Protein 6TNY (pdb70)

Nearest PDB structures (foldseek):
  3e0j-assembly1_H  TM=9.782E-01  e=7.654E-24  Homo sapiens
  6m84-assembly1_A  TM=2.745E-01  e=3.511E+00  Gallus gallus
  8apo-assembly1_Bc  TM=2.585E-01  e=3.730E+00  Polytomella magna
  3syq-assembly1_B-2  TM=2.303E-01  e=3.511E+00  Mus musculus
  6tny-assembly1_A  TM=1.001E+00  e=0.000E+00  Homo sapiens

GO terms:
  GO:0000731 DNA synthesis involved in DNA repair (P, IDA)
  GO:0003682 chromatin binding (F, IDA)
  GO:0003684 damaged DNA binding (F, IDA)
  GO:0070987 error-free translesion synthesis (P, IDA)
  GO:0005634 nucleus (C, EXP)
  GO:0034061 DNA polymerase activity (F, EXP)
  GO:0055089 fatty acid homeostasis (P, IMP)
  GO:0005515 protein binding (F, IPI)
  GO:0003677 DNA binding (F, TAS)
  GO:0003887 DNA-directed DNA polymerase activity (F, TAS)
  GO:0009411 response to UV (P, TAS)
  GO:0006260 DNA replication (P, TAS)
  GO:0006281 DNA repair (P, TAS)
  GO:0043625 delta DNA polymerase complex (C, IDA)
  GO:0005654 nucleoplasm (C, TAS)
  GO:0000781 chromosome, telomeric region (C, IDA)
  GO:0005654 nucleoplasm (C, IDA)
  GO:0006261 DNA-templated DNA replication (P, IDA)
  GO:0005634 nucleus (C, IDA)
  GO:0003677 DNA binding (F, IDA)

Solvent-accessible surface area: 109936 Å² total; per-residue (Å²): 81,164,121,24,61,111,45,118,85,54,77,36,154,102,71,58,8,71,1,4,5,18,35,31,30,41,82,64,3,103,85,82,102,196,68,58,1,11,6,19,5,1,5,2,12,91,97,7,27,3,1,0,2,9,9,36,31,8,30,15,25,8,12,0,36,14,17,140,34,137,0,0,91,104,105,34,10,10,92,96,30,65,84,47,38,175,66,178,131,5,126,53,8,44,77,107,23,3,121,16,93,33,36,37,79,94,28,76,74,34,37,2,66,13,39,127,21,125,50,82,58,76,12,2,63,20,28,6,26,45,26,159,40,29,36,30,16,66,153,24,30,38,131,21,88,18,133,15,46,110,1,1,70,73,141,7,61,62,14,3,43,38,66,16,32,19,19,7,3,4,41,34,89,6,23,3,6,2,2,8,39,2,29,49,51,107,9,38,24,141,123,52,145,90,52,9,79,9,51,21,0,0,16,3,95,82,90,29,29,62,28,30,89,36,110,51,90,58,114,110,49,2,47,7,7,1,1,1,4,29,10,19,12,14,10,105,146,36,62,66,13,81,38,97,172,4,37,2,5,3,1,0,4,0,1,22,76,75,67,87,120,117,29,50,24,90,4,0,1,1,26,96,70,26,8,119,25,147,60,24,117,41,40,49,47,125,122,32,51,66,1,2,88,21,8,13,47,1,5,120,72,0,15,0,1,8,11,0,1,27,52,0,34,55,61,5,10,8,7,1,6,27,19,3,129,55,49,186,17,152,76,3,30,88,13,10,8,24,56,68,86,64,8,92,66,142,106,42,74,77,137,52,210,161,42,31,111,46,92,20,73,54,12,56,22,32,0,7,12,32,16,3,1,30,31,24,1,35,100,85,59,167,28,80,36,56,63,33,61,22,1,3,138,110,22,53,46,116,127,31,27,26,29,41,18,17,79,14,41,55,53,15,11,43,79,3,0,65,129,0,16,99,40,2,58,15,4,5,63,0,12,108,94,12,45,20,12,56,38,20,10,38,27,0,38,34,4,3,0,11,26,50,42,28,44,74,116,27,88,74,39,22,9,23,0,15,9,15,43,57,5,97,135,99,26,18,12,18,21,70,56,113,60,146,65,48,144,118,58,96,38,61,46,43,24,123,28,88,117,11,71,27,63,36,0,0,0,6,0,17,15,38,43,26,42,5,4,1,0,27,26,53,14,0,0,3,5,0,18,11,138,109,23,45,10,105,195,129,60,87,50,110,87,56,26,35,143,10,76,72,49,30,30,0,8,83,88,94,51,33,111,0,3,7,9,66,3,1,102,74,3,52,54,6,42,127,146,0,88,71,60,27,81,150,49,133,75,103,51,63,111,73,6,8,64,15,48,23,63,38,3,98,80,13,12,60,32,8,35,40,18,2,19,37,38,110,21,94,8,20,2,38,68,0,0,55,0,0,6,5,16,6,76,79,14,6,75,79,0,57,114,42,3,43,73,69,10,23,88,143,86,76,70,84,59,49,3,107,13,2,4,0,32,39,56,18,3,8,0,80,9,33,29,73,52,6,58,89,1,11,65,54,0,127,96,0,0,110,103,2,23,65,85,48,57,96,47,15,121,7,68,27,72,39,0,1,38,1,0,0,0,16,48,95,126,61,20,0,0,15,11,16,52,48,106,131,64,56,100,58,148,38,22,32,96,28,8,26,28,88,112,66,58,14,1,32,13,6,12,80,4,2,38,23,1,0,138,121,9,4,87,85,128,59,45,128,30,0,17,58,69,2,50,95,26,9,21,26,8,13,27,86,167,52,26,41,25,59,12,28,6,16,80,72,14,42,138,51,69,50,24,170,94,32,129,75,19,12,19,49,16,6,107,86,90,62,194,130,6,106,48,45,48,54,75,61,15,55,59,4,52,16,1,1,32,44,55,78,86,77,139,1,42,55,99,20,5,18,48,19,49,54,12,20,82,106,91,55,76,48,21,41,97,28,7,11,95,92,30,3,28,106,11,7,56,117,3,4,52,37,57,95,49,112,54,5,9,109,26,13,71,92,40,0,33,116,9,64,34,100,40,55,118,87,5,95,87,102,58,61,74,38,48,36,4,48,29,48,110,6,32,75,93,118,138,32,9,16,22,98,70,14,79,118,118,45,33,70,26,24,11,105,32,10,78,84,19,48,51,5,1,70,80,2,13,98,4,8,8,27,6,3,74,70,57,40,27,4,6,48,18,8,47,49,45,23,143,70,29,65,34,2,23,56,4,80,77,2,48,118,52,2,94,77,19,31,88,61,21,155,60,14,45,104,36,25,99,112,93,116,68,13,5,110,53,1,30,118,125,77,110,56,2,80,41,73,45,57,106,117,33,41,82,58,67,23,29,97,46,92,82,60,75,24,46,6,88,78,8,41,26,46,142,31,58,19,50,33,9,4,3,0,4,8,14,5,10,6,41,68,1,71,76,61,0,66,94,73,5,77,129,118,68,42,91,85,76,22,56,68,58,14,75,92,30,109,109,111,61,99,2,7,4,17,1,5,1,38,5,37,23,74,119,41,73,58,48,204,124,64,65,61,72,129,94,14,86,6,1,2,3,10,49,32,45,111,21,65,19,93,43,95,38,67,68,30,66,2,1,15,6,3,9,3,0,1,56,0,3,17,100,127,86,22,61,1,66,4,73,56,66,9,44,1,31,6,3,90,28,128,131,43,89,129,33,115,76,25,55,3,0,10,0,2,3,4,11,8,26,71,48,52,57,44,64,13,73,3,1,19,26,1,14,23,7,21,10,14,2,10,4,2,1,27,4,9,2,14,3,3,5,42,5,6,14,3,0,7,0,0,32,2,6,54,62,109,76,85,148,93,26,34,102,9,6,127,63,6,5,33,38,0,22,28,16,0,16,6,0,26,1,0,0,0,0,0,84,73,14,22,11,13,101,1,16,1,8,18,17,4,17,50,36,7,6,104,73,0,54,34,36,76,15,26,72,35,6,7,1,3,5,45,2,27,2,29,24,8,65,6,11,0,13,0,11,28,4,3,52,8,0,48,99,24,0,39,20,104,82,39,19,66,0,2,23,6,0,5,66,4,26,10,8,2,2,2,3,3,17,43,32,12,6,14,1,26,25,122,63,9,29,7,11,6,114,58,4,8,19,0,2,2,2,0,36,5,87,74,69,16,42,79,115,13,138,16,93,132,122,10,59,1,9,0,0,4,0,1,43,1,37,87,56,21,18,0,0,4,1,5,6,124,74,65,38,24,9,15,12,23,4,45,10,26,26,79,99,54,93,126,193,121,34,109,125,22,16,98,39,0,42,57,30,1,62,104,93,107,100,41,0,0,4,21,40,0,2,35,59,55,48,18,39,4,3,47,0,0,8,14,0,49,9,6,15,83,113,55,99,176,122,93,99,50,51,115,17,51,3,10,48,2,2,1,0,15,30,102,106,119,65,81,56,6,3,49,4,16,2,10,15,63,99,44,32,117,64,44,59,90,168,25,72,65,48,0,1,43,0,2,3,4,3,18,72,79,53,21,134,64,14,35,46,2,48,81,31,12,65,74,36,22,107,100,36,57,171,46,22,43,130,42,5,2,1,85,35,95,64,18,73,81,163,102,128,161,70,54,38,69,90,2,66,71,9,19,38,14,103,88,23,14,12,11,25,34,16,57,10,70,76,5,29,62,14,0,119,143,56,44,67,122,10,45,111,98,5,103,84,10,13,132,94,58,108,78,48,88,135,7,36,36,16,47,24,97,126,61,31,21,119,8,87,8,81,22,68,122,1,2,36,34,44,66,9,3,74,0,1,43,57,34,10,96,57,0,11,30,29,4,30,83,74,1,12,37,0,48,6,35,29,96,71,149,28,15,20,2,32,2,18,24,88,35,130,11,34,96,82,67,121,24,87,132,90,20,68,28,3,8,57,0,59,22,12,2,91,4,6,122,6,13,33,56,129,32,15,10,16,40,91,4,89,68,133,44,107,32,8,14,6,21,6,41,18,85,92,72,58,45,48,2,35,10,44,10,110,42,78,140,50,148,44,103,106,114,72,63,82,148,74,105,39,11,0,47,15,69,24,7,7,42,53,20,19,78,13,5,130,17,3,37,92,8,16,110,55,11,69,18,38,1,21,100,123,13,3,56,39,31,4,72,24,163,39,18,110,6,57,9,88,16,46,80,83,164,175,75,118,41,14,67,11,94,16,72,100,66,15,140,19,56,4,7,3,125,53,16,18,58,5,14,93,0,35,93,8,24,60,13,0,37,15,4,4,12,65,105,25,32,4,5,0,24,1,103,3,82,137,5,5,22,1,50,0,16,0,40,35,62,206,77,4,49,0,95,7,72,99,3,28,16,26,23,64,9,8,69,1,3,100,66,12,8,85,57,5,22,25,31,4,22,84,83,4,9,48,5,55,21,38,5,72,47,70,39,0,7,1,28,2,25,9,125,29,144,18,10,81,72,58,122,24,108,104,67,27,33,15,7,2,36,3,68,19,15,8,102,2,0,73,11,4,27,104,130,23,41,5,10,22,106,5,74,28,138,51,96,50,5,11,1,21,2,37,33,90,84,130,48,73,8,43,6,65,6,113,18,50,69,8,79,55,90,28,38,17,46,87,150,92,154,48,22,0,59,2,52,0,23,11,32,80,14,7,116,5,7,145,23,3,35,70,20,20,102,40,7,38,17,15,2,53,134,88,5,3,63,4,23,8,69,28,160,18,6,72,8,26,1,110,14,39,84,139,165,96,129,32,10,68,3,106,48,127,63,87,13,130,38,53,2,20,5,140,54,6,28,46,2,26,124,2,37,93,16,41,54,39,7,31,10,14,4,19,63,114,14,11,9,6,2,32,9,110,8,92,137,5,7,24,0,35,0,6,2,26,24,103,224,60,4,50,2,60,6,59,115,6,10,56,21,38,58,4,6,50,2,4,70,84,11,6,81,72,1,16,24,46,7,53,83,76,4,9,39,5,51,5,22,18,108,55,132,58,0,10,0,5,1,21,8,127,21,174,24,13,94,78,58,137,24,106,125,102,10,81,11,1,3,41,1,43,45,11,1,76,8,4,86,14,12,29,100,139,21,22,2,14,17,90,0,58,63,134,47,91,27,10,19,3,24,12,30,6,79,91,102,66,64,40,14,56,16,114,23,113,32,96,139,70,145,57,98,100,81,40,79,88,163,68,117,59,16,3,48,20,93,6,28,5,47,86,14,23,59,3,5,125,5,6,39,65,16,12,118,20,5,60,13,16,11,34,140,103,14,10,63,14,18,9,88,19,120,30,9,74,5,39,5,92,20,73,68,76,151,203,51,17,48,13,102,69,118,89,71,9,120,27,36,4,33,4,153,31,16,47,60,3,19,107,1,32,91,14,28,99,48,2,41,12,10,6,9,52,118,39,49,8,3,3,52,8,112,2,73,126,27,4,38,0,36,1,18,6,53,12,93,185

Sequence (2399 aa):
RWLRPTPPALDPQTEPLIFQQLEIDHYVGPAQPVSVPVLRAFGVTDEGFSVCCHIHGFAPYFYTPAPPGFGPEHMGDLQRELNLAISRDSRGGRELTGPAVLAVELCSRESMFGYHGHGPSPFLRITVALPRLVAPARRLLEQGIRVAGLGTPSFAPYEANVDFEIRFMVDTDIVGCNWLELPAGKYALRLKEKATQCQLEADVLWSDVVSHPPEGPWQRIAPLRVLSFDIECAGRKGIFPEPERDPVIQICSLGLRWGEPEPFLRLALTLRPCAPILGAKVQSYEKEEDLLQAWSTFIRIMDPDVITGYNIQNFDLPYLISRAQTLKVQTFPFLGRVAGLCSNIRDSSFQSKQTGRRDTKVVSMVGRVQMDMLQVLLREYKLRSYTLNAVSFHFLGEHSIITDLQNGNDQTRRRLAVYCLKDAYLPLRLLERLMVLVNAVEMARVTGVPLSYLLSRGQQVKVVSQLLRQAMHEGLLMPVVKSEGGEDYTGATVIEPLKGYYDVPIATLDFSSLYPSIMMAHNLCYTTLLRPGTAQKLGLTEDQFIRTPTGDEFVKTSVRKGLLPQILENLLSARKRAKAELAKETDPLRRQVLDGRQLALKVSANSVYGFTGAQVGKLPCLEISQSVTGFGRQMIEKTKQLVESKYTVENGYSTSAKVVYGDTDSVMCRFGVSSVAEAMALGREAADWVSGHFPSPIRLEFEKVYFPYLLISKKRYAGLLFSSRPDAHDRMDCKGLEAVRRDNCPLVANLVTASLRRLLIDRDPEGAVAHAQDVISDLLCNRIDISQLVITKELTRAASDYAGKQAHVELAERMRKRDPGSAPSLGDRVPYVIISAAKGVAAYMKSEDPLFVLEHSLPIDTQYYLEQQLAKPLLRIFEPILGEGRAEAVLLRGDHTRCKTVLGLLAFAKRRNCCIGCRTVLSHQGAVCEFCQPRESELYQKEVSHLNALEERFSRLWTQCQRCQGSLHEDVICTSRDCPIFYMRKKVRKDLEDQEQLLRRFGGPPGPEAWMFSEQAAQRAHTLLSPPSANNATFARVPVATYTNSSQPFRLGERSFSRQYAHIYATRLIQMRPFLENRAQQHWGSGVGVKKLCELQPEEKCCVVGTLFKAMPLQPSILSKYIHPDDELVLEDELQRIKLKGTIDVSKLVTGTVLAVFGSVRDDGKFLVEDYCFADLAPQKPAPPLDTDRFVLLVSGLGLGGGGGESLLGTQLLVDVVTGQLGDEGEQCSAAHVSRVILAGNLLSHSTQSASVEAVKMLDEILLQLSASVPVDVMPGEFDPTNYTLPQQPLHPCMFPLATAYSTLQLVTNPYQATIDGVRFLGTSGQNVSDIFRYSSMEDHLEILEWTLRVRHISPTAPDTLGCYPFYKTDPFIFPECPHVYFCGNTPSFGSKIIRGPEDQTVLLVTVPDFSATQTACLVNLRSLACQPISFSGFGAEDDDLADQLYLENIDEFVTDQNKIVTYKWLSYTLGVHVNQAKQMLYDYVERKRKENSGAQLHVTYLVSGSLIQNGHSCHKVAVVREDKLEAVKSKLAVTASIHVYSIQKAMLKDSGPLFNTDYDILKSNLQNCSKFSAIQCAAAVPRAEEAELELLRQFDLAWQYGPCTGITRLQRWCRAKQMGLEPPPEVWQVLKTHPGDPRFQCSLWHLYPLMFEARLVQGSILKKVLEALKDLINEACWDISSSGVNLQSMDSSHVSLVQLTLRSEGFDTYRCDRNLAMGVNLTSMSKILKCAGNEDIITLRAEDNADTLALVFEAPNQEKVSDYEMKLMDLDVEQLGIPEQEYSCVVKMPSGEFARICRDLSHIGDAVVISCAKDGVKFSASGELGNGNIKLSQTSEEEAVTIEMNEPVQLTFALRYLNFFTKATPLSSTVTLSMSADVPLVVEYKIADMGHLKYYLAPKIMFEARLVQGSILKKVLEALKDLINEACWDISSSGVNLQSMDSSHVSLVQLTLRSEGFDTYRCDRNLAMGVNLTSMSKILKCAGNEDIITLRAEDNADTLALVFEAPNEKVSDYEMKLMDLDVEQLGIPEQEYSCVVKMPSGEFARICRDLSHIGDAVVISCAKDGVKFSASGELGNGNIKLSQTEEEAVTIEMNEPVQLTFALRYLNFFTKATPLSSTVTLSMSADVPLVVEYKIADMGHLKYYLAPKIMFEARLVQGSILKKVLEALKDLINEACWDISSSGVNLQSMDSSHVSLVQLTLRSEGFDTYRCDRNLAMGVNLTSMSKILKCAGNEDIITLRAEDNADTLALVFEAPNQEKVSDYEMKLMDLDVEQLGIPEQEYSCVVKMPSGEFARICRDLSHIGDAVVISCAKDGVKFSASGELGNGNIKLSQTSEAVTIEMNEPVQLTFALRYLNFFTKATPLSSTVTLSMSADVPLVVEYKIADMGHLKYYLAPKI

InterPro domains:
  IPR006133 DNA-directed DNA polymerase, family B, exonuclease domain [PF03104] (243-477)
  IPR006134 DNA-directed DNA polymerase, family B, multifunctional domain [PF00136] (541-973)
  IPR006172 DNA-directed DNA polymerase, family B [PR00106] (598-611)
  IPR006172 DNA-directed DNA polymerase, family B [PR00106] (690-702)
  IPR006172 DNA-directed DNA polymerase, family B [PR00106] (751-759)
  IPR006172 DNA-directed DNA polymerase, family B [SM00486] (308-765)
  IPR012337 Ribonuclease H-like superfamily [SSF53098] (119-547)
  IPR017964 DNA-directed DNA polymerase, family B, conserved site [PS00116] (753-761)
  IPR023211 DNA polymerase, palm domain superfamily [G3DSA:3.90.1600.10] (580-810)
  IPR025687 C4-type zinc-finger of DNA polymerase delta [PF14260] (1012-1082)
  IPR036397 Ribonuclease H superfamily [G3DSA:3.30.420.10] (309-527)
  IPR042087 DNA polymerase family B, thumb domain [G3DSA:1.10.132.60] (828-985)
  IPR043502 DNA/RNA polymerase superfamily [SSF56672] (567-976)
  IPR050240 DNA polymerase type-B [PTHR10322] (81-1032)
  IPR056435 DNA polymerase delta/zeta catalytic subunit, N-terminal domain [PF24055] (143-220)

Secondary structure (DSSP, 8-state):
-PPPPP-----TTT--EEEEEEEEEEEE--------EEEEEEEEESSS-EEEEEEE----EEEEEPPSSSSTTSHHHHHHHHSPP-SGGGTTTSSSS-S------EEEE-BSSS---S--EEEEEEE-S-GGGHHHHHHHHSSS---SSSSS-S----B----HHHHHHHHHT--SS-EEEE-TTS--STTS---B--SEEEEEETTS-EEEPSSGGGG-----EEEEEEEEE---SSPPP-TTT--EEEEEEEEEETTSSS-SEEEEEESS-----TTSEEEE-SSHHHHHHHHHHHHHHH--SEEEESSIIIIIHHHHHHHHHHTT-TTTT--SSBTT----EEEEEEEETTTEEEEEEEE--SS-EEEEHHHHHHHH---S--SHHHHHHHHT---TTHHHHHSS-HHHHHHHHHHHHHHHHHHHHHHHHTTHHHHHHHHHHHH---SSGGGT--SHHHHHHHHHHHHTTTT-B------S---------BPPP--EEE-S-EEEEEESSHHHHHHHHTT--GGGEEPTTTTTT----TTTEEE-SSS-EEE-TTT---SHHHHHHHHHHHHHHHHHHHTT---HHHHHHHHHHHHHHHHHHHHHHHHHT-SSSS---HHHHHHHHHHHHHHHHHHHHHHHHHS-TTTTSSS--EEEEEBSSEEEEE-S---HHHHHHHHHHHHHHHTSSS-TT--EEEEEEEEEEEEEETTEEEEEEESSSSS----EEEESSTTT-SSS-HHHHHHHHHHHHHHHTS--HHHHHHHHHHHHHHHHTT---TTTT-EEEE---TTTTTSS--HHHHHHHS--SS-TTS---TTSEEEEEEB--S-TT-TTSSEE-HHHHHHHT--B-HHHIIIIIIHHHHHHHHSTTS-SHHHHHHHHHHHHHTTEE---GGGS-----B-TTT--B-SSS-SS-STT-STTHHHHHHHHHHHHHHHHHHHHHHTHHHHHHS-SSS------TT-SHHHHHHHHHHHHHHHHHHTTSS--SS-S--/--TTGGGSS---SSS---S----B-PPP--------GGG--SS------THHHHHHHHHHHHHHHHHHHHHHH-SS--B--SSSPPBS--EEEEEEEEEE-TTS---------S--EEEEE-SS-EEE-EESS-SSS--TT-EEEEEEEE-TTS-EEEEEEE---PPP-PPPPP-SS--EEEEE----TTSS-SHHHHHHHHHHHHHHT-SS-HHHHHHHTSEEEEEEES--S--S-----HHHHHHHHHHHHHHHTTS-EEEE--SSSSS-SSSSPPPPPGGG-SSGGGBTTEEE--SSEEEEETTEEEEE-SSSHHHHHHHTSS---HHHHHHHHHHTTBS-SSTTTTS------S--TTB-SS--SEEE-SS-SS-EEEEEE-SSS-EEEEEE---TTTT-EEEEEESSS--EEEEEEEE--S--TT-/-HHHHHHHHHHHHTTS---EETTHHHHHTT--HHHHHHHHHHHHHHHHHH-S--S-EEEEEEEEEEESSSSEEEEEEEE-SSSHHHHHHH-SS--EEEEEEEESS--SSSSHHHHHHHHHHHT-TT-SSSS-SB--SS-SB--/--SHHHHHHHHTS-TTS---SSS-HHHHHHHHHHHTS---TTSSTTSSSS-S-TTTSS-TTSSS--/-EEEEESS-HHHHHHHHTTTTT-SEEEEEEETTEEEEEEE-SSSSEEEEEEEEGGGSSSEE--S-EEEEEEHHHHHHHHTTS-SSSEEEEEE-SSS-EEEEEEE-SSS-S-EEEEEE---------PPP----SEEEEEEHHHHHHHHHHHHTT-SEEEEEE-SSEEEEEE--TT--EEEEEE-----S--EEEESS-EEEEEEHHHHHHHGGGGGGSSEEEEEE-TTS-EEEEEEETTTEEEEEEE----/-EEEEES-HHHHHHHHHHHTTT-SEEEEEE-SSEEEEEEE-TTS--EEEEEEESSSSSEEEE-S---EEEEHHHHHHHTTSS-TT-EEEEEE-SS-SEEEEEEE----EEEEEEEE--EE------------SEEEEEEHHHHHHHHHHHTTT-SEEEEEE-SSEEEEEE--TT-BEEEEEE---TTS-EEEESS-EEEEEEHHHHHHHTT-GGG-SEEEEEE-TTS-EEEEEEETTTEEEEEEEPPP-/-EEEEES-HHHHHHHHHHHTTT-SEEEEEE-SSEEEEEEE-SSS--EEEEEEETTS-SEEEESS-EEEEEEHHHHHHHTSSS-TT-EEEEEE-SSSSEEEEEEE-SSTTSEEEEEEE----------------SEEEEEEHHHHHHHHHHHHHH-SEEEEEE-SSEEEEEEEETTEEEEEEEE------EEEESS--EEEEEHHHHHHHGGGGGG-SEEEEEE-SSS-EEEEEEETTTEEEEEEEPPB-

Structure (mmCIF, N/CA/C/O backbone):
data_6TNY
#
_entry.id   6TNY
#
_cell.length_a   1.00
_cell.length_b   1.00
_cell.length_c   1.00
_cell.angle_alpha   90.00
_cell.angle_beta   90.00
_cell.angle_gamma   90.00
#
_symmetry.space_group_name_H-M   'P 1'
#
loop_
_entity.id
_entity.type
_entity.pdbx_description
1 polymer 'DNA polymerase delta catalytic subunit'
2 polymer 'DNA polymerase delta subunit 2'
3 polymer 'DNA polymerase delta subunit 3'
4 polymer 'DNA polymerase delta subunit 4'
5 polymer 'Proliferating cell nuclear antigen'
6 polymer 'DNA primer'
7 polymer 'DNA template'
8 non-polymer 'ZINC ION'
9 non-polymer 'IRON/SULFUR CLUSTER'
10 non-polymer "THYMIDINE-5'-TRIPHOSPHATE"
#
loop_
_atom_site.group_PDB
_atom_site.id
_atom_site.type_symbol
_atom_site.label_atom_id
_atom_site.label_alt_id
_atom_site.label_comp_id
_atom_site.label_asym_id
_atom_site.label_entity_id
_atom_site.label_seq_id
_atom_site.pdbx_PDB_ins_code
_atom_site.Cartn_x
_atom_site.Cartn_y
_atom_site.Cartn_z
_atom_site.occupancy
_atom_site.B_iso_or_equiv
_atom_site.auth_seq_id
_atom_site.auth_comp_id
_atom_site.auth_asym_id
_atom_site.auth_atom_id
_atom_site.pdbx_PDB_model_num
ATOM 1 N N . ARG A 1 78 ? 132.327 193.829 168.076 1.00 24.83 78 ARG A N 1
ATOM 2 C CA . ARG A 1 78 ? 131.533 193.029 167.162 1.00 24.83 78 ARG A CA 1
ATOM 3 C C . ARG A 1 78 ? 130.199 192.654 167.780 1.00 24.83 78 ARG A C 1
ATOM 4 O O . ARG A 1 78 ? 129.261 193.441 167.683 1.00 24.83 78 ARG A O 1
ATOM 12 N N . TRP A 1 79 ? 130.075 191.486 168.405 1.00 29.79 79 TRP A N 1
ATOM 13 C CA . TRP A 1 79 ? 128.804 191.181 169.041 1.00 29.79 79 TRP A CA 1
ATOM 14 C C . TRP A 1 79 ? 128.627 192.003 170.303 1.00 29.79 79 TRP A C 1
ATOM 15 O O . TRP A 1 79 ? 129.569 192.206 171.072 1.00 29.79 79 TRP A O 1
ATOM 26 N N . LEU A 1 80 ? 127.407 192.474 170.495 1.00 25.46 80 LEU A N 1
ATOM 27 C CA . LEU A 1 80 ? 127.043 193.401 171.543 1.00 25.46 80 LEU A CA 1
ATOM 28 C C . LEU A 1 80 ? 126.404 192.642 172.693 1.00 25.46 80 LEU A C 1
ATOM 29 O O . LEU A 1 80 ? 126.016 191.482 172.560 1.00 25.46 80 LEU A O 1
ATOM 34 N N . ARG A 1 81 ? 126.324 193.302 173.840 1.00 28.01 81 ARG A N 1
ATOM 35 C CA . ARG A 1 81 ? 125.598 192.736 174.958 1.00 28.01 81 ARG A CA 1
ATOM 36 C C . ARG A 1 81 ? 124.095 192.836 174.693 1.00 28.01 81 ARG A C 1
ATOM 37 O O . ARG A 1 81 ? 123.658 193.674 173.901 1.00 28.01 81 ARG A O 1
ATOM 45 N N . PRO A 1 82 ? 123.288 191.965 175.298 1.00 35.03 82 PRO A N 1
ATOM 46 C CA . PRO A 1 82 ? 121.832 192.121 175.201 1.00 35.03 82 PRO A CA 1
ATOM 47 C C . PRO A 1 82 ? 121.358 193.400 175.876 1.00 35.03 82 PRO A C 1
ATOM 48 O O . PRO A 1 82 ? 122.024 193.956 176.749 1.00 35.03 82 PRO A O 1
ATOM 52 N N . THR A 1 83 ? 120.180 193.863 175.455 1.00 42.51 83 THR A N 1
ATOM 53 C CA . THR A 1 83 ? 119.478 195.125 175.684 1.00 42.51 83 THR A CA 1
ATOM 54 C C . THR A 1 83 ? 118.720 195.095 177.012 1.00 42.51 83 THR A C 1
ATOM 55 O O . THR A 1 83 ? 117.912 194.191 177.240 1.00 42.51 83 THR A O 1
ATOM 59 N N . PRO A 1 84 ? 118.942 196.071 177.894 1.00 43.68 84 PRO A N 1
ATOM 60 C CA . PRO A 1 84 ? 118.228 196.097 179.177 1.00 43.68 84 PRO A CA 1
ATOM 61 C C . PRO A 1 84 ? 116.820 196.635 179.004 1.00 43.68 84 PRO A C 1
ATOM 62 O O . PRO A 1 84 ? 116.629 197.836 178.761 1.00 43.68 84 PRO A O 1
ATOM 66 N N . PRO A 1 85 ? 115.804 195.770 179.102 1.00 55.49 85 PRO A N 1
ATOM 67 C CA . PRO A 1 85 ? 114.453 196.157 178.670 1.00 55.49 85 PRO A CA 1
ATOM 68 C C . PRO A 1 85 ? 113.664 197.142 179.532 1.00 55.49 85 PRO A C 1
ATOM 69 O O . PRO A 1 85 ? 113.370 198.253 179.082 1.00 55.49 85 PRO A O 1
ATOM 73 N N . ALA A 1 86 ? 113.323 196.762 180.769 1.00 65.75 86 ALA A N 1
ATOM 74 C CA . ALA A 1 86 ? 112.139 197.341 181.404 1.00 65.75 86 ALA A CA 1
ATOM 75 C C . ALA A 1 86 ? 112.333 197.571 182.901 1.00 65.75 86 ALA A C 1
ATOM 76 O O . ALA A 1 86 ? 111.393 197.417 183.686 1.00 65.75 86 ALA A O 1
ATOM 78 N N . LEU A 1 87 ? 113.540 197.929 183.320 1.00 58.00 87 LEU A N 1
ATOM 79 C CA . LEU A 1 87 ? 113.802 198.114 184.744 1.00 58.00 87 LEU A CA 1
ATOM 80 C C . LEU A 1 87 ? 113.175 199.414 185.253 1.00 58.00 87 LEU A C 1
ATOM 81 O O . LEU A 1 87 ? 113.509 200.503 184.777 1.00 58.00 87 LEU A O 1
ATOM 86 N N . ASP A 1 88 ? 112.259 199.293 186.222 1.00 59.35 88 ASP A N 1
ATOM 87 C CA . ASP A 1 88 ? 111.615 200.447 186.843 1.00 59.35 88 ASP A CA 1
ATOM 88 C C . ASP A 1 88 ? 112.021 200.515 188.306 1.00 59.35 88 ASP A C 1
ATOM 89 O O . ASP A 1 88 ? 111.741 199.569 189.053 1.00 59.35 88 ASP A O 1
ATOM 94 N N . PRO A 1 89 ? 112.649 201.601 188.765 1.00 54.72 89 PRO A N 1
ATOM 95 C CA . PRO A 1 89 ? 113.332 201.557 190.068 1.00 54.72 89 PRO A CA 1
ATOM 96 C C . PRO A 1 89 ? 112.406 201.621 191.270 1.00 54.72 89 PRO A C 1
ATOM 97 O O . PRO A 1 89 ? 112.799 201.160 192.350 1.00 54.72 89 PRO A O 1
ATOM 101 N N . GLN A 1 90 ? 111.200 202.162 191.129 1.00 60.93 90 GLN A N 1
ATOM 102 C CA . GLN A 1 90 ? 110.284 202.287 192.256 1.00 60.93 90 GLN A CA 1
ATOM 103 C C . GLN A 1 90 ? 109.572 200.989 192.610 1.00 60.93 90 GLN A C 1
ATOM 104 O O . GLN A 1 90 ? 108.892 200.938 193.640 1.00 60.93 90 GLN A O 1
ATOM 110 N N . THR A 1 91 ? 109.714 199.941 191.799 1.00 58.15 91 THR A N 1
ATOM 111 C CA . THR A 1 91 ? 109.073 198.659 192.074 1.00 58.15 91 THR A CA 1
ATOM 112 C C . THR A 1 91 ? 110.081 197.516 192.068 1.00 58.15 91 THR A C 1
ATOM 113 O O . THR A 1 91 ? 109.955 196.582 192.869 1.00 58.15 91 THR A O 1
ATOM 117 N N . GLU A 1 92 ? 111.095 197.571 191.194 1.00 50.54 92 GLU A N 1
ATOM 118 C CA . GLU A 1 92 ? 112.035 196.483 190.978 1.00 50.54 92 GLU A CA 1
ATOM 119 C C . GLU A 1 92 ? 113.353 196.734 191.695 1.00 50.54 92 GLU A C 1
ATOM 120 O O . GLU A 1 92 ? 113.795 197.877 191.831 1.00 50.54 92 GLU A O 1
ATOM 126 N N . PRO A 1 93 ? 114.005 195.681 192.176 1.00 37.37 93 PRO A N 1
ATOM 127 C CA . PRO A 1 93 ? 115.358 195.816 192.722 1.00 37.37 93 PRO A CA 1
ATOM 128 C C . PRO A 1 93 ? 116.428 195.597 191.655 1.00 37.37 93 PRO A C 1
ATOM 129 O O . PRO A 1 93 ? 116.145 195.283 190.498 1.00 37.37 93 PRO A O 1
ATOM 133 N N . LEU A 1 94 ? 117.682 195.775 192.068 1.00 28.43 94 LEU A N 1
ATOM 134 C CA . LEU A 1 94 ? 118.841 195.363 191.279 1.00 28.43 94 LEU A CA 1
ATOM 135 C C . LEU A 1 94 ? 119.599 194.276 192.019 1.00 28.43 94 LEU A C 1
ATOM 136 O O . LEU A 1 94 ? 119.850 194.402 193.219 1.00 28.43 94 LEU A O 1
ATOM 141 N N . ILE A 1 95 ? 119.952 193.207 191.312 1.00 24.94 95 ILE A N 1
ATOM 142 C CA . ILE A 1 95 ? 120.786 192.139 191.851 1.00 24.94 95 ILE A CA 1
ATOM 143 C C . ILE A 1 95 ? 121.926 191.926 190.866 1.00 24.94 95 ILE A C 1
ATOM 144 O O . ILE A 1 95 ? 121.699 191.452 189.747 1.00 24.94 95 ILE A O 1
ATOM 149 N N . PHE A 1 96 ? 123.150 192.273 191.265 1.00 28.44 96 PHE A N 1
ATOM 150 C CA . PHE A 1 96 ? 124.281 192.106 190.364 1.00 28.44 96 PHE A CA 1
ATOM 151 C C . PHE A 1 96 ? 125.517 191.711 191.152 1.00 28.44 96 PHE A C 1
ATOM 152 O O . PHE A 1 96 ? 125.560 191.834 192.375 1.00 28.44 96 PHE A O 1
ATOM 160 N N . GLN A 1 97 ? 126.522 191.212 190.439 1.00 28.22 97 GLN A N 1
ATOM 161 C CA . GLN A 1 97 ? 127.749 190.708 191.041 1.00 28.22 97 GLN A CA 1
ATOM 162 C C . GLN A 1 97 ? 128.894 191.615 190.633 1.00 28.22 97 GLN A C 1
ATOM 163 O O . GLN A 1 97 ? 129.098 191.858 189.441 1.00 28.22 97 GLN A O 1
ATOM 169 N N . GLN A 1 98 ? 129.629 192.111 191.620 1.00 33.30 98 GLN A N 1
ATOM 170 C CA . GLN A 1 98 ? 130.654 193.117 191.395 1.00 33.30 98 GLN A CA 1
ATOM 171 C C . GLN A 1 98 ? 131.997 192.486 191.059 1.00 33.30 98 GLN A C 1
ATOM 172 O O . GLN A 1 98 ? 132.337 191.394 191.524 1.00 33.30 98 GLN A O 1
ATOM 178 N N . LEU A 1 99 ? 132.769 193.195 190.248 1.00 26.62 99 LEU A N 1
ATOM 179 C CA . LEU A 1 99 ? 134.140 192.826 189.944 1.00 26.62 99 LEU A CA 1
ATOM 180 C C . LEU A 1 99 ? 135.150 193.823 190.485 1.00 26.62 99 LEU A C 1
ATOM 181 O O . LEU A 1 99 ? 136.024 193.446 191.264 1.00 26.62 99 LEU A O 1
ATOM 186 N N . GLU A 1 100 ? 135.043 195.097 190.112 1.00 31.94 100 GLU A N 1
ATOM 187 C CA . GLU A 1 100 ? 136.013 196.091 190.539 1.00 31.94 100 GLU A CA 1
ATOM 188 C C . GLU A 1 100 ? 135.336 197.181 191.355 1.00 31.94 100 GLU A C 1
ATOM 189 O O . GLU A 1 100 ? 134.160 197.488 191.173 1.00 31.94 100 GLU A O 1
ATOM 195 N N . ILE A 1 101 ? 136.107 197.750 192.272 1.00 32.47 101 ILE A N 1
ATOM 196 C CA . ILE A 1 101 ? 135.717 198.930 193.022 1.00 32.47 101 ILE A CA 1
ATOM 197 C C . ILE A 1 101 ? 136.676 200.054 192.656 1.00 32.47 101 ILE A C 1
ATOM 198 O O . ILE A 1 101 ? 137.731 199.832 192.062 1.00 32.47 101 ILE A O 1
ATOM 203 N N . ASP A 1 102 ? 136.309 201.273 193.029 1.00 35.26 102 ASP A N 1
ATOM 204 C CA . ASP A 1 102 ? 137.114 202.428 192.673 1.00 35.26 102 ASP A CA 1
ATOM 205 C C . ASP A 1 102 ? 136.794 203.590 193.598 1.00 35.26 102 ASP A C 1
ATOM 206 O O . ASP A 1 102 ? 135.679 203.720 194.102 1.00 35.26 102 ASP A O 1
ATOM 211 N N . HIS A 1 103 ? 137.797 204.427 193.802 1.00 41.92 103 HIS A N 1
ATOM 212 C CA . HIS A 1 103 ? 137.714 205.674 194.538 1.00 41.92 103 HIS A CA 1
ATOM 213 C C . HIS A 1 103 ? 137.632 206.835 193.564 1.00 41.92 103 HIS A C 1
ATOM 214 O O . HIS A 1 103 ? 138.225 206.786 192.488 1.00 41.92 103 HIS A O 1
ATOM 221 N N . TYR A 1 104 ? 136.890 207.875 193.939 1.00 46.88 104 TYR A N 1
ATOM 222 C CA . TYR A 1 104 ? 136.627 208.981 193.030 1.00 46.88 104 TYR A CA 1
ATOM 223 C C . TYR A 1 104 ? 136.277 210.228 193.830 1.00 46.88 104 TYR A C 1
ATOM 224 O O . TYR A 1 104 ? 135.364 210.193 194.660 1.00 46.88 104 TYR A O 1
ATOM 233 N N . VAL A 1 105 ? 136.995 211.322 193.583 1.00 53.61 105 VAL A N 1
ATOM 234 C CA . VAL A 1 105 ? 136.747 212.604 194.241 1.00 53.61 105 VAL A CA 1
ATOM 235 C C . VAL A 1 105 ? 135.868 213.450 193.334 1.00 53.61 105 VAL A C 1
ATOM 236 O O . VAL A 1 105 ? 136.259 213.777 192.209 1.00 53.61 105 VAL A O 1
ATOM 240 N N . GLY A 1 106 ? 134.700 213.839 193.834 1.00 80.08 106 GLY A N 1
ATOM 241 C CA . GLY A 1 106 ? 133.626 214.230 192.960 1.00 80.08 106 GLY A CA 1
ATOM 242 C C . GLY A 1 106 ? 132.871 215.502 193.282 1.00 80.08 106 GLY A C 1
ATOM 243 O O . GLY A 1 106 ? 132.627 215.858 194.438 1.00 80.08 106 GLY A O 1
ATOM 244 N N . PRO A 1 107 ? 132.487 216.215 192.225 1.00 107.77 107 PRO A N 1
ATOM 245 C CA . PRO A 1 107 ? 131.433 217.231 192.329 1.00 107.77 107 PRO A CA 1
ATOM 246 C C . PRO A 1 107 ? 130.044 216.616 192.218 1.00 107.77 107 PRO A C 1
ATOM 247 O O . PRO A 1 107 ? 129.888 215.402 192.406 1.00 107.77 107 PRO A O 1
ATOM 251 N N . ALA A 1 108 ? 129.032 217.473 192.001 1.00 125.41 108 ALA A N 1
ATOM 252 C CA . ALA A 1 108 ? 127.626 217.091 191.785 1.00 125.41 108 ALA A CA 1
ATOM 253 C C . ALA A 1 108 ? 127.041 216.412 193.016 1.00 125.41 108 ALA A C 1
ATOM 254 O O . ALA A 1 108 ? 126.298 215.431 192.917 1.00 125.41 108 ALA A O 1
ATOM 256 N N . GLN A 1 109 ? 127.391 216.962 194.172 1.00 124.11 109 GLN A N 1
ATOM 257 C CA . GLN A 1 109 ? 126.974 216.453 195.462 1.00 124.11 109 GLN A CA 1
ATOM 258 C C . GLN A 1 109 ? 125.462 216.606 195.635 1.00 124.11 109 GLN A C 1
ATOM 259 O O . GLN A 1 109 ? 124.850 217.489 195.030 1.00 124.11 109 GLN A O 1
ATOM 265 N N . PRO A 1 110 ? 124.830 215.747 196.438 1.00 133.09 110 PRO A N 1
ATOM 266 C CA . PRO A 1 110 ? 123.393 215.911 196.685 1.00 133.09 110 PRO A CA 1
ATOM 267 C C . PRO A 1 110 ? 123.111 217.111 197.576 1.00 133.09 110 PRO A C 1
ATOM 268 O O . PRO A 1 110 ? 123.785 217.341 198.584 1.00 133.09 110 PRO A O 1
ATOM 272 N N . VAL A 1 111 ? 122.106 217.887 197.187 1.00 138.69 111 VAL A N 1
ATOM 273 C CA . VAL A 1 111 ? 121.740 219.087 197.926 1.00 138.69 111 VAL A CA 1
ATOM 274 C C . VAL A 1 111 ? 120.374 218.910 198.578 1.00 138.69 111 VAL A C 1
ATOM 275 O O . VAL A 1 111 ? 120.128 217.918 199.263 1.00 138.69 111 VAL A O 1
ATOM 279 N N . SER A 1 121 ? 129.455 213.499 201.121 1.00 54.79 121 SER A N 1
ATOM 280 C CA . SER A 1 121 ? 130.886 213.771 201.040 1.00 54.79 121 SER A CA 1
ATOM 281 C C . SER A 1 121 ? 131.383 213.885 199.604 1.00 54.79 121 SER A C 1
ATOM 282 O O . SER A 1 121 ? 130.700 213.504 198.654 1.00 54.79 121 SER A O 1
ATOM 285 N N . VAL A 1 122 ? 132.587 214.429 199.471 1.00 52.74 122 VAL A N 1
ATOM 286 C CA . VAL A 1 122 ? 133.287 214.573 198.195 1.00 52.74 122 VAL A CA 1
ATOM 287 C C . VAL A 1 122 ? 133.865 213.244 197.683 1.00 52.74 122 VAL A C 1
ATOM 288 O O . VAL A 1 122 ? 133.840 213.032 196.462 1.00 52.74 122 VAL A O 1
ATOM 292 N N . PRO A 1 123 ? 134.393 212.316 198.501 1.00 40.87 123 PRO A N 1
ATOM 293 C CA . PRO A 1 123 ? 134.781 211.018 197.921 1.00 40.87 123 PRO A CA 1
ATOM 294 C C . PRO A 1 123 ? 133.588 210.096 197.694 1.00 40.87 123 PRO A C 1
ATOM 295 O O . PRO A 1 123 ? 132.942 209.645 198.644 1.00 40.87 123 PRO A O 1
ATOM 299 N N . VAL A 1 124 ? 133.328 209.772 196.430 1.00 35.82 124 VAL A N 1
ATOM 300 C CA . VAL A 1 124 ? 132.267 208.838 196.080 1.00 35.82 124 VAL A CA 1
ATOM 301 C C . VAL A 1 124 ? 132.874 207.581 195.470 1.00 35.82 124 VAL A C 1
ATOM 302 O O . VAL A 1 124 ? 133.936 207.614 194.841 1.00 35.82 124 VAL A O 1
ATOM 306 N N . LEU A 1 125 ? 132.197 206.457 195.680 1.00 27.39 125 LEU A N 1
ATOM 307 C CA . LEU A 1 125 ? 132.714 205.140 195.341 1.00 27.39 125 LEU A CA 1
ATOM 308 C C . LEU A 1 125 ? 132.061 204.601 194.075 1.00 27.39 125 LEU A C 1
ATOM 309 O O . LEU A 1 125 ? 130.875 204.816 193.832 1.00 27.39 125 LEU A O 1
ATOM 314 N N . ARG A 1 126 ? 132.843 203.891 193.269 1.00 28.68 126 ARG A N 1
ATOM 315 C CA . ARG A 1 126 ? 132.357 203.252 192.056 1.00 28.68 126 ARG A CA 1
ATOM 316 C C . ARG A 1 126 ? 132.359 201.745 192.259 1.00 28.68 126 ARG A C 1
ATOM 317 O O . ARG A 1 126 ? 133.243 201.212 192.931 1.00 28.68 126 ARG A O 1
ATOM 325 N N . ALA A 1 127 ? 131.368 201.057 191.704 1.00 25.52 127 ALA A N 1
ATOM 326 C CA . ALA A 1 127 ? 131.335 199.599 191.746 1.00 25.52 127 ALA A CA 1
ATOM 327 C C . ALA A 1 127 ? 130.821 199.067 190.421 1.00 25.52 127 ALA A C 1
ATOM 328 O O . ALA A 1 127 ? 129.705 199.386 190.015 1.00 25.52 127 ALA A O 1
ATOM 330 N N . PHE A 1 128 ? 131.630 198.255 189.756 1.00 23.80 128 PHE A N 1
ATOM 331 C CA . PHE A 1 128 ? 131.326 197.737 188.432 1.00 23.80 128 PHE A CA 1
ATOM 332 C C . PHE A 1 128 ? 130.928 196.275 188.552 1.00 23.80 128 PHE A C 1
ATOM 333 O O . PHE A 1 128 ? 131.459 195.559 189.399 1.00 23.80 128 PHE A O 1
ATOM 341 N N . GLY A 1 129 ? 129.982 195.831 187.729 1.00 26.89 129 GLY A N 1
ATOM 342 C CA . GLY A 1 129 ? 129.516 194.463 187.882 1.00 26.89 129 GLY A CA 1
ATOM 343 C C . GLY A 1 129 ? 128.635 194.020 186.736 1.00 26.89 129 GLY A C 1
ATOM 344 O O . GLY A 1 129 ? 128.399 194.756 185.778 1.00 26.89 129 GLY A O 1
ATOM 345 N N . VAL A 1 130 ? 128.148 192.789 186.853 1.00 24.00 130 VAL A N 1
ATOM 346 C CA . VAL A 1 130 ? 127.293 192.180 185.840 1.00 24.00 130 VAL A CA 1
ATOM 347 C C . VAL A 1 130 ? 126.071 191.549 186.489 1.00 24.00 130 VAL A C 1
ATOM 348 O O . VAL A 1 130 ? 126.132 191.022 187.602 1.00 24.00 130 VAL A O 1
ATOM 352 N N . THR A 1 131 ? 124.954 191.598 185.770 1.00 28.44 131 THR A N 1
ATOM 353 C CA . THR A 1 131 ? 123.691 191.028 186.215 1.00 28.44 131 THR A CA 1
ATOM 354 C C . THR A 1 131 ? 123.707 189.510 186.071 1.00 28.44 131 THR A C 1
ATOM 355 O O . THR A 1 131 ? 124.645 188.916 185.542 1.00 28.44 131 THR A O 1
ATOM 359 N N . ASP A 1 132 ? 122.631 188.862 186.509 1.00 34.42 132 ASP A N 1
ATOM 360 C CA . ASP A 1 132 ? 122.480 187.419 186.340 1.00 34.42 132 ASP A CA 1
ATOM 361 C C . ASP A 1 132 ? 122.117 187.030 184.909 1.00 34.42 132 ASP A C 1
ATOM 362 O O . ASP A 1 132 ? 121.929 185.843 184.629 1.00 34.42 132 ASP A O 1
ATOM 367 N N . GLU A 1 133 ? 122.027 187.990 183.998 1.00 39.16 133 GLU A N 1
ATOM 368 C CA . GLU A 1 133 ? 121.776 187.753 182.586 1.00 39.16 133 GLU A CA 1
ATOM 369 C C . GLU A 1 133 ? 122.951 188.131 181.698 1.00 39.16 133 GLU A C 1
ATOM 370 O O . GLU A 1 133 ? 123.247 187.407 180.749 1.00 39.16 133 GLU A O 1
ATOM 376 N N . GLY A 1 134 ? 123.643 189.236 181.979 1.00 31.06 134 GLY A N 1
ATOM 377 C CA . GLY A 1 134 ? 124.687 189.696 181.085 1.00 31.06 134 GLY A CA 1
ATOM 378 C C . GLY A 1 134 ? 124.691 191.163 180.699 1.00 31.06 134 GLY A C 1
ATOM 379 O O . GLY A 1 134 ? 125.360 191.540 179.737 1.00 31.06 134 GLY A O 1
ATOM 380 N N . PHE A 1 135 ? 123.965 192.004 181.423 1.00 31.32 135 PHE A N 1
ATOM 381 C CA . PHE A 1 135 ? 124.109 193.443 181.268 1.00 31.32 135 PHE A CA 1
ATOM 382 C C . PHE A 1 135 ? 125.231 193.953 182.169 1.00 31.32 135 PHE A C 1
ATOM 383 O O . PHE A 1 135 ? 125.561 193.342 183.186 1.00 31.32 135 PHE A O 1
ATOM 391 N N . SER A 1 136 ? 125.811 195.093 181.796 1.00 25.08 136 SER A N 1
ATOM 392 C CA . SER A 1 136 ? 126.891 195.702 182.565 1.00 25.08 136 SER A CA 1
ATOM 393 C C . SER A 1 136 ? 126.344 196.844 183.405 1.00 25.08 136 SER A C 1
ATOM 394 O O . SER A 1 136 ? 125.629 197.704 182.888 1.00 25.08 136 SER A O 1
ATOM 397 N N . VAL A 1 137 ? 126.701 196.863 184.687 1.00 28.19 137 VAL A N 1
ATOM 398 C CA . VAL A 1 137 ? 126.130 197.779 185.667 1.00 28.19 137 VAL A CA 1
ATOM 399 C C . VAL A 1 137 ? 127.246 198.554 186.346 1.00 28.19 137 VAL A C 1
ATOM 400 O O . VAL A 1 137 ? 128.142 197.953 186.946 1.00 28.19 137 VAL A O 1
ATOM 404 N N . CYS A 1 138 ? 127.184 199.879 186.275 1.00 25.76 138 CYS A N 1
ATOM 405 C CA . CYS A 1 138 ? 127.984 200.742 187.132 1.00 25.76 138 CYS A CA 1
ATOM 406 C C . CYS A 1 138 ? 127.117 201.256 188.274 1.00 25.76 138 CYS A C 1
ATOM 407 O O . CYS A 1 138 ? 125.929 201.521 188.089 1.00 25.76 138 CYS A O 1
ATOM 410 N N . CYS A 1 139 ? 127.704 201.381 189.458 1.00 28.91 139 CYS A N 1
ATOM 411 C CA . CYS A 1 139 ? 126.976 201.824 190.635 1.00 28.91 139 CYS A CA 1
ATOM 412 C C . CYS A 1 139 ? 127.777 202.903 191.341 1.00 28.91 139 CYS A C 1
ATOM 413 O O . CYS A 1 139 ? 128.943 202.684 191.683 1.00 28.91 139 CYS A O 1
ATOM 416 N N . HIS A 1 140 ? 127.156 204.058 191.561 1.00 30.45 140 HIS A N 1
ATOM 417 C CA . HIS A 1 140 ? 127.777 205.177 192.259 1.00 30.45 140 HIS A CA 1
ATOM 418 C C . HIS A 1 140 ? 127.257 205.210 193.693 1.00 30.45 140 HIS A C 1
ATOM 419 O O . HIS A 1 140 ? 126.046 205.256 193.916 1.00 30.45 140 HIS A O 1
ATOM 426 N N . ILE A 1 141 ? 128.168 205.187 194.660 1.00 28.51 141 ILE A N 1
ATOM 427 C CA . ILE A 1 141 ? 127.838 205.106 196.078 1.00 28.51 141 ILE A CA 1
ATOM 428 C C . ILE A 1 141 ? 128.315 206.385 196.760 1.00 28.51 141 ILE A C 1
ATOM 429 O O . ILE A 1 141 ? 129.437 206.842 196.512 1.00 28.51 141 ILE A O 1
ATOM 434 N N . HIS A 1 142 ? 127.465 206.973 197.611 1.00 32.55 142 HIS A N 1
ATOM 435 C CA . HIS A 1 142 ? 127.685 208.305 198.164 1.00 32.55 142 HIS A CA 1
ATOM 436 C C . HIS A 1 142 ? 127.631 208.307 199.685 1.00 32.55 142 HIS A C 1
ATOM 437 O O . HIS A 1 142 ? 126.919 207.508 200.301 1.00 32.55 142 HIS A O 1
ATOM 444 N N . GLY A 1 143 ? 128.383 209.225 200.284 1.00 35.02 143 GLY A N 1
ATOM 445 C CA . GLY A 1 143 ? 128.237 209.567 201.681 1.00 35.02 143 GLY A CA 1
ATOM 446 C C . GLY A 1 143 ? 129.175 208.896 202.659 1.00 35.02 143 GLY A C 1
ATOM 447 O O . GLY A 1 143 ? 128.805 208.733 203.826 1.00 35.02 143 GLY A O 1
ATOM 448 N N . PHE A 1 144 ? 130.381 208.529 202.240 1.00 32.70 144 PHE A N 1
ATOM 449 C CA . PHE A 1 144 ? 131.309 207.779 203.073 1.00 32.70 144 PHE A CA 1
ATOM 450 C C . PHE A 1 144 ? 132.621 208.538 203.179 1.00 32.70 144 PHE A C 1
ATOM 451 O O . PHE A 1 144 ? 133.107 209.094 202.189 1.00 32.70 144 PHE A O 1
ATOM 459 N N . ALA A 1 145 ? 133.197 208.559 204.382 1.00 28.91 145 ALA A N 1
ATOM 460 C CA . ALA A 1 145 ? 134.402 209.331 204.652 1.00 28.91 145 ALA A CA 1
ATOM 461 C C . ALA A 1 145 ? 135.322 208.565 205.591 1.00 28.91 145 ALA A C 1
ATOM 462 O O . ALA A 1 145 ? 134.839 207.893 206.515 1.00 28.91 145 ALA A O 1
ATOM 464 N N . PRO A 1 146 ? 136.637 208.639 205.380 1.00 29.19 146 PRO A N 1
ATOM 465 C CA . PRO A 1 146 ? 137.570 207.876 206.217 1.00 29.19 146 PRO A CA 1
ATOM 466 C C . PRO A 1 146 ? 137.677 208.438 207.620 1.00 29.19 146 PRO A C 1
ATOM 467 O O . PRO A 1 146 ? 137.334 209.588 207.891 1.00 29.19 146 PRO A O 1
ATOM 471 N N . TYR A 1 147 ? 138.188 207.607 208.519 1.00 33.39 147 TYR A N 1
ATOM 472 C CA . TYR A 1 147 ? 138.324 207.992 209.914 1.00 33.39 147 TYR A CA 1
ATOM 473 C C . TYR A 1 147 ? 139.440 207.164 210.534 1.00 33.39 147 TYR A C 1
ATOM 474 O O . TYR A 1 147 ? 139.978 206.253 209.902 1.00 33.39 147 TYR A O 1
ATOM 483 N N . PHE A 1 148 ? 139.795 207.496 211.775 1.00 35.64 148 PHE A N 1
ATOM 484 C CA . PHE A 1 148 ? 140.553 206.584 212.638 1.00 35.64 148 PHE A CA 1
ATOM 485 C C . PHE A 1 148 ? 140.241 206.908 214.095 1.00 35.64 148 PHE A C 1
ATOM 486 O O . PHE A 1 148 ? 139.302 207.651 214.397 1.00 35.64 148 PHE A O 1
ATOM 494 N N . TYR A 1 149 ? 141.011 206.326 215.003 1.00 40.69 149 TYR A N 1
ATOM 495 C CA . TYR A 1 149 ? 140.772 206.451 216.430 1.00 40.69 149 TYR A CA 1
ATOM 496 C C . TYR A 1 149 ? 142.054 206.874 217.125 1.00 40.69 149 TYR A C 1
ATOM 497 O O . TYR A 1 149 ? 143.151 206.735 216.584 1.00 40.69 149 TYR A O 1
ATOM 506 N N . THR A 1 150 ? 141.907 207.397 218.341 1.00 47.96 150 THR A N 1
ATOM 507 C CA . THR A 1 150 ? 143.015 207.885 219.166 1.00 47.96 150 THR A CA 1
ATOM 508 C C . THR A 1 150 ? 142.514 207.952 220.604 1.00 47.96 150 THR A C 1
ATOM 509 O O . THR A 1 150 ? 141.363 208.331 220.805 1.00 47.96 150 THR A O 1
ATOM 513 N N . PRO A 1 151 ? 143.285 207.555 221.616 1.00 55.15 151 PRO A N 1
ATOM 514 C CA . PRO A 1 151 ? 142.784 207.659 222.995 1.00 55.15 151 PRO A CA 1
ATOM 515 C C . PRO A 1 151 ? 142.613 209.105 223.448 1.00 55.15 151 PRO A C 1
ATOM 516 O O . PRO A 1 151 ? 143.366 210.002 223.062 1.00 55.15 151 PRO A O 1
ATOM 520 N N . ALA A 1 152 ? 141.577 209.319 224.256 1.00 66.17 152 ALA A N 1
ATOM 521 C CA . ALA A 1 152 ? 141.334 210.614 224.879 1.00 66.17 152 ALA A CA 1
ATOM 522 C C . ALA A 1 152 ? 142.238 210.768 226.096 1.00 66.17 152 ALA A C 1
ATOM 523 O O . ALA A 1 152 ? 142.137 209.964 227.028 1.00 66.17 152 ALA A O 1
ATOM 525 N N . PRO A 1 153 ? 143.135 211.762 226.120 1.00 81.74 153 PRO A N 1
ATOM 526 C CA . PRO A 1 153 ? 144.107 211.847 227.210 1.00 81.74 153 PRO A CA 1
ATOM 527 C C . PRO A 1 153 ? 143.449 212.249 228.514 1.00 81.74 153 PRO A C 1
ATOM 528 O O . PRO A 1 153 ? 142.455 212.997 228.522 1.00 81.74 153 PRO A O 1
ATOM 532 N N . PRO A 1 154 ? 143.966 211.776 229.654 1.00 93.92 154 PRO A N 1
ATOM 533 C CA . PRO A 1 154 ? 143.337 212.090 230.943 1.00 93.92 154 PRO A CA 1
ATOM 534 C C . PRO A 1 154 ? 143.612 213.508 231.421 1.00 93.92 154 PRO A C 1
ATOM 535 O O . PRO A 1 154 ? 144.464 213.740 232.283 1.00 93.92 154 PRO A O 1
ATOM 539 N N . GLY A 1 155 ? 142.882 214.464 230.856 1.00 94.66 155 GLY A N 1
ATOM 540 C CA . GLY A 1 155 ? 142.915 215.839 231.308 1.00 94.66 155 GLY A CA 1
ATOM 541 C C . GLY A 1 155 ? 141.510 216.392 231.355 1.00 94.66 155 GLY A C 1
ATOM 542 O O . GLY A 1 155 ? 140.541 215.635 231.237 1.00 94.66 155 GLY A O 1
ATOM 543 N N . PHE A 1 156 ? 141.372 217.703 231.518 1.00 103.29 156 PHE A N 1
ATOM 544 C CA . PHE A 1 156 ? 140.057 218.327 231.521 1.00 103.29 156 PHE A CA 1
ATOM 545 C C . PHE A 1 156 ? 139.555 218.618 230.116 1.00 103.29 156 PHE A C 1
ATOM 546 O O . PHE A 1 156 ? 138.405 219.031 229.950 1.00 103.29 156 PHE A O 1
ATOM 554 N N . GLY A 1 157 ? 140.384 218.391 229.105 1.00 104.68 157 GLY A N 1
ATOM 555 C CA . GLY A 1 157 ? 139.999 218.637 227.739 1.00 104.68 157 GLY A CA 1
ATOM 556 C C . GLY A 1 157 ? 138.984 217.676 227.143 1.00 104.68 157 GLY A C 1
ATOM 557 O O . GLY A 1 157 ? 137.808 218.021 226.991 1.00 104.68 157 GLY A O 1
ATOM 558 N N . PRO A 1 158 ? 139.393 216.416 226.854 1.00 92.04 158 PRO A N 1
ATOM 559 C CA . PRO A 1 158 ? 138.600 215.588 225.933 1.00 92.04 158 PRO A CA 1
ATOM 560 C C . PRO A 1 158 ? 137.438 214.865 226.589 1.00 92.04 158 PRO A C 1
ATOM 561 O O . PRO A 1 158 ? 136.859 213.947 226.001 1.00 92.04 158 PRO A O 1
ATOM 565 N N . GLU A 1 159 ? 137.103 215.261 227.813 1.00 98.64 159 GLU A N 1
ATOM 566 C CA . GLU A 1 159 ? 135.846 214.898 228.441 1.00 98.64 159 GLU A CA 1
ATOM 567 C C . GLU A 1 159 ? 134.907 216.089 228.550 1.00 98.64 159 GLU A C 1
ATOM 568 O O . GLU A 1 159 ? 133.843 215.973 229.163 1.00 98.64 159 GLU A O 1
ATOM 574 N N . HIS A 1 160 ? 135.286 217.229 227.981 1.00 113.30 160 HIS A N 1
ATOM 575 C CA . HIS A 1 160 ? 134.508 218.459 228.022 1.00 113.30 160 HIS A CA 1
ATOM 576 C C . HIS A 1 160 ? 134.206 218.883 226.592 1.00 113.30 160 HIS A C 1
ATOM 577 O O . HIS A 1 160 ? 135.114 218.927 225.755 1.00 113.30 160 HIS A O 1
ATOM 584 N N . MET A 1 161 ? 132.934 219.198 226.323 1.00 119.06 161 MET A N 1
ATOM 585 C CA . MET A 1 161 ? 132.478 219.398 224.951 1.00 119.06 161 MET A CA 1
ATOM 586 C C . MET A 1 161 ? 133.074 220.650 224.332 1.00 119.06 161 MET A C 1
ATOM 587 O O . MET A 1 161 ? 133.240 220.716 223.103 1.00 119.06 161 MET A O 1
ATOM 592 N N . GLY A 1 162 ? 133.391 221.647 225.165 1.00 115.97 162 GLY A N 1
ATOM 593 C CA . GLY A 1 162 ? 134.056 222.841 224.673 1.00 115.97 162 GLY A CA 1
ATOM 594 C C . GLY A 1 162 ? 135.406 222.528 224.063 1.00 115.97 162 GLY A C 1
ATOM 595 O O . GLY A 1 162 ? 135.737 223.009 222.980 1.00 115.97 162 GLY A O 1
ATOM 596 N N . ASP A 1 163 ? 136.157 221.633 224.701 1.00 103.88 163 ASP A N 1
ATOM 597 C CA . ASP A 1 163 ? 137.442 221.233 224.149 1.00 103.88 163 ASP A CA 1
ATOM 598 C C . ASP A 1 163 ? 137.312 220.208 223.029 1.00 103.88 163 ASP A C 1
ATOM 599 O O . ASP A 1 163 ? 138.214 220.127 222.194 1.00 103.88 163 ASP A O 1
ATOM 604 N N . LEU A 1 164 ? 136.212 219.453 222.965 1.00 96.68 164 LEU A N 1
ATOM 605 C CA . LEU A 1 164 ? 135.969 218.605 221.797 1.00 96.68 164 LEU A CA 1
ATOM 606 C C . LEU A 1 164 ? 135.781 219.452 220.544 1.00 96.68 164 LEU A C 1
ATOM 607 O O . LEU A 1 164 ? 136.473 219.263 219.528 1.00 96.68 164 LEU A O 1
ATOM 612 N N . GLN A 1 165 ? 134.868 220.426 220.610 1.00 99.57 165 GLN A N 1
ATOM 613 C CA . GLN A 1 165 ? 134.675 221.303 219.465 1.00 99.57 165 GLN A CA 1
ATOM 614 C C . GLN A 1 165 ? 135.845 222.259 219.269 1.00 99.57 165 GLN A C 1
ATOM 615 O O . GLN A 1 165 ? 136.009 222.797 218.171 1.00 99.57 165 GLN A O 1
ATOM 621 N N . ARG A 1 166 ? 136.671 222.469 220.295 1.00 99.41 166 ARG A N 1
ATOM 622 C CA . ARG A 1 166 ? 137.901 223.217 220.105 1.00 99.41 166 ARG A CA 1
ATOM 623 C C . ARG A 1 166 ? 138.992 222.389 219.444 1.00 99.41 166 ARG A C 1
ATOM 624 O O . ARG A 1 166 ? 139.877 222.960 218.797 1.00 99.41 166 ARG A O 1
ATOM 632 N N . GLU A 1 167 ? 138.965 221.066 219.617 1.00 89.36 167 GLU A N 1
ATOM 633 C CA . GLU A 1 167 ? 139.786 220.198 218.786 1.00 89.36 167 GLU A CA 1
ATOM 634 C C . GLU A 1 167 ? 139.336 220.274 217.336 1.00 89.36 167 GLU A C 1
ATOM 635 O O . GLU A 1 167 ? 140.169 220.271 216.421 1.00 89.36 167 GLU A O 1
ATOM 641 N N . LEU A 1 168 ? 138.020 220.340 217.108 1.00 88.93 168 LEU A N 1
ATOM 642 C CA . LEU A 1 168 ? 137.539 220.613 215.753 1.00 88.93 168 LEU A CA 1
ATOM 643 C C . LEU A 1 168 ? 137.951 222.012 215.286 1.00 88.93 168 LEU A C 1
ATOM 644 O O . LEU A 1 168 ? 138.371 222.189 214.133 1.00 88.93 168 LEU A O 1
ATOM 649 N N . ASN A 1 169 ? 137.868 223.007 216.175 1.00 99.52 169 ASN A N 1
ATOM 650 C CA . ASN A 1 169 ? 138.199 224.390 215.841 1.00 99.52 169 ASN A CA 1
ATOM 651 C C . ASN A 1 169 ? 139.695 224.556 215.585 1.00 99.52 169 ASN A C 1
ATOM 652 O O . ASN A 1 169 ? 140.531 223.878 216.185 1.00 99.52 169 ASN A O 1
ATOM 657 N N . LEU A 1 170 ? 140.023 225.477 214.682 1.00 112.48 170 LEU A N 1
ATOM 658 C CA . LEU A 1 170 ? 141.396 225.787 214.314 1.00 112.48 170 LEU A CA 1
ATOM 659 C C . LEU A 1 170 ? 141.969 226.894 215.192 1.00 112.48 170 LEU A C 1
ATOM 660 O O . LEU A 1 170 ? 141.257 227.790 215.650 1.00 112.48 170 LEU A O 1
ATOM 665 N N . ALA A 1 171 ? 143.281 226.829 215.399 1.00 129.01 171 ALA A N 1
ATOM 666 C CA . ALA A 1 171 ? 144.005 227.852 216.140 1.00 129.01 171 ALA A CA 1
ATOM 667 C C . ALA A 1 171 ? 144.353 229.000 215.198 1.00 129.01 171 ALA A C 1
ATOM 668 O O . ALA A 1 171 ? 145.039 228.801 214.189 1.00 129.01 171 ALA A O 1
ATOM 670 N N . ILE A 1 172 ? 143.890 230.209 215.537 1.00 141.76 172 ILE A N 1
ATOM 671 C CA . ILE A 1 172 ? 143.992 231.353 214.630 1.00 141.76 172 ILE A CA 1
ATOM 672 C C . ILE A 1 172 ? 145.306 232.105 214.752 1.00 141.76 172 ILE A C 1
ATOM 673 O O . ILE A 1 172 ? 145.448 233.175 214.148 1.00 141.76 172 ILE A O 1
ATOM 678 N N . SER A 1 173 ? 146.268 231.583 215.509 1.00 152.91 173 SER A N 1
ATOM 679 C CA . SER A 1 173 ? 147.535 232.275 215.704 1.00 152.91 173 SER A CA 1
ATOM 680 C C . SER A 1 173 ? 148.396 232.209 214.445 1.00 152.91 173 SER A C 1
ATOM 681 O O . SER A 1 173 ? 148.140 231.427 213.525 1.00 152.91 173 SER A O 1
ATOM 684 N N . ARG A 1 174 ? 149.428 233.056 214.413 1.00 158.58 174 ARG A N 1
ATOM 685 C CA . ARG A 1 174 ? 150.324 233.105 213.263 1.00 158.58 174 ARG A CA 1
ATOM 686 C C . ARG A 1 174 ? 151.309 231.944 213.256 1.00 158.58 174 ARG A C 1
ATOM 687 O O . ARG A 1 174 ? 151.692 231.468 212.181 1.00 158.58 174 ARG A O 1
ATOM 695 N N . ASP A 1 175 ? 151.719 231.469 214.433 1.00 154.64 175 ASP A N 1
ATOM 696 C CA . ASP A 1 175 ? 152.669 230.367 214.531 1.00 154.64 175 ASP A CA 1
ATOM 697 C C . ASP A 1 175 ? 152.016 228.995 214.416 1.00 154.64 175 ASP A C 1
ATOM 698 O O . ASP A 1 175 ? 152.713 227.985 214.569 1.00 154.64 175 ASP A O 1
ATOM 703 N N . SER A 1 176 ? 150.709 228.926 214.155 1.00 135.80 176 SER A N 1
ATOM 704 C CA . SER A 1 176 ? 150.011 227.664 213.951 1.00 135.80 176 SER A CA 1
ATOM 705 C C . SER A 1 176 ? 149.794 227.379 212.466 1.00 135.80 176 SER A C 1
ATOM 706 O O . SER A 1 176 ? 148.967 226.538 212.099 1.00 135.80 176 SER A O 1
ATOM 709 N N . ARG A 1 177 ? 150.549 228.071 211.603 1.00 127.79 177 ARG A N 1
ATOM 710 C CA . ARG A 1 177 ? 150.515 227.823 210.165 1.00 127.79 177 ARG A CA 1
ATOM 711 C C . ARG A 1 177 ? 151.090 226.452 209.825 1.00 127.79 177 ARG A C 1
ATOM 712 O O . ARG A 1 177 ? 150.697 225.845 208.823 1.00 127.79 177 ARG A O 1
ATOM 720 N N . GLY A 1 178 ? 151.978 225.924 210.669 1.00 115.37 178 GLY A N 1
ATOM 721 C CA . GLY A 1 178 ? 152.401 224.544 210.514 1.00 115.37 178 GLY A CA 1
ATOM 722 C C . GLY A 1 178 ? 151.459 223.537 211.140 1.00 115.37 178 GLY A C 1
ATOM 723 O O . GLY A 1 178 ? 151.725 222.334 211.067 1.00 115.37 178 GLY A O 1
ATOM 724 N N . GLY A 1 179 ? 150.368 223.997 211.753 1.00 109.54 179 GLY A N 1
ATOM 725 C CA . GLY A 1 179 ? 149.494 223.085 212.463 1.00 109.54 179 GLY A CA 1
ATOM 726 C C . GLY A 1 179 ? 148.011 223.208 212.179 1.00 109.54 179 GLY A C 1
ATOM 727 O O . GLY A 1 179 ? 147.237 222.335 212.575 1.00 109.54 179 GLY A O 1
ATOM 728 N N . ARG A 1 180 ? 147.594 224.282 211.506 1.00 107.18 180 ARG A N 1
ATOM 729 C CA . ARG A 1 180 ? 146.219 224.385 211.039 1.00 107.18 180 ARG A CA 1
ATOM 730 C C . ARG A 1 180 ? 146.118 224.811 209.583 1.00 107.18 180 ARG A C 1
ATOM 731 O O . ARG A 1 180 ? 145.131 225.455 209.217 1.00 107.18 180 ARG A O 1
ATOM 739 N N . GLU A 1 181 ? 147.111 224.512 208.753 1.00 104.90 181 GLU A N 1
ATOM 740 C CA . GLU A 1 181 ? 146.936 224.758 207.333 1.00 104.90 181 GLU A CA 1
ATOM 741 C C . GLU A 1 181 ? 146.771 223.471 206.541 1.00 104.90 181 GLU A C 1
ATOM 742 O O . GLU A 1 181 ? 145.780 223.306 205.825 1.00 104.90 181 GLU A O 1
ATOM 748 N N . LEU A 1 182 ? 147.733 222.554 206.663 1.00 100.78 182 LEU A N 1
ATOM 749 C CA . LEU A 1 182 ? 147.706 221.344 205.848 1.00 100.78 182 LEU A CA 1
ATOM 750 C C . LEU A 1 182 ? 146.609 220.399 206.308 1.00 100.78 182 LEU A C 1
ATOM 751 O O . LEU A 1 182 ? 146.125 219.583 205.516 1.00 100.78 182 LEU A O 1
ATOM 756 N N . THR A 1 183 ? 146.222 220.487 207.583 1.00 98.37 183 THR A N 1
ATOM 757 C CA . THR A 1 183 ? 144.942 219.956 208.034 1.00 98.37 183 THR A CA 1
ATOM 758 C C . THR A 1 183 ? 143.826 220.954 207.764 1.00 98.37 183 THR A C 1
ATOM 759 O O . THR A 1 183 ? 142.881 220.655 207.027 1.00 98.37 183 THR A O 1
ATOM 763 N N . GLY A 1 184 ? 143.922 222.143 208.357 1.00 101.49 184 GLY A N 1
ATOM 764 C CA . GLY A 1 184 ? 143.036 223.241 208.054 1.00 101.49 184 GLY A CA 1
ATOM 765 C C . GLY A 1 184 ? 141.596 223.018 208.468 1.00 101.49 184 GLY A C 1
ATOM 766 O O . GLY A 1 184 ? 141.300 222.298 209.426 1.00 101.49 184 GLY A O 1
ATOM 767 N N . PRO A 1 185 ? 140.667 223.658 207.746 1.00 101.31 185 PRO A N 1
ATOM 768 C CA . PRO A 1 185 ? 139.238 223.451 208.024 1.00 101.31 185 PRO A CA 1
ATOM 769 C C . PRO A 1 185 ? 138.672 222.209 207.352 1.00 101.31 185 PRO A C 1
ATOM 770 O O . PRO A 1 185 ? 138.057 222.291 206.283 1.00 101.31 185 PRO A O 1
ATOM 774 N N . ALA A 1 186 ? 138.794 221.087 208.057 1.00 84.35 186 ALA A N 1
ATOM 775 C CA . ALA A 1 186 ? 138.281 219.791 207.629 1.00 84.35 186 ALA A CA 1
ATOM 776 C C . ALA A 1 186 ? 137.363 219.299 208.748 1.00 84.35 186 ALA A C 1
ATOM 777 O O . ALA A 1 186 ? 137.600 219.596 209.917 1.00 84.35 186 ALA A O 1
ATOM 779 N N . VAL A 1 187 ? 136.327 218.557 208.376 1.00 73.20 187 VAL A N 1
ATOM 780 C CA . VAL A 1 187 ? 135.378 218.057 209.355 1.00 73.20 187 VAL A CA 1
ATOM 781 C C . VAL A 1 187 ? 135.883 216.778 209.993 1.00 73.20 187 VAL A C 1
ATOM 782 O O . VAL A 1 187 ? 135.325 215.701 209.785 1.00 73.20 187 VAL A O 1
ATOM 786 N N . LEU A 1 188 ? 136.954 216.904 210.771 1.00 65.96 188 LEU A N 1
ATOM 787 C CA . LEU A 1 188 ? 137.527 215.769 211.481 1.00 65.96 188 LEU A CA 1
ATOM 788 C C . LEU A 1 188 ? 136.521 215.263 212.510 1.00 65.96 188 LEU A C 1
ATOM 789 O O . LEU A 1 188 ? 136.391 214.054 212.719 1.00 65.96 188 LEU A O 1
ATOM 794 N N . ALA A 1 189 ? 135.896 216.229 213.189 1.00 72.69 189 ALA A N 1
ATOM 795 C CA . ALA A 1 189 ? 134.843 216.069 214.203 1.00 72.69 189 ALA A CA 1
ATOM 796 C C . ALA A 1 189 ? 135.319 215.508 215.539 1.00 72.69 189 ALA A C 1
ATOM 797 O O . ALA A 1 189 ? 136.502 215.225 215.729 1.00 72.69 189 ALA A O 1
ATOM 799 N N . VAL A 1 190 ? 134.380 215.360 216.464 1.00 63.81 190 VAL A N 1
ATOM 800 C CA . VAL A 1 190 ? 134.679 214.804 217.770 1.00 63.81 190 VAL A CA 1
ATOM 801 C C . VAL A 1 190 ? 133.647 213.744 218.120 1.00 63.81 190 VAL A C 1
ATOM 802 O O . VAL A 1 190 ? 132.444 213.973 218.004 1.00 63.81 190 VAL A O 1
ATOM 806 N N . GLU A 1 191 ? 134.116 212.577 218.537 1.00 55.07 191 GLU A N 1
ATOM 807 C CA . GLU A 1 191 ? 133.214 211.507 218.921 1.00 55.07 191 GLU A CA 1
ATOM 808 C C . GLU A 1 191 ? 133.764 210.800 220.144 1.00 55.07 191 GLU A C 1
ATOM 809 O O . GLU A 1 191 ? 134.977 210.693 220.310 1.00 55.07 191 GLU A O 1
ATOM 815 N N . LEU A 1 192 ? 132.875 210.321 221.003 1.00 56.82 192 LEU A N 1
ATOM 816 C CA . LEU A 1 192 ? 133.311 209.601 222.186 1.00 56.82 192 LEU A CA 1
ATOM 817 C C . LEU A 1 192 ? 132.809 208.173 222.057 1.00 56.82 192 LEU A C 1
ATOM 818 O O . LEU A 1 192 ? 131.634 207.956 221.747 1.00 56.82 192 LEU A O 1
ATOM 823 N N . CYS A 1 193 ? 133.694 207.200 222.263 1.00 50.78 193 CYS A N 1
ATOM 824 C CA . CYS A 1 193 ? 133.287 205.806 222.220 1.00 50.78 193 CYS A CA 1
ATOM 825 C C . CYS A 1 193 ? 134.123 205.036 223.222 1.00 50.78 193 CYS A C 1
ATOM 826 O O . CYS A 1 193 ? 135.170 205.506 223.656 1.00 50.78 193 CYS A O 1
ATOM 829 N N . SER A 1 194 ? 133.634 203.867 223.622 1.00 48.27 194 SER A N 1
ATOM 830 C CA . SER A 1 194 ? 134.271 203.062 224.660 1.00 48.27 194 SER A CA 1
ATOM 831 C C . SER A 1 194 ? 134.794 201.781 224.028 1.00 48.27 194 SER A C 1
ATOM 832 O O . SER A 1 194 ? 134.006 200.922 223.619 1.00 48.27 194 SER A O 1
ATOM 835 N N . ARG A 1 195 ? 136.119 201.658 223.923 1.00 43.60 195 ARG A N 1
ATOM 836 C CA . ARG A 1 195 ? 136.745 200.554 223.193 1.00 43.60 195 ARG A CA 1
ATOM 837 C C . ARG A 1 195 ? 137.986 200.094 223.954 1.00 43.60 195 ARG A C 1
ATOM 838 O O . ARG A 1 195 ? 138.243 200.514 225.085 1.00 43.60 195 ARG A O 1
ATOM 846 N N . GLU A 1 196 ? 138.769 199.226 223.316 1.00 45.68 196 GLU A N 1
ATOM 847 C CA . GLU A 1 196 ? 139.936 198.617 223.936 1.00 45.68 196 GLU A CA 1
ATOM 848 C C . GLU A 1 196 ? 141.046 198.436 222.903 1.00 45.68 196 GLU A C 1
ATOM 849 O O . GLU A 1 196 ? 140.807 198.454 221.694 1.00 45.68 196 GLU A O 1
ATOM 855 N N . SER A 1 197 ? 142.271 198.266 223.391 1.00 44.07 197 SER A N 1
ATOM 856 C CA . SER A 1 197 ? 143.412 197.966 222.541 1.00 44.07 197 SER A CA 1
ATOM 857 C C . SER A 1 197 ? 143.641 196.463 222.455 1.00 44.07 197 SER A C 1
ATOM 858 O O . SER A 1 197 ? 143.306 195.710 223.374 1.00 44.07 197 SER A O 1
ATOM 861 N N . MET A 1 198 ? 144.223 196.039 221.329 1.00 38.41 198 MET A N 1
ATOM 862 C CA . MET A 1 198 ? 144.360 194.615 221.029 1.00 38.41 198 MET A CA 1
ATOM 863 C C . MET A 1 198 ? 145.432 193.956 221.884 1.00 38.41 198 MET A C 1
ATOM 864 O O . MET A 1 198 ? 145.196 192.915 222.503 1.00 38.41 198 MET A O 1
ATOM 869 N N . PHE A 1 199 ? 146.611 194.561 221.928 1.00 41.55 199 PHE A N 1
ATOM 870 C CA . PHE A 1 199 ? 147.860 193.898 222.289 1.00 41.55 199 PHE A CA 1
ATOM 871 C C . PHE A 1 199 ? 147.908 193.627 223.786 1.00 41.55 199 PHE A C 1
ATOM 872 O O . PHE A 1 199 ? 147.869 194.557 224.593 1.00 41.55 199 PHE A O 1
ATOM 880 N N . GLY A 1 200 ? 147.990 192.360 224.163 1.00 33.17 200 GLY A N 1
ATOM 881 C CA . GLY A 1 200 ? 148.107 191.981 225.554 1.00 33.17 200 GLY A CA 1
ATOM 882 C C . GLY A 1 200 ? 146.767 191.633 226.167 1.00 33.17 200 GLY A C 1
ATOM 883 O O . GLY A 1 200 ? 145.722 191.654 225.520 1.00 33.17 200 GLY A O 1
ATOM 884 N N . TYR A 1 201 ? 146.807 191.290 227.445 1.00 39.21 201 TYR A N 1
ATOM 885 C CA . TYR A 1 201 ? 145.594 191.055 228.221 1.00 39.21 201 TYR A CA 1
ATOM 886 C C . TYR A 1 201 ? 145.684 191.865 229.507 1.00 39.21 201 TYR A C 1
ATOM 887 O O . TYR A 1 201 ? 146.422 191.505 230.428 1.00 39.21 201 TYR A O 1
ATOM 896 N N . HIS A 1 202 ? 144.912 192.944 229.582 1.00 47.95 202 HIS A N 1
ATOM 897 C CA . HIS A 1 202 ? 144.838 193.758 230.786 1.00 47.95 202 HIS A CA 1
ATOM 898 C C . HIS A 1 202 ? 143.569 193.502 231.586 1.00 47.95 202 HIS A C 1
ATOM 899 O O . HIS A 1 202 ? 143.628 193.396 232.812 1.00 47.95 202 HIS A O 1
ATOM 906 N N . GLY A 1 203 ? 142.429 193.385 230.916 1.00 59.30 203 GLY A N 1
ATOM 907 C CA . GLY A 1 203 ? 141.204 193.027 231.599 1.00 59.30 203 GLY A CA 1
ATOM 908 C C . GLY A 1 203 ? 140.035 192.991 230.635 1.00 59.30 203 GLY A C 1
ATOM 909 O O . GLY A 1 203 ? 140.195 193.170 229.426 1.00 59.30 203 GLY A O 1
ATOM 910 N N . HIS A 1 204 ? 138.852 192.762 231.205 1.00 67.68 204 HIS A N 1
ATOM 911 C CA . HIS A 1 204 ? 137.591 192.798 230.477 1.00 67.68 204 HIS A CA 1
ATOM 912 C C . HIS A 1 204 ? 136.989 194.200 230.398 1.00 67.68 204 HIS A C 1
ATOM 913 O O . HIS A 1 204 ? 135.883 194.354 229.873 1.00 67.68 204 HIS A O 1
ATOM 920 N N . GLY A 1 205 ? 137.684 195.217 230.906 1.00 58.79 205 GLY A N 1
ATOM 921 C CA . GLY A 1 205 ? 137.135 196.549 230.991 1.00 58.79 205 GLY A CA 1
ATOM 922 C C . GLY A 1 205 ? 137.638 197.486 229.910 1.00 58.79 205 GLY A C 1
ATOM 923 O O . GLY A 1 205 ? 138.840 197.590 229.659 1.00 58.79 205 GLY A O 1
ATOM 924 N N . PRO A 1 206 ? 136.710 198.184 229.241 1.00 49.42 206 PRO A N 1
ATOM 925 C CA . PRO A 1 206 ? 137.095 199.135 228.190 1.00 49.42 206 PRO A CA 1
ATOM 926 C C . PRO A 1 206 ? 137.481 200.508 228.715 1.00 49.42 206 PRO A C 1
ATOM 927 O O . PRO A 1 206 ? 137.577 200.712 229.928 1.00 49.42 206 PRO A O 1
ATOM 931 N N . SER A 1 207 ? 137.714 201.451 227.808 1.00 48.42 207 SER A N 1
ATOM 932 C CA . SER A 1 207 ? 138.211 202.778 228.139 1.00 48.42 207 SER A CA 1
ATOM 933 C C . SER A 1 207 ? 137.773 203.742 227.043 1.00 48.42 207 SER A C 1
ATOM 934 O O . SER A 1 207 ? 137.514 203.317 225.910 1.00 48.42 207 SER A O 1
ATOM 937 N N . PRO A 1 208 ? 137.663 205.040 227.346 1.00 48.20 208 PRO A N 1
ATOM 938 C CA . PRO A 1 208 ? 137.224 205.994 226.317 1.00 48.20 208 PRO A CA 1
ATOM 939 C C . PRO A 1 208 ? 138.290 206.275 225.269 1.00 48.20 208 PRO A C 1
ATOM 940 O O . PRO A 1 208 ? 139.447 206.551 225.587 1.00 48.20 208 PRO A O 1
ATOM 944 N N . PHE A 1 209 ? 137.865 206.224 224.008 1.00 44.59 209 PHE A N 1
ATOM 945 C CA . PHE A 1 209 ? 138.649 206.589 222.843 1.00 44.59 209 PHE A CA 1
ATOM 946 C C . PHE A 1 209 ? 137.882 207.646 222.058 1.00 44.59 209 PHE A C 1
ATOM 947 O O . PHE A 1 209 ? 136.648 207.720 222.109 1.00 44.59 209 PHE A O 1
ATOM 955 N N . LEU A 1 210 ? 138.626 208.455 221.314 1.00 46.23 210 LEU A N 1
ATOM 956 C CA . LEU A 1 210 ? 138.093 209.476 220.424 1.00 46.23 210 LEU A CA 1
ATOM 957 C C . LEU A 1 210 ? 138.090 208.929 219.003 1.00 46.23 210 LEU A C 1
ATOM 958 O O . LEU A 1 210 ? 139.102 208.395 218.534 1.00 46.23 210 LEU A O 1
ATOM 963 N N . ARG A 1 211 ? 136.963 209.083 218.319 1.00 41.19 211 ARG A N 1
ATOM 964 C CA . ARG A 1 211 ? 136.848 208.734 216.912 1.00 41.19 211 ARG A CA 1
ATOM 965 C C . ARG A 1 211 ? 136.930 210.009 216.082 1.00 41.19 211 ARG A C 1
ATOM 966 O O . ARG A 1 211 ? 136.104 210.914 216.239 1.00 41.19 211 ARG A O 1
ATOM 974 N N . ILE A 1 212 ? 137.920 210.074 215.202 1.00 36.89 212 ILE A N 1
ATOM 975 C CA . ILE A 1 212 ? 138.227 211.266 214.430 1.00 36.89 212 ILE A CA 1
ATOM 976 C C . ILE A 1 212 ? 137.934 210.941 212.974 1.00 36.89 212 ILE A C 1
ATOM 977 O O . ILE A 1 212 ? 138.669 210.169 212.345 1.00 36.89 212 ILE A O 1
ATOM 982 N N . THR A 1 213 ? 136.867 211.521 212.431 1.00 38.65 213 THR A N 1
ATOM 983 C CA . THR A 1 213 ? 136.641 211.451 210.998 1.00 38.65 213 THR A CA 1
ATOM 984 C C . THR A 1 213 ? 137.543 212.447 210.289 1.00 38.65 213 THR A C 1
ATOM 985 O O . THR A 1 213 ? 138.172 213.292 210.910 1.00 38.65 213 THR A O 1
ATOM 989 N N . VAL A 1 214 ? 137.670 212.284 208.975 1.00 32.41 214 VAL A N 1
ATOM 990 C CA . VAL A 1 214 ? 138.407 213.191 208.104 1.00 32.41 214 VAL A CA 1
ATOM 991 C C . VAL A 1 214 ? 137.542 213.298 206.857 1.00 32.41 214 VAL A C 1
ATOM 992 O O . VAL A 1 214 ? 136.766 212.387 206.560 1.00 32.41 214 VAL A O 1
ATOM 996 N N . ALA A 1 215 ? 137.625 214.428 206.154 1.00 36.98 215 ALA A N 1
ATOM 997 C CA . ALA A 1 215 ? 136.917 214.551 204.885 1.00 36.98 215 ALA A CA 1
ATOM 998 C C . ALA A 1 215 ? 137.529 213.643 203.825 1.00 36.98 215 ALA A C 1
ATOM 999 O O . ALA A 1 215 ? 136.879 212.713 203.336 1.00 36.98 215 ALA A O 1
ATOM 1001 N N . LEU A 1 216 ? 138.787 213.877 203.482 1.00 38.86 216 LEU A N 1
ATOM 1002 C CA . LEU A 1 216 ? 139.353 213.173 202.345 1.00 38.86 216 LEU A CA 1
ATOM 1003 C C . LEU A 1 216 ? 140.302 212.075 202.798 1.00 38.86 216 LEU A C 1
ATOM 1004 O O . LEU A 1 216 ? 140.954 212.201 203.836 1.00 38.86 216 LEU A O 1
ATOM 1009 N N . PRO A 1 217 ? 140.378 210.977 202.038 1.00 37.50 217 PRO A N 1
ATOM 1010 C CA . PRO A 1 217 ? 141.399 209.961 202.317 1.00 37.50 217 PRO A CA 1
ATOM 1011 C C . PRO A 1 217 ? 142.824 210.447 202.128 1.00 37.50 217 PRO A C 1
ATOM 1012 O O . PRO A 1 217 ? 143.724 209.913 202.786 1.00 37.50 217 PRO A O 1
ATOM 1016 N N . ARG A 1 218 ? 143.067 211.435 201.269 1.00 54.29 218 ARG A N 1
ATOM 1017 C CA . ARG A 1 218 ? 144.407 212.011 201.154 1.00 54.29 218 ARG A CA 1
ATOM 1018 C C . ARG A 1 218 ? 144.573 213.222 202.064 1.00 54.29 218 ARG A C 1
ATOM 1019 O O . ARG A 1 218 ? 145.100 214.262 201.674 1.00 54.29 218 ARG A O 1
ATOM 1027 N N . LEU A 1 219 ? 144.132 213.059 203.314 1.00 49.08 219 LEU A N 1
ATOM 1028 C CA . LEU A 1 219 ? 144.390 214.003 204.390 1.00 49.08 219 LEU A CA 1
ATOM 1029 C C . LEU A 1 219 ? 144.645 213.304 205.712 1.00 49.08 219 LEU A C 1
ATOM 1030 O O . LEU A 1 219 ? 144.824 213.990 206.721 1.00 49.08 219 LEU A O 1
ATOM 1035 N N . VAL A 1 220 ? 144.642 211.969 205.747 1.00 51.41 220 VAL A N 1
ATOM 1036 C CA . VAL A 1 220 ? 145.012 211.239 206.953 1.00 51.41 220 VAL A CA 1
ATOM 1037 C C . VAL A 1 220 ? 146.528 211.182 207.098 1.00 51.41 220 VAL A C 1
ATOM 1038 O O . VAL A 1 220 ? 147.038 210.994 208.208 1.00 51.41 220 VAL A O 1
ATOM 1042 N N . ALA A 1 221 ? 147.268 211.400 206.015 1.00 60.33 221 ALA A N 1
ATOM 1043 C CA . ALA A 1 221 ? 148.725 211.436 206.086 1.00 60.33 221 ALA A CA 1
ATOM 1044 C C . ALA A 1 221 ? 149.275 212.757 206.635 1.00 60.33 221 ALA A C 1
ATOM 1045 O O . ALA A 1 221 ? 150.181 212.693 207.475 1.00 60.33 221 ALA A O 1
ATOM 1047 N N . PRO A 1 222 ? 148.816 213.958 206.225 1.00 64.64 222 PRO A N 1
ATOM 1048 C CA . PRO A 1 222 ? 149.340 215.152 206.903 1.00 64.64 222 PRO A CA 1
ATOM 1049 C C . PRO A 1 222 ? 148.831 215.316 208.320 1.00 64.64 222 PRO A C 1
ATOM 1050 O O . PRO A 1 222 ? 149.553 215.876 209.154 1.00 64.64 222 PRO A O 1
ATOM 1054 N N . ALA A 1 223 ? 147.613 214.848 208.616 1.00 64.78 223 ALA A N 1
ATOM 1055 C CA . ALA A 1 223 ? 147.103 214.890 209.984 1.00 64.78 223 ALA A CA 1
ATOM 1056 C C . ALA A 1 223 ? 147.950 214.037 210.907 1.00 64.78 223 ALA A C 1
ATOM 1057 O O . ALA A 1 223 ? 148.257 214.443 212.032 1.00 64.78 223 ALA A O 1
ATOM 1059 N N . ARG A 1 224 ? 148.384 212.876 210.418 1.00 74.18 224 ARG A N 1
ATOM 1060 C CA . ARG A 1 224 ? 149.329 212.048 211.151 1.00 74.18 224 ARG A CA 1
ATOM 1061 C C . ARG A 1 224 ? 150.685 212.733 211.265 1.00 74.18 224 ARG A C 1
ATOM 1062 O O . ARG A 1 224 ? 151.423 212.498 212.227 1.00 74.18 224 ARG A O 1
ATOM 1070 N N . ARG A 1 225 ? 151.025 213.594 210.307 1.00 82.89 225 ARG A N 1
ATOM 1071 C CA . ARG A 1 225 ? 152.249 214.365 210.440 1.00 82.89 225 ARG A CA 1
ATOM 1072 C C . ARG A 1 225 ? 152.039 215.653 211.216 1.00 82.89 225 ARG A C 1
ATOM 1073 O O . ARG A 1 225 ? 152.993 216.421 211.372 1.00 82.89 225 ARG A O 1
ATOM 1081 N N . LEU A 1 226 ? 150.826 215.907 211.710 1.00 84.19 226 LEU A N 1
ATOM 1082 C CA . LEU A 1 226 ? 150.551 217.131 212.445 1.00 84.19 226 LEU A CA 1
ATOM 1083 C C . LEU A 1 226 ? 149.898 216.906 213.793 1.00 84.19 226 LEU A C 1
ATOM 1084 O O . LEU A 1 226 ? 149.702 217.873 214.528 1.00 84.19 226 LEU A O 1
ATOM 1089 N N . LEU A 1 227 ? 149.553 215.671 214.139 1.00 82.57 227 LEU A N 1
ATOM 1090 C CA . LEU A 1 227 ? 149.009 215.384 215.457 1.00 82.57 227 LEU A CA 1
ATOM 1091 C C . LEU A 1 227 ? 150.017 214.698 216.368 1.00 82.57 227 LEU A C 1
ATOM 1092 O O . LEU A 1 227 ? 149.873 214.766 217.593 1.00 82.57 227 LEU A O 1
ATOM 1097 N N . GLU A 1 228 ? 151.041 214.062 215.806 1.00 93.63 228 GLU A N 1
ATOM 1098 C CA . GLU A 1 228 ? 152.056 213.369 216.587 1.00 93.63 228 GLU A CA 1
ATOM 1099 C C . GLU A 1 228 ? 153.335 214.179 216.740 1.00 93.63 228 GLU A C 1
ATOM 1100 O O . GLU A 1 228 ? 153.780 214.427 217.864 1.00 93.63 228 GLU A O 1
ATOM 1106 N N . GLN A 1 229 ? 153.941 214.607 215.632 1.00 99.84 229 GLN A N 1
ATOM 1107 C CA . GLN A 1 229 ? 155.075 215.517 215.675 1.00 99.84 229 GLN A CA 1
ATOM 1108 C C . GLN A 1 229 ? 154.703 216.957 215.375 1.00 99.84 229 GLN A C 1
ATOM 1109 O O . GLN A 1 229 ? 155.566 217.834 215.471 1.00 99.84 229 GLN A O 1
ATOM 1115 N N . GLY A 1 230 ? 153.457 217.221 215.009 1.00 99.67 230 GLY A N 1
ATOM 1116 C CA . GLY A 1 230 ? 152.969 218.577 214.908 1.00 99.67 230 GLY A CA 1
ATOM 1117 C C . GLY A 1 230 ? 152.527 219.092 216.261 1.00 99.67 230 GLY A C 1
ATOM 1118 O O . GLY A 1 230 ? 152.751 218.482 217.308 1.00 99.67 230 GLY A O 1
ATOM 1119 N N . ILE A 1 231 ? 151.878 220.242 216.237 1.00 110.18 231 ILE A N 1
ATOM 1120 C CA . ILE A 1 231 ? 151.465 220.880 217.479 1.00 110.18 231 ILE A CA 1
ATOM 1121 C C . ILE A 1 231 ? 150.125 220.315 217.941 1.00 110.18 231 ILE A C 1
ATOM 1122 O O . ILE A 1 231 ? 149.199 220.108 217.145 1.00 110.18 231 ILE A O 1
ATOM 1127 N N . ARG A 1 232 ? 150.032 220.030 219.235 1.00 100.53 232 ARG A N 1
ATOM 1128 C CA . ARG A 1 232 ? 148.766 219.658 219.854 1.00 100.53 232 ARG A CA 1
ATOM 1129 C C . ARG A 1 232 ? 148.558 220.471 221.121 1.00 100.53 232 ARG A C 1
ATOM 1130 O O . ARG A 1 232 ? 147.825 220.082 222.031 1.00 100.53 232 ARG A O 1
ATOM 1138 N N . VAL A 1 233 ? 149.194 221.638 221.178 1.00 92.08 233 VAL A N 1
ATOM 1139 C CA . VAL A 1 233 ? 148.890 222.636 222.193 1.00 92.08 233 VAL A CA 1
ATOM 1140 C C . VAL A 1 233 ? 147.635 223.343 221.692 1.00 92.08 233 VAL A C 1
ATOM 1141 O O . VAL A 1 233 ? 147.689 224.179 220.787 1.00 92.08 233 VAL A O 1
ATOM 1145 N N . ALA A 1 234 ? 146.484 222.950 222.232 1.00 88.01 234 ALA A N 1
ATOM 1146 C CA . ALA A 1 234 ? 145.227 223.602 221.873 1.00 88.01 234 ALA A CA 1
ATOM 1147 C C . ALA A 1 234 ? 144.381 223.663 223.143 1.00 88.01 234 ALA A C 1
ATOM 1148 O O . ALA A 1 234 ? 143.614 222.742 223.436 1.00 88.01 234 ALA A O 1
ATOM 1150 N N . GLY A 1 235 ? 144.533 224.761 223.882 1.00 92.94 235 GLY A N 1
ATOM 1151 C CA . GLY A 1 235 ? 143.841 224.996 225.139 1.00 92.94 235 GLY A CA 1
ATOM 1152 C C . GLY A 1 235 ? 144.107 224.000 226.242 1.00 92.94 235 GLY A C 1
ATOM 1153 O O . GLY A 1 235 ? 143.342 223.975 227.213 1.00 92.94 235 GLY A O 1
ATOM 1154 N N . LEU A 1 236 ? 145.185 223.216 226.135 1.00 98.17 236 LEU A N 1
ATOM 1155 C CA . LEU A 1 236 ? 145.485 222.054 226.974 1.00 98.17 236 LEU A CA 1
ATOM 1156 C C . LEU A 1 236 ? 144.284 221.101 227.010 1.00 98.17 236 LEU A C 1
ATOM 1157 O O . LEU A 1 236 ? 143.592 220.938 228.011 1.00 98.17 236 LEU A O 1
ATOM 1162 N N . GLY A 1 237 ? 143.988 220.557 225.840 1.00 99.90 237 GLY A N 1
ATOM 1163 C CA . GLY A 1 237 ? 143.063 219.452 225.797 1.00 99.90 237 GLY A CA 1
ATOM 1164 C C . GLY A 1 237 ? 143.762 218.137 225.535 1.00 99.90 237 GLY A C 1
ATOM 1165 O O . GLY A 1 237 ? 143.524 217.155 226.239 1.00 99.90 237 GLY A O 1
ATOM 1166 N N . THR A 1 238 ? 144.676 218.114 224.570 1.00 104.96 238 THR A N 1
ATOM 1167 C CA . THR A 1 238 ? 145.365 216.885 224.173 1.00 104.96 238 THR A CA 1
ATOM 1168 C C . THR A 1 238 ? 146.863 217.135 224.165 1.00 104.96 238 THR A C 1
ATOM 1169 O O . THR A 1 238 ? 147.447 217.487 223.134 1.00 104.96 238 THR A O 1
ATOM 1173 N N . PRO A 1 239 ? 147.524 216.962 225.305 1.00 109.69 239 PRO A N 1
ATOM 1174 C CA . PRO A 1 239 ? 148.979 217.115 225.331 1.00 109.69 239 PRO A CA 1
ATOM 1175 C C . PRO A 1 239 ? 149.657 215.974 224.593 1.00 109.69 239 PRO A C 1
ATOM 1176 O O . PRO A 1 239 ? 149.234 214.817 224.664 1.00 109.69 239 PRO A O 1
ATOM 1180 N N . SER A 1 240 ? 150.710 216.323 223.858 1.00 117.97 240 SER A N 1
ATOM 1181 C CA . SER A 1 240 ? 151.414 215.349 223.036 1.00 117.97 240 SER A CA 1
ATOM 1182 C C . SER A 1 240 ? 152.196 214.373 223.914 1.00 117.97 240 SER A C 1
ATOM 1183 O O . SER A 1 240 ? 152.892 214.781 224.847 1.00 117.97 240 SER A O 1
ATOM 1186 N N . PHE A 1 241 ? 152.082 213.073 223.619 1.00 124.88 241 PHE A N 1
ATOM 1187 C CA . PHE A 1 241 ? 151.372 212.549 222.447 1.00 124.88 241 PHE A CA 1
ATOM 1188 C C . PHE A 1 241 ? 150.383 211.435 222.779 1.00 124.88 241 PHE A C 1
ATOM 1189 O O . PHE A 1 241 ? 150.539 210.717 223.767 1.00 124.88 241 PHE A O 1
ATOM 1197 N N . ALA A 1 242 ? 149.360 211.308 221.938 1.00 107.86 242 ALA A N 1
ATOM 1198 C CA . ALA A 1 242 ? 148.491 210.150 221.914 1.00 107.86 242 ALA A CA 1
ATOM 1199 C C . ALA A 1 242 ? 148.620 209.477 220.555 1.00 107.86 242 ALA A C 1
ATOM 1200 O O . ALA A 1 242 ? 148.529 210.159 219.525 1.00 107.86 242 ALA A O 1
ATOM 1202 N N . PRO A 1 243 ? 148.847 208.170 220.499 1.00 90.57 243 PRO A N 1
ATOM 1203 C CA . PRO A 1 243 ? 149.149 207.536 219.210 1.00 90.57 243 PRO A CA 1
ATOM 1204 C C . PRO A 1 243 ? 147.918 207.301 218.353 1.00 90.57 243 PRO A C 1
ATOM 1205 O O . PRO A 1 243 ? 146.786 207.310 218.844 1.00 90.57 243 PRO A O 1
ATOM 1209 N N . TYR A 1 244 ? 148.143 207.084 217.065 1.00 70.13 244 TYR A N 1
ATOM 1210 C CA . TYR A 1 244 ? 147.096 206.758 216.116 1.00 70.13 244 TYR A CA 1
ATOM 1211 C C . TYR A 1 244 ? 146.881 205.250 216.089 1.00 70.13 244 TYR A C 1
ATOM 1212 O O . TYR A 1 244 ? 147.832 204.469 216.154 1.00 70.13 244 TYR A O 1
ATOM 1221 N N . GLU A 1 245 ? 145.618 204.843 216.027 1.00 47.29 245 GLU A N 1
ATOM 1222 C CA . GLU A 1 245 ? 145.249 203.436 215.978 1.00 47.29 245 GLU A CA 1
ATOM 1223 C C . GLU A 1 245 ? 144.308 203.204 214.803 1.00 47.29 245 GLU A C 1
ATOM 1224 O O . GLU A 1 245 ? 143.440 204.030 214.518 1.00 47.29 245 GLU A O 1
ATOM 1230 N N . ALA A 1 246 ? 144.524 202.081 214.112 1.00 41.82 246 ALA A N 1
ATOM 1231 C CA . ALA A 1 246 ? 143.725 201.616 212.970 1.00 41.82 246 ALA A CA 1
ATOM 1232 C C . ALA A 1 246 ? 143.748 202.606 211.812 1.00 41.82 246 ALA A C 1
ATOM 1233 O O . ALA A 1 246 ? 142.716 203.114 211.376 1.00 41.82 246 ALA A O 1
ATOM 1235 N N . ASN A 1 247 ? 144.946 202.865 211.302 1.00 41.72 247 ASN A N 1
ATOM 1236 C CA . ASN A 1 247 ? 145.137 203.545 210.023 1.00 41.72 247 ASN A CA 1
ATOM 1237 C C . ASN A 1 247 ? 145.244 202.485 208.926 1.00 41.72 247 ASN A C 1
ATOM 1238 O O . ASN A 1 247 ? 146.287 201.857 208.734 1.00 41.72 247 ASN A O 1
ATOM 1243 N N . VAL A 1 248 ? 144.150 202.299 208.181 1.00 36.69 248 VAL A N 1
ATOM 1244 C CA . VAL A 1 248 ? 144.047 201.252 207.163 1.00 36.69 248 VAL A CA 1
ATOM 1245 C C . VAL A 1 248 ? 143.622 201.863 205.831 1.00 36.69 248 VAL A C 1
ATOM 1246 O O . VAL A 1 248 ? 143.445 203.081 205.725 1.00 36.69 248 VAL A O 1
ATOM 1250 N N . ASP A 1 249 ? 143.436 201.024 204.813 1.00 36.82 249 ASP A N 1
ATOM 1251 C CA . ASP A 1 249 ? 143.123 201.500 203.471 1.00 36.82 249 ASP A CA 1
ATOM 1252 C C . ASP A 1 249 ? 141.623 201.735 203.308 1.00 36.82 249 ASP A C 1
ATOM 1253 O O . ASP A 1 249 ? 140.796 201.097 203.964 1.00 36.82 249 ASP A O 1
ATOM 1258 N N . PHE A 1 250 ? 141.290 202.644 202.385 1.00 32.39 250 PHE A N 1
ATOM 1259 C CA . PHE A 1 250 ? 139.946 203.206 202.288 1.00 32.39 250 PHE A CA 1
ATOM 1260 C C . PHE A 1 250 ? 138.932 202.163 201.827 1.00 32.39 250 PHE A C 1
ATOM 1261 O O . PHE A 1 250 ? 137.919 201.932 202.501 1.00 32.39 250 PHE A O 1
ATOM 1269 N N . GLU A 1 251 ? 139.194 201.520 200.685 1.00 33.53 251 GLU A N 1
ATOM 1270 C CA . GLU A 1 251 ? 138.298 200.487 200.167 1.00 33.53 251 GLU A CA 1
ATOM 1271 C C . GLU A 1 251 ? 138.225 199.286 201.099 1.00 33.53 251 GLU A C 1
ATOM 1272 O O . GLU A 1 251 ? 137.160 198.674 201.244 1.00 33.53 251 GLU A O 1
ATOM 1278 N N . ILE A 1 252 ? 139.334 198.954 201.765 1.00 28.64 252 ILE A N 1
ATOM 1279 C CA . ILE A 1 252 ? 139.316 197.867 202.740 1.00 28.64 252 ILE A CA 1
ATOM 1280 C C . ILE A 1 252 ? 138.477 198.248 203.953 1.00 28.64 252 ILE A C 1
ATOM 1281 O O . ILE A 1 252 ? 137.771 197.405 204.515 1.00 28.64 252 ILE A O 1
ATOM 1286 N N . ARG A 1 253 ? 138.501 199.529 204.349 1.00 30.72 253 ARG A N 1
ATOM 1287 C CA . ARG A 1 253 ? 137.667 199.990 205.459 1.00 30.72 253 ARG A CA 1
ATOM 1288 C C . ARG A 1 253 ? 136.188 199.980 205.089 1.00 30.72 253 ARG A C 1
ATOM 1289 O O . ARG A 1 253 ? 135.346 199.623 205.918 1.00 30.72 253 ARG A O 1
ATOM 1297 N N . PHE A 1 254 ? 135.872 200.321 203.835 1.00 27.59 254 PHE A N 1
ATOM 1298 C CA . PHE A 1 254 ? 134.508 200.207 203.317 1.00 27.59 254 PHE A CA 1
ATOM 1299 C C . PHE A 1 254 ? 134.004 198.767 203.351 1.00 27.59 254 PHE A C 1
ATOM 1300 O O . PHE A 1 254 ? 132.889 198.490 203.820 1.00 27.59 254 PHE A O 1
ATOM 1308 N N . MET A 1 255 ? 134.824 197.837 202.875 1.00 26.04 255 MET A N 1
ATOM 1309 C CA . MET A 1 255 ? 134.416 196.443 202.816 1.00 26.04 255 MET A CA 1
ATOM 1310 C C . MET A 1 255 ? 134.368 195.791 204.191 1.00 26.04 255 MET A C 1
ATOM 1311 O O . MET A 1 255 ? 133.539 194.909 204.419 1.00 26.04 255 MET A O 1
ATOM 1316 N N . VAL A 1 256 ? 135.229 196.212 205.117 1.00 27.11 256 VAL A N 1
ATOM 1317 C CA . VAL A 1 256 ? 135.140 195.740 206.491 1.00 27.11 256 VAL A CA 1
ATOM 1318 C C . VAL A 1 256 ? 133.890 196.301 207.162 1.00 27.11 256 VAL A C 1
ATOM 1319 O O . VAL A 1 256 ? 133.222 195.597 207.939 1.00 27.11 256 VAL A O 1
ATOM 1323 N N . ASP A 1 257 ? 133.518 197.545 206.824 1.00 32.43 257 ASP A N 1
ATOM 1324 C CA . ASP A 1 257 ? 132.302 198.160 207.346 1.00 32.43 257 ASP A CA 1
ATOM 1325 C C . ASP A 1 257 ? 131.042 197.410 206.931 1.00 32.43 257 ASP A C 1
ATOM 1326 O O . ASP A 1 257 ? 130.270 196.980 207.792 1.00 32.43 257 ASP A O 1
ATOM 1331 N N . THR A 1 258 ? 130.832 197.218 205.632 1.00 33.65 258 THR A N 1
ATOM 1332 C CA . THR A 1 258 ? 129.546 196.737 205.157 1.00 33.65 258 THR A CA 1
ATOM 1333 C C . THR A 1 258 ? 129.465 195.239 204.880 1.00 33.65 258 THR A C 1
ATOM 1334 O O . THR A 1 258 ? 128.434 194.792 204.370 1.00 33.65 258 THR A O 1
ATOM 1338 N N . ASP A 1 259 ? 130.516 194.465 205.190 1.00 35.77 259 ASP A N 1
ATOM 1339 C CA . ASP A 1 259 ? 130.595 193.006 204.974 1.00 35.77 259 ASP A CA 1
ATOM 1340 C C . ASP A 1 259 ? 130.446 192.623 203.499 1.00 35.77 259 ASP A C 1
ATOM 1341 O O . ASP A 1 259 ? 129.722 191.696 203.144 1.00 35.77 259 ASP A O 1
ATOM 1346 N N . ILE A 1 260 ? 131.146 193.321 202.644 1.00 27.39 260 ILE A N 1
ATOM 1347 C CA . ILE A 1 260 ? 131.218 192.948 201.242 1.00 27.39 260 ILE A CA 1
ATOM 1348 C C . ILE A 1 260 ? 132.612 192.418 200.949 1.00 27.39 260 ILE A C 1
ATOM 1349 O O . ILE A 1 260 ? 133.616 192.955 201.416 1.00 27.39 260 ILE A O 1
ATOM 1354 N N . VAL A 1 261 ? 132.674 191.306 200.217 1.00 24.47 261 VAL A N 1
ATOM 1355 C CA . VAL A 1 261 ? 133.929 190.601 199.971 1.00 24.47 261 VAL A CA 1
ATOM 1356 C C . VAL A 1 261 ? 134.214 190.645 198.477 1.00 24.47 261 VAL A C 1
ATOM 1357 O O . VAL A 1 261 ? 133.470 191.277 197.720 1.00 24.47 261 VAL A O 1
ATOM 1361 N N . GLY A 1 262 ? 135.315 190.037 198.049 1.00 20.68 262 GLY A N 1
ATOM 1362 C CA . GLY A 1 262 ? 135.626 190.008 196.632 1.00 20.68 262 GLY A CA 1
ATOM 1363 C C . GLY A 1 262 ? 134.634 189.137 195.893 1.00 20.68 262 GLY A C 1
ATOM 1364 O O . GLY A 1 262 ? 134.275 188.052 196.363 1.00 20.68 262 GLY A O 1
ATOM 1365 N N . CYS A 1 263 ? 134.159 189.636 194.742 1.00 26.37 263 CYS A N 1
ATOM 1366 C CA . CYS A 1 263 ? 133.255 188.951 193.806 1.00 26.37 263 CYS A CA 1
ATOM 1367 C C . CYS A 1 263 ? 131.970 188.484 194.500 1.00 26.37 263 CYS A C 1
ATOM 1368 O O . CYS A 1 263 ? 131.681 187.299 194.624 1.00 26.37 263 CYS A O 1
ATOM 1371 N N . ASN A 1 264 ? 131.210 189.470 194.954 1.00 31.09 264 ASN A N 1
ATOM 1372 C CA . ASN A 1 264 ? 130.084 189.275 195.852 1.00 31.09 264 ASN A CA 1
ATOM 1373 C C . ASN A 1 264 ? 128.774 189.651 195.170 1.00 31.09 264 ASN A C 1
ATOM 1374 O O . ASN A 1 264 ? 128.756 190.396 194.192 1.00 31.09 264 ASN A O 1
ATOM 1379 N N . TRP A 1 265 ? 127.666 189.146 195.714 1.00 33.04 265 TRP A N 1
ATOM 1380 C CA . TRP A 1 265 ? 126.333 189.456 195.200 1.00 33.04 265 TRP A CA 1
ATOM 1381 C C . TRP A 1 265 ? 125.739 190.631 195.972 1.00 33.04 265 TRP A C 1
ATOM 1382 O O . TRP A 1 265 ? 125.560 190.553 197.195 1.00 33.04 265 TRP A O 1
ATOM 1393 N N . LEU A 1 266 ? 125.427 191.714 195.255 1.00 29.64 266 LEU A N 1
ATOM 1394 C CA . LEU A 1 266 ? 124.985 192.970 195.844 1.00 29.64 266 LEU A CA 1
ATOM 1395 C C . LEU A 1 266 ? 123.589 193.299 195.346 1.00 29.64 266 LEU A C 1
ATOM 1396 O O . LEU A 1 266 ? 123.270 193.068 194.173 1.00 29.64 266 LEU A O 1
ATOM 1401 N N . GLU A 1 267 ? 122.775 193.868 196.233 1.00 32.44 267 GLU A N 1
ATOM 1402 C CA . GLU A 1 267 ? 121.362 194.095 195.974 1.00 32.44 267 GLU A CA 1
ATOM 1403 C C . GLU A 1 267 ? 120.964 195.509 196.361 1.00 32.44 267 GLU A C 1
ATOM 1404 O O . GLU A 1 267 ? 121.211 195.941 197.491 1.00 32.44 267 GLU A O 1
ATOM 1410 N N . LEU A 1 268 ? 120.353 196.220 195.416 1.00 30.55 268 LEU A N 1
ATOM 1411 C CA . LEU A 1 268 ? 119.734 197.513 195.670 1.00 30.55 268 LEU A CA 1
ATOM 1412 C C . LEU A 1 268 ? 118.236 197.322 195.786 1.00 30.55 268 LEU A C 1
ATOM 1413 O O . LEU A 1 268 ? 117.607 196.905 194.803 1.00 30.55 268 LEU A O 1
ATOM 1418 N N . PRO A 1 269 ? 117.624 197.620 196.930 1.00 37.38 269 PRO A N 1
ATOM 1419 C CA . PRO A 1 269 ? 116.192 197.358 197.105 1.00 37.38 269 PRO A CA 1
ATOM 1420 C C . PRO A 1 269 ? 115.342 198.370 196.355 1.00 37.38 269 PRO A C 1
ATOM 1421 O O . PRO A 1 269 ? 115.835 199.340 195.778 1.00 37.38 269 PRO A O 1
ATOM 1425 N N . ALA A 1 270 ? 114.033 198.133 196.385 1.00 38.44 270 ALA A N 1
ATOM 1426 C CA . ALA A 1 270 ? 113.094 198.905 195.585 1.00 38.44 270 ALA A CA 1
ATOM 1427 C C . ALA A 1 270 ? 112.868 200.283 196.190 1.00 38.44 270 ALA A C 1
ATOM 1428 O O . ALA A 1 270 ? 112.659 200.414 197.398 1.00 38.44 270 ALA A O 1
ATOM 1430 N N . GLY A 1 271 ? 112.899 201.308 195.344 1.00 39.04 271 GLY A N 1
ATOM 1431 C CA . GLY A 1 271 ? 112.720 202.671 195.794 1.00 39.04 271 GLY A CA 1
ATOM 1432 C C . GLY A 1 271 ? 113.958 203.330 196.352 1.00 39.04 271 GLY A C 1
ATOM 1433 O O . GLY A 1 271 ? 113.891 204.499 196.746 1.00 39.04 271 GLY A O 1
ATOM 1434 N N . LYS A 1 272 ? 115.090 202.627 196.385 1.00 39.73 272 LYS A N 1
ATOM 1435 C CA . LYS A 1 272 ? 116.303 203.138 197.004 1.00 39.73 272 LYS A CA 1
ATOM 1436 C C . LYS A 1 272 ? 117.288 203.728 196.012 1.00 39.73 272 LYS A C 1
ATOM 1437 O O . LYS A 1 272 ? 118.139 204.524 196.416 1.00 39.73 272 LYS A O 1
ATOM 1443 N N . TYR A 1 273 ? 117.190 203.377 194.737 1.00 38.32 273 TYR A N 1
ATOM 1444 C CA . TYR A 1 273 ? 118.193 203.736 193.750 1.00 38.32 273 TYR A CA 1
ATOM 1445 C C . TYR A 1 273 ? 117.551 204.505 192.610 1.00 38.32 273 TYR A C 1
ATOM 1446 O O . TYR A 1 273 ? 116.392 204.280 192.266 1.00 38.32 273 TYR A O 1
ATOM 1455 N N . ALA A 1 274 ? 118.318 205.410 192.015 1.00 40.51 274 ALA A N 1
ATOM 1456 C CA . ALA A 1 274 ? 117.830 206.262 190.939 1.00 40.51 274 ALA A CA 1
ATOM 1457 C C . ALA A 1 274 ? 118.746 206.116 189.735 1.00 40.51 274 ALA A C 1
ATOM 1458 O O . ALA A 1 274 ? 119.924 206.469 189.810 1.00 40.51 274 ALA A O 1
ATOM 1460 N N . LEU A 1 275 ? 118.201 205.609 188.625 1.00 44.55 275 LEU A N 1
ATOM 1461 C CA . LEU A 1 275 ? 119.005 205.380 187.429 1.00 44.55 275 LEU A CA 1
ATOM 1462 C C . LEU A 1 275 ? 119.326 206.661 186.683 1.00 44.55 275 LEU A C 1
ATOM 1463 O O . LEU A 1 275 ? 120.478 206.865 186.294 1.00 44.55 275 LEU A O 1
ATOM 1468 N N . ARG A 1 276 ? 118.335 207.523 186.469 1.00 58.63 276 ARG A N 1
ATOM 1469 C CA . ARG A 1 276 ? 118.506 208.743 185.691 1.00 58.63 276 ARG A CA 1
ATOM 1470 C C . ARG A 1 276 ? 118.870 209.947 186.549 1.00 58.63 276 ARG A C 1
ATOM 1471 O O . ARG A 1 276 ? 118.785 211.085 186.072 1.00 58.63 276 ARG A O 1
ATOM 1479 N N . LEU A 1 277 ? 119.279 209.725 187.801 1.00 64.74 277 LEU A N 1
ATOM 1480 C CA . LEU A 1 277 ? 119.906 210.797 188.561 1.00 64.74 277 LEU A CA 1
ATOM 1481 C C . LEU A 1 277 ? 121.309 211.082 188.040 1.00 64.74 277 LEU A C 1
ATOM 1482 O O . LEU A 1 277 ? 121.765 212.230 188.097 1.00 64.74 277 LEU A O 1
ATOM 1487 N N . LYS A 1 278 ? 121.978 210.075 187.484 1.00 63.61 278 LYS A N 1
ATOM 1488 C CA . LYS A 1 278 ? 123.322 210.210 186.937 1.00 63.61 278 LYS A CA 1
ATOM 1489 C C . LYS A 1 278 ? 123.237 210.287 185.420 1.00 63.61 278 LYS A C 1
ATOM 1490 O O . LYS A 1 278 ? 122.999 209.269 184.757 1.00 63.61 278 LYS A O 1
ATOM 1496 N N . GLU A 1 279 ? 123.415 211.492 184.879 1.00 67.93 279 GLU A N 1
ATOM 1497 C CA . GLU A 1 279 ? 123.645 211.632 183.450 1.00 67.93 279 GLU A CA 1
ATOM 1498 C C . GLU A 1 279 ? 124.964 210.961 183.090 1.00 67.93 279 GLU A C 1
ATOM 1499 O O . GLU A 1 279 ? 125.966 211.117 183.795 1.00 67.93 279 GLU A O 1
ATOM 1505 N N . LYS A 1 280 ? 124.953 210.215 181.985 1.00 51.16 280 LYS A N 1
ATOM 1506 C CA . LYS A 1 280 ? 125.908 209.142 181.712 1.00 51.16 280 LYS A CA 1
ATOM 1507 C C . LYS A 1 280 ? 127.316 209.685 181.525 1.00 51.16 280 LYS A C 1
ATOM 1508 O O . LYS A 1 280 ? 127.613 210.363 180.542 1.00 51.16 280 LYS A O 1
ATOM 1514 N N . ALA A 1 281 ? 128.190 209.380 182.483 1.00 44.21 281 ALA A N 1
ATOM 1515 C CA . ALA A 1 281 ? 129.605 209.703 182.391 1.00 44.21 281 ALA A CA 1
ATOM 1516 C C . ALA A 1 281 ? 130.480 208.482 182.137 1.00 44.21 281 ALA A C 1
ATOM 1517 O O . ALA A 1 281 ? 131.602 208.638 181.647 1.00 44.21 281 ALA A O 1
ATOM 1519 N N . THR A 1 282 ? 130.005 207.282 182.459 1.00 35.27 282 THR A N 1
ATOM 1520 C CA . THR A 1 282 ? 130.656 206.051 182.052 1.00 35.27 282 THR A CA 1
ATOM 1521 C C . THR A 1 282 ? 129.901 205.463 180.859 1.00 35.27 282 THR A C 1
ATOM 1522 O O . THR A 1 282 ? 128.975 206.072 180.319 1.00 35.27 282 THR A O 1
ATOM 1526 N N . GLN A 1 283 ? 130.298 204.268 180.428 1.00 29.87 283 GLN A N 1
ATOM 1527 C CA . GLN A 1 283 ? 129.743 203.654 179.229 1.00 29.87 283 GLN A CA 1
ATOM 1528 C C . GLN A 1 283 ? 129.030 202.334 179.487 1.00 29.87 283 GLN A C 1
ATOM 1529 O O . GLN A 1 283 ? 128.914 201.525 178.564 1.00 29.87 283 GLN A O 1
ATOM 1535 N N . CYS A 1 284 ? 128.555 202.089 180.698 1.00 28.48 284 CYS A N 1
ATOM 1536 C CA . CYS A 1 284 ? 127.830 200.859 180.959 1.00 28.48 284 CYS A CA 1
ATOM 1537 C C . CYS A 1 284 ? 126.353 201.024 180.612 1.00 28.48 284 CYS A C 1
ATOM 1538 O O . CYS A 1 284 ? 125.881 202.105 180.258 1.00 28.48 284 CYS A O 1
ATOM 1541 N N . GLN A 1 285 ? 125.613 199.923 180.717 1.00 29.57 285 GLN A N 1
ATOM 1542 C CA . GLN A 1 285 ? 124.205 199.942 180.345 1.00 29.57 285 GLN A CA 1
ATOM 1543 C C . GLN A 1 285 ? 123.337 200.494 181.465 1.00 29.57 285 GLN A C 1
ATOM 1544 O O . GLN A 1 285 ? 122.657 201.506 181.285 1.00 29.57 285 GLN A O 1
ATOM 1550 N N . LEU A 1 286 ? 123.350 199.851 182.627 1.00 27.75 286 LEU A N 1
ATOM 1551 C CA . LEU A 1 286 ? 122.626 200.332 183.797 1.00 27.75 286 LEU A CA 1
ATOM 1552 C C . LEU A 1 286 ? 123.565 201.152 184.670 1.00 27.75 286 LEU A C 1
ATOM 1553 O O . LEU A 1 286 ? 124.648 200.687 185.028 1.00 27.75 286 LEU A O 1
ATOM 1558 N N . GLU A 1 287 ? 123.153 202.368 185.015 1.00 33.84 287 GLU A N 1
ATOM 1559 C CA . GLU A 1 287 ? 123.947 203.217 185.898 1.00 33.84 287 GLU A CA 1
ATOM 1560 C C . GLU A 1 287 ? 123.070 203.695 187.043 1.00 33.84 287 GLU A C 1
ATOM 1561 O O . GLU A 1 287 ? 122.212 204.557 186.848 1.00 33.84 287 GLU A O 1
ATOM 1567 N N . ALA A 1 288 ? 123.290 203.150 188.231 1.00 36.16 288 ALA A N 1
ATOM 1568 C CA . ALA A 1 288 ? 122.544 203.495 189.430 1.00 36.16 288 ALA A CA 1
ATOM 1569 C C . ALA A 1 288 ? 123.287 204.560 190.222 1.00 36.16 288 ALA A C 1
ATOM 1570 O O . ALA A 1 288 ? 124.437 204.892 189.934 1.00 36.16 288 ALA A O 1
ATOM 1572 N N . ASP A 1 289 ? 122.610 205.114 191.227 1.00 42.29 289 ASP A N 1
ATOM 1573 C CA . ASP A 1 289 ? 123.185 206.214 191.999 1.00 42.29 289 ASP A CA 1
ATOM 1574 C C . ASP A 1 289 ? 122.612 206.140 193.415 1.00 42.29 289 ASP A C 1
ATOM 1575 O O . ASP A 1 289 ? 121.562 206.723 193.679 1.00 42.29 289 ASP A O 1
ATOM 1580 N N . VAL A 1 290 ? 123.322 205.459 194.324 1.00 36.83 290 VAL A N 1
ATOM 1581 C CA . VAL A 1 290 ? 122.742 204.947 195.563 1.00 36.83 290 VAL A CA 1
ATOM 1582 C C . VAL A 1 290 ? 123.499 205.563 196.737 1.00 36.83 290 VAL A C 1
ATOM 1583 O O . VAL A 1 290 ? 124.621 206.051 196.580 1.00 36.83 290 VAL A O 1
ATOM 1587 N N . LEU A 1 291 ? 122.868 205.574 197.913 1.00 43.20 291 LEU A N 1
ATOM 1588 C CA . LEU A 1 291 ? 123.481 205.965 199.174 1.00 43.20 291 LEU A CA 1
ATOM 1589 C C . LEU A 1 291 ? 124.051 204.739 199.885 1.00 43.20 291 LEU A C 1
ATOM 1590 O O . LEU A 1 291 ? 123.548 203.625 199.730 1.00 43.20 291 LEU A O 1
ATOM 1595 N N . TRP A 1 292 ? 125.094 204.952 200.692 1.00 40.32 292 TRP A N 1
ATOM 1596 C CA . TRP A 1 292 ? 125.919 203.839 201.153 1.00 40.32 292 TRP A CA 1
ATOM 1597 C C . TRP A 1 292 ? 125.290 203.003 202.257 1.00 40.32 292 TRP A C 1
ATOM 1598 O O . TRP A 1 292 ? 125.906 202.027 202.687 1.00 40.32 292 TRP A O 1
ATOM 1609 N N . SER A 1 293 ? 124.088 203.324 202.715 1.00 42.97 293 SER A N 1
ATOM 1610 C CA . SER A 1 293 ? 123.430 202.500 203.716 1.00 42.97 293 SER A CA 1
ATOM 1611 C C . SER A 1 293 ? 122.300 201.664 203.139 1.00 42.97 293 SER A C 1
ATOM 1612 O O . SER A 1 293 ? 121.637 200.943 203.889 1.00 42.97 293 SER A O 1
ATOM 1615 N N . ASP A 1 294 ? 122.076 201.731 201.826 1.00 44.31 294 ASP A N 1
ATOM 1616 C CA . ASP A 1 294 ? 120.951 201.047 201.206 1.00 44.31 294 ASP A CA 1
ATOM 1617 C C . ASP A 1 294 ? 121.287 199.653 200.714 1.00 44.31 294 ASP A C 1
ATOM 1618 O O . ASP A 1 294 ? 120.370 198.842 200.553 1.00 44.31 294 ASP A O 1
ATOM 1623 N N . VAL A 1 295 ? 122.572 199.356 200.489 1.00 35.32 295 VAL A N 1
ATOM 1624 C CA . VAL A 1 295 ? 122.971 198.114 199.837 1.00 35.32 295 VAL A CA 1
ATOM 1625 C C . VAL A 1 295 ? 122.727 196.920 200.752 1.00 35.32 295 VAL A C 1
ATOM 1626 O O . VAL A 1 295 ? 122.699 197.037 201.984 1.00 35.32 295 VAL A O 1
ATOM 1630 N N . VAL A 1 296 ? 122.492 195.762 200.143 1.00 33.20 296 VAL A N 1
ATOM 1631 C CA . VAL A 1 296 ? 122.409 194.499 200.865 1.00 33.20 296 VAL A CA 1
ATOM 1632 C C . VAL A 1 296 ? 123.439 193.554 200.262 1.00 33.20 296 VAL A C 1
ATOM 1633 O O . VAL A 1 296 ? 123.484 193.376 199.039 1.00 33.20 296 VAL A O 1
ATOM 1637 N N . SER A 1 297 ? 124.263 192.964 201.117 1.00 33.88 297 SER A N 1
ATOM 1638 C CA . SER A 1 297 ? 125.297 192.028 200.713 1.00 33.88 297 SER A CA 1
ATOM 1639 C C . SER A 1 297 ? 124.836 190.608 200.980 1.00 33.88 297 SER A C 1
ATOM 1640 O O . SER A 1 297 ? 124.413 190.295 202.093 1.00 33.88 297 SER A O 1
ATOM 1643 N N . HIS A 1 298 ? 124.926 189.752 199.972 1.00 44.39 298 HIS A N 1
ATOM 1644 C CA . HIS A 1 298 ? 124.562 188.363 200.205 1.00 44.39 298 HIS A CA 1
ATOM 1645 C C . HIS A 1 298 ? 125.812 187.535 200.436 1.00 44.39 298 HIS A C 1
ATOM 1646 O O . HIS A 1 298 ? 126.723 187.563 199.599 1.00 44.39 298 HIS A O 1
ATOM 1653 N N . PRO A 1 299 ? 125.906 186.805 201.540 1.00 50.55 299 PRO A N 1
ATOM 1654 C CA . PRO A 1 299 ? 127.090 185.992 201.787 1.00 50.55 299 PRO A CA 1
ATOM 1655 C C . PRO A 1 299 ? 127.107 184.785 200.870 1.00 50.55 299 PRO A C 1
ATOM 1656 O O . PRO A 1 299 ? 126.112 184.048 200.798 1.00 50.55 299 PRO A O 1
ATOM 1660 N N . PRO A 1 300 ? 128.211 184.562 200.136 1.00 53.42 300 PRO A N 1
ATOM 1661 C CA . PRO A 1 300 ? 128.244 183.451 199.177 1.00 53.42 300 PRO A CA 1
ATOM 1662 C C . PRO A 1 300 ? 128.225 182.074 199.828 1.00 53.42 300 PRO A C 1
ATOM 1663 O O . PRO A 1 300 ? 129.221 181.601 200.382 1.00 53.42 300 PRO A O 1
ATOM 1667 N N . GLU A 1 301 ? 127.052 181.443 199.726 1.00 65.09 301 GLU A N 1
ATOM 1668 C CA . GLU A 1 301 ? 126.700 180.121 200.231 1.00 65.09 301 GLU A CA 1
ATOM 1669 C C . GLU A 1 301 ? 125.295 179.794 199.732 1.00 65.09 301 GLU A C 1
ATOM 1670 O O . GLU A 1 301 ? 124.501 180.709 199.487 1.00 65.09 301 GLU A O 1
ATOM 1676 N N . GLY A 1 302 ? 124.964 178.513 199.582 1.00 61.24 302 GLY A N 1
ATOM 1677 C CA . GLY A 1 302 ? 123.682 178.127 199.036 1.00 61.24 302 GLY A CA 1
ATOM 1678 C C . GLY A 1 302 ? 123.536 178.489 197.566 1.00 61.24 302 GLY A C 1
ATOM 1679 O O . GLY A 1 302 ? 124.400 178.176 196.743 1.00 61.24 302 GLY A O 1
ATOM 1680 N N . PRO A 1 303 ? 122.430 179.152 197.205 1.00 55.85 303 PRO A N 1
ATOM 1681 C CA . PRO A 1 303 ? 122.265 179.615 195.816 1.00 55.85 303 PRO A CA 1
ATOM 1682 C C . PRO A 1 303 ? 123.147 180.790 195.450 1.00 55.85 303 PRO A C 1
ATOM 1683 O O . PRO A 1 303 ? 123.307 181.065 194.256 1.00 55.85 303 PRO A O 1
ATOM 1687 N N . TRP A 1 304 ? 123.727 181.489 196.425 1.00 53.75 304 TRP A N 1
ATOM 1688 C CA . TRP A 1 304 ? 124.581 182.638 196.167 1.00 53.75 304 TRP A CA 1
ATOM 1689 C C . TRP A 1 304 ? 126.034 182.248 195.953 1.00 53.75 304 TRP A C 1
ATOM 1690 O O . TRP A 1 304 ? 126.927 183.087 196.121 1.00 53.75 304 TRP A O 1
ATOM 1701 N N . GLN A 1 305 ? 126.284 180.999 195.569 1.00 47.92 305 GLN A N 1
ATOM 1702 C CA . GLN A 1 305 ? 127.613 180.482 195.296 1.00 47.92 305 GLN A CA 1
ATOM 1703 C C . GLN A 1 305 ? 127.887 180.351 193.798 1.00 47.92 305 GLN A C 1
ATOM 1704 O O . GLN A 1 305 ? 128.849 179.688 193.408 1.00 47.92 305 GLN A O 1
ATOM 1710 N N . ARG A 1 306 ? 127.067 180.967 192.954 1.00 40.94 306 ARG A N 1
ATOM 1711 C CA . ARG A 1 306 ? 127.221 180.845 191.514 1.00 40.94 306 ARG A CA 1
ATOM 1712 C C . ARG A 1 306 ? 128.308 181.784 191.009 1.00 40.94 306 ARG A C 1
ATOM 1713 O O . ARG A 1 306 ? 128.987 182.463 191.776 1.00 40.94 306 ARG A O 1
ATOM 1721 N N . ILE A 1 307 ? 128.483 181.815 189.690 1.00 28.12 307 ILE A N 1
ATOM 1722 C CA . ILE A 1 307 ? 129.342 182.770 189.002 1.00 28.12 307 ILE A CA 1
ATOM 1723 C C . ILE A 1 307 ? 128.569 183.276 187.792 1.00 28.12 307 ILE A C 1
ATOM 1724 O O . ILE A 1 307 ? 128.013 182.473 187.038 1.00 28.12 307 ILE A O 1
ATOM 1729 N N . ALA A 1 308 ? 128.526 184.595 187.613 1.00 24.50 308 ALA A N 1
ATOM 1730 C CA . ALA A 1 308 ? 127.845 185.212 186.482 1.00 24.50 308 ALA A CA 1
ATOM 1731 C C . ALA A 1 308 ? 128.558 184.899 185.157 1.00 24.50 308 ALA A C 1
ATOM 1732 O O . ALA A 1 308 ? 129.711 184.468 185.151 1.00 24.50 308 ALA A O 1
ATOM 1734 N N . PRO A 1 309 ? 127.876 185.091 184.004 1.00 21.56 309 PRO A N 1
ATOM 1735 C CA . PRO A 1 309 ? 128.558 184.927 182.708 1.00 21.56 309 PRO A CA 1
ATOM 1736 C C . PRO A 1 309 ? 129.454 186.080 182.284 1.00 21.56 309 PRO A C 1
ATOM 1737 O O . PRO A 1 309 ? 129.034 186.940 181.508 1.00 21.56 309 PRO A O 1
ATOM 1741 N N . LEU A 1 310 ? 130.697 186.081 182.750 1.00 21.00 310 LEU A N 1
ATOM 1742 C CA . LEU A 1 310 ? 131.687 187.093 182.423 1.00 21.00 310 LEU A CA 1
ATOM 1743 C C . LEU A 1 310 ? 132.180 186.938 180.986 1.00 21.00 310 LEU A C 1
ATOM 1744 O O . LEU A 1 310 ? 132.011 185.896 180.358 1.00 21.00 310 LEU A O 1
ATOM 1749 N N . ARG A 1 311 ? 132.821 187.987 180.477 1.00 27.36 311 ARG A N 1
ATOM 1750 C CA . ARG A 1 311 ? 133.370 188.017 179.124 1.00 27.36 311 ARG A CA 1
ATOM 1751 C C . ARG A 1 311 ? 134.889 188.128 179.200 1.00 27.36 311 ARG A C 1
ATOM 1752 O O . ARG A 1 311 ? 135.422 189.062 179.808 1.00 27.36 311 ARG A O 1
ATOM 1760 N N . VAL A 1 312 ? 135.586 187.186 178.571 1.00 40.62 312 VAL A N 1
ATOM 1761 C CA . VAL A 1 312 ? 137.037 187.091 178.638 1.00 40.62 312 VAL A CA 1
ATOM 1762 C C . VAL A 1 312 ? 137.609 187.288 177.241 1.00 40.62 312 VAL A C 1
ATOM 1763 O O . VAL A 1 312 ? 137.140 186.668 176.275 1.00 40.62 312 VAL A O 1
ATOM 1767 N N . LEU A 1 313 ? 138.614 188.157 177.126 1.00 30.55 313 LEU A N 1
ATOM 1768 C CA . LEU A 1 313 ? 139.331 188.402 175.880 1.00 30.55 313 LEU A CA 1
ATOM 1769 C C . LEU A 1 313 ? 140.775 187.925 176.010 1.00 30.55 313 LEU A C 1
ATOM 1770 O O . LEU A 1 313 ? 141.362 188.008 177.090 1.00 30.55 313 LEU A O 1
ATOM 1775 N N . SER A 1 314 ? 141.339 187.402 174.914 1.00 35.90 314 SER A N 1
ATOM 1776 C CA . SER A 1 314 ? 142.779 187.200 174.788 1.00 35.90 314 SER A CA 1
ATOM 1777 C C . SER A 1 314 ? 143.264 187.729 173.450 1.00 35.90 314 SER A C 1
ATOM 1778 O O . SER A 1 314 ? 142.549 187.644 172.455 1.00 35.90 314 SER A O 1
ATOM 1781 N N . PHE A 1 315 ? 144.478 188.269 173.417 1.00 40.62 315 PHE A N 1
ATOM 1782 C CA . PHE A 1 315 ? 144.976 188.828 172.170 1.00 40.62 315 PHE A CA 1
ATOM 1783 C C . PHE A 1 315 ? 146.481 188.618 172.060 1.00 40.62 315 PHE A C 1
ATOM 1784 O O . PHE A 1 315 ? 147.152 188.228 173.016 1.00 40.62 315 PHE A O 1
ATOM 1792 N N . ASP A 1 316 ? 146.993 188.872 170.857 1.00 39.03 316 ASP A N 1
ATOM 1793 C CA . ASP A 1 316 ? 148.420 188.787 170.581 1.00 39.03 316 ASP A CA 1
ATOM 1794 C C . ASP A 1 316 ? 148.728 189.688 169.396 1.00 39.03 316 ASP A C 1
ATOM 1795 O O . ASP A 1 316 ? 147.861 189.928 168.559 1.00 39.03 316 ASP A O 1
ATOM 1800 N N . ILE A 1 317 ? 149.951 190.219 169.344 1.00 40.62 317 ILE A N 1
ATOM 1801 C CA . ILE A 1 317 ? 150.352 191.137 168.279 1.00 40.62 317 ILE A CA 1
ATOM 1802 C C . ILE A 1 317 ? 151.609 190.614 167.579 1.00 40.62 317 ILE A C 1
ATOM 1803 O O . ILE A 1 317 ? 152.319 189.753 168.086 1.00 40.62 317 ILE A O 1
ATOM 1808 N N . GLU A 1 318 ? 151.871 191.165 166.391 1.00 33.28 318 GLU A N 1
ATOM 1809 C CA . GLU A 1 318 ? 153.083 190.894 165.623 1.00 33.28 318 GLU A CA 1
ATOM 1810 C C . GLU A 1 318 ? 153.737 192.202 165.195 1.00 33.28 318 GLU A C 1
ATOM 1811 O O . GLU A 1 318 ? 153.044 193.173 164.887 1.00 33.28 318 GLU A O 1
ATOM 1817 N N . CYS A 1 319 ? 155.071 192.223 165.162 1.00 25.51 319 CYS A N 1
ATOM 1818 C CA . CYS A 1 319 ? 155.839 193.368 164.684 1.00 25.51 319 CYS A CA 1
ATOM 1819 C C . CYS A 1 319 ? 156.891 192.902 163.690 1.00 25.51 319 CYS A C 1
ATOM 1820 O O . CYS A 1 319 ? 157.339 191.757 163.732 1.00 25.51 319 CYS A O 1
ATOM 1823 N N . ALA A 1 320 ? 157.299 193.803 162.807 1.00 29.72 320 ALA A N 1
ATOM 1824 C CA . ALA A 1 320 ? 158.243 193.487 161.742 1.00 29.72 320 ALA A CA 1
ATOM 1825 C C . ALA A 1 320 ? 159.550 194.226 162.005 1.00 29.72 320 ALA A C 1
ATOM 1826 O O . ALA A 1 320 ? 159.608 195.454 161.898 1.00 29.72 320 ALA A O 1
ATOM 1828 N N . GLY A 1 321 ? 160.603 193.473 162.316 1.00 37.26 321 GLY A N 1
ATOM 1829 C CA . GLY A 1 321 ? 161.857 194.030 162.766 1.00 37.26 321 GLY A CA 1
ATOM 1830 C C . GLY A 1 321 ? 162.941 194.044 161.702 1.00 37.26 321 GLY A C 1
ATOM 1831 O O . GLY A 1 321 ? 162.721 193.773 160.526 1.00 37.26 321 GLY A O 1
ATOM 1832 N N . ARG A 1 322 ? 164.140 194.400 162.152 1.00 40.68 322 ARG A N 1
ATOM 1833 C CA . ARG A 1 322 ? 165.329 194.350 161.318 1.00 40.68 322 ARG A CA 1
ATOM 1834 C C . ARG A 1 322 ? 166.133 193.093 161.655 1.00 40.68 322 ARG A C 1
ATOM 1835 O O . ARG A 1 322 ? 165.756 192.298 162.517 1.00 40.68 322 ARG A O 1
ATOM 1843 N N . LYS A 1 323 ? 167.246 192.892 160.956 1.00 41.85 323 LYS A N 1
ATOM 1844 C CA . LYS A 1 323 ? 168.075 191.717 161.191 1.00 41.85 323 LYS A CA 1
ATOM 1845 C C . LYS A 1 323 ? 168.980 191.954 162.391 1.00 41.85 323 LYS A C 1
ATOM 1846 O O . LYS A 1 323 ? 169.702 192.954 162.447 1.00 41.85 323 LYS A O 1
ATOM 1852 N N . GLY A 1 324 ? 168.921 191.049 163.361 1.00 52.09 324 GLY A N 1
ATOM 1853 C CA . GLY A 1 324 ? 169.626 191.184 164.628 1.00 52.09 324 GLY A CA 1
ATOM 1854 C C . GLY A 1 324 ? 168.930 192.059 165.662 1.00 52.09 324 GLY A C 1
ATOM 1855 O O . GLY A 1 324 ? 168.911 191.729 166.849 1.00 52.09 324 GLY A O 1
ATOM 1856 N N . ILE A 1 325 ? 168.326 193.148 165.216 1.00 44.58 325 ILE A N 1
ATOM 1857 C CA . ILE A 1 325 ? 167.819 194.205 166.080 1.00 44.58 325 ILE A CA 1
ATOM 1858 C C . ILE A 1 325 ? 166.451 193.820 166.634 1.00 44.58 325 ILE A C 1
ATOM 1859 O O . ILE A 1 325 ? 165.502 193.600 165.871 1.00 44.58 325 ILE A O 1
ATOM 1864 N N . PHE A 1 326 ? 166.359 193.735 167.960 1.00 43.63 326 PHE A N 1
ATOM 1865 C CA . PHE A 1 326 ? 165.098 193.476 168.643 1.00 43.63 326 PHE A CA 1
ATOM 1866 C C . PHE A 1 326 ? 164.158 194.667 168.445 1.00 43.63 326 PHE A C 1
ATOM 1867 O O . PHE A 1 326 ? 164.625 195.798 168.296 1.00 43.63 326 PHE A O 1
ATOM 1875 N N . PRO A 1 327 ? 162.836 194.437 168.389 1.00 38.93 327 PRO A N 1
ATOM 1876 C CA . PRO A 1 327 ? 161.911 195.520 168.022 1.00 38.93 327 PRO A CA 1
ATOM 1877 C C . PRO A 1 327 ? 161.854 196.684 169.007 1.00 38.93 327 PRO A C 1
ATOM 1878 O O . PRO A 1 327 ? 161.971 196.520 170.223 1.00 38.93 327 PRO A O 1
ATOM 1882 N N . GLU A 1 328 ? 161.670 197.879 168.442 1.00 41.29 328 GLU A N 1
ATOM 1883 C CA . GLU A 1 328 ? 161.735 199.149 169.153 1.00 41.29 328 GLU A CA 1
ATOM 1884 C C . GLU A 1 328 ? 160.528 199.983 168.744 1.00 41.29 328 GLU A C 1
ATOM 1885 O O . GLU A 1 328 ? 160.292 200.170 167.539 1.00 41.29 328 GLU A O 1
ATOM 1891 N N . PRO A 1 329 ? 159.768 200.540 169.699 1.00 41.54 329 PRO A N 1
ATOM 1892 C CA . PRO A 1 329 ? 158.479 201.169 169.364 1.00 41.54 329 PRO A CA 1
ATOM 1893 C C . PRO A 1 329 ? 158.541 202.467 168.573 1.00 41.54 329 PRO A C 1
ATOM 1894 O O . PRO A 1 329 ? 157.503 203.097 168.365 1.00 41.54 329 PRO A O 1
ATOM 1898 N N . GLU A 1 330 ? 159.717 202.881 168.119 1.00 42.32 330 GLU A N 1
ATOM 1899 C CA . GLU A 1 330 ? 159.855 204.091 167.332 1.00 42.32 330 GLU A CA 1
ATOM 1900 C C . GLU A 1 330 ? 160.298 203.818 165.906 1.00 42.32 330 GLU A C 1
ATOM 1901 O O . GLU A 1 330 ? 160.439 204.767 165.128 1.00 42.32 330 GLU A O 1
ATOM 1907 N N . ARG A 1 331 ? 160.521 202.557 165.540 1.00 50.13 331 ARG A N 1
ATOM 1908 C CA . ARG A 1 331 ? 160.904 202.199 164.180 1.00 50.13 331 ARG A CA 1
ATOM 1909 C C . ARG A 1 331 ? 160.144 201.016 163.596 1.00 50.13 331 ARG A C 1
ATOM 1910 O O . ARG A 1 331 ? 160.071 200.911 162.366 1.00 50.13 331 ARG A O 1
ATOM 1918 N N . ASP A 1 332 ? 159.575 200.137 164.410 1.00 36.02 332 ASP A N 1
ATOM 1919 C CA . ASP A 1 332 ? 159.045 198.863 163.927 1.00 36.02 332 ASP A CA 1
ATOM 1920 C C . ASP A 1 332 ? 157.527 198.835 163.996 1.00 36.02 332 ASP A C 1
ATOM 1921 O O . ASP A 1 332 ? 156.961 198.861 165.106 1.00 36.02 332 ASP A O 1
ATOM 1926 N N . PRO A 1 333 ? 156.843 198.771 162.854 1.00 27.23 333 PRO A N 1
ATOM 1927 C CA . PRO A 1 333 ? 155.382 198.841 162.847 1.00 27.23 333 PRO A CA 1
ATOM 1928 C C . PRO A 1 333 ? 154.722 197.612 163.444 1.00 27.23 333 PRO A C 1
ATOM 1929 O O . PRO A 1 333 ? 155.287 196.519 163.459 1.00 27.23 333 PRO A O 1
ATOM 1933 N N . VAL A 1 334 ? 153.513 197.811 163.956 1.00 23.41 334 VAL A N 1
ATOM 1934 C CA . VAL A 1 334 ? 152.662 196.712 164.398 1.00 23.41 334 VAL A CA 1
ATOM 1935 C C . VAL A 1 334 ? 151.855 196.271 163.191 1.00 23.41 334 VAL A C 1
ATOM 1936 O O . VAL A 1 334 ? 151.173 197.090 162.576 1.00 23.41 334 VAL A O 1
ATOM 1940 N N . ILE A 1 335 ? 151.925 194.988 162.839 1.00 24.72 335 ILE A N 1
ATOM 1941 C CA . ILE A 1 335 ? 151.386 194.536 161.565 1.00 24.72 335 ILE A CA 1
ATOM 1942 C C . ILE A 1 335 ? 150.172 193.628 161.687 1.00 24.72 335 ILE A C 1
ATOM 1943 O O . ILE A 1 335 ? 149.388 193.562 160.733 1.00 24.72 335 ILE A O 1
ATOM 1948 N N . GLN A 1 336 ? 149.976 192.944 162.807 1.00 40.62 336 GLN A N 1
ATOM 1949 C CA . GLN A 1 336 ? 148.816 192.081 162.955 1.00 40.62 336 GLN A CA 1
ATOM 1950 C C . GLN A 1 336 ? 148.396 192.033 164.413 1.00 40.62 336 GLN A C 1
ATOM 1951 O O . GLN A 1 336 ? 149.242 191.892 165.294 1.00 40.62 336 GLN A O 1
ATOM 1957 N N . ILE A 1 337 ? 147.090 192.136 164.664 1.00 31.47 337 ILE A N 1
ATOM 1958 C CA . ILE A 1 337 ? 146.522 191.932 165.996 1.00 31.47 337 ILE A CA 1
ATOM 1959 C C . ILE A 1 337 ? 145.458 190.855 165.890 1.00 31.47 337 ILE A C 1
ATOM 1960 O O . ILE A 1 337 ? 144.609 190.918 164.998 1.00 31.47 337 ILE A O 1
ATOM 1965 N N . CYS A 1 338 ? 145.471 189.891 166.809 1.00 40.62 338 CYS A N 1
ATOM 1966 C CA . CYS A 1 338 ? 144.550 188.761 166.735 1.00 40.62 338 CYS A CA 1
ATOM 1967 C C . CYS A 1 338 ? 143.920 188.501 168.093 1.00 40.62 338 CYS A C 1
ATOM 1968 O O . CYS A 1 338 ? 144.629 188.452 169.101 1.00 40.62 338 CYS A O 1
ATOM 1971 N N . SER A 1 339 ? 142.592 188.294 168.108 1.00 40.62 339 SER A N 1
ATOM 1972 C CA . SER A 1 339 ? 141.784 188.314 169.321 1.00 40.62 339 SER A CA 1
ATOM 1973 C C . SER A 1 339 ? 140.810 187.144 169.370 1.00 40.62 339 SER A C 1
ATOM 1974 O O . SER A 1 339 ? 140.180 186.803 168.365 1.00 40.62 339 SER A O 1
ATOM 1977 N N . LEU A 1 340 ? 140.653 186.586 170.569 1.00 40.62 340 LEU A N 1
ATOM 1978 C CA . LEU A 1 340 ? 139.728 185.489 170.847 1.00 40.62 340 LEU A CA 1
ATOM 1979 C C . LEU A 1 340 ? 138.848 185.923 172.022 1.00 40.62 340 LEU A C 1
ATOM 1980 O O . LEU A 1 340 ? 139.341 186.544 172.962 1.00 40.62 340 LEU A O 1
ATOM 1985 N N . GLY A 1 341 ? 137.554 185.605 171.982 1.00 24.94 341 GLY A N 1
ATOM 1986 C CA . GLY A 1 341 ? 136.665 186.022 173.045 1.00 24.94 341 GLY A CA 1
ATOM 1987 C C . GLY A 1 341 ? 135.594 185.020 173.397 1.00 24.94 341 GLY A C 1
ATOM 1988 O O . GLY A 1 341 ? 134.995 184.422 172.496 1.00 24.94 341 GLY A O 1
ATOM 1989 N N . LEU A 1 342 ? 135.320 184.852 174.691 1.00 20.74 342 LEU A N 1
ATOM 1990 C CA . LEU A 1 342 ? 134.330 183.873 175.119 1.00 20.74 342 LEU A CA 1
ATOM 1991 C C . LEU A 1 342 ? 133.551 184.346 176.339 1.00 20.74 342 LEU A C 1
ATOM 1992 O O . LEU A 1 342 ? 134.006 185.189 177.111 1.00 20.74 342 LEU A O 1
ATOM 1997 N N . ARG A 1 343 ? 132.343 183.794 176.486 1.00 25.39 343 ARG A N 1
ATOM 1998 C CA . ARG A 1 343 ? 131.541 183.912 177.696 1.00 25.39 343 ARG A CA 1
ATOM 1999 C C . ARG A 1 343 ? 131.871 182.748 178.608 1.00 25.39 343 ARG A C 1
ATOM 2000 O O . ARG A 1 343 ? 132.045 181.623 178.144 1.00 25.39 343 ARG A O 1
ATOM 2008 N N . TRP A 1 344 ? 131.931 183.010 179.906 1.00 25.41 344 TRP A N 1
ATOM 2009 C CA . TRP A 1 344 ? 132.481 182.021 180.817 1.00 25.41 344 TRP A CA 1
ATOM 2010 C C . TRP A 1 344 ? 131.404 181.005 181.162 1.00 25.41 344 TRP A C 1
ATOM 2011 O O . TRP A 1 344 ? 130.310 181.371 181.597 1.00 25.41 344 TRP A O 1
ATOM 2022 N N . GLY A 1 345 ? 131.719 179.729 180.983 1.00 31.82 345 GLY A N 1
ATOM 2023 C CA . GLY A 1 345 ? 130.779 178.648 181.196 1.00 31.82 345 GLY A CA 1
ATOM 2024 C C . GLY A 1 345 ? 130.418 177.883 179.942 1.00 31.82 345 GLY A C 1
ATOM 2025 O O . GLY A 1 345 ? 129.844 176.792 180.039 1.00 31.82 345 GLY A O 1
ATOM 2026 N N . GLU A 1 346 ? 130.736 178.408 178.778 1.00 30.06 346 GLU A N 1
ATOM 2027 C CA . GLU A 1 346 ? 130.450 177.764 177.514 1.00 30.06 346 GLU A CA 1
ATOM 2028 C C . GLU A 1 346 ? 131.718 177.161 176.929 1.00 30.06 346 GLU A C 1
ATOM 2029 O O . GLU A 1 346 ? 132.759 177.822 176.898 1.00 30.06 346 GLU A O 1
ATOM 2035 N N . PRO A 1 347 ? 131.660 175.917 176.447 1.00 33.66 347 PRO A N 1
ATOM 2036 C CA . PRO A 1 347 ? 132.892 175.154 176.202 1.00 33.66 347 PRO A CA 1
ATOM 2037 C C . PRO A 1 347 ? 133.666 175.541 174.952 1.00 33.66 347 PRO A C 1
ATOM 2038 O O . PRO A 1 347 ? 134.726 174.954 174.706 1.00 33.66 347 PRO A O 1
ATOM 2042 N N . GLU A 1 348 ? 133.190 176.489 174.161 1.00 30.39 348 GLU A N 1
ATOM 2043 C CA . GLU A 1 348 ? 133.900 177.003 173.002 1.00 30.39 348 GLU A CA 1
ATOM 2044 C C . GLU A 1 348 ? 133.832 178.519 173.031 1.00 30.39 348 GLU A C 1
ATOM 2045 O O . GLU A 1 348 ? 132.959 179.093 173.692 1.00 30.39 348 GLU A O 1
ATOM 2051 N N . PRO A 1 349 ? 134.738 179.201 172.329 1.00 22.98 349 PRO A N 1
ATOM 2052 C CA . PRO A 1 349 ? 134.609 180.650 172.162 1.00 22.98 349 PRO A CA 1
ATOM 2053 C C . PRO A 1 349 ? 133.398 181.027 171.325 1.00 22.98 349 PRO A C 1
ATOM 2054 O O . PRO A 1 349 ? 132.704 180.192 170.751 1.00 22.98 349 PRO A O 1
ATOM 2058 N N . PHE A 1 350 ? 133.138 182.327 171.267 1.00 20.19 350 PHE A N 1
ATOM 2059 C CA . PHE A 1 350 ? 132.134 182.839 170.361 1.00 20.19 350 PHE A CA 1
ATOM 2060 C C . PHE A 1 350 ? 132.656 183.923 169.443 1.00 20.19 350 PHE A C 1
ATOM 2061 O O . PHE A 1 350 ? 131.943 184.307 168.513 1.00 20.19 350 PHE A O 1
ATOM 2069 N N . LEU A 1 351 ? 133.862 184.428 169.660 1.00 25.48 351 LEU A N 1
ATOM 2070 C CA . LEU A 1 351 ? 134.362 185.452 168.760 1.00 25.48 351 LEU A CA 1
ATOM 2071 C C . LEU A 1 351 ? 135.816 185.174 168.423 1.00 25.48 351 LEU A C 1
ATOM 2072 O O . LEU A 1 351 ? 136.598 184.790 169.298 1.00 25.48 351 LEU A O 1
ATOM 2077 N N . ARG A 1 352 ? 136.175 185.431 167.161 1.00 40.62 352 ARG A N 1
ATOM 2078 C CA . ARG A 1 352 ? 137.476 185.048 166.620 1.00 40.62 352 ARG A CA 1
ATOM 2079 C C . ARG A 1 352 ? 137.821 186.037 165.515 1.00 40.62 352 ARG A C 1
ATOM 2080 O O . ARG A 1 352 ? 137.331 185.899 164.398 1.00 40.62 352 ARG A O 1
ATOM 2088 N N . LEU A 1 353 ? 138.657 187.024 165.817 1.00 40.62 353 LEU A N 1
ATOM 2089 C CA . LEU A 1 353 ? 138.884 188.123 164.889 1.00 40.62 353 LEU A CA 1
ATOM 2090 C C . LEU A 1 353 ? 140.378 188.322 164.654 1.00 40.62 353 LEU A C 1
ATOM 2091 O O . LEU A 1 353 ? 141.194 188.101 165.548 1.00 40.62 353 LEU A O 1
ATOM 2096 N N . ALA A 1 354 ? 140.733 188.738 163.442 1.00 40.62 354 ALA A N 1
ATOM 2097 C CA . ALA A 1 354 ? 142.125 188.961 163.078 1.00 40.62 354 ALA A CA 1
ATOM 2098 C C . ALA A 1 354 ? 142.236 190.186 162.185 1.00 40.62 354 ALA A C 1
ATOM 2099 O O . ALA A 1 354 ? 141.601 190.241 161.132 1.00 40.62 354 ALA A O 1
ATOM 2101 N N . LEU A 1 355 ? 143.054 191.160 162.586 1.00 27.09 355 LEU A N 1
ATOM 2102 C CA . LEU A 1 355 ? 143.171 192.435 161.886 1.00 27.09 355 LEU A CA 1
ATOM 2103 C C . LEU A 1 355 ? 144.593 192.588 161.376 1.00 27.09 355 LEU A C 1
ATOM 2104 O O . LEU A 1 355 ? 145.539 192.605 162.168 1.00 27.09 355 LEU A O 1
ATOM 2109 N N . THR A 1 356 ? 144.740 192.698 160.062 1.00 18.06 356 THR A N 1
ATOM 2110 C CA . THR A 1 356 ? 146.028 192.667 159.389 1.00 18.06 356 THR A CA 1
ATOM 2111 C C . THR A 1 356 ? 146.272 194.001 158.706 1.00 18.06 356 THR A C 1
ATOM 2112 O O . THR A 1 356 ? 145.414 194.874 158.700 1.00 18.06 356 THR A O 1
ATOM 2116 N N . LEU A 1 357 ? 147.453 194.164 158.118 1.00 31.57 357 LEU A N 1
ATOM 2117 C CA . LEU A 1 357 ? 147.833 195.451 157.556 1.00 31.57 357 LEU A CA 1
ATOM 2118 C C . LEU A 1 357 ? 148.124 195.371 156.059 1.00 31.57 357 LEU A C 1
ATOM 2119 O O . LEU A 1 357 ? 148.451 196.377 155.437 1.00 31.57 357 LEU A O 1
ATOM 2124 N N . ARG A 1 358 ? 147.968 194.231 155.459 1.00 25.17 358 ARG A N 1
ATOM 2125 C CA . ARG A 1 358 ? 147.983 194.224 154.007 1.00 25.17 358 ARG A CA 1
ATOM 2126 C C . ARG A 1 358 ? 146.769 193.392 153.595 1.00 25.17 358 ARG A C 1
ATOM 2127 O O . ARG A 1 358 ? 146.117 192.837 154.487 1.00 25.17 358 ARG A O 1
ATOM 2135 N N . PRO A 1 359 ? 146.383 193.303 152.313 1.00 27.72 359 PRO A N 1
ATOM 2136 C CA . PRO A 1 359 ? 145.279 192.401 151.960 1.00 27.72 359 PRO A CA 1
ATOM 2137 C C . PRO A 1 359 ? 145.663 190.941 152.130 1.00 27.72 359 PRO A C 1
ATOM 2138 O O . PRO A 1 359 ? 146.780 190.533 151.812 1.00 27.72 359 PRO A O 1
ATOM 2142 N N . CYS A 1 360 ? 144.723 190.152 152.627 1.00 34.24 360 CYS A N 1
ATOM 2143 C CA . CYS A 1 360 ? 145.021 188.804 153.087 1.00 34.24 360 CYS A CA 1
ATOM 2144 C C . CYS A 1 360 ? 144.106 187.793 152.409 1.00 34.24 360 CYS A C 1
ATOM 2145 O O . CYS A 1 360 ? 143.431 188.126 151.430 1.00 34.24 360 CYS A O 1
ATOM 2148 N N . ALA A 1 361 ? 144.097 186.556 152.894 1.00 36.97 361 ALA A N 1
ATOM 2149 C CA . ALA A 1 361 ? 143.280 185.496 152.327 1.00 36.97 361 ALA A CA 1
ATOM 2150 C C . ALA A 1 361 ? 142.390 184.896 153.406 1.00 36.97 361 ALA A C 1
ATOM 2151 O O . ALA A 1 361 ? 142.783 184.860 154.571 1.00 36.97 361 ALA A O 1
ATOM 2153 N N . PRO A 1 362 ? 141.184 184.439 153.056 1.00 30.08 362 PRO A N 1
ATOM 2154 C CA . PRO A 1 362 ? 140.191 184.116 154.089 1.00 30.08 362 PRO A CA 1
ATOM 2155 C C . PRO A 1 362 ? 140.515 182.866 154.882 1.00 30.08 362 PRO A C 1
ATOM 2156 O O . PRO A 1 362 ? 141.105 181.910 154.377 1.00 30.08 362 PRO A O 1
ATOM 2160 N N . ILE A 1 363 ? 140.114 182.891 156.147 1.00 31.57 363 ILE A N 1
ATOM 2161 C CA . ILE A 1 363 ? 140.323 181.797 157.085 1.00 31.57 363 ILE A CA 1
ATOM 2162 C C . ILE A 1 363 ? 138.958 181.337 157.570 1.00 31.57 363 ILE A C 1
ATOM 2163 O O . ILE A 1 363 ? 138.126 182.162 157.964 1.00 31.57 363 ILE A O 1
ATOM 2168 N N . LEU A 1 364 ? 138.725 180.032 157.542 1.00 44.57 364 LEU A N 1
ATOM 2169 C CA . LEU A 1 364 ? 137.417 179.479 157.873 1.00 44.57 364 LEU A CA 1
ATOM 2170 C C . LEU A 1 364 ? 137.272 179.422 159.388 1.00 44.57 364 LEU A C 1
ATOM 2171 O O . LEU A 1 364 ? 138.052 178.749 160.069 1.00 44.57 364 LEU A O 1
ATOM 2176 N N . GLY A 1 365 ? 136.273 180.122 159.919 1.00 43.11 365 GLY A N 1
ATOM 2177 C CA . GLY A 1 365 ? 136.038 180.195 161.350 1.00 43.11 365 GLY A CA 1
ATOM 2178 C C . GLY A 1 365 ? 136.313 181.550 161.963 1.00 43.11 365 GLY A C 1
ATOM 2179 O O . GLY A 1 365 ? 136.019 181.747 163.150 1.00 43.11 365 GLY A O 1
ATOM 2180 N N . ALA A 1 366 ? 136.849 182.499 161.200 1.00 31.87 366 ALA A N 1
ATOM 2181 C CA . ALA A 1 366 ? 137.237 183.793 161.727 1.00 31.87 366 ALA A CA 1
ATOM 2182 C C . ALA A 1 366 ? 136.934 184.867 160.699 1.00 31.87 366 ALA A C 1
ATOM 2183 O O . ALA A 1 366 ? 136.805 184.594 159.508 1.00 31.87 366 ALA A O 1
ATOM 2185 N N . LYS A 1 367 ? 136.820 186.097 161.175 1.00 26.61 367 LYS A N 1
ATOM 2186 C CA . LYS A 1 367 ? 136.657 187.254 160.316 1.00 26.61 367 LYS A CA 1
ATOM 2187 C C . LYS A 1 367 ? 138.028 187.858 160.050 1.00 26.61 367 LYS A C 1
ATOM 2188 O O . LYS A 1 367 ? 138.915 187.784 160.897 1.00 26.61 367 LYS A O 1
ATOM 2194 N N . VAL A 1 368 ? 138.212 188.414 158.860 1.00 23.70 368 VAL A N 1
ATOM 2195 C CA . VAL A 1 368 ? 139.476 189.005 158.447 1.00 23.70 368 VAL A CA 1
ATOM 2196 C C . VAL A 1 368 ? 139.172 190.357 157.817 1.00 23.70 368 VAL A C 1
ATOM 2197 O O . VAL A 1 368 ? 138.376 190.437 156.876 1.00 23.70 368 VAL A O 1
ATOM 2201 N N . GLN A 1 369 ? 139.784 191.418 158.342 1.00 21.79 369 GLN A N 1
ATOM 2202 C CA . GLN A 1 369 ? 139.688 192.752 157.764 1.00 21.79 369 GLN A CA 1
ATOM 2203 C C . GLN A 1 369 ? 141.089 193.258 157.469 1.00 21.79 369 GLN A C 1
ATOM 2204 O O . GLN A 1 369 ? 142.050 192.857 158.115 1.00 21.79 369 GLN A O 1
ATOM 2210 N N . SER A 1 370 ? 141.206 194.139 156.486 1.00 21.67 370 SER A N 1
ATOM 2211 C CA . SER A 1 370 ? 142.505 194.609 156.038 1.00 21.67 370 SER A CA 1
ATOM 2212 C C . SER A 1 370 ? 142.495 196.117 155.861 1.00 21.67 370 SER A C 1
ATOM 2213 O O . SER A 1 370 ? 141.477 196.699 155.484 1.00 21.67 370 SER A O 1
ATOM 2216 N N . TYR A 1 371 ? 143.634 196.745 156.132 1.00 20.46 371 TYR A N 1
ATOM 2217 C CA . TYR A 1 371 ? 143.776 198.190 156.082 1.00 20.46 371 TYR A CA 1
ATOM 2218 C C . TYR A 1 371 ? 145.065 198.526 155.362 1.00 20.46 371 TYR A C 1
ATOM 2219 O O . TYR A 1 371 ? 145.989 197.721 155.336 1.00 20.46 371 TYR A O 1
ATOM 2228 N N . GLU A 1 372 ? 145.136 199.710 154.773 1.00 32.00 372 GLU A N 1
ATOM 2229 C CA . GLU A 1 372 ? 146.367 200.096 154.101 1.00 32.00 372 GLU A CA 1
ATOM 2230 C C . GLU A 1 372 ? 147.272 200.967 154.957 1.00 32.00 372 GLU A C 1
ATOM 2231 O O . GLU A 1 372 ? 148.351 201.342 154.491 1.00 32.00 372 GLU A O 1
ATOM 2237 N N . LYS A 1 373 ? 146.877 201.286 156.189 1.00 35.76 373 LYS A N 1
ATOM 2238 C CA . LYS A 1 373 ? 147.673 202.138 157.059 1.00 35.76 373 LYS A CA 1
ATOM 2239 C C . LYS A 1 373 ? 147.465 201.713 158.502 1.00 35.76 373 LYS A C 1
ATOM 2240 O O . LYS A 1 373 ? 146.413 201.187 158.857 1.00 35.76 373 LYS A O 1
ATOM 2246 N N . GLU A 1 374 ? 148.477 201.958 159.338 1.00 31.03 374 GLU A N 1
ATOM 2247 C CA . GLU A 1 374 ? 148.463 201.466 160.711 1.00 31.03 374 GLU A CA 1
ATOM 2248 C C . GLU A 1 374 ? 147.519 202.244 161.610 1.00 31.03 374 GLU A C 1
ATOM 2249 O O . GLU A 1 374 ? 147.074 201.703 162.635 1.00 31.03 374 GLU A O 1
ATOM 2255 N N . GLU A 1 375 ? 147.233 203.503 161.256 1.00 34.50 375 GLU A N 1
ATOM 2256 C CA . GLU A 1 375 ? 146.312 204.328 162.032 1.00 34.50 375 GLU A CA 1
ATOM 2257 C C . GLU A 1 375 ? 144.917 203.729 162.042 1.00 34.50 375 GLU A C 1
ATOM 2258 O O . GLU A 1 375 ? 144.253 203.693 163.087 1.00 34.50 375 GLU A O 1
ATOM 2264 N N . ASP A 1 376 ? 144.484 203.205 160.894 1.00 31.52 376 ASP A N 1
ATOM 2265 C CA . ASP A 1 376 ? 143.197 202.541 160.805 1.00 31.52 376 ASP A CA 1
ATOM 2266 C C . ASP A 1 376 ? 143.179 201.254 161.610 1.00 31.52 376 ASP A C 1
ATOM 2267 O O . ASP A 1 376 ? 142.155 200.914 162.200 1.00 31.52 376 ASP A O 1
ATOM 2272 N N . LEU A 1 377 ? 144.314 200.562 161.680 1.00 23.83 377 LEU A N 1
ATOM 2273 C CA . LEU A 1 377 ? 144.394 199.316 162.428 1.00 23.83 377 LEU A CA 1
ATOM 2274 C C . LEU A 1 377 ? 144.286 199.554 163.930 1.00 23.83 377 LEU A C 1
ATOM 2275 O O . LEU A 1 377 ? 143.529 198.857 164.628 1.00 23.83 377 LEU A O 1
ATOM 2280 N N . LEU A 1 378 ? 144.995 200.564 164.443 1.00 25.04 378 LEU A N 1
ATOM 2281 C CA . LEU A 1 378 ? 144.908 200.870 165.870 1.00 25.04 378 LEU A CA 1
ATOM 2282 C C . LEU A 1 378 ? 143.539 201.440 166.243 1.00 25.04 378 LEU A C 1
ATOM 2283 O O . LEU A 1 378 ? 142.983 201.101 167.300 1.00 25.04 378 LEU A O 1
ATOM 2288 N N . GLN A 1 379 ? 142.958 202.268 165.365 1.00 24.05 379 GLN A N 1
ATOM 2289 C CA . GLN A 1 379 ? 141.614 202.785 165.598 1.00 24.05 379 GLN A CA 1
ATOM 2290 C C . GLN A 1 379 ? 140.572 201.674 165.610 1.00 24.05 379 GLN A C 1
ATOM 2291 O O . GLN A 1 379 ? 139.678 201.661 166.462 1.00 24.05 379 GLN A O 1
ATOM 2297 N N . ALA A 1 380 ? 140.668 200.743 164.657 1.00 20.69 380 ALA A N 1
ATOM 2298 C CA . ALA A 1 380 ? 139.734 199.631 164.577 1.00 20.69 380 ALA A CA 1
ATOM 2299 C C . ALA A 1 380 ? 139.808 198.746 165.809 1.00 20.69 380 ALA A C 1
ATOM 2300 O O . ALA A 1 380 ? 138.772 198.290 166.312 1.00 20.69 380 ALA A O 1
ATOM 2302 N N . TRP A 1 381 ? 141.015 198.528 166.336 1.00 23.08 381 TRP A N 1
ATOM 2303 C CA . TRP A 1 381 ? 141.110 197.714 167.540 1.00 23.08 381 TRP A CA 1
ATOM 2304 C C . TRP A 1 381 ? 140.544 198.437 168.757 1.00 23.08 381 TRP A C 1
ATOM 2305 O O . TRP A 1 381 ? 139.884 197.810 169.600 1.00 23.08 381 TRP A O 1
ATOM 2316 N N . SER A 1 382 ? 140.751 199.760 168.852 1.00 35.22 382 SER A N 1
ATOM 2317 C CA . SER A 1 382 ? 140.193 200.509 169.982 1.00 35.22 382 SER A CA 1
ATOM 2318 C C . SER A 1 382 ? 138.664 200.560 169.939 1.00 35.22 382 SER A C 1
ATOM 2319 O O . SER A 1 382 ? 137.998 200.458 170.981 1.00 35.22 382 SER A O 1
ATOM 2322 N N . THR A 1 383 ? 138.087 200.678 168.740 1.00 21.98 383 THR A N 1
ATOM 2323 C CA . THR A 1 383 ? 136.632 200.687 168.621 1.00 21.98 383 THR A CA 1
ATOM 2324 C C . THR A 1 383 ? 136.031 199.321 168.927 1.00 21.98 383 THR A C 1
ATOM 2325 O O . THR A 1 383 ? 134.985 199.238 169.587 1.00 21.98 383 THR A O 1
ATOM 2329 N N . PHE A 1 384 ? 136.688 198.237 168.490 1.00 11.60 384 PHE A N 1
ATOM 2330 C CA . PHE A 1 384 ? 136.222 196.895 168.840 1.00 11.60 384 PHE A CA 1
ATOM 2331 C C . PHE A 1 384 ? 136.279 196.654 170.338 1.00 11.60 384 PHE A C 1
ATOM 2332 O O . PHE A 1 384 ? 135.374 196.034 170.914 1.00 11.60 384 PHE A O 1
ATOM 2340 N N . ILE A 1 385 ? 137.333 197.137 170.991 1.00 23.77 385 ILE A N 1
ATOM 2341 C CA . ILE A 1 385 ? 137.456 196.888 172.418 1.00 23.77 385 ILE A CA 1
ATOM 2342 C C . ILE A 1 385 ? 136.511 197.766 173.233 1.00 23.77 385 ILE A C 1
ATOM 2343 O O . ILE A 1 385 ? 136.162 197.399 174.360 1.00 23.77 385 ILE A O 1
ATOM 2348 N N . ARG A 1 386 ? 136.057 198.898 172.684 1.00 40.62 386 ARG A N 1
ATOM 2349 C CA . ARG A 1 386 ? 134.979 199.641 173.333 1.00 40.62 386 ARG A CA 1
ATOM 2350 C C . ARG A 1 386 ? 133.634 198.939 173.169 1.00 40.62 386 ARG A C 1
ATOM 2351 O O . ARG A 1 386 ? 132.863 198.833 174.129 1.00 40.62 386 ARG A O 1
ATOM 2359 N N . ILE A 1 387 ? 133.347 198.426 171.969 1.00 29.20 387 ILE A N 1
ATOM 2360 C CA . ILE A 1 387 ? 132.008 197.918 171.678 1.00 29.20 387 ILE A CA 1
ATOM 2361 C C . ILE A 1 387 ? 131.763 196.543 172.307 1.00 29.20 387 ILE A C 1
ATOM 2362 O O . ILE A 1 387 ? 130.699 196.308 172.890 1.00 29.20 387 ILE A O 1
ATOM 2367 N N . MET A 1 388 ? 132.729 195.616 172.216 1.00 24.85 388 MET A N 1
ATOM 2368 C CA . MET A 1 388 ? 132.557 194.310 172.855 1.00 24.85 388 MET A CA 1
ATOM 2369 C C . MET A 1 388 ? 132.498 194.429 174.374 1.00 24.85 388 MET A C 1
ATOM 2370 O O . MET A 1 388 ? 131.738 193.698 175.027 1.00 24.85 388 MET A O 1
ATOM 2375 N N . ASP A 1 389 ? 133.271 195.365 174.937 1.00 40.62 389 ASP A N 1
ATOM 2376 C CA . ASP A 1 389 ? 133.300 195.760 176.344 1.00 40.62 389 ASP A CA 1
ATOM 2377 C C . ASP A 1 389 ? 133.580 194.582 177.271 1.00 40.62 389 ASP A C 1
ATOM 2378 O O . ASP A 1 389 ? 132.686 194.170 178.015 1.00 40.62 389 ASP A O 1
ATOM 2383 N N . PRO A 1 390 ? 134.787 194.015 177.267 1.00 25.05 390 PRO A N 1
ATOM 2384 C CA . PRO A 1 390 ? 135.024 192.780 178.017 1.00 25.05 390 PRO A CA 1
ATOM 2385 C C . PRO A 1 390 ? 135.224 193.011 179.505 1.00 25.05 390 PRO A C 1
ATOM 2386 O O . PRO A 1 390 ? 135.594 194.088 179.964 1.00 25.05 390 PRO A O 1
ATOM 2390 N N . ASP A 1 391 ? 134.984 191.946 180.262 1.00 27.63 391 ASP A N 1
ATOM 2391 C CA . ASP A 1 391 ? 135.237 191.971 181.695 1.00 27.63 391 ASP A CA 1
ATOM 2392 C C . ASP A 1 391 ? 136.718 191.785 181.981 1.00 27.63 391 ASP A C 1
ATOM 2393 O O . ASP A 1 391 ? 137.338 192.607 182.658 1.00 27.63 391 ASP A O 1
ATOM 2398 N N . VAL A 1 392 ? 137.299 190.697 181.470 1.00 31.36 392 VAL A N 1
ATOM 2399 C CA . VAL A 1 392 ? 138.660 190.291 181.803 1.00 31.36 392 VAL A CA 1
ATOM 2400 C C . VAL A 1 392 ? 139.517 190.299 180.539 1.00 31.36 392 VAL A C 1
ATOM 2401 O O . VAL A 1 392 ? 139.053 189.927 179.454 1.00 31.36 392 VAL A O 1
ATOM 2405 N N . ILE A 1 393 ? 140.774 190.730 180.681 1.00 31.44 393 ILE A N 1
ATOM 2406 C CA . ILE A 1 393 ? 141.753 190.714 179.595 1.00 31.44 393 ILE A CA 1
ATOM 2407 C C . ILE A 1 393 ? 142.920 189.826 180.010 1.00 31.44 393 ILE A C 1
ATOM 2408 O O . ILE A 1 393 ? 143.548 190.070 181.048 1.00 31.44 393 ILE A O 1
ATOM 2413 N N . THR A 1 394 ? 143.216 188.801 179.212 1.00 28.18 394 THR A N 1
ATOM 2414 C CA . THR A 1 394 ? 144.347 187.917 179.473 1.00 28.18 394 THR A CA 1
ATOM 2415 C C . THR A 1 394 ? 145.272 187.870 178.258 1.00 28.18 394 THR A C 1
ATOM 2416 O O . THR A 1 394 ? 145.073 188.555 177.257 1.00 28.18 394 THR A O 1
ATOM 2420 N N . GLY A 1 395 ? 146.289 187.029 178.368 1.00 27.80 395 GLY A N 1
ATOM 2421 C CA . GLY A 1 395 ? 147.334 186.956 177.369 1.00 27.80 395 GLY A CA 1
ATOM 2422 C C . GLY A 1 395 ? 148.562 186.318 177.986 1.00 27.80 395 GLY A C 1
ATOM 2423 O O . GLY A 1 395 ? 148.483 185.684 179.031 1.00 27.80 395 GLY A O 1
ATOM 2424 N N . TYR A 1 396 ? 149.690 186.496 177.310 1.00 40.62 396 TYR A N 1
ATOM 2425 C CA . TYR A 1 396 ? 150.971 186.000 177.804 1.00 40.62 396 TYR A CA 1
ATOM 2426 C C . TYR A 1 396 ? 152.015 187.070 177.536 1.00 40.62 396 TYR A C 1
ATOM 2427 O O . TYR A 1 396 ? 152.315 187.354 176.372 1.00 40.62 396 TYR A O 1
ATOM 2436 N N . ASN A 1 397 ? 152.543 187.650 178.620 1.00 24.94 397 ASN A N 1
ATOM 2437 C CA . ASN A 1 397 ? 153.476 188.779 178.601 1.00 24.94 397 ASN A CA 1
ATOM 2438 C C . ASN A 1 397 ? 152.877 189.995 177.897 1.00 24.94 397 ASN A C 1
ATOM 2439 O O . ASN A 1 397 ? 153.534 190.667 177.106 1.00 24.94 397 ASN A O 1
ATOM 2444 N N . ILE A 1 398 ? 151.611 190.280 178.193 1.00 22.99 398 ILE A N 1
ATOM 2445 C CA . ILE A 1 398 ? 150.959 191.453 177.615 1.00 22.99 398 ILE A CA 1
ATOM 2446 C C . ILE A 1 398 ? 151.325 192.720 178.378 1.00 22.99 398 ILE A C 1
ATOM 2447 O O . ILE A 1 398 ? 151.349 193.803 177.785 1.00 22.99 398 ILE A O 1
ATOM 2452 N N . GLN A 1 399 ? 151.610 192.602 179.682 1.00 20.33 399 GLN A N 1
ATOM 2453 C CA . GLN A 1 399 ? 151.955 193.760 180.505 1.00 20.33 399 GLN A CA 1
ATOM 2454 C C . GLN A 1 399 ? 153.298 194.352 180.107 1.00 20.33 399 GLN A C 1
ATOM 2455 O O . GLN A 1 399 ? 153.416 195.561 179.879 1.00 20.33 399 GLN A O 1
ATOM 2461 N N . ASN A 1 400 ? 154.326 193.522 180.037 1.00 23.43 400 ASN A N 1
ATOM 2462 C CA . ASN A 1 400 ? 155.671 194.010 179.798 1.00 23.43 400 ASN A CA 1
ATOM 2463 C C . ASN A 1 400 ? 156.040 194.078 178.326 1.00 23.43 400 ASN A C 1
ATOM 2464 O O . ASN A 1 400 ? 157.107 194.601 178.005 1.00 23.43 400 ASN A O 1
ATOM 2469 N N . PHE A 1 401 ? 155.218 193.562 177.420 1.00 23.43 401 PHE A N 1
ATOM 2470 C CA . PHE A 1 401 ? 155.524 193.785 176.016 1.00 23.43 401 PHE A CA 1
ATOM 2471 C C . PHE A 1 401 ? 154.411 194.461 175.230 1.00 23.43 401 PHE A C 1
ATOM 2472 O O . PHE A 1 401 ? 154.679 195.442 174.533 1.00 23.43 401 PHE A O 1
ATOM 2480 N N . ASP A 1 402 ? 153.167 193.980 175.316 1.00 29.79 402 ASP A N 1
ATOM 2481 C CA . ASP A 1 402 ? 152.179 194.264 174.268 1.00 29.79 402 ASP A CA 1
ATOM 2482 C C . ASP A 1 402 ? 151.543 195.646 174.400 1.00 29.79 402 ASP A C 1
ATOM 2483 O O . ASP A 1 402 ? 151.580 196.453 173.461 1.00 29.79 402 ASP A O 1
ATOM 2488 N N . LEU A 1 403 ? 150.927 195.919 175.555 1.00 22.69 403 LEU A N 1
ATOM 2489 C CA . LEU A 1 403 ? 150.222 197.185 175.764 1.00 22.69 403 LEU A CA 1
ATOM 2490 C C . LEU A 1 403 ? 151.120 198.427 175.728 1.00 22.69 403 LEU A C 1
ATOM 2491 O O . LEU A 1 403 ? 150.722 199.411 175.080 1.00 22.69 403 LEU A O 1
ATOM 2496 N N . PRO A 1 404 ? 152.308 198.474 176.364 1.00 29.92 404 PRO A N 1
ATOM 2497 C CA . PRO A 1 404 ? 153.151 199.661 176.177 1.00 29.92 404 PRO A CA 1
ATOM 2498 C C . PRO A 1 404 ? 153.725 199.807 174.783 1.00 29.92 404 PRO A C 1
ATOM 2499 O O . PRO A 1 404 ? 153.975 200.944 174.367 1.00 29.92 404 PRO A O 1
ATOM 2503 N N . TYR A 1 405 ? 153.917 198.710 174.041 1.00 40.62 405 TYR A N 1
ATOM 2504 C CA . TYR A 1 405 ? 154.281 198.842 172.635 1.00 40.62 405 TYR A CA 1
ATOM 2505 C C . TYR A 1 405 ? 153.174 199.516 171.846 1.00 40.62 405 TYR A C 1
ATOM 2506 O O . TYR A 1 405 ? 153.446 200.399 171.025 1.00 40.62 405 TYR A O 1
ATOM 2515 N N . LEU A 1 406 ? 151.922 199.118 172.086 1.00 29.81 406 LEU A N 1
ATOM 2516 C CA . LEU A 1 406 ? 150.798 199.734 171.384 1.00 29.81 406 LEU A CA 1
ATOM 2517 C C . LEU A 1 406 ? 150.650 201.207 171.745 1.00 29.81 406 LEU A C 1
ATOM 2518 O O . LEU A 1 406 ? 150.401 202.048 170.873 1.00 29.81 406 LEU A O 1
ATOM 2523 N N . ILE A 1 407 ? 150.845 201.534 173.021 1.00 25.85 407 ILE A N 1
ATOM 2524 C CA . ILE A 1 407 ? 150.676 202.903 173.499 1.00 25.85 407 ILE A CA 1
ATOM 2525 C C . ILE A 1 407 ? 151.766 203.816 172.940 1.00 25.85 407 ILE A C 1
ATOM 2526 O O . ILE A 1 407 ? 151.485 204.920 172.453 1.00 25.85 407 ILE A O 1
ATOM 2531 N N . SER A 1 408 ? 153.018 203.350 172.953 1.00 26.29 408 SER A N 1
ATOM 2532 C CA . SER A 1 408 ? 154.109 204.145 172.402 1.00 26.29 408 SER A CA 1
ATOM 2533 C C . SER A 1 408 ? 153.991 204.282 170.889 1.00 26.29 408 SER A C 1
ATOM 2534 O O . SER A 1 408 ? 154.274 205.354 170.332 1.00 26.29 408 SER A O 1
ATOM 2537 N N . ARG A 1 409 ? 153.536 203.227 170.212 1.00 29.33 409 ARG A N 1
ATOM 2538 C CA . ARG A 1 409 ? 153.383 203.292 168.767 1.00 29.33 409 ARG A CA 1
ATOM 2539 C C . ARG A 1 409 ? 152.244 204.220 168.367 1.00 29.33 409 ARG A C 1
ATOM 2540 O O . ARG A 1 409 ? 152.311 204.864 167.313 1.00 29.33 409 ARG A O 1
ATOM 2548 N N . ALA A 1 410 ? 151.200 204.312 169.195 1.00 25.12 410 ALA A N 1
ATOM 2549 C CA . ALA A 1 410 ? 150.132 205.260 168.915 1.00 25.12 410 ALA A CA 1
ATOM 2550 C C . ALA A 1 410 ? 150.569 206.691 169.194 1.00 25.12 410 ALA A C 1
ATOM 2551 O O . ALA A 1 410 ? 150.128 207.614 168.501 1.00 25.12 410 ALA A O 1
ATOM 2553 N N . GLN A 1 411 ? 151.429 206.892 170.201 1.00 26.43 411 GLN A N 1
ATOM 2554 C CA . GLN A 1 411 ? 151.976 208.221 170.463 1.00 26.43 411 GLN A CA 1
ATOM 2555 C C . GLN A 1 411 ? 152.875 208.710 169.338 1.00 26.43 411 GLN A C 1
ATOM 2556 O O . GLN A 1 411 ? 152.898 209.908 169.051 1.00 26.43 411 GLN A O 1
ATOM 2562 N N . THR A 1 412 ? 153.629 207.814 168.704 1.00 29.40 412 THR A N 1
ATOM 2563 C CA . THR A 1 412 ? 154.556 208.259 167.665 1.00 29.40 412 THR A CA 1
ATOM 2564 C C . THR A 1 412 ? 153.832 208.670 166.384 1.00 29.40 412 THR A C 1
ATOM 2565 O O . THR A 1 412 ? 154.241 209.633 165.723 1.00 29.40 412 THR A O 1
ATOM 2569 N N . LEU A 1 413 ? 152.735 208.002 166.036 1.00 30.45 413 LEU A N 1
ATOM 2570 C CA . LEU A 1 413 ? 152.088 208.227 164.747 1.00 30.45 413 LEU A CA 1
ATOM 2571 C C . LEU A 1 413 ? 151.006 209.303 164.774 1.00 30.45 413 LEU A C 1
ATOM 2572 O O . LEU A 1 413 ? 150.356 209.512 163.744 1.00 30.45 413 LEU A O 1
ATOM 2577 N N . LYS A 1 414 ? 150.812 209.980 165.913 1.00 36.87 414 LYS A N 1
ATOM 2578 C CA . LYS A 1 414 ? 149.837 211.061 166.107 1.00 36.87 414 LYS A CA 1
ATOM 2579 C C . LYS A 1 414 ? 148.406 210.599 165.819 1.00 36.87 414 LYS A C 1
ATOM 2580 O O . LYS A 1 414 ? 147.747 211.054 164.885 1.00 36.87 414 LYS A O 1
ATOM 2586 N N . VAL A 1 415 ? 147.944 209.657 166.634 1.00 35.29 415 VAL A N 1
ATOM 2587 C CA . VAL A 1 415 ? 146.549 209.235 166.652 1.00 35.29 415 VAL A CA 1
ATOM 2588 C C . VAL A 1 415 ? 146.042 209.552 168.052 1.00 35.29 415 VAL A C 1
ATOM 2589 O O . VAL A 1 415 ? 146.459 208.923 169.031 1.00 35.29 415 VAL A O 1
ATOM 2593 N N . GLN A 1 416 ? 145.140 210.523 168.158 1.00 36.59 416 GLN A N 1
ATOM 2594 C CA . GLN A 1 416 ? 144.768 211.075 169.454 1.00 36.59 416 GLN A CA 1
ATOM 2595 C C . GLN A 1 416 ? 143.776 210.214 170.225 1.00 36.59 416 GLN A C 1
ATOM 2596 O O . GLN A 1 416 ? 143.701 210.342 171.451 1.00 36.59 416 GLN A O 1
ATOM 2602 N N . THR A 1 417 ? 143.036 209.337 169.560 1.00 29.65 417 THR A N 1
ATOM 2603 C CA . THR A 1 417 ? 141.863 208.720 170.154 1.00 29.65 417 THR A CA 1
ATOM 2604 C C . THR A 1 417 ? 142.161 207.297 170.627 1.00 29.65 417 THR A C 1
ATOM 2605 O O . THR A 1 417 ? 141.285 206.634 171.185 1.00 29.65 417 THR A O 1
ATOM 2609 N N . PHE A 1 418 ? 143.405 206.834 170.478 1.00 24.41 418 PHE A N 1
ATOM 2610 C CA . PHE A 1 418 ? 143.736 205.472 170.899 1.00 24.41 418 PHE A CA 1
ATOM 2611 C C . PHE A 1 418 ? 143.677 205.248 172.410 1.00 24.41 418 PHE A C 1
ATOM 2612 O O . PHE A 1 418 ? 142.934 204.351 172.841 1.00 24.41 418 PHE A O 1
ATOM 2620 N N . PRO A 1 419 ? 144.422 205.991 173.279 1.00 24.16 419 PRO A N 1
ATOM 2621 C CA . PRO A 1 419 ? 144.617 205.456 174.630 1.00 24.16 419 PRO A CA 1
ATOM 2622 C C . PRO A 1 419 ? 143.478 205.669 175.615 1.00 24.16 419 PRO A C 1
ATOM 2623 O O . PRO A 1 419 ? 143.738 205.901 176.794 1.00 24.16 419 PRO A O 1
ATOM 2627 N N . PHE A 1 420 ? 142.236 205.467 175.192 1.00 22.24 420 PHE A N 1
ATOM 2628 C CA . PHE A 1 420 ? 141.056 205.655 176.027 1.00 22.24 420 PHE A CA 1
ATOM 2629 C C . PHE A 1 420 ? 140.401 204.320 176.356 1.00 22.24 420 PHE A C 1
ATOM 2630 O O . PHE A 1 420 ? 139.180 204.197 176.364 1.00 22.24 420 PHE A O 1
ATOM 2638 N N . LEU A 1 421 ? 141.200 203.283 176.501 1.00 20.39 421 LEU A N 1
ATOM 2639 C CA . LEU A 1 421 ? 140.670 201.918 176.557 1.00 20.39 421 LEU A CA 1
ATOM 2640 C C . LEU A 1 421 ? 139.764 201.529 177.706 1.00 20.39 421 LEU A C 1
ATOM 2641 O O . LEU A 1 421 ? 139.172 200.451 177.698 1.00 20.39 421 LEU A O 1
ATOM 2646 N N . GLY A 1 422 ? 139.657 202.395 178.695 1.00 21.15 422 GLY A N 1
ATOM 2647 C CA . GLY A 1 422 ? 138.970 202.003 179.914 1.00 21.15 422 GLY A CA 1
ATOM 2648 C C . GLY A 1 422 ? 137.466 202.147 179.793 1.00 21.15 422 GLY A C 1
ATOM 2649 O O . GLY A 1 422 ? 136.915 202.254 178.699 1.00 21.15 422 GLY A O 1
ATOM 2650 N N . ARG A 1 423 ? 136.789 202.143 180.945 1.00 25.01 423 ARG A N 1
ATOM 2651 C CA . ARG A 1 423 ? 135.336 202.283 180.953 1.00 25.01 423 ARG A CA 1
ATOM 2652 C C . ARG A 1 423 ? 134.877 203.725 181.118 1.00 25.01 423 ARG A C 1
ATOM 2653 O O . ARG A 1 423 ? 133.806 204.080 180.623 1.00 25.01 423 ARG A O 1
ATOM 2661 N N . VAL A 1 424 ? 135.648 204.558 181.802 1.00 25.13 424 VAL A N 1
ATOM 2662 C CA . VAL A 1 424 ? 135.284 205.950 182.034 1.00 25.13 424 VAL A CA 1
ATOM 2663 C C . VAL A 1 424 ? 135.550 206.734 180.755 1.00 25.13 424 VAL A C 1
ATOM 2664 O O . VAL A 1 424 ? 136.615 206.594 180.143 1.00 25.13 424 VAL A O 1
ATOM 2668 N N . ALA A 1 425 ? 134.574 207.551 180.345 1.00 30.54 425 ALA A N 1
ATOM 2669 C CA . ALA A 1 425 ? 134.548 208.087 178.985 1.00 30.54 425 ALA A CA 1
ATOM 2670 C C . ALA A 1 425 ? 135.600 209.163 178.740 1.00 30.54 425 ALA A C 1
ATOM 2671 O O . ALA A 1 425 ? 135.994 209.381 177.591 1.00 30.54 425 ALA A O 1
ATOM 2673 N N . GLY A 1 426 ? 136.063 209.848 179.782 1.00 32.28 426 GLY A N 1
ATOM 2674 C CA . GLY A 1 426 ? 137.012 210.931 179.605 1.00 32.28 426 GLY A CA 1
ATOM 2675 C C . GLY A 1 426 ? 138.408 210.713 180.141 1.00 32.28 426 GLY A C 1
ATOM 2676 O O . GLY A 1 426 ? 139.071 211.693 180.505 1.00 32.28 426 GLY A O 1
ATOM 2677 N N . LEU A 1 427 ? 138.897 209.481 180.189 1.00 28.30 427 LEU A N 1
ATOM 2678 C CA . LEU A 1 427 ? 140.140 209.156 180.871 1.00 28.30 427 LEU A CA 1
ATOM 2679 C C . LEU A 1 427 ? 141.082 208.434 179.920 1.00 28.30 427 LEU A C 1
ATOM 2680 O O . LEU A 1 427 ? 140.681 207.468 179.269 1.00 28.30 427 LEU A O 1
ATOM 2685 N N . CYS A 1 428 ? 142.331 208.888 179.852 1.00 32.82 428 CYS A N 1
ATOM 2686 C CA . CYS A 1 428 ? 143.347 208.237 179.039 1.00 32.82 428 CYS A CA 1
ATOM 2687 C C . CYS A 1 428 ? 144.327 207.478 179.927 1.00 32.82 428 CYS A C 1
ATOM 2688 O O . CYS A 1 428 ? 144.470 207.764 181.118 1.00 32.82 428 CYS A O 1
ATOM 2691 N N . SER A 1 429 ? 145.009 206.501 179.327 1.00 33.26 429 SER A N 1
ATOM 2692 C CA . SER A 1 429 ? 145.803 205.508 180.040 1.00 33.26 429 SER A CA 1
ATOM 2693 C C . SER A 1 429 ? 147.293 205.831 179.990 1.00 33.26 429 SER A C 1
ATOM 2694 O O . SER A 1 429 ? 147.768 206.525 179.091 1.00 33.26 429 SER A O 1
ATOM 2697 N N . ASN A 1 430 ? 148.034 205.306 180.973 1.00 38.70 430 ASN A N 1
ATOM 2698 C CA . ASN A 1 430 ? 149.430 205.689 181.159 1.00 38.70 430 ASN A CA 1
ATOM 2699 C C . ASN A 1 430 ? 150.258 204.544 181.735 1.00 38.70 430 ASN A C 1
ATOM 2700 O O . ASN A 1 430 ? 149.765 203.724 182.512 1.00 38.70 430 ASN A O 1
ATOM 2705 N N . ILE A 1 431 ? 151.543 204.533 181.370 1.00 38.48 431 ILE A N 1
ATOM 2706 C CA . ILE A 1 431 ? 152.490 203.474 181.718 1.00 38.48 431 ILE A CA 1
ATOM 2707 C C . ILE A 1 431 ? 153.219 203.867 182.997 1.00 38.48 431 ILE A C 1
ATOM 2708 O O . ILE A 1 431 ? 153.711 204.997 183.112 1.00 38.48 431 ILE A O 1
ATOM 2713 N N . ARG A 1 432 ? 153.323 202.941 183.949 1.00 53.19 432 ARG A N 1
ATOM 2714 C CA . ARG A 1 432 ? 153.872 203.267 185.263 1.00 53.19 432 ARG A CA 1
ATOM 2715 C C . ARG A 1 432 ? 154.611 202.078 185.860 1.00 53.19 432 ARG A C 1
ATOM 2716 O O . ARG A 1 432 ? 154.066 200.977 185.910 1.00 53.19 432 ARG A O 1
ATOM 2724 N N . ASP A 1 433 ? 155.822 202.299 186.355 1.00 53.57 433 ASP A N 1
ATOM 2725 C CA . ASP A 1 433 ? 156.657 201.205 186.835 1.00 53.57 433 ASP A CA 1
ATOM 2726 C C . ASP A 1 433 ? 156.296 200.810 188.264 1.00 53.57 433 ASP A C 1
ATOM 2727 O O . ASP A 1 433 ? 155.786 201.621 189.039 1.00 53.57 433 ASP A O 1
ATOM 2732 N N . SER A 1 434 ? 156.559 199.548 188.605 1.00 48.21 434 SER A N 1
ATOM 2733 C CA . SER A 1 434 ? 156.335 199.054 189.955 1.00 48.21 434 SER A CA 1
ATOM 2734 C C . SER A 1 434 ? 157.258 197.878 190.220 1.00 48.21 434 SER A C 1
ATOM 2735 O O . SER A 1 434 ? 157.673 197.171 189.301 1.00 48.21 434 SER A O 1
ATOM 2738 N N . SER A 1 435 ? 157.573 197.668 191.493 1.00 40.40 435 SER A N 1
ATOM 2739 C CA . SER A 1 435 ? 158.414 196.557 191.893 1.00 40.40 435 SER A CA 1
ATOM 2740 C C . SER A 1 435 ? 157.779 195.823 193.061 1.00 40.40 435 SER A C 1
ATOM 2741 O O . SER A 1 435 ? 157.050 196.406 193.864 1.00 40.40 435 SER A O 1
ATOM 2744 N N . PHE A 1 436 ? 158.066 194.531 193.141 1.00 32.22 436 PHE A N 1
ATOM 2745 C CA . PHE A 1 436 ? 157.628 193.681 194.230 1.00 32.22 436 PHE A CA 1
ATOM 2746 C C . PHE A 1 436 ? 158.824 192.856 194.665 1.00 32.22 436 PHE A C 1
ATOM 2747 O O . PHE A 1 436 ? 159.620 192.433 193.824 1.00 32.22 436 PHE A O 1
ATOM 2755 N N . GLN A 1 437 ? 158.964 192.634 195.972 1.00 28.79 437 GLN A N 1
ATOM 2756 C CA . GLN A 1 437 ? 160.034 191.767 196.438 1.00 28.79 437 GLN A CA 1
ATOM 2757 C C . GLN A 1 437 ? 159.644 191.078 197.734 1.00 28.79 437 GLN A C 1
ATOM 2758 O O . GLN A 1 437 ? 158.982 191.660 198.593 1.00 28.79 437 GLN A O 1
ATOM 2764 N N . SER A 1 438 ? 160.053 189.822 197.845 1.00 28.20 438 SER A N 1
ATOM 2765 C CA . SER A 1 438 ? 159.859 189.027 199.042 1.00 28.20 438 SER A CA 1
ATOM 2766 C C . SER A 1 438 ? 160.880 187.902 199.029 1.00 28.20 438 SER A C 1
ATOM 2767 O O . SER A 1 438 ? 161.477 187.588 197.998 1.00 28.20 438 SER A O 1
ATOM 2770 N N . LYS A 1 439 ? 161.073 187.285 200.191 1.00 31.16 439 LYS A N 1
ATOM 2771 C CA . LYS A 1 439 ? 161.950 186.126 200.290 1.00 31.16 439 LYS A CA 1
ATOM 2772 C C . LYS A 1 439 ? 161.284 184.845 199.813 1.00 31.16 439 LYS A C 1
ATOM 2773 O O . LYS A 1 439 ? 161.895 183.777 199.896 1.00 31.16 439 LYS A O 1
ATOM 2779 N N . GLN A 1 440 ? 160.047 184.926 199.332 1.00 36.91 440 GLN A N 1
ATOM 2780 C CA . GLN A 1 440 ? 159.303 183.742 198.944 1.00 36.91 440 GLN A CA 1
ATOM 2781 C C . GLN A 1 440 ? 159.277 183.579 197.436 1.00 36.91 440 GLN A C 1
ATOM 2782 O O . GLN A 1 440 ? 159.334 182.460 196.925 1.00 36.91 440 GLN A O 1
ATOM 2788 N N . THR A 1 441 ? 159.152 184.682 196.712 1.00 39.94 441 THR A N 1
ATOM 2789 C CA . THR A 1 441 ? 159.149 184.688 195.258 1.00 39.94 441 THR A CA 1
ATOM 2790 C C . THR A 1 441 ? 160.324 185.446 194.672 1.00 39.94 441 THR A C 1
ATOM 2791 O O . THR A 1 441 ? 160.483 185.474 193.451 1.00 39.94 441 THR A O 1
ATOM 2795 N N . GLY A 1 442 ? 161.143 186.080 195.501 1.00 34.86 442 GLY A N 1
ATOM 2796 C CA . GLY A 1 442 ? 162.214 186.889 194.965 1.00 34.86 442 GLY A CA 1
ATOM 2797 C C . GLY A 1 442 ? 161.733 188.282 194.647 1.00 34.86 442 GLY A C 1
ATOM 2798 O O . GLY A 1 442 ? 160.764 188.750 195.245 1.00 34.86 442 GLY A O 1
ATOM 2799 N N . ARG A 1 443 ? 162.394 188.949 193.708 1.00 37.62 443 ARG A N 1
ATOM 2800 C CA . ARG A 1 443 ? 162.100 190.325 193.344 1.00 37.62 443 ARG A CA 1
ATOM 2801 C C . ARG A 1 443 ? 161.801 190.409 191.854 1.00 37.62 443 ARG A C 1
ATOM 2802 O O . ARG A 1 443 ? 162.533 189.841 191.042 1.00 37.62 443 ARG A O 1
ATOM 2810 N N . ARG A 1 444 ? 160.720 191.110 191.498 1.00 40.39 444 ARG A N 1
ATOM 2811 C CA . ARG A 1 444 ? 160.333 191.299 190.105 1.00 40.39 444 ARG A CA 1
ATOM 2812 C C . ARG A 1 444 ? 159.866 192.729 189.859 1.00 40.39 444 ARG A C 1
ATOM 2813 O O . ARG A 1 444 ? 159.165 193.322 190.683 1.00 40.39 444 ARG A O 1
ATOM 2821 N N . ASP A 1 445 ? 160.244 193.259 188.696 1.00 49.10 445 ASP A N 1
ATOM 2822 C CA . ASP A 1 445 ? 159.958 194.628 188.291 1.00 49.10 445 ASP A CA 1
ATOM 2823 C C . ASP A 1 445 ? 159.097 194.636 187.035 1.00 49.10 445 ASP A C 1
ATOM 2824 O O . ASP A 1 445 ? 159.514 194.143 185.983 1.00 49.10 445 ASP A O 1
ATOM 2829 N N . THR A 1 446 ? 157.915 195.236 187.133 1.00 42.01 446 THR A N 1
ATOM 2830 C CA . THR A 1 446 ? 156.922 195.153 186.078 1.00 42.01 446 THR A CA 1
ATOM 2831 C C . THR A 1 446 ? 156.454 196.576 185.782 1.00 42.01 446 THR A C 1
ATOM 2832 O O . THR A 1 446 ? 156.641 197.484 186.590 1.00 42.01 446 THR A O 1
ATOM 2836 N N . LYS A 1 447 ? 155.904 196.791 184.591 1.00 32.06 447 LYS A N 1
ATOM 2837 C CA . LYS A 1 447 ? 155.154 197.997 184.264 1.00 32.06 447 LYS A CA 1
ATOM 2838 C C . LYS A 1 447 ? 153.682 197.690 184.479 1.00 32.06 447 LYS A C 1
ATOM 2839 O O . LYS A 1 447 ? 153.292 196.522 184.476 1.00 32.06 447 LYS A O 1
ATOM 2845 N N . VAL A 1 448 ? 152.875 198.716 184.710 1.00 33.35 448 VAL A N 1
ATOM 2846 C CA . VAL A 1 448 ? 151.428 198.573 184.724 1.00 33.35 448 VAL A CA 1
ATOM 2847 C C . VAL A 1 448 ? 150.834 199.645 183.821 1.00 33.35 448 VAL A C 1
ATOM 2848 O O . VAL A 1 448 ? 151.423 200.706 183.591 1.00 33.35 448 VAL A O 1
ATOM 2852 N N . VAL A 1 449 ? 149.662 199.335 183.263 1.00 30.43 449 VAL A N 1
ATOM 2853 C CA . VAL A 1 449 ? 148.905 200.218 182.381 1.00 30.43 449 VAL A CA 1
ATOM 2854 C C . VAL A 1 449 ? 147.498 200.328 182.952 1.00 30.43 449 VAL A C 1
ATOM 2855 O O . VAL A 1 449 ? 146.913 199.323 183.364 1.00 30.43 449 VAL A O 1
ATOM 2859 N N . SER A 1 450 ? 146.962 201.548 182.998 1.00 36.76 450 SER A N 1
ATOM 2860 C CA . SER A 1 450 ? 145.728 201.821 183.729 1.00 36.76 450 SER A CA 1
ATOM 2861 C C . SER A 1 450 ? 144.495 201.521 182.877 1.00 36.76 450 SER A C 1
ATOM 2862 O O . SER A 1 450 ? 144.367 202.020 181.753 1.00 36.76 450 SER A O 1
ATOM 2865 N N . MET A 1 451 ? 143.594 200.701 183.424 1.00 34.12 451 MET A N 1
ATOM 2866 C CA . MET A 1 451 ? 142.286 200.400 182.856 1.00 34.12 451 MET A CA 1
ATOM 2867 C C . MET A 1 451 ? 141.288 200.386 183.999 1.00 34.12 451 MET A C 1
ATOM 2868 O O . MET A 1 451 ? 141.382 199.526 184.879 1.00 34.12 451 MET A O 1
ATOM 2873 N N . VAL A 1 452 ? 140.333 201.309 183.999 1.00 25.66 452 VAL A N 1
ATOM 2874 C CA . VAL A 1 452 ? 139.355 201.381 185.080 1.00 25.66 452 VAL A CA 1
ATOM 2875 C C . VAL A 1 452 ? 138.112 200.590 184.678 1.00 25.66 452 VAL A C 1
ATOM 2876 O O . VAL A 1 452 ? 137.636 200.678 183.546 1.00 25.66 452 VAL A O 1
ATOM 2880 N N . GLY A 1 453 ? 137.607 199.785 185.609 1.00 26.61 453 GLY A N 1
ATOM 2881 C CA . GLY A 1 453 ? 136.533 198.865 185.325 1.00 26.61 453 GLY A CA 1
ATOM 2882 C C . GLY A 1 453 ? 136.977 197.470 184.942 1.00 26.61 453 GLY A C 1
ATOM 2883 O O . GLY A 1 453 ? 136.400 196.497 185.437 1.00 26.61 453 GLY A O 1
ATOM 2884 N N . ARG A 1 454 ? 137.994 197.341 184.100 1.00 21.62 454 ARG A N 1
ATOM 2885 C CA . ARG A 1 454 ? 138.429 196.059 183.573 1.00 21.62 454 ARG A CA 1
ATOM 2886 C C . ARG A 1 454 ? 139.546 195.475 184.428 1.00 21.62 454 ARG A C 1
ATOM 2887 O O . ARG A 1 454 ? 140.255 196.196 185.129 1.00 21.62 454 ARG A O 1
ATOM 2895 N N . VAL A 1 455 ? 139.688 194.151 184.362 1.00 28.89 455 VAL A N 1
ATOM 2896 C CA . VAL A 1 455 ? 140.650 193.393 185.157 1.00 28.89 455 VAL A CA 1
ATOM 2897 C C . VAL A 1 455 ? 141.662 192.742 184.213 1.00 28.89 455 VAL A C 1
ATOM 2898 O O . VAL A 1 455 ? 141.303 192.314 183.110 1.00 28.89 455 VAL A O 1
ATOM 2902 N N . GLN A 1 456 ? 142.927 192.681 184.642 1.00 30.20 456 GLN A N 1
ATOM 2903 C CA . GLN A 1 456 ? 144.011 192.097 183.861 1.00 30.20 456 GLN A CA 1
ATOM 2904 C C . GLN A 1 456 ? 144.525 190.828 184.523 1.00 30.20 456 GLN A C 1
ATOM 2905 O O . GLN A 1 456 ? 144.694 190.782 185.743 1.00 30.20 456 GLN A O 1
ATOM 2911 N N . MET A 1 457 ? 144.762 189.789 183.715 1.00 37.33 457 MET A N 1
ATOM 2912 C CA . MET A 1 457 ? 145.386 188.549 184.196 1.00 37.33 457 MET A CA 1
ATOM 2913 C C . MET A 1 457 ? 146.397 188.086 183.150 1.00 37.33 457 MET A C 1
ATOM 2914 O O . MET A 1 457 ? 146.068 187.298 182.266 1.00 37.33 457 MET A O 1
ATOM 2919 N N . ASP A 1 458 ? 147.630 188.557 183.267 1.00 26.40 458 ASP A N 1
ATOM 2920 C CA . ASP A 1 458 ? 148.732 187.975 182.515 1.00 26.40 458 ASP A CA 1
ATOM 2921 C C . ASP A 1 458 ? 149.027 186.596 183.095 1.00 26.40 458 ASP A C 1
ATOM 2922 O O . ASP A 1 458 ? 149.266 186.472 184.297 1.00 26.40 458 ASP A O 1
ATOM 2927 N N . MET A 1 459 ? 148.980 185.556 182.259 1.00 25.31 459 MET A N 1
ATOM 2928 C CA . MET A 1 459 ? 149.198 184.197 182.750 1.00 25.31 459 MET A CA 1
ATOM 2929 C C . MET A 1 459 ? 150.658 183.928 183.095 1.00 25.31 459 MET A C 1
ATOM 2930 O O . MET A 1 459 ? 150.940 183.005 183.870 1.00 25.31 459 MET A O 1
ATOM 2935 N N . LEU A 1 460 ? 151.576 184.729 182.551 1.00 23.22 460 LEU A N 1
ATOM 2936 C CA . LEU A 1 460 ? 152.991 184.596 182.873 1.00 23.22 460 LEU A CA 1
ATOM 2937 C C . LEU A 1 460 ? 153.245 184.897 184.341 1.00 23.22 460 LEU A C 1
ATOM 2938 O O . LEU A 1 460 ? 153.992 184.173 185.005 1.00 23.22 460 LEU A O 1
ATOM 2943 N N . GLN A 1 461 ? 152.611 185.945 184.871 1.00 24.85 461 GLN A N 1
ATOM 2944 C CA . GLN A 1 461 ? 152.803 186.314 186.267 1.00 24.85 461 GLN A CA 1
ATOM 2945 C C . GLN A 1 461 ? 152.176 185.302 187.213 1.00 24.85 461 GLN A C 1
ATOM 2946 O O . GLN A 1 461 ? 152.720 185.047 188.289 1.00 24.85 461 GLN A O 1
ATOM 2952 N N . VAL A 1 462 ? 151.069 184.683 186.811 1.00 22.99 462 VAL A N 1
ATOM 2953 C CA . VAL A 1 462 ? 150.448 183.633 187.614 1.00 22.99 462 VAL A CA 1
ATOM 2954 C C . VAL A 1 462 ? 151.338 182.394 187.667 1.00 22.99 462 VAL A C 1
ATOM 2955 O O . VAL A 1 462 ? 151.479 181.753 188.721 1.00 22.99 462 VAL A O 1
ATOM 2959 N N . LEU A 1 463 ? 151.970 182.047 186.538 1.00 25.62 463 LEU A N 1
ATOM 2960 C CA . LEU A 1 463 ? 152.896 180.918 186.536 1.00 25.62 463 LEU A CA 1
ATOM 2961 C C . LEU A 1 463 ? 154.133 181.220 187.375 1.00 25.62 463 LEU A C 1
ATOM 2962 O O . LEU A 1 463 ? 154.546 180.399 188.202 1.00 25.62 463 LEU A O 1
ATOM 2967 N N . LEU A 1 464 ? 154.711 182.414 187.198 1.00 26.83 464 LEU A N 1
ATOM 2968 C CA . LEU A 1 464 ? 155.910 182.819 187.926 1.00 26.83 464 LEU A CA 1
ATOM 2969 C C . LEU A 1 464 ? 155.672 182.967 189.413 1.00 26.83 464 LEU A C 1
ATOM 2970 O O . LEU A 1 464 ? 156.624 182.887 190.190 1.00 26.83 464 LEU A O 1
ATOM 2975 N N . ARG A 1 465 ? 154.435 183.196 189.829 1.00 28.91 465 ARG A N 1
ATOM 2976 C CA . ARG A 1 465 ? 154.162 183.253 191.254 1.00 28.91 465 ARG A CA 1
ATOM 2977 C C . ARG A 1 465 ? 153.846 181.889 191.845 1.00 28.91 465 ARG A C 1
ATOM 2978 O O . ARG A 1 465 ? 154.243 181.617 192.983 1.00 28.91 465 ARG A O 1
ATOM 2986 N N . GLU A 1 466 ? 153.147 181.010 191.122 1.00 43.07 466 GLU A N 1
ATOM 2987 C CA . GLU A 1 466 ? 152.723 179.805 191.826 1.00 43.07 466 GLU A CA 1
ATOM 2988 C C . GLU A 1 466 ? 153.692 178.645 191.623 1.00 43.07 466 GLU A C 1
ATOM 2989 O O . GLU A 1 466 ? 153.903 177.855 192.549 1.00 43.07 466 GLU A O 1
ATOM 2995 N N . TYR A 1 467 ? 154.297 178.529 190.440 1.00 38.69 467 TYR A N 1
ATOM 2996 C CA . TYR A 1 467 ? 154.976 177.315 190.012 1.00 38.69 467 TYR A CA 1
ATOM 2997 C C . TYR A 1 467 ? 156.487 177.502 189.942 1.00 38.69 467 TYR A C 1
ATOM 2998 O O . TYR A 1 467 ? 156.983 178.568 189.562 1.00 38.69 467 TYR A O 1
ATOM 3007 N N . LYS A 1 468 ? 157.220 176.442 190.305 1.00 34.48 468 LYS A N 1
ATOM 3008 C CA . LYS A 1 468 ? 158.686 176.416 190.281 1.00 34.48 468 LYS A CA 1
ATOM 3009 C C . LYS A 1 468 ? 159.147 175.446 189.197 1.00 34.48 468 LYS A C 1
ATOM 3010 O O . LYS A 1 468 ? 159.224 174.237 189.425 1.00 34.48 468 LYS A O 1
ATOM 3016 N N . LEU A 1 469 ? 159.463 175.984 188.026 1.00 33.08 469 LEU A N 1
ATOM 3017 C CA . LEU A 1 469 ? 159.798 175.205 186.844 1.00 33.08 469 LEU A CA 1
ATOM 3018 C C . LEU A 1 469 ? 161.204 175.564 186.368 1.00 33.08 469 LEU A C 1
ATOM 3019 O O . LEU A 1 469 ? 161.910 176.360 186.988 1.00 33.08 469 LEU A O 1
ATOM 3024 N N . ARG A 1 470 ? 161.596 174.980 185.242 1.00 27.63 470 ARG A N 1
ATOM 3025 C CA . ARG A 1 470 ? 162.948 175.070 184.712 1.00 27.63 470 ARG A CA 1
ATOM 3026 C C . ARG A 1 470 ? 163.085 176.124 183.633 1.00 27.63 470 ARG A C 1
ATOM 3027 O O . ARG A 1 470 ? 164.079 176.846 183.603 1.00 27.63 470 ARG A O 1
ATOM 3035 N N . SER A 1 471 ? 162.117 176.222 182.735 1.00 34.02 471 SER A N 1
ATOM 3036 C CA . SER A 1 471 ? 162.031 177.325 181.796 1.00 34.02 471 SER A CA 1
ATOM 3037 C C . SER A 1 471 ? 160.600 177.831 181.788 1.00 34.02 471 SER A C 1
ATOM 3038 O O . SER A 1 471 ? 159.659 177.056 181.963 1.00 34.02 471 SER A O 1
ATOM 3041 N N . TYR A 1 472 ? 160.440 179.139 181.611 1.00 40.62 472 TYR A N 1
ATOM 3042 C CA . TYR A 1 472 ? 159.131 179.778 181.624 1.00 40.62 472 TYR A CA 1
ATOM 3043 C C . TYR A 1 472 ? 158.769 180.349 180.261 1.00 40.62 472 TYR A C 1
ATOM 3044 O O . TYR A 1 472 ? 158.229 181.444 180.165 1.00 40.62 472 TYR A O 1
ATOM 3053 N N . THR A 1 473 ? 159.089 179.631 179.198 1.00 46.49 473 THR A N 1
ATOM 3054 C CA . THR A 1 473 ? 158.665 180.014 177.863 1.00 46.49 473 THR A CA 1
ATOM 3055 C C . THR A 1 473 ? 157.315 179.362 177.577 1.00 46.49 473 THR A C 1
ATOM 3056 O O . THR A 1 473 ? 156.941 178.377 178.215 1.00 46.49 473 THR A O 1
ATOM 3060 N N . LEU A 1 474 ? 156.570 179.940 176.625 1.00 35.92 474 LEU A N 1
ATOM 3061 C CA . LEU A 1 474 ? 155.253 179.419 176.273 1.00 35.92 474 LEU A CA 1
ATOM 3062 C C . LEU A 1 474 ? 155.348 178.009 175.706 1.00 35.92 474 LEU A C 1
ATOM 3063 O O . LEU A 1 474 ? 154.487 177.163 175.980 1.00 35.92 474 LEU A O 1
ATOM 3068 N N . ASN A 1 475 ? 156.419 177.728 174.959 1.00 36.85 475 ASN A N 1
ATOM 3069 C CA . ASN A 1 475 ? 156.658 176.391 174.436 1.00 36.85 475 ASN A CA 1
ATOM 3070 C C . ASN A 1 475 ? 156.956 175.404 175.551 1.00 36.85 475 ASN A C 1
ATOM 3071 O O . ASN A 1 475 ? 156.450 174.279 175.542 1.00 36.85 475 ASN A O 1
ATOM 3076 N N . ALA A 1 476 ? 157.729 175.828 176.548 1.00 40.62 476 ALA A N 1
ATOM 3077 C CA . ALA A 1 476 ? 158.108 174.926 177.627 1.00 40.62 476 ALA A CA 1
ATOM 3078 C C . ALA A 1 476 ? 156.936 174.619 178.553 1.00 40.62 476 ALA A C 1
ATOM 3079 O O . ALA A 1 476 ? 156.767 173.473 178.981 1.00 40.62 476 ALA A O 1
ATOM 3081 N N . VAL A 1 477 ? 156.088 175.605 178.848 1.00 33.55 477 VAL A N 1
ATOM 3082 C CA . VAL A 1 477 ? 154.963 175.299 179.728 1.00 33.55 477 VAL A CA 1
ATOM 3083 C C . VAL A 1 477 ? 153.835 174.630 178.953 1.00 33.55 477 VAL A C 1
ATOM 3084 O O . VAL A 1 477 ? 153.056 173.864 179.528 1.00 33.55 477 VAL A O 1
ATOM 3088 N N . SER A 1 478 ? 153.752 174.864 177.640 1.00 40.62 478 SER A N 1
ATOM 3089 C CA . SER A 1 478 ? 152.778 174.141 176.836 1.00 40.62 478 SER A CA 1
ATOM 3090 C C . SER A 1 478 ? 153.190 172.694 176.628 1.00 40.62 478 SER A C 1
ATOM 3091 O O . SER A 1 478 ? 152.330 171.837 176.433 1.00 40.62 478 SER A O 1
ATOM 3094 N N . PHE A 1 479 ? 154.487 172.394 176.650 1.00 30.10 479 PHE A N 1
ATOM 3095 C CA . PHE A 1 479 ? 154.854 170.986 176.659 1.00 30.10 479 PHE A CA 1
ATOM 3096 C C . PHE A 1 479 ? 154.663 170.378 178.038 1.00 30.10 479 PHE A C 1
ATOM 3097 O O . PHE A 1 479 ? 154.212 169.238 178.152 1.00 30.10 479 PHE A O 1
ATOM 3105 N N . HIS A 1 480 ? 155.011 171.119 179.090 1.00 40.62 480 HIS A N 1
ATOM 3106 C CA . HIS A 1 480 ? 154.914 170.597 180.445 1.00 40.62 480 HIS A CA 1
ATOM 3107 C C . HIS A 1 480 ? 153.473 170.340 180.867 1.00 40.62 480 HIS A C 1
ATOM 3108 O O . HIS A 1 480 ? 153.218 169.435 181.667 1.00 40.62 480 HIS A O 1
ATOM 3115 N N . PHE A 1 481 ? 152.520 171.098 180.336 1.00 40.62 481 PHE A N 1
ATOM 3116 C CA . PHE A 1 481 ? 151.122 170.941 180.715 1.00 40.62 481 PHE A CA 1
ATOM 3117 C C . PHE A 1 481 ? 150.252 170.333 179.627 1.00 40.62 481 PHE A C 1
ATOM 3118 O O . PHE A 1 481 ? 149.305 169.616 179.947 1.00 40.62 481 PHE A O 1
ATOM 3126 N N . LEU A 1 482 ? 150.535 170.579 178.345 1.00 38.02 482 LEU A N 1
ATOM 3127 C CA . LEU A 1 482 ? 149.719 170.030 177.264 1.00 38.02 482 LEU A CA 1
ATOM 3128 C C . LEU A 1 482 ? 150.473 169.050 176.370 1.00 38.02 482 LEU A C 1
ATOM 3129 O O . LEU A 1 482 ? 150.046 167.903 176.235 1.00 38.02 482 LEU A O 1
ATOM 3134 N N . GLY A 1 483 ? 151.605 169.442 175.774 1.00 28.80 483 GLY A N 1
ATOM 3135 C CA . GLY A 1 483 ? 152.289 168.531 174.868 1.00 28.80 483 GLY A CA 1
ATOM 3136 C C . GLY A 1 483 ? 152.736 168.925 173.466 1.00 28.80 483 GLY A C 1
ATOM 3137 O O . GLY A 1 483 ? 152.789 168.044 172.609 1.00 28.80 483 GLY A O 1
ATOM 3138 N N . GLU A 1 484 ? 153.064 170.185 173.177 1.00 26.37 484 GLU A N 1
ATOM 3139 C CA . GLU A 1 484 ? 153.773 170.474 171.915 1.00 26.37 484 GLU A CA 1
ATOM 3140 C C . GLU A 1 484 ? 155.225 170.063 172.028 1.00 26.37 484 GLU A C 1
ATOM 3141 O O . GLU A 1 484 ? 155.781 169.422 171.142 1.00 26.37 484 GLU A O 1
ATOM 3147 N N . HIS A 1 491 ? 161.951 186.302 164.144 1.00 29.54 491 HIS A N 1
ATOM 3148 C CA . HIS A 1 491 ? 161.556 187.695 163.998 1.00 29.54 491 HIS A CA 1
ATOM 3149 C C . HIS A 1 491 ? 161.925 188.212 162.626 1.00 29.54 491 HIS A C 1
ATOM 3150 O O . HIS A 1 491 ? 161.261 189.088 162.097 1.00 29.54 491 HIS A O 1
ATOM 3157 N N . SER A 1 492 ? 162.995 187.687 162.052 1.00 30.65 492 SER A N 1
ATOM 3158 C CA . SER A 1 492 ? 163.445 188.176 160.761 1.00 30.65 492 SER A CA 1
ATOM 3159 C C . SER A 1 492 ? 162.869 187.390 159.589 1.00 30.65 492 SER A C 1
ATOM 3160 O O . SER A 1 492 ? 162.963 187.851 158.447 1.00 30.65 492 SER A O 1
ATOM 3163 N N . ILE A 1 493 ? 162.271 186.228 159.850 1.00 40.62 493 ILE A N 1
ATOM 3164 C CA . ILE A 1 493 ? 161.549 185.469 158.836 1.00 40.62 493 ILE A CA 1
ATOM 3165 C C . ILE A 1 493 ? 160.169 186.068 158.602 1.00 40.62 493 ILE A C 1
ATOM 3166 O O . ILE A 1 493 ? 159.715 186.179 157.457 1.00 40.62 493 ILE A O 1
ATOM 3171 N N . ILE A 1 494 ? 159.513 186.484 159.691 1.00 28.84 494 ILE A N 1
ATOM 3172 C CA . ILE A 1 494 ? 158.209 187.145 159.688 1.00 28.84 494 ILE A CA 1
ATOM 3173 C C . ILE A 1 494 ? 158.206 188.399 158.825 1.00 28.84 494 ILE A C 1
ATOM 3174 O O . ILE A 1 494 ? 157.235 188.667 158.102 1.00 28.84 494 ILE A O 1
ATOM 3179 N N . THR A 1 495 ? 159.305 189.149 158.829 1.00 28.06 495 THR A N 1
ATOM 3180 C CA . THR A 1 495 ? 159.391 190.356 158.020 1.00 28.06 495 THR A CA 1
ATOM 3181 C C . THR A 1 495 ? 159.409 190.048 156.524 1.00 28.06 495 THR A C 1
ATOM 3182 O O . THR A 1 495 ? 159.011 190.898 155.721 1.00 28.06 495 THR A O 1
ATOM 3186 N N . ASP A 1 496 ? 159.786 188.836 156.127 1.00 28.28 496 ASP A N 1
ATOM 3187 C CA . ASP A 1 496 ? 159.636 188.466 154.729 1.00 28.28 496 ASP A CA 1
ATOM 3188 C C . ASP A 1 496 ? 158.436 187.564 154.463 1.00 28.28 496 ASP A C 1
ATOM 3189 O O . ASP A 1 496 ? 158.097 187.358 153.298 1.00 28.28 496 ASP A O 1
ATOM 3194 N N . LEU A 1 497 ? 157.760 187.054 155.494 1.00 25.74 497 LEU A N 1
ATOM 3195 C CA . LEU A 1 497 ? 156.425 186.507 155.274 1.00 25.74 497 LEU A CA 1
ATOM 3196 C C . LEU A 1 497 ? 155.393 187.616 155.156 1.00 25.74 497 LEU A C 1
ATOM 3197 O O . LEU A 1 497 ? 154.252 187.354 154.773 1.00 25.74 497 LEU A O 1
ATOM 3202 N N . GLN A 1 498 ? 155.753 188.848 155.515 1.00 27.76 498 GLN A N 1
ATOM 3203 C CA . GLN A 1 498 ? 154.803 189.942 155.398 1.00 27.76 498 GLN A CA 1
ATOM 3204 C C . GLN A 1 498 ? 155.078 190.809 154.176 1.00 27.76 498 GLN A C 1
ATOM 3205 O O . GLN A 1 498 ? 154.159 191.438 153.651 1.00 27.76 498 GLN A O 1
ATOM 3211 N N . ASN A 1 499 ? 156.313 190.845 153.690 1.00 31.55 499 ASN A N 1
ATOM 3212 C CA . ASN A 1 499 ? 156.630 191.568 152.467 1.00 31.55 499 ASN A CA 1
ATOM 3213 C C . ASN A 1 499 ? 156.490 190.706 151.218 1.00 31.55 499 ASN A C 1
ATOM 3214 O O . ASN A 1 499 ? 157.115 191.011 150.200 1.00 31.55 499 ASN A O 1
ATOM 3219 N N . GLY A 1 500 ? 155.679 189.649 151.267 1.00 34.02 500 GLY A N 1
ATOM 3220 C CA . GLY A 1 500 ? 155.585 188.712 150.166 1.00 34.02 500 GLY A CA 1
ATOM 3221 C C . GLY A 1 500 ? 154.262 188.678 149.433 1.00 34.02 500 GLY A C 1
ATOM 3222 O O . GLY A 1 500 ? 153.962 189.569 148.638 1.00 34.02 500 GLY A O 1
ATOM 3223 N N . ASN A 1 501 ? 153.477 187.638 149.669 1.00 34.27 501 ASN A N 1
ATOM 3224 C CA . ASN A 1 501 ? 152.168 187.468 149.058 1.00 34.27 501 ASN A CA 1
ATOM 3225 C C . ASN A 1 501 ? 151.122 187.321 150.155 1.00 34.27 501 ASN A C 1
ATOM 3226 O O . ASN A 1 501 ? 151.422 187.411 151.343 1.00 34.27 501 ASN A O 1
ATOM 3231 N N . ASP A 1 502 ? 149.895 187.040 149.749 1.00 34.02 502 ASP A N 1
ATOM 3232 C CA . ASP A 1 502 ? 148.803 186.988 150.700 1.00 34.02 502 ASP A CA 1
ATOM 3233 C C . ASP A 1 502 ? 148.524 185.599 151.263 1.00 34.02 502 ASP A C 1
ATOM 3234 O O . ASP A 1 502 ? 147.881 185.502 152.314 1.00 34.02 502 ASP A O 1
ATOM 3239 N N . GLN A 1 503 ? 149.045 184.528 150.660 1.00 31.40 503 GLN A N 1
ATOM 3240 C CA . GLN A 1 503 ? 148.975 183.242 151.348 1.00 31.40 503 GLN A CA 1
ATOM 3241 C C . GLN A 1 503 ? 150.040 183.120 152.431 1.00 31.40 503 GLN A C 1
ATOM 3242 O O . GLN A 1 503 ? 149.811 182.451 153.444 1.00 31.40 503 GLN A O 1
ATOM 3248 N N . THR A 1 504 ? 151.180 183.795 152.264 1.00 35.02 504 THR A N 1
ATOM 3249 C CA . THR A 1 504 ? 152.150 183.910 153.352 1.00 35.02 504 THR A CA 1
ATOM 3250 C C . THR A 1 504 ? 151.574 184.676 154.539 1.00 35.02 504 THR A C 1
ATOM 3251 O O . THR A 1 504 ? 151.749 184.267 155.694 1.00 35.02 504 THR A O 1
ATOM 3255 N N . ARG A 1 505 ? 150.870 185.781 154.265 1.00 40.62 505 ARG A N 1
ATOM 3256 C CA . ARG A 1 505 ? 150.193 186.530 155.319 1.00 40.62 505 ARG A CA 1
ATOM 3257 C C . ARG A 1 505 ? 149.075 185.720 155.958 1.00 40.62 505 ARG A C 1
ATOM 3258 O O . ARG A 1 505 ? 148.853 185.832 157.168 1.00 40.62 505 ARG A O 1
ATOM 3266 N N . ARG A 1 506 ? 148.395 184.874 155.185 1.00 40.62 506 ARG A N 1
ATOM 3267 C CA . ARG A 1 506 ? 147.399 183.988 155.775 1.00 40.62 506 ARG A CA 1
ATOM 3268 C C . ARG A 1 506 ? 148.039 182.952 156.700 1.00 40.62 506 ARG A C 1
ATOM 3269 O O . ARG A 1 506 ? 147.480 182.630 157.759 1.00 40.62 506 ARG A O 1
ATOM 3277 N N . ARG A 1 507 ? 149.233 182.459 156.347 1.00 40.62 507 ARG A N 1
ATOM 3278 C CA . ARG A 1 507 ? 149.958 181.538 157.228 1.00 40.62 507 ARG A CA 1
ATOM 3279 C C . ARG A 1 507 ? 150.395 182.225 158.522 1.00 40.62 507 ARG A C 1
ATOM 3280 O O . ARG A 1 507 ? 150.306 181.641 159.617 1.00 40.62 507 ARG A O 1
ATOM 3288 N N . LEU A 1 508 ? 150.841 183.480 158.395 1.00 40.62 508 LEU A N 1
ATOM 3289 C CA . LEU A 1 508 ? 151.212 184.309 159.539 1.00 40.62 508 LEU A CA 1
ATOM 3290 C C . LEU A 1 508 ? 150.026 184.550 160.478 1.00 40.62 508 LEU A C 1
ATOM 3291 O O . LEU A 1 508 ? 150.172 184.490 161.706 1.00 40.62 508 LEU A O 1
ATOM 3296 N N . ALA A 1 509 ? 148.834 184.778 159.913 1.00 29.29 509 ALA A N 1
ATOM 3297 C CA . ALA A 1 509 ? 147.639 184.995 160.719 1.00 29.29 509 ALA A CA 1
ATOM 3298 C C . ALA A 1 509 ? 147.192 183.731 161.437 1.00 29.29 509 ALA A C 1
ATOM 3299 O O . ALA A 1 509 ? 146.729 183.805 162.580 1.00 29.29 509 ALA A O 1
ATOM 3301 N N . VAL A 1 510 ? 147.310 182.564 160.797 1.00 24.07 510 VAL A N 1
ATOM 3302 C CA . VAL A 1 510 ? 146.942 181.321 161.484 1.00 24.07 510 VAL A CA 1
ATOM 3303 C C . VAL A 1 510 ? 147.904 181.029 162.636 1.00 24.07 510 VAL A C 1
ATOM 3304 O O . VAL A 1 510 ? 147.486 180.577 163.719 1.00 24.07 510 VAL A O 1
ATOM 3308 N N . TYR A 1 511 ? 149.192 181.342 162.446 1.00 22.49 511 TYR A N 1
ATOM 3309 C CA . TYR A 1 511 ? 150.172 181.204 163.525 1.00 22.49 511 TYR A CA 1
ATOM 3310 C C . TYR A 1 511 ? 149.851 182.128 164.704 1.00 22.49 511 TYR A C 1
ATOM 3311 O O . TYR A 1 511 ? 149.863 181.703 165.874 1.00 22.49 511 TYR A O 1
ATOM 3320 N N . CYS A 1 512 ? 149.526 183.393 164.400 1.00 27.49 512 CYS A N 1
ATOM 3321 C CA . CYS A 1 512 ? 149.198 184.368 165.436 1.00 27.49 512 CYS A CA 1
ATOM 3322 C C . CYS A 1 512 ? 147.929 183.993 166.199 1.00 27.49 512 CYS A C 1
ATOM 3323 O O . CYS A 1 512 ? 147.854 184.182 167.415 1.00 27.49 512 CYS A O 1
ATOM 3326 N N . LEU A 1 513 ? 146.931 183.441 165.506 1.00 40.62 513 LEU A N 1
ATOM 3327 C CA . LEU A 1 513 ? 145.702 183.020 166.175 1.00 40.62 513 LEU A CA 1
ATOM 3328 C C . LEU A 1 513 ? 145.919 181.812 167.079 1.00 40.62 513 LEU A C 1
ATOM 3329 O O . LEU A 1 513 ? 145.301 181.727 168.144 1.00 40.62 513 LEU A O 1
ATOM 3334 N N . LYS A 1 514 ? 146.802 180.884 166.695 1.00 30.01 514 LYS A N 1
ATOM 3335 C CA . LYS A 1 514 ? 147.140 179.779 167.600 1.00 30.01 514 LYS A CA 1
ATOM 3336 C C . LYS A 1 514 ? 147.860 180.278 168.857 1.00 30.01 514 LYS A C 1
ATOM 3337 O O . LYS A 1 514 ? 147.589 179.798 169.979 1.00 30.01 514 LYS A O 1
ATOM 3343 N N . ASP A 1 515 ? 148.764 181.256 168.681 1.00 28.08 515 ASP A N 1
ATOM 3344 C CA . ASP A 1 515 ? 149.422 181.908 169.816 1.00 28.08 515 ASP A CA 1
ATOM 3345 C C . ASP A 1 515 ? 148.415 182.570 170.749 1.00 28.08 515 ASP A C 1
ATOM 3346 O O . ASP A 1 515 ? 148.468 182.382 171.970 1.00 28.08 515 ASP A O 1
ATOM 3351 N N . ALA A 1 516 ? 147.472 183.333 170.183 1.00 25.89 516 ALA A N 1
ATOM 3352 C CA . ALA A 1 516 ? 146.448 184.003 170.984 1.00 25.89 516 ALA A CA 1
ATOM 3353 C C . ALA A 1 516 ? 145.430 183.046 171.583 1.00 25.89 516 ALA A C 1
ATOM 3354 O O . ALA A 1 516 ? 144.674 183.457 172.459 1.00 25.89 516 ALA A O 1
ATOM 3356 N N . TYR A 1 517 ? 145.366 181.802 171.125 1.00 25.11 517 TYR A N 1
ATOM 3357 C CA . TYR A 1 517 ? 144.431 180.848 171.703 1.00 25.11 517 TYR A CA 1
ATOM 3358 C C . TYR A 1 517 ? 145.001 180.047 172.865 1.00 25.11 517 TYR A C 1
ATOM 3359 O O . TYR A 1 517 ? 144.237 179.659 173.753 1.00 25.11 517 TYR A O 1
ATOM 3368 N N . LEU A 1 518 ? 146.304 179.761 172.869 1.00 26.80 518 LEU A N 1
ATOM 3369 C CA . LEU A 1 518 ? 146.894 178.949 173.945 1.00 26.80 518 LEU A CA 1
ATOM 3370 C C . LEU A 1 518 ? 146.686 179.424 175.407 1.00 26.80 518 LEU A C 1
ATOM 3371 O O . LEU A 1 518 ? 146.420 178.554 176.267 1.00 26.80 518 LEU A O 1
ATOM 3376 N N . PRO A 1 519 ? 146.762 180.723 175.772 1.00 21.21 519 PRO A N 1
ATOM 3377 C CA . PRO A 1 519 ? 146.535 181.069 177.187 1.00 21.21 519 PRO A CA 1
ATOM 3378 C C . PRO A 1 519 ? 145.101 180.901 177.676 1.00 21.21 519 PRO A C 1
ATOM 3379 O O . PRO A 1 519 ? 144.921 180.684 178.880 1.00 21.21 519 PRO A O 1
ATOM 3383 N N . LEU A 1 520 ? 144.088 180.979 176.802 1.00 24.36 520 LEU A N 1
ATOM 3384 C CA . LEU A 1 520 ? 142.720 180.639 177.203 1.00 24.36 520 LEU A CA 1
ATOM 3385 C C . LEU A 1 520 ? 142.604 179.193 177.655 1.00 24.36 520 LEU A C 1
ATOM 3386 O O . LEU A 1 520 ? 142.002 178.907 178.696 1.00 24.36 520 LEU A O 1
ATOM 3391 N N . ARG A 1 521 ? 143.139 178.270 176.850 1.00 28.24 521 ARG A N 1
ATOM 3392 C CA . ARG A 1 521 ? 143.157 176.854 177.192 1.00 28.24 521 ARG A CA 1
ATOM 3393 C C . ARG A 1 521 ? 143.890 176.607 178.496 1.00 28.24 521 ARG A C 1
ATOM 3394 O O . ARG A 1 521 ? 143.466 175.773 179.303 1.00 28.24 521 ARG A O 1
ATOM 3402 N N . LEU A 1 522 ? 144.989 177.333 178.722 1.00 26.05 522 LEU A N 1
ATOM 3403 C CA . LEU A 1 522 ? 145.713 177.172 179.980 1.00 26.05 522 LEU A CA 1
ATOM 3404 C C . LEU A 1 522 ? 144.925 177.730 181.165 1.00 26.05 522 LEU A C 1
ATOM 3405 O O . LEU A 1 522 ? 144.974 177.168 182.264 1.00 26.05 522 LEU A O 1
ATOM 3410 N N . LEU A 1 523 ? 144.197 178.830 180.957 1.00 26.97 523 LEU A N 1
ATOM 3411 C CA . LEU A 1 523 ? 143.410 179.436 182.027 1.00 26.97 523 LEU A CA 1
ATOM 3412 C C . LEU A 1 523 ? 142.241 178.549 182.437 1.00 26.97 523 LEU A C 1
ATOM 3413 O O . LEU A 1 523 ? 141.947 178.415 183.628 1.00 26.97 523 LEU A O 1
ATOM 3418 N N . GLU A 1 524 ? 141.567 177.931 181.470 1.00 37.00 524 GLU A N 1
ATOM 3419 C CA . GLU A 1 524 ? 140.433 177.086 181.833 1.00 37.00 524 GLU A CA 1
ATOM 3420 C C . GLU A 1 524 ? 140.867 175.694 182.268 1.00 37.00 524 GLU A C 1
ATOM 3421 O O . GLU A 1 524 ? 140.149 175.041 183.028 1.00 37.00 524 GLU A O 1
ATOM 3427 N N . ARG A 1 525 ? 142.027 175.224 181.812 1.00 44.86 525 ARG A N 1
ATOM 3428 C CA . ARG A 1 525 ? 142.432 173.870 182.168 1.00 44.86 525 ARG A CA 1
ATOM 3429 C C . ARG A 1 525 ? 143.058 173.805 183.554 1.00 44.86 525 ARG A C 1
ATOM 3430 O O . ARG A 1 525 ? 142.903 172.805 184.257 1.00 44.86 525 ARG A O 1
ATOM 3438 N N . LEU A 1 526 ? 143.763 174.850 183.971 1.00 34.94 526 LEU A N 1
ATOM 3439 C CA . LEU A 1 526 ? 144.490 174.803 185.230 1.00 34.94 526 LEU A CA 1
ATOM 3440 C C . LEU A 1 526 ? 143.649 175.221 186.423 1.00 34.94 526 LEU A C 1
ATOM 3441 O O . LEU A 1 526 ? 144.186 175.250 187.535 1.00 34.94 526 LEU A O 1
ATOM 3446 N N . MET A 1 527 ? 142.362 175.532 186.207 1.00 34.68 527 MET A N 1
ATOM 3447 C CA . MET A 1 527 ? 141.426 176.005 187.236 1.00 34.68 527 MET A CA 1
ATOM 3448 C C . MET A 1 527 ? 141.947 177.257 187.933 1.00 34.68 527 MET A C 1
ATOM 3449 O O . MET A 1 527 ? 141.928 177.363 189.158 1.00 34.68 527 MET A O 1
ATOM 3454 N N . VAL A 1 528 ? 142.427 178.207 187.129 1.00 25.27 528 VAL A N 1
ATOM 3455 C CA . VAL A 1 528 ? 142.975 179.452 187.663 1.00 25.27 528 VAL A CA 1
ATOM 3456 C C . VAL A 1 528 ? 141.871 180.303 188.272 1.00 25.27 528 VAL A C 1
ATOM 3457 O O . VAL A 1 528 ? 141.903 180.638 189.462 1.00 25.27 528 VAL A O 1
ATOM 3461 N N . LEU A 1 529 ? 140.866 180.647 187.458 1.00 27.73 529 LEU A N 1
ATOM 3462 C CA . LEU A 1 529 ? 139.920 181.703 187.808 1.00 27.73 529 LEU A CA 1
ATOM 3463 C C . LEU A 1 529 ? 138.952 181.257 188.897 1.00 27.73 529 LEU A C 1
ATOM 3464 O O . LEU A 1 529 ? 138.553 182.071 189.738 1.00 27.73 529 LEU A O 1
ATOM 3469 N N . VAL A 1 530 ? 138.598 179.973 188.913 1.00 26.27 530 VAL A N 1
ATOM 3470 C CA . VAL A 1 530 ? 137.743 179.430 189.959 1.00 26.27 530 VAL A CA 1
ATOM 3471 C C . VAL A 1 530 ? 138.445 179.485 191.312 1.00 26.27 530 VAL A C 1
ATOM 3472 O O . VAL A 1 530 ? 137.838 179.828 192.340 1.00 26.27 530 VAL A O 1
ATOM 3476 N N . ASN A 1 531 ? 139.752 179.225 191.322 1.00 27.12 531 ASN A N 1
ATOM 3477 C CA . ASN A 1 531 ? 140.509 179.307 192.563 1.00 27.12 531 ASN A CA 1
ATOM 3478 C C . ASN A 1 531 ? 140.754 180.749 192.983 1.00 27.12 531 ASN A C 1
ATOM 3479 O O . ASN A 1 531 ? 140.796 181.033 194.182 1.00 27.12 531 ASN A O 1
ATOM 3484 N N . ALA A 1 532 ? 140.880 181.673 192.026 1.00 22.45 532 ALA A N 1
ATOM 3485 C CA . ALA A 1 532 ? 140.999 183.088 192.376 1.00 22.45 532 ALA A CA 1
ATOM 3486 C C . ALA A 1 532 ? 139.713 183.629 192.996 1.00 22.45 532 ALA A C 1
ATOM 3487 O O . ALA A 1 532 ? 139.762 184.396 193.969 1.00 22.45 532 ALA A O 1
ATOM 3489 N N . VAL A 1 533 ? 138.555 183.218 192.465 1.00 22.80 533 VAL A N 1
ATOM 3490 C CA . VAL A 1 533 ? 137.272 183.636 193.030 1.00 22.80 533 VAL A CA 1
ATOM 3491 C C . VAL A 1 533 ? 137.069 183.041 194.424 1.00 22.80 533 VAL A C 1
ATOM 3492 O O . VAL A 1 533 ? 136.628 183.738 195.350 1.00 22.80 533 VAL A O 1
ATOM 3496 N N . GLU A 1 534 ? 137.449 181.770 194.621 1.00 24.82 534 GLU A N 1
ATOM 3497 C CA . GLU A 1 534 ? 137.323 181.177 195.954 1.00 24.82 534 GLU A CA 1
ATOM 3498 C C . GLU A 1 534 ? 138.303 181.782 196.956 1.00 24.82 534 GLU A C 1
ATOM 3499 O O . GLU A 1 534 ? 137.967 181.924 198.138 1.00 24.82 534 GLU A O 1
ATOM 3505 N N . MET A 1 535 ? 139.500 182.169 196.508 1.00 24.10 535 MET A N 1
ATOM 3506 C CA . MET A 1 535 ? 140.440 182.844 197.400 1.00 24.10 535 MET A CA 1
ATOM 3507 C C . MET A 1 535 ? 139.914 184.207 197.830 1.00 24.10 535 MET A C 1
ATOM 3508 O O . MET A 1 535 ? 139.994 184.566 199.011 1.00 24.10 535 MET A O 1
ATOM 3513 N N . ALA A 1 536 ? 139.340 184.961 196.888 1.00 19.78 536 ALA A N 1
ATOM 3514 C CA . ALA A 1 536 ? 138.770 186.257 197.227 1.00 19.78 536 ALA A CA 1
ATOM 3515 C C . ALA A 1 536 ? 137.530 186.132 198.101 1.00 19.78 536 ALA A C 1
ATOM 3516 O O . ALA A 1 536 ? 137.218 187.054 198.857 1.00 19.78 536 ALA A O 1
ATOM 3518 N N . ARG A 1 537 ? 136.811 185.013 198.029 1.00 13.49 537 ARG A N 1
ATOM 3519 C CA . ARG A 1 537 ? 135.662 184.869 198.915 1.00 13.49 537 ARG A CA 1
ATOM 3520 C C . ARG A 1 537 ? 136.050 184.385 200.306 1.00 13.49 537 ARG A C 1
ATOM 3521 O O . ARG A 1 537 ? 135.379 184.733 201.278 1.00 13.49 537 ARG A O 1
ATOM 3529 N N . VAL A 1 538 ? 137.113 183.596 200.434 1.00 23.52 538 VAL A N 1
ATOM 3530 C CA . VAL A 1 538 ? 137.498 183.117 201.759 1.00 23.52 538 VAL A CA 1
ATOM 3531 C C . VAL A 1 538 ? 138.293 184.181 202.513 1.00 23.52 538 VAL A C 1
ATOM 3532 O O . VAL A 1 538 ? 138.133 184.349 203.725 1.00 23.52 538 VAL A O 1
ATOM 3536 N N . THR A 1 539 ? 139.111 184.967 201.813 1.00 18.47 539 THR A N 1
ATOM 3537 C CA . THR A 1 539 ? 139.911 185.959 202.524 1.00 18.47 539 THR A CA 1
ATOM 3538 C C . THR A 1 539 ? 139.220 187.314 202.668 1.00 18.47 539 THR A C 1
ATOM 3539 O O . THR A 1 539 ? 139.392 187.982 203.687 1.00 18.47 539 THR A O 1
ATOM 3543 N N . GLY A 1 540 ? 138.437 187.744 201.695 1.00 17.79 540 GLY A N 1
ATOM 3544 C CA . GLY A 1 540 ? 137.774 189.020 201.783 1.00 17.79 540 GLY A CA 1
ATOM 3545 C C . GLY A 1 540 ? 138.517 190.181 201.171 1.00 17.79 540 GLY A C 1
ATOM 3546 O O . GLY A 1 540 ? 138.213 191.331 201.506 1.00 17.79 540 GLY A O 1
ATOM 3547 N N . VAL A 1 541 ? 139.473 189.924 200.288 1.00 20.90 541 VAL A N 1
ATOM 3548 C CA . VAL A 1 541 ? 140.197 190.977 199.591 1.00 20.90 541 VAL A CA 1
ATOM 3549 C C . VAL A 1 541 ? 139.682 191.029 198.157 1.00 20.90 541 VAL A C 1
ATOM 3550 O O . VAL A 1 541 ? 139.126 190.038 197.673 1.00 20.90 541 VAL A O 1
ATOM 3554 N N . PRO A 1 542 ? 139.819 192.158 197.450 1.00 22.46 542 PRO A N 1
ATOM 3555 C CA . PRO A 1 542 ? 139.384 192.211 196.043 1.00 22.46 542 PRO A CA 1
ATOM 3556 C C . PRO A 1 542 ? 140.142 191.296 195.091 1.00 22.46 542 PRO A C 1
ATOM 3557 O O . PRO A 1 542 ? 141.097 190.615 195.472 1.00 22.46 542 PRO A O 1
ATOM 3561 N N . LEU A 1 543 ? 139.712 191.285 193.832 1.00 24.80 543 LEU A N 1
ATOM 3562 C CA . LEU A 1 543 ? 140.275 190.400 192.825 1.00 24.80 543 LEU A CA 1
ATOM 3563 C C . LEU A 1 543 ? 141.504 190.975 192.143 1.00 24.80 543 LEU A C 1
ATOM 3564 O O . LEU A 1 543 ? 142.199 190.250 191.432 1.00 24.80 543 LEU A O 1
ATOM 3569 N N . SER A 1 544 ? 141.802 192.246 192.339 1.00 26.14 544 SER A N 1
ATOM 3570 C CA . SER A 1 544 ? 143.034 192.793 191.804 1.00 26.14 544 SER A CA 1
ATOM 3571 C C . SER A 1 544 ? 144.204 192.665 192.770 1.00 26.14 544 SER A C 1
ATOM 3572 O O . SER A 1 544 ? 145.355 192.838 192.356 1.00 26.14 544 SER A O 1
ATOM 3575 N N . TYR A 1 545 ? 143.943 192.360 194.037 1.00 26.81 545 TYR A N 1
ATOM 3576 C CA . TYR A 1 545 ? 145.015 192.260 195.015 1.00 26.81 545 TYR A CA 1
ATOM 3577 C C . TYR A 1 545 ? 145.727 190.924 194.966 1.00 26.81 545 TYR A C 1
ATOM 3578 O O . TYR A 1 545 ? 146.828 190.810 195.507 1.00 26.81 545 TYR A O 1
ATOM 3587 N N . LEU A 1 546 ? 145.130 189.910 194.347 1.00 26.10 546 LEU A N 1
ATOM 3588 C CA . LEU A 1 546 ? 145.763 188.602 194.247 1.00 26.10 546 LEU A CA 1
ATOM 3589 C C . LEU A 1 546 ? 146.747 188.511 193.093 1.00 26.10 546 LEU A C 1
ATOM 3590 O O . LEU A 1 546 ? 147.224 187.417 192.792 1.00 26.10 546 LEU A O 1
ATOM 3595 N N . LEU A 1 547 ? 147.066 189.626 192.451 1.00 31.05 547 LEU A N 1
ATOM 3596 C CA . LEU A 1 547 ? 148.060 189.676 191.397 1.00 31.05 547 LEU A CA 1
ATOM 3597 C C . LEU A 1 547 ? 149.116 190.733 191.643 1.00 31.05 547 LEU A C 1
ATOM 3598 O O . LEU A 1 547 ? 150.023 190.887 190.821 1.00 31.05 547 LEU A O 1
ATOM 3603 N N . SER A 1 548 ? 149.016 191.467 192.733 1.00 34.95 548 SER A N 1
ATOM 3604 C CA . SER A 1 548 ? 149.882 192.596 193.007 1.00 34.95 548 SER A CA 1
ATOM 3605 C C . SER A 1 548 ? 150.526 192.546 194.378 1.00 34.95 548 SER A C 1
ATOM 3606 O O . SER A 1 548 ? 151.579 193.144 194.565 1.00 34.95 548 SER A O 1
ATOM 3609 N N . ARG A 1 549 ? 149.929 191.850 195.331 1.00 32.67 549 ARG A N 1
ATOM 3610 C CA . ARG A 1 549 ? 150.294 191.958 196.734 1.00 32.67 549 ARG A CA 1
ATOM 3611 C C . ARG A 1 549 ? 150.764 190.611 197.270 1.00 32.67 549 ARG A C 1
ATOM 3612 O O . ARG A 1 549 ? 150.922 189.640 196.530 1.00 32.67 549 ARG A O 1
ATOM 3620 N N . GLY A 1 550 ? 150.995 190.562 198.572 1.00 29.49 550 GLY A N 1
ATOM 3621 C CA . GLY A 1 550 ? 151.510 189.356 199.179 1.00 29.49 550 GLY A CA 1
ATOM 3622 C C . GLY A 1 550 ? 150.523 188.721 200.120 1.00 29.49 550 GLY A C 1
ATOM 3623 O O . GLY A 1 550 ? 149.319 188.744 199.871 1.00 29.49 550 GLY A O 1
ATOM 3624 N N . GLN A 1 551 ? 151.014 188.175 201.218 1.00 31.57 551 GLN A N 1
ATOM 3625 C CA . GLN A 1 551 ? 150.171 187.478 202.166 1.00 31.57 551 GLN A CA 1
ATOM 3626 C C . GLN A 1 551 ? 149.896 188.277 203.432 1.00 31.57 551 GLN A C 1
ATOM 3627 O O . GLN A 1 551 ? 149.469 187.686 204.428 1.00 31.57 551 GLN A O 1
ATOM 3633 N N . GLN A 1 552 ? 150.139 189.593 203.432 1.00 31.13 552 GLN A N 1
ATOM 3634 C CA . GLN A 1 552 ? 149.887 190.398 204.628 1.00 31.13 552 GLN A CA 1
ATOM 3635 C C . GLN A 1 552 ? 148.513 191.049 204.604 1.00 31.13 552 GLN A C 1
ATOM 3636 O O . GLN A 1 552 ? 147.838 191.100 205.636 1.00 31.13 552 GLN A O 1
ATOM 3642 N N . VAL A 1 553 ? 148.097 191.579 203.447 1.00 29.10 553 VAL A N 1
ATOM 3643 C CA . VAL A 1 553 ? 146.817 192.280 203.335 1.00 29.10 553 VAL A CA 1
ATOM 3644 C C . VAL A 1 553 ? 145.653 191.357 203.656 1.00 29.10 553 VAL A C 1
ATOM 3645 O O . VAL A 1 553 ? 144.654 191.784 204.246 1.00 29.10 553 VAL A O 1
ATOM 3649 N N . LYS A 1 554 ? 145.810 190.066 203.377 1.00 13.16 554 LYS A N 1
ATOM 3650 C CA . LYS A 1 554 ? 144.750 189.105 203.619 1.00 13.16 554 LYS A CA 1
ATOM 3651 C C . LYS A 1 554 ? 144.602 188.790 205.103 1.00 13.16 554 LYS A C 1
ATOM 3652 O O . LYS A 1 554 ? 143.475 188.690 205.611 1.00 13.16 554 LYS A O 1
ATOM 3658 N N . VAL A 1 555 ? 145.716 188.680 205.829 1.00 27.11 555 VAL A N 1
ATOM 3659 C CA . VAL A 1 555 ? 145.617 188.371 207.255 1.00 27.11 555 VAL A CA 1
ATOM 3660 C C . VAL A 1 555 ? 145.251 189.623 208.060 1.00 27.11 555 VAL A C 1
ATOM 3661 O O . VAL A 1 555 ? 144.521 189.530 209.058 1.00 27.11 555 VAL A O 1
ATOM 3665 N N . VAL A 1 556 ? 145.661 190.808 207.593 1.00 24.92 556 VAL A N 1
ATOM 3666 C CA . VAL A 1 556 ? 145.155 192.068 208.146 1.00 24.92 556 VAL A CA 1
ATOM 3667 C C . VAL A 1 556 ? 143.645 192.171 207.960 1.00 24.92 556 VAL A C 1
ATOM 3668 O O . VAL A 1 556 ? 142.912 192.533 208.891 1.00 24.92 556 VAL A O 1
ATOM 3672 N N . SER A 1 557 ? 143.160 191.817 206.762 1.00 20.00 557 SER A N 1
ATOM 3673 C CA . SER A 1 557 ? 141.735 191.887 206.459 1.00 20.00 557 SER A CA 1
ATOM 3674 C C . SER A 1 557 ? 140.919 190.947 207.339 1.00 20.00 557 SER A C 1
ATOM 3675 O O . SER A 1 557 ? 139.913 191.361 207.929 1.00 20.00 557 SER A O 1
ATOM 3678 N N . GLN A 1 558 ? 141.354 189.688 207.465 1.00 21.38 558 GLN A N 1
ATOM 3679 C CA . GLN A 1 558 ? 140.620 188.735 208.294 1.00 21.38 558 GLN A CA 1
ATOM 3680 C C . GLN A 1 558 ? 140.669 189.097 209.776 1.00 21.38 558 GLN A C 1
ATOM 3681 O O . GLN A 1 558 ? 139.676 188.903 210.493 1.00 21.38 558 GLN A O 1
ATOM 3687 N N . LEU A 1 559 ? 141.782 189.673 210.246 1.00 24.72 559 LEU A N 1
ATOM 3688 C CA . LEU A 1 559 ? 141.864 190.047 211.655 1.00 24.72 559 LEU A CA 1
ATOM 3689 C C . LEU A 1 559 ? 140.976 191.249 211.973 1.00 24.72 559 LEU A C 1
ATOM 3690 O O . LEU A 1 559 ? 140.336 191.285 213.030 1.00 24.72 559 LEU A O 1
ATOM 3695 N N . LEU A 1 560 ? 140.906 192.228 211.067 1.00 21.40 560 LEU A N 1
ATOM 3696 C CA . LEU A 1 560 ? 139.979 193.342 211.251 1.00 21.40 560 LEU A CA 1
ATOM 3697 C C . LEU A 1 560 ? 138.527 192.884 211.208 1.00 21.40 560 LEU A C 1
ATOM 3698 O O . LEU A 1 560 ? 137.701 193.358 211.994 1.00 21.40 560 LEU A O 1
ATOM 3703 N N . ARG A 1 561 ? 138.195 191.963 210.296 1.00 20.74 561 ARG A N 1
ATOM 3704 C CA . ARG A 1 561 ? 136.828 191.455 210.215 1.00 20.74 561 ARG A CA 1
ATOM 3705 C C . ARG A 1 561 ? 136.442 190.639 211.439 1.00 20.74 561 ARG A C 1
ATOM 3706 O O . ARG A 1 561 ? 135.258 190.550 211.766 1.00 20.74 561 ARG A O 1
ATOM 3714 N N . GLN A 1 562 ? 137.406 190.026 212.118 1.00 30.10 562 GLN A N 1
ATOM 3715 C CA . GLN A 1 562 ? 137.088 189.380 213.387 1.00 30.10 562 GLN A CA 1
ATOM 3716 C C . GLN A 1 562 ? 137.160 190.325 214.576 1.00 30.10 562 GLN A C 1
ATOM 3717 O O . GLN A 1 562 ? 136.677 189.969 215.656 1.00 30.10 562 GLN A O 1
ATOM 3723 N N . ALA A 1 563 ? 137.755 191.509 214.410 1.00 34.53 563 ALA A N 1
ATOM 3724 C CA . ALA A 1 563 ? 137.927 192.443 215.517 1.00 34.53 563 ALA A CA 1
ATOM 3725 C C . ALA A 1 563 ? 136.732 193.354 215.745 1.00 34.53 563 ALA A C 1
ATOM 3726 O O . ALA A 1 563 ? 136.590 193.893 216.845 1.00 34.53 563 ALA A O 1
ATOM 3728 N N . MET A 1 564 ? 135.876 193.548 214.748 1.00 49.71 564 MET A N 1
ATOM 3729 C CA . MET A 1 564 ? 134.713 194.406 214.918 1.00 49.71 564 MET A CA 1
ATOM 3730 C C . MET A 1 564 ? 133.623 193.743 215.755 1.00 49.71 564 MET A C 1
ATOM 3731 O O . MET A 1 564 ? 132.724 194.429 216.251 1.00 49.71 564 MET A O 1
ATOM 3736 N N . HIS A 1 565 ? 133.713 192.442 215.985 1.00 53.92 565 HIS A N 1
ATOM 3737 C CA . HIS A 1 565 ? 132.636 191.720 216.642 1.00 53.92 565 HIS A CA 1
ATOM 3738 C C . HIS A 1 565 ? 132.776 191.649 218.154 1.00 53.92 565 HIS A C 1
ATOM 3739 O O . HIS A 1 565 ? 131.861 191.157 218.821 1.00 53.92 565 HIS A O 1
ATOM 3746 N N . GLU A 1 566 ? 133.891 192.114 218.719 1.00 49.04 566 GLU A N 1
ATOM 3747 C CA . GLU A 1 566 ? 134.049 192.211 220.166 1.00 49.04 566 GLU A CA 1
ATOM 3748 C C . GLU A 1 566 ? 134.486 193.596 220.619 1.00 49.04 566 GLU A C 1
ATOM 3749 O O . GLU A 1 566 ? 134.599 193.830 221.827 1.00 49.04 566 GLU A O 1
ATOM 3755 N N . GLY A 1 567 ? 134.734 194.517 219.688 1.00 39.87 567 GLY A N 1
ATOM 3756 C CA . GLY A 1 567 ? 135.104 195.876 220.026 1.00 39.87 567 GLY A CA 1
ATOM 3757 C C . GLY A 1 567 ? 136.527 196.054 220.511 1.00 39.87 567 GLY A C 1
ATOM 3758 O O . GLY A 1 567 ? 136.747 196.424 221.666 1.00 39.87 567 GLY A O 1
ATOM 3759 N N . LEU A 1 568 ? 137.503 195.787 219.649 1.00 36.07 568 LEU A N 1
ATOM 3760 C CA . LEU A 1 568 ? 138.901 196.062 219.933 1.00 36.07 568 LEU A CA 1
ATOM 3761 C C . LEU A 1 568 ? 139.475 196.937 218.831 1.00 36.07 568 LEU A C 1
ATOM 3762 O O . LEU A 1 568 ? 138.966 196.968 217.711 1.00 36.07 568 LEU A O 1
ATOM 3767 N N . LEU A 1 569 ? 140.548 197.640 219.156 1.00 36.88 569 LEU A N 1
ATOM 3768 C CA . LEU A 1 569 ? 141.277 198.430 218.182 1.00 36.88 569 LEU A CA 1
ATOM 3769 C C . LEU A 1 569 ? 142.705 197.918 218.089 1.00 36.88 569 LEU A C 1
ATOM 3770 O O . LEU A 1 569 ? 143.265 197.429 219.074 1.00 36.88 569 LEU A O 1
ATOM 3775 N N . MET A 1 570 ? 143.294 198.034 216.896 1.00 45.79 570 MET A N 1
ATOM 3776 C CA . MET A 1 570 ? 144.642 197.536 216.687 1.00 45.79 570 MET A CA 1
ATOM 3777 C C . MET A 1 570 ? 145.660 198.631 216.950 1.00 45.79 570 MET A C 1
ATOM 3778 O O . MET A 1 570 ? 145.383 199.807 216.686 1.00 45.79 570 MET A O 1
ATOM 3783 N N . PRO A 1 571 ? 146.810 198.313 217.533 1.00 44.29 571 PRO A N 1
ATOM 3784 C CA . PRO A 1 571 ? 147.853 199.323 217.721 1.00 44.29 571 PRO A CA 1
ATOM 3785 C C . PRO A 1 571 ? 148.851 199.327 216.575 1.00 44.29 571 PRO A C 1
ATOM 3786 O O . PRO A 1 571 ? 148.808 198.500 215.667 1.00 44.29 571 PRO A O 1
ATOM 3790 N N . VAL A 1 572 ? 149.758 200.293 216.632 1.00 52.25 572 VAL A N 1
ATOM 3791 C CA . VAL A 1 572 ? 150.830 200.422 215.653 1.00 52.25 572 VAL A CA 1
ATOM 3792 C C . VAL A 1 572 ? 152.153 200.262 216.387 1.00 52.25 572 VAL A C 1
ATOM 3793 O O . VAL A 1 572 ? 152.650 201.217 216.995 1.00 52.25 572 VAL A O 1
ATOM 3797 N N . VAL A 1 573 ? 152.739 199.064 216.334 1.00 59.94 573 VAL A N 1
ATOM 3798 C CA . VAL A 1 573 ? 154.097 198.857 216.820 1.00 59.94 573 VAL A CA 1
ATOM 3799 C C . VAL A 1 573 ? 155.003 198.652 215.611 1.00 59.94 573 VAL A C 1
ATOM 3800 O O . VAL A 1 573 ? 154.641 197.966 214.648 1.00 59.94 573 VAL A O 1
ATOM 3804 N N . LYS A 1 574 ? 156.149 199.325 215.626 1.00 84.71 574 LYS A N 1
ATOM 3805 C CA . LYS A 1 574 ? 157.129 199.236 214.553 1.00 84.71 574 LYS A CA 1
ATOM 3806 C C . LYS A 1 574 ? 158.510 199.319 215.174 1.00 84.71 574 LYS A C 1
ATOM 3807 O O . LYS A 1 574 ? 158.785 200.230 215.959 1.00 84.71 574 LYS A O 1
ATOM 3813 N N . SER A 1 575 ? 159.370 198.367 214.829 1.00 99.46 575 SER A N 1
ATOM 3814 C CA . SER A 1 575 ? 160.676 198.247 215.458 1.00 99.46 575 SER A CA 1
ATOM 3815 C C . SER A 1 575 ? 161.697 197.792 214.429 1.00 99.46 575 SER A C 1
ATOM 3816 O O . SER A 1 575 ? 161.416 196.905 213.619 1.00 99.46 575 SER A O 1
ATOM 3819 N N . GLU A 1 576 ? 162.868 198.426 214.445 1.00 109.39 576 GLU A N 1
ATOM 3820 C CA . GLU A 1 576 ? 163.997 198.042 213.602 1.00 109.39 576 GLU A CA 1
ATOM 3821 C C . GLU A 1 576 ? 165.251 198.060 214.466 1.00 109.39 576 GLU A C 1
ATOM 3822 O O . GLU A 1 576 ? 165.801 199.132 214.736 1.00 109.39 576 GLU A O 1
ATOM 3828 N N . GLY A 1 577 ? 165.709 196.887 214.904 1.00 99.11 577 GLY A N 1
ATOM 3829 C CA . GLY A 1 577 ? 165.047 195.615 214.667 1.00 99.11 577 GLY A CA 1
ATOM 3830 C C . GLY A 1 577 ? 165.405 194.615 215.743 1.00 99.11 577 GLY A C 1
ATOM 3831 O O . GLY A 1 577 ? 166.461 194.723 216.368 1.00 99.11 577 GLY A O 1
ATOM 3832 N N . GLY A 1 578 ? 164.529 193.634 215.967 1.00 83.22 578 GLY A N 1
ATOM 3833 C CA . GLY A 1 578 ? 164.767 192.597 216.944 1.00 83.22 578 GLY A CA 1
ATOM 3834 C C . GLY A 1 578 ? 165.808 191.586 216.480 1.00 83.22 578 GLY A C 1
ATOM 3835 O O . GLY A 1 578 ? 166.485 191.744 215.467 1.00 83.22 578 GLY A O 1
ATOM 3836 N N . GLU A 1 579 ? 165.925 190.519 217.253 1.00 68.41 579 GLU A N 1
ATOM 3837 C CA . GLU A 1 579 ? 166.850 189.453 216.917 1.00 68.41 579 GLU A CA 1
ATOM 3838 C C . GLU A 1 579 ? 166.095 188.226 216.424 1.00 68.41 579 GLU A C 1
ATOM 3839 O O . GLU A 1 579 ? 164.864 188.164 216.439 1.00 68.41 579 GLU A O 1
ATOM 3845 N N . ASP A 1 580 ? 166.857 187.245 215.965 1.00 50.34 580 ASP A N 1
ATOM 3846 C CA . ASP A 1 580 ? 166.272 185.974 215.585 1.00 50.34 580 ASP A CA 1
ATOM 3847 C C . ASP A 1 580 ? 165.977 185.150 216.834 1.00 50.34 580 ASP A C 1
ATOM 3848 O O . ASP A 1 580 ? 166.422 185.465 217.940 1.00 50.34 580 ASP A O 1
ATOM 3853 N N . TYR A 1 581 ? 165.187 184.106 216.646 1.00 38.20 581 TYR A N 1
ATOM 3854 C CA . TYR A 1 581 ? 164.898 183.115 217.664 1.00 38.20 581 TYR A CA 1
ATOM 3855 C C . TYR A 1 581 ? 165.249 181.741 217.106 1.00 38.20 581 TYR A C 1
ATOM 3856 O O . TYR A 1 581 ? 165.653 181.604 215.952 1.00 38.20 581 TYR A O 1
ATOM 3865 N N . THR A 1 582 ? 165.104 180.717 217.935 1.00 35.69 582 THR A N 1
ATOM 3866 C CA . THR A 1 582 ? 165.543 179.382 217.569 1.00 35.69 582 THR A CA 1
ATOM 3867 C C . THR A 1 582 ? 164.423 178.633 216.853 1.00 35.69 582 THR A C 1
ATOM 3868 O O . THR A 1 582 ? 163.305 178.545 217.366 1.00 35.69 582 THR A O 1
ATOM 3872 N N . GLY A 1 583 ? 164.730 178.089 215.677 1.00 33.00 583 GLY A N 1
ATOM 3873 C CA . GLY A 1 583 ? 163.755 177.353 214.898 1.00 33.00 583 GLY A CA 1
ATOM 3874 C C . GLY A 1 583 ? 163.585 175.904 215.296 1.00 33.00 583 GLY A C 1
ATOM 3875 O O . GLY A 1 583 ? 163.524 175.581 216.484 1.00 33.00 583 GLY A O 1
ATOM 3876 N N . ALA A 1 584 ? 163.527 175.019 214.312 1.00 32.51 584 ALA A N 1
ATOM 3877 C CA . ALA A 1 584 ? 163.069 173.649 214.489 1.00 32.51 584 ALA A CA 1
ATOM 3878 C C . ALA A 1 584 ? 164.224 172.679 214.714 1.00 32.51 584 ALA A C 1
ATOM 3879 O O . ALA A 1 584 ? 165.352 172.903 214.273 1.00 32.51 584 ALA A O 1
ATOM 3881 N N . THR A 1 585 ? 163.919 171.575 215.396 1.00 34.98 585 THR A N 1
ATOM 3882 C CA . THR A 1 585 ? 164.900 170.524 215.640 1.00 34.98 585 THR A CA 1
ATOM 3883 C C . THR A 1 585 ? 164.890 169.495 214.508 1.00 34.98 585 THR A C 1
ATOM 3884 O O . THR A 1 585 ? 163.870 169.287 213.844 1.00 34.98 585 THR A O 1
ATOM 3888 N N . VAL A 1 586 ? 166.060 168.920 214.236 1.00 29.07 586 VAL A N 1
ATOM 3889 C CA . VAL A 1 586 ? 166.210 167.756 213.371 1.00 29.07 586 VAL A CA 1
ATOM 3890 C C . VAL A 1 586 ? 166.906 166.678 214.192 1.00 29.07 586 VAL A C 1
ATOM 3891 O O . VAL A 1 586 ? 167.840 166.977 214.945 1.00 29.07 586 VAL A O 1
ATOM 3895 N N . ILE A 1 587 ? 166.435 165.433 214.080 1.00 30.04 587 ILE A N 1
ATOM 3896 C CA . ILE A 1 587 ? 167.037 164.331 214.823 1.00 30.04 587 ILE A CA 1
ATOM 3897 C C . ILE A 1 587 ? 168.204 163.751 214.023 1.00 30.04 587 ILE A C 1
ATOM 3898 O O . ILE A 1 587 ? 168.181 163.691 212.790 1.00 30.04 587 ILE A O 1
ATOM 3903 N N . GLU A 1 588 ? 169.255 163.348 214.741 1.00 36.69 588 GLU A N 1
ATOM 3904 C CA . GLU A 1 588 ? 170.456 162.813 214.108 1.00 36.69 588 GLU A CA 1
ATOM 3905 C C . GLU A 1 588 ? 170.184 161.454 213.472 1.00 36.69 588 GLU A C 1
ATOM 3906 O O . GLU A 1 588 ? 169.666 160.551 214.143 1.00 36.69 588 GLU A O 1
ATOM 3912 N N . PRO A 1 589 ? 170.516 161.272 212.196 1.00 26.57 589 PRO A N 1
ATOM 3913 C CA . PRO A 1 589 ? 170.192 160.019 211.516 1.00 26.57 589 PRO A CA 1
ATOM 3914 C C . PRO A 1 589 ? 171.071 158.857 211.947 1.00 26.57 589 PRO A C 1
ATOM 3915 O O . PRO A 1 589 ? 172.040 159.002 212.691 1.00 26.57 589 PRO A O 1
ATOM 3919 N N . LEU A 1 590 ? 170.677 157.680 211.481 1.00 25.23 590 LEU A N 1
ATOM 3920 C CA . LEU A 1 590 ? 171.536 156.507 211.379 1.00 25.23 590 LEU A CA 1
ATOM 3921 C C . LEU A 1 590 ? 171.654 156.246 209.884 1.00 25.23 590 LEU A C 1
ATOM 3922 O O . LEU A 1 590 ? 170.817 155.550 209.306 1.00 25.23 590 LEU A O 1
ATOM 3927 N N . LYS A 1 591 ? 172.685 156.825 209.271 1.00 28.42 591 LYS A N 1
ATOM 3928 C CA . LYS A 1 591 ? 172.809 156.926 207.821 1.00 28.42 591 LYS A CA 1
ATOM 3929 C C . LYS A 1 591 ? 172.947 155.548 207.176 1.00 28.42 591 LYS A C 1
ATOM 3930 O O . LYS A 1 591 ? 173.459 154.608 207.789 1.00 28.42 591 LYS A O 1
ATOM 3936 N N . GLY A 1 592 ? 172.435 155.408 205.947 1.00 32.25 592 GLY A N 1
ATOM 3937 C CA . GLY A 1 592 ? 172.798 154.236 205.172 1.00 32.25 592 GLY A CA 1
ATOM 3938 C C . GLY A 1 592 ? 171.821 153.705 204.143 1.00 32.25 592 GLY A C 1
ATOM 3939 O O . GLY A 1 592 ? 171.165 154.463 203.422 1.00 32.25 592 GLY A O 1
ATOM 3940 N N . TYR A 1 593 ? 171.761 152.381 204.052 1.00 38.67 593 TYR A N 1
ATOM 3941 C CA . TYR A 1 593 ? 170.840 151.654 203.192 1.00 38.67 593 TYR A CA 1
ATOM 3942 C C . TYR A 1 593 ? 170.088 150.685 204.077 1.00 38.67 593 TYR A C 1
ATOM 3943 O O . TYR A 1 593 ? 170.707 149.895 204.798 1.00 38.67 593 TYR A O 1
ATOM 3952 N N . TYR A 1 594 ? 168.767 150.742 204.029 1.00 34.76 594 TYR A N 1
ATOM 3953 C CA . TYR A 1 594 ? 167.921 149.874 204.820 1.00 34.76 594 TYR A CA 1
ATOM 3954 C C . TYR A 1 594 ? 167.132 148.978 203.886 1.00 34.76 594 TYR A C 1
ATOM 3955 O O . TYR A 1 594 ? 166.782 149.386 202.775 1.00 34.76 594 TYR A O 1
ATOM 3964 N N . ASP A 1 595 ? 166.854 147.755 204.341 1.00 43.73 595 ASP A N 1
ATOM 3965 C CA . ASP A 1 595 ? 166.107 146.794 203.542 1.00 43.73 595 ASP A CA 1
ATOM 3966 C C . ASP A 1 595 ? 165.085 146.072 204.400 1.00 43.73 595 ASP A C 1
ATOM 3967 O O . ASP A 1 595 ? 164.586 145.009 204.034 1.00 43.73 595 ASP A O 1
ATOM 3972 N N . VAL A 1 596 ? 164.786 146.646 205.550 1.00 46.84 596 VAL A N 1
ATOM 3973 C CA . VAL A 1 596 ? 163.681 146.230 206.407 1.00 46.84 596 VAL A CA 1
ATOM 3974 C C . VAL A 1 596 ? 162.768 147.443 206.538 1.00 46.84 596 VAL A C 1
ATOM 3975 O O . VAL A 1 596 ? 163.258 148.579 206.637 1.00 46.84 596 VAL A O 1
ATOM 3979 N N . PRO A 1 597 ? 161.441 147.252 206.451 1.00 43.77 597 PRO A N 1
ATOM 3980 C CA . PRO A 1 597 ? 160.514 148.398 206.348 1.00 43.77 597 PRO A CA 1
ATOM 3981 C C . PRO A 1 597 ? 160.533 149.382 207.517 1.00 43.77 597 PRO A C 1
ATOM 3982 O O . PRO A 1 597 ? 160.569 148.996 208.687 1.00 43.77 597 PRO A O 1
ATOM 3986 N N . ILE A 1 598 ? 160.494 150.670 207.163 1.00 39.71 598 ILE A N 1
ATOM 3987 C CA . ILE A 1 598 ? 160.399 151.789 208.097 1.00 39.71 598 ILE A CA 1
ATOM 3988 C C . ILE A 1 598 ? 159.047 152.460 207.888 1.00 39.71 598 ILE A C 1
ATOM 3989 O O . ILE A 1 598 ? 158.665 152.741 206.745 1.00 39.71 598 ILE A O 1
ATOM 3994 N N . ALA A 1 599 ? 158.328 152.718 208.985 1.00 36.20 599 ALA A N 1
ATOM 3995 C CA . ALA A 1 599 ? 157.012 153.343 208.952 1.00 36.20 599 ALA A CA 1
ATOM 3996 C C . ALA A 1 599 ? 157.077 154.799 209.401 1.00 36.20 599 ALA A C 1
ATOM 3997 O O . ALA A 1 599 ? 157.746 155.126 210.384 1.00 36.20 599 ALA A O 1
ATOM 3999 N N . THR A 1 600 ? 156.350 155.663 208.685 1.00 31.37 600 THR A N 1
ATOM 4000 C CA . THR A 1 600 ? 156.362 157.108 208.887 1.00 31.37 600 THR A CA 1
ATOM 4001 C C . THR A 1 600 ? 155.098 157.548 209.610 1.00 31.37 600 THR A C 1
ATOM 4002 O O . THR A 1 600 ? 153.981 157.271 209.152 1.00 31.37 600 THR A O 1
ATOM 4006 N N . LEU A 1 601 ? 155.274 158.251 210.722 1.00 32.43 601 LEU A N 1
ATOM 4007 C CA . LEU A 1 601 ? 154.171 158.784 211.505 1.00 32.43 601 LEU A CA 1
ATOM 4008 C C . LEU A 1 601 ? 154.355 160.287 211.621 1.00 32.43 601 LEU A C 1
ATOM 4009 O O . LEU A 1 601 ? 155.431 160.744 212.009 1.00 32.43 601 LEU A O 1
ATOM 4014 N N . ASP A 1 602 ? 153.325 161.061 211.297 1.00 32.94 602 ASP A N 1
ATOM 4015 C CA . ASP A 1 602 ? 153.521 162.499 211.401 1.00 32.94 602 ASP A CA 1
ATOM 4016 C C . ASP A 1 602 ? 152.270 163.189 211.917 1.00 32.94 602 ASP A C 1
ATOM 4017 O O . ASP A 1 602 ? 151.177 162.621 211.930 1.00 32.94 602 ASP A O 1
ATOM 4022 N N . PHE A 1 603 ? 152.462 164.433 212.351 1.00 30.91 603 PHE A N 1
ATOM 4023 C CA . PHE A 1 603 ? 151.377 165.288 212.786 1.00 30.91 603 PHE A CA 1
ATOM 4024 C C . PHE A 1 603 ? 150.879 166.113 211.612 1.00 30.91 603 PHE A C 1
ATOM 4025 O O . PHE A 1 603 ? 151.670 166.586 210.791 1.00 30.91 603 PHE A O 1
ATOM 4033 N N . SER A 1 604 ? 149.564 166.288 211.545 1.00 29.06 604 SER A N 1
ATOM 4034 C CA . SER A 1 604 ? 148.913 167.038 210.477 1.00 29.06 604 SER A CA 1
ATOM 4035 C C . SER A 1 604 ? 148.457 168.396 210.994 1.00 29.06 604 SER A C 1
ATOM 4036 O O . SER A 1 604 ? 147.813 168.472 212.045 1.00 29.06 604 SER A O 1
ATOM 4039 N N . SER A 1 605 ? 148.778 169.452 210.235 1.00 21.72 605 SER A N 1
ATOM 4040 C CA . SER A 1 605 ? 148.560 170.859 210.595 1.00 21.72 605 SER A CA 1
ATOM 4041 C C . SER A 1 605 ? 149.109 171.169 211.989 1.00 21.72 605 SER A C 1
ATOM 4042 O O . SER A 1 605 ? 148.369 171.395 212.937 1.00 21.72 605 SER A O 1
ATOM 4045 N N . LEU A 1 606 ? 150.439 171.122 212.091 1.00 18.86 606 LEU A N 1
ATOM 4046 C CA . LEU A 1 606 ? 151.097 171.133 213.395 1.00 18.86 606 LEU A CA 1
ATOM 4047 C C . LEU A 1 606 ? 151.027 172.504 214.064 1.00 18.86 606 LEU A C 1
ATOM 4048 O O . LEU A 1 606 ? 150.505 172.639 215.179 1.00 18.86 606 LEU A O 1
ATOM 4053 N N . TYR A 1 607 ? 151.546 173.531 213.409 1.00 19.56 607 TYR A N 1
ATOM 4054 C CA . TYR A 1 607 ? 151.587 174.845 214.046 1.00 19.56 607 TYR A CA 1
ATOM 4055 C C . TYR A 1 607 ? 150.223 175.519 214.211 1.00 19.56 607 TYR A C 1
ATOM 4056 O O . TYR A 1 607 ? 150.010 176.127 215.274 1.00 19.56 607 TYR A O 1
ATOM 4065 N N . PRO A 1 608 ? 149.275 175.460 213.247 1.00 18.91 608 PRO A N 1
ATOM 4066 C CA . PRO A 1 608 ? 147.937 175.993 213.551 1.00 18.91 608 PRO A CA 1
ATOM 4067 C C . PRO A 1 608 ? 147.218 175.271 214.676 1.00 18.91 608 PRO A C 1
ATOM 4068 O O . PRO A 1 608 ? 146.463 175.911 215.414 1.00 18.91 608 PRO A O 1
ATOM 4072 N N . SER A 1 609 ? 147.493 173.989 214.903 1.00 18.50 609 SER A N 1
ATOM 4073 C CA . SER A 1 609 ? 146.833 173.306 216.006 1.00 18.50 609 SER A CA 1
ATOM 4074 C C . SER A 1 609 ? 147.519 173.547 217.339 1.00 18.50 609 SER A C 1
ATOM 4075 O O . SER A 1 609 ? 146.862 173.458 218.382 1.00 18.50 609 SER A O 1
ATOM 4078 N N . ILE A 1 610 ? 148.823 173.835 217.331 1.00 20.67 610 ILE A N 1
ATOM 4079 C CA . ILE A 1 610 ? 149.479 174.349 218.536 1.00 20.67 610 ILE A CA 1
ATOM 4080 C C . ILE A 1 610 ? 148.864 175.687 218.935 1.00 20.67 610 ILE A C 1
ATOM 4081 O O . ILE A 1 610 ? 148.496 175.899 220.097 1.00 20.67 610 ILE A O 1
ATOM 4086 N N . MET A 1 611 ? 148.727 176.600 217.965 1.00 21.69 611 MET A N 1
ATOM 4087 C CA . MET A 1 611 ? 148.115 177.900 218.227 1.00 21.69 611 MET A CA 1
ATOM 4088 C C . MET A 1 611 ? 146.651 177.785 218.624 1.00 21.69 611 MET A C 1
ATOM 4089 O O . MET A 1 611 ? 146.137 178.651 219.333 1.00 21.69 611 MET A O 1
ATOM 4094 N N . MET A 1 612 ? 145.958 176.744 218.164 1.00 26.85 612 MET A N 1
ATOM 4095 C CA . MET A 1 612 ? 144.565 176.555 218.551 1.00 26.85 612 MET A CA 1
ATOM 4096 C C . MET A 1 612 ? 144.417 175.996 219.961 1.00 26.85 612 MET A C 1
ATOM 4097 O O . MET A 1 612 ? 143.670 176.556 220.764 1.00 26.85 612 MET A O 1
ATOM 4102 N N . ALA A 1 613 ? 145.103 174.900 220.284 1.00 26.11 613 ALA A N 1
ATOM 4103 C CA . ALA A 1 613 ? 144.740 174.112 221.453 1.00 26.11 613 ALA A CA 1
ATOM 4104 C C . ALA A 1 613 ? 145.473 174.490 222.728 1.00 26.11 613 ALA A C 1
ATOM 4105 O O . ALA A 1 613 ? 145.333 173.780 223.725 1.00 26.11 613 ALA A O 1
ATOM 4107 N N . HIS A 1 614 ? 146.256 175.567 222.725 1.00 31.83 614 HIS A N 1
ATOM 4108 C CA . HIS A 1 614 ? 146.828 176.110 223.952 1.00 31.83 614 HIS A CA 1
ATOM 4109 C C . HIS A 1 614 ? 146.454 177.572 224.150 1.00 31.83 614 HIS A C 1
ATOM 4110 O O . HIS A 1 614 ? 147.019 178.227 225.034 1.00 31.83 614 HIS A O 1
ATOM 4117 N N . ASN A 1 615 ? 145.536 178.089 223.323 1.00 33.40 615 ASN A N 1
ATOM 4118 C CA . ASN A 1 615 ? 144.889 179.398 223.465 1.00 33.40 615 ASN A CA 1
ATOM 4119 C C . ASN A 1 615 ? 145.906 180.539 223.435 1.00 33.40 615 ASN A C 1
ATOM 4120 O O . ASN A 1 615 ? 146.060 181.301 224.386 1.00 33.40 615 ASN A O 1
ATOM 4125 N N . LEU A 1 616 ? 146.608 180.630 222.317 1.00 27.62 616 LEU A N 1
ATOM 4126 C CA . LEU A 1 616 ? 147.648 181.621 222.101 1.00 27.62 616 LEU A CA 1
ATOM 4127 C C . LEU A 1 616 ? 147.108 182.686 221.169 1.00 27.62 616 LEU A C 1
ATOM 4128 O O . LEU A 1 616 ? 146.587 182.350 220.100 1.00 27.62 616 LEU A O 1
ATOM 4133 N N . CYS A 1 617 ? 147.252 183.955 221.552 1.00 33.29 617 CYS A N 1
ATOM 4134 C CA . CYS A 1 617 ? 146.813 185.074 220.723 1.00 33.29 617 CYS A CA 1
ATOM 4135 C C . CYS A 1 617 ? 147.489 186.345 221.211 1.00 33.29 617 CYS A C 1
ATOM 4136 O O . CYS A 1 617 ? 148.072 186.377 222.295 1.00 33.29 617 CYS A O 1
ATOM 4139 N N . TYR A 1 618 ? 147.423 187.386 220.369 1.00 40.62 618 TYR A N 1
ATOM 4140 C CA . TYR A 1 618 ? 147.738 188.746 220.793 1.00 40.62 618 TYR A CA 1
ATOM 4141 C C . TYR A 1 618 ? 146.908 189.138 221.996 1.00 40.62 618 TYR A C 1
ATOM 4142 O O . TYR A 1 618 ? 147.409 189.717 222.962 1.00 40.62 618 TYR A O 1
ATOM 4151 N N . THR A 1 619 ? 145.624 188.830 221.943 1.00 34.19 619 THR A N 1
ATOM 4152 C CA . THR A 1 619 ? 144.632 189.406 222.832 1.00 34.19 619 THR A CA 1
ATOM 4153 C C . THR A 1 619 ? 144.553 188.640 224.150 1.00 34.19 619 THR A C 1
ATOM 4154 O O . THR A 1 619 ? 143.782 189.011 225.036 1.00 34.19 619 THR A O 1
ATOM 4158 N N . THR A 1 620 ? 145.372 187.604 224.325 1.00 26.58 620 THR A N 1
ATOM 4159 C CA . THR A 1 620 ? 145.436 186.882 225.589 1.00 26.58 620 THR A CA 1
ATOM 4160 C C . THR A 1 620 ? 146.865 186.647 226.063 1.00 26.58 620 THR A C 1
ATOM 4161 O O . THR A 1 620 ? 147.079 185.833 226.968 1.00 26.58 620 THR A O 1
ATOM 4165 N N . LEU A 1 621 ? 147.839 187.352 225.493 1.00 29.78 621 LEU A N 1
ATOM 4166 C CA . LEU A 1 621 ? 149.209 187.337 225.993 1.00 29.78 621 LEU A CA 1
ATOM 4167 C C . LEU A 1 621 ? 149.286 188.061 227.330 1.00 29.78 621 LEU A C 1
ATOM 4168 O O . LEU A 1 621 ? 148.975 189.251 227.418 1.00 29.78 621 LEU A O 1
ATOM 4173 N N . LEU A 1 622 ? 149.714 187.352 228.366 1.00 37.93 622 LEU A N 1
ATOM 4174 C CA . LEU A 1 622 ? 149.789 187.908 229.709 1.00 37.93 622 LEU A CA 1
ATOM 4175 C C . LEU A 1 622 ? 151.170 188.517 229.925 1.00 37.93 622 LEU A C 1
ATOM 4176 O O . LEU A 1 622 ? 152.182 187.827 229.776 1.00 37.93 622 LEU A O 1
ATOM 4181 N N . ARG A 1 623 ? 151.211 189.821 230.271 1.00 57.74 623 ARG A N 1
ATOM 4182 C CA . ARG A 1 623 ? 152.462 190.505 230.577 1.00 57.74 623 ARG A CA 1
ATOM 4183 C C . ARG A 1 623 ? 153.026 189.959 231.894 1.00 57.74 623 ARG A C 1
ATOM 4184 O O . ARG A 1 623 ? 152.278 189.383 232.690 1.00 57.74 623 ARG A O 1
ATOM 4192 N N . PRO A 1 624 ? 154.345 190.074 232.129 1.00 55.91 624 PRO A N 1
ATOM 4193 C CA . PRO A 1 624 ? 154.933 189.430 233.323 1.00 55.91 624 PRO A CA 1
ATOM 4194 C C . PRO A 1 624 ? 154.441 189.965 234.661 1.00 55.91 624 PRO A C 1
ATOM 4195 O O . PRO A 1 624 ? 154.562 189.260 235.671 1.00 55.91 624 PRO A O 1
ATOM 4199 N N . GLY A 1 625 ? 153.886 191.170 234.706 1.00 67.26 625 GLY A N 1
ATOM 4200 C CA . GLY A 1 625 ? 153.465 191.744 235.964 1.00 67.26 625 GLY A CA 1
ATOM 4201 C C . GLY A 1 625 ? 151.985 191.624 236.263 1.00 67.26 625 GLY A C 1
ATOM 4202 O O . GLY A 1 625 ? 151.603 191.587 237.434 1.00 67.26 625 GLY A O 1
ATOM 4203 N N . THR A 1 626 ? 151.137 191.553 235.232 1.00 67.38 626 THR A N 1
ATOM 4204 C CA . THR A 1 626 ? 149.702 191.657 235.479 1.00 67.38 626 THR A CA 1
ATOM 4205 C C . THR A 1 626 ? 149.097 190.383 236.041 1.00 67.38 626 THR A C 1
ATOM 4206 O O . THR A 1 626 ? 147.921 190.401 236.420 1.00 67.38 626 THR A O 1
ATOM 4210 N N . ALA A 1 627 ? 149.850 189.284 236.089 1.00 78.03 627 ALA A N 1
ATOM 4211 C CA . ALA A 1 627 ? 149.411 188.152 236.890 1.00 78.03 627 ALA A CA 1
ATOM 4212 C C . ALA A 1 627 ? 149.447 188.513 238.362 1.00 78.03 627 ALA A C 1
ATOM 4213 O O . ALA A 1 627 ? 148.522 188.192 239.112 1.00 78.03 627 ALA A O 1
ATOM 4215 N N . GLN A 1 628 ? 150.482 189.238 238.773 1.00 84.91 628 GLN A N 1
ATOM 4216 C CA . GLN A 1 628 ? 150.649 189.680 240.148 1.00 84.91 628 GLN A CA 1
ATOM 4217 C C . GLN A 1 628 ? 149.787 190.919 240.414 1.00 84.91 628 GLN A C 1
ATOM 4218 O O . GLN A 1 628 ? 149.636 191.773 239.536 1.00 84.91 628 GLN A O 1
ATOM 4224 N N . LYS A 1 629 ? 149.210 191.027 241.618 1.00 100.65 629 LYS A N 1
ATOM 4225 C CA . LYS A 1 629 ? 149.378 190.113 242.752 1.00 100.65 629 LYS A CA 1
ATOM 4226 C C . LYS A 1 629 ? 148.243 189.113 242.897 1.00 100.65 629 LYS A C 1
ATOM 4227 O O . LYS A 1 629 ? 147.975 188.641 244.005 1.00 100.65 629 LYS A O 1
ATOM 4233 N N . LEU A 1 630 ? 147.555 188.801 241.805 1.00 94.72 630 LEU A N 1
ATOM 4234 C CA . LEU A 1 630 ? 146.659 187.657 241.839 1.00 94.72 630 LEU A CA 1
ATOM 4235 C C . LEU A 1 630 ? 147.494 186.378 241.807 1.00 94.72 630 LEU A C 1
ATOM 4236 O O . LEU A 1 630 ? 148.562 186.320 241.192 1.00 94.72 630 LEU A O 1
ATOM 4241 N N . GLY A 1 631 ? 147.026 185.356 242.516 1.00 96.74 631 GLY A N 1
ATOM 4242 C CA . GLY A 1 631 ? 147.824 184.152 242.641 1.00 96.74 631 GLY A CA 1
ATOM 4243 C C . GLY A 1 631 ? 147.239 182.928 241.966 1.00 96.74 631 GLY A C 1
ATOM 4244 O O . GLY A 1 631 ? 147.739 181.815 242.154 1.00 96.74 631 GLY A O 1
ATOM 4245 N N . LEU A 1 632 ? 146.185 183.112 241.176 1.00 91.30 632 LEU A N 1
ATOM 4246 C CA . LEU A 1 632 ? 145.475 181.967 240.618 1.00 91.30 632 LEU A CA 1
ATOM 4247 C C . LEU A 1 632 ? 146.191 181.487 239.364 1.00 91.30 632 LEU A C 1
ATOM 4248 O O . LEU A 1 632 ? 146.005 182.045 238.279 1.00 91.30 632 LEU A O 1
ATOM 4253 N N . THR A 1 633 ? 147.012 180.448 239.517 1.00 89.68 633 THR A N 1
ATOM 4254 C CA . THR A 1 633 ? 147.772 179.851 238.427 1.00 89.68 633 THR A CA 1
ATOM 4255 C C . THR A 1 633 ? 147.005 178.719 237.765 1.00 89.68 633 THR A C 1
ATOM 4256 O O . THR A 1 633 ? 146.891 178.683 236.534 1.00 89.68 633 THR A O 1
ATOM 4260 N N . GLU A 1 634 ? 146.494 177.798 238.585 1.00 101.39 634 GLU A N 1
ATOM 4261 C CA . GLU A 1 634 ? 145.815 176.595 238.118 1.00 101.39 634 GLU A CA 1
ATOM 4262 C C . GLU A 1 634 ? 144.544 176.944 237.355 1.00 101.39 634 GLU A C 1
ATOM 4263 O O . GLU A 1 634 ? 143.762 177.796 237.782 1.00 101.39 634 GLU A O 1
ATOM 4269 N N . ASP A 1 635 ? 144.424 176.367 236.155 1.00 102.48 635 ASP A N 1
ATOM 4270 C CA . ASP A 1 635 ? 143.342 176.480 235.169 1.00 102.48 635 ASP A CA 1
ATOM 4271 C C . ASP A 1 635 ? 142.903 177.911 234.851 1.00 102.48 635 ASP A C 1
ATOM 4272 O O . ASP A 1 635 ? 141.826 178.121 234.285 1.00 102.48 635 ASP A O 1
ATOM 4277 N N . GLN A 1 636 ? 143.737 178.896 235.163 1.00 83.89 636 GLN A N 1
ATOM 4278 C CA . GLN A 1 636 ? 143.548 180.242 234.657 1.00 83.89 636 GLN A CA 1
ATOM 4279 C C . GLN A 1 636 ? 144.652 180.641 233.687 1.00 83.89 636 GLN A C 1
ATOM 4280 O O . GLN A 1 636 ? 144.376 181.328 232.704 1.00 83.89 636 GLN A O 1
ATOM 4286 N N . PHE A 1 637 ? 145.891 180.204 233.913 1.00 62.54 637 PHE A N 1
ATOM 4287 C CA . PHE A 1 637 ? 146.903 180.352 232.881 1.00 62.54 637 PHE A CA 1
ATOM 4288 C C . PHE A 1 637 ? 147.856 179.165 232.851 1.00 62.54 637 PHE A C 1
ATOM 4289 O O . PHE A 1 637 ? 147.866 178.305 233.735 1.00 62.54 637 PHE A O 1
ATOM 4297 N N . ILE A 1 638 ? 148.655 179.147 231.786 1.00 44.49 638 ILE A N 1
ATOM 4298 C CA . ILE A 1 638 ? 149.621 178.105 231.483 1.00 44.49 638 ILE A CA 1
ATOM 4299 C C . ILE A 1 638 ? 150.979 178.764 231.268 1.00 44.49 638 ILE A C 1
ATOM 4300 O O . ILE A 1 638 ? 151.089 179.986 231.165 1.00 44.49 638 ILE A O 1
ATOM 4305 N N . ARG A 1 639 ? 152.011 177.923 231.155 1.00 49.65 639 ARG A N 1
ATOM 4306 C CA . ARG A 1 639 ? 153.387 178.364 230.979 1.00 49.65 639 ARG A CA 1
ATOM 4307 C C . ARG A 1 639 ? 154.057 177.588 229.852 1.00 49.65 639 ARG A C 1
ATOM 4308 O O . ARG A 1 639 ? 153.877 176.376 229.719 1.00 49.65 639 ARG A O 1
ATOM 4316 N N . THR A 1 640 ? 154.849 178.296 229.058 1.00 43.54 640 THR A N 1
ATOM 4317 C CA . THR A 1 640 ? 155.452 177.787 227.838 1.00 43.54 640 THR A CA 1
ATOM 4318 C C . THR A 1 640 ? 156.945 177.538 228.039 1.00 43.54 640 THR A C 1
ATOM 4319 O O . THR A 1 640 ? 157.549 178.087 228.968 1.00 43.54 640 THR A O 1
ATOM 4323 N N . PRO A 1 641 ? 157.562 176.683 227.208 1.00 45.02 641 PRO A N 1
ATOM 4324 C CA . PRO A 1 641 ? 159.006 176.418 227.360 1.00 45.02 641 PRO A CA 1
ATOM 4325 C C . PRO A 1 641 ? 159.919 177.618 227.163 1.00 45.02 641 PRO A C 1
ATOM 4326 O O . PRO A 1 641 ? 161.019 177.626 227.726 1.00 45.02 641 PRO A O 1
ATOM 4330 N N . THR A 1 642 ? 159.526 178.622 226.376 1.00 45.06 642 THR A N 1
ATOM 4331 C CA . THR A 1 642 ? 160.348 179.825 226.319 1.00 45.06 642 THR A CA 1
ATOM 4332 C C . THR A 1 642 ? 160.155 180.670 227.573 1.00 45.06 642 THR A C 1
ATOM 4333 O O . THR A 1 642 ? 161.117 181.270 228.066 1.00 45.06 642 THR A O 1
ATOM 4337 N N . GLY A 1 643 ? 158.954 180.693 228.133 1.00 46.78 643 GLY A N 1
ATOM 4338 C CA . GLY A 1 643 ? 158.813 181.235 229.471 1.00 46.78 643 GLY A CA 1
ATOM 4339 C C . GLY A 1 643 ? 157.562 182.028 229.779 1.00 46.78 643 GLY A C 1
ATOM 4340 O O . GLY A 1 643 ? 157.280 182.273 230.953 1.00 46.78 643 GLY A O 1
ATOM 4341 N N . ASP A 1 644 ? 156.798 182.410 228.751 1.00 40.14 644 ASP A N 1
ATOM 4342 C CA . ASP A 1 644 ? 155.619 183.257 228.877 1.00 40.14 644 ASP A CA 1
ATOM 4343 C C . ASP A 1 644 ? 154.519 182.573 229.691 1.00 40.14 644 ASP A C 1
ATOM 4344 O O . ASP A 1 644 ? 154.569 181.377 229.983 1.00 40.14 644 ASP A O 1
ATOM 4349 N N . GLU A 1 645 ? 153.514 183.356 230.067 1.00 37.10 645 GLU A N 1
ATOM 4350 C CA . GLU A 1 645 ? 152.294 182.842 230.670 1.00 37.10 645 GLU A CA 1
ATOM 4351 C C . GLU A 1 645 ? 151.117 183.252 229.800 1.00 37.10 645 GLU A C 1
ATOM 4352 O O . GLU A 1 645 ? 151.075 184.377 229.299 1.00 37.10 645 GLU A O 1
ATOM 4358 N N . PHE A 1 646 ? 150.180 182.329 229.593 1.00 38.25 646 PHE A N 1
ATOM 4359 C CA . PHE A 1 646 ? 149.056 182.561 228.690 1.00 38.25 646 PHE A CA 1
ATOM 4360 C C . PHE A 1 646 ? 147.769 182.097 229.348 1.00 38.25 646 PHE A C 1
ATOM 4361 O O . PHE A 1 646 ? 147.716 180.996 229.887 1.00 38.25 646 PHE A O 1
ATOM 4369 N N . VAL A 1 647 ? 146.720 182.904 229.230 1.00 40.47 647 VAL A N 1
ATOM 4370 C CA . VAL A 1 647 ? 145.474 182.690 229.964 1.00 40.47 647 VAL A CA 1
ATOM 4371 C C . VAL A 1 647 ? 144.710 181.504 229.382 1.00 40.47 647 VAL A C 1
ATOM 4372 O O . VAL A 1 647 ? 144.669 181.307 228.163 1.00 40.47 647 VAL A O 1
ATOM 4376 N N . LYS A 1 648 ? 144.113 180.691 230.262 1.00 54.63 648 LYS A N 1
ATOM 4377 C CA . LYS A 1 648 ? 143.260 179.583 229.851 1.00 54.63 648 LYS A CA 1
ATOM 4378 C C . LYS A 1 648 ? 142.006 180.086 229.130 1.00 54.63 648 LYS A C 1
ATOM 4379 O O . LYS A 1 648 ? 141.655 181.266 229.178 1.00 54.63 648 LYS A O 1
ATOM 4385 N N . THR A 1 649 ? 141.309 179.155 228.469 1.00 50.04 649 THR A N 1
ATOM 4386 C CA . THR A 1 649 ? 140.160 179.491 227.632 1.00 50.04 649 THR A CA 1
ATOM 4387 C C . THR A 1 649 ? 138.880 179.712 228.418 1.00 50.04 649 THR A C 1
ATOM 4388 O O . THR A 1 649 ? 137.865 180.076 227.818 1.00 50.04 649 THR A O 1
ATOM 4392 N N . SER A 1 650 ? 138.899 179.495 229.729 1.00 53.08 650 SER A N 1
ATOM 4393 C CA . SER A 1 650 ? 137.769 179.793 230.595 1.00 53.08 650 SER A CA 1
ATOM 4394 C C . SER A 1 650 ? 137.677 181.267 230.957 1.00 53.08 650 SER A C 1
ATOM 4395 O O . SER A 1 650 ? 136.788 181.647 231.719 1.00 53.08 650 SER A O 1
ATOM 4398 N N . VAL A 1 651 ? 138.572 182.105 230.438 1.00 49.04 651 VAL A N 1
ATOM 4399 C CA . VAL A 1 651 ? 138.513 183.549 230.619 1.00 49.04 651 VAL A CA 1
ATOM 4400 C C . VAL A 1 651 ? 138.359 184.272 229.283 1.00 49.04 651 VAL A C 1
ATOM 4401 O O . VAL A 1 651 ? 137.490 185.136 229.130 1.00 49.04 651 VAL A O 1
ATOM 4405 N N . ARG A 1 652 ? 139.178 183.916 228.294 1.00 41.56 652 ARG A N 1
ATOM 4406 C CA . ARG A 1 652 ? 139.117 184.558 226.986 1.00 41.56 652 ARG A CA 1
ATOM 4407 C C . ARG A 1 652 ? 139.185 183.516 225.878 1.00 41.56 652 ARG A C 1
ATOM 4408 O O . ARG A 1 652 ? 139.607 182.376 226.086 1.00 41.56 652 ARG A O 1
ATOM 4416 N N . LYS A 1 653 ? 138.750 183.929 224.693 1.00 32.31 653 LYS A N 1
ATOM 4417 C CA . LYS A 1 653 ? 138.977 183.212 223.447 1.00 32.31 653 LYS A CA 1
ATOM 4418 C C . LYS A 1 653 ? 139.760 184.125 222.522 1.00 32.31 653 LYS A C 1
ATOM 4419 O O . LYS A 1 653 ? 139.407 185.296 222.372 1.00 32.31 653 LYS A O 1
ATOM 4425 N N . GLY A 1 654 ? 140.810 183.608 221.924 1.00 23.48 654 GLY A N 1
ATOM 4426 C CA . GLY A 1 654 ? 141.629 184.433 221.074 1.00 23.48 654 GLY A CA 1
ATOM 4427 C C . GLY A 1 654 ? 141.024 184.629 219.706 1.00 23.48 654 GLY A C 1
ATOM 4428 O O . GLY A 1 654 ? 140.024 184.025 219.348 1.00 23.48 654 GLY A O 1
ATOM 4429 N N . LEU A 1 655 ? 141.662 185.493 218.927 1.00 28.99 655 LEU A N 1
ATOM 4430 C CA . LEU A 1 655 ? 141.190 185.799 217.585 1.00 28.99 655 LEU A CA 1
ATOM 4431 C C . LEU A 1 655 ? 141.856 184.953 216.519 1.00 28.99 655 LEU A C 1
ATOM 4432 O O . LEU A 1 655 ? 141.230 184.639 215.510 1.00 28.99 655 LEU A O 1
ATOM 4437 N N . LEU A 1 656 ? 143.106 184.597 216.704 1.00 22.88 656 LEU A N 1
ATOM 4438 C CA . LEU A 1 656 ? 143.824 183.737 215.771 1.00 22.88 656 LEU A CA 1
ATOM 4439 C C . LEU A 1 656 ? 143.370 182.267 215.779 1.00 22.88 656 LEU A C 1
ATOM 4440 O O . LEU A 1 656 ? 143.415 181.636 214.710 1.00 22.88 656 LEU A O 1
ATOM 4445 N N . PRO A 1 657 ? 142.936 181.672 216.916 1.00 26.89 657 PRO A N 1
ATOM 4446 C CA . PRO A 1 657 ? 142.197 180.399 216.819 1.00 26.89 657 PRO A CA 1
ATOM 4447 C C . PRO A 1 657 ? 140.988 180.386 215.885 1.00 26.89 657 PRO A C 1
ATOM 4448 O O . PRO A 1 657 ? 140.818 179.413 215.144 1.00 26.89 657 PRO A O 1
ATOM 4452 N N . GLN A 1 658 ? 140.186 181.449 215.845 1.00 28.67 658 GLN A N 1
ATOM 4453 C CA . GLN A 1 658 ? 138.972 181.421 215.031 1.00 28.67 658 GLN A CA 1
ATOM 4454 C C . GLN A 1 658 ? 139.271 181.587 213.542 1.00 28.67 658 GLN A C 1
ATOM 4455 O O . GLN A 1 658 ? 138.665 180.899 212.703 1.00 28.67 658 GLN A O 1
ATOM 4461 N N . ILE A 1 659 ? 140.196 182.487 213.196 1.00 17.33 659 ILE A N 1
ATOM 4462 C CA . ILE A 1 659 ? 140.631 182.638 211.808 1.00 17.33 659 ILE A CA 1
ATOM 4463 C C . ILE A 1 659 ? 141.251 181.346 211.305 1.00 17.33 659 ILE A C 1
ATOM 4464 O O . ILE A 1 659 ? 140.977 180.896 210.178 1.00 17.33 659 ILE A O 1
ATOM 4469 N N . LEU A 1 660 ? 142.064 180.707 212.156 1.00 30.93 660 LEU A N 1
ATOM 4470 C CA . LEU A 1 660 ? 142.698 179.459 211.760 1.00 30.93 660 LEU A CA 1
ATOM 4471 C C . LEU A 1 660 ? 141.677 178.335 211.604 1.00 30.93 660 LEU A C 1
ATOM 4472 O O . LEU A 1 660 ? 141.801 177.511 210.690 1.00 30.93 660 LEU A O 1
ATOM 4477 N N . GLU A 1 661 ? 140.644 178.309 212.457 1.00 25.28 661 GLU A N 1
ATOM 4478 C CA . GLU A 1 661 ? 139.617 177.272 212.374 1.00 25.28 661 GLU A CA 1
ATOM 4479 C C . GLU A 1 661 ? 138.783 177.387 211.097 1.00 25.28 661 GLU A C 1
ATOM 4480 O O . GLU A 1 661 ? 138.448 176.365 210.480 1.00 25.28 661 GLU A O 1
ATOM 4486 N N . ASN A 1 662 ? 138.480 178.617 210.673 1.00 31.07 662 ASN A N 1
ATOM 4487 C CA . ASN A 1 662 ? 137.810 178.824 209.387 1.00 31.07 662 ASN A CA 1
ATOM 4488 C C . ASN A 1 662 ? 138.669 178.352 208.213 1.00 31.07 662 ASN A C 1
ATOM 4489 O O . ASN A 1 662 ? 138.167 177.673 207.300 1.00 31.07 662 ASN A O 1
ATOM 4494 N N . LEU A 1 663 ? 139.968 178.690 208.221 1.00 27.56 663 LEU A N 1
ATOM 4495 C CA . LEU A 1 663 ? 140.836 178.255 207.125 1.00 27.56 663 LEU A CA 1
ATOM 4496 C C . LEU A 1 663 ? 141.013 176.738 207.098 1.00 27.56 663 LEU A C 1
ATOM 4497 O O . LEU A 1 663 ? 141.087 176.127 206.016 1.00 27.56 663 LEU A O 1
ATOM 4502 N N . LEU A 1 664 ? 141.022 176.116 208.276 1.00 31.54 664 LEU A N 1
ATOM 4503 C CA . LEU A 1 664 ? 141.199 174.674 208.367 1.00 31.54 664 LEU A CA 1
ATOM 4504 C C . LEU A 1 664 ? 139.971 173.932 207.852 1.00 31.54 664 LEU A C 1
ATOM 4505 O O . LEU A 1 664 ? 140.096 172.911 207.161 1.00 31.54 664 LEU A O 1
ATOM 4510 N N . SER A 1 665 ? 138.772 174.450 208.143 1.00 34.11 665 SER A N 1
ATOM 4511 C CA . SER A 1 665 ? 137.570 173.838 207.577 1.00 34.11 665 SER A CA 1
ATOM 4512 C C . SER A 1 665 ? 137.487 174.009 206.061 1.00 34.11 665 SER A C 1
ATOM 4513 O O . SER A 1 665 ? 137.019 173.095 205.372 1.00 34.11 665 SER A O 1
ATOM 4516 N N . ALA A 1 666 ? 137.937 175.152 205.526 1.00 32.84 666 ALA A N 1
ATOM 4517 C CA . ALA A 1 666 ? 137.942 175.327 204.070 1.00 32.84 666 ALA A CA 1
ATOM 4518 C C . ALA A 1 666 ? 138.879 174.338 203.378 1.00 32.84 666 ALA A C 1
ATOM 4519 O O . ALA A 1 666 ? 138.526 173.751 202.344 1.00 32.84 666 ALA A O 1
ATOM 4521 N N . ARG A 1 667 ? 140.065 174.112 203.953 1.00 38.65 667 ARG A N 1
ATOM 4522 C CA . ARG A 1 667 ? 140.983 173.131 203.365 1.00 38.65 667 ARG A CA 1
ATOM 4523 C C . ARG A 1 667 ? 140.461 171.701 203.513 1.00 38.65 667 ARG A C 1
ATOM 4524 O O . ARG A 1 667 ? 140.670 170.864 202.621 1.00 38.65 667 ARG A O 1
ATOM 4532 N N . LYS A 1 668 ? 139.773 171.405 204.626 1.00 43.64 668 LYS A N 1
ATOM 4533 C CA . LYS A 1 668 ? 139.175 170.082 204.811 1.00 43.64 668 LYS A CA 1
ATOM 4534 C C . LYS A 1 668 ? 138.078 169.811 203.785 1.00 43.64 668 LYS A C 1
ATOM 4535 O O . LYS A 1 668 ? 137.961 168.689 203.274 1.00 43.64 668 LYS A O 1
ATOM 4541 N N . ARG A 1 669 ? 137.274 170.830 203.459 1.00 43.40 669 ARG A N 1
ATOM 4542 C CA . ARG A 1 669 ? 136.271 170.674 202.403 1.00 43.40 669 ARG A CA 1
ATOM 4543 C C . ARG A 1 669 ? 136.917 170.484 201.038 1.00 43.40 669 ARG A C 1
ATOM 4544 O O . ARG A 1 669 ? 136.411 169.713 200.214 1.00 43.40 669 ARG A O 1
ATOM 4552 N N . ALA A 1 670 ? 138.036 171.171 200.780 1.00 46.73 670 ALA A N 1
ATOM 4553 C CA . ALA A 1 670 ? 138.735 170.976 199.508 1.00 46.73 670 ALA A CA 1
ATOM 4554 C C . ALA A 1 670 ? 139.301 169.566 199.385 1.00 46.73 670 ALA A C 1
ATOM 4555 O O . ALA A 1 670 ? 139.257 168.967 198.305 1.00 46.73 670 ALA A O 1
ATOM 4557 N N . LYS A 1 671 ? 139.802 169.000 200.489 1.00 53.90 671 LYS A N 1
ATOM 4558 C CA . LYS A 1 671 ? 140.315 167.628 200.435 1.00 53.90 671 LYS A CA 1
ATOM 4559 C C . LYS A 1 671 ? 139.184 166.615 200.294 1.00 53.90 671 LYS A C 1
ATOM 4560 O O . LYS A 1 671 ? 139.333 165.607 199.588 1.00 53.90 671 LYS A O 1
ATOM 4566 N N . ALA A 1 672 ? 138.053 166.863 200.968 1.00 65.92 672 ALA A N 1
ATOM 4567 C CA . ALA A 1 672 ? 136.879 166.003 200.828 1.00 65.92 672 ALA A CA 1
ATOM 4568 C C . ALA A 1 672 ? 136.333 166.010 199.407 1.00 65.92 672 ALA A C 1
ATOM 4569 O O . ALA A 1 672 ? 135.803 164.994 198.943 1.00 65.92 672 ALA A O 1
ATOM 4571 N N . GLU A 1 673 ? 136.452 167.137 198.705 1.00 78.55 673 GLU A N 1
ATOM 4572 C CA . GLU A 1 673 ? 136.114 167.153 197.284 1.00 78.55 673 GLU A CA 1
ATOM 4573 C C . GLU A 1 673 ? 137.180 166.446 196.450 1.00 78.55 673 GLU A C 1
ATOM 4574 O O . GLU A 1 673 ? 136.866 165.835 195.425 1.00 78.55 673 GLU A O 1
ATOM 4580 N N . LEU A 1 674 ? 138.448 166.532 196.858 1.00 85.30 674 LEU A N 1
ATOM 4581 C CA . LEU A 1 674 ? 139.519 165.923 196.072 1.00 85.30 674 LEU A CA 1
ATOM 4582 C C . LEU A 1 674 ? 139.527 164.405 196.193 1.00 85.30 674 LEU A C 1
ATOM 4583 O O . LEU A 1 674 ? 140.049 163.723 195.307 1.00 85.30 674 LEU A O 1
ATOM 4588 N N . ALA A 1 675 ? 138.899 163.858 197.231 1.00 101.20 675 ALA A N 1
ATOM 4589 C CA . ALA A 1 675 ? 138.896 162.408 197.428 1.00 101.20 675 ALA A CA 1
ATOM 4590 C C . ALA A 1 675 ? 137.957 161.639 196.490 1.00 101.20 675 ALA A C 1
ATOM 4591 O O . ALA A 1 675 ? 137.720 160.453 196.738 1.00 101.20 675 ALA A O 1
ATOM 4593 N N . LYS A 1 676 ? 137.415 162.259 195.434 1.00 118.66 676 LYS A N 1
ATOM 4594 C CA . LYS A 1 676 ? 136.493 161.585 194.522 1.00 118.66 676 LYS A CA 1
ATOM 4595 C C . LYS A 1 676 ? 136.783 161.899 193.050 1.00 118.66 676 LYS A C 1
ATOM 4596 O O . LYS A 1 676 ? 135.892 161.823 192.203 1.00 118.66 676 LYS A O 1
ATOM 4602 N N . GLU A 1 677 ? 138.034 162.197 192.716 1.00 132.89 677 GLU A N 1
ATOM 4603 C CA . GLU A 1 677 ? 138.440 162.411 191.334 1.00 132.89 677 GLU A CA 1
ATOM 4604 C C . GLU A 1 677 ? 139.195 161.193 190.816 1.00 132.89 677 GLU A C 1
ATOM 4605 O O . GLU A 1 677 ? 139.830 160.464 191.582 1.00 132.89 677 GLU A O 1
ATOM 4611 N N . THR A 1 678 ? 139.119 160.977 189.497 1.00 145.68 678 THR A N 1
ATOM 4612 C CA . THR A 1 678 ? 139.843 159.900 188.832 1.00 145.68 678 THR A CA 1
ATOM 4613 C C . THR A 1 678 ? 140.890 160.375 187.831 1.00 145.68 678 THR A C 1
ATOM 4614 O O . THR A 1 678 ? 141.808 159.612 187.516 1.00 145.68 678 THR A O 1
ATOM 4618 N N . ASP A 1 679 ? 140.785 161.598 187.335 1.00 141.03 679 ASP A N 1
ATOM 4619 C CA . ASP A 1 679 ? 141.724 162.108 186.341 1.00 141.03 679 ASP A CA 1
ATOM 4620 C C . ASP A 1 679 ? 142.995 162.577 187.053 1.00 141.03 679 ASP A C 1
ATOM 4621 O O . ASP A 1 679 ? 142.902 163.153 188.142 1.00 141.03 679 ASP A O 1
ATOM 4626 N N . PRO A 1 680 ? 144.195 162.329 186.499 1.00 135.23 680 PRO A N 1
ATOM 4627 C CA . PRO A 1 680 ? 145.415 162.689 187.250 1.00 135.23 680 PRO A CA 1
ATOM 4628 C C . PRO A 1 680 ? 145.707 164.180 187.307 1.00 135.23 680 PRO A C 1
ATOM 4629 O O . PRO A 1 680 ? 146.048 164.688 188.385 1.00 135.23 680 PRO A O 1
ATOM 4633 N N . LEU A 1 681 ? 145.592 164.899 186.179 1.00 123.70 681 LEU A N 1
ATOM 4634 C CA . LEU A 1 681 ? 145.880 166.331 186.189 1.00 123.70 681 LEU A CA 1
ATOM 4635 C C . LEU A 1 681 ? 144.829 167.086 186.989 1.00 123.70 681 LEU A C 1
ATOM 4636 O O . LEU A 1 681 ? 145.145 168.084 187.646 1.00 123.70 681 LEU A O 1
ATOM 4641 N N . ARG A 1 682 ? 143.591 166.596 186.988 1.00 118.63 682 ARG A N 1
ATOM 4642 C CA . ARG A 1 682 ? 142.576 167.201 187.836 1.00 118.63 682 ARG A CA 1
ATOM 4643 C C . ARG A 1 682 ? 142.871 166.934 189.305 1.00 118.63 682 ARG A C 1
ATOM 4644 O O . ARG A 1 682 ? 142.683 167.819 190.148 1.00 118.63 682 ARG A O 1
ATOM 4652 N N . ARG A 1 683 ? 143.388 165.740 189.618 1.00 120.32 683 ARG A N 1
ATOM 4653 C CA . ARG A 1 683 ? 143.742 165.409 190.995 1.00 120.32 683 ARG A CA 1
ATOM 4654 C C . ARG A 1 683 ? 144.870 166.296 191.503 1.00 120.32 683 ARG A C 1
ATOM 4655 O O . ARG A 1 683 ? 144.819 166.793 192.637 1.00 120.32 683 ARG A O 1
ATOM 4663 N N . GLN A 1 684 ? 145.865 166.566 190.657 1.00 107.62 684 GLN A N 1
ATOM 4664 C CA . GLN A 1 684 ? 146.911 167.478 191.091 1.00 107.62 684 GLN A CA 1
ATOM 4665 C C . GLN A 1 684 ? 146.467 168.941 191.116 1.00 107.62 684 GLN A C 1
ATOM 4666 O O . GLN A 1 684 ? 147.022 169.710 191.903 1.00 107.62 684 GLN A O 1
ATOM 4672 N N . VAL A 1 685 ? 145.469 169.358 190.326 1.00 94.09 685 VAL A N 1
ATOM 4673 C CA . VAL A 1 685 ? 145.091 170.765 190.482 1.00 94.09 685 VAL A CA 1
ATOM 4674 C C . VAL A 1 685 ? 144.191 170.969 191.711 1.00 94.09 685 VAL A C 1
ATOM 4675 O O . VAL A 1 685 ? 144.234 172.038 192.348 1.00 94.09 685 VAL A O 1
ATOM 4679 N N . LEU A 1 686 ? 143.423 169.950 192.125 1.00 86.90 686 LEU A N 1
ATOM 4680 C CA . LEU A 1 686 ? 142.770 170.054 193.434 1.00 86.90 686 LEU A CA 1
ATOM 4681 C C . LEU A 1 686 ? 143.779 169.950 194.575 1.00 86.90 686 LEU A C 1
ATOM 4682 O O . LEU A 1 686 ? 143.583 170.566 195.639 1.00 86.90 686 LEU A O 1
ATOM 4687 N N . ASP A 1 687 ? 144.879 169.215 194.361 1.00 68.28 687 ASP A N 1
ATOM 4688 C CA . ASP A 1 687 ? 145.988 169.246 195.313 1.00 68.28 687 ASP A CA 1
ATOM 4689 C C . ASP A 1 687 ? 146.602 170.647 195.385 1.00 68.28 687 ASP A C 1
ATOM 4690 O O . ASP A 1 687 ? 146.990 171.110 196.464 1.00 68.28 687 ASP A O 1
ATOM 4695 N N . GLY A 1 688 ? 146.667 171.343 194.250 1.00 59.38 688 GLY A N 1
ATOM 4696 C CA . GLY A 1 688 ? 147.134 172.722 194.246 1.00 59.38 688 GLY A CA 1
ATOM 4697 C C . GLY A 1 688 ? 146.240 173.661 195.036 1.00 59.38 688 GLY A C 1
ATOM 4698 O O . GLY A 1 688 ? 146.729 174.533 195.764 1.00 59.38 688 GLY A O 1
ATOM 4699 N N . ARG A 1 689 ? 144.923 173.479 194.917 1.00 51.11 689 ARG A N 1
ATOM 4700 C CA . ARG A 1 689 ? 143.968 174.271 195.695 1.00 51.11 689 ARG A CA 1
ATOM 4701 C C . ARG A 1 689 ? 144.142 174.045 197.200 1.00 51.11 689 ARG A C 1
ATOM 4702 O O . ARG A 1 689 ? 144.187 175.004 197.994 1.00 51.11 689 ARG A O 1
ATOM 4710 N N . GLN A 1 690 ? 144.299 172.783 197.613 1.00 48.96 690 GLN A N 1
ATOM 4711 C CA . GLN A 1 690 ? 144.416 172.535 199.049 1.00 48.96 690 GLN A CA 1
ATOM 4712 C C . GLN A 1 690 ? 145.786 172.945 199.590 1.00 48.96 690 GLN A C 1
ATOM 4713 O O . GLN A 1 690 ? 145.905 173.318 200.767 1.00 48.96 690 GLN A O 1
ATOM 4719 N N . LEU A 1 691 ? 146.794 172.910 198.720 1.00 42.93 691 LEU A N 1
ATOM 4720 C CA . LEU A 1 691 ? 148.136 173.362 199.071 1.00 42.93 691 LEU A CA 1
ATOM 4721 C C . LEU A 1 691 ? 148.098 174.869 199.354 1.00 42.93 691 LEU A C 1
ATOM 4722 O O . LEU A 1 691 ? 148.717 175.348 200.303 1.00 42.93 691 LEU A O 1
ATOM 4727 N N . ALA A 1 692 ? 147.364 175.606 198.518 1.00 33.15 692 ALA A N 1
ATOM 4728 C CA . ALA A 1 692 ? 147.198 177.047 198.686 1.00 33.15 692 ALA A CA 1
ATOM 4729 C C . ALA A 1 692 ? 146.501 177.381 200.000 1.00 33.15 692 ALA A C 1
ATOM 4730 O O . ALA A 1 692 ? 146.895 178.325 200.700 1.00 33.15 692 ALA A O 1
ATOM 4732 N N . LEU A 1 693 ? 145.492 176.596 200.382 1.00 26.94 693 LEU A N 1
ATOM 4733 C CA . LEU A 1 693 ? 144.832 176.891 201.659 1.00 26.94 693 LEU A CA 1
ATOM 4734 C C . LEU A 1 693 ? 145.703 176.531 202.870 1.00 26.94 693 LEU A C 1
ATOM 4735 O O . LEU A 1 693 ? 145.668 177.230 203.898 1.00 26.94 693 LEU A O 1
ATOM 4740 N N . LYS A 1 694 ? 146.538 175.496 202.753 1.00 26.47 694 LYS A N 1
ATOM 4741 C CA . LYS A 1 694 ? 147.479 175.194 203.834 1.00 26.47 694 LYS A CA 1
ATOM 4742 C C . LYS A 1 694 ? 148.594 176.244 203.941 1.00 26.47 694 LYS A C 1
ATOM 4743 O O . LYS A 1 694 ? 149.027 176.579 205.057 1.00 26.47 694 LYS A O 1
ATOM 4749 N N . VAL A 1 695 ? 149.030 176.808 202.807 1.00 24.08 695 VAL A N 1
ATOM 4750 C CA . VAL A 1 695 ? 150.017 177.886 202.815 1.00 24.08 695 VAL A CA 1
ATOM 4751 C C . VAL A 1 695 ? 149.446 179.135 203.472 1.00 24.08 695 VAL A C 1
ATOM 4752 O O . VAL A 1 695 ? 150.141 179.818 204.236 1.00 24.08 695 VAL A O 1
ATOM 4756 N N . SER A 1 696 ? 148.159 179.421 203.228 1.00 23.97 696 SER A N 1
ATOM 4757 C CA . SER A 1 696 ? 147.504 180.553 203.886 1.00 23.97 696 SER A CA 1
ATOM 4758 C C . SER A 1 696 ? 147.447 180.371 205.402 1.00 23.97 696 SER A C 1
ATOM 4759 O O . SER A 1 696 ? 147.767 181.305 206.165 1.00 23.97 696 SER A O 1
ATOM 4762 N N . ALA A 1 697 ? 147.085 179.164 205.854 1.00 19.64 697 ALA A N 1
ATOM 4763 C CA . ALA A 1 697 ? 147.016 178.913 207.292 1.00 19.64 697 ALA A CA 1
ATOM 4764 C C . ALA A 1 697 ? 148.382 178.986 207.966 1.00 19.64 697 ALA A C 1
ATOM 4765 O O . ALA A 1 697 ? 148.472 179.423 209.116 1.00 19.64 697 ALA A O 1
ATOM 4767 N N . ASN A 1 698 ? 149.454 178.580 207.277 1.00 23.74 698 ASN A N 1
ATOM 4768 C CA . ASN A 1 698 ? 150.782 178.672 207.893 1.00 23.74 698 ASN A CA 1
ATOM 4769 C C . ASN A 1 698 ? 151.352 180.088 207.838 1.00 23.74 698 ASN A C 1
ATOM 4770 O O . ASN A 1 698 ? 152.121 180.485 208.728 1.00 23.74 698 ASN A O 1
ATOM 4775 N N . SER A 1 699 ? 150.974 180.875 206.825 1.00 22.06 699 SER A N 1
ATOM 4776 C CA . SER A 1 699 ? 151.389 182.271 206.775 1.00 22.06 699 SER A CA 1
ATOM 4777 C C . SER A 1 699 ? 150.701 183.121 207.828 1.00 22.06 699 SER A C 1
ATOM 4778 O O . SER A 1 699 ? 151.218 184.194 208.158 1.00 22.06 699 SER A O 1
ATOM 4781 N N . VAL A 1 700 ? 149.565 182.660 208.363 1.00 20.33 700 VAL A N 1
ATOM 4782 C CA . VAL A 1 700 ? 148.994 183.283 209.564 1.00 20.33 700 VAL A CA 1
ATOM 4783 C C . VAL A 1 700 ? 149.985 183.242 210.735 1.00 20.33 700 VAL A C 1
ATOM 4784 O O . VAL A 1 700 ? 150.205 184.253 211.410 1.00 20.33 700 VAL A O 1
ATOM 4788 N N . TYR A 1 701 ? 150.599 182.080 210.991 1.00 17.44 701 TYR A N 1
ATOM 4789 C CA . TYR A 1 701 ? 151.626 181.978 212.035 1.00 17.44 701 TYR A CA 1
ATOM 4790 C C . TYR A 1 701 ? 152.882 182.762 211.676 1.00 17.44 701 TYR A C 1
ATOM 4791 O O . TYR A 1 701 ? 153.512 183.363 212.550 1.00 17.44 701 TYR A O 1
ATOM 4800 N N . GLY A 1 702 ? 153.288 182.729 210.408 1.00 17.74 702 GLY A N 1
ATOM 4801 C CA . GLY A 1 702 ? 154.486 183.456 210.011 1.00 17.74 702 GLY A CA 1
ATOM 4802 C C . GLY A 1 702 ? 154.340 184.963 210.025 1.00 17.74 702 GLY A C 1
ATOM 4803 O O . GLY A 1 702 ? 155.349 185.672 209.957 1.00 17.74 702 GLY A O 1
ATOM 4804 N N . PHE A 1 703 ? 153.102 185.466 210.077 1.00 18.43 703 PHE A N 1
ATOM 4805 C CA . PHE A 1 703 ? 152.863 186.894 210.271 1.00 18.43 703 PHE A CA 1
ATOM 4806 C C . PHE A 1 703 ? 153.404 187.385 211.604 1.00 18.43 703 PHE A C 1
ATOM 4807 O O . PHE A 1 703 ? 153.881 188.520 211.704 1.00 18.43 703 PHE A O 1
ATOM 4815 N N . THR A 1 704 ? 153.328 186.549 212.641 1.00 25.83 704 THR A N 1
ATOM 4816 C CA . THR A 1 704 ? 153.677 186.981 213.990 1.00 25.83 704 THR A CA 1
ATOM 4817 C C . THR A 1 704 ? 155.172 187.267 214.132 1.00 25.83 704 THR A C 1
ATOM 4818 O O . THR A 1 704 ? 155.562 188.269 214.740 1.00 25.83 704 THR A O 1
ATOM 4822 N N . GLY A 1 705 ? 156.019 186.448 213.534 1.00 27.67 705 GLY A N 1
ATOM 4823 C CA . GLY A 1 705 ? 157.447 186.601 213.706 1.00 27.67 705 GLY A CA 1
ATOM 4824 C C . GLY A 1 705 ? 158.162 187.535 212.751 1.00 27.67 705 GLY A C 1
ATOM 4825 O O . GLY A 1 705 ? 159.388 187.633 212.827 1.00 27.67 705 GLY A O 1
ATOM 4826 N N . ALA A 1 706 ? 157.453 188.235 211.872 1.00 31.39 706 ALA A N 1
ATOM 4827 C CA . ALA A 1 706 ? 158.090 189.079 210.861 1.00 31.39 706 ALA A CA 1
ATOM 4828 C C . ALA A 1 706 ? 158.359 190.456 211.452 1.00 31.39 706 ALA A C 1
ATOM 4829 O O . ALA A 1 706 ? 157.483 191.323 211.463 1.00 31.39 706 ALA A O 1
ATOM 4831 N N . GLN A 1 707 ? 159.598 190.670 211.906 1.00 44.50 707 GLN A N 1
ATOM 4832 C CA . GLN A 1 707 ? 159.983 191.906 212.581 1.00 44.50 707 GLN A CA 1
ATOM 4833 C C . GLN A 1 707 ? 159.979 193.116 211.655 1.00 44.50 707 GLN A C 1
ATOM 4834 O O . GLN A 1 707 ? 159.958 194.249 212.139 1.00 44.50 707 GLN A O 1
ATOM 4840 N N . VAL A 1 708 ? 160.010 192.904 210.347 1.00 45.49 708 VAL A N 1
ATOM 4841 C CA . VAL A 1 708 ? 159.710 193.941 209.372 1.00 45.49 708 VAL A CA 1
ATOM 4842 C C . VAL A 1 708 ? 158.339 193.588 208.807 1.00 45.49 708 VAL A C 1
ATOM 4843 O O . VAL A 1 708 ? 158.203 192.665 208.001 1.00 45.49 708 VAL A O 1
ATOM 4847 N N . GLY A 1 709 ? 157.312 194.312 209.237 1.00 36.41 709 GLY A N 1
ATOM 4848 C CA . GLY A 1 709 ? 155.956 193.899 208.947 1.00 36.41 709 GLY A CA 1
ATOM 4849 C C . GLY A 1 709 ? 154.931 194.930 209.355 1.00 36.41 709 GLY A C 1
ATOM 4850 O O . GLY A 1 709 ? 155.094 196.116 209.058 1.00 36.41 709 GLY A O 1
ATOM 4851 N N . LYS A 1 710 ? 153.853 194.496 210.005 1.00 31.70 710 LYS A N 1
ATOM 4852 C CA . LYS A 1 710 ? 152.896 195.473 210.496 1.00 31.70 710 LYS A CA 1
ATOM 4853 C C . LYS A 1 710 ? 152.517 195.254 211.956 1.00 31.70 710 LYS A C 1
ATOM 4854 O O . LYS A 1 710 ? 152.132 196.217 212.623 1.00 31.70 710 LYS A O 1
ATOM 4860 N N . LEU A 1 711 ? 152.650 194.023 212.481 1.00 34.04 711 LEU A N 1
ATOM 4861 C CA . LEU A 1 711 ? 152.357 193.787 213.896 1.00 34.04 711 LEU A CA 1
ATOM 4862 C C . LEU A 1 711 ? 153.051 192.534 214.433 1.00 34.04 711 LEU A C 1
ATOM 4863 O O . LEU A 1 711 ? 152.455 191.450 214.439 1.00 34.04 711 LEU A O 1
ATOM 4868 N N . PRO A 1 712 ? 154.316 192.639 214.906 1.00 31.23 712 PRO A N 1
ATOM 4869 C CA . PRO A 1 712 ? 155.050 191.446 215.363 1.00 31.23 712 PRO A CA 1
ATOM 4870 C C . PRO A 1 712 ? 155.007 191.157 216.862 1.00 31.23 712 PRO A C 1
ATOM 4871 O O . PRO A 1 712 ? 155.024 192.074 217.684 1.00 31.23 712 PRO A O 1
ATOM 4875 N N . CYS A 1 713 ? 154.955 189.873 217.224 1.00 27.74 713 CYS A N 1
ATOM 4876 C CA . CYS A 1 713 ? 154.867 189.426 218.611 1.00 27.74 713 CYS A CA 1
ATOM 4877 C C . CYS A 1 713 ? 155.708 188.171 218.863 1.00 27.74 713 CYS A C 1
ATOM 4878 O O . CYS A 1 713 ? 155.168 187.119 219.185 1.00 27.74 713 CYS A O 1
ATOM 4881 N N . LEU A 1 714 ? 157.035 188.263 218.660 1.00 29.62 714 LEU A N 1
ATOM 4882 C CA . LEU A 1 714 ? 157.978 187.130 218.689 1.00 29.62 714 LEU A CA 1
ATOM 4883 C C . LEU A 1 714 ? 157.886 186.196 219.904 1.00 29.62 714 LEU A C 1
ATOM 4884 O O . LEU A 1 714 ? 158.387 185.064 219.832 1.00 29.62 714 LEU A O 1
ATOM 4889 N N . GLU A 1 715 ? 157.277 186.643 221.007 1.00 32.40 715 GLU A N 1
ATOM 4890 C CA . GLU A 1 715 ? 156.954 185.772 222.136 1.00 32.40 715 GLU A CA 1
ATOM 4891 C C . GLU A 1 715 ? 156.102 184.583 221.708 1.00 32.40 715 GLU A C 1
ATOM 4892 O O . GLU A 1 715 ? 156.352 183.438 222.119 1.00 32.40 715 GLU A O 1
ATOM 4898 N N . ILE A 1 716 ? 155.122 184.838 220.839 1.00 28.97 716 ILE A N 1
ATOM 4899 C CA . ILE A 1 716 ? 154.213 183.801 220.362 1.00 28.97 716 ILE A CA 1
ATOM 4900 C C . ILE A 1 716 ? 154.958 182.789 219.497 1.00 28.97 716 ILE A C 1
ATOM 4901 O O . ILE A 1 716 ? 154.808 181.574 219.679 1.00 28.97 716 ILE A O 1
ATOM 4906 N N . SER A 1 717 ? 155.786 183.281 218.572 1.00 26.37 717 SER A N 1
ATOM 4907 C CA . SER A 1 717 ? 156.586 182.428 217.694 1.00 26.37 717 SER A CA 1
ATOM 4908 C C . SER A 1 717 ? 157.507 181.497 218.485 1.00 26.37 717 SER A C 1
ATOM 4909 O O . SER A 1 717 ? 157.610 180.293 218.187 1.00 26.37 717 SER A O 1
ATOM 4912 N N . GLN A 1 718 ? 158.171 182.046 219.509 1.00 29.33 718 GLN A N 1
ATOM 4913 C CA . GLN A 1 718 ? 159.035 181.240 220.365 1.00 29.33 718 GLN A CA 1
ATOM 4914 C C . GLN A 1 718 ? 158.248 180.171 221.113 1.00 29.33 718 GLN A C 1
ATOM 4915 O O . GLN A 1 718 ? 158.726 179.037 221.263 1.00 29.33 718 GLN A O 1
ATOM 4921 N N . SER A 1 719 ? 157.034 180.505 221.571 1.00 28.17 719 SER A N 1
ATOM 4922 C CA . SER A 1 719 ? 156.204 179.509 222.248 1.00 28.17 719 SER A CA 1
ATOM 4923 C C . SER A 1 719 ? 155.792 178.381 221.306 1.00 28.17 719 SER A C 1
ATOM 4924 O O . SER A 1 719 ? 155.750 177.204 221.705 1.00 28.17 719 SER A O 1
ATOM 4927 N N . VAL A 1 720 ? 155.529 178.727 220.041 1.00 29.21 720 VAL A N 1
ATOM 4928 C CA . VAL A 1 720 ? 155.146 177.744 219.026 1.00 29.21 720 VAL A CA 1
ATOM 4929 C C . VAL A 1 720 ? 156.268 176.739 218.789 1.00 29.21 720 VAL A C 1
ATOM 4930 O O . VAL A 1 720 ? 156.063 175.520 218.906 1.00 29.21 720 VAL A O 1
ATOM 4934 N N . THR A 1 721 ? 157.475 177.226 218.487 1.00 25.98 721 THR A N 1
ATOM 4935 C CA . THR A 1 721 ? 158.545 176.278 218.164 1.00 25.98 721 THR A CA 1
ATOM 4936 C C . THR A 1 721 ? 159.053 175.524 219.391 1.00 25.98 721 THR A C 1
ATOM 4937 O O . THR A 1 721 ? 159.507 174.380 219.259 1.00 25.98 721 THR A O 1
ATOM 4941 N N . GLY A 1 722 ? 158.937 176.110 220.588 1.00 29.24 722 GLY A N 1
ATOM 4942 C CA . GLY A 1 722 ? 159.222 175.354 221.798 1.00 29.24 722 GLY A CA 1
ATOM 4943 C C . GLY A 1 722 ? 158.268 174.196 222.009 1.00 29.24 722 GLY A C 1
ATOM 4944 O O . GLY A 1 722 ? 158.689 173.088 222.372 1.00 29.24 722 GLY A O 1
ATOM 4945 N N . PHE A 1 723 ? 156.976 174.422 221.742 1.00 29.89 723 PHE A N 1
ATOM 4946 C CA . PHE A 1 723 ? 156.014 173.326 221.833 1.00 29.89 723 PHE A CA 1
ATOM 4947 C C . PHE A 1 723 ? 156.275 172.256 220.779 1.00 29.89 723 PHE A C 1
ATOM 4948 O O . PHE A 1 723 ? 156.119 171.056 221.057 1.00 29.89 723 PHE A O 1
ATOM 4956 N N . GLY A 1 724 ? 156.704 172.677 219.581 1.00 31.57 724 GLY A N 1
ATOM 4957 C CA . GLY A 1 724 ? 157.049 171.717 218.536 1.00 31.57 724 GLY A CA 1
ATOM 4958 C C . GLY A 1 724 ? 158.180 170.781 218.928 1.00 31.57 724 GLY A C 1
ATOM 4959 O O . GLY A 1 724 ? 158.065 169.553 218.788 1.00 31.57 724 GLY A O 1
ATOM 4960 N N . ARG A 1 725 ? 159.279 171.353 219.442 1.00 29.46 725 ARG A N 1
ATOM 4961 C CA . ARG A 1 725 ? 160.436 170.561 219.869 1.00 29.46 725 ARG A CA 1
ATOM 4962 C C . ARG A 1 725 ? 160.074 169.597 220.986 1.00 29.46 725 ARG A C 1
ATOM 4963 O O . ARG A 1 725 ? 160.472 168.418 220.963 1.00 29.46 725 ARG A O 1
ATOM 4971 N N . GLN A 1 726 ? 159.324 170.091 221.978 1.00 30.84 726 GLN A N 1
ATOM 4972 C CA . GLN A 1 726 ? 158.900 169.252 223.094 1.00 30.84 726 GLN A CA 1
ATOM 4973 C C . GLN A 1 726 ? 158.059 168.069 222.625 1.00 30.84 726 GLN A C 1
ATOM 4974 O O . GLN A 1 726 ? 158.280 166.927 223.058 1.00 30.84 726 GLN A O 1
ATOM 4980 N N . MET A 1 727 ? 157.152 168.303 221.674 1.00 32.70 727 MET A N 1
ATOM 4981 C CA . MET A 1 727 ? 156.268 167.223 221.252 1.00 32.70 727 MET A CA 1
ATOM 4982 C C . MET A 1 727 ? 156.978 166.187 220.386 1.00 32.70 727 MET A C 1
ATOM 4983 O O . MET A 1 727 ? 156.668 164.993 220.489 1.00 32.70 727 MET A O 1
ATOM 4988 N N . ILE A 1 728 ? 157.947 166.593 219.556 1.00 31.17 728 ILE A N 1
ATOM 4989 C CA . ILE A 1 728 ? 158.604 165.580 218.724 1.00 31.17 728 ILE A CA 1
ATOM 4990 C C . ILE A 1 728 ? 159.551 164.711 219.561 1.00 31.17 728 ILE A C 1
ATOM 4991 O O . ILE A 1 728 ? 159.636 163.488 219.351 1.00 31.17 728 ILE A O 1
ATOM 4996 N N . GLU A 1 729 ? 160.231 165.295 220.559 1.00 32.13 729 GLU A N 1
ATOM 4997 C CA . GLU A 1 729 ? 161.056 164.425 221.394 1.00 32.13 729 GLU A CA 1
ATOM 4998 C C . GLU A 1 729 ? 160.195 163.535 222.285 1.00 32.13 729 GLU A C 1
ATOM 4999 O O . GLU A 1 729 ? 160.598 162.404 222.601 1.00 32.13 729 GLU A O 1
ATOM 5005 N N . LYS A 1 730 ? 158.989 164.004 222.638 1.00 34.87 730 LYS A N 1
ATOM 5006 C CA . LYS A 1 730 ? 158.019 163.148 223.314 1.00 34.87 730 LYS A CA 1
ATOM 5007 C C . LYS A 1 730 ? 157.625 161.958 222.448 1.00 34.87 730 LYS A C 1
ATOM 5008 O O . LYS A 1 730 ? 157.545 160.819 222.937 1.00 34.87 730 LYS A O 1
ATOM 5014 N N . THR A 1 731 ? 157.408 162.208 221.152 1.00 35.13 731 THR A N 1
ATOM 5015 C CA . THR A 1 731 ? 157.058 161.150 220.208 1.00 35.13 731 THR A CA 1
ATOM 5016 C C . THR A 1 731 ? 158.159 160.101 220.108 1.00 35.13 731 THR A C 1
ATOM 5017 O O . THR A 1 731 ? 157.885 158.895 220.149 1.00 35.13 731 THR A O 1
ATOM 5021 N N . LYS A 1 732 ? 159.417 160.544 220.020 1.00 34.45 732 LYS A N 1
ATOM 5022 C CA . LYS A 1 732 ? 160.521 159.600 219.824 1.00 34.45 732 LYS A CA 1
ATOM 5023 C C . LYS A 1 732 ? 160.766 158.751 221.066 1.00 34.45 732 LYS A C 1
ATOM 5024 O O . LYS A 1 732 ? 160.960 157.530 220.959 1.00 34.45 732 LYS A O 1
ATOM 5030 N N . GLN A 1 733 ? 160.739 159.379 222.250 1.00 36.83 733 GLN A N 1
ATOM 5031 C CA . GLN A 1 733 ? 160.845 158.632 223.504 1.00 36.83 733 GLN A CA 1
ATOM 5032 C C . GLN A 1 733 ? 159.737 157.598 223.634 1.00 36.83 733 GLN A C 1
ATOM 5033 O O . GLN A 1 733 ? 159.999 156.437 223.966 1.00 36.83 733 GLN A O 1
ATOM 5039 N N . LEU A 1 734 ? 158.498 157.989 223.310 1.00 37.74 734 LEU A N 1
ATOM 5040 C CA . LEU A 1 734 ? 157.359 157.092 223.498 1.00 37.74 734 LEU A CA 1
ATOM 5041 C C . LEU A 1 734 ? 157.392 155.909 222.531 1.00 37.74 734 LEU A C 1
ATOM 5042 O O . LEU A 1 734 ? 157.165 154.757 222.942 1.00 37.74 734 LEU A O 1
ATOM 5047 N N . VAL A 1 735 ? 157.711 156.170 221.258 1.00 40.03 735 VAL A N 1
ATOM 5048 C CA . VAL A 1 735 ? 157.723 155.116 220.247 1.00 40.03 735 VAL A CA 1
ATOM 5049 C C . VAL A 1 735 ? 158.841 154.117 220.515 1.00 40.03 735 VAL A C 1
ATOM 5050 O O . VAL A 1 735 ? 158.617 152.900 220.496 1.00 40.03 735 VAL A O 1
ATOM 5054 N N . GLU A 1 736 ? 160.053 154.599 220.811 1.00 48.49 736 GLU A N 1
ATOM 5055 C CA . GLU A 1 736 ? 161.121 153.646 221.090 1.00 48.49 736 GLU A CA 1
ATOM 5056 C C . GLU A 1 736 ? 160.993 152.986 222.453 1.00 48.49 736 GLU A C 1
ATOM 5057 O O . GLU A 1 736 ? 161.604 151.938 222.674 1.00 48.49 736 GLU A O 1
ATOM 5063 N N . SER A 1 737 ? 160.223 153.555 223.374 1.00 54.77 737 SER A N 1
ATOM 5064 C CA . SER A 1 737 ? 160.164 152.966 224.695 1.00 54.77 737 SER A CA 1
ATOM 5065 C C . SER A 1 737 ? 159.080 151.914 224.845 1.00 54.77 737 SER A C 1
ATOM 5066 O O . SER A 1 737 ? 159.264 150.986 225.642 1.00 54.77 737 SER A O 1
ATOM 5069 N N . LYS A 1 738 ? 157.959 152.014 224.126 1.00 66.43 738 LYS A N 1
ATOM 5070 C CA . LYS A 1 738 ? 156.906 151.059 224.464 1.00 66.43 738 LYS A CA 1
ATOM 5071 C C . LYS A 1 738 ? 157.060 149.696 223.799 1.00 66.43 738 LYS A C 1
ATOM 5072 O O . LYS A 1 738 ? 156.916 148.674 224.479 1.00 66.43 738 LYS A O 1
ATOM 5078 N N . TYR A 1 739 ? 157.348 149.631 222.499 1.00 68.38 739 TYR A N 1
ATOM 5079 C CA . TYR A 1 739 ? 157.260 148.354 221.781 1.00 68.38 739 TYR A CA 1
ATOM 5080 C C . TYR A 1 739 ? 158.634 147.706 221.816 1.00 68.38 739 TYR A C 1
ATOM 5081 O O . TYR A 1 739 ? 159.511 148.009 221.005 1.00 68.38 739 TYR A O 1
ATOM 5090 N N . THR A 1 740 ? 158.818 146.788 222.762 1.00 87.19 740 THR A N 1
ATOM 5091 C CA . THR A 1 740 ? 160.132 146.243 223.057 1.00 87.19 740 THR A CA 1
ATOM 5092 C C . THR A 1 740 ? 160.024 144.740 223.282 1.00 87.19 740 THR A C 1
ATOM 5093 O O . THR A 1 740 ? 158.929 144.171 223.294 1.00 87.19 740 THR A O 1
ATOM 5097 N N . VAL A 1 741 ? 161.182 144.093 223.455 1.00 94.82 741 VAL A N 1
ATOM 5098 C CA . VAL A 1 741 ? 161.224 142.638 223.564 1.00 94.82 741 VAL A CA 1
ATOM 5099 C C . VAL A 1 741 ? 160.646 142.161 224.888 1.00 94.82 741 VAL A C 1
ATOM 5100 O O . VAL A 1 741 ? 160.062 141.074 224.959 1.00 94.82 741 VAL A O 1
ATOM 5104 N N . GLU A 1 742 ? 160.784 142.952 225.953 1.00 99.80 742 GLU A N 1
ATOM 5105 C CA . GLU A 1 742 ? 160.247 142.546 227.241 1.00 99.80 742 GLU A CA 1
ATOM 5106 C C . GLU A 1 742 ? 158.752 142.784 227.347 1.00 99.80 742 GLU A C 1
ATOM 5107 O O . GLU A 1 742 ? 158.099 142.161 228.194 1.00 99.80 742 GLU A O 1
ATOM 5113 N N . ASN A 1 743 ? 158.191 143.659 226.507 1.00 96.99 743 ASN A N 1
ATOM 5114 C CA . ASN A 1 743 ? 156.776 143.993 226.581 1.00 96.99 743 ASN A CA 1
ATOM 5115 C C . ASN A 1 743 ? 155.915 143.108 225.696 1.00 96.99 743 ASN A C 1
ATOM 5116 O O . ASN A 1 743 ? 154.840 143.533 225.256 1.00 96.99 743 ASN A O 1
ATOM 5121 N N . GLY A 1 744 ? 156.360 141.884 225.423 1.00 96.16 744 GLY A N 1
ATOM 5122 C CA . GLY A 1 744 ? 155.569 140.920 224.694 1.00 96.16 744 GLY A CA 1
ATOM 5123 C C . GLY A 1 744 ? 155.650 141.032 223.194 1.00 96.16 744 GLY A C 1
ATOM 5124 O O . GLY A 1 744 ? 155.219 140.106 222.498 1.00 96.16 744 GLY A O 1
ATOM 5125 N N . TYR A 1 745 ? 156.192 142.126 222.668 1.00 89.01 745 TYR A N 1
ATOM 5126 C CA . TYR A 1 745 ? 156.268 142.318 221.229 1.00 89.01 745 TYR A CA 1
ATOM 5127 C C . TYR A 1 745 ? 157.452 141.528 220.679 1.00 89.01 745 TYR A C 1
ATOM 5128 O O . TYR A 1 745 ? 158.141 140.801 221.399 1.00 89.01 745 TYR A O 1
ATOM 5137 N N . SER A 1 746 ? 157.720 141.683 219.385 1.00 91.85 746 SER A N 1
ATOM 5138 C CA . SER A 1 746 ? 158.767 140.886 218.750 1.00 91.85 746 SER A CA 1
ATOM 5139 C C . SER A 1 746 ? 160.149 141.491 218.995 1.00 91.85 746 SER A C 1
ATOM 5140 O O . SER A 1 746 ? 161.005 140.876 219.638 1.00 91.85 746 SER A O 1
ATOM 5143 N N . THR A 1 747 ? 160.371 142.706 218.495 1.00 86.63 747 THR A N 1
ATOM 5144 C CA . THR A 1 747 ? 161.677 143.353 218.487 1.00 86.63 747 THR A CA 1
ATOM 5145 C C . THR A 1 747 ? 161.529 144.763 219.037 1.00 86.63 747 THR A C 1
ATOM 5146 O O . THR A 1 747 ? 160.531 145.433 218.762 1.00 86.63 747 THR A O 1
ATOM 5150 N N . SER A 1 748 ? 162.526 145.224 219.787 1.00 78.41 748 SER A N 1
ATOM 5151 C CA . SER A 1 748 ? 162.538 146.616 220.225 1.00 78.41 748 SER A CA 1
ATOM 5152 C C . SER A 1 748 ? 162.857 147.518 219.047 1.00 78.41 748 SER A C 1
ATOM 5153 O O . SER A 1 748 ? 163.933 147.409 218.453 1.00 78.41 748 SER A O 1
ATOM 5156 N N . ALA A 1 749 ? 161.926 148.404 218.705 1.00 64.51 749 ALA A N 1
ATOM 5157 C CA . ALA A 1 749 ? 162.118 149.279 217.563 1.00 64.51 749 ALA A CA 1
ATOM 5158 C C . ALA A 1 749 ? 163.102 150.391 217.906 1.00 64.51 749 ALA A C 1
ATOM 5159 O O . ALA A 1 749 ? 163.421 150.638 219.072 1.00 64.51 749 ALA A O 1
ATOM 5161 N N . LYS A 1 750 ? 163.601 151.051 216.862 1.00 55.86 750 LYS A N 1
ATOM 5162 C CA . LYS A 1 750 ? 164.620 152.085 216.994 1.00 55.86 750 LYS A CA 1
ATOM 5163 C C . LYS A 1 750 ? 164.372 153.152 215.939 1.00 55.86 750 LYS A C 1
ATOM 5164 O O . LYS A 1 750 ? 164.302 152.835 214.750 1.00 55.86 750 LYS A O 1
ATOM 5170 N N . VAL A 1 751 ? 164.260 154.413 216.367 1.00 38.21 751 VAL A N 1
ATOM 5171 C CA . VAL A 1 751 ? 163.980 155.504 215.438 1.00 38.21 751 VAL A CA 1
ATOM 5172 C C . VAL A 1 751 ? 165.239 155.859 214.659 1.00 38.21 751 VAL A C 1
ATOM 5173 O O . VAL A 1 751 ? 166.309 156.070 215.240 1.00 38.21 751 VAL A O 1
ATOM 5177 N N . VAL A 1 752 ? 165.116 155.934 213.337 1.00 30.73 752 VAL A N 1
ATOM 5178 C CA . VAL A 1 752 ? 166.271 156.215 212.501 1.00 30.73 752 VAL A CA 1
ATOM 5179 C C . VAL A 1 752 ? 166.315 157.683 212.099 1.00 30.73 752 VAL A C 1
ATOM 5180 O O . VAL A 1 752 ? 167.389 158.189 211.765 1.00 30.73 752 VAL A O 1
ATOM 5184 N N . TYR A 1 753 ? 165.183 158.390 212.166 1.00 30.63 753 TYR A N 1
ATOM 5185 C CA . TYR A 1 753 ? 165.118 159.750 211.633 1.00 30.63 753 TYR A CA 1
ATOM 5186 C C . TYR A 1 753 ? 163.868 160.472 212.127 1.00 30.63 753 TYR A C 1
ATOM 5187 O O . TYR A 1 753 ? 162.837 159.849 212.388 1.00 30.63 753 TYR A O 1
ATOM 5196 N N . GLY A 1 754 ? 163.976 161.800 212.232 1.00 28.59 754 GLY A N 1
ATOM 5197 C CA . GLY A 1 754 ? 162.862 162.692 212.512 1.00 28.59 754 GLY A CA 1
ATOM 5198 C C . GLY A 1 754 ? 163.172 164.142 212.179 1.00 28.59 754 GLY A C 1
ATOM 5199 O O . GLY A 1 754 ? 164.219 164.656 212.576 1.00 28.59 754 GLY A O 1
ATOM 5200 N N . ASP A 1 755 ? 162.278 164.814 211.449 1.00 30.90 755 ASP A N 1
ATOM 5201 C CA . ASP A 1 755 ? 162.481 166.184 210.962 1.00 30.90 755 ASP A CA 1
ATOM 5202 C C . ASP A 1 755 ? 161.224 166.986 211.283 1.00 30.90 755 ASP A C 1
ATOM 5203 O O . ASP A 1 755 ? 160.361 167.130 210.417 1.00 30.90 755 ASP A O 1
ATOM 5208 N N . THR A 1 756 ? 161.102 167.440 212.531 1.00 32.30 756 THR A N 1
ATOM 5209 C CA . THR A 1 756 ? 160.246 168.507 213.080 1.00 32.30 756 THR A CA 1
ATOM 5210 C C . THR A 1 756 ? 158.739 168.324 212.935 1.00 32.30 756 THR A C 1
ATOM 5211 O O . THR A 1 756 ? 157.979 169.029 213.602 1.00 32.30 756 THR A O 1
ATOM 5215 N N . ASP A 1 757 ? 158.285 167.384 212.113 1.00 34.05 757 ASP A N 1
ATOM 5216 C CA . ASP A 1 757 ? 156.882 167.006 212.109 1.00 34.05 757 ASP A CA 1
ATOM 5217 C C . ASP A 1 757 ? 156.676 165.518 211.950 1.00 34.05 757 ASP A C 1
ATOM 5218 O O . ASP A 1 757 ? 155.567 165.049 212.205 1.00 34.05 757 ASP A O 1
ATOM 5223 N N . SER A 1 758 ? 157.692 164.764 211.544 1.00 34.69 758 SER A N 1
ATOM 5224 C CA . SER A 1 758 ? 157.543 163.363 211.194 1.00 34.69 758 SER A CA 1
ATOM 5225 C C . SER A 1 758 ? 158.558 162.529 211.955 1.00 34.69 758 SER A C 1
ATOM 5226 O O . SER A 1 758 ? 159.548 163.043 212.473 1.00 34.69 758 SER A O 1
ATOM 5229 N N . VAL A 1 759 ? 158.286 161.234 212.023 1.00 33.67 759 VAL A N 1
ATOM 5230 C CA . VAL A 1 759 ? 159.121 160.262 212.716 1.00 33.67 759 VAL A CA 1
ATOM 5231 C C . VAL A 1 759 ? 159.154 159.016 211.848 1.00 33.67 759 VAL A C 1
ATOM 5232 O O . VAL A 1 759 ? 158.099 158.496 211.473 1.00 33.67 759 VAL A O 1
ATOM 5236 N N . MET A 1 760 ? 160.349 158.549 211.501 1.00 34.14 760 MET A N 1
ATOM 5237 C CA . MET A 1 760 ? 160.499 157.370 210.654 1.00 34.14 760 MET A CA 1
ATOM 5238 C C . MET A 1 760 ? 161.027 156.230 211.508 1.00 34.14 760 MET A C 1
ATOM 5239 O O . MET A 1 760 ? 162.236 156.054 211.633 1.00 34.14 760 MET A O 1
ATOM 5244 N N . CYS A 1 761 ? 160.129 155.447 212.083 1.00 42.39 761 CYS A N 1
ATOM 5245 C CA . CYS A 1 761 ? 160.526 154.404 213.013 1.00 42.39 761 CYS A CA 1
ATOM 5246 C C . CYS A 1 761 ? 160.704 153.086 212.277 1.00 42.39 761 CYS A C 1
ATOM 5247 O O . CYS A 1 761 ? 159.888 152.724 211.428 1.00 42.39 761 CYS A O 1
ATOM 5250 N N . ARG A 1 762 ? 161.771 152.366 212.616 1.00 48.41 762 ARG A N 1
ATOM 5251 C CA . ARG A 1 762 ? 162.101 151.088 211.992 1.00 48.41 762 ARG A CA 1
ATOM 5252 C C . ARG A 1 762 ? 161.689 149.969 212.929 1.00 48.41 762 ARG A C 1
ATOM 5253 O O . ARG A 1 762 ? 162.205 149.867 214.044 1.00 48.41 762 ARG A O 1
ATOM 5261 N N . PHE A 1 763 ? 160.777 149.124 212.466 1.00 55.09 763 PHE A N 1
ATOM 5262 C CA . PHE A 1 763 ? 160.053 148.241 213.365 1.00 55.09 763 PHE A CA 1
ATOM 5263 C C . PHE A 1 763 ? 160.718 146.884 213.532 1.00 55.09 763 PHE A C 1
ATOM 5264 O O . PHE A 1 763 ? 160.769 146.361 214.650 1.00 55.09 763 PHE A O 1
ATOM 5272 N N . GLY A 1 764 ? 161.230 146.294 212.450 1.00 62.16 764 GLY A N 1
ATOM 5273 C CA . GLY A 1 764 ? 161.981 145.054 212.511 1.00 62.16 764 GLY A CA 1
ATOM 5274 C C . GLY A 1 764 ? 161.446 143.964 211.604 1.00 62.16 764 GLY A C 1
ATOM 5275 O O . GLY A 1 764 ? 162.226 143.156 211.091 1.00 62.16 764 GLY A O 1
ATOM 5276 N N . VAL A 1 765 ? 160.131 143.920 211.402 1.00 54.82 765 VAL A N 1
ATOM 5277 C CA . VAL A 1 765 ? 159.558 142.892 210.548 1.00 54.82 765 VAL A CA 1
ATOM 5278 C C . VAL A 1 765 ? 159.783 143.254 209.085 1.00 54.82 765 VAL A C 1
ATOM 5279 O O . VAL A 1 765 ? 159.898 144.430 208.714 1.00 54.82 765 VAL A O 1
ATOM 5283 N N . SER A 1 766 ? 159.910 142.231 208.245 1.00 59.68 766 SER A N 1
ATOM 5284 C CA . SER A 1 766 ? 160.081 142.434 206.811 1.00 59.68 766 SER A CA 1
ATOM 5285 C C . SER A 1 766 ? 158.822 142.123 206.024 1.00 59.68 766 SER A C 1
ATOM 5286 O O . SER A 1 766 ? 158.893 141.955 204.804 1.00 59.68 766 SER A O 1
ATOM 5289 N N . SER A 1 767 ? 157.681 142.030 206.695 1.00 57.60 767 SER A N 1
ATOM 5290 C CA . SER A 1 767 ? 156.393 141.842 206.051 1.00 57.60 767 SER A CA 1
ATOM 5291 C C . SER A 1 767 ? 155.624 143.152 206.128 1.00 57.60 767 SER A C 1
ATOM 5292 O O . SER A 1 767 ? 155.398 143.678 207.222 1.00 57.60 767 SER A O 1
ATOM 5295 N N . VAL A 1 768 ? 155.218 143.665 204.965 1.00 53.78 768 VAL A N 1
ATOM 5296 C CA . VAL A 1 768 ? 154.639 145.000 204.869 1.00 53.78 768 VAL A CA 1
ATOM 5297 C C . VAL A 1 768 ? 153.271 145.051 205.538 1.00 53.78 768 VAL A C 1
ATOM 5298 O O . VAL A 1 768 ? 152.878 146.089 206.087 1.00 53.78 768 VAL A O 1
ATOM 5302 N N . ALA A 1 769 ? 152.564 143.921 205.585 1.00 54.92 769 ALA A N 1
ATOM 5303 C CA . ALA A 1 769 ? 151.275 143.874 206.269 1.00 54.92 769 ALA A CA 1
ATOM 5304 C C . ALA A 1 769 ? 151.424 144.056 207.775 1.00 54.92 769 ALA A C 1
ATOM 5305 O O . ALA A 1 769 ? 150.674 144.827 208.390 1.00 54.92 769 ALA A O 1
ATOM 5307 N N . GLU A 1 770 ? 152.404 143.385 208.381 1.00 57.11 770 GLU A N 1
ATOM 5308 C CA . GLU A 1 770 ? 152.613 143.494 209.824 1.00 57.11 770 GLU A CA 1
ATOM 5309 C C . GLU A 1 770 ? 153.176 144.857 210.225 1.00 57.11 770 GLU A C 1
ATOM 5310 O O . GLU A 1 770 ? 152.817 145.386 211.288 1.00 57.11 770 GLU A O 1
ATOM 5316 N N . ALA A 1 771 ? 154.021 145.449 209.369 1.00 49.98 771 ALA A N 1
ATOM 5317 C CA . ALA A 1 771 ? 154.518 146.802 209.608 1.00 49.98 771 ALA A CA 1
ATOM 5318 C C . ALA A 1 771 ? 153.396 147.822 209.524 1.00 49.98 771 ALA A C 1
ATOM 5319 O O . ALA A 1 771 ? 153.323 148.729 210.357 1.00 49.98 771 ALA A O 1
ATOM 5321 N N . MET A 1 772 ? 152.509 147.677 208.533 1.00 51.34 772 MET A N 1
ATOM 5322 C CA . MET A 1 772 ? 151.365 148.573 208.408 1.00 51.34 772 MET A CA 1
ATOM 5323 C C . MET A 1 772 ? 150.425 148.453 209.603 1.00 51.34 772 MET A C 1
ATOM 5324 O O . MET A 1 772 ? 149.948 149.470 210.127 1.00 51.34 772 MET A O 1
ATOM 5329 N N . ALA A 1 773 ? 150.202 147.225 210.086 1.00 49.61 773 ALA A N 1
ATOM 5330 C CA . ALA A 1 773 ? 149.313 147.015 211.228 1.00 49.61 773 ALA A CA 1
ATOM 5331 C C . ALA A 1 773 ? 149.876 147.626 212.509 1.00 49.61 773 ALA A C 1
ATOM 5332 O O . ALA A 1 773 ? 149.176 148.378 213.209 1.00 49.61 773 ALA A O 1
ATOM 5334 N N . LEU A 1 774 ? 151.151 147.343 212.820 1.00 51.63 774 LEU A N 1
ATOM 5335 C CA . LEU A 1 774 ? 151.762 147.943 214.006 1.00 51.63 774 LEU A CA 1
ATOM 5336 C C . LEU A 1 774 ? 151.933 149.451 213.888 1.00 51.63 774 LEU A C 1
ATOM 5337 O O . LEU A 1 774 ? 151.837 150.151 214.900 1.00 51.63 774 LEU A O 1
ATOM 5342 N N . GLY A 1 775 ? 152.164 149.975 212.683 1.00 45.68 775 GLY A N 1
ATOM 5343 C CA . GLY A 1 775 ? 152.310 151.413 212.538 1.00 45.68 775 GLY A CA 1
ATOM 5344 C C . GLY A 1 775 ? 151.009 152.157 212.756 1.00 45.68 775 GLY A C 1
ATOM 5345 O O . GLY A 1 775 ? 150.995 153.236 213.359 1.00 45.68 775 GLY A O 1
ATOM 5346 N N . ARG A 1 776 ? 149.900 151.590 212.271 1.00 44.24 776 ARG A N 1
ATOM 5347 C CA . ARG A 1 776 ? 148.601 152.196 212.533 1.00 44.24 776 ARG A CA 1
ATOM 5348 C C . ARG A 1 776 ? 148.257 152.133 214.016 1.00 44.24 776 ARG A C 1
ATOM 5349 O O . ARG A 1 776 ? 147.728 153.109 214.580 1.00 44.24 776 ARG A O 1
ATOM 5357 N N . GLU A 1 777 ? 148.601 151.015 214.673 1.00 51.86 777 GLU A N 1
ATOM 5358 C CA . GLU A 1 777 ? 148.409 150.926 216.121 1.00 51.86 777 GLU A CA 1
ATOM 5359 C C . GLU A 1 777 ? 149.246 151.963 216.868 1.00 51.86 777 GLU A C 1
ATOM 5360 O O . GLU A 1 777 ? 148.760 152.593 217.815 1.00 51.86 777 GLU A O 1
ATOM 5366 N N . ALA A 1 778 ? 150.474 152.217 216.404 1.00 54.47 778 ALA A N 1
ATOM 5367 C CA . ALA A 1 778 ? 151.352 153.177 217.078 1.00 54.47 778 ALA A CA 1
ATOM 5368 C C . ALA A 1 778 ? 150.865 154.610 216.921 1.00 54.47 778 ALA A C 1
ATOM 5369 O O . ALA A 1 778 ? 150.890 155.382 217.888 1.00 54.47 778 ALA A O 1
ATOM 5371 N N . ALA A 1 779 ? 150.457 154.988 215.700 1.00 48.35 779 ALA A N 1
ATOM 5372 C CA . ALA A 1 779 ? 149.954 156.335 215.446 1.00 48.35 779 ALA A CA 1
ATOM 5373 C C . ALA A 1 779 ? 148.722 156.624 216.287 1.00 48.35 779 ALA A C 1
ATOM 5374 O O . ALA A 1 779 ? 148.669 157.632 217.017 1.00 48.35 779 ALA A O 1
ATOM 5376 N N . ASP A 1 780 ? 147.751 155.703 216.254 1.00 53.32 780 ASP A N 1
ATOM 5377 C CA . ASP A 1 780 ? 146.537 155.901 217.034 1.00 53.32 780 ASP A CA 1
ATOM 5378 C C . ASP A 1 780 ? 146.798 155.812 218.534 1.00 53.32 780 ASP A C 1
ATOM 5379 O O . ASP A 1 780 ? 146.065 156.419 219.320 1.00 53.32 780 ASP A O 1
ATOM 5384 N N . TRP A 1 781 ? 147.840 155.090 218.951 1.00 58.21 781 TRP A N 1
ATOM 5385 C CA . TRP A 1 781 ? 148.144 154.996 220.374 1.00 58.21 781 TRP A CA 1
ATOM 5386 C C . TRP A 1 781 ? 148.751 156.289 220.893 1.00 58.21 781 TRP A C 1
ATOM 5387 O O . TRP A 1 781 ? 148.347 156.802 221.942 1.00 58.21 781 TRP A O 1
ATOM 5398 N N . VAL A 1 782 ? 149.743 156.816 220.175 1.00 58.72 782 VAL A N 1
ATOM 5399 C CA . VAL A 1 782 ? 150.499 157.965 220.658 1.00 58.72 782 VAL A CA 1
ATOM 5400 C C . VAL A 1 782 ? 149.639 159.222 220.625 1.00 58.72 782 VAL A C 1
ATOM 5401 O O . VAL A 1 782 ? 149.779 160.096 221.498 1.00 58.72 782 VAL A O 1
ATOM 5405 N N . SER A 1 783 ? 148.669 159.298 219.689 1.00 49.19 783 SER A N 1
ATOM 5406 C CA . SER A 1 783 ? 147.813 160.483 219.594 1.00 49.19 783 SER A CA 1
ATOM 5407 C C . SER A 1 783 ? 146.969 160.752 220.835 1.00 49.19 783 SER A C 1
ATOM 5408 O O . SER A 1 783 ? 146.516 161.883 221.014 1.00 49.19 783 SER A O 1
ATOM 5411 N N . GLY A 1 784 ? 146.771 159.771 221.707 1.00 56.08 784 GLY A N 1
ATOM 5412 C CA . GLY A 1 784 ? 145.961 159.982 222.893 1.00 56.08 784 GLY A CA 1
ATOM 5413 C C . GLY A 1 784 ? 146.696 160.521 224.107 1.00 56.08 784 GLY A C 1
ATOM 5414 O O . GLY A 1 784 ? 146.455 160.060 225.227 1.00 56.08 784 GLY A O 1
ATOM 5415 N N . HIS A 1 785 ? 147.588 161.491 223.906 1.00 54.14 785 HIS A N 1
ATOM 5416 C CA . HIS A 1 785 ? 148.398 162.092 224.963 1.00 54.14 785 HIS A CA 1
ATOM 5417 C C . HIS A 1 785 ? 148.471 163.605 224.810 1.00 54.14 785 HIS A C 1
ATOM 5418 O O . HIS A 1 785 ? 149.490 164.225 225.109 1.00 54.14 785 HIS A O 1
ATOM 5425 N N . PHE A 1 786 ? 147.401 164.219 224.327 1.00 46.43 786 PHE A N 1
ATOM 5426 C CA . PHE A 1 786 ? 147.465 165.596 223.863 1.00 46.43 786 PHE A CA 1
ATOM 5427 C C . PHE A 1 786 ? 146.097 166.228 224.041 1.00 46.43 786 PHE A C 1
ATOM 5428 O O . PHE A 1 786 ? 145.107 165.530 224.294 1.00 46.43 786 PHE A O 1
ATOM 5436 N N . PRO A 1 787 ? 146.002 167.551 223.912 1.00 37.31 787 PRO A N 1
ATOM 5437 C CA . PRO A 1 787 ? 144.707 168.175 223.621 1.00 37.31 787 PRO A CA 1
ATOM 5438 C C . PRO A 1 787 ? 144.276 167.907 222.185 1.00 37.31 787 PRO A C 1
ATOM 5439 O O . PRO A 1 787 ? 144.984 167.291 221.392 1.00 37.31 787 PRO A O 1
ATOM 5443 N N . SER A 1 788 ? 143.100 168.375 221.858 1.00 35.62 788 SER A N 1
ATOM 5444 C CA . SER A 1 788 ? 142.640 168.259 220.481 1.00 35.62 788 SER A CA 1
ATOM 5445 C C . SER A 1 788 ? 142.627 169.631 219.819 1.00 35.62 788 SER A C 1
ATOM 5446 O O . SER A 1 788 ? 142.431 170.640 220.497 1.00 35.62 788 SER A O 1
ATOM 5449 N N . PRO A 1 789 ? 142.815 169.753 218.496 1.00 31.46 789 PRO A N 1
ATOM 5450 C CA . PRO A 1 789 ? 142.945 168.789 217.399 1.00 31.46 789 PRO A CA 1
ATOM 5451 C C . PRO A 1 789 ? 144.350 168.242 217.138 1.00 31.46 789 PRO A C 1
ATOM 5452 O O . PRO A 1 789 ? 144.732 168.146 215.977 1.00 31.46 789 PRO A O 1
ATOM 5456 N N . ILE A 1 790 ? 145.108 167.898 218.173 1.00 32.95 790 ILE A N 1
ATOM 5457 C CA . ILE A 1 790 ? 146.428 167.314 217.969 1.00 32.95 790 ILE A CA 1
ATOM 5458 C C . ILE A 1 790 ? 146.277 165.817 217.725 1.00 32.95 790 ILE A C 1
ATOM 5459 O O . ILE A 1 790 ? 145.795 165.081 218.591 1.00 32.95 790 ILE A O 1
ATOM 5464 N N . ARG A 1 791 ? 146.690 165.364 216.544 1.00 40.18 791 ARG A N 1
ATOM 5465 C CA . ARG A 1 791 ? 146.632 163.954 216.193 1.00 40.18 791 ARG A CA 1
ATOM 5466 C C . ARG A 1 791 ? 147.822 163.566 215.326 1.00 40.18 791 ARG A C 1
ATOM 5467 O O . ARG A 1 791 ? 148.201 164.297 214.407 1.00 40.18 791 ARG A O 1
ATOM 5475 N N . LEU A 1 792 ? 148.403 162.411 215.635 1.00 39.87 792 LEU A N 1
ATOM 5476 C CA . LEU A 1 792 ? 149.449 161.774 214.849 1.00 39.87 792 LEU A CA 1
ATOM 5477 C C . LEU A 1 792 ? 148.793 160.760 213.923 1.00 39.87 792 LEU A C 1
ATOM 5478 O O . LEU A 1 792 ? 147.773 160.167 214.277 1.00 39.87 792 LEU A O 1
ATOM 5483 N N . GLU A 1 793 ? 149.360 160.565 212.736 1.00 44.12 793 GLU A N 1
ATOM 5484 C CA . GLU A 1 793 ? 148.770 159.655 211.769 1.00 44.12 793 GLU A CA 1
ATOM 5485 C C . GLU A 1 793 ? 149.839 158.871 211.012 1.00 44.12 793 GLU A C 1
ATOM 5486 O O . GLU A 1 793 ? 150.949 159.358 210.767 1.00 44.12 793 GLU A O 1
ATOM 5492 N N . PHE A 1 794 ? 149.495 157.622 210.697 1.00 37.90 794 PHE A N 1
ATOM 5493 C CA . PHE A 1 794 ? 150.278 156.782 209.799 1.00 37.90 794 PHE A CA 1
ATOM 5494 C C . PHE A 1 794 ? 150.254 157.386 208.406 1.00 37.90 794 PHE A C 1
ATOM 5495 O O . PHE A 1 794 ? 149.231 157.923 207.982 1.00 37.90 794 PHE A O 1
ATOM 5503 N N . GLU A 1 795 ? 151.357 157.298 207.675 1.00 40.46 795 GLU A N 1
ATOM 5504 C CA . GLU A 1 795 ? 151.308 157.854 206.332 1.00 40.46 795 GLU A CA 1
ATOM 5505 C C . GLU A 1 795 ? 151.839 156.951 205.232 1.00 40.46 795 GLU A C 1
ATOM 5506 O O . GLU A 1 795 ? 151.313 157.012 204.117 1.00 40.46 795 GLU A O 1
ATOM 5512 N N . LYS A 1 796 ? 152.844 156.117 205.503 1.00 37.25 796 LYS A N 1
ATOM 5513 C CA . LYS A 1 796 ? 153.481 155.299 204.474 1.00 37.25 796 LYS A CA 1
ATOM 5514 C C . LYS A 1 796 ? 154.328 154.219 205.127 1.00 37.25 796 LYS A C 1
ATOM 5515 O O . LYS A 1 796 ? 154.467 154.164 206.349 1.00 37.25 796 LYS A O 1
ATOM 5521 N N . VAL A 1 797 ? 154.848 153.326 204.284 1.00 38.76 797 VAL A N 1
ATOM 5522 C CA . VAL A 1 797 ? 155.886 152.360 204.639 1.00 38.76 797 VAL A CA 1
ATOM 5523 C C . VAL A 1 797 ? 156.897 152.361 203.502 1.00 38.76 797 VAL A C 1
ATOM 5524 O O . VAL A 1 797 ? 156.529 152.148 202.342 1.00 38.76 797 VAL A O 1
ATOM 5528 N N . TYR A 1 798 ? 158.159 152.632 203.821 1.00 33.66 798 TYR A N 1
ATOM 5529 C CA . TYR A 1 798 ? 159.225 152.611 202.828 1.00 33.66 798 TYR A CA 1
ATOM 5530 C C . TYR A 1 798 ? 159.925 151.258 202.851 1.00 33.66 798 TYR A C 1
ATOM 5531 O O . TYR A 1 798 ? 160.279 150.754 203.920 1.00 33.66 798 TYR A O 1
ATOM 5540 N N . PHE A 1 799 ? 160.124 150.672 201.667 1.00 38.39 799 PHE A N 1
ATOM 5541 C CA . PHE A 1 799 ? 160.687 149.331 201.562 1.00 38.39 799 PHE A CA 1
ATOM 5542 C C . PHE A 1 799 ? 161.275 149.076 200.178 1.00 38.39 799 PHE A C 1
ATOM 5543 O O . PHE A 1 799 ? 160.529 148.724 199.257 1.00 38.39 799 PHE A O 1
ATOM 5551 N N . PRO A 1 800 ? 162.594 149.241 199.969 1.00 35.53 800 PRO A N 1
ATOM 5552 C CA . PRO A 1 800 ? 163.700 149.590 200.872 1.00 35.53 800 PRO A CA 1
ATOM 5553 C C . PRO A 1 800 ? 163.868 151.099 201.125 1.00 35.53 800 PRO A C 1
ATOM 5554 O O . PRO A 1 800 ? 163.051 151.875 200.650 1.00 35.53 800 PRO A O 1
ATOM 5558 N N . TYR A 1 801 ? 164.911 151.505 201.853 1.00 30.06 801 TYR A N 1
ATOM 5559 C CA . TYR A 1 801 ? 165.082 152.898 202.256 1.00 30.06 801 TYR A CA 1
ATOM 5560 C C . TYR A 1 801 ? 166.535 153.318 202.055 1.00 30.06 801 TYR A C 1
ATOM 5561 O O . TYR A 1 801 ? 167.438 152.495 202.178 1.00 30.06 801 TYR A O 1
ATOM 5570 N N . LEU A 1 802 ? 166.779 154.592 201.761 1.00 27.88 802 LEU A N 1
ATOM 5571 C CA . LEU A 1 802 ? 168.133 155.065 201.483 1.00 27.88 802 LEU A CA 1
ATOM 5572 C C . LEU A 1 802 ? 168.325 156.458 202.073 1.00 27.88 802 LEU A C 1
ATOM 5573 O O . LEU A 1 802 ? 167.769 157.428 201.557 1.00 27.88 802 LEU A O 1
ATOM 5578 N N . LEU A 1 803 ? 169.126 156.565 203.133 1.00 22.32 803 LEU A N 1
ATOM 5579 C CA . LEU A 1 803 ? 169.279 157.804 203.887 1.00 22.32 803 LEU A CA 1
ATOM 5580 C C . LEU A 1 803 ? 170.702 158.314 203.715 1.00 22.32 803 LEU A C 1
ATOM 5581 O O . LEU A 1 803 ? 171.653 157.630 204.107 1.00 22.32 803 LEU A O 1
ATOM 5586 N N . ILE A 1 804 ? 170.854 159.506 203.135 1.00 26.80 804 ILE A N 1
ATOM 5587 C CA . ILE A 1 804 ? 172.180 159.992 202.771 1.00 26.80 804 ILE A CA 1
ATOM 5588 C C . ILE A 1 804 ? 172.682 161.037 203.760 1.00 26.80 804 ILE A C 1
ATOM 5589 O O . ILE A 1 804 ? 173.828 160.987 204.206 1.00 26.80 804 ILE A O 1
ATOM 5594 N N . SER A 1 805 ? 171.853 162.006 204.119 1.00 28.19 805 SER A N 1
ATOM 5595 C CA . SER A 1 805 ? 172.243 163.067 205.038 1.00 28.19 805 SER A CA 1
ATOM 5596 C C . SER A 1 805 ? 170.973 163.647 205.648 1.00 28.19 805 SER A C 1
ATOM 5597 O O . SER A 1 805 ? 169.926 162.991 205.659 1.00 28.19 805 SER A O 1
ATOM 5600 N N . LYS A 1 806 ? 171.076 164.843 206.208 1.00 28.45 806 LYS A N 1
ATOM 5601 C CA . LYS A 1 806 ? 169.888 165.587 206.590 1.00 28.45 806 LYS A CA 1
ATOM 5602 C C . LYS A 1 806 ? 169.279 166.200 205.337 1.00 28.45 806 LYS A C 1
ATOM 5603 O O . LYS A 1 806 ? 170.003 166.748 204.499 1.00 28.45 806 LYS A O 1
ATOM 5609 N N . LYS A 1 807 ? 167.954 166.050 205.195 1.00 27.13 807 LYS A N 1
ATOM 5610 C CA . LYS A 1 807 ? 167.156 166.543 204.061 1.00 27.13 807 LYS A CA 1
ATOM 5611 C C . LYS A 1 807 ? 167.564 165.913 202.726 1.00 27.13 807 LYS A C 1
ATOM 5612 O O . LYS A 1 807 ? 167.402 166.526 201.671 1.00 27.13 807 LYS A O 1
ATOM 5618 N N . ARG A 1 808 ? 168.087 164.685 202.755 1.00 27.08 808 ARG A N 1
ATOM 5619 C CA . ARG A 1 808 ? 168.451 163.939 201.549 1.00 27.08 808 ARG A CA 1
ATOM 5620 C C . ARG A 1 808 ? 168.163 162.457 201.782 1.00 27.08 808 ARG A C 1
ATOM 5621 O O . ARG A 1 808 ? 168.910 161.784 202.510 1.00 27.08 808 ARG A O 1
ATOM 5629 N N . TYR A 1 809 ? 167.113 161.936 201.145 1.00 25.52 809 TYR A N 1
ATOM 5630 C CA . TYR A 1 809 ? 166.830 160.506 201.229 1.00 25.52 809 TYR A CA 1
ATOM 5631 C C . TYR A 1 809 ? 165.959 160.074 200.060 1.00 25.52 809 TYR A C 1
ATOM 5632 O O . TYR A 1 809 ? 165.562 160.879 199.215 1.00 25.52 809 TYR A O 1
ATOM 5641 N N . ALA A 1 810 ? 165.685 158.772 200.017 1.00 28.39 810 ALA A N 1
ATOM 5642 C CA . ALA A 1 810 ? 164.931 158.158 198.933 1.00 28.39 810 ALA A CA 1
ATOM 5643 C C . ALA A 1 810 ? 164.324 156.849 199.417 1.00 28.39 810 ALA A C 1
ATOM 5644 O O . ALA A 1 810 ? 164.801 156.235 200.370 1.00 28.39 810 ALA A O 1
ATOM 5646 N N . GLY A 1 811 ? 163.262 156.434 198.744 1.00 32.75 811 GLY A N 1
ATOM 5647 C CA . GLY A 1 811 ? 162.609 155.192 199.126 1.00 32.75 811 GLY A CA 1
ATOM 5648 C C . GLY A 1 811 ? 161.514 154.825 198.151 1.00 32.75 811 GLY A C 1
ATOM 5649 O O . GLY A 1 811 ? 161.279 155.521 197.164 1.00 32.75 811 GLY A O 1
ATOM 5650 N N . LEU A 1 812 ? 160.841 153.710 198.435 1.00 40.16 812 LEU A N 1
ATOM 5651 C CA . LEU A 1 812 ? 159.724 153.232 197.624 1.00 40.16 812 LEU A CA 1
ATOM 5652 C C . LEU A 1 812 ? 158.441 153.169 198.439 1.00 40.16 812 LEU A C 1
ATOM 5653 O O . LEU A 1 812 ? 158.437 152.703 199.583 1.00 40.16 812 LEU A O 1
ATOM 5658 N N . LEU A 1 813 ? 157.344 153.562 197.800 1.00 46.94 813 LEU A N 1
ATOM 5659 C CA . LEU A 1 813 ? 156.153 154.053 198.480 1.00 46.94 813 LEU A CA 1
ATOM 5660 C C . LEU A 1 813 ? 155.047 153.005 198.457 1.00 46.94 813 LEU A C 1
ATOM 5661 O O . LEU A 1 813 ? 154.678 152.502 197.391 1.00 46.94 813 LEU A O 1
ATOM 5666 N N . PHE A 1 814 ? 154.520 152.691 199.635 1.00 54.90 814 PHE A N 1
ATOM 5667 C CA . PHE A 1 814 ? 153.415 151.761 199.815 1.00 54.90 814 PHE A CA 1
ATOM 5668 C C . PHE A 1 814 ? 152.260 152.534 200.437 1.00 54.90 814 PHE A C 1
ATOM 5669 O O . PHE A 1 814 ? 152.423 153.138 201.501 1.00 54.90 814 PHE A O 1
ATOM 5677 N N . SER A 1 815 ? 151.098 152.515 199.787 1.00 74.62 815 SER A N 1
ATOM 5678 C CA . SER A 1 815 ? 149.893 153.116 200.351 1.00 74.62 815 SER A CA 1
ATOM 5679 C C . SER A 1 815 ? 148.993 152.097 201.036 1.00 74.62 815 SER A C 1
ATOM 5680 O O . SER A 1 815 ? 148.531 152.336 202.157 1.00 74.62 815 SER A O 1
ATOM 5683 N N . SER A 1 816 ? 148.717 150.981 200.367 1.00 83.87 816 SER A N 1
ATOM 5684 C CA . SER A 1 816 ? 148.041 149.823 200.926 1.00 83.87 816 SER A CA 1
ATOM 5685 C C . SER A 1 816 ? 148.950 148.618 200.731 1.00 83.87 816 SER A C 1
ATOM 5686 O O . SER A 1 816 ? 150.078 148.745 200.253 1.00 83.87 816 SER A O 1
ATOM 5689 N N . ARG A 1 817 ? 148.500 147.453 201.153 1.00 87.23 817 ARG A N 1
ATOM 5690 C CA . ARG A 1 817 ? 149.246 146.282 200.709 1.00 87.23 817 ARG A CA 1
ATOM 5691 C C . ARG A 1 817 ? 148.847 145.757 199.320 1.00 87.23 817 ARG A C 1
ATOM 5692 O O . ARG A 1 817 ? 149.756 145.550 198.504 1.00 87.23 817 ARG A O 1
ATOM 5700 N N . PRO A 1 818 ? 147.563 145.516 198.976 1.00 104.80 818 PRO A N 1
ATOM 5701 C CA . PRO A 1 818 ? 147.290 144.921 197.656 1.00 104.80 818 PRO A CA 1
ATOM 5702 C C . PRO A 1 818 ? 147.387 145.914 196.517 1.00 104.80 818 PRO A C 1
ATOM 5703 O O . PRO A 1 818 ? 147.443 145.498 195.353 1.00 104.80 818 PRO A O 1
ATOM 5707 N N . ASP A 1 819 ? 147.346 147.208 196.833 1.00 97.68 819 ASP A N 1
ATOM 5708 C CA . ASP A 1 819 ? 147.984 148.262 196.054 1.00 97.68 819 ASP A CA 1
ATOM 5709 C C . ASP A 1 819 ? 149.473 148.142 196.370 1.00 97.68 819 ASP A C 1
ATOM 5710 O O . ASP A 1 819 ? 149.957 148.612 197.402 1.00 97.68 819 ASP A O 1
ATOM 5715 N N . ALA A 1 820 ? 150.203 147.482 195.462 1.00 87.38 820 ALA A N 1
ATOM 5716 C CA . ALA A 1 820 ? 151.526 146.945 195.787 1.00 87.38 820 ALA A CA 1
ATOM 5717 C C . ALA A 1 820 ? 152.563 148.052 195.977 1.00 87.38 820 ALA A C 1
ATOM 5718 O O . ALA A 1 820 ? 153.112 148.210 197.070 1.00 87.38 820 ALA A O 1
ATOM 5720 N N . HIS A 1 821 ? 152.853 148.835 194.936 1.00 75.90 821 HIS A N 1
ATOM 5721 C CA . HIS A 1 821 ? 153.704 149.997 195.157 1.00 75.90 821 HIS A CA 1
ATOM 5722 C C . HIS A 1 821 ? 153.236 151.133 194.264 1.00 75.90 821 HIS A C 1
ATOM 5723 O O . HIS A 1 821 ? 152.660 150.910 193.197 1.00 75.90 821 HIS A O 1
ATOM 5730 N N . ASP A 1 822 ? 153.495 152.360 194.714 1.00 66.83 822 ASP A N 1
ATOM 5731 C CA . ASP A 1 822 ? 153.026 153.560 194.032 1.00 66.83 822 ASP A CA 1
ATOM 5732 C C . ASP A 1 822 ? 154.092 154.160 193.124 1.00 66.83 822 ASP A C 1
ATOM 5733 O O . ASP A 1 822 ? 153.890 154.257 191.909 1.00 66.83 822 ASP A O 1
ATOM 5738 N N . ARG A 1 823 ? 155.232 154.540 193.700 1.00 57.65 823 ARG A N 1
ATOM 5739 C CA . ARG A 1 823 ? 156.315 155.236 193.014 1.00 57.65 823 ARG A CA 1
ATOM 5740 C C . ARG A 1 823 ? 157.521 155.278 193.945 1.00 57.65 823 ARG A C 1
ATOM 5741 O O . ARG A 1 823 ? 157.517 154.696 195.034 1.00 57.65 823 ARG A O 1
ATOM 5749 N N . MET A 1 824 ? 158.551 155.989 193.502 1.00 50.29 824 MET A N 1
ATOM 5750 C CA . MET A 1 824 ? 159.683 156.350 194.339 1.00 50.29 824 MET A CA 1
ATOM 5751 C C . MET A 1 824 ? 159.427 157.671 195.056 1.00 50.29 824 MET A C 1
ATOM 5752 O O . MET A 1 824 ? 158.529 158.435 194.702 1.00 50.29 824 MET A O 1
ATOM 5757 N N . ASP A 1 825 ? 160.236 157.925 196.074 1.00 38.43 825 ASP A N 1
ATOM 5758 C CA . ASP A 1 825 ? 160.347 159.216 196.735 1.00 38.43 825 ASP A CA 1
ATOM 5759 C C . ASP A 1 825 ? 161.803 159.648 196.717 1.00 38.43 825 ASP A C 1
ATOM 5760 O O . ASP A 1 825 ? 162.670 158.904 197.184 1.00 38.43 825 ASP A O 1
ATOM 5765 N N . CYS A 1 826 ? 162.061 160.847 196.201 1.00 33.37 826 CYS A N 1
ATOM 5766 C CA . CYS A 1 826 ? 163.401 161.424 196.094 1.00 33.37 826 CYS A CA 1
ATOM 5767 C C . CYS A 1 826 ? 163.395 162.771 196.813 1.00 33.37 826 CYS A C 1
ATOM 5768 O O . CYS A 1 826 ? 163.219 163.814 196.181 1.00 33.37 826 CYS A O 1
ATOM 5771 N N . LYS A 1 827 ? 163.598 162.759 198.127 1.00 27.48 827 LYS A N 1
ATOM 5772 C CA . LYS A 1 827 ? 163.585 163.986 198.917 1.00 27.48 827 LYS A CA 1
ATOM 5773 C C . LYS A 1 827 ? 164.970 164.611 198.886 1.00 27.48 827 LYS A C 1
ATOM 5774 O O . LYS A 1 827 ? 165.911 164.075 199.477 1.00 27.48 827 LYS A O 1
ATOM 5780 N N . GLY A 1 828 ? 165.095 165.727 198.186 1.00 24.96 828 GLY A N 1
ATOM 5781 C CA . GLY A 1 828 ? 166.257 166.573 198.267 1.00 24.96 828 GLY A CA 1
ATOM 5782 C C . GLY A 1 828 ? 167.339 166.288 197.249 1.00 24.96 828 GLY A C 1
ATOM 5783 O O . GLY A 1 828 ? 168.180 167.160 197.012 1.00 24.96 828 GLY A O 1
ATOM 5784 N N . LEU A 1 829 ? 167.321 165.120 196.613 1.00 26.53 829 LEU A N 1
ATOM 5785 C CA . LEU A 1 829 ? 168.482 164.630 195.878 1.00 26.53 829 LEU A CA 1
ATOM 5786 C C . LEU A 1 829 ? 168.637 165.362 194.543 1.00 26.53 829 LEU A C 1
ATOM 5787 O O . LEU A 1 829 ? 167.965 166.351 194.249 1.00 26.53 829 LEU A O 1
ATOM 5792 N N . GLU A 1 830 ? 169.537 164.858 193.707 1.00 36.22 830 GLU A N 1
ATOM 5793 C CA . GLU A 1 830 ? 169.993 165.552 192.511 1.00 36.22 830 GLU A CA 1
ATOM 5794 C C . GLU A 1 830 ? 169.034 165.428 191.342 1.00 36.22 830 GLU A C 1
ATOM 5795 O O . GLU A 1 830 ? 169.406 165.798 190.225 1.00 36.22 830 GLU A O 1
ATOM 5801 N N . ALA A 1 831 ? 167.824 164.920 191.570 1.00 34.24 831 ALA A N 1
ATOM 5802 C CA . ALA A 1 831 ? 166.836 164.706 190.524 1.00 34.24 831 ALA A CA 1
ATOM 5803 C C . ALA A 1 831 ? 165.692 165.702 190.565 1.00 34.24 831 ALA A C 1
ATOM 5804 O O . ALA A 1 831 ? 164.881 165.730 189.635 1.00 34.24 831 ALA A O 1
ATOM 5806 N N . VAL A 1 832 ? 165.598 166.501 191.623 1.00 33.34 832 VAL A N 1
ATOM 5807 C CA . VAL A 1 832 ? 164.520 167.471 191.780 1.00 33.34 832 VAL A CA 1
ATOM 5808 C C . VAL A 1 832 ? 165.019 168.905 191.815 1.00 33.34 832 VAL A C 1
ATOM 5809 O O . VAL A 1 832 ? 164.208 169.828 191.665 1.00 33.34 832 VAL A O 1
ATOM 5813 N N . ARG A 1 833 ? 166.312 169.126 192.011 1.00 27.98 833 ARG A N 1
ATOM 5814 C CA . ARG A 1 833 ? 166.882 170.458 191.931 1.00 27.98 833 ARG A CA 1
ATOM 5815 C C . ARG A 1 833 ? 167.059 170.862 190.476 1.00 27.98 833 ARG A C 1
ATOM 5816 O O . ARG A 1 833 ? 167.083 170.025 189.575 1.00 27.98 833 ARG A O 1
ATOM 5824 N N . ARG A 1 834 ? 167.166 172.170 190.248 1.00 28.34 834 ARG A N 1
ATOM 5825 C CA . ARG A 1 834 ? 167.265 172.712 188.899 1.00 28.34 834 ARG A CA 1
ATOM 5826 C C . ARG A 1 834 ? 168.605 173.383 188.629 1.00 28.34 834 ARG A C 1
ATOM 5827 O O . ARG A 1 834 ? 168.753 174.049 187.594 1.00 28.34 834 ARG A O 1
ATOM 5835 N N . ASP A 1 835 ? 169.585 173.219 189.517 1.00 37.94 835 ASP A N 1
ATOM 5836 C CA . ASP A 1 835 ? 170.895 173.843 189.367 1.00 37.94 835 ASP A CA 1
ATOM 5837 C C . ASP A 1 835 ? 171.878 173.009 188.546 1.00 37.94 835 ASP A C 1
ATOM 5838 O O . ASP A 1 835 ? 173.048 173.383 188.449 1.00 37.94 835 ASP A O 1
ATOM 5843 N N . ASN A 1 836 ? 171.440 171.910 187.945 1.00 32.48 836 ASN A N 1
ATOM 5844 C CA . ASN A 1 836 ? 172.352 170.961 187.322 1.00 32.48 836 ASN A CA 1
ATOM 5845 C C . ASN A 1 836 ? 171.933 170.721 185.873 1.00 32.48 836 ASN A C 1
ATOM 5846 O O . ASN A 1 836 ? 171.097 171.431 185.304 1.00 32.48 836 ASN A O 1
ATOM 5851 N N . CYS A 1 837 ? 172.530 169.717 185.256 1.00 26.84 837 CYS A N 1
ATOM 5852 C CA . CYS A 1 837 ? 172.291 169.278 183.897 1.00 26.84 837 CYS A CA 1
ATOM 5853 C C . CYS A 1 837 ? 171.160 168.260 183.854 1.00 26.84 837 CYS A C 1
ATOM 5854 O O . CYS A 1 837 ? 170.886 167.595 184.855 1.00 26.84 837 CYS A O 1
ATOM 5857 N N . PRO A 1 838 ? 170.462 168.130 182.719 1.00 25.10 838 PRO A N 1
ATOM 5858 C CA . PRO A 1 838 ? 169.479 167.040 182.600 1.00 25.10 838 PRO A CA 1
ATOM 5859 C C . PRO A 1 838 ? 170.120 165.663 182.579 1.00 25.10 838 PRO A C 1
ATOM 5860 O O . PRO A 1 838 ? 169.505 164.688 183.031 1.00 25.10 838 PRO A O 1
ATOM 5864 N N . LEU A 1 839 ? 171.350 165.578 182.054 1.00 22.59 839 LEU A N 1
ATOM 5865 C CA . LEU A 1 839 ? 172.111 164.333 182.006 1.00 22.59 839 LEU A CA 1
ATOM 5866 C C . LEU A 1 839 ? 172.315 163.747 183.398 1.00 22.59 839 LEU A C 1
ATOM 5867 O O . LEU A 1 839 ? 172.119 162.544 183.611 1.00 22.59 839 LEU A O 1
ATOM 5872 N N . VAL A 1 840 ? 172.645 164.592 184.370 1.00 25.58 840 VAL A N 1
ATOM 5873 C CA . VAL A 1 840 ? 172.949 164.114 185.713 1.00 25.58 840 VAL A CA 1
ATOM 5874 C C . VAL A 1 840 ? 171.684 163.678 186.442 1.00 25.58 840 VAL A C 1
ATOM 5875 O O . VAL A 1 840 ? 171.673 162.647 187.128 1.00 25.58 840 VAL A O 1
ATOM 5879 N N . ALA A 1 841 ? 170.604 164.456 186.312 1.00 28.43 841 ALA A N 1
ATOM 5880 C CA . ALA A 1 841 ? 169.335 164.109 186.954 1.00 28.43 841 ALA A CA 1
ATOM 5881 C C . ALA A 1 841 ? 168.739 162.838 186.361 1.00 28.43 841 ALA A C 1
ATOM 5882 O O . ALA A 1 841 ? 168.187 162.003 187.093 1.00 28.43 841 ALA A O 1
ATOM 5884 N N . ASN A 1 842 ? 168.873 162.664 185.039 1.00 27.67 842 ASN A N 1
ATOM 5885 C CA . ASN A 1 842 ? 168.424 161.438 184.391 1.00 27.67 842 ASN A CA 1
ATOM 5886 C C . ASN A 1 842 ? 169.231 160.232 184.852 1.00 27.67 842 ASN A C 1
ATOM 5887 O O . ASN A 1 842 ? 168.656 159.166 185.113 1.00 27.67 842 ASN A O 1
ATOM 5892 N N . LEU A 1 843 ? 170.558 160.379 184.952 1.00 26.92 843 LEU A N 1
ATOM 5893 C CA . LEU A 1 843 ? 171.393 159.286 185.433 1.00 26.92 843 LEU A CA 1
ATOM 5894 C C . LEU A 1 843 ? 171.087 158.920 186.879 1.00 26.92 843 LEU A C 1
ATOM 5895 O O . LEU A 1 843 ? 171.096 157.736 187.223 1.00 26.92 843 LEU A O 1
ATOM 5900 N N . VAL A 1 844 ? 170.761 159.900 187.720 1.00 24.29 844 VAL A N 1
ATOM 5901 C CA . VAL A 1 844 ? 170.432 159.584 189.109 1.00 24.29 844 VAL A CA 1
ATOM 5902 C C . VAL A 1 844 ? 169.088 158.856 189.201 1.00 24.29 844 VAL A C 1
ATOM 5903 O O . VAL A 1 844 ? 168.951 157.873 189.949 1.00 24.29 844 VAL A O 1
ATOM 5907 N N . THR A 1 845 ? 168.099 159.283 188.401 1.00 30.33 845 THR A N 1
ATOM 5908 C CA . THR A 1 845 ? 166.804 158.596 188.384 1.00 30.33 845 THR A CA 1
ATOM 5909 C C . THR A 1 845 ? 166.922 157.168 187.856 1.00 30.33 845 THR A C 1
ATOM 5910 O O . THR A 1 845 ? 166.345 156.239 188.432 1.00 30.33 845 THR A O 1
ATOM 5914 N N . ALA A 1 846 ? 167.686 156.972 186.776 1.00 31.35 846 ALA A N 1
ATOM 5915 C CA . ALA A 1 846 ? 167.842 155.635 186.204 1.00 31.35 846 ALA A CA 1
ATOM 5916 C C . ALA A 1 846 ? 168.655 154.720 187.107 1.00 31.35 846 ALA A C 1
ATOM 5917 O O . ALA A 1 846 ? 168.378 153.519 187.170 1.00 31.35 846 ALA A O 1
ATOM 5919 N N . SER A 1 847 ? 169.639 155.264 187.828 1.00 34.17 847 SER A N 1
ATOM 5920 C CA . SER A 1 847 ? 170.408 154.450 188.759 1.00 34.17 847 SER A CA 1
ATOM 5921 C C . SER A 1 847 ? 169.564 154.023 189.948 1.00 34.17 847 SER A C 1
ATOM 5922 O O . SER A 1 847 ? 169.620 152.860 190.357 1.00 34.17 847 SER A O 1
ATOM 5925 N N . LEU A 1 848 ? 168.759 154.934 190.508 1.00 36.06 848 LEU A N 1
ATOM 5926 C CA . LEU A 1 848 ? 167.860 154.525 191.586 1.00 36.06 848 LEU A CA 1
ATOM 5927 C C . LEU A 1 848 ? 166.756 153.594 191.101 1.00 36.06 848 LEU A C 1
ATOM 5928 O O . LEU A 1 848 ? 166.258 152.778 191.887 1.00 36.06 848 LEU A O 1
ATOM 5933 N N . ARG A 1 849 ? 166.380 153.675 189.823 1.00 41.34 849 ARG A N 1
ATOM 5934 C CA . ARG A 1 849 ? 165.421 152.717 189.284 1.00 41.34 849 ARG A CA 1
ATOM 5935 C C . ARG A 1 849 ? 166.023 151.322 189.209 1.00 41.34 849 ARG A C 1
ATOM 5936 O O . ARG A 1 849 ? 165.454 150.364 189.742 1.00 41.34 849 ARG A O 1
ATOM 5944 N N . ARG A 1 850 ? 167.192 151.194 188.569 1.00 42.29 850 ARG A N 1
ATOM 5945 C CA . ARG A 1 850 ? 167.845 149.893 188.448 1.00 42.29 850 ARG A CA 1
ATOM 5946 C C . ARG A 1 850 ? 168.315 149.355 189.788 1.00 42.29 850 ARG A C 1
ATOM 5947 O O . ARG A 1 850 ? 168.511 148.146 189.920 1.00 42.29 850 ARG A O 1
ATOM 5955 N N . LEU A 1 851 ? 168.483 150.217 190.783 1.00 37.98 851 LEU A N 1
ATOM 5956 C CA . LEU A 1 851 ? 169.061 149.824 192.053 1.00 37.98 851 LEU A CA 1
ATOM 5957 C C . LEU A 1 851 ? 168.019 149.543 193.123 1.00 37.98 851 LEU A C 1
ATOM 5958 O O . LEU A 1 851 ? 168.307 148.806 194.072 1.00 37.98 851 LEU A O 1
ATOM 5963 N N . LEU A 1 852 ? 166.820 150.114 193.006 1.00 38.49 852 LEU A N 1
ATOM 5964 C CA . LEU A 1 852 ? 165.787 149.947 194.023 1.00 38.49 852 LEU A CA 1
ATOM 5965 C C . LEU A 1 852 ? 164.625 149.077 193.578 1.00 38.49 852 LEU A C 1
ATOM 5966 O O . LEU A 1 852 ? 163.964 148.472 194.427 1.00 38.49 852 LEU A O 1
ATOM 5971 N N . ILE A 1 853 ? 164.348 149.015 192.280 1.00 41.59 853 ILE A N 1
ATOM 5972 C CA . ILE A 1 853 ? 163.232 148.240 191.747 1.00 41.59 853 ILE A CA 1
ATOM 5973 C C . ILE A 1 853 ? 163.668 146.845 191.309 1.00 41.59 853 ILE A C 1
ATOM 5974 O O . ILE A 1 853 ? 163.041 145.851 191.671 1.00 41.59 853 ILE A O 1
ATOM 5979 N N . ASP A 1 854 ? 164.756 146.745 190.549 1.00 46.82 854 ASP A N 1
ATOM 5980 C CA . ASP A 1 854 ? 165.236 145.454 190.077 1.00 46.82 854 ASP A CA 1
ATOM 5981 C C . ASP A 1 854 ? 166.338 144.865 190.945 1.00 46.82 854 ASP A C 1
ATOM 5982 O O . ASP A 1 854 ? 166.624 143.671 190.813 1.00 46.82 854 ASP A O 1
ATOM 5987 N N . ARG A 1 855 ? 166.964 145.683 191.791 1.00 43.43 855 ARG A N 1
ATOM 5988 C CA . ARG A 1 855 ? 168.024 145.303 192.732 1.00 43.43 855 ARG A CA 1
ATOM 5989 C C . ARG A 1 855 ? 169.219 144.660 192.018 1.00 43.43 855 ARG A C 1
ATOM 5990 O O . ARG A 1 855 ? 169.774 143.655 192.461 1.00 43.43 855 ARG A O 1
ATOM 5998 N N . ASP A 1 856 ? 169.557 145.216 190.865 1.00 52.69 856 ASP A N 1
ATOM 5999 C CA . ASP A 1 856 ? 170.693 144.710 190.131 1.00 52.69 856 ASP A CA 1
ATOM 6000 C C . ASP A 1 856 ? 171.742 145.799 190.009 1.00 52.69 856 ASP A C 1
ATOM 6001 O O . ASP A 1 856 ? 171.605 146.715 189.198 1.00 52.69 856 ASP A O 1
ATOM 6006 N N . PRO A 1 857 ? 172.799 145.701 190.821 1.00 54.71 857 PRO A N 1
ATOM 6007 C CA . PRO A 1 857 ? 173.915 146.656 190.731 1.00 54.71 857 PRO A CA 1
ATOM 6008 C C . PRO A 1 857 ? 174.779 146.497 189.488 1.00 54.71 857 PRO A C 1
ATOM 6009 O O . PRO A 1 857 ? 175.483 147.446 189.127 1.00 54.71 857 PRO A O 1
ATOM 6013 N N . GLU A 1 858 ? 174.731 145.352 188.807 1.00 56.39 858 GLU A N 1
ATOM 6014 C CA . GLU A 1 858 ? 175.605 145.135 187.658 1.00 56.39 858 GLU A CA 1
ATOM 6015 C C . GLU A 1 858 ? 175.081 145.849 186.422 1.00 56.39 858 GLU A C 1
ATOM 6016 O O . GLU A 1 858 ? 175.859 146.437 185.663 1.00 56.39 858 GLU A O 1
ATOM 6022 N N . GLY A 1 859 ? 173.764 145.834 186.226 1.00 49.24 859 GLY A N 1
ATOM 6023 C CA . GLY A 1 859 ? 173.167 146.681 185.210 1.00 49.24 859 GLY A CA 1
ATOM 6024 C C . GLY A 1 859 ? 173.319 148.158 185.512 1.00 49.24 859 GLY A C 1
ATOM 6025 O O . GLY A 1 859 ? 173.435 148.969 184.592 1.00 49.24 859 GLY A O 1
ATOM 6026 N N . ALA A 1 860 ? 173.372 148.519 186.796 1.00 44.81 860 ALA A N 1
ATOM 6027 C CA . ALA A 1 860 ? 173.594 149.910 187.174 1.00 44.81 860 ALA A CA 1
ATOM 6028 C C . ALA A 1 860 ? 175.009 150.360 186.827 1.00 44.81 860 ALA A C 1
ATOM 6029 O O . ALA A 1 860 ? 175.203 151.456 186.282 1.00 44.81 860 ALA A O 1
ATOM 6031 N N . VAL A 1 861 ? 176.009 149.522 187.135 1.00 43.08 861 VAL A N 1
ATOM 6032 C CA . VAL A 1 861 ? 177.391 149.811 186.752 1.00 43.08 861 VAL A CA 1
ATOM 6033 C C . VAL A 1 861 ? 177.534 149.880 185.238 1.00 43.08 861 VAL A C 1
ATOM 6034 O O . VAL A 1 861 ? 178.189 150.787 184.708 1.00 43.08 861 VAL A O 1
ATOM 6038 N N . ALA A 1 862 ? 176.900 148.949 184.517 1.00 41.91 862 ALA A N 1
ATOM 6039 C CA . ALA A 1 862 ? 176.986 148.962 183.061 1.00 41.91 862 ALA A CA 1
ATOM 6040 C C . ALA A 1 862 ? 176.290 150.180 182.468 1.00 41.91 862 ALA A C 1
ATOM 6041 O O . ALA A 1 862 ? 176.751 150.740 181.461 1.00 41.91 862 ALA A O 1
ATOM 6043 N N . HIS A 1 863 ? 175.220 150.642 183.120 1.00 38.78 863 HIS A N 1
ATOM 6044 C CA . HIS A 1 863 ? 174.521 151.843 182.687 1.00 38.78 863 HIS A CA 1
ATOM 6045 C C . HIS A 1 863 ? 175.389 153.081 182.856 1.00 38.78 863 HIS A C 1
ATOM 6046 O O . HIS A 1 863 ? 175.525 153.889 181.927 1.00 38.78 863 HIS A O 1
ATOM 6053 N N . ALA A 1 864 ? 175.976 153.247 184.045 1.00 36.12 864 ALA A N 1
ATOM 6054 C CA . ALA A 1 864 ? 176.814 154.414 184.306 1.00 36.12 864 ALA A CA 1
ATOM 6055 C C . ALA A 1 864 ? 178.058 154.407 183.426 1.00 36.12 864 ALA A C 1
ATOM 6056 O O . ALA A 1 864 ? 178.499 155.462 182.946 1.00 36.12 864 ALA A O 1
ATOM 6058 N N . GLN A 1 865 ? 178.594 153.213 183.151 1.00 39.45 865 GLN A N 1
ATOM 6059 C CA . GLN A 1 865 ? 179.683 153.059 182.196 1.00 39.45 865 GLN A CA 1
ATOM 6060 C C . GLN A 1 865 ? 179.296 153.494 180.796 1.00 39.45 865 GLN A C 1
ATOM 6061 O O . GLN A 1 865 ? 180.095 154.151 180.127 1.00 39.45 865 GLN A O 1
ATOM 6067 N N . ASP A 1 866 ? 178.100 153.119 180.328 1.00 40.30 866 ASP A N 1
ATOM 6068 C CA . ASP A 1 866 ? 177.690 153.525 178.988 1.00 40.30 866 ASP A CA 1
ATOM 6069 C C . ASP A 1 866 ? 177.469 155.028 178.905 1.00 40.30 866 ASP A C 1
ATOM 6070 O O . ASP A 1 866 ? 177.779 155.638 177.875 1.00 40.30 866 ASP A O 1
ATOM 6075 N N . VAL A 1 867 ? 176.956 155.639 179.981 1.00 34.57 867 VAL A N 1
ATOM 6076 C CA . VAL A 1 867 ? 176.754 157.088 179.984 1.00 34.57 867 VAL A CA 1
ATOM 6077 C C . VAL A 1 867 ? 178.093 157.818 179.913 1.00 34.57 867 VAL A C 1
ATOM 6078 O O . VAL A 1 867 ? 178.265 158.749 179.117 1.00 34.57 867 VAL A O 1
ATOM 6082 N N . ILE A 1 868 ? 179.077 157.364 180.692 1.00 31.83 868 ILE A N 1
ATOM 6083 C CA . ILE A 1 868 ? 180.393 158.001 180.690 1.00 31.83 868 ILE A CA 1
ATOM 6084 C C . ILE A 1 868 ? 181.118 157.758 179.368 1.00 31.83 868 ILE A C 1
ATOM 6085 O O . ILE A 1 868 ? 181.783 158.658 178.829 1.00 31.83 868 ILE A O 1
ATOM 6090 N N . SER A 1 869 ? 180.958 156.562 178.798 1.00 35.61 869 SER A N 1
ATOM 6091 C CA . SER A 1 869 ? 181.610 156.229 177.540 1.00 35.61 869 SER A CA 1
ATOM 6092 C C . SER A 1 869 ? 181.033 157.042 176.398 1.00 35.61 869 SER A C 1
ATOM 6093 O O . SER A 1 869 ? 181.776 157.536 175.545 1.00 35.61 869 SER A O 1
ATOM 6096 N N . ASP A 1 870 ? 179.710 157.216 176.383 1.00 38.34 870 ASP A N 1
ATOM 6097 C CA . ASP A 1 870 ? 179.081 157.978 175.316 1.00 38.34 870 ASP A CA 1
ATOM 6098 C C . ASP A 1 870 ? 179.319 159.461 175.509 1.00 38.34 870 ASP A C 1
ATOM 6099 O O . ASP A 1 870 ? 179.242 160.239 174.553 1.00 38.34 870 ASP A O 1
ATOM 6104 N N . LEU A 1 871 ? 179.615 159.870 176.744 1.00 30.37 871 LEU A N 1
ATOM 6105 C CA . LEU A 1 871 ? 180.075 161.230 176.991 1.00 30.37 871 LEU A CA 1
ATOM 6106 C C . LEU A 1 871 ? 181.440 161.471 176.358 1.00 30.37 871 LEU A C 1
ATOM 6107 O O . LEU A 1 871 ? 181.626 162.443 175.620 1.00 30.37 871 LEU A O 1
ATOM 6112 N N . LEU A 1 872 ? 182.404 160.589 176.630 1.00 32.62 872 LEU A N 1
ATOM 6113 C CA . LEU A 1 872 ? 183.769 160.796 176.159 1.00 32.62 872 LEU A CA 1
ATOM 6114 C C . LEU A 1 872 ? 183.917 160.584 174.657 1.00 32.62 872 LEU A C 1
ATOM 6115 O O . LEU A 1 872 ? 184.822 161.153 174.044 1.00 32.62 872 LEU A O 1
ATOM 6120 N N . CYS A 1 873 ? 183.043 159.785 174.052 1.00 36.52 873 CYS A N 1
ATOM 6121 C CA . CYS A 1 873 ? 183.080 159.512 172.624 1.00 36.52 873 CYS A CA 1
ATOM 6122 C C . CYS A 1 873 ? 182.306 160.534 171.805 1.00 36.52 873 CYS A C 1
ATOM 6123 O O . CYS A 1 873 ? 182.178 160.355 170.590 1.00 36.52 873 CYS A O 1
ATOM 6126 N N . ASN A 1 874 ? 181.773 161.572 172.457 1.00 45.68 874 ASN A N 1
ATOM 6127 C CA . ASN A 1 874 ? 181.150 162.748 171.836 1.00 45.68 874 ASN A CA 1
ATOM 6128 C C . ASN A 1 874 ? 179.902 162.378 171.034 1.00 45.68 874 ASN A C 1
ATOM 6129 O O . ASN A 1 874 ? 179.750 162.736 169.868 1.00 45.68 874 ASN A O 1
ATOM 6134 N N . ARG A 1 875 ? 179.003 161.642 171.687 1.00 42.94 875 ARG A N 1
ATOM 6135 C CA . ARG A 1 875 ? 177.704 161.321 171.108 1.00 42.94 875 ARG A CA 1
ATOM 6136 C C . ARG A 1 875 ? 176.571 161.620 172.085 1.00 42.94 875 ARG A C 1
ATOM 6137 O O . ARG A 1 875 ? 175.619 160.847 172.191 1.00 42.94 875 ARG A O 1
ATOM 6145 N N . ILE A 1 876 ? 176.656 162.737 172.805 1.00 42.11 876 ILE A N 1
ATOM 6146 C CA . ILE A 1 876 ? 175.615 163.173 173.732 1.00 42.11 876 ILE A CA 1
ATOM 6147 C C . ILE A 1 876 ? 175.082 164.522 173.267 1.00 42.11 876 ILE A C 1
ATOM 6148 O O . ILE A 1 876 ? 175.857 165.441 172.980 1.00 42.11 876 ILE A O 1
ATOM 6153 N N . ASP A 1 877 ? 173.754 164.627 173.180 1.00 47.51 877 ASP A N 1
ATOM 6154 C CA . ASP A 1 877 ? 173.071 165.833 172.729 1.00 47.51 877 ASP A CA 1
ATOM 6155 C C . ASP A 1 877 ? 173.323 167.006 173.675 1.00 47.51 877 ASP A C 1
ATOM 6156 O O . ASP A 1 877 ? 173.523 166.842 174.880 1.00 47.51 877 ASP A O 1
ATOM 6161 N N . ILE A 1 878 ? 173.297 168.217 173.110 1.00 43.04 878 ILE A N 1
ATOM 6162 C CA . ILE A 1 878 ? 173.542 169.407 173.917 1.00 43.04 878 ILE A CA 1
ATOM 6163 C C . ILE A 1 878 ? 172.308 169.884 174.665 1.00 43.04 878 ILE A C 1
ATOM 6164 O O . ILE A 1 878 ? 172.401 170.870 175.406 1.00 43.04 878 ILE A O 1
ATOM 6169 N N . SER A 1 879 ? 171.153 169.237 174.488 1.00 35.52 879 SER A N 1
ATOM 6170 C CA . SER A 1 879 ? 170.052 169.460 175.418 1.00 35.52 879 SER A CA 1
ATOM 6171 C C . SER A 1 879 ? 170.404 168.979 176.807 1.00 35.52 879 SER A C 1
ATOM 6172 O O . SER A 1 879 ? 169.988 169.588 177.796 1.00 35.52 879 SER A O 1
ATOM 6175 N N . GLN A 1 880 ? 171.163 167.896 176.899 1.00 32.03 880 GLN A N 1
ATOM 6176 C CA . GLN A 1 880 ? 171.517 167.284 178.164 1.00 32.03 880 GLN A CA 1
ATOM 6177 C C . GLN A 1 880 ? 172.651 168.021 178.868 1.00 32.03 880 GLN A C 1
ATOM 6178 O O . GLN A 1 880 ? 173.009 167.656 179.988 1.00 32.03 880 GLN A O 1
ATOM 6184 N N . LEU A 1 881 ? 173.216 169.052 178.238 1.00 27.48 881 LEU A N 1
ATOM 6185 C CA . LEU A 1 881 ? 174.359 169.775 178.771 1.00 27.48 881 LEU A CA 1
ATOM 6186 C C . LEU A 1 881 ? 174.042 171.192 179.239 1.00 27.48 881 LEU A C 1
ATOM 6187 O O . LEU A 1 881 ? 174.950 171.872 179.720 1.00 27.48 881 LEU A O 1
ATOM 6192 N N . VAL A 1 882 ? 172.795 171.652 179.129 1.00 27.80 882 VAL A N 1
ATOM 6193 C CA . VAL A 1 882 ? 172.419 173.039 179.414 1.00 27.80 882 VAL A CA 1
ATOM 6194 C C . VAL A 1 882 ? 172.172 173.230 180.908 1.00 27.80 882 VAL A C 1
ATOM 6195 O O . VAL A 1 882 ? 171.431 172.463 181.533 1.00 27.80 882 VAL A O 1
ATOM 6199 N N . ILE A 1 883 ? 172.806 174.255 181.480 1.00 24.61 883 ILE A N 1
ATOM 6200 C CA . ILE A 1 883 ? 172.674 174.623 182.884 1.00 24.61 883 ILE A CA 1
ATOM 6201 C C . ILE A 1 883 ? 171.927 175.953 182.941 1.00 24.61 883 ILE A C 1
ATOM 6202 O O . ILE A 1 883 ? 172.168 176.833 182.109 1.00 24.61 883 ILE A O 1
ATOM 6207 N N . THR A 1 884 ? 171.009 176.103 183.899 1.00 26.57 884 THR A N 1
ATOM 6208 C CA . THR A 1 884 ? 170.273 177.357 184.057 1.00 26.57 884 THR A CA 1
ATOM 6209 C C . THR A 1 884 ? 170.426 177.906 185.469 1.00 26.57 884 THR A C 1
ATOM 6210 O O . THR A 1 884 ? 170.384 177.155 186.445 1.00 26.57 884 THR A O 1
ATOM 6214 N N . LYS A 1 885 ? 170.580 179.228 185.574 1.00 30.39 885 LYS A N 1
ATOM 6215 C CA . LYS A 1 885 ? 170.639 179.877 186.881 1.00 30.39 885 LYS A CA 1
ATOM 6216 C C . LYS A 1 885 ? 169.890 181.202 186.858 1.00 30.39 885 LYS A C 1
ATOM 6217 O O . LYS A 1 885 ? 169.844 181.891 185.839 1.00 30.39 885 LYS A O 1
ATOM 6223 N N . GLU A 1 886 ? 169.319 181.553 188.011 1.00 36.25 886 GLU A N 1
ATOM 6224 C CA . GLU A 1 886 ? 168.455 182.721 188.153 1.00 36.25 886 GLU A CA 1
ATOM 6225 C C . GLU A 1 886 ? 169.274 183.987 188.385 1.00 36.25 886 GLU A C 1
ATOM 6226 O O . GLU A 1 886 ? 170.121 184.025 189.281 1.00 36.25 886 GLU A O 1
ATOM 6232 N N . LEU A 1 887 ? 168.987 185.035 187.613 1.00 37.25 887 LEU A N 1
ATOM 6233 C CA . LEU A 1 887 ? 169.680 186.320 187.724 1.00 37.25 887 LEU A CA 1
ATOM 6234 C C . LEU A 1 887 ? 168.931 187.201 188.717 1.00 37.25 887 LEU A C 1
ATOM 6235 O O . LEU A 1 887 ? 167.941 187.847 188.375 1.00 37.25 887 LEU A O 1
ATOM 6240 N N . THR A 1 888 ? 169.407 187.235 189.951 1.00 46.91 888 THR A N 1
ATOM 6241 C CA . THR A 1 888 ? 168.744 187.933 191.044 1.00 46.91 888 THR A CA 1
ATOM 6242 C C . THR A 1 888 ? 169.200 189.393 191.075 1.00 46.91 888 THR A C 1
ATOM 6243 O O . THR A 1 888 ? 169.672 189.930 190.069 1.00 46.91 888 THR A O 1
ATOM 6247 N N . ARG A 1 889 ? 168.975 190.064 192.203 1.00 63.75 889 ARG A N 1
ATOM 6248 C CA . ARG A 1 889 ? 169.420 191.432 192.452 1.00 63.75 889 ARG A CA 1
ATOM 6249 C C . ARG A 1 889 ? 170.906 191.643 192.163 1.00 63.75 889 ARG A C 1
ATOM 6250 O O . ARG A 1 889 ? 171.744 190.786 192.463 1.00 63.75 889 ARG A O 1
ATOM 6258 N N . ALA A 1 890 ? 171.227 192.783 191.557 1.00 71.71 890 ALA A N 1
ATOM 6259 C CA . ALA A 1 890 ? 172.502 192.948 190.873 1.00 71.71 890 ALA A CA 1
ATOM 6260 C C . ALA A 1 890 ? 173.683 193.197 191.806 1.00 71.71 890 ALA A C 1
ATOM 6261 O O . ALA A 1 890 ? 174.827 193.049 191.366 1.00 71.71 890 ALA A O 1
ATOM 6263 N N . ALA A 1 891 ? 173.452 193.525 193.081 1.00 68.37 891 ALA A N 1
ATOM 6264 C CA . ALA A 1 891 ? 174.561 193.897 193.961 1.00 68.37 891 ALA A CA 1
ATOM 6265 C C . ALA A 1 891 ? 175.178 192.674 194.634 1.00 68.37 891 ALA A C 1
ATOM 6266 O O . ALA A 1 891 ? 176.391 192.628 194.876 1.00 68.37 891 ALA A O 1
ATOM 6268 N N . SER A 1 892 ? 174.352 191.676 194.963 1.00 58.79 892 SER A N 1
ATOM 6269 C CA . SER A 1 892 ? 174.884 190.415 195.474 1.00 58.79 892 SER A CA 1
ATOM 6270 C C . SER A 1 892 ? 175.727 189.715 194.415 1.00 58.79 892 SER A C 1
ATOM 6271 O O . SER A 1 892 ? 176.752 189.097 194.726 1.00 58.79 892 SER A O 1
ATOM 6274 N N . ASP A 1 893 ? 175.322 189.827 193.152 1.00 57.40 893 ASP A N 1
ATOM 6275 C CA . ASP A 1 893 ? 176.108 189.362 192.022 1.00 57.40 893 ASP A CA 1
ATOM 6276 C C . ASP A 1 893 ? 177.201 190.345 191.614 1.00 57.40 893 ASP A C 1
ATOM 6277 O O . ASP A 1 893 ? 178.051 189.992 190.791 1.00 57.40 893 ASP A O 1
ATOM 6282 N N . TYR A 1 894 ? 177.198 191.566 192.164 1.00 68.85 894 TYR A N 1
ATOM 6283 C CA . TYR A 1 894 ? 178.394 192.403 192.134 1.00 68.85 894 TYR A CA 1
ATOM 6284 C C . TYR A 1 894 ? 179.432 191.930 193.142 1.00 68.85 894 TYR A C 1
ATOM 6285 O O . TYR A 1 894 ? 180.634 192.103 192.917 1.00 68.85 894 TYR A O 1
ATOM 6294 N N . ALA A 1 895 ? 178.987 191.348 194.255 1.00 62.28 895 ALA A N 1
ATOM 6295 C CA . ALA A 1 895 ? 179.885 191.010 195.358 1.00 62.28 895 ALA A CA 1
ATOM 6296 C C . ALA A 1 895 ? 180.840 189.860 195.052 1.00 62.28 895 ALA A C 1
ATOM 6297 O O . ALA A 1 895 ? 181.868 189.740 195.726 1.00 62.28 895 ALA A O 1
ATOM 6299 N N . GLY A 1 896 ? 180.528 189.017 194.066 1.00 52.79 896 GLY A N 1
ATOM 6300 C CA . GLY A 1 896 ? 181.358 187.872 193.734 1.00 52.79 896 GLY A CA 1
ATOM 6301 C C . GLY A 1 896 ? 181.067 187.326 192.351 1.00 52.79 896 GLY A C 1
ATOM 6302 O O . GLY A 1 896 ? 179.900 187.200 191.967 1.00 52.79 896 GLY A O 1
ATOM 6303 N N . LYS A 1 897 ? 182.109 186.974 191.597 1.00 39.37 897 LYS A N 1
ATOM 6304 C CA . LYS A 1 897 ? 181.977 186.724 190.165 1.00 39.37 897 LYS A CA 1
ATOM 6305 C C . LYS A 1 897 ? 181.400 185.341 189.890 1.00 39.37 897 LYS A C 1
ATOM 6306 O O . LYS A 1 897 ? 181.923 184.333 190.370 1.00 39.37 897 LYS A O 1
ATOM 6312 N N . GLN A 1 898 ? 180.325 185.311 189.111 1.00 30.30 898 GLN A N 1
ATOM 6313 C CA . GLN A 1 898 ? 179.597 184.106 188.757 1.00 30.30 898 GLN A CA 1
ATOM 6314 C C . GLN A 1 898 ? 179.640 183.925 187.242 1.00 30.30 898 GLN A C 1
ATOM 6315 O O . GLN A 1 898 ? 180.127 184.784 186.505 1.00 30.30 898 GLN A O 1
ATOM 6321 N N . ALA A 1 899 ? 179.119 182.792 186.778 1.00 30.86 899 ALA A N 1
ATOM 6322 C CA . ALA A 1 899 ? 179.144 182.444 185.359 1.00 30.86 899 ALA A CA 1
ATOM 6323 C C . ALA A 1 899 ? 177.971 183.040 184.580 1.00 30.86 899 ALA A C 1
ATOM 6324 O O . ALA A 1 899 ? 178.162 183.626 183.504 1.00 30.86 899 ALA A O 1
ATOM 6326 N N . HIS A 1 900 ? 176.755 182.897 185.115 1.00 28.01 900 HIS A N 1
ATOM 6327 C CA . HIS A 1 900 ? 175.562 183.367 184.420 1.00 28.01 900 HIS A CA 1
ATOM 6328 C C . HIS A 1 900 ? 175.485 184.884 184.397 1.00 28.01 900 HIS A C 1
ATOM 6329 O O . HIS A 1 900 ? 175.000 185.461 183.415 1.00 28.01 900 HIS A O 1
ATOM 6336 N N . VAL A 1 901 ? 175.972 185.536 185.453 1.00 32.84 901 VAL A N 1
ATOM 6337 C CA . VAL A 1 901 ? 176.040 186.992 185.481 1.00 32.84 901 VAL A CA 1
ATOM 6338 C C . VAL A 1 901 ? 177.008 187.497 184.419 1.00 32.84 901 VAL A C 1
ATOM 6339 O O . VAL A 1 901 ? 176.740 188.489 183.735 1.00 32.84 901 VAL A O 1
ATOM 6343 N N . GLU A 1 902 ? 178.127 186.796 184.241 1.00 39.58 902 GLU A N 1
ATOM 6344 C CA . GLU A 1 902 ? 179.095 187.163 183.218 1.00 39.58 902 GLU A CA 1
ATOM 6345 C C . GLU A 1 902 ? 178.537 186.964 181.814 1.00 39.58 902 GLU A C 1
ATOM 6346 O O . GLU A 1 902 ? 178.823 187.756 180.910 1.00 39.58 902 GLU A O 1
ATOM 6352 N N . LEU A 1 903 ? 177.748 185.907 181.608 1.00 37.00 903 LEU A N 1
ATOM 6353 C CA . LEU A 1 903 ? 177.149 185.698 180.291 1.00 37.00 903 LEU A CA 1
ATOM 6354 C C . LEU A 1 903 ? 176.076 186.743 179.992 1.00 37.00 903 LEU A C 1
ATOM 6355 O O . LEU A 1 903 ? 176.002 187.259 178.870 1.00 37.00 903 LEU A O 1
ATOM 6360 N N . ALA A 1 904 ? 175.250 187.079 180.992 1.00 38.96 904 ALA A N 1
ATOM 6361 C CA . ALA A 1 904 ? 174.175 188.049 180.796 1.00 38.96 904 ALA A CA 1
ATOM 6362 C C . ALA A 1 904 ? 174.714 189.452 180.556 1.00 38.96 904 ALA A C 1
ATOM 6363 O O . ALA A 1 904 ? 174.284 190.132 179.618 1.00 38.96 904 ALA A O 1
ATOM 6365 N N . GLU A 1 905 ? 175.648 189.911 181.399 1.00 48.74 905 GLU A N 1
ATOM 6366 C CA . GLU A 1 905 ? 176.146 191.279 181.275 1.00 48.74 905 GLU A CA 1
ATOM 6367 C C . GLU A 1 905 ? 176.993 191.472 180.029 1.00 48.74 905 GLU A C 1
ATOM 6368 O O . GLU A 1 905 ? 177.085 192.596 179.531 1.00 48.74 905 GLU A O 1
ATOM 6374 N N . ARG A 1 906 ? 177.602 190.413 179.514 1.00 52.76 906 ARG A N 1
ATOM 6375 C CA . ARG A 1 906 ? 178.221 190.472 178.198 1.00 52.76 906 ARG A CA 1
ATOM 6376 C C . ARG A 1 906 ? 177.132 190.452 177.141 1.00 52.76 906 ARG A C 1
ATOM 6377 O O . ARG A 1 906 ? 176.536 189.403 176.880 1.00 52.76 906 ARG A O 1
ATOM 6385 N N . MET A 1 907 ? 176.886 191.601 176.509 1.00 72.63 907 MET A N 1
ATOM 6386 C CA . MET A 1 907 ? 175.906 191.670 175.436 1.00 72.63 907 MET A CA 1
ATOM 6387 C C . MET A 1 907 ? 176.393 190.908 174.208 1.00 72.63 907 MET A C 1
ATOM 6388 O O . MET A 1 907 ? 177.502 190.367 174.155 1.00 72.63 907 MET A O 1
ATOM 6393 N N . ARG A 1 908 ? 175.540 190.895 173.199 1.00 90.88 908 ARG A N 1
ATOM 6394 C CA . ARG A 1 908 ? 175.901 190.399 171.887 1.00 90.88 908 ARG A CA 1
ATOM 6395 C C . ARG A 1 908 ? 176.112 191.559 170.927 1.00 90.88 908 ARG A C 1
ATOM 6396 O O . ARG A 1 908 ? 175.696 192.693 171.175 1.00 90.88 908 ARG A O 1
ATOM 6404 N N . LYS A 1 909 ? 176.814 191.263 169.833 1.00 106.85 909 LYS A N 1
ATOM 6405 C CA . LYS A 1 909 ? 176.948 192.231 168.752 1.00 106.85 909 LYS A CA 1
ATOM 6406 C C . LYS A 1 909 ? 175.657 192.348 167.958 1.00 106.85 909 LYS A C 1
ATOM 6407 O O . LYS A 1 909 ? 175.369 193.407 167.391 1.00 106.85 909 LYS A O 1
ATOM 6413 N N . ARG A 1 910 ? 174.858 191.280 167.936 1.00 96.38 910 ARG A N 1
ATOM 6414 C CA . ARG A 1 910 ? 173.647 191.269 167.125 1.00 96.38 910 ARG A CA 1
ATOM 6415 C C . ARG A 1 910 ? 172.520 192.058 167.777 1.00 96.38 910 ARG A C 1
ATOM 6416 O O . ARG A 1 910 ? 171.724 192.694 167.078 1.00 96.38 910 ARG A O 1
ATOM 6424 N N . ASP A 1 911 ? 172.427 192.043 169.107 1.00 83.35 911 ASP A N 1
ATOM 6425 C CA . ASP A 1 911 ? 171.217 192.515 169.782 1.00 83.35 911 ASP A CA 1
ATOM 6426 C C . ASP A 1 911 ? 171.542 193.055 171.168 1.00 83.35 911 ASP A C 1
ATOM 6427 O O . ASP A 1 911 ? 171.583 192.306 172.151 1.00 83.35 911 ASP A O 1
ATOM 6432 N N . PRO A 1 912 ? 171.763 194.370 171.290 1.00 80.12 912 PRO A N 1
ATOM 6433 C CA . PRO A 1 912 ? 171.778 194.984 172.623 1.00 80.12 912 PRO A CA 1
ATOM 6434 C C . PRO A 1 912 ? 170.405 195.466 173.064 1.00 80.12 912 PRO A C 1
ATOM 6435 O O . PRO A 1 912 ? 170.293 196.534 173.673 1.00 80.12 912 PRO A O 1
ATOM 6439 N N . GLY A 1 913 ? 169.364 194.677 172.790 1.00 71.02 913 GLY A N 1
ATOM 6440 C CA . GLY A 1 913 ? 167.995 195.023 173.135 1.00 71.02 913 GLY A CA 1
ATOM 6441 C C . GLY A 1 913 ? 167.171 193.819 173.545 1.00 71.02 913 GLY A C 1
ATOM 6442 O O . GLY A 1 913 ? 165.977 193.933 173.833 1.00 71.02 913 GLY A O 1
ATOM 6443 N N . SER A 1 914 ? 167.804 192.650 173.545 1.00 65.72 914 SER A N 1
ATOM 6444 C CA . SER A 1 914 ? 167.218 191.434 174.087 1.00 65.72 914 SER A CA 1
ATOM 6445 C C . SER A 1 914 ? 168.308 190.731 174.871 1.00 65.72 914 SER A C 1
ATOM 6446 O O . SER A 1 914 ? 169.275 190.225 174.291 1.00 65.72 914 SER A O 1
ATOM 6449 N N . ALA A 1 915 ? 168.151 190.713 176.169 1.00 53.86 915 ALA A N 1
ATOM 6450 C CA . ALA A 1 915 ? 169.159 190.219 177.082 1.00 53.86 915 ALA A CA 1
ATOM 6451 C C . ALA A 1 915 ? 168.415 189.888 178.360 1.00 53.86 915 ALA A C 1
ATOM 6452 O O . ALA A 1 915 ? 167.296 190.378 178.543 1.00 53.86 915 ALA A O 1
ATOM 6454 N N . PRO A 1 916 ? 168.957 189.034 179.227 1.00 45.59 916 PRO A N 1
ATOM 6455 C CA . PRO A 1 916 ? 168.284 188.741 180.493 1.00 45.59 916 PRO A CA 1
ATOM 6456 C C . PRO A 1 916 ? 168.143 189.969 181.379 1.00 45.59 916 PRO A C 1
ATOM 6457 O O . PRO A 1 916 ? 169.034 190.815 181.452 1.00 45.59 916 PRO A O 1
ATOM 6461 N N . SER A 1 917 ? 166.992 190.071 182.025 1.00 45.31 917 SER A N 1
ATOM 6462 C CA . SER A 1 917 ? 166.719 191.111 182.998 1.00 45.31 917 SER A CA 1
ATOM 6463 C C . SER A 1 917 ? 166.764 190.518 184.405 1.00 45.31 917 SER A C 1
ATOM 6464 O O . SER A 1 917 ? 167.124 189.357 184.605 1.00 45.31 917 SER A O 1
ATOM 6467 N N . LEU A 1 918 ? 166.397 191.323 185.395 1.00 47.67 918 LEU A N 1
ATOM 6468 C CA . LEU A 1 918 ? 166.412 190.879 186.779 1.00 47.67 918 LEU A CA 1
ATOM 6469 C C . LEU A 1 918 ? 165.225 189.957 187.033 1.00 47.67 918 LEU A C 1
ATOM 6470 O O . LEU A 1 918 ? 164.077 190.323 186.767 1.00 47.67 918 LEU A O 1
ATOM 6475 N N . GLY A 1 919 ? 165.505 188.759 187.543 1.00 43.43 919 GLY A N 1
ATOM 6476 C CA . GLY A 1 919 ? 164.478 187.824 187.954 1.00 43.43 919 GLY A CA 1
ATOM 6477 C C . GLY A 1 919 ? 164.318 186.604 187.077 1.00 43.43 919 GLY A C 1
ATOM 6478 O O . GLY A 1 919 ? 163.710 185.623 187.529 1.00 43.43 919 GLY A O 1
ATOM 6479 N N . ASP A 1 920 ? 164.835 186.616 185.848 1.00 37.69 920 ASP A N 1
ATOM 6480 C CA . ASP A 1 920 ? 164.649 185.487 184.944 1.00 37.69 920 ASP A CA 1
ATOM 6481 C C . ASP A 1 920 ? 165.776 184.471 185.105 1.00 37.69 920 ASP A C 1
ATOM 6482 O O . ASP A 1 920 ? 166.597 184.544 186.023 1.00 37.69 920 ASP A O 1
ATOM 6487 N N . ARG A 1 921 ? 165.805 183.495 184.203 1.00 29.71 921 ARG A N 1
ATOM 6488 C CA . ARG A 1 921 ? 166.772 182.409 184.218 1.00 29.71 921 ARG A CA 1
ATOM 6489 C C . ARG A 1 921 ? 167.645 182.490 182.976 1.00 29.71 921 ARG A C 1
ATOM 6490 O O . ARG A 1 921 ? 167.138 182.704 181.871 1.00 29.71 921 ARG A O 1
ATOM 6498 N N . VAL A 1 922 ? 168.949 182.348 183.163 1.00 30.77 922 VAL A N 1
ATOM 6499 C CA . VAL A 1 922 ? 169.932 182.385 182.087 1.00 30.77 922 VAL A CA 1
ATOM 6500 C C . VAL A 1 922 ? 170.385 180.953 181.831 1.00 30.77 922 VAL A C 1
ATOM 6501 O O . VAL A 1 922 ? 170.767 180.252 182.781 1.00 30.77 922 VAL A O 1
ATOM 6505 N N . PRO A 1 923 ? 170.260 180.448 180.596 1.00 33.34 923 PRO A N 1
ATOM 6506 C CA . PRO A 1 923 ? 170.850 179.152 180.241 1.00 33.34 923 PRO A CA 1
ATOM 6507 C C . PRO A 1 923 ? 172.220 179.280 179.587 1.00 33.34 923 PRO A C 1
ATOM 6508 O O . PRO A 1 923 ? 172.468 180.229 178.837 1.00 33.34 923 PRO A O 1
ATOM 6512 N N . TYR A 1 924 ? 173.106 178.320 179.851 1.00 26.92 924 TYR A N 1
ATOM 6513 C CA . TYR A 1 924 ? 174.474 178.351 179.345 1.00 26.92 924 TYR A CA 1
ATOM 6514 C C . TYR A 1 924 ? 175.018 176.929 179.308 1.00 26.92 924 TYR A C 1
ATOM 6515 O O . TYR A 1 924 ? 174.487 176.025 179.954 1.00 26.92 924 TYR A O 1
ATOM 6524 N N . VAL A 1 925 ? 176.085 176.741 178.525 1.00 33.03 925 VAL A N 1
ATOM 6525 C CA . VAL A 1 925 ? 176.918 175.544 178.563 1.00 33.03 925 VAL A CA 1
ATOM 6526 C C . VAL A 1 925 ? 178.371 175.976 178.706 1.00 33.03 925 VAL A C 1
ATOM 6527 O O . VAL A 1 925 ? 178.726 177.125 178.439 1.00 33.03 925 VAL A O 1
ATOM 6531 N N . ILE A 1 926 ? 179.216 175.034 179.119 1.00 34.06 926 ILE A N 1
ATOM 6532 C CA . ILE A 1 926 ? 180.622 175.300 179.411 1.00 34.06 926 ILE A CA 1
ATOM 6533 C C . ILE A 1 926 ? 181.474 174.698 178.306 1.00 34.06 926 ILE A C 1
ATOM 6534 O O . ILE A 1 926 ? 181.440 173.488 178.072 1.00 34.06 926 ILE A O 1
ATOM 6539 N N . ILE A 1 927 ? 182.254 175.540 177.637 1.00 52.08 927 ILE A N 1
ATOM 6540 C CA . ILE A 1 927 ? 183.132 175.106 176.559 1.00 52.08 927 ILE A CA 1
ATOM 6541 C C . ILE A 1 927 ? 184.537 174.896 177.100 1.00 52.08 927 ILE A C 1
ATOM 6542 O O . ILE A 1 927 ? 184.861 175.336 178.205 1.00 52.08 927 ILE A O 1
ATOM 6547 N N . SER A 1 928 ? 185.381 174.215 176.338 1.00 66.45 928 SER A N 1
ATOM 6548 C CA . SER A 1 928 ? 186.727 173.901 176.784 1.00 66.45 928 SER A CA 1
ATOM 6549 C C . SER A 1 928 ? 187.700 175.013 176.415 1.00 66.45 928 SER A C 1
ATOM 6550 O O . SER A 1 928 ? 187.684 175.525 175.293 1.00 66.45 928 SER A O 1
ATOM 6553 N N . ALA A 1 929 ? 188.547 175.377 177.374 1.00 87.88 929 ALA A N 1
ATOM 6554 C CA . ALA A 1 929 ? 189.627 176.334 177.173 1.00 87.88 929 ALA A CA 1
ATOM 6555 C C . ALA A 1 929 ? 190.715 176.029 178.196 1.00 87.88 929 ALA A C 1
ATOM 6556 O O . ALA A 1 929 ? 190.637 175.042 178.933 1.00 87.88 929 ALA A O 1
ATOM 6558 N N . ALA A 1 930 ? 191.732 176.891 178.255 1.00 105.35 930 ALA A N 1
ATOM 6559 C CA . ALA A 1 930 ? 192.885 176.668 179.121 1.00 105.35 930 ALA A CA 1
ATOM 6560 C C . ALA A 1 930 ? 192.963 177.676 180.264 1.00 105.35 930 ALA A C 1
ATOM 6561 O O . ALA A 1 930 ? 194.045 177.889 180.820 1.00 105.35 930 ALA A O 1
ATOM 6563 N N . LYS A 1 931 ? 191.847 178.299 180.630 1.00 100.03 931 LYS A N 1
ATOM 6564 C CA . LYS A 1 931 ? 191.814 179.250 181.742 1.00 100.03 931 LYS A CA 1
ATOM 6565 C C . LYS A 1 931 ? 191.194 178.510 182.925 1.00 100.03 931 LYS A C 1
ATOM 6566 O O . LYS A 1 931 ? 190.002 178.634 183.206 1.00 100.03 931 LYS A O 1
ATOM 6572 N N . GLY A 1 932 ? 192.027 177.743 183.632 1.00 102.99 932 GLY A N 1
ATOM 6573 C CA . GLY A 1 932 ? 191.563 176.868 184.695 1.00 102.99 932 GLY A CA 1
ATOM 6574 C C . GLY A 1 932 ? 191.212 177.551 185.997 1.00 102.99 932 GLY A C 1
ATOM 6575 O O . GLY A 1 932 ? 190.549 176.939 186.839 1.00 102.99 932 GLY A O 1
ATOM 6576 N N . VAL A 1 933 ? 191.638 178.805 186.176 1.00 90.91 933 VAL A N 1
ATOM 6577 C CA . VAL A 1 933 ? 191.315 179.562 187.381 1.00 90.91 933 VAL A CA 1
ATOM 6578 C C . VAL A 1 933 ? 189.838 179.949 187.417 1.00 90.91 933 VAL A C 1
ATOM 6579 O O . VAL A 1 933 ? 189.288 180.188 188.499 1.00 90.91 933 VAL A O 1
ATOM 6583 N N . ALA A 1 934 ? 189.170 179.975 186.265 1.00 66.95 934 ALA A N 1
ATOM 6584 C CA . ALA A 1 934 ? 187.848 180.570 186.144 1.00 66.95 934 ALA A CA 1
ATOM 6585 C C . ALA A 1 934 ? 186.936 179.717 185.277 1.00 66.95 934 ALA A C 1
ATOM 6586 O O . ALA A 1 934 ? 187.178 179.569 184.078 1.00 66.95 934 ALA A O 1
ATOM 6588 N N . ALA A 1 935 ? 185.876 179.185 185.877 1.00 45.69 935 ALA A N 1
ATOM 6589 C CA . ALA A 1 935 ? 184.786 178.575 185.133 1.00 45.69 935 ALA A CA 1
ATOM 6590 C C . ALA A 1 935 ? 183.761 179.596 184.671 1.00 45.69 935 ALA A C 1
ATOM 6591 O O . ALA A 1 935 ? 182.804 179.226 183.990 1.00 45.69 935 ALA A O 1
ATOM 6593 N N . TYR A 1 936 ? 183.933 180.864 185.035 1.00 45.71 936 TYR A N 1
ATOM 6594 C CA . TYR A 1 936 ? 183.117 181.955 184.527 1.00 45.71 936 TYR A CA 1
ATOM 6595 C C . TYR A 1 936 ? 183.705 182.582 183.273 1.00 45.71 936 TYR A C 1
ATOM 6596 O O . TYR A 1 936 ? 183.161 183.572 182.778 1.00 45.71 936 TYR A O 1
ATOM 6605 N N . MET A 1 937 ? 184.806 182.046 182.759 1.00 51.92 937 MET A N 1
ATOM 6606 C CA . MET A 1 937 ? 185.375 182.505 181.499 1.00 51.92 937 MET A CA 1
ATOM 6607 C C . MET A 1 937 ? 185.121 181.527 180.362 1.00 51.92 937 MET A C 1
ATOM 6608 O O . MET A 1 937 ? 185.545 181.780 179.230 1.00 51.92 937 MET A O 1
ATOM 6613 N N . LYS A 1 938 ? 184.427 180.422 180.633 1.00 44.76 938 LYS A N 1
ATOM 6614 C CA . LYS A 1 938 ? 184.186 179.380 179.647 1.00 44.76 938 LYS A CA 1
ATOM 6615 C C . LYS A 1 938 ? 182.705 179.166 179.354 1.00 44.76 938 LYS A C 1
ATOM 6616 O O . LYS A 1 938 ? 182.343 178.110 178.828 1.00 44.76 938 LYS A O 1
ATOM 6622 N N . SER A 1 939 ? 181.841 180.123 179.677 1.00 41.16 939 SER A N 1
ATOM 6623 C CA . SER A 1 939 ? 180.405 179.935 179.530 1.00 41.16 939 SER A CA 1
ATOM 6624 C C . SER A 1 939 ? 179.890 180.656 178.291 1.00 41.16 939 SER A C 1
ATOM 6625 O O . SER A 1 939 ? 180.362 181.745 177.953 1.00 41.16 939 SER A O 1
ATOM 6628 N N . GLU A 1 940 ? 178.914 180.042 177.620 1.00 57.15 940 GLU A N 1
ATOM 6629 C CA . GLU A 1 940 ? 178.427 180.546 176.345 1.00 57.15 940 GLU A CA 1
ATOM 6630 C C . GLU A 1 940 ? 176.948 180.215 176.186 1.00 57.15 940 GLU A C 1
ATOM 6631 O O . GLU A 1 940 ? 176.452 179.236 176.751 1.00 57.15 940 GLU A O 1
ATOM 6637 N N . ASP A 1 941 ? 176.246 181.067 175.436 1.00 73.33 941 ASP A N 1
ATOM 6638 C CA . ASP A 1 941 ? 174.850 180.834 175.076 1.00 73.33 941 ASP A CA 1
ATOM 6639 C C . ASP A 1 941 ? 174.708 179.570 174.234 1.00 73.33 941 ASP A C 1
ATOM 6640 O O . ASP A 1 941 ? 175.552 179.310 173.368 1.00 73.33 941 ASP A O 1
ATOM 6645 N N . PRO A 1 942 ? 173.664 178.764 174.468 1.00 80.13 942 PRO A N 1
ATOM 6646 C CA . PRO A 1 942 ? 173.454 177.561 173.641 1.00 80.13 942 PRO A CA 1
ATOM 6647 C C . PRO A 1 942 ? 173.232 177.830 172.157 1.00 80.13 942 PRO A C 1
ATOM 6648 O O . PRO A 1 942 ? 173.714 177.056 171.316 1.00 80.13 942 PRO A O 1
ATOM 6652 N N . LEU A 1 943 ? 172.539 178.910 171.797 1.00 94.06 943 LEU A N 1
ATOM 6653 C CA . LEU A 1 943 ? 172.370 179.210 170.381 1.00 94.06 943 LEU A CA 1
ATOM 6654 C C . LEU A 1 943 ? 173.663 179.721 169.757 1.00 94.06 943 LEU A C 1
ATOM 6655 O O . LEU A 1 943 ? 173.912 179.477 168.575 1.00 94.06 943 LEU A O 1
ATOM 6660 N N . PHE A 1 944 ? 174.511 180.402 170.533 1.00 97.06 944 PHE A N 1
ATOM 6661 C CA . PHE A 1 944 ? 175.770 180.886 169.978 1.00 97.06 944 PHE A CA 1
ATOM 6662 C C . PHE A 1 944 ? 176.750 179.743 169.739 1.00 97.06 944 PHE A C 1
ATOM 6663 O O . PHE A 1 944 ? 177.451 179.728 168.720 1.00 97.06 944 PHE A O 1
ATOM 6671 N N . VAL A 1 945 ? 176.803 178.766 170.650 1.00 101.76 945 VAL A N 1
ATOM 6672 C CA . VAL A 1 945 ? 177.663 177.609 170.417 1.00 101.76 945 VAL A CA 1
ATOM 6673 C C . VAL A 1 945 ? 177.034 176.702 169.356 1.00 101.76 945 VAL A C 1
ATOM 6674 O O . VAL A 1 945 ? 177.734 175.923 168.696 1.00 101.76 945 VAL A O 1
ATOM 6678 N N . LEU A 1 946 ? 175.719 176.820 169.136 1.00 103.33 946 LEU A N 1
ATOM 6679 C CA . LEU A 1 946 ? 175.099 176.148 167.997 1.00 103.33 946 LEU A CA 1
ATOM 6680 C C . LEU A 1 946 ? 175.574 176.738 166.672 1.00 103.33 946 LEU A C 1
ATOM 6681 O O . LEU A 1 946 ? 176.091 176.015 165.812 1.00 103.33 946 LEU A O 1
ATOM 6686 N N . GLU A 1 947 ? 175.396 178.050 166.481 1.00 109.63 947 GLU A N 1
ATOM 6687 C CA . GLU A 1 947 ? 175.726 178.640 165.185 1.00 109.63 947 GLU A CA 1
ATOM 6688 C C . GLU A 1 947 ? 177.228 178.801 164.965 1.00 109.63 947 GLU A C 1
ATOM 6689 O O . GLU A 1 947 ? 177.658 178.947 163.815 1.00 109.63 947 GLU A O 1
ATOM 6695 N N . HIS A 1 948 ? 178.045 178.782 166.021 1.00 113.77 948 HIS A N 1
ATOM 6696 C CA . HIS A 1 948 ? 179.476 179.014 165.858 1.00 113.77 948 HIS A CA 1
ATOM 6697 C C . HIS A 1 948 ? 180.345 177.801 166.169 1.00 113.77 948 HIS A C 1
ATOM 6698 O O . HIS A 1 948 ? 181.563 177.875 165.963 1.00 113.77 948 HIS A O 1
ATOM 6705 N N . SER A 1 949 ? 179.757 176.702 166.661 1.00 117.83 949 SER A N 1
ATOM 6706 C CA . SER A 1 949 ? 180.371 175.368 166.748 1.00 117.83 949 SER A CA 1
ATOM 6707 C C . SER A 1 949 ? 181.639 175.365 167.614 1.00 117.83 949 SER A C 1
ATOM 6708 O O . SER A 1 949 ? 182.754 175.122 167.146 1.00 117.83 949 SER A O 1
ATOM 6711 N N . LEU A 1 950 ? 181.435 175.648 168.899 1.00 112.47 950 LEU A N 1
ATOM 6712 C CA . LEU A 1 950 ? 182.565 175.571 169.819 1.00 112.47 950 LEU A CA 1
ATOM 6713 C C . LEU A 1 950 ? 182.574 174.222 170.539 1.00 112.47 950 LEU A C 1
ATOM 6714 O O . LEU A 1 950 ? 181.507 173.657 170.804 1.00 112.47 950 LEU A O 1
ATOM 6719 N N . PRO A 1 951 ? 183.744 173.664 170.854 1.00 99.74 951 PRO A N 1
ATOM 6720 C CA . PRO A 1 951 ? 183.798 172.342 171.491 1.00 99.74 951 PRO A CA 1
ATOM 6721 C C . PRO A 1 951 ? 183.347 172.382 172.947 1.00 99.74 951 PRO A C 1
ATOM 6722 O O . PRO A 1 951 ? 183.097 173.436 173.527 1.00 99.74 951 PRO A O 1
ATOM 6726 N N . ILE A 1 952 ? 183.239 171.192 173.535 1.00 67.86 952 ILE A N 1
ATOM 6727 C CA . ILE A 1 952 ? 182.699 171.011 174.876 1.00 67.86 952 ILE A CA 1
ATOM 6728 C C . ILE A 1 952 ? 183.791 170.430 175.766 1.00 67.86 952 ILE A C 1
ATOM 6729 O O . ILE A 1 952 ? 184.605 169.620 175.315 1.00 67.86 952 ILE A O 1
ATOM 6734 N N . ASP A 1 953 ? 183.815 170.864 177.024 1.00 45.14 953 ASP A N 1
ATOM 6735 C CA . ASP A 1 953 ? 184.793 170.424 178.012 1.00 45.14 953 ASP A CA 1
ATOM 6736 C C . ASP A 1 953 ? 184.287 169.149 178.663 1.00 45.14 953 ASP A C 1
ATOM 6737 O O . ASP A 1 953 ? 183.595 169.194 179.678 1.00 45.14 953 ASP A O 1
ATOM 6742 N N . THR A 1 954 ? 184.650 167.996 178.100 1.00 36.28 954 THR A N 1
ATOM 6743 C CA . THR A 1 954 ? 184.189 166.722 178.640 1.00 36.28 954 THR A CA 1
ATOM 6744 C C . THR A 1 954 ? 184.805 166.383 179.992 1.00 36.28 954 THR A C 1
ATOM 6745 O O . THR A 1 954 ? 184.212 165.607 180.753 1.00 36.28 954 THR A O 1
ATOM 6749 N N . GLN A 1 955 ? 185.951 166.972 180.332 1.00 33.25 955 GLN A N 1
ATOM 6750 C CA . GLN A 1 955 ? 186.555 166.699 181.630 1.00 33.25 955 GLN A CA 1
ATOM 6751 C C . GLN A 1 955 ? 185.894 167.498 182.744 1.00 33.25 955 GLN A C 1
ATOM 6752 O O . GLN A 1 955 ? 185.801 167.010 183.881 1.00 33.25 955 GLN A O 1
ATOM 6758 N N . TYR A 1 956 ? 185.432 168.713 182.423 1.00 30.71 956 TYR A N 1
ATOM 6759 C CA . TYR A 1 956 ? 184.616 169.501 183.339 1.00 30.71 956 TYR A CA 1
ATOM 6760 C C . TYR A 1 956 ? 183.338 168.759 183.702 1.00 30.71 956 TYR A C 1
ATOM 6761 O O . TYR A 1 956 ? 183.028 168.572 184.883 1.00 30.71 956 TYR A O 1
ATOM 6770 N N . TYR A 1 957 ? 182.613 168.285 182.688 1.00 23.79 957 TYR A N 1
ATOM 6771 C CA . TYR A 1 957 ? 181.387 167.536 182.911 1.00 23.79 957 TYR A CA 1
ATOM 6772 C C . TYR A 1 957 ? 181.652 166.192 183.573 1.00 23.79 957 TYR A C 1
ATOM 6773 O O . TYR A 1 957 ? 180.790 165.686 184.299 1.00 23.79 957 TYR A O 1
ATOM 6782 N N . LEU A 1 958 ? 182.836 165.610 183.363 1.00 28.71 958 LEU A N 1
ATOM 6783 C CA . LEU A 1 958 ? 183.111 164.314 183.972 1.00 28.71 958 LEU A CA 1
ATOM 6784 C C . LEU A 1 958 ? 183.454 164.431 185.452 1.00 28.71 958 LEU A C 1
ATOM 6785 O O . LEU A 1 958 ? 182.922 163.669 186.265 1.00 28.71 958 LEU A O 1
ATOM 6790 N N . GLU A 1 959 ? 184.336 165.355 185.837 1.00 29.79 959 GLU A N 1
ATOM 6791 C CA . GLU A 1 959 ? 184.754 165.376 187.234 1.00 29.79 959 GLU A CA 1
ATOM 6792 C C . GLU A 1 959 ? 183.985 166.363 188.107 1.00 29.79 959 GLU A C 1
ATOM 6793 O O . GLU A 1 959 ? 183.973 166.190 189.330 1.00 29.79 959 GLU A O 1
ATOM 6799 N N . GLN A 1 960 ? 183.316 167.362 187.528 1.00 27.31 960 GLN A N 1
ATOM 6800 C CA . GLN A 1 960 ? 182.640 168.389 188.311 1.00 27.31 960 GLN A CA 1
ATOM 6801 C C . GLN A 1 960 ? 181.123 168.241 188.337 1.00 27.31 960 GLN A C 1
ATOM 6802 O O . GLN A 1 960 ? 180.513 168.490 189.381 1.00 27.31 960 GLN A O 1
ATOM 6808 N N . GLN A 1 961 ? 180.500 167.834 187.242 1.00 23.53 961 GLN A N 1
ATOM 6809 C CA . GLN A 1 961 ? 179.058 167.603 187.265 1.00 23.53 961 GLN A CA 1
ATOM 6810 C C . GLN A 1 961 ? 178.692 166.195 187.714 1.00 23.53 961 GLN A C 1
ATOM 6811 O O . GLN A 1 961 ? 177.942 166.045 188.675 1.00 23.53 961 GLN A O 1
ATOM 6817 N N . LEU A 1 962 ? 179.223 165.160 187.067 1.00 26.46 962 LEU A N 1
ATOM 6818 C CA . LEU A 1 962 ? 178.763 163.788 187.266 1.00 26.46 962 LEU A CA 1
ATOM 6819 C C . LEU A 1 962 ? 179.277 163.111 188.520 1.00 26.46 962 LEU A C 1
ATOM 6820 O O . LEU A 1 962 ? 178.494 162.449 189.207 1.00 26.46 962 LEU A O 1
ATOM 6825 N N . ALA A 1 963 ? 180.575 163.244 188.810 1.00 31.09 963 ALA A N 1
ATOM 6826 C CA . ALA A 1 963 ? 181.286 162.235 189.592 1.00 31.09 963 ALA A CA 1
ATOM 6827 C C . ALA A 1 963 ? 180.856 162.216 191.051 1.00 31.09 963 ALA A C 1
ATOM 6828 O O . ALA A 1 963 ? 180.561 161.147 191.603 1.00 31.09 963 ALA A O 1
ATOM 6830 N N . LYS A 1 964 ? 180.795 163.374 191.682 1.00 36.14 964 LYS A N 1
ATOM 6831 C CA . LYS A 1 964 ? 180.466 163.408 193.103 1.00 36.14 964 LYS A CA 1
ATOM 6832 C C . LYS A 1 964 ? 179.028 163.037 193.496 1.00 36.14 964 LYS A C 1
ATOM 6833 O O . LYS A 1 964 ? 178.890 162.386 194.535 1.00 36.14 964 LYS A O 1
ATOM 6839 N N . PRO A 1 965 ? 177.951 163.357 192.744 1.00 34.12 965 PRO A N 1
ATOM 6840 C CA . PRO A 1 965 ? 176.642 162.746 193.080 1.00 34.12 965 PRO A CA 1
ATOM 6841 C C . PRO A 1 965 ? 176.626 161.225 193.026 1.00 34.12 965 PRO A C 1
ATOM 6842 O O . PRO A 1 965 ? 175.991 160.570 193.874 1.00 34.12 965 PRO A O 1
ATOM 6846 N N . LEU A 1 966 ? 177.331 160.647 192.052 1.00 36.24 966 LEU A N 1
ATOM 6847 C CA . LEU A 1 966 ? 177.466 159.199 191.972 1.00 36.24 966 LEU A CA 1
ATOM 6848 C C . LEU A 1 966 ? 178.207 158.640 193.177 1.00 36.24 966 LEU A C 1
ATOM 6849 O O . LEU A 1 966 ? 177.849 157.577 193.689 1.00 36.24 966 LEU A O 1
ATOM 6854 N N . LEU A 1 967 ? 179.249 159.335 193.640 1.00 38.33 967 LEU A N 1
ATOM 6855 C CA . LEU A 1 967 ? 179.933 158.870 194.845 1.00 38.33 967 LEU A CA 1
ATOM 6856 C C . LEU A 1 967 ? 179.096 159.073 196.107 1.00 38.33 967 LEU A C 1
ATOM 6857 O O . LEU A 1 967 ? 179.337 158.394 197.109 1.00 38.33 967 LEU A O 1
ATOM 6862 N N . ARG A 1 968 ? 178.134 160.005 196.100 1.00 37.37 968 ARG A N 1
ATOM 6863 C CA . ARG A 1 968 ? 177.142 160.012 197.180 1.00 37.37 968 ARG A CA 1
ATOM 6864 C C . ARG A 1 968 ? 176.296 158.750 197.166 1.00 37.37 968 ARG A C 1
ATOM 6865 O O . ARG A 1 968 ? 176.135 158.095 198.199 1.00 37.37 968 ARG A O 1
ATOM 6873 N N . ILE A 1 969 ? 175.745 158.406 196.007 1.00 40.01 969 ILE A N 1
ATOM 6874 C CA . ILE A 1 969 ? 174.724 157.363 195.948 1.00 40.01 969 ILE A CA 1
ATOM 6875 C C . ILE A 1 969 ? 175.319 155.966 196.069 1.00 40.01 969 ILE A C 1
ATOM 6876 O O . ILE A 1 969 ? 174.781 155.115 196.783 1.00 40.01 969 ILE A O 1
ATOM 6881 N N . PHE A 1 970 ? 176.432 155.691 195.396 1.00 44.77 970 PHE A N 1
ATOM 6882 C CA . PHE A 1 970 ? 176.848 154.307 195.208 1.00 44.77 970 PHE A CA 1
ATOM 6883 C C . PHE A 1 970 ? 177.677 153.752 196.353 1.00 44.77 970 PHE A C 1
ATOM 6884 O O . PHE A 1 970 ? 177.775 152.531 196.494 1.00 44.77 970 PHE A O 1
ATOM 6892 N N . GLU A 1 971 ? 178.256 154.615 197.176 1.00 54.72 971 GLU A N 1
ATOM 6893 C CA . GLU A 1 971 ? 179.052 154.141 198.306 1.00 54.72 971 GLU A CA 1
ATOM 6894 C C . GLU A 1 971 ? 178.301 153.396 199.417 1.00 54.72 971 GLU A C 1
ATOM 6895 O O . GLU A 1 971 ? 178.825 152.355 199.840 1.00 54.72 971 GLU A O 1
ATOM 6901 N N . PRO A 1 972 ? 177.136 153.841 199.953 1.00 53.17 972 PRO A N 1
ATOM 6902 C CA . PRO A 1 972 ? 176.631 153.215 201.199 1.00 53.17 972 PRO A CA 1
ATOM 6903 C C . PRO A 1 972 ? 176.215 151.752 201.096 1.00 53.17 972 PRO A C 1
ATOM 6904 O O . PRO A 1 972 ? 176.040 151.098 202.130 1.00 53.17 972 PRO A O 1
ATOM 6908 N N . ILE A 1 973 ? 176.046 151.220 199.888 1.00 54.67 973 ILE A N 1
ATOM 6909 C CA . ILE A 1 973 ? 175.690 149.816 199.730 1.00 54.67 973 ILE A CA 1
ATOM 6910 C C . ILE A 1 973 ? 176.923 148.918 199.847 1.00 54.67 973 ILE A C 1
ATOM 6911 O O . ILE A 1 973 ? 176.805 147.733 200.188 1.00 54.67 973 ILE A O 1
ATOM 6916 N N . LEU A 1 974 ? 178.110 149.478 199.641 1.00 66.77 974 LEU A N 1
ATOM 6917 C CA . LEU A 1 974 ? 179.365 148.729 199.615 1.00 66.77 974 LEU A CA 1
ATOM 6918 C C . LEU A 1 974 ? 180.396 149.506 200.436 1.00 66.77 974 LEU A C 1
ATOM 6919 O O . LEU A 1 974 ? 180.071 150.320 201.308 1.00 66.77 974 LEU A O 1
ATOM 6924 N N . GLY A 1 975 ? 181.671 149.193 200.255 1.00 77.83 975 GLY A N 1
ATOM 6925 C CA . GLY A 1 975 ? 182.687 149.913 200.998 1.00 77.83 975 GLY A CA 1
ATOM 6926 C C . GLY A 1 975 ? 183.301 151.076 200.245 1.00 77.83 975 GLY A C 1
ATOM 6927 O O . GLY A 1 975 ? 182.594 151.849 199.595 1.00 77.83 975 GLY A O 1
ATOM 6928 N N . GLU A 1 976 ? 184.622 151.221 200.351 1.00 82.79 976 GLU A N 1
ATOM 6929 C CA . GLU A 1 976 ? 185.388 152.126 199.506 1.00 82.79 976 GLU A CA 1
ATOM 6930 C C . GLU A 1 976 ? 185.999 151.422 198.310 1.00 82.79 976 GLU A C 1
ATOM 6931 O O . GLU A 1 976 ? 186.609 152.079 197.461 1.00 82.79 976 GLU A O 1
ATOM 6937 N N . GLY A 1 977 ? 185.830 150.103 198.215 1.00 71.11 977 GLY A N 1
ATOM 6938 C CA . GLY A 1 977 ? 186.099 149.416 196.966 1.00 71.11 977 GLY A CA 1
ATOM 6939 C C . GLY A 1 977 ? 185.042 149.684 195.918 1.00 71.11 977 GLY A C 1
ATOM 6940 O O . GLY A 1 977 ? 185.205 149.309 194.757 1.00 71.11 977 GLY A O 1
ATOM 6941 N N . ARG A 1 978 ? 183.946 150.331 196.313 1.00 64.03 9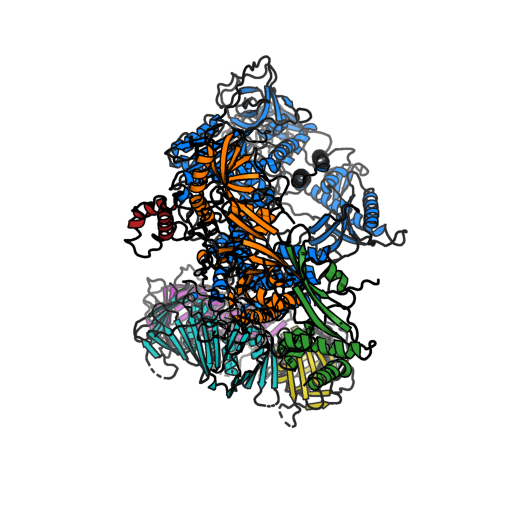78 ARG A N 1
ATOM 6942 C CA . ARG A 1 978 ? 182.921 150.776 195.386 1.00 64.03 978 ARG A CA 1
ATOM 6943 C C . ARG A 1 978 ? 183.290 152.089 194.715 1.00 64.03 978 ARG A C 1
ATOM 6944 O O . ARG A 1 978 ? 182.982 152.286 193.530 1.00 64.03 978 ARG A O 1
ATOM 6952 N N . ALA A 1 979 ? 183.943 152.990 195.451 1.00 66.74 979 ALA A N 1
ATOM 6953 C CA . ALA A 1 979 ? 184.563 154.147 194.819 1.00 66.74 979 ALA A CA 1
ATOM 6954 C C . ALA A 1 979 ? 185.603 153.709 193.801 1.00 66.74 979 ALA A C 1
ATOM 6955 O O . ALA A 1 979 ? 185.615 154.204 192.675 1.00 66.74 979 ALA A O 1
ATOM 6957 N N . GLU A 1 980 ? 186.431 152.723 194.155 1.00 70.73 980 GLU A N 1
ATOM 6958 C CA . GLU A 1 980 ? 187.364 152.149 193.197 1.00 70.73 980 GLU A CA 1
ATOM 6959 C C . GLU A 1 980 ? 186.679 151.351 192.096 1.00 70.73 980 GLU A C 1
ATOM 6960 O O . GLU A 1 980 ? 187.215 151.281 190.993 1.00 70.73 980 GLU A O 1
ATOM 6966 N N . ALA A 1 981 ? 185.487 150.800 192.349 1.00 63.92 981 ALA A N 1
ATOM 6967 C CA . ALA A 1 981 ? 184.782 150.049 191.316 1.00 63.92 981 ALA A CA 1
ATOM 6968 C C . ALA A 1 981 ? 184.217 150.973 190.248 1.00 63.92 981 ALA A C 1
ATOM 6969 O O . ALA A 1 981 ? 184.331 150.688 189.056 1.00 63.92 981 ALA A O 1
ATOM 6971 N N . VAL A 1 982 ? 183.636 152.105 190.650 1.00 61.53 982 VAL A N 1
ATOM 6972 C CA . VAL A 1 982 ? 183.157 153.055 189.646 1.00 61.53 982 VAL A CA 1
ATOM 6973 C C . VAL A 1 982 ? 184.305 153.863 189.053 1.00 61.53 982 VAL A C 1
ATOM 6974 O O . VAL A 1 982 ? 184.263 154.201 187.864 1.00 61.53 982 VAL A O 1
ATOM 6978 N N . LEU A 1 983 ? 185.370 154.129 189.807 1.00 65.02 983 LEU A N 1
ATOM 6979 C CA . LEU A 1 983 ? 186.518 154.796 189.214 1.00 65.02 983 LEU A CA 1
ATOM 6980 C C . LEU A 1 983 ? 187.385 153.847 188.396 1.00 65.02 983 LEU A C 1
ATOM 6981 O O . LEU A 1 983 ? 188.265 154.318 187.677 1.00 65.02 983 LEU A O 1
ATOM 6986 N N . LEU A 1 984 ? 187.153 152.535 188.480 1.00 69.10 984 LEU A N 1
ATOM 6987 C CA . LEU A 1 984 ? 187.759 151.552 187.595 1.00 69.10 984 LEU A CA 1
ATOM 6988 C C . LEU A 1 984 ? 186.876 151.229 186.401 1.00 69.10 984 LEU A C 1
ATOM 6989 O O . LEU A 1 984 ? 187.383 150.863 185.338 1.00 69.10 984 LEU A O 1
ATOM 6994 N N . ARG A 1 985 ? 185.558 151.362 186.618 1.00 63.10 985 ARG A N 1
ATOM 6995 C CA . ARG A 1 985 ? 184.565 151.247 185.519 1.00 63.10 985 ARG A CA 1
ATOM 6996 C C . ARG A 1 985 ? 184.946 152.404 184.596 1.00 63.10 985 ARG A C 1
ATOM 6997 O O . ARG A 1 985 ? 185.137 152.168 183.387 1.00 63.10 985 ARG A O 1
ATOM 7005 N N . GLY A 1 986 ? 185.044 153.610 185.170 1.00 68.49 986 GLY A N 1
ATOM 7006 C CA . GLY A 1 986 ? 185.610 154.698 184.420 1.00 68.49 986 GLY A CA 1
ATOM 7007 C C . GLY A 1 986 ? 186.920 154.304 183.768 1.00 68.49 986 GLY A C 1
ATOM 7008 O O . GLY A 1 986 ? 187.092 154.585 182.588 1.00 68.49 986 GLY A O 1
ATOM 7009 N N . ASP A 1 987 ? 187.832 153.631 184.495 1.00 70.88 987 ASP A N 1
ATOM 7010 C CA . ASP A 1 987 ? 189.190 153.402 183.989 1.00 70.88 987 ASP A CA 1
ATOM 7011 C C . ASP A 1 987 ? 189.242 152.475 182.786 1.00 70.88 987 ASP A C 1
ATOM 7012 O O . ASP A 1 987 ? 190.107 152.638 181.926 1.00 70.88 987 ASP A O 1
ATOM 7017 N N . HIS A 1 988 ? 188.354 151.497 182.704 1.00 70.23 988 HIS A N 1
ATOM 7018 C CA . HIS A 1 988 ? 188.299 150.695 181.489 1.00 70.23 988 HIS A CA 1
ATOM 7019 C C . HIS A 1 988 ? 187.662 151.475 180.349 1.00 70.23 988 HIS A C 1
ATOM 7020 O O . HIS A 1 988 ? 187.893 151.164 179.178 1.00 70.23 988 HIS A O 1
ATOM 7027 N N . THR A 1 989 ? 186.887 152.505 180.677 1.00 62.61 989 THR A N 1
ATOM 7028 C CA . THR A 1 989 ? 186.132 153.286 179.712 1.00 62.61 989 THR A CA 1
ATOM 7029 C C . THR A 1 989 ? 186.653 154.708 179.531 1.00 62.61 989 THR A C 1
ATOM 7030 O O . THR A 1 989 ? 186.193 155.400 178.619 1.00 62.61 989 THR A O 1
ATOM 7034 N N . ARG A 1 990 ? 187.597 155.161 180.361 1.00 63.35 990 ARG A N 1
ATOM 7035 C CA . ARG A 1 990 ? 188.237 156.455 180.153 1.00 63.35 990 ARG A CA 1
ATOM 7036 C C . ARG A 1 990 ? 189.275 156.420 179.050 1.00 63.35 990 ARG A C 1
ATOM 7037 O O . ARG A 1 990 ? 189.675 157.479 178.564 1.00 63.35 990 ARG A O 1
ATOM 7045 N N . CYS A 1 991 ? 189.724 155.237 178.638 1.00 57.52 991 CYS A N 1
ATOM 7046 C CA . CYS A 1 991 ? 190.770 155.128 177.637 1.00 57.52 991 CYS A CA 1
ATOM 7047 C C . CYS A 1 991 ? 190.234 155.181 176.217 1.00 57.52 991 CYS A C 1
ATOM 7048 O O . CYS A 1 991 ? 191.000 154.985 175.275 1.00 57.52 991 CYS A O 1
ATOM 7051 N N . LYS A 1 992 ? 188.937 155.471 176.084 1.00 50.76 992 LYS A N 1
ATOM 7052 C CA . LYS A 1 992 ? 188.276 155.595 174.757 1.00 50.76 992 LYS A CA 1
ATOM 7053 C C . LYS A 1 992 ? 187.760 157.032 174.610 1.00 50.76 992 LYS A C 1
ATOM 7054 O O . LYS A 1 992 ? 186.651 157.308 175.101 1.00 50.76 992 LYS A O 1
ATOM 7060 N N . THR A 1 993 ? 188.543 157.905 173.970 1.00 48.98 993 THR A N 1
ATOM 7061 C CA . THR A 1 993 ? 188.142 159.328 173.790 1.00 48.98 993 THR A CA 1
ATOM 7062 C C . THR A 1 993 ? 188.144 159.685 172.298 1.00 48.98 993 THR A C 1
ATOM 7063 O O . THR A 1 993 ? 189.064 159.242 171.587 1.00 48.98 993 THR A O 1
ATOM 7067 N N . VAL A 1 994 ? 187.152 160.463 171.858 1.00 55.04 994 VAL A N 1
ATOM 7068 C CA . VAL A 1 994 ? 187.049 160.886 170.430 1.00 55.04 994 VAL A CA 1
ATOM 7069 C C . VAL A 1 994 ? 187.509 162.345 170.319 1.00 55.04 994 VAL A C 1
ATOM 7070 O O . VAL A 1 994 ? 187.105 163.156 171.175 1.00 55.04 994 VAL A O 1
ATOM 7074 N N . LEU A 1 995 ? 188.324 162.652 169.306 1.00 68.20 995 LEU A N 1
ATOM 7075 C CA . LEU A 1 995 ? 188.843 164.031 169.095 1.00 68.20 995 LEU A CA 1
ATOM 7076 C C . LEU A 1 995 ? 187.675 165.022 169.115 1.00 68.20 995 LEU A C 1
ATOM 7077 O O . LEU A 1 995 ? 187.690 165.897 170.002 1.00 68.20 995 LEU A O 1
ATOM 7082 N N . GLY A 1 1001 ? 191.368 179.898 163.143 1.00 64.85 1001 GLY A N 1
ATOM 7083 C CA . GLY A 1 1001 ? 192.401 180.568 162.378 1.00 64.85 1001 GLY A CA 1
ATOM 7084 C C . GLY A 1 1001 ? 193.281 179.595 161.628 1.00 64.85 1001 GLY A C 1
ATOM 7085 O O . GLY A 1 1001 ? 193.307 179.565 160.397 1.00 64.85 1001 GLY A O 1
ATOM 7086 N N . LEU A 1 1002 ? 194.012 178.785 162.390 1.00 63.55 1002 LEU A N 1
ATOM 7087 C CA . LEU A 1 1002 ? 194.865 177.758 161.807 1.00 63.55 1002 LEU A CA 1
ATOM 7088 C C . LEU A 1 1002 ? 194.061 176.600 161.228 1.00 63.55 1002 LEU A C 1
ATOM 7089 O O . LEU A 1 1002 ? 194.572 175.882 160.361 1.00 63.55 1002 LEU A O 1
ATOM 7094 N N . LEU A 1 1003 ? 192.804 176.432 161.663 1.00 64.58 1003 LEU A N 1
ATOM 7095 C CA . LEU A 1 1003 ? 191.978 175.284 161.291 1.00 64.58 1003 LEU A CA 1
ATOM 7096 C C . LEU A 1 1003 ? 191.685 175.215 159.800 1.00 64.58 1003 LEU A C 1
ATOM 7097 O O . LEU A 1 1003 ? 191.347 174.138 159.299 1.00 64.58 1003 LEU A O 1
ATOM 7102 N N . ALA A 1 1004 ? 191.810 176.335 159.085 1.00 72.53 1004 ALA A N 1
ATOM 7103 C CA . ALA A 1 1004 ? 191.536 176.340 157.657 1.00 72.53 1004 ALA A CA 1
ATOM 7104 C C . ALA A 1 1004 ? 192.677 175.725 156.857 1.00 72.53 1004 ALA A C 1
ATOM 7105 O O . ALA A 1 1004 ? 192.441 175.163 155.780 1.00 72.53 1004 ALA A O 1
ATOM 7107 N N . PHE A 1 1005 ? 193.911 175.803 157.363 1.00 73.34 1005 PHE A N 1
ATOM 7108 C CA . PHE A 1 1005 ? 195.091 175.346 156.618 1.00 73.34 1005 PHE A CA 1
ATOM 7109 C C . PHE A 1 1005 ? 195.341 173.854 156.872 1.00 73.34 1005 PHE A C 1
ATOM 7110 O O . PHE A 1 1005 ? 196.397 173.420 157.331 1.00 73.34 1005 PHE A O 1
ATOM 7118 N N . ALA A 1 1006 ? 194.333 173.064 156.521 1.00 79.93 1006 ALA A N 1
ATOM 7119 C CA . ALA A 1 1006 ? 194.358 171.621 156.693 1.00 79.93 1006 ALA A CA 1
ATOM 7120 C C . ALA A 1 1006 ? 195.220 170.958 155.631 1.00 79.93 1006 ALA A C 1
ATOM 7121 O O . ALA A 1 1006 ? 195.501 171.541 154.578 1.00 79.93 1006 ALA A O 1
ATOM 7123 N N . LYS A 1 1007 ? 195.649 169.738 155.923 1.00 74.28 1007 LYS A N 1
ATOM 7124 C CA . LYS A 1 1007 ? 196.265 168.885 154.923 1.00 74.28 1007 LYS A CA 1
ATOM 7125 C C . LYS A 1 1007 ? 195.411 167.675 154.593 1.00 74.28 1007 LYS A C 1
ATOM 7126 O O . LYS A 1 1007 ? 195.528 167.137 153.486 1.00 74.28 1007 LYS A O 1
ATOM 7128 N N . ARG A 1 1008 ? 194.565 167.257 155.542 1.00 64.86 1008 ARG A N 1
ATOM 7129 C CA . ARG A 1 1008 ? 193.607 166.156 155.417 1.00 64.86 1008 ARG A CA 1
ATOM 7130 C C . ARG A 1 1008 ? 194.309 164.843 155.054 1.00 64.86 1008 ARG A C 1
ATOM 7131 O O . ARG A 1 1008 ? 194.101 164.258 153.991 1.00 64.86 1008 ARG A O 1
ATOM 7133 N N . ARG A 1 1009 ? 195.165 164.405 155.975 1.00 55.04 1009 ARG A N 1
ATOM 7134 C CA . ARG A 1 1009 ? 195.879 163.151 155.792 1.00 55.04 1009 ARG A CA 1
ATOM 7135 C C . ARG A 1 1009 ? 194.924 161.973 155.920 1.00 55.04 1009 ARG A C 1
ATOM 7136 O O . ARG A 1 1009 ? 194.171 161.874 156.893 1.00 55.04 1009 ARG A O 1
ATOM 7138 N N . ASN A 1 1010 ? 194.949 161.086 154.931 1.00 47.01 1010 ASN A N 1
ATOM 7139 C CA . ASN A 1 1010 ? 194.141 159.880 154.979 1.00 47.01 1010 ASN A CA 1
ATOM 7140 C C . ASN A 1 1010 ? 194.757 158.878 155.942 1.00 47.01 1010 ASN A C 1
ATOM 7141 O O . ASN A 1 1010 ? 195.932 158.963 156.295 1.00 47.01 1010 ASN A O 1
ATOM 7146 N N . CYS A 1 1011 ? 193.950 157.907 156.354 1.00 34.14 1011 CYS A N 1
ATOM 7147 C CA . CYS A 1 1011 ? 194.371 156.955 157.366 1.00 34.14 1011 CYS A CA 1
ATOM 7148 C C . CYS A 1 1011 ? 193.773 155.585 157.089 1.00 34.14 1011 CYS A C 1
ATOM 7149 O O . CYS A 1 1011 ? 192.663 155.471 156.566 1.00 34.14 1011 CYS A O 1
ATOM 7152 N N . CYS A 1 1012 ? 194.520 154.549 157.458 1.00 40.62 1012 CYS A N 1
ATOM 7153 C CA . CYS A 1 1012 ? 194.059 153.179 157.298 1.00 40.62 1012 CYS A CA 1
ATOM 7154 C C . CYS A 1 1012 ? 192.903 152.902 158.249 1.00 40.62 1012 CYS A C 1
ATOM 7155 O O . CYS A 1 1012 ? 192.946 153.270 159.422 1.00 40.62 1012 CYS A O 1
ATOM 7158 N N . ILE A 1 1013 ? 191.863 152.247 157.729 1.00 24.87 1013 ILE A N 1
ATOM 7159 C CA . ILE A 1 1013 ? 190.658 151.965 158.495 1.00 24.87 1013 ILE A CA 1
ATOM 7160 C C . ILE A 1 1013 ? 190.903 150.851 159.507 1.00 24.87 1013 ILE A C 1
ATOM 7161 O O . ILE A 1 1013 ? 190.207 150.770 160.525 1.00 24.87 1013 ILE A O 1
ATOM 7166 N N . GLY A 1 1014 ? 191.938 150.044 159.302 1.00 31.26 1014 GLY A N 1
ATOM 7167 C CA . GLY A 1 1014 ? 192.202 148.919 160.175 1.00 31.26 1014 GLY A CA 1
ATOM 7168 C C . GLY A 1 1014 ? 193.109 149.190 161.358 1.00 31.26 1014 GLY A C 1
ATOM 7169 O O . GLY A 1 1014 ? 192.815 148.744 162.470 1.00 31.26 1014 GLY A O 1
ATOM 7170 N N . CYS A 1 1015 ? 194.217 149.916 161.143 1.00 40.62 1015 CYS A N 1
ATOM 7171 C CA . CYS A 1 1015 ? 195.258 150.029 162.161 1.00 40.62 1015 CYS A CA 1
ATOM 7172 C C . CYS A 1 1015 ? 195.769 151.459 162.327 1.00 40.62 1015 CYS A C 1
ATOM 7173 O O . CYS A 1 1015 ? 196.769 151.674 163.020 1.00 40.62 1015 CYS A O 1
ATOM 7176 N N . ARG A 1 1016 ? 195.119 152.432 161.676 1.00 36.39 1016 ARG A N 1
ATOM 7177 C CA . ARG A 1 1016 ? 195.303 153.878 161.877 1.00 36.39 1016 ARG A CA 1
ATOM 7178 C C . ARG A 1 1016 ? 196.719 154.352 161.516 1.00 36.39 1016 ARG A C 1
ATOM 7179 O O . ARG A 1 1016 ? 197.378 155.054 162.273 1.00 36.39 1016 ARG A O 1
ATOM 7187 N N . THR A 1 1017 ? 197.200 153.959 160.346 1.00 30.53 1017 THR A N 1
ATOM 7188 C CA . THR A 1 1017 ? 198.529 154.389 159.943 1.00 30.53 1017 THR A CA 1
ATOM 7189 C C . THR A 1 1017 ? 198.422 155.367 158.784 1.00 30.53 1017 THR A C 1
ATOM 7190 O O . THR A 1 1017 ? 197.905 155.027 157.724 1.00 30.53 1017 THR A O 1
ATOM 7192 N N . VAL A 1 1018 ? 198.859 156.602 159.003 1.00 34.85 1018 VAL A N 1
ATOM 7193 C CA . VAL A 1 1018 ? 198.792 157.602 157.949 1.00 34.85 1018 VAL A CA 1
ATOM 7194 C C . VAL A 1 1018 ? 199.700 157.175 156.810 1.00 34.85 1018 VAL A C 1
ATOM 7195 O O . VAL A 1 1018 ? 200.814 156.714 157.040 1.00 34.85 1018 VAL A O 1
ATOM 7197 N N . LEU A 1 1019 ? 199.222 157.317 155.580 1.00 47.76 1019 LEU A N 1
ATOM 7198 C CA . LEU A 1 1019 ? 200.025 156.936 154.426 1.00 47.76 1019 LEU A CA 1
ATOM 7199 C C . LEU A 1 1019 ? 199.620 157.645 153.141 1.00 47.76 1019 LEU A C 1
ATOM 7200 O O . LEU A 1 1019 ? 198.503 158.145 153.017 1.00 47.76 1019 LEU A O 1
ATOM 7205 N N . SER A 1 1020 ? 200.544 157.681 152.184 1.00 68.12 1020 SER A N 1
ATOM 7206 C CA . SER A 1 1020 ? 200.292 158.270 150.873 1.00 68.12 1020 SER A CA 1
ATOM 7207 C C . SER A 1 1020 ? 199.344 157.338 150.131 1.00 68.12 1020 SER A C 1
ATOM 7208 O O . SER A 1 1020 ? 199.444 156.127 150.319 1.00 68.12 1020 SER A O 1
ATOM 7210 N N . HIS A 1 1021 ? 198.469 157.942 149.311 1.00 82.53 1021 HIS A N 1
ATOM 7211 C CA . HIS A 1 1021 ? 197.378 157.375 148.457 1.00 82.53 1021 HIS A CA 1
ATOM 7212 C C . HIS A 1 1021 ? 196.010 157.313 149.155 1.00 82.53 1021 HIS A C 1
ATOM 7213 O O . HIS A 1 1021 ? 195.924 157.343 150.383 1.00 82.53 1021 HIS A O 1
ATOM 7220 N N . GLN A 1 1022 ? 194.949 157.227 148.356 1.00 66.84 1022 GLN A N 1
ATOM 7221 C CA . GLN A 1 1022 ? 193.577 157.233 148.872 1.00 66.84 1022 GLN A CA 1
ATOM 7222 C C . GLN A 1 1022 ? 192.899 155.906 149.234 1.00 66.84 1022 GLN A C 1
ATOM 7223 O O . GLN A 1 1022 ? 191.777 155.915 149.736 1.00 66.84 1022 GLN A O 1
ATOM 7229 N N . GLY A 1 1023 ? 193.544 154.771 148.988 1.00 42.83 1023 GLY A N 1
ATOM 7230 C CA . GLY A 1 1023 ? 192.901 153.502 149.323 1.00 42.83 1023 GLY A CA 1
ATOM 7231 C C . GLY A 1 1023 ? 192.683 153.350 150.828 1.00 42.83 1023 GLY A C 1
ATOM 7232 O O . GLY A 1 1023 ? 193.533 153.710 151.639 1.00 42.83 1023 GLY A O 1
ATOM 7233 N N . ALA A 1 1024 ? 191.523 152.813 151.180 1.00 27.94 1024 ALA A N 1
ATOM 7234 C CA . ALA A 1 1024 ? 191.112 152.607 152.565 1.00 27.94 1024 ALA A CA 1
ATOM 7235 C C . ALA A 1 1024 ? 191.916 151.628 153.427 1.00 27.94 1024 ALA A C 1
ATOM 7236 O O . ALA A 1 1024 ? 192.107 151.869 154.618 1.00 27.94 1024 ALA A O 1
ATOM 7238 N N . VAL A 1 1025 ? 192.366 150.522 152.844 1.00 27.67 1025 VAL A N 1
ATOM 7239 C CA . VAL A 1 1025 ? 193.029 149.491 153.620 1.00 27.67 1025 VAL A CA 1
ATOM 7240 C C . VAL A 1 1025 ? 194.542 149.628 153.537 1.00 27.67 1025 VAL A C 1
ATOM 7241 O O . VAL A 1 1025 ? 195.099 150.150 152.570 1.00 27.67 1025 VAL A O 1
ATOM 7243 N N . CYS A 1 1026 ? 195.195 149.134 154.582 1.00 40.62 1026 CYS A N 1
ATOM 7244 C CA . CYS A 1 1026 ? 196.641 149.115 154.730 1.00 40.62 1026 CYS A CA 1
ATOM 7245 C C . CYS A 1 1026 ? 197.186 147.844 154.092 1.00 40.62 1026 CYS A C 1
ATOM 7246 O O . CYS A 1 1026 ? 196.461 146.856 153.958 1.00 40.62 1026 CYS A O 1
ATOM 7249 N N . GLU A 1 1027 ? 198.457 147.872 153.682 1.00 29.71 1027 GLU A N 1
ATOM 7250 C CA . GLU A 1 1027 ? 199.016 146.743 152.942 1.00 29.71 1027 GLU A CA 1
ATOM 7251 C C . GLU A 1 1027 ? 199.219 145.523 153.830 1.00 29.71 1027 GLU A C 1
ATOM 7252 O O . GLU A 1 1027 ? 199.213 144.389 153.339 1.00 29.71 1027 GLU A O 1
ATOM 7254 N N . PHE A 1 1028 ? 199.389 145.729 155.131 1.00 30.90 1028 PHE A N 1
ATOM 7255 C CA . PHE A 1 1028 ? 199.495 144.606 156.050 1.00 30.90 1028 PHE A CA 1
ATOM 7256 C C . PHE A 1 1028 ? 198.123 144.091 156.445 1.00 30.90 1028 PHE A C 1
ATOM 7257 O O . PHE A 1 1028 ? 197.952 142.893 156.688 1.00 30.90 1028 PHE A O 1
ATOM 7259 N N . CYS A 1 1029 ? 197.137 144.978 156.517 1.00 40.62 1029 CYS A N 1
ATOM 7260 C CA . CYS A 1 1029 ? 195.764 144.610 156.837 1.00 40.62 1029 CYS A CA 1
ATOM 7261 C C . CYS A 1 1029 ? 194.867 144.724 155.610 1.00 40.62 1029 CYS A C 1
ATOM 7262 O O . CYS A 1 1029 ? 193.774 145.277 155.666 1.00 40.62 1029 CYS A O 1
ATOM 7265 N N . GLN A 1 1030 ? 195.358 144.187 154.488 1.00 30.00 1030 GLN A N 1
ATOM 7266 C CA . GLN A 1 1030 ? 194.629 144.231 153.198 1.00 30.00 1030 GLN A CA 1
ATOM 7267 C C . GLN A 1 1030 ? 193.694 143.023 153.068 1.00 30.00 1030 GLN A C 1
ATOM 7268 O O . GLN A 1 1030 ? 192.535 143.222 152.653 1.00 30.00 1030 GLN A O 1
ATOM 7274 N N . PRO A 1 1031 ? 194.145 141.787 153.384 1.00 33.32 1031 PRO A N 1
ATOM 7275 C CA . PRO A 1 1031 ? 193.295 140.594 153.278 1.00 33.32 1031 PRO A CA 1
ATOM 7276 C C . PRO A 1 1031 ? 191.961 140.799 154.011 1.00 33.32 1031 PRO A C 1
ATOM 7277 O O . PRO A 1 1031 ? 190.925 140.728 153.375 1.00 33.32 1031 PRO A O 1
ATOM 7281 N N . ARG A 1 1032 ? 192.030 141.047 155.322 1.00 28.69 1032 ARG A N 1
ATOM 7282 C CA . ARG A 1 1032 ? 190.853 141.286 156.132 1.00 28.69 1032 ARG A CA 1
ATOM 7283 C C . ARG A 1 1032 ? 190.276 142.621 155.646 1.00 28.69 1032 ARG A C 1
ATOM 7284 O O . ARG A 1 1032 ? 190.536 143.678 156.212 1.00 28.69 1032 ARG A O 1
ATOM 7292 N N . GLU A 1 1033 ? 189.503 142.568 154.573 1.00 23.18 1033 GLU A N 1
ATOM 7293 C CA . GLU A 1 1033 ? 188.831 143.732 154.024 1.00 23.18 1033 GLU A CA 1
ATOM 7294 C C . GLU A 1 1033 ? 187.336 143.526 153.857 1.00 23.18 1033 GLU A C 1
ATOM 7295 O O . GLU A 1 1033 ? 186.572 144.481 153.999 1.00 23.18 1033 GLU A O 1
ATOM 7301 N N . SER A 1 1034 ? 186.902 142.299 153.563 1.00 25.39 1034 SER A N 1
ATOM 7302 C CA . SER A 1 1034 ? 185.482 141.989 153.522 1.00 25.39 1034 SER A CA 1
ATOM 7303 C C . SER A 1 1034 ? 184.845 142.160 154.895 1.00 25.39 1034 SER A C 1
ATOM 7304 O O . SER A 1 1034 ? 183.725 142.670 155.010 1.00 25.39 1034 SER A O 1
ATOM 7307 N N . GLU A 1 1035 ? 185.559 141.781 155.948 1.00 25.26 1035 GLU A N 1
ATOM 7308 C CA . GLU A 1 1035 ? 185.093 142.016 157.304 1.00 25.26 1035 GLU A CA 1
ATOM 7309 C C . GLU A 1 1035 ? 185.128 143.489 157.696 1.00 25.26 1035 GLU A C 1
ATOM 7310 O O . GLU A 1 1035 ? 184.244 143.942 158.430 1.00 25.26 1035 GLU A O 1
ATOM 7316 N N . LEU A 1 1036 ? 186.092 144.258 157.188 1.00 20.60 1036 LEU A N 1
ATOM 7317 C CA . LEU A 1 1036 ? 186.140 145.688 157.455 1.00 20.60 1036 LEU A CA 1
ATOM 7318 C C . LEU A 1 1036 ? 185.155 146.491 156.621 1.00 20.60 1036 LEU A C 1
ATOM 7319 O O . LEU A 1 1036 ? 184.844 147.623 156.990 1.00 20.60 1036 LEU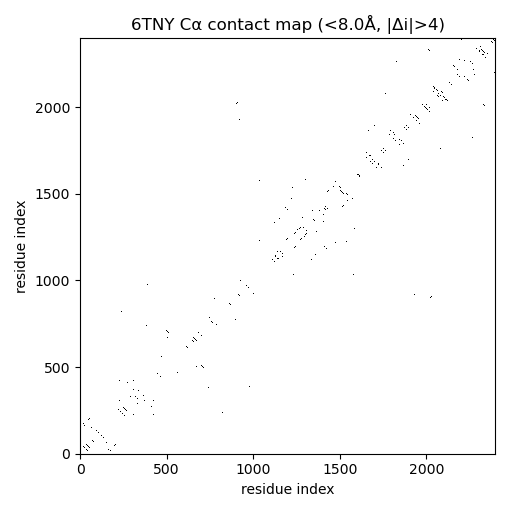 A O 1
ATOM 7324 N N . TYR A 1 1037 ? 184.698 145.970 155.484 1.00 21.77 1037 TYR A N 1
ATOM 7325 C CA . TYR A 1 1037 ? 183.558 146.570 154.805 1.00 21.77 1037 TYR A CA 1
ATOM 7326 C C . TYR A 1 1037 ? 182.265 146.184 155.487 1.00 21.77 1037 TYR A C 1
ATOM 7327 O O . TYR A 1 1037 ? 181.313 146.964 155.490 1.00 21.77 1037 TYR A O 1
ATOM 7336 N N . GLN A 1 1038 ? 182.201 144.958 155.993 1.00 23.91 1038 GLN A N 1
ATOM 7337 C CA . GLN A 1 1038 ? 181.006 144.497 156.674 1.00 23.91 1038 GLN A CA 1
ATOM 7338 C C . GLN A 1 1038 ? 180.843 145.395 157.878 1.00 23.91 1038 GLN A C 1
ATOM 7339 O O . GLN A 1 1038 ? 179.737 145.794 158.228 1.00 23.91 1038 GLN A O 1
ATOM 7345 N N . LYS A 1 1039 ? 181.965 145.712 158.512 1.00 27.20 1039 LYS A N 1
ATOM 7346 C CA . LYS A 1 1039 ? 181.945 146.589 159.662 1.00 27.20 1039 LYS A CA 1
ATOM 7347 C C . LYS A 1 1039 ? 181.902 148.027 159.168 1.00 27.20 1039 LYS A C 1
ATOM 7348 O O . LYS A 1 1039 ? 182.729 148.459 158.367 1.00 27.20 1039 LYS A O 1
ATOM 7354 N N . GLU A 1 1040 ? 180.922 148.755 159.672 1.00 27.14 1040 GLU A N 1
ATOM 7355 C CA . GLU A 1 1040 ? 180.683 150.168 159.332 1.00 27.14 1040 GLU A CA 1
ATOM 7356 C C . GLU A 1 1040 ? 179.562 150.369 158.301 1.00 27.14 1040 GLU A C 1
ATOM 7357 O O . GLU A 1 1040 ? 178.973 151.461 158.264 1.00 27.14 1040 GLU A O 1
ATOM 7363 N N . VAL A 1 1041 ? 179.132 149.337 157.579 1.00 25.48 1041 VAL A N 1
ATOM 7364 C CA . VAL A 1 1041 ? 177.932 149.486 156.770 1.00 25.48 1041 VAL A CA 1
ATOM 7365 C C . VAL A 1 1041 ? 176.699 149.244 157.628 1.00 25.48 1041 VAL A C 1
ATOM 7366 O O . VAL A 1 1041 ? 175.647 149.841 157.359 1.00 25.48 1041 VAL A O 1
ATOM 7370 N N . SER A 1 1042 ? 176.829 148.490 158.720 1.00 27.33 1042 SER A N 1
ATOM 7371 C CA . SER A 1 1042 ? 175.822 148.405 159.764 1.00 27.33 1042 SER A CA 1
ATOM 7372 C C . SER A 1 1042 ? 175.778 149.645 160.641 1.00 27.33 1042 SER A C 1
ATOM 7373 O O . SER A 1 1042 ? 174.897 149.743 161.498 1.00 27.33 1042 SER A O 1
ATOM 7376 N N . HIS A 1 1043 ? 176.721 150.567 160.471 1.00 21.28 1043 HIS A N 1
ATOM 7377 C CA . HIS A 1 1043 ? 176.663 151.877 161.097 1.00 21.28 1043 HIS A CA 1
ATOM 7378 C C . HIS A 1 1043 ? 175.996 152.903 160.192 1.00 21.28 1043 HIS A C 1
ATOM 7379 O O . HIS A 1 1043 ? 175.163 153.688 160.666 1.00 21.28 1043 HIS A O 1
ATOM 7386 N N . LEU A 1 1044 ? 176.361 152.907 158.901 1.00 14.62 1044 LEU A N 1
ATOM 7387 C CA . LEU A 1 1044 ? 175.625 153.707 157.920 1.00 14.62 1044 LEU A CA 1
ATOM 7388 C C . LEU A 1 1044 ? 174.140 153.351 157.890 1.00 14.62 1044 LEU A C 1
ATOM 7389 O O . LEU A 1 1044 ? 173.295 154.248 157.855 1.00 14.62 1044 LEU A O 1
ATOM 7394 N N . ASN A 1 1045 ? 173.813 152.057 157.958 1.00 24.71 1045 ASN A N 1
ATOM 7395 C CA . ASN A 1 1045 ? 172.440 151.568 158.030 1.00 24.71 1045 ASN A CA 1
ATOM 7396 C C . ASN A 1 1045 ? 171.664 152.096 159.224 1.00 24.71 1045 ASN A C 1
ATOM 7397 O O . ASN A 1 1045 ? 170.455 152.304 159.111 1.00 24.71 1045 ASN A O 1
ATOM 7402 N N . ALA A 1 1046 ? 172.311 152.312 160.364 1.00 18.63 1046 ALA A N 1
ATOM 7403 C CA . ALA A 1 1046 ? 171.622 152.818 161.537 1.00 18.63 1046 ALA A CA 1
ATOM 7404 C C . ALA A 1 1046 ? 171.569 154.336 161.582 1.00 18.63 1046 ALA A C 1
ATOM 7405 O O . ALA A 1 1046 ? 170.739 154.888 162.302 1.00 18.63 1046 ALA A O 1
ATOM 7407 N N . LEU A 1 1047 ? 172.436 155.021 160.848 1.00 23.75 1047 LEU A N 1
ATOM 7408 C CA . LEU A 1 1047 ? 172.292 156.466 160.709 1.00 23.75 1047 LEU A CA 1
ATOM 7409 C C . LEU A 1 1047 ? 171.181 156.840 159.739 1.00 23.75 1047 LEU A C 1
ATOM 7410 O O . LEU A 1 1047 ? 170.488 157.849 159.951 1.00 23.75 1047 LEU A O 1
ATOM 7415 N N . GLU A 1 1048 ? 171.024 156.046 158.668 1.00 24.62 1048 GLU A N 1
ATOM 7416 C CA . GLU A 1 1048 ? 169.923 156.221 157.726 1.00 24.62 1048 GLU A CA 1
ATOM 7417 C C . GLU A 1 1048 ? 168.573 156.072 158.399 1.00 24.62 1048 GLU A C 1
ATOM 7418 O O . GLU A 1 1048 ? 167.624 156.775 158.045 1.00 24.62 1048 GLU A O 1
ATOM 7424 N N . GLU A 1 1049 ? 168.464 155.164 159.357 1.00 34.73 1049 GLU A N 1
ATOM 7425 C CA . GLU A 1 1049 ? 167.206 154.941 160.039 1.00 34.73 1049 GLU A CA 1
ATOM 7426 C C . GLU A 1 1049 ? 166.881 156.060 161.015 1.00 34.73 1049 GLU A C 1
ATOM 7427 O O . GLU A 1 1049 ? 165.710 156.251 161.351 1.00 34.73 1049 GLU A O 1
ATOM 7433 N N . ARG A 1 1050 ? 167.876 156.824 161.451 1.00 35.42 1050 ARG A N 1
ATOM 7434 C CA . ARG A 1 1050 ? 167.665 157.923 162.381 1.00 35.42 1050 ARG A CA 1
ATOM 7435 C C . ARG A 1 1050 ? 167.372 159.246 161.686 1.00 35.42 1050 ARG A C 1
ATOM 7436 O O . ARG A 1 1050 ? 166.634 160.061 162.240 1.00 35.42 1050 ARG A O 1
ATOM 7444 N N . PHE A 1 1051 ? 167.936 159.467 160.492 1.00 40.62 1051 PHE A N 1
ATOM 7445 C CA . PHE A 1 1051 ? 167.562 160.621 159.665 1.00 40.62 1051 PHE A CA 1
ATOM 7446 C C . PHE A 1 1051 ? 166.055 160.695 159.404 1.00 40.62 1051 PHE A C 1
ATOM 7447 O O . PHE A 1 1051 ? 165.430 161.752 159.599 1.00 40.62 1051 PHE A O 1
ATOM 7455 N N . SER A 1 1052 ? 165.456 159.579 158.992 1.00 39.13 1052 SER A N 1
ATOM 7456 C CA . SER A 1 1052 ? 164.076 159.556 158.530 1.00 39.13 1052 SER A CA 1
ATOM 7457 C C . SER A 1 1052 ? 163.058 159.651 159.652 1.00 39.13 1052 SER A C 1
ATOM 7458 O O . SER A 1 1052 ? 161.995 160.234 159.444 1.00 39.13 1052 SER A O 1
ATOM 7461 N N . ARG A 1 1053 ? 163.344 159.099 160.832 1.00 37.25 1053 ARG A N 1
ATOM 7462 C CA . ARG A 1 1053 ? 162.397 159.214 161.933 1.00 37.25 1053 ARG A CA 1
ATOM 7463 C C . ARG A 1 1053 ? 162.293 160.630 162.461 1.00 37.25 1053 ARG A C 1
ATOM 7464 O O . ARG A 1 1053 ? 161.238 160.996 162.969 1.00 37.25 1053 ARG A O 1
ATOM 7472 N N . LEU A 1 1054 ? 163.345 161.434 162.324 1.00 40.62 1054 LEU A N 1
ATOM 7473 C CA . LEU A 1 1054 ? 163.386 162.797 162.832 1.00 40.62 1054 LEU A CA 1
ATOM 7474 C C . LEU A 1 1054 ? 162.859 163.812 161.831 1.00 40.62 1054 LEU A C 1
ATOM 7475 O O . LEU A 1 1054 ? 162.089 164.692 162.205 1.00 40.62 1054 LEU A O 1
ATOM 7480 N N . TRP A 1 1055 ? 163.263 163.728 160.565 1.00 40.62 1055 TRP A N 1
ATOM 7481 C CA . TRP A 1 1055 ? 162.880 164.808 159.667 1.00 40.62 1055 TRP A CA 1
ATOM 7482 C C . TRP A 1 1055 ? 161.442 164.717 159.172 1.00 40.62 1055 TRP A C 1
ATOM 7483 O O . TRP A 1 1055 ? 160.980 165.637 158.496 1.00 40.62 1055 TRP A O 1
ATOM 7494 N N . THR A 1 1056 ? 160.720 163.655 159.501 1.00 28.61 1056 THR A N 1
ATOM 7495 C CA . THR A 1 1056 ? 159.304 163.584 159.207 1.00 28.61 1056 THR A CA 1
ATOM 7496 C C . THR A 1 1056 ? 158.455 163.832 160.445 1.00 28.61 1056 THR A C 1
ATOM 7497 O O . THR A 1 1056 ? 157.243 163.997 160.321 1.00 28.61 1056 THR A O 1
ATOM 7501 N N . GLN A 1 1057 ? 159.066 163.864 161.629 1.00 35.07 1057 GLN A N 1
ATOM 7502 C CA . GLN A 1 1057 ? 158.376 164.243 162.856 1.00 35.07 1057 GLN A CA 1
ATOM 7503 C C . GLN A 1 1057 ? 158.079 165.737 162.887 1.00 35.07 1057 GLN A C 1
ATOM 7504 O O . GLN A 1 1057 ? 157.035 166.154 163.403 1.00 35.07 1057 GLN A O 1
ATOM 7510 N N . CYS A 1 1058 ? 158.961 166.544 162.304 1.00 40.62 1058 CYS A N 1
ATOM 7511 C CA . CYS A 1 1058 ? 158.723 167.975 162.176 1.00 40.62 1058 CYS A CA 1
ATOM 7512 C C . CYS A 1 1058 ? 157.526 168.273 161.288 1.00 40.62 1058 CYS A C 1
ATOM 7513 O O . CYS A 1 1058 ? 156.830 169.263 161.510 1.00 40.62 1058 CYS A O 1
ATOM 7516 N N . GLN A 1 1059 ? 157.263 167.417 160.302 1.00 40.62 1059 GLN A N 1
ATOM 7517 C CA . GLN A 1 1059 ? 156.119 167.591 159.416 1.00 40.62 1059 GLN A CA 1
ATOM 7518 C C . GLN A 1 1059 ? 154.798 167.341 160.127 1.00 40.62 1059 GLN A C 1
ATOM 7519 O O . GLN A 1 1059 ? 153.790 167.949 159.772 1.00 40.62 1059 GLN A O 1
ATOM 7525 N N . ARG A 1 1060 ? 154.777 166.457 161.116 1.00 31.23 1060 ARG A N 1
ATOM 7526 C CA . ARG A 1 1060 ? 153.571 166.195 161.890 1.00 31.23 1060 ARG A CA 1
ATOM 7527 C C . ARG A 1 1060 ? 153.396 167.150 163.060 1.00 31.23 1060 ARG A C 1
ATOM 7528 O O . ARG A 1 1060 ? 152.269 167.372 163.504 1.00 31.23 1060 ARG A O 1
ATOM 7536 N N . CYS A 1 1061 ? 154.487 167.686 163.600 1.00 24.79 1061 CYS A N 1
ATOM 7537 C CA . CYS A 1 1061 ? 154.394 168.723 164.618 1.00 24.79 1061 CYS A CA 1
ATOM 7538 C C . CYS A 1 1061 ? 154.078 170.081 164.000 1.00 24.79 1061 CYS A C 1
ATOM 7539 O O . CYS A 1 1061 ? 153.549 170.965 164.673 1.00 24.79 1061 CYS A O 1
ATOM 7542 N N . GLN A 1 1062 ? 154.354 170.250 162.717 1.00 40.62 1062 GLN A N 1
ATOM 7543 C CA . GLN A 1 1062 ? 154.077 171.509 162.048 1.00 40.62 1062 GLN A CA 1
ATOM 7544 C C . GLN A 1 1062 ? 152.643 171.570 161.544 1.00 40.62 1062 GLN A C 1
ATOM 7545 O O . GLN A 1 1062 ? 152.028 172.639 161.539 1.00 40.62 1062 GLN A O 1
ATOM 7551 N N . GLY A 1 1063 ? 152.091 170.437 161.122 1.00 34.30 1063 GLY A N 1
ATOM 7552 C CA . GLY A 1 1063 ? 150.743 170.396 160.592 1.00 34.30 1063 GLY A CA 1
ATOM 7553 C C . GLY A 1 1063 ? 150.633 170.005 159.132 1.00 34.30 1063 GLY A C 1
ATOM 7554 O O . GLY A 1 1063 ? 149.735 169.253 158.762 1.00 34.30 1063 GLY A O 1
ATOM 7555 N N . SER A 1 1064 ? 151.546 170.487 158.301 1.00 38.45 1064 SER A N 1
ATOM 7556 C CA . SER A 1 1064 ? 151.476 170.345 156.856 1.00 38.45 1064 SER A CA 1
ATOM 7557 C C . SER A 1 1064 ? 152.478 169.316 156.344 1.00 38.45 1064 SER A C 1
ATOM 7558 O O . SER A 1 1064 ? 153.543 169.121 156.928 1.00 38.45 1064 SER A O 1
ATOM 7561 N N . LEU A 1 1065 ? 152.131 168.656 155.239 1.00 40.62 1065 LEU A N 1
ATOM 7562 C CA . LEU A 1 1065 ? 153.043 167.755 154.545 1.00 40.62 1065 LEU A CA 1
ATOM 7563 C C . LEU A 1 1065 ? 153.540 168.320 153.226 1.00 40.62 1065 LEU A C 1
ATOM 7564 O O . LEU A 1 1065 ? 154.299 167.646 152.534 1.00 40.62 1065 LEU A O 1
ATOM 7569 N N . HIS A 1 1066 ? 153.155 169.532 152.860 1.00 40.62 1066 HIS A N 1
ATOM 7570 C CA . HIS A 1 1066 ? 153.479 170.046 151.542 1.00 40.62 1066 HIS A CA 1
ATOM 7571 C C . HIS A 1 1066 ? 154.305 171.317 151.559 1.00 40.62 1066 HIS A C 1
ATOM 7572 O O . HIS A 1 1066 ? 154.674 171.800 150.486 1.00 40.62 1066 HIS A O 1
ATOM 7579 N N . GLU A 1 1067 ? 154.604 171.880 152.725 1.00 34.81 1067 GLU A N 1
ATOM 7580 C CA . GLU A 1 1067 ? 155.368 173.118 152.817 1.00 34.81 1067 GLU A CA 1
ATOM 7581 C C . GLU A 1 1067 ? 156.501 172.966 153.825 1.00 34.81 1067 GLU A C 1
ATOM 7582 O O . GLU A 1 1067 ? 156.532 172.028 154.623 1.00 34.81 1067 GLU A O 1
ATOM 7588 N N . ASP A 1 1068 ? 157.430 173.924 153.773 1.00 24.49 1068 ASP A N 1
ATOM 7589 C CA . ASP A 1 1068 ? 158.685 173.885 154.517 1.00 24.49 1068 ASP A CA 1
ATOM 7590 C C . ASP A 1 1068 ? 158.476 173.961 156.023 1.00 24.49 1068 ASP A C 1
ATOM 7591 O O . ASP A 1 1068 ? 157.481 174.494 156.508 1.00 24.49 1068 ASP A O 1
ATOM 7596 N N . VAL A 1 1069 ? 159.437 173.424 156.764 1.00 20.49 1069 VAL A N 1
ATOM 7597 C CA . VAL A 1 1069 ? 159.454 173.512 158.218 1.00 20.49 1069 VAL A CA 1
ATOM 7598 C C . VAL A 1 1069 ? 160.287 174.719 158.615 1.00 20.49 1069 VAL A C 1
ATOM 7599 O O . VAL A 1 1069 ? 161.386 174.920 158.094 1.00 20.49 1069 VAL A O 1
ATOM 7603 N N . ILE A 1 1070 ? 159.742 175.562 159.494 1.00 21.75 1070 ILE A N 1
ATOM 7604 C CA . ILE A 1 1070 ? 160.482 176.671 160.103 1.00 21.75 1070 ILE A CA 1
ATOM 7605 C C . ILE A 1 1070 ? 160.165 176.643 161.593 1.00 21.75 1070 ILE A C 1
ATOM 7606 O O . ILE A 1 1070 ? 159.148 177.176 162.036 1.00 21.75 1070 ILE A O 1
ATOM 7611 N N . CYS A 1 1071 ? 161.032 176.036 162.377 1.00 40.62 1071 CYS A N 1
ATOM 7612 C CA . CYS A 1 1071 ? 160.815 175.973 163.812 1.00 40.62 1071 CYS A CA 1
ATOM 7613 C C . CYS A 1 1071 ? 162.183 175.795 164.430 1.00 40.62 1071 CYS A C 1
ATOM 7614 O O . CYS A 1 1071 ? 162.741 174.700 164.382 1.00 40.62 1071 CYS A O 1
ATOM 7617 N N . THR A 1 1072 ? 162.727 176.856 164.996 1.00 40.62 1072 THR A N 1
ATOM 7618 C CA . THR A 1 1072 ? 164.021 176.807 165.646 1.00 40.62 1072 THR A CA 1
ATOM 7619 C C . THR A 1 1072 ? 163.837 176.875 167.152 1.00 40.62 1072 THR A C 1
ATOM 7620 O O . THR A 1 1072 ? 164.548 177.587 167.852 1.00 40.62 1072 THR A O 1
ATOM 7624 N N . SER A 1 1073 ? 162.843 176.150 167.645 1.00 35.83 1073 SER A N 1
ATOM 7625 C CA . SER A 1 1073 ? 162.464 176.155 169.046 1.00 35.83 1073 SER A CA 1
ATOM 7626 C C . SER A 1 1073 ? 163.554 175.605 169.952 1.00 35.83 1073 SER A C 1
ATOM 7627 O O . SER A 1 1073 ? 163.787 174.395 169.987 1.00 35.83 1073 SER A O 1
ATOM 7630 N N . ARG A 1 1074 ? 164.189 176.483 170.727 1.00 37.10 1074 ARG A N 1
ATOM 7631 C CA . ARG A 1 1074 ? 165.319 176.121 171.578 1.00 37.10 1074 ARG A CA 1
ATOM 7632 C C . ARG A 1 1074 ? 164.944 175.240 172.750 1.00 37.10 1074 ARG A C 1
ATOM 7633 O O . ARG A 1 1074 ? 165.838 174.725 173.418 1.00 37.10 1074 ARG A O 1
ATOM 7641 N N . ASP A 1 1075 ? 163.670 175.068 173.041 1.00 39.50 1075 ASP A N 1
ATOM 7642 C CA . ASP A 1 1075 ? 163.266 174.176 174.104 1.00 39.50 1075 ASP A CA 1
ATOM 7643 C C . ASP A 1 1075 ? 162.846 172.809 173.586 1.00 39.50 1075 ASP A C 1
ATOM 7644 O O . ASP A 1 1075 ? 162.463 171.952 174.385 1.00 39.50 1075 ASP A O 1
ATOM 7649 N N . CYS A 1 1076 ? 162.918 172.582 172.247 1.00 30.94 1076 CYS A N 1
ATOM 7650 C CA . CYS A 1 1076 ? 162.615 171.282 171.655 1.00 30.94 1076 CYS A CA 1
ATOM 7651 C C . CYS A 1 1076 ? 163.894 170.491 171.484 1.00 30.94 1076 CYS A C 1
ATOM 7652 O O . CYS A 1 1076 ? 164.859 171.021 170.919 1.00 30.94 1076 CYS A O 1
ATOM 7655 N N . PRO A 1 1077 ? 163.947 169.246 171.968 1.00 28.79 1077 PRO A N 1
ATOM 7656 C CA . PRO A 1 1077 ? 165.072 168.372 171.621 1.00 28.79 1077 PRO A CA 1
ATOM 7657 C C . PRO A 1 1077 ? 165.172 168.080 170.134 1.00 28.79 1077 PRO A C 1
ATOM 7658 O O . PRO A 1 1077 ? 166.272 167.810 169.664 1.00 28.79 1077 PRO A O 1
ATOM 7662 N N . ILE A 1 1078 ? 164.044 168.107 169.420 1.00 40.62 1078 ILE A N 1
ATOM 7663 C CA . ILE A 1 1078 ? 163.957 167.908 167.971 1.00 40.62 1078 ILE A CA 1
ATOM 7664 C C . ILE A 1 1078 ? 164.909 168.822 167.221 1.00 40.62 1078 ILE A C 1
ATOM 7665 O O . ILE A 1 1078 ? 165.687 168.360 166.385 1.00 40.62 1078 ILE A O 1
ATOM 7670 N N . PHE A 1 1079 ? 164.887 170.112 167.524 1.00 40.62 1079 PHE A N 1
ATOM 7671 C CA . PHE A 1 1079 ? 165.853 171.042 166.957 1.00 40.62 1079 PHE A CA 1
ATOM 7672 C C . PHE A 1 1079 ? 167.228 170.700 167.507 1.00 40.62 1079 PHE A C 1
ATOM 7673 O O . PHE A 1 1079 ? 167.336 170.220 168.628 1.00 40.62 1079 PHE A O 1
ATOM 7681 N N . TYR A 1 1080 ? 168.252 170.810 166.661 1.00 40.59 1080 TYR A N 1
ATOM 7682 C CA . TYR A 1 1080 ? 169.688 170.532 166.814 1.00 40.59 1080 TYR A CA 1
ATOM 7683 C C . TYR A 1 1080 ? 170.021 169.063 167.062 1.00 40.59 1080 TYR A C 1
ATOM 7684 O O . TYR A 1 1080 ? 171.192 168.717 167.042 1.00 40.59 1080 TYR A O 1
ATOM 7693 N N . MET A 1 1081 ? 169.046 168.188 167.259 1.00 40.72 1081 MET A N 1
ATOM 7694 C CA . MET A 1 1081 ? 169.216 166.757 167.073 1.00 40.72 1081 MET A CA 1
ATOM 7695 C C . MET A 1 1081 ? 168.919 166.375 165.631 1.00 40.72 1081 MET A C 1
ATOM 7696 O O . MET A 1 1081 ? 169.388 165.350 165.149 1.00 40.72 1081 MET A O 1
ATOM 7701 N N . ARG A 1 1082 ? 168.166 167.217 164.924 1.00 40.62 1082 ARG A N 1
ATOM 7702 C CA . ARG A 1 1082 ? 167.963 167.010 163.499 1.00 40.62 1082 ARG A CA 1
ATOM 7703 C C . ARG A 1 1082 ? 169.080 167.648 162.692 1.00 40.62 1082 ARG A C 1
ATOM 7704 O O . ARG A 1 1082 ? 169.137 167.492 161.470 1.00 40.62 1082 ARG A O 1
ATOM 7712 N N . LYS A 1 1083 ? 169.980 168.370 163.358 1.00 41.56 1083 LYS A N 1
ATOM 7713 C CA . LYS A 1 1083 ? 171.048 169.060 162.643 1.00 41.56 1083 LYS A CA 1
ATOM 7714 C C . LYS A 1 1083 ? 172.328 168.236 162.588 1.00 41.56 1083 LYS A C 1
ATOM 7715 O O . LYS A 1 1083 ? 173.078 168.318 161.610 1.00 41.56 1083 LYS A O 1
ATOM 7721 N N . LYS A 1 1084 ? 172.594 167.429 163.614 1.00 43.61 1084 LYS A N 1
ATOM 7722 C CA . LYS A 1 1084 ? 173.846 166.683 163.679 1.00 43.61 1084 LYS A CA 1
ATOM 7723 C C . LYS A 1 1084 ? 173.828 165.384 162.877 1.00 43.61 1084 LYS A C 1
ATOM 7724 O O . LYS A 1 1084 ? 174.899 164.909 162.471 1.00 43.61 1084 LYS A O 1
ATOM 7730 N N . VAL A 1 1085 ? 172.650 164.799 162.640 1.00 32.87 1085 VAL A N 1
ATOM 7731 C CA . VAL A 1 1085 ? 172.578 163.555 161.884 1.00 32.87 1085 VAL A CA 1
ATOM 7732 C C . VAL A 1 1085 ? 172.838 163.797 160.408 1.00 32.87 1085 VAL A C 1
ATOM 7733 O O . VAL A 1 1085 ? 173.351 162.900 159.733 1.00 32.87 1085 VAL A O 1
ATOM 7737 N N . ARG A 1 1086 ? 172.563 165.007 159.914 1.00 31.66 1086 ARG A N 1
ATOM 7738 C CA . ARG A 1 1086 ? 172.974 165.384 158.567 1.00 31.66 1086 ARG A CA 1
ATOM 7739 C C . ARG A 1 1086 ? 174.485 165.305 158.401 1.00 31.66 1086 ARG A C 1
ATOM 7740 O O . ARG A 1 1086 ? 174.976 164.793 157.391 1.00 31.66 1086 ARG A O 1
ATOM 7748 N N . LYS A 1 1087 ? 175.237 165.719 159.418 1.00 31.41 1087 LYS A N 1
ATOM 7749 C CA . LYS A 1 1087 ? 176.693 165.711 159.346 1.00 31.41 1087 LYS A CA 1
ATOM 7750 C C . LYS A 1 1087 ? 177.303 164.343 159.619 1.00 31.41 1087 LYS A C 1
ATOM 7751 O O . LYS A 1 1087 ? 178.307 163.990 158.981 1.00 31.41 1087 LYS A O 1
ATOM 7757 N N . ASP A 1 1088 ? 176.719 163.579 160.553 1.00 28.92 1088 ASP A N 1
ATOM 7758 C CA . ASP A 1 1088 ? 177.104 162.181 160.731 1.00 28.92 1088 ASP A CA 1
ATOM 7759 C C . ASP A 1 1088 ? 176.929 161.395 159.445 1.00 28.92 1088 ASP A C 1
ATOM 7760 O O . ASP A 1 1088 ? 177.817 160.633 159.048 1.00 28.92 1088 ASP A O 1
ATOM 7765 N N . LEU A 1 1089 ? 175.797 161.583 158.770 1.00 24.86 1089 LEU A N 1
ATOM 7766 C CA . LEU A 1 1089 ? 175.544 160.905 157.513 1.00 24.86 1089 LEU A CA 1
ATOM 7767 C C . LEU A 1 1089 ? 176.453 161.410 156.401 1.00 24.86 1089 LEU A C 1
ATOM 7768 O O . LEU A 1 1089 ? 176.906 160.611 155.584 1.00 24.86 1089 LEU A O 1
ATOM 7773 N N . GLU A 1 1090 ? 176.745 162.713 156.390 1.00 24.39 1090 GLU A N 1
ATOM 7774 C CA . GLU A 1 1090 ? 177.674 163.304 155.432 1.00 24.39 1090 GLU A CA 1
ATOM 7775 C C . GLU A 1 1090 ? 179.068 162.697 155.521 1.00 24.39 1090 GLU A C 1
ATOM 7776 O O . GLU A 1 1090 ? 179.710 162.460 154.493 1.00 24.39 1090 GLU A O 1
ATOM 7782 N N . ASP A 1 1091 ? 179.555 162.527 156.752 1.00 26.80 1091 ASP A N 1
ATOM 7783 C CA . ASP A 1 1091 ? 180.846 161.883 157.044 1.00 26.80 1091 ASP A CA 1
ATOM 7784 C C . ASP A 1 1091 ? 180.949 160.357 156.800 1.00 26.80 1091 ASP A C 1
ATOM 7785 O O . ASP A 1 1091 ? 181.942 159.877 156.252 1.00 26.80 1091 ASP A O 1
ATOM 7790 N N . GLN A 1 1092 ? 179.921 159.611 157.212 1.00 14.69 1092 GLN A N 1
ATOM 7791 C CA . GLN A 1 1092 ? 179.869 158.161 157.078 1.00 14.69 1092 GLN A CA 1
ATOM 7792 C C . GLN A 1 1092 ? 179.565 157.722 155.654 1.00 14.69 1092 GLN A C 1
ATOM 7793 O O . GLN A 1 1092 ? 179.981 156.636 155.251 1.00 14.69 1092 GLN A O 1
ATOM 7799 N N . GLU A 1 1093 ? 178.908 158.564 154.861 1.00 26.61 1093 GLU A N 1
ATOM 7800 C CA . GLU A 1 1093 ? 178.737 158.266 153.447 1.00 26.61 1093 GLU A CA 1
ATOM 7801 C C . GLU A 1 1093 ? 180.034 158.433 152.673 1.00 26.61 1093 GLU A C 1
ATOM 7802 O O . GLU A 1 1093 ? 180.292 157.681 151.731 1.00 26.61 1093 GLU A O 1
ATOM 7808 N N . GLN A 1 1094 ? 180.854 159.409 153.042 1.00 29.21 1094 GLN A N 1
ATOM 7809 C CA . GLN A 1 1094 ? 182.115 159.648 152.358 1.00 29.21 1094 GLN A CA 1
ATOM 7810 C C . GLN A 1 1094 ? 183.210 158.678 152.768 1.00 29.21 1094 GLN A C 1
ATOM 7811 O O . GLN A 1 1094 ? 184.177 158.507 152.021 1.00 29.21 1094 GLN A O 1
ATOM 7817 N N . LEU A 1 1095 ? 183.092 158.050 153.935 1.00 27.09 1095 LEU A N 1
ATOM 7818 C CA . LEU A 1 1095 ? 184.086 157.054 154.317 1.00 27.09 1095 LEU A CA 1
ATOM 7819 C C . LEU A 1 1095 ? 183.932 155.763 153.512 1.00 27.09 1095 LEU A C 1
ATOM 7820 O O . LEU A 1 1095 ? 184.907 155.027 153.339 1.00 27.09 1095 LEU A O 1
ATOM 7825 N N . LEU A 1 1096 ? 182.730 155.469 153.017 1.00 18.79 1096 LEU A N 1
ATOM 7826 C CA . LEU A 1 1096 ? 182.499 154.250 152.255 1.00 18.79 1096 LEU A CA 1
ATOM 7827 C C . LEU A 1 1096 ? 182.755 154.421 150.769 1.00 18.79 1096 LEU A C 1
ATOM 7828 O O . LEU A 1 1096 ? 182.734 153.431 150.037 1.00 18.79 1096 LEU A O 1
ATOM 7833 N N . ARG A 1 1097 ? 183.007 155.636 150.308 1.00 25.91 1097 ARG A N 1
ATOM 7834 C CA . ARG A 1 1097 ? 183.444 155.873 148.944 1.00 25.91 1097 ARG A CA 1
ATOM 7835 C C . ARG A 1 1097 ? 184.952 155.763 148.786 1.00 25.91 1097 ARG A C 1
ATOM 7836 O O . ARG A 1 1097 ? 185.483 156.162 147.747 1.00 25.91 1097 ARG A O 1
ATOM 7844 N N . ARG A 1 1098 ? 185.616 155.374 149.875 1.00 28.23 1098 ARG A N 1
ATOM 7845 C CA . ARG A 1 1098 ? 187.031 155.032 149.854 1.00 28.23 1098 ARG A CA 1
ATOM 7846 C C . ARG A 1 1098 ? 187.077 153.724 149.056 1.00 28.23 1098 ARG A C 1
ATOM 7847 O O . ARG A 1 1098 ? 187.946 153.519 148.210 1.00 28.23 1098 ARG A O 1
ATOM 7855 N N . PHE A 1 1099 ? 186.111 152.847 149.355 1.00 21.32 1099 PHE A N 1
ATOM 7856 C CA . PHE A 1 1099 ? 185.895 151.583 148.654 1.00 21.32 1099 PHE A CA 1
ATOM 7857 C C . PHE A 1 1099 ? 185.316 152.015 147.312 1.00 21.32 1099 PHE A C 1
ATOM 7858 O O . PHE A 1 1099 ? 184.515 152.957 147.270 1.00 21.32 1099 PHE A O 1
ATOM 7866 N N A GLY A 1 1100 ? 185.452 151.180 146.291 0.50 28.63 1100 GLY A N 1
ATOM 7867 N N B GLY A 1 1100 ? 185.452 151.180 146.291 0.50 28.63 1100 GLY A N 1
ATOM 7868 C CA A GLY A 1 1100 ? 184.937 151.588 145.006 0.50 28.63 1100 GLY A CA 1
ATOM 7869 C CA B GLY A 1 1100 ? 184.937 151.588 145.006 0.50 28.63 1100 GLY A CA 1
ATOM 7870 C C A GLY A 1 1100 ? 183.423 151.596 144.962 0.50 28.63 1100 GLY A C 1
ATOM 7871 C C B GLY A 1 1100 ? 183.423 151.596 144.962 0.50 28.63 1100 GLY A C 1
ATOM 7872 O O A GLY A 1 1100 ? 182.749 151.435 145.982 0.50 28.63 1100 GLY A O 1
ATOM 7873 O O B GLY A 1 1100 ? 182.749 151.435 145.982 0.50 28.63 1100 GLY A O 1
ATOM 7874 N N . PRO A 1 1101 ? 182.857 151.798 143.777 1.00 29.85 1101 PRO A N 1
ATOM 7875 C CA . PRO A 1 1101 ? 181.412 151.667 143.617 1.00 29.85 1101 PRO A CA 1
ATOM 7876 C C . PRO A 1 1101 ? 181.027 150.216 143.400 1.00 29.85 1101 PRO A C 1
ATOM 7877 O O . PRO A 1 1101 ? 181.806 149.438 142.833 1.00 29.85 1101 PRO A O 1
ATOM 7881 N N . PRO A 1 1102 ? 179.840 149.799 143.849 1.00 32.84 1102 PRO A N 1
ATOM 7882 C CA . PRO A 1 1102 ? 179.422 148.408 143.623 1.00 32.84 1102 PRO A CA 1
ATOM 7883 C C . PRO A 1 1102 ? 178.904 148.123 142.222 1.00 32.84 1102 PRO A C 1
ATOM 7884 O O . PRO A 1 1102 ? 178.367 147.035 142.001 1.00 32.84 1102 PRO A O 1
ATOM 7888 N N . GLY A 1 1103 ? 179.037 149.047 141.277 1.00 40.99 1103 GLY A N 1
ATOM 7889 C CA . GLY A 1 1103 ? 178.642 148.816 139.909 1.00 40.99 1103 GLY A CA 1
ATOM 7890 C C . GLY A 1 1103 ? 178.716 150.085 139.089 1.00 40.99 1103 GLY A C 1
ATOM 7891 O O . GLY A 1 1103 ? 179.073 151.153 139.592 1.00 40.99 1103 GLY A O 1
ATOM 7892 N N . PRO A 1 1104 ? 178.389 149.996 137.806 1.00 52.68 1104 PRO A N 1
ATOM 7893 C CA . PRO A 1 1104 ? 178.302 151.200 136.977 1.00 52.68 1104 PRO A CA 1
ATOM 7894 C C . PRO A 1 1104 ? 176.988 151.933 137.214 1.00 52.68 1104 PRO A C 1
ATOM 7895 O O . PRO A 1 1104 ? 176.084 151.452 137.896 1.00 52.68 1104 PRO A O 1
ATOM 7899 N N . GLU A 1 1105 ? 176.900 153.128 136.632 1.00 68.99 1105 GLU A N 1
ATOM 7900 C CA . GLU A 1 1105 ? 175.693 153.935 136.748 1.00 68.99 1105 GLU A CA 1
ATOM 7901 C C . GLU A 1 1105 ? 175.270 154.656 135.473 1.00 68.99 1105 GLU A C 1
ATOM 7902 O O . GLU A 1 1105 ? 174.225 155.311 135.488 1.00 68.99 1105 GLU A O 1
ATOM 7908 N N . ALA A 1 1106 ? 176.012 154.549 134.374 1.00 73.26 1106 ALA A N 1
ATOM 7909 C CA . ALA A 1 1106 ? 175.700 155.266 133.144 1.00 73.26 1106 ALA A CA 1
ATOM 7910 C C . ALA A 1 1106 ? 175.144 154.362 132.053 1.00 73.26 1106 ALA A C 1
ATOM 7911 O O . ALA A 1 1106 ? 175.014 154.802 130.906 1.00 73.26 1106 ALA A O 1
ATOM 7913 N N . TRP A 1 1107 ? 174.821 153.121 132.381 1.00 56.47 1107 TRP A N 1
ATOM 7914 C CA . TRP A 1 1107 ? 174.337 152.141 131.423 1.00 56.47 1107 TRP A CA 1
ATOM 7915 C C . TRP A 1 1107 ? 172.897 152.426 131.021 1.00 56.47 1107 TRP A C 1
ATOM 7916 O O . TRP A 1 1107 ? 172.627 153.332 130.235 1.00 56.47 1107 TRP A O 1
ATOM 7927 N N . MET B 2 1 ? 152.516 121.850 131.952 1.00 50.08 1 MET B N 1
ATOM 7928 C CA . MET B 2 1 ? 153.671 122.730 132.011 1.00 50.08 1 MET B CA 1
ATOM 7929 C C . MET B 2 1 ? 154.982 121.946 132.093 1.00 50.08 1 MET B C 1
ATOM 7930 O O . MET B 2 1 ? 155.495 121.471 131.084 1.00 50.08 1 MET B O 1
ATOM 7935 N N . PHE B 2 2 ? 155.497 121.810 133.316 1.00 48.79 2 PHE B N 1
ATOM 7936 C CA . PHE B 2 2 ? 156.833 121.296 133.615 1.00 48.79 2 PHE B CA 1
ATOM 7937 C C . PHE B 2 2 ? 156.784 119.820 134.005 1.00 48.79 2 PHE B C 1
ATOM 7938 O O . PHE B 2 2 ? 157.457 118.981 133.396 1.00 48.79 2 PHE B O 1
ATOM 7946 N N . SER B 2 3 ? 155.980 119.493 135.019 1.00 56.28 3 SER B N 1
ATOM 7947 C CA . SER B 2 3 ? 155.895 118.115 135.487 1.00 56.28 3 SER B CA 1
ATOM 7948 C C . SER B 2 3 ? 155.117 117.231 134.525 1.00 56.28 3 SER B C 1
ATOM 7949 O O . SER B 2 3 ? 155.205 116.002 134.610 1.00 56.28 3 SER B O 1
ATOM 7952 N N . GLU B 2 4 ? 154.328 117.834 133.636 1.00 69.18 4 GLU B N 1
ATOM 7953 C CA . GLU B 2 4 ? 153.724 117.081 132.544 1.00 69.18 4 GLU B CA 1
ATOM 7954 C C . GLU B 2 4 ? 154.789 116.589 131.574 1.00 69.18 4 GLU B C 1
ATOM 7955 O O . GLU B 2 4 ? 154.786 115.418 131.178 1.00 69.18 4 GLU B O 1
ATOM 7961 N N . GLN B 2 5 ? 155.708 117.471 131.183 1.00 68.14 5 GLN B N 1
ATOM 7962 C CA . GLN B 2 5 ? 156.766 117.120 130.248 1.00 68.14 5 GLN B CA 1
ATOM 7963 C C . GLN B 2 5 ? 157.830 116.238 130.890 1.00 68.14 5 GLN B C 1
ATOM 7964 O O . GLN B 2 5 ? 158.512 115.486 130.186 1.00 68.14 5 GLN B O 1
ATOM 7970 N N . ALA B 2 6 ? 157.946 116.269 132.219 1.00 66.24 6 ALA B N 1
ATOM 7971 C CA . ALA B 2 6 ? 158.989 115.507 132.900 1.00 66.24 6 ALA B CA 1
ATOM 7972 C C . ALA B 2 6 ? 158.738 114.001 132.912 1.00 66.24 6 ALA B C 1
ATOM 7973 O O . ALA B 2 6 ? 159.610 113.245 133.352 1.00 66.24 6 ALA B O 1
ATOM 7975 N N . ALA B 2 7 ? 157.568 113.539 132.477 1.00 70.14 7 ALA B N 1
ATOM 7976 C CA . ALA B 2 7 ? 157.285 112.115 132.377 1.00 70.14 7 ALA B CA 1
ATOM 7977 C C . ALA B 2 7 ? 157.170 111.642 130.936 1.00 70.14 7 ALA B C 1
ATOM 7978 O O . ALA B 2 7 ? 156.830 110.480 130.698 1.00 70.14 7 ALA B O 1
ATOM 7980 N N . GLN B 2 8 ? 157.486 112.505 129.973 1.00 74.10 8 GLN B N 1
ATOM 7981 C CA . GLN B 2 8 ? 157.224 112.277 128.557 1.00 74.10 8 GLN B CA 1
ATOM 7982 C C . GLN B 2 8 ? 158.198 111.318 127.880 1.00 74.10 8 GLN B C 1
ATOM 7983 O O . GLN B 2 8 ? 158.220 111.264 126.646 1.00 74.10 8 GLN B O 1
ATOM 7989 N N . ARG B 2 9 ? 159.006 110.569 128.633 1.00 69.00 9 ARG B N 1
ATOM 7990 C CA . ARG B 2 9 ? 160.050 109.735 128.048 1.00 69.00 9 ARG B CA 1
ATOM 7991 C C . ARG B 2 9 ? 160.139 108.379 128.736 1.00 69.00 9 ARG B C 1
ATOM 7992 O O . ARG B 2 9 ? 159.226 107.990 129.470 1.00 69.00 9 ARG B O 1
ATOM 8000 N N . ALA B 2 10 ? 161.218 107.645 128.483 1.00 61.20 10 ALA B N 1
ATOM 8001 C CA . ALA B 2 10 ? 161.450 106.357 129.119 1.00 61.20 10 ALA B CA 1
ATOM 8002 C C . ALA B 2 10 ? 162.401 106.503 130.299 1.00 61.20 10 ALA B C 1
ATOM 8003 O O . ALA B 2 10 ? 163.194 107.443 130.372 1.00 61.20 10 ALA B O 1
ATOM 8005 N N . HIS B 2 11 ? 162.323 105.549 131.221 1.00 55.76 11 HIS B N 1
ATOM 8006 C CA . HIS B 2 11 ? 163.048 105.605 132.484 1.00 55.76 11 HIS B CA 1
ATOM 8007 C C . HIS B 2 11 ? 164.152 104.556 132.482 1.00 55.76 11 HIS B C 1
ATOM 8008 O O . HIS B 2 11 ? 163.884 103.366 132.294 1.00 55.76 11 HIS B O 1
ATOM 8015 N N . THR B 2 12 ? 165.387 105.001 132.710 1.00 47.78 12 THR B N 1
ATOM 8016 C CA . THR B 2 12 ? 166.560 104.167 132.521 1.00 47.78 12 THR B CA 1
ATOM 8017 C C . THR B 2 12 ? 167.300 103.834 133.804 1.00 47.78 12 THR B C 1
ATOM 8018 O O . THR B 2 12 ? 168.256 103.055 133.753 1.00 47.78 12 THR B O 1
ATOM 8022 N N . LEU B 2 13 ? 166.902 104.385 134.943 1.00 38.59 13 LEU B N 1
ATOM 8023 C CA . LEU B 2 13 ? 167.841 104.507 136.046 1.00 38.59 13 LEU B CA 1
ATOM 8024 C C . LEU B 2 13 ? 167.701 103.422 137.101 1.00 38.59 13 LEU B C 1
ATOM 8025 O O . LEU B 2 13 ? 168.513 103.380 138.028 1.00 38.59 13 LEU B O 1
ATOM 8030 N N . LEU B 2 14 ? 166.710 102.547 136.995 1.00 44.26 14 LEU B N 1
ATOM 8031 C CA . LEU B 2 14 ? 166.695 101.342 137.824 1.00 44.26 14 LEU B CA 1
ATOM 8032 C C . LEU B 2 14 ? 167.270 100.150 137.060 1.00 44.26 14 LEU B C 1
ATOM 8033 O O . LEU B 2 14 ? 166.628 99.112 136.898 1.00 44.26 14 LEU B O 1
ATOM 8038 N N . SER B 2 15 ? 168.510 100.295 136.599 1.00 48.29 15 SER B N 1
ATOM 8039 C CA . SER B 2 15 ? 169.123 99.370 135.654 1.00 48.29 15 SER B CA 1
ATOM 8040 C C . SER B 2 15 ? 170.608 99.253 135.962 1.00 48.29 15 SER B C 1
ATOM 8041 O O . SER B 2 15 ? 171.184 100.168 136.557 1.00 48.29 15 SER B O 1
ATOM 8044 N N . PRO B 2 16 ? 171.250 98.145 135.588 1.00 53.97 16 PRO B N 1
ATOM 8045 C CA . PRO B 2 16 ? 172.725 98.048 135.679 1.00 53.97 16 PRO B CA 1
ATOM 8046 C C . PRO B 2 16 ? 173.408 99.032 134.739 1.00 53.97 16 PRO B C 1
ATOM 8047 O O . PRO B 2 16 ? 172.744 99.597 133.857 1.00 53.97 16 PRO B O 1
ATOM 8051 N N . PRO B 2 17 ? 174.717 99.286 134.909 1.00 60.77 17 PRO B N 1
ATOM 8052 C CA . PRO B 2 17 ? 175.402 100.325 134.117 1.00 60.77 17 PRO B CA 1
ATOM 8053 C C . PRO B 2 17 ? 175.358 100.110 132.610 1.00 60.77 17 PRO B C 1
ATOM 8054 O O . PRO B 2 17 ? 175.123 99.016 132.096 1.00 60.77 17 PRO B O 1
ATOM 8058 N N . SER B 2 18 ? 175.582 101.211 131.899 1.00 71.84 18 SER B N 1
ATOM 8059 C CA . SER B 2 18 ? 175.435 101.266 130.457 1.00 71.84 18 SER B CA 1
ATOM 8060 C C . SER B 2 18 ? 176.674 101.887 129.838 1.00 71.84 18 SER B C 1
ATOM 8061 O O . SER B 2 18 ? 177.590 102.336 130.532 1.00 71.84 18 SER B O 1
ATOM 8064 N N . ALA B 2 19 ? 176.687 101.917 128.508 1.00 75.93 19 ALA B N 1
ATOM 8065 C CA . ALA B 2 19 ? 177.825 102.486 127.805 1.00 75.93 19 ALA B CA 1
ATOM 8066 C C . ALA B 2 19 ? 177.782 104.005 127.828 1.00 75.93 19 ALA B C 1
ATOM 8067 O O . ALA B 2 19 ? 178.772 104.651 128.187 1.00 75.93 19 ALA B O 1
ATOM 8069 N N . ASN B 2 20 ? 176.646 104.588 127.466 1.00 68.54 20 ASN B N 1
ATOM 8070 C CA . ASN B 2 20 ? 176.478 106.031 127.434 1.00 68.54 20 ASN B CA 1
ATOM 8071 C C . ASN B 2 20 ? 175.360 106.453 128.374 1.00 68.54 20 ASN B C 1
ATOM 8072 O O . ASN B 2 20 ? 174.435 105.682 128.646 1.00 68.54 20 ASN B O 1
ATOM 8077 N N . ASN B 2 21 ? 175.461 107.681 128.866 1.00 53.26 21 ASN B N 1
ATOM 8078 C CA . ASN B 2 21 ? 174.370 108.371 129.533 1.00 53.26 21 ASN B CA 1
ATOM 8079 C C . ASN B 2 21 ? 174.226 109.733 128.876 1.00 53.26 21 ASN B C 1
ATOM 8080 O O . ASN B 2 21 ? 175.223 110.349 128.490 1.00 53.26 21 ASN B O 1
ATOM 8085 N N . ALA B 2 22 ? 172.985 110.187 128.735 1.00 41.53 22 ALA B N 1
ATOM 8086 C CA . ALA B 2 22 ? 172.699 111.383 127.959 1.00 41.53 22 ALA B CA 1
ATOM 8087 C C . ALA B 2 22 ? 173.161 112.647 128.680 1.00 41.53 22 ALA B C 1
ATOM 8088 O O . ALA B 2 22 ? 173.215 112.712 129.911 1.00 41.53 22 ALA B O 1
ATOM 8090 N N . THR B 2 23 ? 173.508 113.656 127.882 1.00 35.22 23 THR B N 1
ATOM 8091 C CA . THR B 2 23 ? 173.774 115.007 128.349 1.00 35.22 23 THR B CA 1
ATOM 8092 C C . THR B 2 23 ? 172.939 115.977 127.527 1.00 35.22 23 THR B C 1
ATOM 8093 O O . THR B 2 23 ? 172.291 115.597 126.551 1.00 35.22 23 THR B O 1
ATOM 8097 N N . PHE B 2 24 ? 172.941 117.243 127.940 1.00 33.25 24 PHE B N 1
ATOM 8098 C CA . PHE B 2 24 ? 172.053 118.251 127.381 1.00 33.25 24 PHE B CA 1
ATOM 8099 C C . PHE B 2 24 ? 172.797 119.574 127.285 1.00 33.25 24 PHE B C 1
ATOM 8100 O O . PHE B 2 24 ? 174.019 119.628 127.413 1.00 33.25 24 PHE B O 1
ATOM 8108 N N . ALA B 2 25 ? 172.058 120.642 127.013 1.00 26.53 25 ALA B N 1
ATOM 8109 C CA . ALA B 2 25 ? 172.636 121.975 126.994 1.00 26.53 25 ALA B CA 1
ATOM 8110 C C . ALA B 2 25 ? 171.639 122.995 127.527 1.00 26.53 25 ALA B C 1
ATOM 8111 O O . ALA B 2 25 ? 170.426 122.862 127.351 1.00 26.53 25 ALA B O 1
ATOM 8113 N N . ARG B 2 26 ? 172.173 124.030 128.171 1.00 23.88 26 ARG B N 1
ATOM 8114 C CA . ARG B 2 26 ? 171.355 125.104 128.718 1.00 23.88 26 ARG B CA 1
ATOM 8115 C C . ARG B 2 26 ? 170.847 125.987 127.587 1.00 23.88 26 ARG B C 1
ATOM 8116 O O . ARG B 2 26 ? 171.578 126.292 126.642 1.00 23.88 26 ARG B O 1
ATOM 8124 N N . VAL B 2 27 ? 169.584 126.385 127.676 1.00 24.31 27 VAL B N 1
ATOM 8125 C CA . VAL B 2 27 ? 168.937 127.136 126.606 1.00 24.31 27 VAL B CA 1
ATOM 8126 C C . VAL B 2 27 ? 169.453 128.572 126.603 1.00 24.31 27 VAL B C 1
ATOM 8127 O O . VAL B 2 27 ? 169.774 129.123 127.666 1.00 24.31 27 VAL B O 1
ATOM 8131 N N . PRO B 2 28 ? 169.610 129.193 125.439 1.00 28.64 28 PRO B N 1
ATOM 8132 C CA . PRO B 2 28 ? 170.184 130.540 125.382 1.00 28.64 28 PRO B CA 1
ATOM 8133 C C . PRO B 2 28 ? 169.212 131.620 125.844 1.00 28.64 28 PRO B C 1
ATOM 8134 O O . PRO B 2 28 ? 167.991 131.480 125.780 1.00 28.64 28 PRO B O 1
ATOM 8138 N N . VAL B 2 29 ? 169.804 132.728 126.289 1.00 30.90 29 VAL B N 1
ATOM 8139 C CA . VAL B 2 29 ? 169.130 133.825 126.981 1.00 30.90 29 VAL B CA 1
ATOM 8140 C C . VAL B 2 29 ? 169.306 135.035 126.057 1.00 30.90 29 VAL B C 1
ATOM 8141 O O . VAL B 2 29 ? 169.790 136.100 126.458 1.00 30.90 29 VAL B O 1
ATOM 8145 N N . ALA B 2 30 ? 169.045 134.829 124.764 1.00 37.17 30 ALA B N 1
ATOM 8146 C CA . ALA B 2 30 ? 169.425 135.735 123.677 1.00 37.17 30 ALA B CA 1
ATOM 8147 C C . ALA B 2 30 ? 168.758 137.121 123.703 1.00 37.17 30 ALA B C 1
ATOM 8148 O O . ALA B 2 30 ? 168.975 137.880 122.752 1.00 37.17 30 ALA B O 1
ATOM 8150 N N . THR B 2 31 ? 167.957 137.485 124.707 1.00 29.09 31 THR B N 1
ATOM 8151 C CA . THR B 2 31 ? 167.547 138.875 124.903 1.00 29.09 31 THR B CA 1
ATOM 8152 C C . THR B 2 31 ? 167.381 139.142 126.394 1.00 29.09 31 THR B C 1
ATOM 8153 O O . THR B 2 31 ? 166.729 138.366 127.100 1.00 29.09 31 THR B O 1
ATOM 8157 N N . TYR B 2 32 ? 167.974 140.236 126.866 1.00 22.45 32 TYR B N 1
ATOM 8158 C CA . TYR B 2 32 ? 167.853 140.692 128.242 1.00 22.45 32 TYR B CA 1
ATOM 8159 C C . TYR B 2 32 ? 168.184 142.173 128.254 1.00 22.45 32 TYR B C 1
ATOM 8160 O O . TYR B 2 32 ? 169.040 142.624 127.493 1.00 22.45 32 TYR B O 1
ATOM 8169 N N . THR B 2 33 ? 167.500 142.925 129.111 1.00 23.11 33 THR B N 1
ATOM 8170 C CA . THR B 2 33 ? 167.732 144.362 129.225 1.00 23.11 33 THR B CA 1
ATOM 8171 C C . THR B 2 33 ? 167.321 144.819 130.612 1.00 23.11 33 THR B C 1
ATOM 8172 O O . THR B 2 33 ? 166.153 144.696 130.981 1.00 23.11 33 THR B O 1
ATOM 8176 N N . ASN B 2 34 ? 168.274 145.334 131.376 1.00 24.64 34 ASN B N 1
ATOM 8177 C CA . ASN B 2 34 ? 167.962 145.936 132.660 1.00 24.64 34 ASN B CA 1
ATOM 8178 C C . ASN B 2 34 ? 167.518 147.374 132.443 1.00 24.64 34 ASN B C 1
ATOM 8179 O O . ASN B 2 34 ? 168.197 148.155 131.772 1.00 24.64 34 ASN B O 1
ATOM 8184 N N . SER B 2 35 ? 166.367 147.718 133.002 1.00 26.84 35 SER B N 1
ATOM 8185 C CA . SER B 2 35 ? 165.794 149.049 132.878 1.00 26.84 35 SER B CA 1
ATOM 8186 C C . SER B 2 35 ? 165.388 149.562 134.243 1.00 26.84 35 SER B C 1
ATOM 8187 O O . SER B 2 35 ? 164.327 150.160 134.413 1.00 26.84 35 SER B O 1
ATOM 8190 N N . SER B 2 36 ? 166.229 149.311 135.241 1.00 23.42 36 SER B N 1
ATOM 8191 C CA . SER B 2 36 ? 166.028 149.794 136.599 1.00 23.42 36 SER B CA 1
ATOM 8192 C C . SER B 2 36 ? 166.956 150.948 136.922 1.00 23.42 36 SER B C 1
ATOM 8193 O O . SER B 2 36 ? 167.475 151.052 138.026 1.00 23.42 36 SER B O 1
ATOM 8196 N N . GLN B 2 37 ? 167.178 151.824 135.970 1.00 28.04 37 GLN B N 1
ATOM 8197 C CA . GLN B 2 37 ? 168.086 152.952 136.122 1.00 28.04 37 GLN B CA 1
ATOM 8198 C C . GLN B 2 37 ? 167.594 154.071 137.049 1.00 28.04 37 GLN B C 1
ATOM 8199 O O . GLN B 2 37 ? 168.442 154.696 137.693 1.00 28.04 37 GLN B O 1
ATOM 8205 N N . PRO B 2 38 ? 166.293 154.395 137.159 1.00 25.68 38 PRO B N 1
ATOM 8206 C CA . PRO B 2 38 ? 165.876 155.343 138.209 1.00 25.68 38 PRO B CA 1
ATOM 8207 C C . PRO B 2 38 ? 166.073 154.883 139.645 1.00 25.68 38 PRO B C 1
ATOM 8208 O O . PRO B 2 38 ? 165.866 155.690 140.550 1.00 25.68 38 PRO B O 1
ATOM 8212 N N . PHE B 2 39 ? 166.453 153.643 139.911 1.00 21.52 39 PHE B N 1
ATOM 8213 C CA . PHE B 2 39 ? 166.711 153.215 141.273 1.00 21.52 39 PHE B CA 1
ATOM 8214 C C . PHE B 2 39 ? 168.192 153.142 141.608 1.00 21.52 39 PHE B C 1
ATOM 8215 O O . PHE B 2 39 ? 168.539 153.041 142.788 1.00 21.52 39 PHE B O 1
ATOM 8223 N N . ARG B 2 40 ? 169.067 153.211 140.611 1.00 29.94 40 ARG B N 1
ATOM 8224 C CA . ARG B 2 40 ? 170.504 153.232 140.834 1.00 29.94 40 ARG B CA 1
ATOM 8225 C C . ARG B 2 40 ? 170.953 154.675 141.044 1.00 29.94 40 ARG B C 1
ATOM 8226 O O . ARG B 2 40 ? 170.866 155.496 140.126 1.00 29.94 40 ARG B O 1
ATOM 8234 N N . LEU B 2 41 ? 171.434 154.979 142.249 1.00 29.81 41 LEU B N 1
ATOM 8235 C CA . LEU B 2 41 ? 171.651 156.348 142.712 1.00 29.81 41 LEU B CA 1
ATOM 8236 C C . LEU B 2 41 ? 173.144 156.648 142.747 1.00 29.81 41 LEU B C 1
ATOM 8237 O O . LEU B 2 41 ? 173.864 156.137 143.611 1.00 29.81 41 LEU B O 1
ATOM 8242 N N . GLY B 2 42 ? 173.597 157.499 141.831 1.00 34.05 42 GLY B N 1
ATOM 8243 C CA . GLY B 2 42 ? 175.013 157.762 141.665 1.00 34.05 42 GLY B CA 1
ATOM 8244 C C . GLY B 2 42 ? 175.583 158.899 142.491 1.00 34.05 42 GLY B C 1
ATOM 8245 O O . GLY B 2 42 ? 176.743 158.840 142.907 1.00 34.05 42 GLY B O 1
ATOM 8246 N N . GLU B 2 43 ? 174.784 159.936 142.746 1.00 43.54 43 GLU B N 1
ATOM 8247 C CA . GLU B 2 43 ? 175.248 161.128 143.449 1.00 43.54 43 GLU B CA 1
ATOM 8248 C C . GLU B 2 43 ? 175.036 161.039 144.964 1.00 43.54 43 GLU B C 1
ATOM 8249 O O . GLU B 2 43 ? 176.005 161.154 145.721 1.00 43.54 43 GLU B O 1
ATOM 8255 N N . ARG B 2 44 ? 173.788 160.839 145.405 1.00 36.54 44 ARG B N 1
ATOM 8256 C CA . ARG B 2 44 ? 173.398 160.553 146.793 1.00 36.54 44 ARG B CA 1
ATOM 8257 C C . ARG B 2 44 ? 173.820 161.678 147.748 1.00 36.54 44 ARG B C 1
ATOM 8258 O O . ARG B 2 44 ? 174.678 161.533 148.618 1.00 36.54 44 ARG B O 1
ATOM 8266 N N . SER B 2 45 ? 173.197 162.829 147.535 1.00 37.43 45 SER B N 1
ATOM 8267 C CA . SER B 2 45 ? 173.283 163.960 148.452 1.00 37.43 45 SER B CA 1
ATOM 8268 C C . SER B 2 45 ? 172.058 163.946 149.356 1.00 37.43 45 SER B C 1
ATOM 8269 O O . SER B 2 45 ? 170.924 164.001 148.876 1.00 37.43 45 SER B O 1
ATOM 8272 N N . PHE B 2 46 ? 172.284 163.885 150.659 1.00 40.62 46 PHE B N 1
ATOM 8273 C CA . PHE B 2 46 ? 171.244 164.174 151.638 1.00 40.62 46 PHE B CA 1
ATOM 8274 C C . PHE B 2 46 ? 171.160 165.691 151.802 1.00 40.62 46 PHE B C 1
ATOM 8275 O O . PHE B 2 46 ? 171.490 166.452 150.886 1.00 40.62 46 PHE B O 1
ATOM 8283 N N . SER B 2 47 ? 170.610 166.127 152.934 1.00 33.03 47 SER B N 1
ATOM 8284 C CA . SER B 2 47 ? 170.451 167.536 153.311 1.00 33.03 47 SER B CA 1
ATOM 8285 C C . SER B 2 47 ? 169.403 168.234 152.456 1.00 33.03 47 SER B C 1
ATOM 8286 O O . SER B 2 47 ? 169.586 169.369 152.029 1.00 33.03 47 SER B O 1
ATOM 8289 N N . ARG B 2 48 ? 168.300 167.547 152.217 1.00 40.62 48 ARG B N 1
ATOM 8290 C CA . ARG B 2 48 ? 167.047 168.155 151.827 1.00 40.62 48 ARG B CA 1
ATOM 8291 C C . ARG B 2 48 ? 165.993 167.773 152.848 1.00 40.62 48 ARG B C 1
ATOM 8292 O O . ARG B 2 48 ? 166.264 167.095 153.837 1.00 40.62 48 ARG B O 1
ATOM 8300 N N . GLN B 2 49 ? 164.779 168.224 152.603 1.00 41.93 49 GLN B N 1
ATOM 8301 C CA . GLN B 2 49 ? 163.646 167.931 153.459 1.00 41.93 49 GLN B CA 1
ATOM 8302 C C . GLN B 2 49 ? 162.560 167.241 152.649 1.00 41.93 49 GLN B C 1
ATOM 8303 O O . GLN B 2 49 ? 162.524 167.336 151.423 1.00 41.93 49 GLN B O 1
ATOM 8309 N N . TYR B 2 50 ? 161.676 166.530 153.345 1.00 40.62 50 TYR B N 1
ATOM 8310 C CA . TYR B 2 50 ? 160.748 165.602 152.712 1.00 40.62 50 TYR B CA 1
ATOM 8311 C C . TYR B 2 50 ? 159.543 166.269 152.076 1.00 40.62 50 TYR B C 1
ATOM 8312 O O . TYR B 2 50 ? 158.588 165.576 151.737 1.00 40.62 50 TYR B O 1
ATOM 8321 N N . ALA B 2 51 ? 159.547 167.576 151.904 1.00 40.62 51 ALA B N 1
ATOM 8322 C CA . ALA B 2 51 ? 158.420 168.258 151.311 1.00 40.62 51 ALA B CA 1
ATOM 8323 C C . ALA B 2 51 ? 158.513 168.363 149.807 1.00 40.62 51 ALA B C 1
ATOM 8324 O O . ALA B 2 51 ? 157.515 168.693 149.174 1.00 40.62 51 ALA B O 1
ATOM 8326 N N . HIS B 2 52 ? 159.674 168.114 149.214 1.00 40.62 52 HIS B N 1
ATOM 8327 C CA . HIS B 2 52 ? 159.773 168.141 147.762 1.00 40.62 52 HIS B CA 1
ATOM 8328 C C . HIS B 2 52 ? 159.138 166.921 147.110 1.00 40.62 52 HIS B C 1
ATOM 8329 O O . HIS B 2 52 ? 158.799 166.969 145.929 1.00 40.62 52 HIS B O 1
ATOM 8336 N N . ILE B 2 53 ? 158.954 165.844 147.858 1.00 40.62 53 ILE B N 1
ATOM 8337 C CA . ILE B 2 53 ? 158.423 164.603 147.316 1.00 40.62 53 ILE B CA 1
ATOM 8338 C C . ILE B 2 53 ? 156.899 164.637 147.188 1.00 40.62 53 ILE B C 1
ATOM 8339 O O . ILE B 2 53 ? 156.366 164.261 146.137 1.00 40.62 53 ILE B O 1
ATOM 8344 N N . TYR B 2 54 ? 156.193 165.115 148.220 1.00 40.62 54 TYR B N 1
ATOM 8345 C CA . TYR B 2 54 ? 154.736 165.216 148.181 1.00 40.62 54 TYR B CA 1
ATOM 8346 C C . TYR B 2 54 ? 154.245 166.181 147.112 1.00 40.62 54 TYR B C 1
ATOM 8347 O O . TYR B 2 54 ? 153.227 165.919 146.464 1.00 40.62 54 TYR B O 1
ATOM 8356 N N . ALA B 2 55 ? 154.967 167.277 146.905 1.00 40.62 55 ALA B N 1
ATOM 8357 C CA . ALA B 2 55 ? 154.561 168.274 145.928 1.00 40.62 55 ALA B CA 1
ATOM 8358 C C . ALA B 2 55 ? 154.642 167.734 144.509 1.00 40.62 55 ALA B C 1
ATOM 8359 O O . ALA B 2 55 ? 153.708 167.916 143.721 1.00 40.62 55 ALA B O 1
ATOM 8361 N N . THR B 2 56 ? 155.723 167.030 144.172 1.00 39.46 56 THR B N 1
ATOM 8362 C CA . THR B 2 56 ? 155.837 166.481 142.826 1.00 39.46 56 THR B CA 1
ATOM 8363 C C . THR B 2 56 ? 154.922 165.273 142.640 1.00 39.46 56 THR B C 1
ATOM 8364 O O . THR B 2 56 ? 154.421 165.050 141.531 1.00 39.46 56 THR B O 1
ATOM 8368 N N . ARG B 2 57 ? 154.619 164.542 143.720 1.00 40.62 57 ARG B N 1
ATOM 8369 C CA . ARG B 2 57 ? 153.614 163.482 143.647 1.00 40.62 57 ARG B CA 1
ATOM 8370 C C . ARG B 2 57 ? 152.237 164.025 143.270 1.00 40.62 57 ARG B C 1
ATOM 8371 O O . ARG B 2 57 ? 151.578 163.487 142.376 1.00 40.62 57 ARG B O 1
ATOM 8379 N N . LEU B 2 58 ? 151.800 165.110 143.919 1.00 41.15 58 LEU B N 1
ATOM 8380 C CA . LEU B 2 58 ? 150.508 165.710 143.574 1.00 41.15 58 LEU B CA 1
ATOM 8381 C C . LEU B 2 58 ? 150.500 166.300 142.173 1.00 41.15 58 LEU B C 1
ATOM 8382 O O . LEU B 2 58 ? 149.534 166.116 141.422 1.00 41.15 58 LEU B O 1
ATOM 8387 N N . ILE B 2 59 ? 151.563 167.016 141.806 1.00 40.62 59 ILE B N 1
ATOM 8388 C CA . ILE B 2 59 ? 151.615 167.669 140.502 1.00 40.62 59 ILE B CA 1
ATOM 8389 C C . ILE B 2 59 ? 151.633 166.646 139.368 1.00 40.62 59 ILE B C 1
ATOM 8390 O O . ILE B 2 59 ? 151.016 166.860 138.318 1.00 40.62 59 ILE B O 1
ATOM 8395 N N . GLN B 2 60 ? 152.255 165.491 139.581 1.00 31.16 60 GLN B N 1
ATOM 8396 C CA . GLN B 2 60 ? 152.247 164.482 138.531 1.00 31.16 60 GLN B CA 1
ATOM 8397 C C . GLN B 2 60 ? 150.954 163.671 138.519 1.00 31.16 60 GLN B C 1
ATOM 8398 O O . GLN B 2 60 ? 150.452 163.337 137.445 1.00 31.16 60 GLN B O 1
ATOM 8404 N N . MET B 2 61 ? 150.384 163.358 139.686 1.00 40.62 61 MET B N 1
ATOM 8405 C CA . MET B 2 61 ? 149.193 162.521 139.742 1.00 40.62 61 MET B CA 1
ATOM 8406 C C . MET B 2 61 ? 147.884 163.265 139.500 1.00 40.62 61 MET B C 1
ATOM 8407 O O . MET B 2 61 ? 146.837 162.615 139.480 1.00 40.62 61 MET B O 1
ATOM 8412 N N . ARG B 2 62 ? 147.891 164.595 139.356 1.00 28.47 62 ARG B N 1
ATOM 8413 C CA . ARG B 2 62 ? 146.616 165.306 139.242 1.00 28.47 62 ARG B CA 1
ATOM 8414 C C . ARG B 2 62 ? 145.870 165.090 137.917 1.00 28.47 62 ARG B C 1
ATOM 8415 O O . ARG B 2 62 ? 144.648 164.847 137.973 1.00 28.47 62 ARG B O 1
ATOM 8423 N N . PRO B 2 63 ? 146.491 165.179 136.715 1.00 26.99 63 PRO B N 1
ATOM 8424 C CA . PRO B 2 63 ? 145.693 164.992 135.486 1.00 26.99 63 PRO B CA 1
ATOM 8425 C C . PRO B 2 63 ? 145.085 163.610 135.301 1.00 26.99 63 PRO B C 1
ATOM 8426 O O . PRO B 2 63 ? 144.020 163.518 134.675 1.00 26.99 63 PRO B O 1
ATOM 8430 N N . PHE B 2 64 ? 145.708 162.552 135.831 1.00 28.90 64 PHE B N 1
ATOM 8431 C CA . PHE B 2 64 ? 145.108 161.221 135.779 1.00 28.90 64 PHE B CA 1
ATOM 8432 C C . PHE B 2 64 ? 143.786 161.195 136.524 1.00 28.90 64 PHE B C 1
ATOM 8433 O O . PHE B 2 64 ? 142.794 160.652 136.030 1.00 28.90 64 PHE B O 1
ATOM 8441 N N . LEU B 2 65 ? 143.736 161.824 137.690 1.00 24.70 65 LEU B N 1
ATOM 8442 C CA . LEU B 2 65 ? 142.522 161.785 138.483 1.00 24.70 65 LEU B CA 1
ATOM 8443 C C . LEU B 2 65 ? 141.449 162.714 137.943 1.00 24.70 65 LEU B C 1
ATOM 8444 O O . LEU B 2 65 ? 140.262 162.390 138.051 1.00 24.70 65 LEU B O 1
ATOM 8449 N N . GLU B 2 66 ? 141.834 163.843 137.345 1.00 30.75 66 GLU B N 1
ATOM 8450 C CA . GLU B 2 66 ? 140.838 164.671 136.665 1.00 30.75 66 GLU B CA 1
ATOM 8451 C C . GLU B 2 66 ? 140.220 163.934 135.484 1.00 30.75 66 GLU B C 1
ATOM 8452 O O . GLU B 2 66 ? 138.988 163.909 135.328 1.00 30.75 66 GLU B O 1
ATOM 8458 N N . ASN B 2 67 ? 141.059 163.291 134.670 1.00 28.29 67 ASN B N 1
ATOM 8459 C CA . ASN B 2 67 ? 140.587 162.576 133.497 1.00 28.29 67 ASN B CA 1
ATOM 8460 C C . ASN B 2 67 ? 139.795 161.328 133.848 1.00 28.29 67 ASN B C 1
ATOM 8461 O O . ASN B 2 67 ? 139.006 160.865 133.026 1.00 28.29 67 ASN B O 1
ATOM 8466 N N . ARG B 2 68 ? 139.984 160.763 135.033 1.00 27.27 68 ARG B N 1
ATOM 8467 C CA . ARG B 2 68 ? 139.123 159.655 135.412 1.00 27.27 68 ARG B CA 1
ATOM 8468 C C . ARG B 2 68 ? 137.831 160.105 136.073 1.00 27.27 68 ARG B C 1
ATOM 8469 O O . ARG B 2 68 ? 136.802 159.441 135.902 1.00 27.27 68 ARG B O 1
ATOM 8477 N N . ALA B 2 69 ? 137.836 161.214 136.815 1.00 29.67 69 ALA B N 1
ATOM 8478 C CA . ALA B 2 69 ? 136.590 161.686 137.406 1.00 29.67 69 ALA B CA 1
ATOM 8479 C C . ALA B 2 69 ? 135.627 162.258 136.372 1.00 29.67 69 ALA B C 1
ATOM 8480 O O . ALA B 2 69 ? 134.410 162.206 136.597 1.00 29.67 69 ALA B O 1
ATOM 8482 N N . GLN B 2 70 ? 136.144 162.779 135.251 1.00 38.93 70 GLN B N 1
ATOM 8483 C CA . GLN B 2 70 ? 135.283 163.177 134.137 1.00 38.93 70 GLN B CA 1
ATOM 8484 C C . GLN B 2 70 ? 134.453 162.005 133.624 1.00 38.93 70 GLN B C 1
ATOM 8485 O O . GLN B 2 70 ? 133.221 162.060 133.598 1.00 38.93 70 GLN B O 1
ATOM 8491 N N . GLN B 2 71 ? 135.111 160.928 133.222 1.00 35.36 71 GLN B N 1
ATOM 8492 C CA . GLN B 2 71 ? 134.399 159.791 132.662 1.00 35.36 71 GLN B CA 1
ATOM 8493 C C . GLN B 2 71 ? 133.835 158.859 133.724 1.00 35.36 71 GLN B C 1
ATOM 8494 O O . GLN B 2 71 ? 133.236 157.841 133.372 1.00 35.36 71 GLN B O 1
ATOM 8500 N N . HIS B 2 72 ? 134.010 159.161 135.004 1.00 34.79 72 HIS B N 1
ATOM 8501 C CA . HIS B 2 72 ? 133.390 158.341 136.025 1.00 34.79 72 HIS B CA 1
ATOM 8502 C C . HIS B 2 72 ? 132.193 159.019 136.675 1.00 34.79 72 HIS B C 1
ATOM 8503 O O . HIS B 2 72 ? 131.371 158.326 137.282 1.00 34.79 72 HIS B O 1
ATOM 8510 N N . TRP B 2 73 ? 132.069 160.353 136.558 1.00 33.22 73 TRP B N 1
ATOM 8511 C CA . TRP B 2 73 ? 130.932 161.082 137.115 1.00 33.22 73 TRP B CA 1
ATOM 8512 C C . TRP B 2 73 ? 130.254 162.017 136.120 1.00 33.22 73 TRP B C 1
ATOM 8513 O O . TRP B 2 73 ? 129.363 162.773 136.514 1.00 33.22 73 TRP B O 1
ATOM 8524 N N . GLY B 2 74 ? 130.645 162.001 134.856 1.00 45.61 74 GLY B N 1
ATOM 8525 C CA . GLY B 2 74 ? 129.995 162.862 133.894 1.00 45.61 74 GLY B CA 1
ATOM 8526 C C . GLY B 2 74 ? 130.795 164.103 133.578 1.00 45.61 74 GLY B C 1
ATOM 8527 O O . GLY B 2 74 ? 131.384 164.710 134.474 1.00 45.61 74 GLY B O 1
ATOM 8528 N N . SER B 2 75 ? 130.806 164.501 132.306 1.00 56.28 75 SER B N 1
ATOM 8529 C CA . SER B 2 75 ? 131.598 165.625 131.822 1.00 56.28 75 SER B CA 1
ATOM 8530 C C . SER B 2 75 ? 131.009 166.982 132.182 1.00 56.28 75 SER B C 1
ATOM 8531 O O . SER B 2 75 ? 131.591 168.005 131.807 1.00 56.28 75 SER B O 1
ATOM 8534 N N . GLY B 2 76 ? 129.884 167.025 132.893 1.00 58.73 76 GLY B N 1
ATOM 8535 C CA . GLY B 2 76 ? 129.427 168.244 133.532 1.00 58.73 76 GLY B CA 1
ATOM 8536 C C . GLY B 2 76 ? 130.207 168.465 134.810 1.00 58.73 76 GLY B C 1
ATOM 8537 O O . GLY B 2 76 ? 129.693 168.263 135.914 1.00 58.73 76 GLY B O 1
ATOM 8538 N N . VAL B 2 77 ? 131.457 168.881 134.664 1.00 62.12 77 VAL B N 1
ATOM 8539 C CA . VAL B 2 77 ? 132.449 168.712 135.716 1.00 62.12 77 VAL B CA 1
ATOM 8540 C C . VAL B 2 77 ? 132.371 169.846 136.724 1.00 62.12 77 VAL B C 1
ATOM 8541 O O . VAL B 2 77 ? 132.033 170.990 136.401 1.00 62.12 77 VAL B O 1
ATOM 8545 N N . GLY B 2 78 ? 132.685 169.507 137.967 1.00 55.32 78 GLY B N 1
ATOM 8546 C CA . GLY B 2 78 ? 132.698 170.454 139.057 1.00 55.32 78 GLY B CA 1
ATOM 8547 C C . GLY B 2 78 ? 133.971 170.383 139.865 1.00 55.32 78 GLY B C 1
ATOM 8548 O O . GLY B 2 78 ? 133.918 170.486 141.092 1.00 55.32 78 GLY B O 1
ATOM 8549 N N . VAL B 2 79 ? 135.110 170.176 139.210 1.00 52.30 79 VAL B N 1
ATOM 8550 C CA . VAL B 2 79 ? 136.374 170.035 139.927 1.00 52.30 79 VAL B CA 1
ATOM 8551 C C . VAL B 2 79 ? 136.834 171.403 140.407 1.00 52.30 79 VAL B C 1
ATOM 8552 O O . VAL B 2 79 ? 136.808 172.384 139.654 1.00 52.30 79 VAL B O 1
ATOM 8556 N N . LYS B 2 80 ? 137.224 171.483 141.679 1.00 53.83 80 LYS B N 1
ATOM 8557 C CA . LYS B 2 80 ? 137.502 172.765 142.305 1.00 53.83 80 LYS B CA 1
ATOM 8558 C C . LYS B 2 80 ? 138.576 172.633 143.371 1.00 53.83 80 LYS B C 1
ATOM 8559 O O . LYS B 2 80 ? 138.702 171.594 144.023 1.00 53.83 80 LYS B O 1
ATOM 8565 N N . LYS B 2 81 ? 139.341 173.707 143.536 1.00 54.97 81 LYS B N 1
ATOM 8566 C CA . LYS B 2 81 ? 140.366 173.824 144.559 1.00 54.97 81 LYS B CA 1
ATOM 8567 C C . LYS B 2 81 ? 139.703 173.860 145.941 1.00 54.97 81 LYS B C 1
ATOM 8568 O O . LYS B 2 81 ? 138.516 174.158 146.078 1.00 54.97 81 LYS B O 1
ATOM 8574 N N . LEU B 2 82 ? 140.472 173.503 146.970 1.00 48.05 82 LEU B N 1
ATOM 8575 C CA . LEU B 2 82 ? 139.912 173.336 148.306 1.00 48.05 82 LEU B CA 1
ATOM 8576 C C . LEU B 2 82 ? 139.530 174.662 148.958 1.00 48.05 82 LEU B C 1
ATOM 8577 O O . LEU B 2 82 ? 138.735 174.665 149.903 1.00 48.05 82 LEU B O 1
ATOM 8582 N N . CYS B 2 83 ? 140.037 175.794 148.464 1.00 57.49 83 CYS B N 1
ATOM 8583 C CA . CYS B 2 83 ? 139.694 177.079 149.059 1.00 57.49 83 CYS B CA 1
ATOM 8584 C C . CYS B 2 83 ? 138.494 177.755 148.410 1.00 57.49 83 CYS B C 1
ATOM 8585 O O . CYS B 2 83 ? 137.858 178.595 149.053 1.00 57.49 83 CYS B O 1
ATOM 8588 N N . GLU B 2 84 ? 138.166 177.412 147.168 1.00 58.19 84 GLU B N 1
ATOM 8589 C CA . GLU B 2 84 ? 137.095 178.067 146.433 1.00 58.19 84 GLU B CA 1
ATOM 8590 C C . GLU B 2 84 ? 135.747 177.379 146.607 1.00 58.19 84 GLU B C 1
ATOM 8591 O O . GLU B 2 84 ? 134.859 177.542 145.766 1.00 58.19 84 GLU B O 1
ATOM 8597 N N . LEU B 2 85 ? 135.564 176.638 147.690 1.00 48.23 85 LEU B N 1
ATOM 8598 C CA . LEU B 2 85 ? 134.316 175.939 147.917 1.00 48.23 85 LEU B CA 1
ATOM 8599 C C . LEU B 2 85 ? 133.343 176.816 148.687 1.00 48.23 85 LEU B C 1
ATOM 8600 O O . LEU B 2 85 ? 133.707 177.457 149.676 1.00 48.23 85 LEU B O 1
ATOM 8605 N N . GLN B 2 86 ? 132.123 176.838 148.233 1.00 51.20 86 GLN B N 1
ATOM 8606 C CA . GLN B 2 86 ? 130.956 177.479 148.802 1.00 51.20 86 GLN B CA 1
ATOM 8607 C C . GLN B 2 86 ? 130.174 176.473 149.631 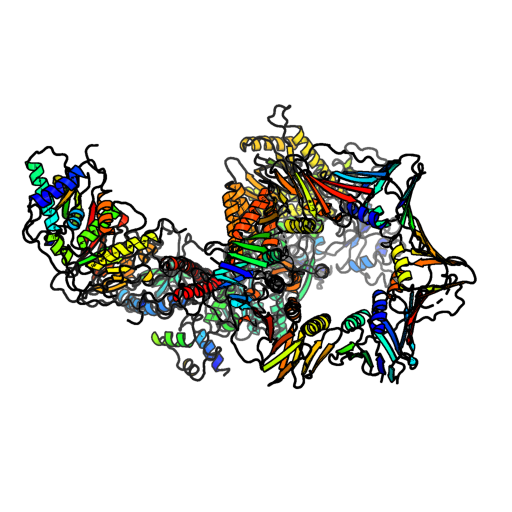1.00 51.20 86 GLN B C 1
ATOM 8608 O O . GLN B 2 86 ? 130.235 175.272 149.358 1.00 51.20 86 GLN B O 1
ATOM 8614 N N . PRO B 2 87 ? 129.472 176.920 150.676 1.00 47.22 87 PRO B N 1
ATOM 8615 C CA . PRO B 2 87 ? 128.753 175.974 151.543 1.00 47.22 87 PRO B CA 1
ATOM 8616 C C . PRO B 2 87 ? 127.613 175.276 150.813 1.00 47.22 87 PRO B C 1
ATOM 8617 O O . PRO B 2 87 ? 126.817 175.914 150.118 1.00 47.22 87 PRO B O 1
ATOM 8621 N N . GLU B 2 88 ? 127.570 173.948 150.973 1.00 50.72 88 GLU B N 1
ATOM 8622 C CA . GLU B 2 88 ? 126.550 173.044 150.432 1.00 50.72 88 GLU B CA 1
ATOM 8623 C C . GLU B 2 88 ? 126.393 173.190 148.913 1.00 50.72 88 GLU B C 1
ATOM 8624 O O . GLU B 2 88 ? 125.393 173.686 148.402 1.00 50.72 88 GLU B O 1
ATOM 8630 N N . GLU B 2 89 ? 127.442 172.773 148.208 1.00 43.33 89 GLU B N 1
ATOM 8631 C CA . GLU B 2 89 ? 127.465 172.778 146.752 1.00 43.33 89 GLU B CA 1
ATOM 8632 C C . GLU B 2 89 ? 128.242 171.561 146.264 1.00 43.33 89 GLU B C 1
ATOM 8633 O O . GLU B 2 89 ? 129.255 171.187 146.859 1.00 43.33 89 GLU B O 1
ATOM 8639 N N . LYS B 2 90 ? 127.752 170.932 145.195 1.00 37.68 90 LYS B N 1
ATOM 8640 C CA . LYS B 2 90 ? 128.277 169.649 144.729 1.00 37.68 90 LYS B CA 1
ATOM 8641 C C . LYS B 2 90 ? 129.544 169.851 143.909 1.00 37.68 90 LYS B C 1
ATOM 8642 O O . LYS B 2 90 ? 129.518 170.518 142.871 1.00 37.68 90 LYS B O 1
ATOM 8648 N N . CYS B 2 91 ? 130.646 169.245 144.348 1.00 38.44 91 CYS B N 1
ATOM 8649 C CA . CYS B 2 91 ? 131.914 169.439 143.661 1.00 38.44 91 CYS B CA 1
ATOM 8650 C C . CYS B 2 91 ? 132.788 168.206 143.827 1.00 38.44 91 CYS B C 1
ATOM 8651 O O . CYS B 2 91 ? 132.494 167.305 144.619 1.00 38.44 91 CYS B O 1
ATOM 8654 N N . CYS B 2 92 ? 133.884 168.188 143.065 1.00 39.28 92 CYS B N 1
ATOM 8655 C CA . CYS B 2 92 ? 134.890 167.133 143.103 1.00 39.28 92 CYS B CA 1
ATOM 8656 C C . CYS B 2 92 ? 136.243 167.718 143.499 1.00 39.28 92 CYS B C 1
ATOM 8657 O O . CYS B 2 92 ? 136.676 168.726 142.938 1.00 39.28 92 CYS B O 1
ATOM 8660 N N . VAL B 2 93 ? 136.909 167.074 144.458 1.00 31.89 93 VAL B N 1
ATOM 8661 C CA . VAL B 2 93 ? 138.177 167.537 145.020 1.00 31.89 93 VAL B CA 1
ATOM 8662 C C . VAL B 2 93 ? 139.239 166.464 144.804 1.00 31.89 93 VAL B C 1
ATOM 8663 O O . VAL B 2 93 ? 138.975 165.278 145.007 1.00 31.89 93 VAL B O 1
ATOM 8667 N N . VAL B 2 94 ? 140.444 166.879 144.417 1.00 26.30 94 VAL B N 1
ATOM 8668 C CA . VAL B 2 94 ? 141.573 165.976 144.186 1.00 26.30 94 VAL B CA 1
ATOM 8669 C C . VAL B 2 94 ? 142.676 166.315 145.182 1.00 26.30 94 VAL B C 1
ATOM 8670 O O . VAL B 2 94 ? 143.231 167.420 145.138 1.00 26.30 94 VAL B O 1
ATOM 8674 N N . GLY B 2 95 ? 143.016 165.376 146.062 1.00 25.07 95 GLY B N 1
ATOM 8675 C CA . GLY B 2 95 ? 143.956 165.663 147.136 1.00 25.07 95 GLY B CA 1
ATOM 8676 C C . GLY B 2 95 ? 144.736 164.469 147.638 1.00 25.07 95 GLY B C 1
ATOM 8677 O O . GLY B 2 95 ? 144.727 163.405 147.015 1.00 25.07 95 GLY B O 1
ATOM 8678 N N . THR B 2 96 ? 145.408 164.637 148.785 1.00 23.57 96 THR B N 1
ATOM 8679 C CA . THR B 2 96 ? 146.247 163.606 149.383 1.00 23.57 96 THR B CA 1
ATOM 8680 C C . THR B 2 96 ? 145.712 163.258 150.764 1.00 23.57 96 THR B C 1
ATOM 8681 O O . THR B 2 96 ? 145.374 164.145 151.546 1.00 23.57 96 THR B O 1
ATOM 8685 N N . LEU B 2 97 ? 145.621 161.970 151.062 1.00 25.11 97 LEU B N 1
ATOM 8686 C CA . LEU B 2 97 ? 145.133 161.581 152.370 1.00 25.11 97 LEU B CA 1
ATOM 8687 C C . LEU B 2 97 ? 146.192 161.804 153.435 1.00 25.11 97 LEU B C 1
ATOM 8688 O O . LEU B 2 97 ? 147.390 161.869 153.165 1.00 25.11 97 LEU B O 1
ATOM 8693 N N . PHE B 2 98 ? 145.721 161.934 154.666 1.00 40.62 98 PHE B N 1
ATOM 8694 C CA . PHE B 2 98 ? 146.562 161.818 155.843 1.00 40.62 98 PHE B CA 1
ATOM 8695 C C . PHE B 2 98 ? 145.703 161.170 156.909 1.00 40.62 98 PHE B C 1
ATOM 8696 O O . PHE B 2 98 ? 144.660 161.710 157.275 1.00 40.62 98 PHE B O 1
ATOM 8704 N N . LYS B 2 99 ? 146.117 160.010 157.381 1.00 41.78 99 LYS B N 1
ATOM 8705 C CA . LYS B 2 99 ? 145.386 159.306 158.416 1.00 41.78 99 LYS B CA 1
ATOM 8706 C C . LYS B 2 99 ? 145.961 159.690 159.767 1.00 41.78 99 LYS B C 1
ATOM 8707 O O . LYS B 2 99 ? 147.166 159.572 159.986 1.00 41.78 99 LYS B O 1
ATOM 8713 N N . ALA B 2 100 ? 145.108 160.161 160.665 1.00 29.33 100 ALA B N 1
ATOM 8714 C CA . ALA B 2 100 ? 145.546 160.691 161.954 1.00 29.33 100 ALA B CA 1
ATOM 8715 C C . ALA B 2 100 ? 145.348 159.615 163.009 1.00 29.33 100 ALA B C 1
ATOM 8716 O O . ALA B 2 100 ? 144.367 159.616 163.747 1.00 29.33 100 ALA B O 1
ATOM 8718 N N . MET B 2 101 ? 146.291 158.712 163.092 1.00 32.96 101 MET B N 1
ATOM 8719 C CA . MET B 2 101 ? 146.110 157.633 164.038 1.00 32.96 101 MET B CA 1
ATOM 8720 C C . MET B 2 101 ? 146.937 157.848 165.293 1.00 32.96 101 MET B C 1
ATOM 8721 O O . MET B 2 101 ? 148.137 158.129 165.205 1.00 32.96 101 MET B O 1
ATOM 8726 N N . PRO B 2 102 ? 146.325 157.741 166.465 1.00 34.67 102 PRO B N 1
ATOM 8727 C CA . PRO B 2 102 ? 147.089 157.444 167.676 1.00 34.67 102 PRO B CA 1
ATOM 8728 C C . PRO B 2 102 ? 147.489 155.976 167.667 1.00 34.67 102 PRO B C 1
ATOM 8729 O O . PRO B 2 102 ? 147.038 155.193 166.824 1.00 34.67 102 PRO B O 1
ATOM 8733 N N . LEU B 2 103 ? 148.364 155.634 168.615 1.00 30.82 103 LEU B N 1
ATOM 8734 C CA . LEU B 2 103 ? 149.087 154.374 168.844 1.00 30.82 103 LEU B CA 1
ATOM 8735 C C . LEU B 2 103 ? 150.233 154.192 167.841 1.00 30.82 103 LEU B C 1
ATOM 8736 O O . LEU B 2 103 ? 151.021 153.257 168.001 1.00 30.82 103 LEU B O 1
ATOM 8741 N N . GLN B 2 104 ? 150.387 155.082 166.833 1.00 29.06 104 GLN B N 1
ATOM 8742 C CA . GLN B 2 104 ? 151.590 155.117 166.014 1.00 29.06 104 GLN B CA 1
ATOM 8743 C C . GLN B 2 104 ? 152.724 155.713 166.819 1.00 29.06 104 GLN B C 1
ATOM 8744 O O . GLN B 2 104 ? 152.573 156.825 167.342 1.00 29.06 104 GLN B O 1
ATOM 8750 N N . PRO B 2 105 ? 153.860 155.027 166.951 1.00 30.68 105 PRO B N 1
ATOM 8751 C CA . PRO B 2 105 ? 154.894 155.491 167.879 1.00 30.68 105 PRO B CA 1
ATOM 8752 C C . PRO B 2 105 ? 155.644 156.709 167.363 1.00 30.68 105 PRO B C 1
ATOM 8753 O O . PRO B 2 105 ? 155.941 156.828 166.173 1.00 30.68 105 PRO B O 1
ATOM 8757 N N . SER B 2 106 ? 155.913 157.632 168.282 1.00 28.64 106 SER B N 1
ATOM 8758 C CA . SER B 2 106 ? 156.754 158.793 168.041 1.00 28.64 106 SER B CA 1
ATOM 8759 C C . SER B 2 106 ? 158.090 158.561 168.726 1.00 28.64 106 SER B C 1
ATOM 8760 O O . SER B 2 106 ? 158.274 157.566 169.428 1.00 28.64 106 SER B O 1
ATOM 8763 N N . ILE B 2 107 ? 159.017 159.498 168.525 1.00 31.59 107 ILE B N 1
ATOM 8764 C CA . ILE B 2 107 ? 160.414 159.256 168.878 1.00 31.59 107 ILE B CA 1
ATOM 8765 C C . ILE B 2 107 ? 160.595 159.266 170.393 1.00 31.59 107 ILE B C 1
ATOM 8766 O O . ILE B 2 107 ? 161.390 158.499 170.949 1.00 31.59 107 ILE B O 1
ATOM 8771 N N . LEU B 2 108 ? 159.831 160.107 171.083 1.00 25.08 108 LEU B N 1
ATOM 8772 C CA . LEU B 2 108 ? 159.930 160.211 172.535 1.00 25.08 108 LEU B CA 1
ATOM 8773 C C . LEU B 2 108 ? 158.649 160.809 173.098 1.00 25.08 108 LEU B C 1
ATOM 8774 O O . LEU B 2 108 ? 157.817 161.313 172.350 1.00 25.08 108 LEU B O 1
ATOM 8779 N N . SER B 2 124 ? 151.454 141.794 164.670 1.00 37.41 124 SER B N 1
ATOM 8780 C CA . SER B 2 124 ? 151.027 142.989 165.383 1.00 37.41 124 SER B CA 1
ATOM 8781 C C . SER B 2 124 ? 150.585 144.056 164.399 1.00 37.41 124 SER B C 1
ATOM 8782 O O . SER B 2 124 ? 151.347 144.456 163.529 1.00 37.41 124 SER B O 1
ATOM 8785 N N . LYS B 2 125 ? 149.351 144.516 164.555 1.00 30.54 125 LYS B N 1
ATOM 8786 C CA . LYS B 2 125 ? 148.805 145.627 163.795 1.00 30.54 125 LYS B CA 1
ATOM 8787 C C . LYS B 2 125 ? 148.722 146.858 164.685 1.00 30.54 125 LYS B C 1
ATOM 8788 O O . LYS B 2 125 ? 148.805 146.776 165.912 1.00 30.54 125 LYS B O 1
ATOM 8794 N N . TYR B 2 126 ? 148.550 148.018 164.055 1.00 34.59 126 TYR B N 1
ATOM 8795 C CA . TYR B 2 126 ? 148.511 149.281 164.780 1.00 34.59 126 TYR B CA 1
ATOM 8796 C C . TYR B 2 126 ? 147.232 150.075 164.542 1.00 34.59 126 TYR B C 1
ATOM 8797 O O . TYR B 2 126 ? 147.166 151.246 164.932 1.00 34.59 126 TYR B O 1
ATOM 8806 N N . ILE B 2 127 ? 146.216 149.482 163.923 1.00 40.09 127 ILE B N 1
ATOM 8807 C CA . ILE B 2 127 ? 144.950 150.174 163.708 1.00 40.09 127 ILE B CA 1
ATOM 8808 C C . ILE B 2 127 ? 144.180 150.241 165.021 1.00 40.09 127 ILE B C 1
ATOM 8809 O O . ILE B 2 127 ? 144.210 149.311 165.839 1.00 40.09 127 ILE B O 1
ATOM 8814 N N . HIS B 2 128 ? 143.505 151.364 165.241 1.00 61.39 128 HIS B N 1
ATOM 8815 C CA . HIS B 2 128 ? 142.730 151.599 166.444 1.00 61.39 128 HIS B CA 1
ATOM 8816 C C . HIS B 2 128 ? 141.288 151.931 166.062 1.00 61.39 128 HIS B C 1
ATOM 8817 O O . HIS B 2 128 ? 141.050 152.464 164.972 1.00 61.39 128 HIS B O 1
ATOM 8824 N N . PRO B 2 129 ? 140.309 151.575 166.911 1.00 69.86 129 PRO B N 1
ATOM 8825 C CA . PRO B 2 129 ? 138.891 151.841 166.593 1.00 69.86 129 PRO B CA 1
ATOM 8826 C C . PRO B 2 129 ? 138.508 153.292 166.322 1.00 69.86 129 PRO B C 1
ATOM 8827 O O . PRO B 2 129 ? 137.490 153.520 165.661 1.00 69.86 129 PRO B O 1
ATOM 8831 N N . ASP B 2 130 ? 139.260 154.279 166.788 1.00 66.58 130 ASP B N 1
ATOM 8832 C CA . ASP B 2 130 ? 139.020 155.648 166.359 1.00 66.58 130 ASP B CA 1
ATOM 8833 C C . ASP B 2 130 ? 140.294 156.219 165.753 1.00 66.58 130 ASP B C 1
ATOM 8834 O O . ASP B 2 130 ? 141.377 156.106 166.340 1.00 66.58 130 ASP B O 1
ATOM 8839 N N . ASP B 2 131 ? 140.149 156.780 164.553 1.00 52.41 131 ASP B N 1
ATOM 8840 C CA . ASP B 2 131 ? 141.195 157.451 163.792 1.00 52.41 131 ASP B CA 1
ATOM 8841 C C . ASP B 2 131 ? 140.536 158.147 162.616 1.00 52.41 131 ASP B C 1
ATOM 8842 O O . ASP B 2 131 ? 139.613 157.620 161.998 1.00 52.41 131 ASP B O 1
ATOM 8847 N N . GLU B 2 132 ? 141.016 159.344 162.321 1.00 42.37 132 GLU B N 1
ATOM 8848 C CA . GLU B 2 132 ? 140.366 160.227 161.370 1.00 42.37 132 GLU B CA 1
ATOM 8849 C C . GLU B 2 132 ? 141.111 160.215 160.045 1.00 42.37 132 GLU B C 1
ATOM 8850 O O . GLU B 2 132 ? 142.293 159.878 159.987 1.00 42.37 132 GLU B O 1
ATOM 8856 N N . LEU B 2 133 ? 140.414 160.579 158.982 1.00 27.34 133 LEU B N 1
ATOM 8857 C CA . LEU B 2 133 ? 141.044 160.840 157.702 1.00 27.34 133 LEU B CA 1
ATOM 8858 C C . LEU B 2 133 ? 140.985 162.334 157.435 1.00 27.34 133 LEU B C 1
ATOM 8859 O O . LEU B 2 133 ? 140.042 163.009 157.838 1.00 27.34 133 LEU B O 1
ATOM 8864 N N . VAL B 2 134 ? 142.011 162.865 156.779 1.00 25.38 134 VAL B N 1
ATOM 8865 C CA . VAL B 2 134 ? 142.077 164.288 156.468 1.00 25.38 134 VAL B CA 1
ATOM 8866 C C . VAL B 2 134 ? 142.504 164.424 155.020 1.00 25.38 134 VAL B C 1
ATOM 8867 O O . VAL B 2 134 ? 143.519 163.854 154.619 1.00 25.38 134 VAL B O 1
ATOM 8871 N N . LEU B 2 135 ? 141.738 165.160 154.228 1.00 23.17 135 LEU B N 1
ATOM 8872 C CA . LEU B 2 135 ? 142.140 165.443 152.862 1.00 23.17 135 LEU B CA 1
ATOM 8873 C C . LEU B 2 135 ? 142.959 166.719 152.875 1.00 23.17 135 LEU B C 1
ATOM 8874 O O . LEU B 2 135 ? 142.516 167.738 153.406 1.00 23.17 135 LEU B O 1
ATOM 8879 N N . GLU B 2 136 ? 144.146 166.665 152.289 1.00 28.98 136 GLU B N 1
ATOM 8880 C CA . GLU B 2 136 ? 145.106 167.748 152.369 1.00 28.98 136 GLU B CA 1
ATOM 8881 C C . GLU B 2 136 ? 145.546 168.117 150.964 1.00 28.98 136 GLU B C 1
ATOM 8882 O O . GLU B 2 136 ? 145.760 167.245 150.122 1.00 28.98 136 GLU B O 1
ATOM 8888 N N . ASP B 2 137 ? 145.630 169.398 150.707 1.00 31.97 137 ASP B N 1
ATOM 8889 C CA . ASP B 2 137 ? 146.270 169.940 149.530 1.00 31.97 137 ASP B CA 1
ATOM 8890 C C . ASP B 2 137 ? 147.454 170.793 149.982 1.00 31.97 137 ASP B C 1
ATOM 8891 O O . ASP B 2 137 ? 147.831 170.795 151.156 1.00 31.97 137 ASP B O 1
ATOM 8896 N N . GLU B 2 138 ? 148.050 171.513 149.037 1.00 33.75 138 GLU B N 1
ATOM 8897 C CA . GLU B 2 138 ? 149.260 172.269 149.319 1.00 33.75 138 GLU B CA 1
ATOM 8898 C C . GLU B 2 138 ? 149.021 173.432 150.278 1.00 33.75 138 GLU B C 1
ATOM 8899 O O . GLU B 2 138 ? 149.930 173.795 151.031 1.00 33.75 138 GLU B O 1
ATOM 8905 N N . LEU B 2 139 ? 147.815 174.001 150.300 1.00 29.47 139 LEU B N 1
ATOM 8906 C CA . LEU B 2 139 ? 147.553 175.191 151.102 1.00 29.47 139 LEU B CA 1
ATOM 8907 C C . LEU B 2 139 ? 146.842 174.909 152.419 1.00 29.47 139 LEU B C 1
ATOM 8908 O O . LEU B 2 139 ? 147.202 175.509 153.431 1.00 29.47 139 LEU B O 1
ATOM 8913 N N . GLN B 2 140 ? 145.839 174.031 152.450 1.00 29.46 140 GLN B N 1
ATOM 8914 C CA . GLN B 2 140 ? 145.143 173.747 153.699 1.00 29.46 140 GLN B CA 1
ATOM 8915 C C . GLN B 2 140 ? 144.560 172.342 153.681 1.00 29.46 140 GLN B C 1
ATOM 8916 O O . GLN B 2 140 ? 144.662 171.617 152.694 1.00 29.46 140 GLN B O 1
ATOM 8922 N N . ARG B 2 141 ? 143.919 171.983 154.789 1.00 30.73 141 ARG B N 1
ATOM 8923 C CA . ARG B 2 141 ? 143.372 170.658 155.028 1.00 30.73 141 ARG B CA 1
ATOM 8924 C C . ARG B 2 141 ? 141.863 170.750 155.193 1.00 30.73 141 ARG B C 1
ATOM 8925 O O . ARG B 2 141 ? 141.304 171.846 155.226 1.00 30.73 141 ARG B O 1
ATOM 8933 N N . ILE B 2 142 ? 141.209 169.583 155.289 1.00 27.96 142 ILE B N 1
ATOM 8934 C CA . ILE B 2 142 ? 139.813 169.480 155.707 1.00 27.96 142 ILE B CA 1
ATOM 8935 C C . ILE B 2 142 ? 139.541 168.068 156.220 1.00 27.96 142 ILE B C 1
ATOM 8936 O O . ILE B 2 142 ? 140.157 167.092 155.779 1.00 27.96 142 ILE B O 1
ATOM 8941 N N . LYS B 2 143 ? 138.662 167.970 157.212 1.00 26.04 143 LYS B N 1
ATOM 8942 C CA . LYS B 2 143 ? 138.262 166.678 157.735 1.00 26.04 143 LYS B CA 1
ATOM 8943 C C . LYS B 2 143 ? 137.251 166.025 156.805 1.00 26.04 143 LYS B C 1
ATOM 8944 O O . LYS B 2 143 ? 136.680 166.661 155.920 1.00 26.04 143 LYS B O 1
ATOM 8950 N N . LEU B 2 144 ? 137.024 164.733 157.018 1.00 26.69 144 LEU B N 1
ATOM 8951 C CA . LEU B 2 144 ? 136.211 163.943 156.107 1.00 26.69 144 LEU B CA 1
ATOM 8952 C C . LEU B 2 144 ? 135.371 162.964 156.904 1.00 26.69 144 LEU B C 1
ATOM 8953 O O . LEU B 2 144 ? 135.900 162.248 157.754 1.00 26.69 144 LEU B O 1
ATOM 8958 N N . LYS B 2 145 ? 134.072 162.929 156.624 1.00 34.55 145 LYS B N 1
ATOM 8959 C CA . LYS B 2 145 ? 133.215 161.858 157.116 1.00 34.55 145 LYS B CA 1
ATOM 8960 C C . LYS B 2 145 ? 132.128 161.595 156.086 1.00 34.55 145 LYS B C 1
ATOM 8961 O O . LYS B 2 145 ? 131.962 162.339 155.118 1.00 34.55 145 LYS B O 1
ATOM 8967 N N . GLY B 2 146 ? 131.403 160.505 156.290 1.00 36.95 146 GLY B N 1
ATOM 8968 C CA . GLY B 2 146 ? 130.414 160.072 155.329 1.00 36.95 146 GLY B CA 1
ATOM 8969 C C . GLY B 2 146 ? 130.564 158.610 154.974 1.00 36.95 146 GLY B C 1
ATOM 8970 O O . GLY B 2 146 ? 130.837 157.780 155.843 1.00 36.95 146 GLY B O 1
ATOM 8971 N N . THR B 2 147 ? 130.397 158.281 153.699 1.00 40.85 147 THR B N 1
ATOM 8972 C CA . THR B 2 147 ? 130.507 156.906 153.226 1.00 40.85 147 THR B CA 1
ATOM 8973 C C . THR B 2 147 ? 131.913 156.711 152.675 1.00 40.85 147 THR B C 1
ATOM 8974 O O . THR B 2 147 ? 132.177 156.928 151.493 1.00 40.85 147 THR B O 1
ATOM 8978 N N . ILE B 2 148 ? 132.819 156.293 153.555 1.00 38.06 148 ILE B N 1
ATOM 8979 C CA . ILE B 2 148 ? 134.210 156.052 153.206 1.00 38.06 148 ILE B CA 1
ATOM 8980 C C . ILE B 2 148 ? 134.758 155.057 154.221 1.00 38.06 148 ILE B C 1
ATOM 8981 O O . ILE B 2 148 ? 134.253 154.950 155.344 1.00 38.06 148 ILE B O 1
ATOM 8986 N N . ASP B 2 149 ? 135.742 154.272 153.802 1.00 42.87 149 ASP B N 1
ATOM 8987 C CA . ASP B 2 149 ? 136.302 153.237 154.660 1.00 42.87 149 ASP B CA 1
ATOM 8988 C C . ASP B 2 149 ? 137.386 153.842 155.538 1.00 42.87 149 ASP B C 1
ATOM 8989 O O . ASP B 2 149 ? 138.263 154.562 155.051 1.00 42.87 149 ASP B O 1
ATOM 8994 N N . VAL B 2 150 ? 137.321 153.555 156.834 1.00 39.39 150 VAL B N 1
ATOM 8995 C CA . VAL B 2 150 ? 138.196 154.259 157.757 1.00 39.39 150 VAL B CA 1
ATOM 8996 C C . VAL B 2 150 ? 139.506 153.505 157.956 1.00 39.39 150 VAL B C 1
ATOM 8997 O O . VAL B 2 150 ? 140.538 154.118 158.239 1.00 39.39 150 VAL B O 1
ATOM 9001 N N . SER B 2 151 ? 139.509 152.186 157.762 1.00 35.33 151 SER B N 1
ATOM 9002 C CA . SER B 2 151 ? 140.644 151.358 158.119 1.00 35.33 151 SER B CA 1
ATOM 9003 C C . SER B 2 151 ? 141.256 150.626 156.943 1.00 35.33 151 SER B C 1
ATOM 9004 O O . SER B 2 151 ? 142.290 149.981 157.119 1.00 35.33 151 SER B O 1
ATOM 9007 N N . LYS B 2 152 ? 140.659 150.700 155.762 1.00 30.62 152 LYS B N 1
ATOM 9008 C CA . LYS B 2 152 ? 141.267 150.129 154.575 1.00 30.62 152 LYS B CA 1
ATOM 9009 C C . LYS B 2 152 ? 142.285 151.062 153.936 1.00 30.62 152 LYS B C 1
ATOM 9010 O O . LYS B 2 152 ? 143.152 150.597 153.191 1.00 30.62 152 LYS B O 1
ATOM 9016 N N . LEU B 2 153 ? 142.215 152.356 154.213 1.00 27.08 153 LEU B N 1
ATOM 9017 C CA . LEU B 2 153 ? 143.055 153.326 153.534 1.00 27.08 153 LEU B CA 1
ATOM 9018 C C . LEU B 2 153 ? 144.187 153.795 154.444 1.00 27.08 153 LEU B C 1
ATOM 9019 O O . LEU B 2 153 ? 144.091 153.738 155.671 1.00 27.08 153 LEU B O 1
ATOM 9024 N N . VAL B 2 154 ? 145.278 154.239 153.815 1.00 25.31 154 VAL B N 1
ATOM 9025 C CA . VAL B 2 154 ? 146.530 154.558 154.489 1.00 25.31 154 VAL B CA 1
ATOM 9026 C C . VAL B 2 154 ? 146.954 155.960 154.072 1.00 25.31 154 VAL B C 1
ATOM 9027 O O . VAL B 2 154 ? 146.522 156.485 153.047 1.00 25.31 154 VAL B O 1
ATOM 9031 N N . THR B 2 155 ? 147.809 156.566 154.888 1.00 25.11 155 THR B N 1
ATOM 9032 C CA . THR B 2 155 ? 148.309 157.900 154.585 1.00 25.11 155 THR B CA 1
ATOM 9033 C C . THR B 2 155 ? 149.278 157.886 153.410 1.00 25.11 155 THR B C 1
ATOM 9034 O O . THR B 2 155 ? 150.229 157.105 153.375 1.00 25.11 155 THR B O 1
ATOM 9038 N N . GLY B 2 156 ? 149.011 158.743 152.429 1.00 30.27 156 GLY B N 1
ATOM 9039 C CA . GLY B 2 156 ? 149.844 158.873 151.247 1.00 30.27 156 GLY B CA 1
ATOM 9040 C C . GLY B 2 156 ? 149.156 158.565 149.929 1.00 30.27 156 GLY B C 1
ATOM 9041 O O . GLY B 2 156 ? 149.794 158.712 148.879 1.00 30.27 156 GLY B O 1
ATOM 9042 N N . THR B 2 157 ? 147.890 158.152 149.911 1.00 24.87 157 THR B N 1
ATOM 9043 C CA . THR B 2 157 ? 147.173 157.868 148.673 1.00 24.87 157 THR B CA 1
ATOM 9044 C C . THR B 2 157 ? 146.576 159.149 148.108 1.00 24.87 157 THR B C 1
ATOM 9045 O O . THR B 2 157 ? 146.016 159.959 148.848 1.00 24.87 157 THR B O 1
ATOM 9049 N N . VAL B 2 158 ? 146.696 159.334 146.799 1.00 25.67 158 VAL B N 1
ATOM 9050 C CA . VAL B 2 158 ? 146.123 160.491 146.117 1.00 25.67 158 VAL B CA 1
ATOM 9051 C C . VAL B 2 158 ? 144.867 160.052 145.362 1.00 25.67 158 VAL B C 1
ATOM 9052 O O . VAL B 2 158 ? 144.867 159.022 144.681 1.00 25.67 158 VAL B O 1
ATOM 9056 N N . LEU B 2 159 ? 143.772 160.794 145.543 1.00 21.08 159 LEU B N 1
ATOM 9057 C CA . LEU B 2 159 ? 142.462 160.363 145.067 1.00 21.08 159 LEU B CA 1
ATOM 9058 C C . LEU B 2 159 ? 141.567 161.564 144.805 1.00 21.08 159 LEU B C 1
ATOM 9059 O O . LEU B 2 159 ? 141.834 162.681 145.271 1.00 21.08 159 LEU B O 1
ATOM 9064 N N . ALA B 2 160 ? 140.496 161.314 144.044 1.00 21.69 160 ALA B N 1
ATOM 9065 C CA . ALA B 2 160 ? 139.443 162.287 143.781 1.00 21.69 160 ALA B CA 1
ATOM 9066 C C . ALA B 2 160 ? 138.193 161.904 144.564 1.00 21.69 160 ALA B C 1
ATOM 9067 O O . ALA B 2 160 ? 137.957 160.726 144.836 1.00 21.69 160 ALA B O 1
ATOM 9069 N N . VAL B 2 161 ? 137.381 162.901 144.916 1.00 24.69 161 VAL B N 1
ATOM 9070 C CA . VAL B 2 161 ? 136.274 162.682 145.841 1.00 24.69 161 VAL B CA 1
ATOM 9071 C C . VAL B 2 161 ? 135.125 163.632 145.486 1.00 24.69 161 VAL B C 1
ATOM 9072 O O . VAL B 2 161 ? 135.335 164.681 144.876 1.00 24.69 161 VAL B O 1
ATOM 9076 N N . PHE B 2 162 ? 133.898 163.246 145.861 1.00 34.36 162 PHE B N 1
ATOM 9077 C CA . PHE B 2 162 ? 132.673 163.930 145.448 1.00 34.36 162 PHE B CA 1
ATOM 9078 C C . PHE B 2 162 ? 131.829 164.314 146.656 1.00 34.36 162 PHE B C 1
ATOM 9079 O O . PHE B 2 162 ? 131.492 163.450 147.471 1.00 34.36 162 PHE B O 1
ATOM 9087 N N . GLY B 2 163 ? 131.458 165.592 146.765 1.00 36.45 163 GLY B N 1
ATOM 9088 C CA . GLY B 2 163 ? 130.600 165.983 147.877 1.00 36.45 163 GLY B CA 1
ATOM 9089 C C . GLY B 2 163 ? 130.489 167.484 148.062 1.00 36.45 163 GLY B C 1
ATOM 9090 O O . GLY B 2 163 ? 130.603 168.257 147.102 1.00 36.45 163 GLY B O 1
ATOM 9091 N N . SER B 2 164 ? 130.270 167.884 149.322 1.00 38.79 164 SER B N 1
ATOM 9092 C CA . SER B 2 164 ? 129.877 169.241 149.676 1.00 38.79 164 SER B CA 1
ATOM 9093 C C . SER B 2 164 ? 130.446 169.636 151.031 1.00 38.79 164 SER B C 1
ATOM 9094 O O . SER B 2 164 ? 130.605 168.799 151.919 1.00 38.79 164 SER B O 1
ATOM 9097 N N . VAL B 2 165 ? 130.725 170.930 151.192 1.00 42.52 165 VAL B N 1
ATOM 9098 C CA . VAL B 2 165 ? 131.168 171.479 152.471 1.00 42.52 165 VAL B CA 1
ATOM 9099 C C . VAL B 2 165 ? 129.951 171.763 153.333 1.00 42.52 165 VAL B C 1
ATOM 9100 O O . VAL B 2 165 ? 129.076 172.545 152.951 1.00 42.52 165 VAL B O 1
ATOM 9104 N N . ARG B 2 166 ? 129.914 171.161 154.509 1.00 64.15 166 ARG B N 1
ATOM 9105 C CA . ARG B 2 166 ? 128.800 171.305 155.422 1.00 64.15 166 ARG B CA 1
ATOM 9106 C C . ARG B 2 166 ? 129.048 172.488 156.356 1.00 64.15 166 ARG B C 1
ATOM 9107 O O . ARG B 2 166 ? 129.911 173.332 156.110 1.00 64.15 166 ARG B O 1
ATOM 9115 N N . ASP B 2 167 ? 128.257 172.577 157.420 1.00 82.86 167 ASP B N 1
ATOM 9116 C CA . ASP B 2 167 ? 128.231 173.766 158.262 1.00 82.86 167 ASP B CA 1
ATOM 9117 C C . ASP B 2 167 ? 129.286 173.768 159.354 1.00 82.86 167 ASP B C 1
ATOM 9118 O O . ASP B 2 167 ? 129.690 174.848 159.795 1.00 82.86 167 ASP B O 1
ATOM 9123 N N . ASP B 2 168 ? 129.731 172.602 159.811 1.00 78.17 168 ASP B N 1
ATOM 9124 C CA . ASP B 2 168 ? 130.741 172.515 160.856 1.00 78.17 168 ASP B CA 1
ATOM 9125 C C . ASP B 2 168 ? 132.159 172.515 160.306 1.00 78.17 168 ASP B C 1
ATOM 9126 O O . ASP B 2 168 ? 133.086 172.124 161.020 1.00 78.17 168 ASP B O 1
ATOM 9131 N N . GLY B 2 169 ? 132.347 172.935 159.057 1.00 64.04 169 GLY B N 1
ATOM 9132 C CA . GLY B 2 169 ? 133.643 172.931 158.425 1.00 64.04 169 GLY B CA 1
ATOM 9133 C C . GLY B 2 169 ? 134.067 171.604 157.836 1.00 64.04 169 GLY B C 1
ATOM 9134 O O . GLY B 2 169 ? 135.046 171.566 157.086 1.00 64.04 169 GLY B O 1
ATOM 9135 N N . LYS B 2 170 ? 133.366 170.514 158.150 1.00 46.47 170 LYS B N 1
ATOM 9136 C CA . LYS B 2 170 ? 133.716 169.206 157.628 1.00 46.47 170 LYS B CA 1
ATOM 9137 C C . LYS B 2 170 ? 133.178 169.031 156.214 1.00 46.47 170 LYS B C 1
ATOM 9138 O O . LYS B 2 170 ? 132.560 169.923 155.631 1.00 46.47 170 LYS B O 1
ATOM 9144 N N . PHE B 2 171 ? 133.402 167.848 155.673 1.00 40.62 171 PHE B N 1
ATOM 9145 C CA . PHE B 2 171 ? 133.130 167.525 154.285 1.00 40.62 171 PHE B CA 1
ATOM 9146 C C . PHE B 2 171 ? 132.382 166.201 154.263 1.00 40.62 171 PHE B C 1
ATOM 9147 O O . PHE B 2 171 ? 132.739 165.269 154.987 1.00 40.62 171 PHE B O 1
ATOM 9155 N N . LEU B 2 172 ? 131.333 166.125 153.451 1.00 37.94 172 LEU B N 1
ATOM 9156 C CA . LEU B 2 172 ? 130.489 164.941 153.364 1.00 37.94 172 LEU B CA 1
ATOM 9157 C C . LEU B 2 172 ? 130.736 164.266 152.026 1.00 37.94 172 LEU B C 1
ATOM 9158 O O . LEU B 2 172 ? 130.585 164.894 150.976 1.00 37.94 172 LEU B O 1
ATOM 9163 N N . VAL B 2 173 ? 131.101 162.991 152.067 1.00 35.85 173 VAL B N 1
ATOM 9164 C CA . VAL B 2 173 ? 131.604 162.272 150.905 1.00 35.85 173 VAL B CA 1
ATOM 9165 C C . VAL B 2 173 ? 130.531 161.303 150.427 1.00 35.85 173 VAL B C 1
ATOM 9166 O O . VAL B 2 173 ? 129.970 160.540 151.223 1.00 35.85 173 VAL B O 1
ATOM 9170 N N . GLU B 2 174 ? 130.235 161.339 149.131 1.00 39.40 174 GLU B N 1
ATOM 9171 C CA . GLU B 2 174 ? 129.339 160.370 148.517 1.00 39.40 174 GLU B CA 1
ATOM 9172 C C . GLU B 2 174 ? 130.090 159.228 147.850 1.00 39.40 174 GLU B C 1
ATOM 9173 O O . GLU B 2 174 ? 129.847 158.063 148.169 1.00 39.40 174 GLU B O 1
ATOM 9179 N N . ASP B 2 175 ? 131.011 159.538 146.938 1.00 34.78 175 ASP B N 1
ATOM 9180 C CA . ASP B 2 175 ? 131.859 158.516 146.348 1.00 34.78 175 ASP B CA 1
ATOM 9181 C C . ASP B 2 175 ? 133.178 159.129 145.899 1.00 34.78 175 ASP B C 1
ATOM 9182 O O . ASP B 2 175 ? 133.301 160.344 145.718 1.00 34.78 175 ASP B O 1
ATOM 9187 N N . TYR B 2 176 ? 134.158 158.249 145.687 1.00 25.60 176 TYR B N 1
ATOM 9188 C CA . TYR B 2 176 ? 135.556 158.605 145.507 1.00 25.60 176 TYR B CA 1
ATOM 9189 C C . TYR B 2 176 ? 136.207 157.617 144.559 1.00 25.60 176 TYR B C 1
ATOM 9190 O O . TYR B 2 176 ? 135.811 156.455 144.501 1.00 25.60 176 TYR B O 1
ATOM 9199 N N . CYS B 2 177 ? 137.231 158.069 143.842 1.00 22.57 177 CYS B N 1
ATOM 9200 C CA . CYS B 2 177 ? 137.888 157.207 142.873 1.00 22.57 177 CYS B CA 1
ATOM 9201 C C . CYS B 2 177 ? 139.405 157.370 142.923 1.00 22.57 177 CYS B C 1
ATOM 9202 O O . CYS B 2 177 ? 139.936 158.471 143.127 1.00 22.57 177 CYS B O 1
ATOM 9205 N N . PHE B 2 178 ? 140.067 156.242 142.646 1.00 22.95 178 PHE B N 1
ATOM 9206 C CA . PHE B 2 178 ? 141.523 156.082 142.560 1.00 22.95 178 PHE B CA 1
ATOM 9207 C C . PHE B 2 178 ? 142.040 156.264 141.124 1.00 22.95 178 PHE B C 1
ATOM 9208 O O . PHE B 2 178 ? 141.259 156.291 140.178 1.00 22.95 178 PHE B O 1
ATOM 9216 N N . ALA B 2 179 ? 143.357 156.391 140.980 1.00 17.84 179 ALA B N 1
ATOM 9217 C CA . ALA B 2 179 ? 144.025 156.597 139.682 1.00 17.84 179 ALA B CA 1
ATOM 9218 C C . ALA B 2 179 ? 143.939 155.496 138.600 1.00 17.84 179 ALA B C 1
ATOM 9219 O O . ALA B 2 179 ? 143.874 155.829 137.413 1.00 17.84 179 ALA B O 1
ATOM 9221 N N . ASP B 2 180 ? 144.037 154.228 139.022 1.00 24.16 180 ASP B N 1
ATOM 9222 C CA . ASP B 2 180 ? 143.974 152.992 138.187 1.00 24.16 180 ASP B CA 1
ATOM 9223 C C . ASP B 2 180 ? 145.235 152.577 137.385 1.00 24.16 180 ASP B C 1
ATOM 9224 O O . ASP B 2 180 ? 146.283 153.213 137.480 1.00 24.16 180 ASP B O 1
ATOM 9229 N N . LEU B 2 181 ? 145.101 151.512 136.591 1.00 23.26 181 LEU B N 1
ATOM 9230 C CA . LEU B 2 181 ? 146.191 150.940 135.804 1.00 23.26 181 LEU B CA 1
ATOM 9231 C C . LEU B 2 181 ? 146.640 151.851 134.658 1.00 23.26 181 LEU B C 1
ATOM 9232 O O . LEU B 2 181 ? 145.865 152.619 134.091 1.00 23.26 181 LEU B O 1
ATOM 9237 N N . ALA B 2 182 ? 147.916 151.745 134.334 1.00 28.90 182 ALA B N 1
ATOM 9238 C CA . ALA B 2 182 ? 148.575 152.487 133.272 1.00 28.90 182 ALA B CA 1
ATOM 9239 C C . ALA B 2 182 ? 148.514 151.685 131.981 1.00 28.90 182 ALA B C 1
ATOM 9240 O O . ALA B 2 182 ? 148.130 150.518 132.001 1.00 28.90 182 ALA B O 1
ATOM 9242 N N . PRO B 2 183 ? 148.834 152.280 130.825 1.00 31.53 183 PRO B N 1
ATOM 9243 C CA . PRO B 2 183 ? 148.822 151.505 129.575 1.00 31.53 183 PRO B CA 1
ATOM 9244 C C . PRO B 2 183 ? 149.864 150.394 129.527 1.00 31.53 183 PRO B C 1
ATOM 9245 O O . PRO B 2 183 ? 150.846 150.388 130.267 1.00 31.53 183 PRO B O 1
ATOM 9249 N N . GLN B 2 184 ? 149.622 149.440 128.625 1.00 37.27 184 GLN B N 1
ATOM 9250 C CA . GLN B 2 184 ? 150.403 148.209 128.530 1.00 37.27 184 GLN B CA 1
ATOM 9251 C C . GLN B 2 184 ? 150.453 147.774 127.080 1.00 37.27 184 GLN B C 1
ATOM 9252 O O . GLN B 2 184 ? 149.415 147.447 126.501 1.00 37.27 184 GLN B O 1
ATOM 9258 N N . LYS B 2 185 ? 151.640 147.765 126.505 1.00 48.71 185 LYS B N 1
ATOM 9259 C CA . LYS B 2 185 ? 151.829 147.276 125.151 1.00 48.71 185 LYS B CA 1
ATOM 9260 C C . LYS B 2 185 ? 151.889 145.750 125.155 1.00 48.71 185 LYS B C 1
ATOM 9261 O O . LYS B 2 185 ? 152.296 145.144 126.147 1.00 48.71 185 LYS B O 1
ATOM 9267 N N . PRO B 2 186 ? 151.464 145.099 124.077 1.00 61.12 186 PRO B N 1
ATOM 9268 C CA . PRO B 2 186 ? 151.458 143.634 124.071 1.00 61.12 186 PRO B CA 1
ATOM 9269 C C . PRO B 2 186 ? 152.829 143.063 123.749 1.00 61.12 186 PRO B C 1
ATOM 9270 O O . PRO B 2 186 ? 153.642 143.674 123.054 1.00 61.12 186 PRO B O 1
ATOM 9274 N N . ALA B 2 187 ? 153.072 141.870 124.271 1.00 72.32 187 ALA B N 1
ATOM 9275 C CA . ALA B 2 187 ? 154.300 141.094 124.177 1.00 72.32 187 ALA B CA 1
ATOM 9276 C C . ALA B 2 187 ? 154.251 140.152 122.979 1.00 72.32 187 ALA B C 1
ATOM 9277 O O . ALA B 2 187 ? 153.172 139.700 122.582 1.00 72.32 187 ALA B O 1
ATOM 9279 N N . PRO B 2 188 ? 155.400 139.843 122.373 1.00 75.30 188 PRO B N 1
ATOM 9280 C CA . PRO B 2 188 ? 155.406 138.848 121.302 1.00 75.30 188 PRO B CA 1
ATOM 9281 C C . PRO B 2 188 ? 155.239 137.451 121.861 1.00 75.30 188 PRO B C 1
ATOM 9282 O O . PRO B 2 188 ? 155.693 137.153 122.982 1.00 75.30 188 PRO B O 1
ATOM 9286 N N . PRO B 2 189 ? 154.585 136.551 121.126 1.00 73.38 189 PRO B N 1
ATOM 9287 C CA . PRO B 2 189 ? 154.467 135.165 121.585 1.00 73.38 189 PRO B CA 1
ATOM 9288 C C . PRO B 2 189 ? 155.738 134.374 121.322 1.00 73.38 189 PRO B C 1
ATOM 9289 O O . PRO B 2 189 ? 156.551 134.716 120.460 1.00 73.38 189 PRO B O 1
ATOM 9293 N N . LEU B 2 190 ? 155.902 133.301 122.093 1.00 66.02 190 LEU B N 1
ATOM 9294 C CA . LEU B 2 190 ? 157.127 132.517 122.098 1.00 66.02 190 LEU B CA 1
ATOM 9295 C C . LEU B 2 190 ? 156.907 131.197 121.369 1.00 66.02 190 LEU B C 1
ATOM 9296 O O . LEU B 2 190 ? 155.764 130.785 121.147 1.00 66.02 190 LEU B O 1
ATOM 9301 N N . ASP B 2 191 ? 158.003 130.583 120.921 1.00 70.56 191 ASP B N 1
ATOM 9302 C CA . ASP B 2 191 ? 157.938 129.329 120.172 1.00 70.56 191 ASP B CA 1
ATOM 9303 C C . ASP B 2 191 ? 158.025 128.102 121.084 1.00 70.56 191 ASP B C 1
ATOM 9304 O O . ASP B 2 191 ? 157.118 127.266 121.098 1.00 70.56 191 ASP B O 1
ATOM 9309 N N . THR B 2 192 ? 159.112 127.970 121.833 1.00 67.35 192 THR B N 1
ATOM 9310 C CA . THR B 2 192 ? 159.281 126.895 122.800 1.00 67.35 192 THR B CA 1
ATOM 9311 C C . THR B 2 192 ? 159.275 127.485 124.201 1.00 67.35 192 THR B C 1
ATOM 9312 O O . THR B 2 192 ? 159.868 128.540 124.433 1.00 67.35 192 THR B O 1
ATOM 9316 N N . ASP B 2 193 ? 158.611 126.801 125.127 1.00 53.44 193 ASP B N 1
ATOM 9317 C CA . ASP B 2 193 ? 158.400 127.341 126.462 1.00 53.44 193 ASP B CA 1
ATOM 9318 C C . ASP B 2 193 ? 159.702 127.387 127.263 1.00 53.44 193 ASP B C 1
ATOM 9319 O O . ASP B 2 193 ? 160.410 126.385 127.379 1.00 53.44 193 ASP B O 1
ATOM 9324 N N . ARG B 2 194 ? 160.027 128.568 127.785 1.00 38.91 194 ARG B N 1
ATOM 9325 C CA . ARG B 2 194 ? 161.120 128.765 128.722 1.00 38.91 194 ARG B CA 1
ATOM 9326 C C . ARG B 2 194 ? 160.559 129.083 130.100 1.00 38.91 194 ARG B C 1
ATOM 9327 O O . ARG B 2 194 ? 159.538 129.755 130.228 1.00 38.91 194 ARG B O 1
ATOM 9335 N N . PHE B 2 195 ? 161.229 128.597 131.130 1.00 31.61 195 PHE B N 1
ATOM 9336 C CA . PHE B 2 195 ? 160.770 128.765 132.496 1.00 31.61 195 PHE B CA 1
ATOM 9337 C C . PHE B 2 195 ? 161.691 129.714 133.246 1.00 31.61 195 PHE B C 1
ATOM 9338 O O . PHE B 2 195 ? 162.825 129.961 132.837 1.00 31.61 195 PHE B O 1
ATOM 9346 N N . VAL B 2 196 ? 161.184 130.237 134.360 1.00 27.86 196 VAL B N 1
ATOM 9347 C CA . VAL B 2 196 ? 161.937 131.116 135.253 1.00 27.86 196 VAL B CA 1
ATOM 9348 C C . VAL B 2 196 ? 161.620 130.704 136.684 1.00 27.86 196 VAL B C 1
ATOM 9349 O O . VAL B 2 196 ? 160.452 130.528 137.040 1.00 27.86 196 VAL B O 1
ATOM 9353 N N . LEU B 2 197 ? 162.656 130.535 137.503 1.00 29.09 197 LEU B N 1
ATOM 9354 C CA . LEU B 2 197 ? 162.502 130.111 138.889 1.00 29.09 197 LEU B CA 1
ATOM 9355 C C . LEU B 2 197 ? 162.640 131.298 139.836 1.00 29.09 197 LEU B C 1
ATOM 9356 O O . LEU B 2 197 ? 163.526 132.140 139.665 1.00 29.09 197 LEU B O 1
ATOM 9361 N N . LEU B 2 198 ? 161.762 131.359 140.841 1.00 22.65 198 LEU B N 1
ATOM 9362 C CA . LEU B 2 198 ? 161.750 132.431 141.829 1.00 22.65 198 LEU B CA 1
ATOM 9363 C C . LEU B 2 198 ? 161.817 131.834 143.225 1.00 22.65 198 LEU B C 1
ATOM 9364 O O . LEU B 2 198 ? 161.008 130.965 143.568 1.00 22.65 198 LEU B O 1
ATOM 9369 N N . VAL B 2 199 ? 162.800 132.288 144.006 1.00 25.22 199 VAL B N 1
ATOM 9370 C CA . VAL B 2 199 ? 163.060 131.846 145.372 1.00 25.22 199 VAL B CA 1
ATOM 9371 C C . VAL B 2 199 ? 163.212 133.106 146.214 1.00 25.22 199 VAL B C 1
ATOM 9372 O O . VAL B 2 199 ? 163.609 134.160 145.710 1.00 25.22 199 VAL B O 1
ATOM 9376 N N . SER B 2 200 ? 162.918 133.001 147.503 1.00 40.62 200 SER B N 1
ATOM 9377 C CA . SER B 2 200 ? 163.185 134.095 148.418 1.00 40.62 200 SER B CA 1
ATOM 9378 C C . SER B 2 200 ? 163.442 133.550 149.809 1.00 40.62 200 SER B C 1
ATOM 9379 O O . SER B 2 200 ? 162.857 132.547 150.211 1.00 40.62 200 SER B O 1
ATOM 9382 N N . GLY B 2 201 ? 164.321 134.227 150.536 1.00 29.99 201 GLY B N 1
ATOM 9383 C CA . GLY B 2 201 ? 164.481 134.006 151.957 1.00 29.99 201 GLY B CA 1
ATOM 9384 C C . GLY B 2 201 ? 165.068 132.678 152.385 1.00 29.99 201 GLY B C 1
ATOM 9385 O O . GLY B 2 201 ? 164.409 131.921 153.102 1.00 29.99 201 GLY B O 1
ATOM 9386 N N . LEU B 2 202 ? 166.307 132.393 151.970 1.00 30.27 202 LEU B N 1
ATOM 9387 C CA . LEU B 2 202 ? 166.961 131.145 152.353 1.00 30.27 202 LEU B CA 1
ATOM 9388 C C . LEU B 2 202 ? 167.249 131.097 153.844 1.00 30.27 202 LEU B C 1
ATOM 9389 O O . LEU B 2 202 ? 167.137 130.040 154.470 1.00 30.27 202 LEU B O 1
ATOM 9394 N N . GLY B 2 203 ? 167.620 132.225 154.430 1.00 39.52 203 GLY B N 1
ATOM 9395 C CA . GLY B 2 203 ? 167.819 132.293 155.860 1.00 39.52 203 GLY B CA 1
ATOM 9396 C C . GLY B 2 203 ? 169.092 131.632 156.337 1.00 39.52 203 GLY B C 1
ATOM 9397 O O . GLY B 2 203 ? 169.080 130.895 157.323 1.00 39.52 203 GLY B O 1
ATOM 9398 N N . LEU B 2 204 ? 170.199 131.890 155.644 1.00 42.62 204 LEU B N 1
ATOM 9399 C CA . LEU B 2 204 ? 171.482 131.297 155.997 1.00 42.62 204 LEU B CA 1
ATOM 9400 C C . LEU B 2 204 ? 172.056 132.013 157.212 1.00 42.62 204 LEU B C 1
ATOM 9401 O O . LEU B 2 204 ? 172.416 133.192 157.133 1.00 42.62 204 LEU B O 1
ATOM 9406 N N . GLY B 2 205 ? 172.151 131.299 158.326 1.00 50.53 205 GLY B N 1
ATOM 9407 C CA . GLY B 2 205 ? 172.572 131.883 159.581 1.00 50.53 205 GLY B CA 1
ATOM 9408 C C . GLY B 2 205 ? 171.771 131.325 160.735 1.00 50.53 205 GLY B C 1
ATOM 9409 O O . GLY B 2 205 ? 172.181 131.413 161.895 1.00 50.53 205 GLY B O 1
ATOM 9410 N N . GLY B 2 206 ? 170.617 130.742 160.417 1.00 66.68 206 GLY B N 1
ATOM 9411 C CA . GLY B 2 206 ? 169.757 130.119 161.404 1.00 66.68 206 GLY B CA 1
ATOM 9412 C C . GLY B 2 206 ? 168.397 129.779 160.829 1.00 66.68 206 GLY B C 1
ATOM 9413 O O . GLY B 2 206 ? 167.886 130.514 159.979 1.00 66.68 206 GLY B O 1
ATOM 9414 N N . GLY B 2 207 ? 167.786 128.686 161.285 1.00 80.36 207 GLY B N 1
ATOM 9415 C CA . GLY B 2 207 ? 166.488 128.305 160.760 1.00 80.36 207 GLY B CA 1
ATOM 9416 C C . GLY B 2 207 ? 166.277 126.842 160.414 1.00 80.36 207 GLY B C 1
ATOM 9417 O O . GLY B 2 207 ? 165.278 126.503 159.773 1.00 80.36 207 GLY B O 1
ATOM 9418 N N . GLY B 2 208 ? 167.198 125.966 160.814 1.00 78.89 208 GLY B N 1
ATOM 9419 C CA . GLY B 2 208 ? 166.960 124.535 160.743 1.00 78.89 208 GLY B CA 1
ATOM 9420 C C . GLY B 2 208 ? 168.035 123.777 159.987 1.00 78.89 208 GLY B C 1
ATOM 9421 O O . GLY B 2 208 ? 169.038 124.326 159.520 1.00 78.89 208 GLY B O 1
ATOM 9422 N N . GLY B 2 209 ? 167.806 122.470 159.890 1.00 64.76 209 GLY B N 1
ATOM 9423 C CA . GLY B 2 209 ? 168.672 121.578 159.146 1.00 64.76 209 GLY B CA 1
ATOM 9424 C C . GLY B 2 209 ? 167.935 120.938 157.990 1.00 64.76 209 GLY B C 1
ATOM 9425 O O . GLY B 2 209 ? 168.544 120.503 157.010 1.00 64.76 209 GLY B O 1
ATOM 9426 N N . GLU B 2 210 ? 166.607 120.868 158.109 1.00 58.45 210 GLU B N 1
ATOM 9427 C CA . GLU B 2 210 ? 165.783 120.484 156.971 1.00 58.45 210 GLU B CA 1
ATOM 9428 C C . GLU B 2 210 ? 165.823 121.550 155.884 1.00 58.45 210 GLU B C 1
ATOM 9429 O O . GLU B 2 210 ? 165.649 121.241 154.699 1.00 58.45 210 GLU B O 1
ATOM 9435 N N . SER B 2 211 ? 166.055 122.806 156.273 1.00 51.78 211 SER B N 1
ATOM 9436 C CA . SER B 2 211 ? 166.290 123.860 155.297 1.00 51.78 211 SER B CA 1
ATOM 9437 C C . SER B 2 211 ? 167.604 123.645 154.559 1.00 51.78 211 SER B C 1
ATOM 9438 O O . SER B 2 211 ? 167.728 124.015 153.385 1.00 51.78 211 SER B O 1
ATOM 9441 N N . LEU B 2 212 ? 168.584 123.009 155.218 1.00 48.86 212 LEU B N 1
ATOM 9442 C CA . LEU B 2 212 ? 169.865 122.740 154.568 1.00 48.86 212 LEU B CA 1
ATOM 9443 C C . LEU B 2 212 ? 169.726 121.689 153.474 1.00 48.86 212 LEU B C 1
ATOM 9444 O O . LEU B 2 212 ? 170.184 121.897 152.344 1.00 48.86 212 LEU B O 1
ATOM 9449 N N . LEU B 2 213 ? 169.082 120.561 153.786 1.00 39.81 213 LEU B N 1
ATOM 9450 C CA . LEU B 2 213 ? 168.827 119.549 152.769 1.00 39.81 213 LEU B CA 1
ATOM 9451 C C . LEU B 2 213 ? 167.842 120.041 151.715 1.00 39.81 213 LEU B C 1
ATOM 9452 O O . LEU B 2 213 ? 167.945 119.644 150.552 1.00 39.81 213 LEU B O 1
ATOM 9457 N N . GLY B 2 214 ? 166.915 120.928 152.084 1.00 37.49 214 GLY B N 1
ATOM 9458 C CA . GLY B 2 214 ? 166.046 121.534 151.085 1.00 37.49 214 GLY B CA 1
ATOM 9459 C C . GLY B 2 214 ? 166.794 122.422 150.109 1.00 37.49 214 GLY B C 1
ATOM 9460 O O . GLY B 2 214 ? 166.560 122.359 148.896 1.00 37.49 214 GLY B O 1
ATOM 9461 N N . THR B 2 215 ? 167.734 123.226 150.616 1.00 37.20 215 THR B N 1
ATOM 9462 C CA . THR B 2 215 ? 168.544 124.069 149.740 1.00 37.20 215 THR B CA 1
ATOM 9463 C C . THR B 2 215 ? 169.454 123.224 148.856 1.00 37.20 215 THR B C 1
ATOM 9464 O O . THR B 2 215 ? 169.652 123.536 147.669 1.00 37.20 215 THR B O 1
ATOM 9468 N N . GLN B 2 216 ? 169.977 122.123 149.415 1.00 38.83 216 GLN B N 1
ATOM 9469 C CA . GLN B 2 216 ? 170.833 121.217 148.652 1.00 38.83 216 GLN B CA 1
ATOM 9470 C C . GLN B 2 216 ? 170.061 120.519 147.540 1.00 38.83 216 GLN B C 1
ATOM 9471 O O . GLN B 2 216 ? 170.543 120.435 146.403 1.00 38.83 216 GLN B O 1
ATOM 9477 N N . LEU B 2 217 ? 168.850 120.037 147.836 1.00 34.56 217 LEU B N 1
ATOM 9478 C CA . LEU B 2 217 ? 168.038 119.386 146.815 1.00 34.56 217 LEU B CA 1
ATOM 9479 C C . LEU B 2 217 ? 167.578 120.369 145.744 1.00 34.56 217 LEU B C 1
ATOM 9480 O O . LEU B 2 217 ? 167.517 120.001 144.563 1.00 34.56 217 LEU B O 1
ATOM 9485 N N . LEU B 2 218 ? 167.319 121.630 146.117 1.00 36.62 218 LEU B N 1
ATOM 9486 C CA . LEU B 2 218 ? 166.930 122.639 145.130 1.00 36.62 218 LEU B CA 1
ATOM 9487 C C . LEU B 2 218 ? 168.069 122.948 144.156 1.00 36.62 218 LEU B C 1
ATOM 9488 O O . LEU B 2 218 ? 167.867 122.951 142.927 1.00 36.62 218 LEU B O 1
ATOM 9493 N N . VAL B 2 219 ? 169.278 123.194 144.679 1.00 37.17 219 VAL B N 1
ATOM 9494 C CA . VAL B 2 219 ? 170.394 123.502 143.781 1.00 37.17 219 VAL B CA 1
ATOM 9495 C C . VAL B 2 219 ? 170.813 122.259 142.986 1.00 37.17 219 VAL B C 1
ATOM 9496 O O . VAL B 2 219 ? 171.241 122.372 141.828 1.00 37.17 219 VAL B O 1
ATOM 9500 N N . ASP B 2 220 ? 170.614 121.059 143.551 1.00 35.23 220 ASP B N 1
ATOM 9501 C CA . ASP B 2 220 ? 170.952 119.832 142.843 1.00 35.23 220 ASP B CA 1
ATOM 9502 C C . ASP B 2 220 ? 169.984 119.563 141.699 1.00 35.23 220 ASP B C 1
ATOM 9503 O O . ASP B 2 220 ? 170.381 119.002 140.675 1.00 35.23 220 ASP B O 1
ATOM 9508 N N . VAL B 2 221 ? 168.721 119.966 141.847 1.00 33.40 221 VAL B N 1
ATOM 9509 C CA . VAL B 2 221 ? 167.764 119.803 140.757 1.00 33.40 221 VAL B CA 1
ATOM 9510 C C . VAL B 2 221 ? 168.043 120.808 139.646 1.00 33.40 221 VAL B C 1
ATOM 9511 O O . VAL B 2 221 ? 168.082 120.448 138.465 1.00 33.40 221 VAL B O 1
ATOM 9515 N N . VAL B 2 222 ? 168.264 122.077 140.002 1.00 29.35 222 VAL B N 1
ATOM 9516 C CA . VAL B 2 222 ? 168.415 123.086 138.955 1.00 29.35 222 VAL B CA 1
ATOM 9517 C C . VAL B 2 222 ? 169.770 122.983 138.248 1.00 29.35 222 VAL B C 1
ATOM 9518 O O . VAL B 2 222 ? 169.878 123.315 137.059 1.00 29.35 222 VAL B O 1
ATOM 9522 N N . THR B 2 223 ? 170.805 122.463 138.913 1.00 29.95 223 THR B N 1
ATOM 9523 C CA . THR B 2 223 ? 172.103 122.383 138.246 1.00 29.95 223 THR B CA 1
ATOM 9524 C C . THR B 2 223 ? 172.229 121.178 137.328 1.00 29.95 223 THR B C 1
ATOM 9525 O O . THR B 2 223 ? 173.048 121.208 136.407 1.00 29.95 223 THR B O 1
ATOM 9529 N N . GLY B 2 224 ? 171.442 120.134 137.544 1.00 30.20 224 GLY B N 1
ATOM 9530 C CA . GLY B 2 224 ? 171.444 119.016 136.626 1.00 30.20 224 GLY B CA 1
ATOM 9531 C C . GLY B 2 224 ? 172.143 117.807 137.193 1.00 30.20 224 GLY B C 1
ATOM 9532 O O . GLY B 2 224 ? 172.797 117.056 136.471 1.00 30.20 224 GLY B O 1
ATOM 9533 N N . GLN B 2 225 ? 172.021 117.614 138.494 1.00 34.16 225 GLN B N 1
ATOM 9534 C CA . GLN B 2 225 ? 172.644 116.492 139.163 1.00 34.16 225 GLN B CA 1
ATOM 9535 C C . GLN B 2 225 ? 171.648 115.430 139.565 1.00 34.16 225 GLN B C 1
ATOM 9536 O O . GLN B 2 225 ? 172.056 114.316 139.888 1.00 34.16 225 GLN B O 1
ATOM 9542 N N . LEU B 2 226 ? 170.357 115.738 139.554 1.00 34.62 226 LEU B N 1
ATOM 9543 C CA . LEU B 2 226 ? 169.367 114.903 140.211 1.00 34.62 226 LEU B CA 1
ATOM 9544 C C . LEU B 2 226 ? 168.270 114.509 139.236 1.00 34.62 226 LEU B C 1
ATOM 9545 O O . LEU B 2 226 ? 167.875 115.289 138.369 1.00 34.62 226 LEU B O 1
ATOM 9550 N N . GLY B 2 227 ? 167.781 113.286 139.397 1.00 37.75 227 GLY B N 1
ATOM 9551 C CA . GLY B 2 227 ? 166.661 112.791 138.631 1.00 37.75 227 GLY B CA 1
ATOM 9552 C C . GLY B 2 227 ? 167.058 112.248 137.268 1.00 37.75 227 GLY B C 1
ATOM 9553 O O . GLY B 2 227 ? 168.194 112.377 136.813 1.00 37.75 227 GLY B O 1
ATOM 9554 N N . ASP B 2 228 ? 166.067 111.667 136.595 1.00 41.07 228 ASP B N 1
ATOM 9555 C CA . ASP B 2 228 ? 166.252 110.957 135.337 1.00 41.07 228 ASP B CA 1
ATOM 9556 C C . ASP B 2 228 ? 166.401 111.956 134.192 1.00 41.07 228 ASP B C 1
ATOM 9557 O O . ASP B 2 228 ? 166.527 113.165 134.391 1.00 41.07 228 ASP B O 1
ATOM 9562 N N . GLU B 2 229 ? 166.380 111.443 132.959 1.00 41.54 229 GLU B N 1
ATOM 9563 C CA . GLU B 2 229 ? 166.422 112.278 131.767 1.00 41.54 229 GLU B CA 1
ATOM 9564 C C . GLU B 2 229 ? 165.175 113.138 131.605 1.00 41.54 229 GLU B C 1
ATOM 9565 O O . GLU B 2 229 ? 165.224 114.139 130.884 1.00 41.54 229 GLU B O 1
ATOM 9571 N N . GLY B 2 230 ? 164.067 112.776 132.256 1.00 39.66 230 GLY B N 1
ATOM 9572 C CA . GLY B 2 230 ? 162.917 113.666 132.284 1.00 39.66 230 GLY B CA 1
ATOM 9573 C C . GLY B 2 230 ? 163.203 114.949 133.041 1.00 39.66 230 GLY B C 1
ATOM 9574 O O . GLY B 2 230 ? 163.060 116.049 132.498 1.00 39.66 230 GLY B O 1
ATOM 9575 N N . GLU B 2 231 ? 163.635 114.815 134.298 1.00 39.10 231 GLU B N 1
ATOM 9576 C CA . GLU B 2 231 ? 163.995 115.967 135.119 1.00 39.10 231 GLU B CA 1
ATOM 9577 C C . GLU B 2 231 ? 165.176 116.726 134.537 1.00 39.10 231 GLU B C 1
ATOM 9578 O O . GLU B 2 231 ? 165.242 117.952 134.641 1.00 39.10 231 GLU B O 1
ATOM 9584 N N . GLN B 2 232 ? 166.123 116.021 133.929 1.00 37.96 232 GLN B N 1
ATOM 9585 C CA . GLN B 2 232 ? 167.289 116.702 133.392 1.00 37.96 232 GLN B CA 1
ATOM 9586 C C . GLN B 2 232 ? 166.970 117.391 132.076 1.00 37.96 232 GLN B C 1
ATOM 9587 O O . GLN B 2 232 ? 167.614 118.381 131.719 1.00 37.96 232 GLN B O 1
ATOM 9593 N N . CYS B 2 233 ? 165.980 116.890 131.340 1.00 41.32 233 CYS B N 1
ATOM 9594 C CA . CYS B 2 233 ? 165.527 117.607 130.157 1.00 41.32 233 CYS B CA 1
ATOM 9595 C C . CYS B 2 233 ? 164.677 118.806 130.534 1.00 41.32 233 CYS B C 1
ATOM 9596 O O . CYS B 2 233 ? 164.668 119.810 129.814 1.00 41.32 233 CYS B O 1
ATOM 9599 N N . SER B 2 234 ? 163.960 118.726 131.654 1.00 39.33 234 SER B N 1
ATOM 9600 C CA . SER B 2 234 ? 163.053 119.806 132.007 1.00 39.33 234 SER B CA 1
ATOM 9601 C C . SER B 2 234 ? 163.738 120.906 132.810 1.00 39.33 234 SER B C 1
ATOM 9602 O O . SER B 2 234 ? 163.343 122.071 132.715 1.00 39.33 234 SER B O 1
ATOM 9605 N N . ALA B 2 235 ? 164.757 120.571 133.596 1.00 27.98 235 ALA B N 1
ATOM 9606 C CA . ALA B 2 235 ? 165.529 121.588 134.288 1.00 27.98 235 ALA B CA 1
ATOM 9607 C C . ALA B 2 235 ? 166.545 122.255 133.384 1.00 27.98 235 ALA B C 1
ATOM 9608 O O . ALA B 2 235 ? 167.082 123.300 133.748 1.00 27.98 235 ALA B O 1
ATOM 9610 N N . ALA B 2 236 ? 166.812 121.690 132.213 1.00 28.05 236 ALA B N 1
ATOM 9611 C CA . ALA B 2 236 ? 167.675 122.354 131.253 1.00 28.05 236 ALA B CA 1
ATOM 9612 C C . ALA B 2 236 ? 166.966 123.494 130.548 1.00 28.05 236 ALA B C 1
ATOM 9613 O O . ALA B 2 236 ? 167.627 124.321 129.916 1.00 28.05 236 ALA B O 1
ATOM 9615 N N . HIS B 2 237 ? 165.644 123.557 130.639 1.00 30.15 237 HIS B N 1
ATOM 9616 C CA . HIS B 2 237 ? 164.867 124.582 129.964 1.00 30.15 237 HIS B CA 1
ATOM 9617 C C . HIS B 2 237 ? 164.657 125.819 130.818 1.00 30.15 237 HIS B C 1
ATOM 9618 O O . HIS B 2 237 ? 164.265 126.856 130.280 1.00 30.15 237 HIS B O 1
ATOM 9625 N N . VAL B 2 238 ? 164.901 125.721 132.126 1.00 24.37 238 VAL B N 1
ATOM 9626 C CA . VAL B 2 238 ? 164.884 126.852 133.044 1.00 24.37 238 VAL B CA 1
ATOM 9627 C C . VAL B 2 238 ? 165.963 127.833 132.626 1.00 24.37 238 VAL B C 1
ATOM 9628 O O . VAL B 2 238 ? 167.154 127.521 132.685 1.00 24.37 238 VAL B O 1
ATOM 9632 N N . SER B 2 239 ? 165.555 129.027 132.203 1.00 27.99 239 SER B N 1
ATOM 9633 C CA . SER B 2 239 ? 166.489 129.943 131.566 1.00 27.99 239 SER B CA 1
ATOM 9634 C C . SER B 2 239 ? 167.220 130.823 132.572 1.00 27.99 239 SER B C 1
ATOM 9635 O O . SER B 2 239 ? 168.388 131.155 132.361 1.00 27.99 239 SER B O 1
ATOM 9638 N N . ARG B 2 240 ? 166.557 131.233 133.655 1.00 20.62 240 ARG B N 1
ATOM 9639 C CA . ARG B 2 240 ? 167.115 132.190 134.603 1.00 20.62 240 ARG B CA 1
ATOM 9640 C C . ARG B 2 240 ? 166.839 131.722 136.020 1.00 20.62 240 ARG B C 1
ATOM 9641 O O . ARG B 2 240 ? 166.084 130.780 136.248 1.00 20.62 240 ARG B O 1
ATOM 9649 N N . VAL B 2 241 ? 167.452 132.414 136.980 1.00 28.93 241 VAL B N 1
ATOM 9650 C CA . VAL B 2 241 ? 167.200 132.238 138.410 1.00 28.93 241 VAL B CA 1
ATOM 9651 C C . VAL B 2 241 ? 167.190 133.625 139.046 1.00 28.93 241 VAL B C 1
ATOM 9652 O O . VAL B 2 241 ? 168.112 134.413 138.822 1.00 28.93 241 VAL B O 1
ATOM 9656 N N . ILE B 2 242 ? 166.149 133.935 139.824 1.00 26.35 242 ILE B N 1
ATOM 9657 C CA . ILE B 2 242 ? 166.037 135.212 140.532 1.00 26.35 242 ILE B CA 1
ATOM 9658 C C . ILE B 2 242 ? 165.910 134.926 142.024 1.00 26.35 242 ILE B C 1
ATOM 9659 O O . ILE B 2 242 ? 164.981 134.233 142.454 1.00 26.35 242 ILE B O 1
ATOM 9664 N N . LEU B 2 243 ? 166.860 135.431 142.806 1.00 25.26 243 LEU B N 1
ATOM 9665 C CA . LEU B 2 243 ? 166.829 135.350 144.260 1.00 25.26 243 LEU B CA 1
ATOM 9666 C C . LEU B 2 243 ? 166.428 136.709 144.802 1.00 25.26 243 LEU B C 1
ATOM 9667 O O . LEU B 2 243 ? 167.059 137.717 144.475 1.00 25.26 243 LEU B O 1
ATOM 9672 N N . ALA B 2 244 ? 165.384 136.746 145.619 1.00 24.45 244 ALA B N 1
ATOM 9673 C CA . ALA B 2 244 ? 164.737 138.014 145.950 1.00 24.45 244 ALA B CA 1
ATOM 9674 C C . ALA B 2 244 ? 164.746 138.230 147.458 1.00 24.45 244 ALA B C 1
ATOM 9675 O O . ALA B 2 244 ? 163.791 137.902 148.160 1.00 24.45 244 ALA B O 1
ATOM 9677 N N . GLY B 2 245 ? 165.839 138.805 147.940 1.00 23.11 245 GLY B N 1
ATOM 9678 C CA . GLY B 2 245 ? 165.911 139.412 149.248 1.00 23.11 245 GLY B CA 1
ATOM 9679 C C . GLY B 2 245 ? 165.949 138.475 150.422 1.00 23.11 245 GLY B C 1
ATOM 9680 O O . GLY B 2 245 ? 165.557 137.315 150.315 1.00 23.11 245 GLY B O 1
ATOM 9681 N N . ASN B 2 246 ? 166.451 139.000 151.542 1.00 22.30 246 ASN B N 1
ATOM 9682 C CA . ASN B 2 246 ? 166.463 138.337 152.843 1.00 22.30 246 ASN B CA 1
ATOM 9683 C C . ASN B 2 246 ? 167.268 137.036 152.801 1.00 22.30 246 ASN B C 1
ATOM 9684 O O . ASN B 2 246 ? 166.850 135.999 153.314 1.00 22.30 246 ASN B O 1
ATOM 9689 N N . LEU B 2 247 ? 168.452 137.116 152.195 1.00 28.93 247 LEU B N 1
ATOM 9690 C CA . LEU B 2 247 ? 169.313 135.953 152.030 1.00 28.93 247 LEU B CA 1
ATOM 9691 C C . LEU B 2 247 ? 169.890 135.466 153.353 1.00 28.93 247 LEU B C 1
ATOM 9692 O O . LEU B 2 247 ? 170.040 134.255 153.545 1.00 28.93 247 LEU B O 1
ATOM 9697 N N . LEU B 2 248 ? 170.227 136.374 154.270 1.00 33.60 248 LEU B N 1
ATOM 9698 C CA . LEU B 2 248 ? 170.749 136.020 155.592 1.00 33.60 248 LEU B CA 1
ATOM 9699 C C . LEU B 2 248 ? 169.727 136.433 156.634 1.00 33.60 248 LEU B C 1
ATOM 9700 O O . LEU B 2 248 ? 169.679 137.603 157.015 1.00 33.60 248 LEU B O 1
ATOM 9705 N N . SER B 2 249 ? 168.924 135.503 157.123 1.00 42.15 249 SER B N 1
ATOM 9706 C CA . SER B 2 249 ? 168.027 135.855 158.211 1.00 42.15 249 SER B CA 1
ATOM 9707 C C . SER B 2 249 ? 168.828 135.935 159.497 1.00 42.15 249 SER B C 1
ATOM 9708 O O . SER B 2 249 ? 169.603 135.031 159.807 1.00 42.15 249 SER B O 1
ATOM 9711 N N . HIS B 2 250 ? 168.661 137.023 160.237 1.00 58.98 250 HIS B N 1
ATOM 9712 C CA . HIS B 2 250 ? 169.480 137.277 161.409 1.00 58.98 250 HIS B CA 1
ATOM 9713 C C . HIS B 2 250 ? 168.665 137.197 162.687 1.00 58.98 250 HIS B C 1
ATOM 9714 O O . HIS B 2 250 ? 167.557 137.732 162.765 1.00 58.98 250 HIS B O 1
ATOM 9721 N N . SER B 2 251 ? 169.246 136.538 163.691 1.00 78.65 251 SER B N 1
ATOM 9722 C CA . SER B 2 251 ? 168.557 136.312 164.957 1.00 78.65 251 SER B CA 1
ATOM 9723 C C . SER B 2 251 ? 168.672 137.519 165.882 1.00 78.65 251 SER B C 1
ATOM 9724 O O . SER B 2 251 ? 167.697 137.889 166.545 1.00 78.65 251 SER B O 1
ATOM 9726 N N . THR B 2 252 ? 169.851 138.138 165.929 1.00 84.22 252 THR B N 1
ATOM 9727 C CA . THR B 2 252 ? 170.095 139.339 166.713 1.00 84.22 252 THR B CA 1
ATOM 9728 C C . THR B 2 252 ? 171.345 140.020 166.175 1.00 84.22 252 THR B C 1
ATOM 9729 O O . THR B 2 252 ? 172.346 139.354 165.901 1.00 84.22 252 THR B O 1
ATOM 9731 N N . GLN B 2 253 ? 171.282 141.344 166.022 1.00 86.50 253 GLN B N 1
ATOM 9732 C CA . GLN B 2 253 ? 172.465 142.084 165.591 1.00 86.50 253 GLN B CA 1
ATOM 9733 C C . GLN B 2 253 ? 173.399 142.357 166.765 1.00 86.50 253 GLN B C 1
ATOM 9734 O O . GLN B 2 253 ? 174.543 141.890 166.785 1.00 86.50 253 GLN B O 1
ATOM 9736 N N . SER B 2 254 ? 172.917 143.090 167.764 1.00 92.71 254 SER B N 1
ATOM 9737 C CA . SER B 2 254 ? 173.748 143.474 168.901 1.00 92.71 254 SER B CA 1
ATOM 9738 C C . SER B 2 254 ? 172.952 143.469 170.201 1.00 92.71 254 SER B C 1
ATOM 9739 O O . SER B 2 254 ? 173.493 143.745 171.271 1.00 92.71 254 SER B O 1
ATOM 9741 N N . ALA B 2 271 ? 178.777 135.262 163.281 1.00 57.00 271 ALA B N 1
ATOM 9742 C CA . ALA B 2 271 ? 177.372 135.480 162.961 1.00 57.00 271 ALA B CA 1
ATOM 9743 C C . ALA B 2 271 ? 177.205 135.928 161.515 1.00 57.00 271 ALA B C 1
ATOM 9744 O O . ALA B 2 271 ? 176.838 135.134 160.648 1.00 57.00 271 ALA B O 1
ATOM 9746 N N . SER B 2 272 ? 177.478 137.207 161.261 1.00 43.18 272 SER B N 1
ATOM 9747 C CA . SER B 2 272 ? 177.297 137.769 159.930 1.00 43.18 272 SER B CA 1
ATOM 9748 C C . SER B 2 272 ? 178.511 137.600 159.034 1.00 43.18 272 SER B C 1
ATOM 9749 O O . SER B 2 272 ? 178.384 137.742 157.815 1.00 43.18 272 SER B O 1
ATOM 9752 N N . VAL B 2 273 ? 179.691 137.337 159.595 1.00 44.54 273 VAL B N 1
ATOM 9753 C CA . VAL B 2 273 ? 180.899 137.180 158.788 1.00 44.54 273 VAL B CA 1
ATOM 9754 C C . VAL B 2 273 ? 181.002 135.786 158.189 1.00 44.54 273 VAL B C 1
ATOM 9755 O O . VAL B 2 273 ? 181.337 135.659 157.003 1.00 44.54 273 VAL B O 1
ATOM 9759 N N . GLU B 2 274 ? 180.649 134.748 158.941 1.00 54.28 274 GLU B N 1
ATOM 9760 C CA . GLU B 2 274 ? 180.713 133.382 158.441 1.00 54.28 274 GLU B CA 1
ATOM 9761 C C . GLU B 2 274 ? 179.594 133.051 157.461 1.00 54.28 274 GLU B C 1
ATOM 9762 O O . GLU B 2 274 ? 179.689 132.043 156.755 1.00 54.28 274 GLU B O 1
ATOM 9768 N N . ALA B 2 275 ? 178.539 133.867 157.405 1.00 44.58 275 ALA B N 1
ATOM 9769 C CA . ALA B 2 275 ? 177.415 133.583 156.520 1.00 44.58 275 ALA B CA 1
ATOM 9770 C C . ALA B 2 275 ? 177.690 134.011 155.087 1.00 44.58 275 ALA B C 1
ATOM 9771 O O . ALA B 2 275 ? 177.181 133.385 154.149 1.00 44.58 275 ALA B O 1
ATOM 9773 N N . VAL B 2 276 ? 178.495 135.056 154.899 1.00 37.11 276 VAL B N 1
ATOM 9774 C CA . VAL B 2 276 ? 178.837 135.505 153.561 1.00 37.11 276 VAL B CA 1
ATOM 9775 C C . VAL B 2 276 ? 179.771 134.522 152.865 1.00 37.11 276 VAL B C 1
ATOM 9776 O O . VAL B 2 276 ? 179.746 134.418 151.635 1.00 37.11 276 VAL B O 1
ATOM 9780 N N . LYS B 2 277 ? 180.534 133.733 153.624 1.00 44.01 277 LYS B N 1
ATOM 9781 C CA . LYS B 2 277 ? 181.332 132.660 153.033 1.00 44.01 277 LYS B CA 1
ATOM 9782 C C . LYS B 2 277 ? 180.447 131.583 152.416 1.00 44.01 277 LYS B C 1
ATOM 9783 O O . LYS B 2 277 ? 180.671 131.153 151.275 1.00 44.01 277 LYS B O 1
ATOM 9789 N N . MET B 2 278 ? 179.427 131.146 153.153 1.00 44.13 278 MET B N 1
ATOM 9790 C CA . MET B 2 278 ? 178.539 130.106 152.647 1.00 44.13 278 MET B CA 1
ATOM 9791 C C . MET B 2 278 ? 177.667 130.621 151.513 1.00 44.13 278 MET B C 1
ATOM 9792 O O . MET B 2 278 ? 177.380 129.883 150.561 1.00 44.13 278 MET B O 1
ATOM 9797 N N . LEU B 2 279 ? 177.255 131.887 151.588 1.00 32.92 279 LEU B N 1
ATOM 9798 C CA . LEU B 2 279 ? 176.511 132.475 150.484 1.00 32.92 279 LEU B CA 1
ATOM 9799 C C . LEU B 2 279 ? 177.375 132.595 149.240 1.00 32.92 279 LEU B C 1
ATOM 9800 O O . LEU B 2 279 ? 176.879 132.407 148.122 1.00 32.92 279 LEU B O 1
ATOM 9805 N N . ASP B 2 280 ? 178.671 132.850 149.420 1.00 30.19 280 ASP B N 1
ATOM 9806 C CA . ASP B 2 280 ? 179.595 132.875 148.298 1.00 30.19 280 ASP B CA 1
ATOM 9807 C C . ASP B 2 280 ? 179.748 131.499 147.671 1.00 30.19 280 ASP B C 1
ATOM 9808 O O . ASP B 2 280 ? 179.803 131.380 146.444 1.00 30.19 280 ASP B O 1
ATOM 9813 N N . GLU B 2 281 ? 179.795 130.449 148.498 1.00 33.30 281 GLU B N 1
ATOM 9814 C CA . GLU B 2 281 ? 179.886 129.086 147.966 1.00 33.30 281 GLU B CA 1
ATOM 9815 C C . GLU B 2 281 ? 178.636 128.693 147.181 1.00 33.30 281 GLU B C 1
ATOM 9816 O O . GLU B 2 281 ? 178.735 128.095 146.102 1.00 33.30 281 GLU B O 1
ATOM 9822 N N . ILE B 2 282 ? 177.453 129.018 147.711 1.00 30.54 282 ILE B N 1
ATOM 9823 C CA . ILE B 2 282 ? 176.196 128.698 147.034 1.00 30.54 282 ILE B CA 1
ATOM 9824 C C . ILE B 2 282 ? 176.065 129.467 145.721 1.00 30.54 282 ILE B C 1
ATOM 9825 O O . ILE B 2 282 ? 175.645 128.909 144.697 1.00 30.54 282 ILE B O 1
ATOM 9830 N N . LEU B 2 283 ? 176.454 130.742 145.710 1.00 22.56 283 LEU B N 1
ATOM 9831 C CA . LEU B 2 283 ? 176.419 131.496 144.469 1.00 22.56 283 LEU B CA 1
ATOM 9832 C C . LEU B 2 283 ? 177.475 131.030 143.484 1.00 22.56 283 LEU B C 1
ATOM 9833 O O . LEU B 2 283 ? 177.305 131.231 142.280 1.00 22.56 283 LEU B O 1
ATOM 9838 N N . LEU B 2 284 ? 178.556 130.407 143.963 1.00 27.39 284 LEU B N 1
ATOM 9839 C CA . LEU B 2 284 ? 179.506 129.762 143.064 1.00 27.39 284 LEU B CA 1
ATOM 9840 C C . LEU B 2 284 ? 178.897 128.530 142.414 1.00 27.39 284 LEU B C 1
ATOM 9841 O O . LEU B 2 284 ? 179.005 128.337 141.198 1.00 27.39 284 LEU B O 1
ATOM 9846 N N . GLN B 2 285 ? 178.256 127.680 143.217 1.00 26.13 285 GLN B N 1
ATOM 9847 C CA . GLN B 2 285 ? 177.652 126.458 142.693 1.00 26.13 285 GLN B CA 1
ATOM 9848 C C . GLN B 2 285 ? 176.468 126.730 141.773 1.00 26.13 285 GLN B C 1
ATOM 9849 O O . GLN B 2 285 ? 176.147 125.892 140.931 1.00 26.13 285 GLN B O 1
ATOM 9855 N N . LEU B 2 286 ? 175.812 127.876 141.915 1.00 24.72 286 LEU B N 1
ATOM 9856 C CA . LEU B 2 286 ? 174.788 128.273 140.959 1.00 24.72 286 LEU B CA 1
ATOM 9857 C C . LEU B 2 286 ? 175.338 129.047 139.771 1.00 24.72 286 LEU B C 1
ATOM 9858 O O . LEU B 2 286 ? 174.775 128.959 138.683 1.00 24.72 286 LEU B O 1
ATOM 9863 N N . SER B 2 287 ? 176.429 129.791 139.931 1.00 26.28 287 SER B N 1
ATOM 9864 C CA . SER B 2 287 ? 176.976 130.541 138.809 1.00 26.28 287 SER B CA 1
ATOM 9865 C C . SER B 2 287 ? 177.673 129.649 137.797 1.00 26.28 287 SER B C 1
ATOM 9866 O O . SER B 2 287 ? 178.015 130.122 136.708 1.00 26.28 287 SER B O 1
ATOM 9869 N N . ALA B 2 288 ? 177.905 128.382 138.148 1.00 31.73 288 ALA B N 1
ATOM 9870 C CA . ALA B 2 288 ? 178.516 127.432 137.234 1.00 31.73 288 ALA B CA 1
ATOM 9871 C C . ALA B 2 288 ? 177.618 127.127 136.044 1.00 31.73 288 ALA B C 1
ATOM 9872 O O . ALA B 2 288 ? 178.101 127.104 134.911 1.00 31.73 288 ALA B O 1
ATOM 9874 N N . SER B 2 289 ? 176.320 126.903 136.270 1.00 27.96 289 SER B N 1
ATOM 9875 C CA . SER B 2 289 ? 175.398 126.534 135.203 1.00 27.96 289 SER B CA 1
ATOM 9876 C C . SER B 2 289 ? 174.473 127.661 134.761 1.00 27.96 289 SER B C 1
ATOM 9877 O O . SER B 2 289 ? 174.485 128.022 133.585 1.00 27.96 289 SER B O 1
ATOM 9880 N N . VAL B 2 290 ? 173.679 128.243 135.659 1.00 25.57 290 VAL B N 1
ATOM 9881 C CA . VAL B 2 290 ? 172.653 129.224 135.283 1.00 25.57 290 VAL B CA 1
ATOM 9882 C C . VAL B 2 290 ? 173.131 130.665 135.427 1.00 25.57 290 VAL B C 1
ATOM 9883 O O . VAL B 2 290 ? 174.102 130.929 136.145 1.00 25.57 290 VAL B O 1
ATOM 9887 N N . PRO B 2 291 ? 172.490 131.619 134.755 1.00 22.25 291 PRO B N 1
ATOM 9888 C CA . PRO B 2 291 ? 172.583 133.026 135.175 1.00 22.25 291 PRO B CA 1
ATOM 9889 C C . PRO B 2 291 ? 171.704 133.324 136.385 1.00 22.25 291 PRO B C 1
ATOM 9890 O O . PRO B 2 291 ? 170.584 132.830 136.493 1.00 22.25 291 PRO B O 1
ATOM 9894 N N . VAL B 2 292 ? 172.234 134.137 137.313 1.00 21.23 292 VAL B N 1
ATOM 9895 C CA . VAL B 2 292 ? 171.622 134.412 138.614 1.00 21.23 292 VAL B CA 1
ATOM 9896 C C . VAL B 2 292 ? 171.536 135.929 138.804 1.00 21.23 292 VAL B C 1
ATOM 9897 O O . VAL B 2 292 ? 172.434 136.665 138.382 1.00 21.23 292 VAL B O 1
ATOM 9901 N N . ASP B 2 293 ? 170.451 136.396 139.446 1.00 26.07 293 ASP B N 1
ATOM 9902 C CA . ASP B 2 293 ? 170.260 137.795 139.844 1.00 26.07 293 ASP B CA 1
ATOM 9903 C C . ASP B 2 293 ? 169.977 137.858 141.337 1.00 26.07 293 ASP B C 1
ATOM 9904 O O . ASP B 2 293 ? 169.038 137.216 141.812 1.00 26.07 293 ASP B O 1
ATOM 9909 N N . VAL B 2 294 ? 170.757 138.648 142.071 1.00 24.35 294 VAL B N 1
ATOM 9910 C CA . VAL B 2 294 ? 170.704 138.661 143.531 1.00 24.35 294 VAL B CA 1
ATOM 9911 C C . VAL B 2 294 ? 170.277 140.044 144.000 1.00 24.35 294 VAL B C 1
ATOM 9912 O O . VAL B 2 294 ? 170.849 141.052 143.570 1.00 24.35 294 VAL B O 1
ATOM 9916 N N . MET B 2 295 ? 169.293 140.088 144.910 1.00 28.60 295 MET B N 1
ATOM 9917 C CA . MET B 2 295 ? 168.697 141.323 145.398 1.00 28.60 295 MET B CA 1
ATOM 9918 C C . MET B 2 295 ? 168.833 141.450 146.910 1.00 28.60 295 MET B C 1
ATOM 9919 O O . MET B 2 295 ? 168.713 140.456 147.629 1.00 28.60 295 MET B O 1
ATOM 9924 N N . PRO B 2 296 ? 169.105 142.654 147.411 1.00 40.62 296 PRO B N 1
ATOM 9925 C CA . PRO B 2 296 ? 169.192 142.857 148.857 1.00 40.62 296 PRO B CA 1
ATOM 9926 C C . PRO B 2 296 ? 167.824 142.892 149.509 1.00 40.62 296 PRO B C 1
ATOM 9927 O O . PRO B 2 296 ? 166.816 143.205 148.880 1.00 40.62 296 PRO B O 1
ATOM 9931 N N . GLY B 2 297 ? 167.795 142.584 150.792 1.00 28.33 297 GLY B N 1
ATOM 9932 C CA . GLY B 2 297 ? 166.528 142.476 151.473 1.00 28.33 297 GLY B CA 1
ATOM 9933 C C . GLY B 2 297 ? 166.461 143.240 152.767 1.00 28.33 297 GLY B C 1
ATOM 9934 O O . GLY B 2 297 ? 167.172 144.226 152.945 1.00 28.33 297 GLY B O 1
ATOM 9935 N N . GLU B 2 298 ? 165.604 142.784 153.675 1.00 24.94 298 GLU B N 1
ATOM 9936 C CA . GLU B 2 298 ? 165.399 143.469 154.946 1.00 24.94 298 GLU B CA 1
ATOM 9937 C C . GLU B 2 298 ? 166.633 143.383 155.834 1.00 24.94 298 GLU B C 1
ATOM 9938 O O . GLU B 2 298 ? 167.076 144.393 156.384 1.00 24.94 298 GLU B O 1
ATOM 9944 N N . PHE B 2 299 ? 167.204 142.191 155.999 1.00 36.09 299 PHE B N 1
ATOM 9945 C CA . PHE B 2 299 ? 168.560 142.099 156.533 1.00 36.09 299 PHE B CA 1
ATOM 9946 C C . PHE B 2 299 ? 169.475 141.625 155.416 1.00 36.09 299 PHE B C 1
ATOM 9947 O O . PHE B 2 299 ? 169.408 140.470 154.994 1.00 36.09 299 PHE B O 1
ATOM 9955 N N . ASP B 2 300 ? 170.332 142.535 154.964 1.00 35.68 300 ASP B N 1
ATOM 9956 C CA . ASP B 2 300 ? 171.395 142.309 153.998 1.00 35.68 300 ASP B CA 1
ATOM 9957 C C . ASP B 2 300 ? 172.330 143.501 154.100 1.00 35.68 300 ASP B C 1
ATOM 9958 O O . ASP B 2 300 ? 171.867 144.613 154.384 1.00 35.68 300 ASP B O 1
ATOM 9963 N N . PRO B 2 301 ? 173.640 143.312 153.911 1.00 37.63 301 PRO B N 1
ATOM 9964 C CA . PRO B 2 301 ? 174.577 144.432 154.104 1.00 37.63 301 PRO B CA 1
ATOM 9965 C C . PRO B 2 301 ? 174.486 145.537 153.057 1.00 37.63 301 PRO B C 1
ATOM 9966 O O . PRO B 2 301 ? 175.371 145.670 152.207 1.00 37.63 301 PRO B O 1
ATOM 9970 N N . THR B 2 302 ? 173.427 146.343 153.129 1.00 30.45 302 THR B N 1
ATOM 9971 C CA . THR B 2 302 ? 173.245 147.536 152.305 1.00 30.45 302 THR B CA 1
ATOM 9972 C C . THR B 2 302 ? 172.656 148.639 153.176 1.00 30.45 302 THR B C 1
ATOM 9973 O O . THR B 2 302 ? 172.597 148.525 154.403 1.00 30.45 302 THR B O 1
ATOM 9977 N N . ASN B 2 303 ? 172.195 149.702 152.523 1.00 32.32 303 ASN B N 1
ATOM 9978 C CA . ASN B 2 303 ? 171.565 150.832 153.187 1.00 32.32 303 ASN B CA 1
ATOM 9979 C C . ASN B 2 303 ? 170.160 150.474 153.671 1.00 32.32 303 ASN B C 1
ATOM 9980 O O . ASN B 2 303 ? 169.686 149.346 153.538 1.00 32.32 303 ASN B O 1
ATOM 9985 N N . TYR B 2 304 ? 169.476 151.463 154.233 1.00 33.01 304 TYR B N 1
ATOM 9986 C CA . TYR B 2 304 ? 168.143 151.259 154.777 1.00 33.01 304 TYR B CA 1
ATOM 9987 C C . TYR B 2 304 ? 167.039 151.867 153.927 1.00 33.01 304 TYR B C 1
ATOM 9988 O O . TYR B 2 304 ? 165.938 151.318 153.894 1.00 33.01 304 TYR B O 1
ATOM 9997 N N . THR B 2 305 ? 167.297 152.978 153.240 1.00 29.84 305 THR B N 1
ATOM 9998 C CA . THR B 2 305 ? 166.263 153.663 152.480 1.00 29.84 305 THR B CA 1
ATOM 9999 C C . THR B 2 305 ? 165.874 152.844 151.250 1.00 29.84 305 THR B C 1
ATOM 10000 O O . THR B 2 305 ? 166.530 151.871 150.893 1.00 29.84 305 THR B O 1
ATOM 10004 N N . LEU B 2 306 ? 164.782 153.247 150.596 1.00 33.76 306 LEU B N 1
ATOM 10005 C CA . LEU B 2 306 ? 164.097 152.273 149.757 1.00 33.76 306 LEU B CA 1
ATOM 10006 C C . LEU B 2 306 ? 164.719 151.968 148.393 1.00 33.76 306 LEU B C 1
ATOM 10007 O O . LEU B 2 306 ? 164.730 150.789 148.020 1.00 33.76 306 LEU B O 1
ATOM 10012 N N . PRO B 2 307 ? 165.274 152.900 147.616 1.00 40.62 307 PRO B N 1
ATOM 10013 C CA . PRO B 2 307 ? 166.058 152.418 146.472 1.00 40.62 307 PRO B CA 1
ATOM 10014 C C . PRO B 2 307 ? 167.385 151.861 146.951 1.00 40.62 307 PRO B C 1
ATOM 10015 O O . PRO B 2 307 ? 168.401 152.554 146.955 1.00 40.62 307 PRO B O 1
ATOM 10019 N N . GLN B 2 308 ? 167.359 150.605 147.397 1.00 40.62 308 GLN B N 1
ATOM 10020 C CA . GLN B 2 308 ? 168.545 149.939 147.911 1.00 40.62 308 GLN B CA 1
ATOM 10021 C C . GLN B 2 308 ? 169.516 149.625 146.791 1.00 40.62 308 GLN B C 1
ATOM 10022 O O . GLN B 2 308 ? 169.132 149.081 145.756 1.00 40.62 308 GLN B O 1
ATOM 10028 N N . GLN B 2 309 ? 170.773 149.968 147.011 1.00 40.62 309 GLN B N 1
ATOM 10029 C CA . GLN B 2 309 ? 171.845 149.877 146.041 1.00 40.62 309 GLN B CA 1
ATOM 10030 C C . GLN B 2 309 ? 172.427 148.466 146.044 1.00 40.62 309 GLN B C 1
ATOM 10031 O O . GLN B 2 309 ? 172.223 147.717 146.998 1.00 40.62 309 GLN B O 1
ATOM 10037 N N . PRO B 2 310 ? 173.111 148.057 144.969 1.00 40.62 310 PRO B N 1
ATOM 10038 C CA . PRO B 2 310 ? 173.601 146.680 144.895 1.00 40.62 310 PRO B CA 1
ATOM 10039 C C . PRO B 2 310 ? 174.691 146.377 145.905 1.00 40.62 310 PRO B C 1
ATOM 10040 O O . PRO B 2 310 ? 175.382 147.260 146.410 1.00 40.62 310 PRO B O 1
ATOM 10044 N N . LEU B 2 311 ? 174.822 145.090 146.194 1.00 33.76 311 LEU B N 1
ATOM 10045 C CA . LEU B 2 311 ? 175.825 144.595 147.121 1.00 33.76 311 LEU B CA 1
ATOM 10046 C C . LEU B 2 311 ? 177.231 144.804 146.567 1.00 33.76 311 LEU B C 1
ATOM 10047 O O . LEU B 2 311 ? 177.471 144.704 145.363 1.00 33.76 311 LEU B O 1
ATOM 10052 N N . HIS B 2 312 ? 178.162 145.103 147.457 1.00 31.89 312 HIS B N 1
ATOM 10053 C CA . HIS B 2 312 ? 179.539 145.353 147.048 1.00 31.89 312 HIS B CA 1
ATOM 10054 C C . HIS B 2 312 ? 180.229 144.032 146.728 1.00 31.89 312 HIS B C 1
ATOM 10055 O O . HIS B 2 312 ? 180.095 143.071 147.492 1.00 31.89 312 HIS B O 1
ATOM 10062 N N . PRO B 2 313 ? 180.981 143.951 145.623 1.00 34.01 313 PRO B N 1
ATOM 10063 C CA . PRO B 2 313 ? 181.569 142.663 145.219 1.00 34.01 313 PRO B CA 1
ATOM 10064 C C . PRO B 2 313 ? 182.716 142.177 146.094 1.00 34.01 313 PRO B C 1
ATOM 10065 O O . PRO B 2 313 ? 183.189 141.056 145.874 1.00 34.01 313 PRO B O 1
ATOM 10069 N N . CYS B 2 314 ? 183.176 142.957 147.075 1.00 37.10 314 CYS B N 1
ATOM 10070 C CA . CYS B 2 314 ? 184.325 142.558 147.877 1.00 37.10 314 CYS B CA 1
ATOM 10071 C C . CYS B 2 314 ? 183.983 141.533 148.945 1.00 37.10 314 CYS B C 1
ATOM 10072 O O . CYS B 2 314 ? 184.884 141.093 149.661 1.00 37.10 314 CYS B O 1
ATOM 10075 N N . MET B 2 315 ? 182.723 141.142 149.082 1.00 29.30 315 MET B N 1
ATOM 10076 C CA . MET B 2 315 ? 182.335 140.100 150.016 1.00 29.30 315 MET B CA 1
ATOM 10077 C C . MET B 2 315 ? 182.190 138.738 149.350 1.00 29.30 315 MET B C 1
ATOM 10078 O O . MET B 2 315 ? 181.894 137.756 150.034 1.00 29.30 315 MET B O 1
ATOM 10083 N N . PHE B 2 316 ? 182.386 138.663 148.033 1.00 29.60 316 PHE B N 1
ATOM 10084 C CA . PHE B 2 316 ? 182.240 137.431 147.259 1.00 29.60 316 PHE B CA 1
ATOM 10085 C C . PHE B 2 316 ? 183.505 137.215 146.445 1.00 29.60 316 PHE B C 1
ATOM 10086 O O . PHE B 2 316 ? 183.593 137.657 145.290 1.00 29.60 316 PHE B O 1
ATOM 10094 N N . PRO B 2 317 ? 184.524 136.567 147.018 1.00 30.52 317 PRO B N 1
ATOM 10095 C CA . PRO B 2 317 ? 185.747 136.280 146.259 1.00 30.52 317 PRO B CA 1
ATOM 10096 C C . PRO B 2 317 ? 185.553 135.236 145.172 1.00 30.52 317 PRO B C 1
ATOM 10097 O O . PRO B 2 317 ? 186.006 135.424 144.042 1.00 30.52 317 PRO B O 1
ATOM 10101 N N . LEU B 2 318 ? 184.875 134.138 145.500 1.00 29.51 318 LEU B N 1
ATOM 10102 C CA . LEU B 2 318 ? 184.817 132.995 144.597 1.00 29.51 318 LEU B CA 1
ATOM 10103 C C . LEU B 2 318 ? 183.884 133.231 143.419 1.00 29.51 318 LEU B C 1
ATOM 10104 O O . LEU B 2 318 ? 184.234 132.908 142.281 1.00 29.51 318 LEU B O 1
ATOM 10109 N N . ALA B 2 319 ? 182.701 133.787 143.668 1.00 29.12 319 ALA B N 1
ATOM 10110 C CA . ALA B 2 319 ? 181.631 133.807 142.681 1.00 29.12 319 ALA B CA 1
ATOM 10111 C C . ALA B 2 319 ? 181.777 134.906 141.648 1.00 29.12 319 ALA B C 1
ATOM 10112 O O . ALA B 2 319 ? 181.016 134.921 140.681 1.00 29.12 319 ALA B O 1
ATOM 10114 N N . THR B 2 320 ? 182.726 135.810 141.811 1.00 36.25 320 THR B N 1
ATOM 10115 C CA . THR B 2 320 ? 182.930 136.885 140.858 1.00 36.25 320 THR B CA 1
ATOM 10116 C C . THR B 2 320 ? 183.920 136.470 139.763 1.00 36.25 320 THR B C 1
ATOM 10117 O O . THR B 2 320 ? 184.333 137.296 138.942 1.00 36.25 320 THR B O 1
ATOM 10121 N N . ALA B 2 321 ? 184.301 135.191 139.731 1.00 48.59 321 ALA B N 1
ATOM 10122 C CA . ALA B 2 321 ? 185.065 134.663 138.607 1.00 48.59 321 ALA B CA 1
ATOM 10123 C C . ALA B 2 321 ? 184.228 134.593 137.334 1.00 48.59 321 ALA B C 1
ATOM 10124 O O . ALA B 2 321 ? 184.750 134.813 136.238 1.00 48.59 321 ALA B O 1
ATOM 10126 N N . TYR B 2 322 ? 182.938 134.305 137.459 1.00 42.05 322 TYR B N 1
ATOM 10127 C CA . TYR B 2 322 ? 182.050 134.077 136.333 1.00 42.05 322 TYR B CA 1
ATOM 10128 C C . TYR B 2 322 ? 181.230 135.318 136.025 1.00 42.05 322 TYR B C 1
ATOM 10129 O O . TYR B 2 322 ? 180.856 136.074 136.922 1.00 42.05 322 TYR B O 1
ATOM 10138 N N . SER B 2 323 ? 180.933 135.509 134.745 1.00 38.95 323 SER B N 1
ATOM 10139 C CA . SER B 2 323 ? 180.078 136.597 134.301 1.00 38.95 323 SER B CA 1
ATOM 10140 C C . SER B 2 323 ? 178.613 136.196 134.193 1.00 38.95 323 SER B C 1
ATOM 10141 O O . SER B 2 323 ? 177.850 136.871 133.497 1.00 38.95 323 SER B O 1
ATOM 10144 N N . THR B 2 324 ? 178.204 135.116 134.856 1.00 30.77 324 THR B N 1
ATOM 10145 C CA . THR B 2 324 ? 176.793 134.775 134.927 1.00 30.77 324 THR B CA 1
ATOM 10146 C C . THR B 2 324 ? 176.125 135.246 136.211 1.00 30.77 324 THR B C 1
ATOM 10147 O O . THR B 2 324 ? 174.899 135.190 136.303 1.00 30.77 324 THR B O 1
ATOM 10151 N N . LEU B 2 325 ? 176.887 135.709 137.196 1.00 23.80 325 LEU B N 1
ATOM 10152 C CA . LEU B 2 325 ? 176.314 136.237 138.427 1.00 23.80 325 LEU B CA 1
ATOM 10153 C C . LEU B 2 325 ? 176.100 137.742 138.312 1.00 23.80 325 LEU B C 1
ATOM 10154 O O . LEU B 2 325 ? 177.002 138.464 137.879 1.00 23.80 325 LEU B O 1
ATOM 10159 N N . GLN B 2 326 ? 174.913 138.226 138.707 1.00 27.62 326 GLN B N 1
ATOM 10160 C CA . GLN B 2 326 ? 174.654 139.661 138.690 1.00 27.62 326 GLN B CA 1
ATOM 10161 C C . GLN B 2 326 ? 174.002 140.098 139.998 1.00 27.62 326 GLN B C 1
ATOM 10162 O O . GLN B 2 326 ? 173.144 139.400 140.544 1.00 27.62 326 GLN B O 1
ATOM 10168 N N . LEU B 2 327 ? 174.417 141.257 140.489 1.00 27.60 327 LEU B N 1
ATOM 10169 C CA . LEU B 2 327 ? 173.930 141.835 141.732 1.00 27.60 327 LEU B CA 1
ATOM 10170 C C . LEU B 2 327 ? 173.139 143.094 141.392 1.00 27.60 327 LEU B C 1
ATOM 10171 O O . LEU B 2 327 ? 173.673 144.004 140.750 1.00 27.60 327 LEU B O 1
ATOM 10176 N N . VAL B 2 328 ? 171.884 143.151 141.864 1.00 26.33 328 VAL B N 1
ATOM 10177 C CA . VAL B 2 328 ? 170.956 144.294 141.589 1.00 26.33 328 VAL B CA 1
ATOM 10178 C C . VAL B 2 328 ? 170.582 145.019 142.892 1.00 26.33 328 VAL B C 1
ATOM 10179 O O . VAL B 2 328 ? 171.359 144.927 143.862 1.00 26.33 328 VAL B O 1
ATOM 10183 N N . THR B 2 329 ? 169.427 145.703 142.903 1.00 30.00 329 THR B N 1
ATOM 10184 C CA . THR B 2 329 ? 168.956 146.495 144.078 1.00 30.00 329 THR B CA 1
ATOM 10185 C C . THR B 2 329 ? 167.586 146.004 144.570 1.00 30.00 329 THR B C 1
ATOM 10186 O O . THR B 2 329 ? 167.261 144.829 144.318 1.00 30.00 329 THR B O 1
ATOM 10190 N N . ASN B 2 330 ? 166.835 146.879 145.258 1.00 20.89 330 ASN B N 1
ATOM 10191 C CA . ASN B 2 330 ? 165.476 146.566 145.791 1.00 20.89 330 ASN B CA 1
ATOM 10192 C C . ASN B 2 330 ? 164.474 146.560 144.631 1.00 20.89 330 ASN B C 1
ATOM 10193 O O . ASN B 2 330 ? 164.313 145.487 144.018 1.00 20.89 330 ASN B O 1
ATOM 10198 N N . PRO B 2 331 ? 163.767 147.664 144.293 1.00 23.76 331 PRO B N 1
ATOM 10199 C CA . PRO B 2 331 ? 162.893 147.665 143.115 1.00 23.76 331 PRO B CA 1
ATOM 10200 C C . PRO B 2 331 ? 163.672 147.245 141.882 1.00 23.76 331 PRO B C 1
ATOM 10201 O O . PRO B 2 331 ? 164.584 147.949 141.445 1.00 23.76 331 PRO B O 1
ATOM 10205 N N . TYR B 2 332 ? 163.328 146.091 141.323 1.00 40.62 332 TYR B N 1
ATOM 10206 C CA . TYR B 2 332 ? 164.040 145.532 140.186 1.00 40.62 332 TYR B CA 1
ATOM 10207 C C . TYR B 2 332 ? 163.071 145.459 139.023 1.00 40.62 332 TYR B C 1
ATOM 10208 O O . TYR B 2 332 ? 162.001 144.864 139.151 1.00 40.62 332 TYR B O 1
ATOM 10217 N N . GLN B 2 333 ? 163.424 146.093 137.915 1.00 36.65 333 GLN B N 1
ATOM 10218 C CA . GLN B 2 333 ? 162.771 145.906 136.632 1.00 36.65 333 GLN B CA 1
ATOM 10219 C C . GLN B 2 333 ? 163.669 145.093 135.718 1.00 36.65 333 GLN B C 1
ATOM 10220 O O . GLN B 2 333 ? 164.889 145.157 135.822 1.00 36.65 333 GLN B O 1
ATOM 10226 N N . ALA B 2 334 ? 163.057 144.381 134.770 1.00 25.07 334 ALA B N 1
ATOM 10227 C CA . ALA B 2 334 ? 163.815 143.744 133.697 1.00 25.07 334 ALA B CA 1
ATOM 10228 C C . ALA B 2 334 ? 162.890 143.428 132.532 1.00 25.07 334 ALA B C 1
ATOM 10229 O O . ALA B 2 334 ? 161.670 143.461 132.661 1.00 25.07 334 ALA B O 1
ATOM 10231 N N . THR B 2 335 ? 163.495 143.093 131.394 1.00 24.34 335 THR B N 1
ATOM 10232 C CA . THR B 2 335 ? 162.790 142.603 130.206 1.00 24.34 335 THR B CA 1
ATOM 10233 C C . THR B 2 335 ? 163.384 141.247 129.836 1.00 24.34 335 THR B C 1
ATOM 10234 O O . THR B 2 335 ? 164.315 141.172 129.034 1.00 24.34 335 THR B O 1
ATOM 10238 N N . ILE B 2 336 ? 162.842 140.179 130.404 1.00 27.79 336 ILE B N 1
ATOM 10239 C CA . ILE B 2 336 ? 163.379 138.830 130.237 1.00 27.79 336 ILE B CA 1
ATOM 10240 C C . ILE B 2 336 ? 162.583 138.183 129.114 1.00 27.79 336 ILE B C 1
ATOM 10241 O O . ILE B 2 336 ? 161.463 137.724 129.323 1.00 27.79 336 ILE B O 1
ATOM 10246 N N . ASP B 2 337 ? 163.161 138.194 127.907 1.00 37.29 337 ASP B N 1
ATOM 10247 C CA . ASP B 2 337 ? 162.674 137.487 126.714 1.00 37.29 337 ASP B CA 1
ATOM 10248 C C . ASP B 2 337 ? 161.349 138.082 126.227 1.00 37.29 337 ASP B C 1
ATOM 10249 O O . ASP B 2 337 ? 160.445 137.385 125.776 1.00 37.29 337 ASP B O 1
ATOM 10254 N N . GLY B 2 338 ? 161.249 139.403 126.329 1.00 33.15 338 GLY B N 1
ATOM 10255 C CA . GLY B 2 338 ? 160.057 140.104 125.886 1.00 33.15 338 GLY B CA 1
ATOM 10256 C C . GLY B 2 338 ? 159.081 140.409 126.999 1.00 33.15 338 GLY B C 1
ATOM 10257 O O . GLY B 2 338 ? 158.451 141.466 127.011 1.00 33.15 338 GLY B O 1
ATOM 10258 N N . VAL B 2 339 ? 158.944 139.476 127.931 1.00 29.38 339 VAL B N 1
ATOM 10259 C CA . VAL B 2 339 ? 158.100 139.649 129.109 1.00 29.38 339 VAL B CA 1
ATOM 10260 C C . VAL B 2 339 ? 158.822 140.558 130.094 1.00 29.38 339 VAL B C 1
ATOM 10261 O O . VAL B 2 339 ? 159.963 140.286 130.470 1.00 29.38 339 VAL B O 1
ATOM 10265 N N . ARG B 2 340 ? 158.161 141.625 130.535 1.00 36.15 340 ARG B N 1
ATOM 10266 C CA . ARG B 2 340 ? 158.782 142.560 131.463 1.00 36.15 340 ARG B CA 1
ATOM 10267 C C . ARG B 2 340 ? 158.341 142.310 132.898 1.00 36.15 340 ARG B C 1
ATOM 10268 O O . ARG B 2 340 ? 157.156 142.131 133.181 1.00 36.15 340 ARG B O 1
ATOM 10276 N N . PHE B 2 341 ? 159.319 142.303 133.797 1.00 40.62 341 PHE B N 1
ATOM 10277 C CA . PHE B 2 341 ? 159.168 141.969 135.202 1.00 40.62 341 PHE B CA 1
ATOM 10278 C C . PHE B 2 341 ? 159.416 143.210 136.047 1.00 40.62 341 PHE B C 1
ATOM 10279 O O . PHE B 2 341 ? 160.223 144.069 135.684 1.00 40.62 341 PHE B O 1
ATOM 10287 N N . LEU B 2 342 ? 158.752 143.267 137.201 1.00 40.62 342 LEU B N 1
ATOM 10288 C CA . LEU B 2 342 ? 159.021 144.286 138.207 1.00 40.62 342 LEU B CA 1
ATOM 10289 C C . LEU B 2 342 ? 158.715 143.683 139.563 1.00 40.62 342 LEU B C 1
ATOM 10290 O O . LEU B 2 342 ? 157.686 143.031 139.724 1.00 40.62 342 LEU B O 1
ATOM 10295 N N . GLY B 2 343 ? 159.600 143.890 140.526 1.00 40.62 343 GLY B N 1
ATOM 10296 C CA . GLY B 2 343 ? 159.372 143.278 141.821 1.00 40.62 343 GLY B CA 1
ATOM 10297 C C . GLY B 2 343 ? 160.177 143.925 142.918 1.00 40.62 343 GLY B C 1
ATOM 10298 O O . GLY B 2 343 ? 161.097 144.706 142.673 1.00 40.62 343 GLY B O 1
ATOM 10299 N N . THR B 2 344 ? 159.790 143.601 144.147 1.00 30.78 344 THR B N 1
ATOM 10300 C CA . THR B 2 344 ? 160.457 144.024 145.365 1.00 30.78 344 THR B CA 1
ATOM 10301 C C . THR B 2 344 ? 160.693 142.813 146.253 1.00 30.78 344 THR B C 1
ATOM 10302 O O . THR B 2 344 ? 160.261 141.702 145.956 1.00 30.78 344 THR B O 1
ATOM 10306 N N . SER B 2 345 ? 161.370 143.043 147.374 1.00 29.05 345 SER B N 1
ATOM 10307 C CA . SER B 2 345 ? 161.589 142.023 148.383 1.00 29.05 345 SER B CA 1
ATOM 10308 C C . SER B 2 345 ? 160.602 142.120 149.533 1.00 29.05 345 SER B C 1
ATOM 10309 O O . SER B 2 345 ? 160.921 141.701 150.645 1.00 29.05 345 SER B O 1
ATOM 10312 N N . GLY B 2 346 ? 159.426 142.686 149.298 1.00 40.62 346 GLY B N 1
ATOM 10313 C CA . GLY B 2 346 ? 158.328 142.560 150.239 1.00 40.62 346 GLY B CA 1
ATOM 10314 C C . GLY B 2 346 ? 158.414 143.476 151.434 1.00 40.62 346 GLY B C 1
ATOM 10315 O O . GLY B 2 346 ? 158.229 143.058 152.577 1.00 40.62 346 GLY B O 1
ATOM 10316 N N . GLN B 2 347 ? 158.717 144.738 151.168 1.00 24.42 347 GLN B N 1
ATOM 10317 C CA . GLN B 2 347 ? 158.847 145.766 152.190 1.00 24.42 347 GLN B CA 1
ATOM 10318 C C . GLN B 2 347 ? 157.736 146.797 152.121 1.00 24.42 347 GLN B C 1
ATOM 10319 O O . GLN B 2 347 ? 157.380 147.381 153.146 1.00 24.42 347 GLN B O 1
ATOM 10325 N N . ASN B 2 348 ? 157.170 147.005 150.935 1.00 27.26 348 ASN B N 1
ATOM 10326 C CA . ASN B 2 348 ? 155.974 147.826 150.802 1.00 27.26 348 ASN B CA 1
ATOM 10327 C C . ASN B 2 348 ? 154.728 147.096 151.299 1.00 27.26 348 ASN B C 1
ATOM 10328 O O . ASN B 2 348 ? 153.885 147.691 151.980 1.00 27.26 348 ASN B O 1
ATOM 10333 N N . VAL B 2 349 ? 154.614 145.805 150.989 1.00 21.78 349 VAL B N 1
ATOM 10334 C CA . VAL B 2 349 ? 153.397 145.048 151.268 1.00 21.78 349 VAL B CA 1
ATOM 10335 C C . VAL B 2 349 ? 153.229 144.817 152.764 1.00 21.78 349 VAL B C 1
ATOM 10336 O O . VAL B 2 349 ? 152.128 144.966 153.309 1.00 21.78 349 VAL B O 1
ATOM 10340 N N . SER B 2 350 ? 154.317 144.537 153.470 1.00 25.02 350 SER B N 1
ATOM 10341 C CA . SER B 2 350 ? 154.208 144.369 154.914 1.00 25.02 350 SER B CA 1
ATOM 10342 C C . SER B 2 350 ? 154.025 145.697 155.635 1.00 25.02 350 SER B C 1
ATOM 10343 O O . SER B 2 350 ? 153.422 145.732 156.716 1.00 25.02 350 SER B O 1
ATOM 10346 N N . ASP B 2 351 ? 154.505 146.791 155.040 1.00 29.17 351 ASP B N 1
ATOM 10347 C CA . ASP B 2 351 ? 154.284 148.111 155.613 1.00 29.17 351 ASP B CA 1
ATOM 10348 C C . ASP B 2 351 ? 152.821 148.510 155.522 1.00 29.17 351 ASP B C 1
ATOM 10349 O O . ASP B 2 351 ? 152.263 149.061 156.474 1.00 29.17 351 ASP B O 1
ATOM 10354 N N . ILE B 2 352 ? 152.186 148.250 154.375 1.00 18.92 352 ILE B N 1
ATOM 10355 C CA . ILE B 2 352 ? 150.744 148.450 154.247 1.00 18.92 352 ILE B CA 1
ATOM 10356 C C . ILE B 2 352 ? 149.985 147.517 155.184 1.00 18.92 352 ILE B C 1
ATOM 10357 O O . ILE B 2 352 ? 148.976 147.903 155.775 1.00 18.92 352 ILE B O 1
ATOM 10362 N N . PHE B 2 353 ? 150.489 146.293 155.374 1.00 24.85 353 PHE B N 1
ATOM 10363 C CA . PHE B 2 353 ? 149.874 145.345 156.305 1.00 24.85 353 PHE B CA 1
ATOM 10364 C C . PHE B 2 353 ? 149.918 145.835 157.746 1.00 24.85 353 PHE B C 1
ATOM 10365 O O . PHE B 2 353 ? 149.063 145.458 158.553 1.00 24.85 353 PHE B O 1
ATOM 10373 N N . ARG B 2 354 ? 150.915 146.647 158.103 1.00 26.06 354 ARG B N 1
ATOM 10374 C CA . ARG B 2 354 ? 150.992 147.145 159.476 1.00 26.06 354 ARG B CA 1
ATOM 10375 C C . ARG B 2 354 ? 149.874 148.134 159.782 1.00 26.06 354 ARG B C 1
ATOM 10376 O O . ARG B 2 354 ? 149.201 148.022 160.810 1.00 26.06 354 ARG B O 1
ATOM 10384 N N . TYR B 2 355 ? 149.657 149.106 158.895 1.00 26.81 355 TYR B N 1
ATOM 10385 C CA . TYR B 2 355 ? 148.779 150.241 159.158 1.00 26.81 355 TYR B CA 1
ATOM 10386 C C . TYR B 2 355 ? 147.500 150.203 158.329 1.00 26.81 355 TYR B C 1
ATOM 10387 O O . TYR B 2 355 ? 147.039 151.236 157.847 1.00 26.81 355 TYR B O 1
ATOM 10396 N N . SER B 2 356 ? 146.918 149.020 158.154 1.00 26.43 356 SER B N 1
ATOM 10397 C CA . SER B 2 356 ? 145.642 148.871 157.475 1.00 26.43 356 SER B CA 1
ATOM 10398 C C . SER B 2 356 ? 144.933 147.670 158.073 1.00 26.43 356 SER B C 1
ATOM 10399 O O . SER B 2 356 ? 145.337 147.137 159.108 1.00 26.43 356 SER B O 1
ATOM 10402 N N . SER B 2 357 ? 143.864 147.236 157.417 1.00 32.48 357 SER B N 1
ATOM 10403 C CA . SER B 2 357 ? 143.060 146.136 157.917 1.00 32.48 357 SER B CA 1
ATOM 10404 C C . SER B 2 357 ? 143.026 144.936 156.990 1.00 32.48 357 SER B C 1
ATOM 10405 O O . SER B 2 357 ? 142.538 143.881 157.403 1.00 32.48 357 SER B O 1
ATOM 10408 N N . MET B 2 358 ? 143.532 145.062 155.768 1.00 31.75 358 MET B N 1
ATOM 10409 C CA . MET B 2 358 ? 143.606 143.947 154.840 1.00 31.75 358 MET B CA 1
ATOM 10410 C C . MET B 2 358 ? 144.624 142.911 155.316 1.00 31.75 358 MET B C 1
ATOM 10411 O O . MET B 2 358 ? 145.682 143.249 155.850 1.00 31.75 358 MET B O 1
ATOM 10416 N N . GLU B 2 359 ? 144.295 141.633 155.113 1.00 32.61 359 GLU B N 1
ATOM 10417 C CA . GLU B 2 359 ? 145.145 140.517 155.518 1.00 32.61 359 GLU B CA 1
ATOM 10418 C C . GLU B 2 359 ? 145.774 139.782 154.345 1.00 32.61 359 GLU B C 1
ATOM 10419 O O . GLU B 2 359 ? 146.938 139.388 154.413 1.00 32.61 359 GLU B O 1
ATOM 10425 N N . ASP B 2 360 ? 145.020 139.585 153.272 1.00 38.25 360 ASP B N 1
ATOM 10426 C CA . ASP B 2 360 ? 145.472 138.815 152.123 1.00 38.25 360 ASP B CA 1
ATOM 10427 C C . ASP B 2 360 ? 146.565 139.578 151.381 1.00 38.25 360 ASP B C 1
ATOM 10428 O O . ASP B 2 360 ? 146.324 140.671 150.865 1.00 38.25 360 ASP B O 1
ATOM 10433 N N . HIS B 2 361 ? 147.761 138.983 151.311 1.00 27.68 361 HIS B N 1
ATOM 10434 C CA . HIS B 2 361 ? 148.911 139.649 150.707 1.00 27.68 361 HIS B CA 1
ATOM 10435 C C . HIS B 2 361 ? 148.764 139.805 149.201 1.00 27.68 361 HIS B C 1
ATOM 10436 O O . HIS B 2 361 ? 149.278 140.776 148.627 1.00 27.68 361 HIS B O 1
ATOM 10443 N N . LEU B 2 362 ? 148.059 138.877 148.551 1.00 25.68 362 LEU B N 1
ATOM 10444 C CA . LEU B 2 362 ? 147.775 139.011 147.127 1.00 25.68 362 LEU B CA 1
ATOM 10445 C C . LEU B 2 362 ? 146.816 140.172 146.871 1.00 25.68 362 LEU B C 1
ATOM 10446 O O . LEU B 2 362 ? 146.960 140.910 145.883 1.00 25.68 362 LEU B O 1
ATOM 10451 N N . GLU B 2 363 ? 145.875 140.385 147.795 1.00 24.84 363 GLU B N 1
ATOM 10452 C CA . GLU B 2 363 ? 144.948 141.508 147.697 1.00 24.84 363 GLU B CA 1
ATOM 10453 C C . GLU B 2 363 ? 145.661 142.839 147.895 1.00 24.84 363 GLU B C 1
ATOM 10454 O O . GLU B 2 363 ? 145.371 143.810 147.191 1.00 24.84 363 GLU B O 1
ATOM 10460 N N . ILE B 2 364 ? 146.591 142.895 148.854 1.00 27.95 364 ILE B N 1
ATOM 10461 C CA . ILE B 2 364 ? 147.367 144.103 149.114 1.00 27.95 364 ILE B CA 1
ATOM 10462 C C . ILE B 2 364 ? 148.258 144.429 147.928 1.00 27.95 364 ILE B C 1
ATOM 10463 O O . ILE B 2 364 ? 148.425 145.597 147.560 1.00 27.95 364 ILE B O 1
ATOM 10468 N N . LEU B 2 365 ? 148.798 143.399 147.276 1.00 30.09 365 LEU B N 1
ATOM 10469 C CA . LEU B 2 365 ? 149.598 143.613 146.072 1.00 30.09 365 LEU B CA 1
ATOM 10470 C C . LEU B 2 365 ? 148.753 144.178 144.934 1.00 30.09 365 LEU B C 1
ATOM 10471 O O . LEU B 2 365 ? 149.169 145.117 144.239 1.00 30.09 365 LEU B O 1
ATOM 10476 N N . GLU B 2 366 ? 147.530 143.662 144.770 1.00 33.42 366 GLU B N 1
ATOM 10477 C CA . GLU B 2 366 ? 146.646 144.188 143.733 1.00 33.42 366 GLU B CA 1
ATOM 10478 C C . GLU B 2 366 ? 146.151 145.594 144.054 1.00 33.42 366 GLU B C 1
ATOM 10479 O O . GLU B 2 366 ? 145.977 146.406 143.139 1.00 33.42 366 GLU B O 1
ATOM 10485 N N . TRP B 2 367 ? 145.930 145.901 145.338 1.00 32.33 367 TRP B N 1
ATOM 10486 C CA . TRP B 2 367 ? 145.522 147.246 145.732 1.00 32.33 367 TRP B CA 1
ATOM 10487 C C . TRP B 2 367 ? 146.616 148.261 145.440 1.00 32.33 367 TRP B C 1
ATOM 10488 O O . TRP B 2 367 ? 146.344 149.337 144.905 1.00 32.33 367 TRP B O 1
ATOM 10499 N N . THR B 2 368 ? 147.861 147.928 145.804 1.00 40.62 368 THR B N 1
ATOM 10500 C CA . THR B 2 368 ? 149.044 148.690 145.404 1.00 40.62 368 THR B CA 1
ATOM 10501 C C . THR B 2 368 ? 149.097 148.920 143.900 1.00 40.62 3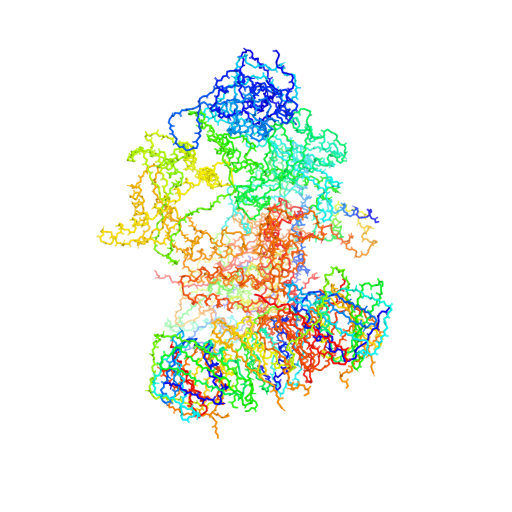68 THR B C 1
ATOM 10502 O O . THR B 2 368 ? 149.471 150.003 143.438 1.00 40.62 368 THR B O 1
ATOM 10506 N N . LEU B 2 369 ? 148.689 147.923 143.122 1.00 40.62 369 LEU B N 1
ATOM 10507 C CA . LEU B 2 369 ? 148.570 148.136 141.684 1.00 40.62 369 LEU B CA 1
ATOM 10508 C C . LEU B 2 369 ? 147.436 149.103 141.332 1.00 40.62 369 LEU B C 1
ATOM 10509 O O . LEU B 2 369 ? 147.536 149.827 140.335 1.00 40.62 369 LEU B O 1
ATOM 10514 N N . ARG B 2 370 ? 146.367 149.147 142.136 1.00 37.11 370 ARG B N 1
ATOM 10515 C CA . ARG B 2 370 ? 145.177 149.908 141.752 1.00 37.11 370 ARG B CA 1
ATOM 10516 C C . ARG B 2 370 ? 145.334 151.416 141.937 1.00 37.11 370 ARG B C 1
ATOM 10517 O O . ARG B 2 370 ? 144.672 152.182 141.232 1.00 37.11 370 ARG B O 1
ATOM 10525 N N . VAL B 2 371 ? 146.178 151.860 142.872 1.00 40.62 371 VAL B N 1
ATOM 10526 C CA . VAL B 2 371 ? 146.358 153.277 143.165 1.00 40.62 371 VAL B CA 1
ATOM 10527 C C . VAL B 2 371 ? 147.552 153.872 142.426 1.00 40.62 371 VAL B C 1
ATOM 10528 O O . VAL B 2 371 ? 147.909 155.021 142.678 1.00 40.62 371 VAL B O 1
ATOM 10532 N N . ARG B 2 372 ? 148.175 153.109 141.528 1.00 40.62 372 ARG B N 1
ATOM 10533 C CA . ARG B 2 372 ? 149.275 153.543 140.657 1.00 40.62 372 ARG B CA 1
ATOM 10534 C C . ARG B 2 372 ? 150.512 153.984 141.446 1.00 40.62 372 ARG B C 1
ATOM 10535 O O . ARG B 2 372 ? 151.183 154.953 141.100 1.00 40.62 372 ARG B O 1
ATOM 10543 N N . HIS B 2 373 ? 150.848 153.245 142.497 1.00 50.65 373 HIS B N 1
ATOM 10544 C CA . HIS B 2 373 ? 152.012 153.592 143.298 1.00 50.65 373 HIS B CA 1
ATOM 10545 C C . HIS B 2 373 ? 152.532 152.341 143.977 1.00 50.65 373 HIS B C 1
ATOM 10546 O O . HIS B 2 373 ? 151.761 151.647 144.636 1.00 50.65 373 HIS B O 1
ATOM 10553 N N . ILE B 2 374 ? 153.835 152.075 143.831 1.00 40.62 374 ILE B N 1
ATOM 10554 C CA . ILE B 2 374 ? 154.450 150.877 144.407 1.00 40.62 374 ILE B CA 1
ATOM 10555 C C . ILE B 2 374 ? 154.414 150.919 145.929 1.00 40.62 374 ILE B C 1
ATOM 10556 O O . ILE B 2 374 ? 154.153 149.909 146.585 1.00 40.62 374 ILE B O 1
ATOM 10561 N N . SER B 2 375 ? 154.681 152.078 146.517 1.00 34.41 375 SER B N 1
ATOM 10562 C CA . SER B 2 375 ? 154.745 152.205 147.970 1.00 34.41 375 SER B CA 1
ATOM 10563 C C . SER B 2 375 ? 154.175 153.560 148.361 1.00 34.41 375 SER B C 1
ATOM 10564 O O . SER B 2 375 ? 154.904 154.556 148.441 1.00 34.41 375 SER B O 1
ATOM 10567 N N . PRO B 2 376 ? 152.860 153.642 148.593 1.00 32.69 376 PRO B N 1
ATOM 10568 C CA . PRO B 2 376 ? 152.274 154.935 148.951 1.00 32.69 376 PRO B CA 1
ATOM 10569 C C . PRO B 2 376 ? 152.599 155.386 150.363 1.00 32.69 376 PRO B C 1
ATOM 10570 O O . PRO B 2 376 ? 152.521 156.589 150.632 1.00 32.69 376 PRO B O 1
ATOM 10574 N N . THR B 2 377 ? 152.968 154.482 151.271 1.00 33.99 377 THR B N 1
ATOM 10575 C CA . THR B 2 377 ? 153.310 154.873 152.643 1.00 33.99 377 THR B CA 1
ATOM 10576 C C . THR B 2 377 ? 154.782 155.248 152.781 1.00 33.99 377 THR B C 1
ATOM 10577 O O . THR B 2 377 ? 155.475 154.771 153.675 1.00 33.99 377 THR B O 1
ATOM 10581 N N . ALA B 2 378 ? 155.267 156.144 151.917 1.00 35.56 378 ALA B N 1
ATOM 10582 C CA . ALA B 2 378 ? 156.655 156.555 151.938 1.00 35.56 378 ALA B CA 1
ATOM 10583 C C . ALA B 2 378 ? 156.789 157.983 151.427 1.00 35.56 378 ALA B C 1
ATOM 10584 O O . ALA B 2 378 ? 156.343 158.267 150.306 1.00 35.56 378 ALA B O 1
ATOM 10586 N N . PRO B 2 379 ? 157.414 158.891 152.197 1.00 35.34 379 PRO B N 1
ATOM 10587 C CA . PRO B 2 379 ? 157.906 158.639 153.553 1.00 35.34 379 PRO B CA 1
ATOM 10588 C C . PRO B 2 379 ? 156.943 159.035 154.666 1.00 35.34 379 PRO B C 1
ATOM 10589 O O . PRO B 2 379 ? 156.795 160.220 154.941 1.00 35.34 379 PRO B O 1
ATOM 10593 N N . ASP B 2 380 ? 156.302 158.095 155.309 1.00 39.71 380 ASP B N 1
ATOM 10594 C CA . ASP B 2 380 ? 155.729 158.444 156.605 1.00 39.71 380 ASP B CA 1
ATOM 10595 C C . ASP B 2 380 ? 155.965 157.358 157.636 1.00 39.71 380 ASP B C 1
ATOM 10596 O O . ASP B 2 380 ? 156.100 157.659 158.823 1.00 39.71 380 ASP B O 1
ATOM 10601 N N . THR B 2 381 ? 156.011 156.098 157.206 1.00 35.16 381 THR B N 1
ATOM 10602 C CA . THR B 2 381 ? 156.337 154.971 158.067 1.00 35.16 381 THR B CA 1
ATOM 10603 C C . THR B 2 381 ? 157.311 154.008 157.405 1.00 35.16 381 THR B C 1
ATOM 10604 O O . THR B 2 381 ? 157.661 152.987 158.006 1.00 35.16 381 THR B O 1
ATOM 10608 N N . LEU B 2 382 ? 157.744 154.303 156.182 1.00 34.56 382 LEU B N 1
ATOM 10609 C CA . LEU B 2 382 ? 158.759 153.529 155.479 1.00 34.56 382 LEU B CA 1
ATOM 10610 C C . LEU B 2 382 ? 159.725 154.518 154.849 1.00 34.56 382 LEU B C 1
ATOM 10611 O O . LEU B 2 382 ? 159.314 155.345 154.031 1.00 34.56 382 LEU B O 1
ATOM 10616 N N . GLY B 2 383 ? 160.999 154.436 155.227 1.00 29.19 383 GLY B N 1
ATOM 10617 C CA . GLY B 2 383 ? 161.946 155.471 154.862 1.00 29.19 383 GLY B CA 1
ATOM 10618 C C . GLY B 2 383 ? 162.407 155.377 153.421 1.00 29.19 383 GLY B C 1
ATOM 10619 O O . GLY B 2 383 ? 162.562 154.302 152.855 1.00 29.19 383 GLY B O 1
ATOM 10620 N N . CYS B 2 384 ? 162.625 156.539 152.819 1.00 40.37 384 CYS B N 1
ATOM 10621 C CA . CYS B 2 384 ? 163.137 156.591 151.467 1.00 40.37 384 CYS B CA 1
ATOM 10622 C C . CYS B 2 384 ? 164.181 157.696 151.383 1.00 40.37 384 CYS B C 1
ATOM 10623 O O . CYS B 2 384 ? 164.438 158.413 152.347 1.00 40.37 384 CYS B O 1
ATOM 10626 N N . TYR B 2 385 ? 164.809 157.776 150.273 1.00 40.62 385 TYR B N 1
ATOM 10627 C CA . TYR B 2 385 ? 165.699 158.871 149.976 1.00 40.62 385 TYR B CA 1
ATOM 10628 C C . TYR B 2 385 ? 164.879 160.129 149.717 1.00 40.62 385 TYR B C 1
ATOM 10629 O O . TYR B 2 385 ? 163.774 160.043 149.185 1.00 40.62 385 TYR B O 1
ATOM 10638 N N . PRO B 2 386 ? 165.371 161.305 150.115 1.00 40.62 386 PRO B N 1
ATOM 10639 C CA . PRO B 2 386 ? 164.677 162.554 149.776 1.00 40.62 386 PRO B CA 1
ATOM 10640 C C . PRO B 2 386 ? 164.896 163.024 148.354 1.00 40.62 386 PRO B C 1
ATOM 10641 O O . PRO B 2 386 ? 165.753 163.877 148.132 1.00 40.62 386 PRO B O 1
ATOM 10645 N N . PHE B 2 387 ? 164.141 162.506 147.393 1.00 40.62 387 PHE B N 1
ATOM 10646 C CA . PHE B 2 387 ? 164.232 162.964 146.014 1.00 40.62 387 PHE B CA 1
ATOM 10647 C C . PHE B 2 387 ? 163.693 164.382 145.901 1.00 40.62 387 PHE B C 1
ATOM 10648 O O . PHE B 2 387 ? 163.002 164.879 146.785 1.00 40.62 387 PHE B O 1
ATOM 10656 N N . TYR B 2 388 ? 164.019 165.053 144.804 1.00 40.62 388 TYR B N 1
ATOM 10657 C CA . TYR B 2 388 ? 163.408 166.357 144.580 1.00 40.62 388 TYR B CA 1
ATOM 10658 C C . TYR B 2 388 ? 162.965 166.620 143.154 1.00 40.62 388 TYR B C 1
ATOM 10659 O O . TYR B 2 388 ? 162.255 167.602 142.940 1.00 40.62 388 TYR B O 1
ATOM 10668 N N . LYS B 2 389 ? 163.356 165.826 142.162 1.00 39.33 389 LYS B N 1
ATOM 10669 C CA . LYS B 2 389 ? 162.995 166.167 140.792 1.00 39.33 389 LYS B CA 1
ATOM 10670 C C . LYS B 2 389 ? 161.710 165.482 140.351 1.00 39.33 389 LYS B C 1
ATOM 10671 O O . LYS B 2 389 ? 160.869 166.098 139.690 1.00 39.33 389 LYS B O 1
ATOM 10677 N N . THR B 2 390 ? 161.564 164.199 140.678 1.00 30.87 390 THR B N 1
ATOM 10678 C CA . THR B 2 390 ? 160.456 163.364 140.239 1.00 30.87 390 THR B CA 1
ATOM 10679 C C . THR B 2 390 ? 160.361 162.195 141.204 1.00 30.87 390 THR B C 1
ATOM 10680 O O . THR B 2 390 ? 161.371 161.590 141.559 1.00 30.87 390 THR B O 1
ATOM 10684 N N . ASP B 2 391 ? 159.139 161.860 141.617 1.00 32.78 391 ASP B N 1
ATOM 10685 C CA . ASP B 2 391 ? 158.909 160.677 142.442 1.00 32.78 391 ASP B CA 1
ATOM 10686 C C . ASP B 2 391 ? 158.979 159.448 141.548 1.00 32.78 391 ASP B C 1
ATOM 10687 O O . ASP B 2 391 ? 158.216 159.366 140.576 1.00 32.78 391 ASP B O 1
ATOM 10692 N N . PRO B 2 392 ? 159.861 158.483 141.812 1.00 32.64 392 PRO B N 1
ATOM 10693 C CA . PRO B 2 392 ? 160.011 157.327 140.917 1.00 32.64 392 PRO B CA 1
ATOM 10694 C C . PRO B 2 392 ? 159.138 156.123 141.243 1.00 32.64 392 PRO B C 1
ATOM 10695 O O . PRO B 2 392 ? 159.272 155.101 140.569 1.00 32.64 392 PRO B O 1
ATOM 10699 N N . PHE B 2 393 ? 158.261 156.189 142.235 1.00 31.27 393 PHE B N 1
ATOM 10700 C CA . PHE B 2 393 ? 157.436 155.043 142.584 1.00 31.27 393 PHE B CA 1
ATOM 10701 C C . PHE B 2 393 ? 156.082 155.049 141.886 1.00 31.27 393 PHE B C 1
ATOM 10702 O O . PHE B 2 393 ? 155.309 154.106 142.051 1.00 31.27 393 PHE B O 1
ATOM 10710 N N . ILE B 2 394 ? 155.783 156.081 141.115 1.00 32.73 394 ILE B N 1
ATOM 10711 C CA . ILE B 2 394 ? 154.612 156.091 140.249 1.00 32.73 394 ILE B CA 1
ATOM 10712 C C . ILE B 2 394 ? 154.885 155.184 139.058 1.00 32.73 394 ILE B C 1
ATOM 10713 O O . ILE B 2 394 ? 155.927 155.307 138.410 1.00 32.73 394 ILE B O 1
ATOM 10718 N N . PHE B 2 395 ? 153.955 154.272 138.770 1.00 40.62 395 PHE B N 1
ATOM 10719 C CA . PHE B 2 395 ? 154.043 153.404 137.590 1.00 40.62 395 PHE B CA 1
ATOM 10720 C C . PHE B 2 395 ? 153.939 154.227 136.315 1.00 40.62 395 PHE B C 1
ATOM 10721 O O . PHE B 2 395 ? 152.929 154.905 136.120 1.00 40.62 395 PHE B O 1
ATOM 10729 N N . PRO B 2 396 ? 154.922 154.193 135.422 1.00 36.71 396 PRO B N 1
ATOM 10730 C CA . PRO B 2 396 ? 154.767 154.910 134.148 1.00 36.71 396 PRO B CA 1
ATOM 10731 C C . PRO B 2 396 ? 154.239 154.035 133.017 1.00 36.71 396 PRO B C 1
ATOM 10732 O O . PRO B 2 396 ? 153.925 154.530 131.931 1.00 36.71 396 PRO B O 1
ATOM 10736 N N . GLU B 2 397 ? 154.148 152.732 133.265 1.00 33.43 397 GLU B N 1
ATOM 10737 C CA . GLU B 2 397 ? 153.689 151.752 132.296 1.00 33.43 397 GLU B CA 1
ATOM 10738 C C . GLU B 2 397 ? 153.131 150.581 133.088 1.00 33.43 397 GLU B C 1
ATOM 10739 O O . GLU B 2 397 ? 153.168 150.573 134.320 1.00 33.43 397 GLU B O 1
ATOM 10745 N N . CYS B 2 398 ? 152.597 149.591 132.399 1.00 30.79 398 CYS B N 1
ATOM 10746 C CA . CYS B 2 398 ? 152.076 148.462 133.135 1.00 30.79 398 CYS B CA 1
ATOM 10747 C C . CYS B 2 398 ? 152.935 147.233 132.896 1.00 30.79 398 CYS B C 1
ATOM 10748 O O . CYS B 2 398 ? 153.183 146.873 131.738 1.00 30.79 398 CYS B O 1
ATOM 10751 N N . PRO B 2 399 ? 153.409 146.570 133.948 1.00 34.44 399 PRO B N 1
ATOM 10752 C CA . PRO B 2 399 ? 154.214 145.362 133.761 1.00 34.44 399 PRO B CA 1
ATOM 10753 C C . PRO B 2 399 ? 153.362 144.137 133.466 1.00 34.44 399 PRO B C 1
ATOM 10754 O O . PRO B 2 399 ? 152.211 144.025 133.892 1.00 34.44 399 PRO B O 1
ATOM 10758 N N . HIS B 2 400 ? 153.955 143.191 132.745 1.00 40.62 400 HIS B N 1
ATOM 10759 C CA . HIS B 2 400 ? 153.242 141.952 132.469 1.00 40.62 400 HIS B CA 1
ATOM 10760 C C . HIS B 2 400 ? 153.223 141.029 133.677 1.00 40.62 400 HIS B C 1
ATOM 10761 O O . HIS B 2 400 ? 152.218 140.367 133.928 1.00 40.62 400 HIS B O 1
ATOM 10768 N N . VAL B 2 401 ? 154.318 140.963 134.429 1.00 40.62 401 VAL B N 1
ATOM 10769 C CA . VAL B 2 401 ? 154.391 140.206 135.674 1.00 40.62 401 VAL B CA 1
ATOM 10770 C C . VAL B 2 401 ? 154.760 141.180 136.787 1.00 40.62 401 VAL B C 1
ATOM 10771 O O . VAL B 2 401 ? 155.504 142.137 136.571 1.00 40.62 401 VAL B O 1
ATOM 10775 N N . TYR B 2 402 ? 154.217 140.941 137.979 1.00 40.62 402 TYR B N 1
ATOM 10776 C CA . TYR B 2 402 ? 154.436 141.820 139.122 1.00 40.62 402 TYR B CA 1
ATOM 10777 C C . TYR B 2 402 ? 154.422 140.951 140.367 1.00 40.62 402 TYR B C 1
ATOM 10778 O O . TYR B 2 402 ? 153.367 140.469 140.766 1.00 40.62 402 TYR B O 1
ATOM 10787 N N . PHE B 2 403 ? 155.587 140.743 140.970 1.00 40.62 403 PHE B N 1
ATOM 10788 C CA . PHE B 2 403 ? 155.723 139.831 142.093 1.00 40.62 403 PHE B CA 1
ATOM 10789 C C . PHE B 2 403 ? 156.091 140.575 143.368 1.00 40.62 403 PHE B C 1
ATOM 10790 O O . PHE B 2 403 ? 156.397 141.766 143.369 1.00 40.62 403 PHE B O 1
ATOM 10798 N N . CYS B 2 404 ? 156.054 139.842 144.469 1.00 40.62 404 CYS B N 1
ATOM 10799 C CA . CYS B 2 404 ? 156.376 140.371 145.777 1.00 40.62 404 CYS B CA 1
ATOM 10800 C C . CYS B 2 404 ? 157.468 139.510 146.377 1.00 40.62 404 CYS B C 1
ATOM 10801 O O . CYS B 2 404 ? 158.080 138.689 145.699 1.00 40.62 404 CYS B O 1
ATOM 10804 N N . GLY B 2 405 ? 157.707 139.686 147.662 1.00 27.20 405 GLY B N 1
ATOM 10805 C CA . GLY B 2 405 ? 158.901 139.141 148.256 1.00 27.20 405 GLY B CA 1
ATOM 10806 C C . GLY B 2 405 ? 158.649 138.033 149.242 1.00 27.20 405 GLY B C 1
ATOM 10807 O O . GLY B 2 405 ? 158.254 136.943 148.857 1.00 27.20 405 GLY B O 1
ATOM 10808 N N . ASN B 2 406 ? 158.927 138.287 150.506 1.00 19.63 406 ASN B N 1
ATOM 10809 C CA . ASN B 2 406 ? 158.917 137.253 151.524 1.00 19.63 406 ASN B CA 1
ATOM 10810 C C . ASN B 2 406 ? 157.563 137.041 152.193 1.00 19.63 406 ASN B C 1
ATOM 10811 O O . ASN B 2 406 ? 157.436 137.267 153.399 1.00 19.63 406 ASN B O 1
ATOM 10816 N N . THR B 2 407 ? 156.519 136.552 151.418 1.00 27.13 407 THR B N 1
ATOM 10817 C CA . THR B 2 407 ? 155.153 136.344 151.882 1.00 27.13 407 THR B CA 1
ATOM 10818 C C . THR B 2 407 ? 155.007 134.971 152.524 1.00 27.13 407 THR B C 1
ATOM 10819 O O . THR B 2 407 ? 155.665 134.017 152.109 1.00 27.13 407 THR B O 1
ATOM 10823 N N . PRO B 2 408 ? 154.153 134.831 153.547 1.00 35.02 408 PRO B N 1
ATOM 10824 C CA . PRO B 2 408 ? 154.136 133.580 154.328 1.00 35.02 408 PRO B CA 1
ATOM 10825 C C . PRO B 2 408 ? 153.540 132.369 153.620 1.00 35.02 408 PRO B C 1
ATOM 10826 O O . PRO B 2 408 ? 153.660 131.260 154.155 1.00 35.02 408 PRO B O 1
ATOM 10830 N N . SER B 2 409 ? 152.912 132.529 152.456 1.00 29.62 409 SER B N 1
ATOM 10831 C CA . SER B 2 409 ? 152.333 131.394 151.751 1.00 29.62 409 SER B CA 1
ATOM 10832 C C . SER B 2 409 ? 152.239 131.722 150.274 1.00 29.62 409 SER B C 1
ATOM 10833 O O . SER B 2 409 ? 152.232 132.887 149.879 1.00 29.62 409 SER B O 1
ATOM 10836 N N . PHE B 2 410 ? 152.172 130.672 149.466 1.00 22.86 410 PHE B N 1
ATOM 10837 C CA . PHE B 2 410 ? 152.105 130.830 148.024 1.00 22.86 410 PHE B CA 1
ATOM 10838 C C . PHE B 2 410 ? 150.742 131.372 147.610 1.00 22.86 410 PHE B C 1
ATOM 10839 O O . PHE B 2 410 ? 149.724 131.112 148.248 1.00 22.86 410 PHE B O 1
ATOM 10847 N N . GLY B 2 411 ? 150.740 132.151 146.535 1.00 26.86 411 GLY B N 1
ATOM 10848 C CA . GLY B 2 411 ? 149.512 132.619 145.925 1.00 26.86 411 GLY B CA 1
ATOM 10849 C C . GLY B 2 411 ? 149.812 133.176 144.557 1.00 26.86 411 GLY B C 1
ATOM 10850 O O . GLY B 2 411 ? 150.900 133.700 144.310 1.00 26.86 411 GLY B O 1
ATOM 10851 N N . SER B 2 412 ? 148.845 133.052 143.657 1.00 27.72 412 SER B N 1
ATOM 10852 C CA . SER B 2 412 ? 148.971 133.620 142.325 1.00 27.72 412 SER B CA 1
ATOM 10853 C C . SER B 2 412 ? 147.582 133.886 141.769 1.00 27.72 412 SER B C 1
ATOM 10854 O O . SER B 2 412 ? 146.598 133.287 142.207 1.00 27.72 412 SER B O 1
ATOM 10857 N N . LYS B 2 413 ? 147.518 134.789 140.794 1.00 31.64 413 LYS B N 1
ATOM 10858 C CA . LYS B 2 413 ? 146.237 135.276 140.296 1.00 31.64 413 LYS B CA 1
ATOM 10859 C C . LYS B 2 413 ? 146.456 135.990 138.975 1.00 31.64 413 LYS B C 1
ATOM 10860 O O . LYS B 2 413 ? 147.576 136.377 138.646 1.00 31.64 413 LYS B O 1
ATOM 10866 N N . ILE B 2 414 ? 145.378 136.152 138.215 1.00 32.00 414 ILE B N 1
ATOM 10867 C CA . ILE B 2 414 ? 145.377 136.946 136.993 1.00 32.00 414 ILE B CA 1
ATOM 10868 C C . ILE B 2 414 ? 144.313 138.024 137.132 1.00 32.00 414 ILE B C 1
ATOM 10869 O O . ILE B 2 414 ? 143.183 137.728 137.536 1.00 32.00 414 ILE B O 1
ATOM 10874 N N . ILE B 2 415 ? 144.666 139.275 136.815 1.00 26.70 415 ILE B N 1
ATOM 10875 C CA . ILE B 2 415 ? 143.698 140.361 136.887 1.00 26.70 415 ILE B CA 1
ATOM 10876 C C . ILE B 2 415 ? 143.663 141.109 135.567 1.00 26.70 415 ILE B C 1
ATOM 10877 O O . ILE B 2 415 ? 144.629 141.128 134.796 1.00 26.70 415 ILE B O 1
ATOM 10882 N N . ARG B 2 416 ? 142.523 141.748 135.325 1.00 31.28 416 ARG B N 1
ATOM 10883 C CA . ARG B 2 416 ? 142.254 142.461 134.091 1.00 31.28 416 ARG B CA 1
ATOM 10884 C C . ARG B 2 416 ? 142.163 143.955 134.351 1.00 31.28 416 ARG B C 1
ATOM 10885 O O . ARG B 2 416 ? 141.826 144.400 135.449 1.00 31.28 416 ARG B O 1
ATOM 10893 N N . GLY B 2 417 ? 142.462 144.731 133.320 1.00 40.10 417 GLY B N 1
ATOM 10894 C CA . GLY B 2 417 ? 142.304 146.161 133.391 1.00 40.10 417 GLY B CA 1
ATOM 10895 C C . GLY B 2 417 ? 140.989 146.592 132.785 1.00 40.10 417 GLY B C 1
ATOM 10896 O O . GLY B 2 417 ? 140.192 145.761 132.338 1.00 40.10 417 GLY B O 1
ATOM 10897 N N . PRO B 2 418 ? 140.716 147.896 132.794 1.00 41.91 418 PRO B N 1
ATOM 10898 C CA . PRO B 2 418 ? 139.588 148.420 132.016 1.00 41.91 418 PRO B CA 1
ATOM 10899 C C . PRO B 2 418 ? 139.814 148.285 130.524 1.00 41.91 418 PRO B C 1
ATOM 10900 O O . PRO B 2 418 ? 138.940 147.793 129.803 1.00 41.91 418 PRO B O 1
ATOM 10904 N N . GLU B 2 419 ? 140.984 148.697 130.052 1.00 49.83 419 GLU B N 1
ATOM 10905 C CA . GLU B 2 419 ? 141.380 148.463 128.670 1.00 49.83 419 GLU B CA 1
ATOM 10906 C C . GLU B 2 419 ? 141.891 147.032 128.530 1.00 49.83 419 GLU B C 1
ATOM 10907 O O . GLU B 2 419 ? 141.722 146.189 129.415 1.00 49.83 419 GLU B O 1
ATOM 10913 N N . ASP B 2 420 ? 142.517 146.727 127.400 1.00 51.63 420 ASP B N 1
ATOM 10914 C CA . ASP B 2 420 ? 143.162 145.430 127.266 1.00 51.63 420 ASP B CA 1
ATOM 10915 C C . ASP B 2 420 ? 144.460 145.408 128.061 1.00 51.63 420 ASP B C 1
ATOM 10916 O O . ASP B 2 420 ? 145.542 145.617 127.507 1.00 51.63 420 ASP B O 1
ATOM 10921 N N . GLN B 2 421 ? 144.357 145.166 129.364 1.00 39.69 421 GLN B N 1
ATOM 10922 C CA . GLN B 2 421 ? 145.518 145.071 130.239 1.00 39.69 421 GLN B CA 1
ATOM 10923 C C . GLN B 2 421 ? 145.308 143.868 131.143 1.00 39.69 421 GLN B C 1
ATOM 10924 O O . GLN B 2 421 ? 144.346 143.840 131.916 1.00 39.69 421 GLN B O 1
ATOM 10930 N N . THR B 2 422 ? 146.191 142.874 131.033 1.00 34.59 422 THR B N 1
ATOM 10931 C CA . THR B 2 422 ? 146.196 141.708 131.904 1.00 34.59 422 THR B CA 1
ATOM 10932 C C . THR B 2 422 ? 147.521 141.642 132.648 1.00 34.59 422 THR B C 1
ATOM 10933 O O . THR B 2 422 ? 148.572 141.986 132.100 1.00 34.59 422 THR B O 1
ATOM 10937 N N . VAL B 2 423 ? 147.465 141.254 133.918 1.00 36.55 423 VAL B N 1
ATOM 10938 C CA . VAL B 2 423 ? 148.648 141.218 134.771 1.00 36.55 423 VAL B CA 1
ATOM 10939 C C . VAL B 2 423 ? 148.592 139.941 135.595 1.00 36.55 423 VAL B C 1
ATOM 10940 O O . VAL B 2 423 ? 147.552 139.623 136.182 1.00 36.55 423 VAL B O 1
ATOM 10944 N N . LEU B 2 424 ? 149.697 139.197 135.625 1.00 40.62 424 LEU B N 1
ATOM 10945 C CA . LEU B 2 424 ? 149.845 138.057 136.518 1.00 40.62 424 LEU B CA 1
ATOM 10946 C C . LEU B 2 424 ? 150.491 138.517 137.821 1.00 40.62 424 LEU B C 1
ATOM 10947 O O . LEU B 2 424 ? 151.497 139.226 137.799 1.00 40.62 424 LEU B O 1
ATOM 10952 N N . LEU B 2 425 ? 149.901 138.127 138.950 1.0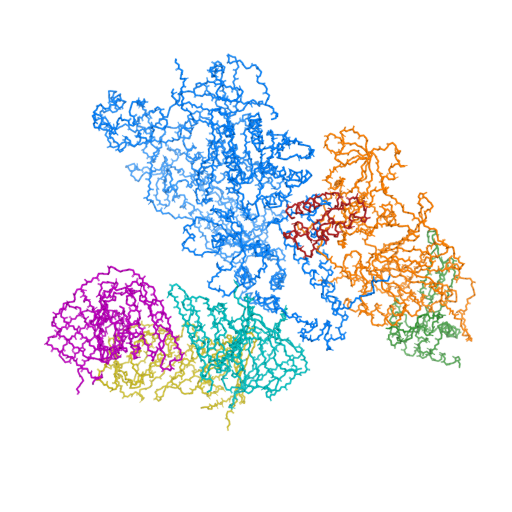0 40.62 425 LEU B N 1
ATOM 10953 C CA . LEU B 2 425 ? 150.363 138.516 140.276 1.00 40.62 425 LEU B CA 1
ATOM 10954 C C . LEU B 2 425 ? 150.796 137.274 141.034 1.00 40.62 425 LEU B C 1
ATOM 10955 O O . LEU B 2 425 ? 149.993 136.355 141.219 1.00 40.62 425 LEU B O 1
ATOM 10960 N N . VAL B 2 426 ? 152.052 137.248 141.483 1.00 30.82 426 VAL B N 1
ATOM 10961 C CA . VAL B 2 426 ? 152.619 136.126 142.227 1.00 30.82 426 VAL B CA 1
ATOM 10962 C C . VAL B 2 426 ? 153.107 136.627 143.573 1.00 30.82 426 VAL B C 1
ATOM 10963 O O . VAL B 2 426 ? 153.756 137.671 143.647 1.00 30.82 426 VAL B O 1
ATOM 10967 N N . THR B 2 427 ? 152.841 135.880 144.630 1.00 16.62 427 THR B N 1
ATOM 10968 C CA . THR B 2 427 ? 153.513 136.105 145.899 1.00 16.62 427 THR B CA 1
ATOM 10969 C C . THR B 2 427 ? 154.455 134.938 146.140 1.00 16.62 427 THR B C 1
ATOM 10970 O O . THR B 2 427 ? 154.029 133.781 146.125 1.00 16.62 427 THR B O 1
ATOM 10974 N N . VAL B 2 428 ? 155.730 135.242 146.355 1.00 18.81 428 VAL B N 1
ATOM 10975 C CA . VAL B 2 428 ? 156.769 134.231 146.505 1.00 18.81 428 VAL B CA 1
ATOM 10976 C C . VAL B 2 428 ? 156.773 133.781 147.961 1.00 18.81 428 VAL B C 1
ATOM 10977 O O . VAL B 2 428 ? 156.702 134.628 148.851 1.00 18.81 428 VAL B O 1
ATOM 10981 N N . PRO B 2 429 ? 156.783 132.496 148.245 1.00 25.33 429 PRO B N 1
ATOM 10982 C CA . PRO B 2 429 ? 156.834 132.078 149.648 1.00 25.33 429 PRO B CA 1
ATOM 10983 C C . PRO B 2 429 ? 158.216 132.235 150.261 1.00 25.33 429 PRO B C 1
ATOM 10984 O O . PRO B 2 429 ? 159.161 132.685 149.613 1.00 25.33 429 PRO B O 1
ATOM 10988 N N . ASP B 2 430 ? 158.343 131.863 151.522 1.00 28.77 430 ASP B N 1
ATOM 10989 C CA . ASP B 2 430 ? 159.588 131.987 152.263 1.00 28.77 430 ASP B CA 1
ATOM 10990 C C . ASP B 2 430 ? 160.175 130.595 152.460 1.00 28.77 430 ASP B C 1
ATOM 10991 O O . ASP B 2 430 ? 159.516 129.723 153.035 1.00 28.77 430 ASP B O 1
ATOM 10996 N N . PHE B 2 431 ? 161.414 130.395 151.994 1.00 28.80 431 PHE B N 1
ATOM 10997 C CA . PHE B 2 431 ? 161.975 129.051 151.881 1.00 28.80 431 PHE B CA 1
ATOM 10998 C C . PHE B 2 431 ? 162.260 128.411 153.230 1.00 28.80 431 PHE B C 1
ATOM 10999 O O . PHE B 2 431 ? 162.269 127.184 153.330 1.00 28.80 431 PHE B O 1
ATOM 11007 N N . SER B 2 432 ? 162.487 129.206 154.272 1.00 35.18 432 SER B N 1
ATOM 11008 C CA . SER B 2 432 ? 162.930 128.642 155.538 1.00 35.18 432 SER B CA 1
ATOM 11009 C C . SER B 2 432 ? 161.838 127.875 156.266 1.00 35.18 432 SER B C 1
ATOM 11010 O O . SER B 2 432 ? 162.153 126.971 157.043 1.00 35.18 432 SER B O 1
ATOM 11013 N N . ALA B 2 433 ? 160.570 128.186 156.026 1.00 34.11 433 ALA B N 1
ATOM 11014 C CA . ALA B 2 433 ? 159.476 127.446 156.640 1.00 34.11 433 ALA B CA 1
ATOM 11015 C C . ALA B 2 433 ? 158.788 126.485 155.683 1.00 34.11 433 ALA B C 1
ATOM 11016 O O . ALA B 2 433 ? 158.621 125.305 156.002 1.00 34.11 433 ALA B O 1
ATOM 11018 N N . THR B 2 434 ? 158.380 126.957 154.508 1.00 31.49 434 THR B N 1
ATOM 11019 C CA . THR B 2 434 ? 157.597 126.146 153.588 1.00 31.49 434 THR B CA 1
ATOM 11020 C C . THR B 2 434 ? 158.445 125.268 152.690 1.00 31.49 434 THR B C 1
ATOM 11021 O O . THR B 2 434 ? 157.994 124.182 152.317 1.00 31.49 434 THR B O 1
ATOM 11025 N N . GLN B 2 435 ? 159.646 125.735 152.336 1.00 30.44 435 GLN B N 1
ATOM 11026 C CA . GLN B 2 435 ? 160.555 125.110 151.367 1.00 30.44 435 GLN B CA 1
ATOM 11027 C C . GLN B 2 435 ? 159.890 124.970 149.995 1.00 30.44 435 GLN B C 1
ATOM 11028 O O . GLN B 2 435 ? 159.820 123.890 149.413 1.00 30.44 435 GLN B O 1
ATOM 11034 N N . THR B 2 436 ? 159.434 126.109 149.469 1.00 25.84 436 THR B N 1
ATOM 11035 C CA . THR B 2 436 ? 158.657 126.177 148.239 1.00 25.84 436 THR B CA 1
ATOM 11036 C C . THR B 2 436 ? 159.198 127.292 147.353 1.00 25.84 436 THR B C 1
ATOM 11037 O O . THR B 2 436 ? 159.447 128.394 147.842 1.00 25.84 436 THR B O 1
ATOM 11041 N N . ALA B 2 437 ? 159.389 127.008 146.067 1.00 17.56 437 ALA B N 1
ATOM 11042 C CA . ALA B 2 437 ? 159.752 128.003 145.062 1.00 17.56 437 ALA B CA 1
ATOM 11043 C C . ALA B 2 437 ? 158.682 128.048 143.972 1.00 17.56 437 ALA B C 1
ATOM 11044 O O . ALA B 2 437 ? 157.739 127.261 143.976 1.00 17.56 437 ALA B O 1
ATOM 11046 N N . CYS B 2 438 ? 158.837 128.957 143.004 1.00 23.88 438 CYS B N 1
ATOM 11047 C CA . CYS B 2 438 ? 157.829 129.104 141.959 1.00 23.88 438 CYS B CA 1
ATOM 11048 C C . CYS B 2 438 ? 158.443 129.034 140.571 1.00 23.88 438 CYS B C 1
ATOM 11049 O O . CYS B 2 438 ? 159.474 129.657 140.315 1.00 23.88 438 CYS B O 1
ATOM 11052 N N . LEU B 2 439 ? 157.787 128.307 139.663 1.00 22.35 439 LEU B N 1
ATOM 11053 C CA . LEU B 2 439 ? 158.137 128.270 138.244 1.00 22.35 439 LEU B CA 1
ATOM 11054 C C . LEU B 2 439 ? 157.135 129.079 137.441 1.00 22.35 439 LEU B C 1
ATOM 11055 O O . LEU B 2 439 ? 155.933 128.816 137.507 1.00 22.35 439 LEU B O 1
ATOM 11060 N N . VAL B 2 440 ? 157.628 130.029 136.664 1.00 27.73 440 VAL B N 1
ATOM 11061 C CA . VAL B 2 440 ? 156.794 130.844 135.799 1.00 27.73 440 VAL B CA 1
ATOM 11062 C C . VAL B 2 440 ? 157.111 130.460 134.365 1.00 27.73 440 VAL B C 1
ATOM 11063 O O . VAL B 2 440 ? 158.267 130.540 133.936 1.00 27.73 440 VAL B O 1
ATOM 11067 N N . ASN B 2 441 ? 156.090 130.004 133.647 1.00 31.24 441 ASN B N 1
ATOM 11068 C CA . ASN B 2 441 ? 156.189 129.752 132.219 1.00 31.24 441 ASN B CA 1
ATOM 11069 C C . ASN B 2 441 ? 156.137 131.078 131.473 1.00 31.24 441 ASN B C 1
ATOM 11070 O O . ASN B 2 441 ? 155.401 131.983 131.857 1.00 31.24 441 ASN B O 1
ATOM 11075 N N . LEU B 2 442 ? 156.933 131.207 130.418 1.00 31.87 442 LEU B N 1
ATOM 11076 C CA . LEU B 2 442 ? 157.005 132.457 129.673 1.00 31.87 442 LEU B CA 1
ATOM 11077 C C . LEU B 2 442 ? 156.201 132.439 128.386 1.00 31.87 442 LEU B C 1
ATOM 11078 O O . LEU B 2 442 ? 156.221 133.428 127.653 1.00 31.87 442 LEU B O 1
ATOM 11083 N N . ARG B 2 443 ? 155.499 131.354 128.088 1.00 46.57 443 ARG B N 1
ATOM 11084 C CA . ARG B 2 443 ? 154.646 131.304 126.912 1.00 46.57 443 ARG B CA 1
ATOM 11085 C C . ARG B 2 443 ? 153.176 131.135 127.252 1.00 46.57 443 ARG B C 1
ATOM 11086 O O . ARG B 2 443 ? 152.335 131.759 126.608 1.00 46.57 443 ARG B O 1
ATOM 11094 N N . SER B 2 444 ? 152.849 130.354 128.276 1.00 38.92 444 SER B N 1
ATOM 11095 C CA . SER B 2 444 ? 151.484 130.235 128.757 1.00 38.92 444 SER B CA 1
ATOM 11096 C C . SER B 2 444 ? 151.181 131.201 129.885 1.00 38.92 444 SER B C 1
ATOM 11097 O O . SER B 2 444 ? 150.001 131.433 130.172 1.00 38.92 444 SER B O 1
ATOM 11100 N N . LEU B 2 445 ? 152.219 131.747 130.515 1.00 32.90 445 LEU B N 1
ATOM 11101 C CA . LEU B 2 445 ? 152.146 132.695 131.626 1.00 32.90 445 LEU B CA 1
ATOM 11102 C C . LEU B 2 445 ? 151.329 132.137 132.786 1.00 32.90 445 LEU B C 1
ATOM 11103 O O . LEU B 2 445 ? 150.307 132.682 133.191 1.00 32.90 445 LEU B O 1
ATOM 11108 N N . ALA B 2 446 ? 151.812 131.029 133.321 1.00 31.57 446 ALA B N 1
ATOM 11109 C CA . ALA B 2 446 ? 151.226 130.417 134.496 1.00 31.57 446 ALA B CA 1
ATOM 11110 C C . ALA B 2 446 ? 152.333 130.165 135.505 1.00 31.57 446 ALA B C 1
ATOM 11111 O O . ALA B 2 446 ? 153.518 130.165 135.166 1.00 31.57 446 ALA B O 1
ATOM 11113 N N . CYS B 2 447 ? 151.945 129.954 136.754 1.00 27.43 447 CYS B N 1
ATOM 11114 C CA . CYS B 2 447 ? 152.904 129.756 137.823 1.00 27.43 447 CYS B CA 1
ATOM 11115 C C . CYS B 2 447 ? 152.575 128.477 138.574 1.00 27.43 447 CYS B C 1
ATOM 11116 O O . CYS B 2 447 ? 151.433 128.272 138.989 1.00 27.43 447 CYS B O 1
ATOM 11119 N N . GLN B 2 448 ? 153.579 127.619 138.748 1.00 30.43 448 GLN B N 1
ATOM 11120 C CA . GLN B 2 448 ? 153.419 126.370 139.474 1.00 30.43 448 GLN B CA 1
ATOM 11121 C C . GLN B 2 448 ? 154.375 126.313 140.658 1.00 30.43 448 GLN B C 1
ATOM 11122 O O . GLN B 2 448 ? 155.545 126.675 140.527 1.00 30.43 448 GLN B O 1
ATOM 11128 N N . PRO B 2 449 ? 153.910 125.886 141.828 1.00 24.85 449 PRO B N 1
ATOM 11129 C CA . PRO B 2 449 ? 154.815 125.709 142.967 1.00 24.85 449 PRO B CA 1
ATOM 11130 C C . PRO B 2 449 ? 155.681 124.461 142.838 1.00 24.85 449 PRO B C 1
ATOM 11131 O O . PRO B 2 449 ? 155.313 123.481 142.192 1.00 24.85 449 PRO B O 1
ATOM 11135 N N . ILE B 2 450 ? 156.850 124.508 143.483 1.00 23.00 450 ILE B N 1
ATOM 11136 C CA . ILE B 2 450 ? 157.751 123.365 143.613 1.00 23.00 450 ILE B CA 1
ATOM 11137 C C . ILE B 2 450 ? 158.104 123.250 145.083 1.00 23.00 450 ILE B C 1
ATOM 11138 O O . ILE B 2 450 ? 158.493 124.242 145.705 1.00 23.00 450 ILE B O 1
ATOM 11143 N N . SER B 2 451 ? 158.007 122.054 145.642 1.00 26.86 451 SER B N 1
ATOM 11144 C CA . SER B 2 451 ? 158.270 121.888 147.063 1.00 26.86 451 SER B CA 1
ATOM 11145 C C . SER B 2 451 ? 159.263 120.757 147.268 1.00 26.86 451 SER B C 1
ATOM 11146 O O . SER B 2 451 ? 159.267 119.786 146.510 1.00 26.86 451 SER B O 1
ATOM 11149 N N . PHE B 2 452 ? 160.106 120.899 148.288 1.00 34.19 452 PHE B N 1
ATOM 11150 C CA . PHE B 2 452 ? 161.203 119.986 148.583 1.00 34.19 452 PHE B CA 1
ATOM 11151 C C . PHE B 2 452 ? 161.065 119.542 150.027 1.00 34.19 452 PHE B C 1
ATOM 11152 O O . PHE B 2 452 ? 160.864 120.376 150.913 1.00 34.19 452 PHE B O 1
ATOM 11160 N N . SER B 2 453 ? 161.173 118.239 150.268 1.00 45.26 453 SER B N 1
ATOM 11161 C CA . SER B 2 453 ? 161.023 117.713 151.623 1.00 45.26 453 SER B CA 1
ATOM 11162 C C . SER B 2 453 ? 161.760 116.389 151.719 1.00 45.26 453 SER B C 1
ATOM 11163 O O . SER B 2 453 ? 161.277 115.377 151.206 1.00 45.26 453 SER B O 1
ATOM 11166 N N . GLY B 2 454 ? 162.909 116.392 152.382 1.00 54.90 454 GLY B N 1
ATOM 11167 C CA . GLY B 2 454 ? 163.533 115.149 152.764 1.00 54.90 454 GLY B CA 1
ATOM 11168 C C . GLY B 2 454 ? 162.823 114.537 153.944 1.00 54.90 454 GLY B C 1
ATOM 11169 O O . GLY B 2 454 ? 162.058 115.195 154.642 1.00 54.90 454 GLY B O 1
ATOM 11170 N N . PHE B 2 455 ? 163.059 113.250 154.159 1.00 63.03 455 PHE B N 1
ATOM 11171 C CA . PHE B 2 455 ? 162.432 112.599 155.295 1.00 63.03 455 PHE B CA 1
ATOM 11172 C C . PHE B 2 455 ? 163.111 113.044 156.582 1.00 63.03 455 PHE B C 1
ATOM 11173 O O . PHE B 2 455 ? 164.314 113.311 156.619 1.00 63.03 455 PHE B O 1
ATOM 11181 N N . GLY B 2 456 ? 162.316 113.158 157.636 1.00 83.74 456 GLY B N 1
ATOM 11182 C CA . GLY B 2 456 ? 162.821 113.644 158.902 1.00 83.74 456 GLY B CA 1
ATOM 11183 C C . GLY B 2 456 ? 163.022 112.504 159.868 1.00 83.74 456 GLY B C 1
ATOM 11184 O O . GLY B 2 456 ? 163.234 111.366 159.443 1.00 83.74 456 GLY B O 1
ATOM 11185 N N . ALA B 2 457 ? 162.960 112.782 161.167 1.00 102.38 457 ALA B N 1
ATOM 11186 C CA . ALA B 2 457 ? 163.056 111.720 162.159 1.00 102.38 457 ALA B CA 1
ATOM 11187 C C . ALA B 2 457 ? 161.728 110.995 162.257 1.00 102.38 457 ALA B C 1
ATOM 11188 O O . ALA B 2 457 ? 161.032 111.108 163.271 1.00 102.38 457 ALA B O 1
ATOM 11190 N N . GLU B 2 458 ? 161.367 110.244 161.220 1.00 122.05 458 GLU B N 1
ATOM 11191 C CA . GLU B 2 458 ? 160.015 109.729 161.107 1.00 122.05 458 GLU B CA 1
ATOM 11192 C C . GLU B 2 458 ? 160.026 108.216 161.204 1.00 122.05 458 GLU B C 1
ATOM 11193 O O . GLU B 2 458 ? 160.703 107.533 160.430 1.00 122.05 458 GLU B O 1
ATOM 11199 N N . ASP B 2 459 ? 159.248 107.708 162.152 1.00 128.22 459 ASP B N 1
ATOM 11200 C CA . ASP B 2 459 ? 159.145 106.288 162.429 1.00 128.22 459 ASP B CA 1
ATOM 11201 C C . ASP B 2 459 ? 157.683 105.981 162.694 1.00 128.22 459 ASP B C 1
ATOM 11202 O O . ASP B 2 459 ? 157.114 106.463 163.677 1.00 128.22 459 ASP B O 1
ATOM 11207 N N . ASP B 2 460 ? 157.074 105.198 161.803 1.00 135.04 460 ASP B N 1
ATOM 11208 C CA . ASP B 2 460 ? 155.637 104.956 161.828 1.00 135.04 460 ASP B CA 1
ATOM 11209 C C . ASP B 2 460 ? 155.263 103.695 162.594 1.00 135.04 460 ASP B C 1
ATOM 11210 O O . ASP B 2 460 ? 154.301 103.010 162.223 1.00 135.04 460 ASP B O 1
ATOM 11215 N N . ASP B 2 461 ? 156.003 103.366 163.652 1.00 149.33 461 ASP B N 1
ATOM 11216 C CA . ASP B 2 461 ? 155.698 102.204 164.475 1.00 149.33 461 ASP B CA 1
ATOM 11217 C C . ASP B 2 461 ? 155.525 102.557 165.947 1.00 149.33 461 ASP B C 1
ATOM 11218 O O . ASP B 2 461 ? 155.520 101.654 166.792 1.00 149.33 461 ASP B O 1
ATOM 11223 N N . LEU B 2 462 ? 155.382 103.837 166.275 1.00 144.91 462 LEU B N 1
ATOM 11224 C CA . LEU B 2 462 ? 155.261 104.263 167.666 1.00 144.91 462 LEU B CA 1
ATOM 11225 C C . LEU B 2 462 ? 153.801 104.336 168.093 1.00 144.91 462 LEU B C 1
ATOM 11226 O O . LEU B 2 462 ? 153.495 104.749 169.212 1.00 144.91 462 LEU B O 1
ATOM 11231 N N . ALA C 3 10 ? 186.263 95.022 135.500 1.00 104.00 2 ALA C N 1
ATOM 11232 C CA . ALA C 3 10 ? 185.119 95.853 135.143 1.00 104.00 2 ALA C CA 1
ATOM 11233 C C . ALA C 3 10 ? 184.121 95.917 136.289 1.00 104.00 2 ALA C C 1
ATOM 11234 O O . ALA C 3 10 ? 184.121 96.872 137.063 1.00 104.00 2 ALA C O 1
ATOM 11236 N N . ASP C 3 11 ? 183.270 94.888 136.381 1.00 103.05 3 ASP C N 1
ATOM 11237 C CA . ASP C 3 11 ? 182.233 94.852 137.409 1.00 103.05 3 ASP C CA 1
ATOM 11238 C C . ASP C 3 11 ? 182.853 94.594 138.776 1.00 103.05 3 ASP C C 1
ATOM 11239 O O . ASP C 3 11 ? 182.451 95.209 139.773 1.00 103.05 3 ASP C O 1
ATOM 11244 N N . GLN C 3 12 ? 183.849 93.703 138.833 1.00 110.70 4 GLN C N 1
ATOM 11245 C CA . GLN C 3 12 ? 184.494 93.377 140.101 1.00 110.70 4 GLN C CA 1
ATOM 11246 C C . GLN C 3 12 ? 185.262 94.563 140.667 1.00 110.70 4 GLN C C 1
ATOM 11247 O O . GLN C 3 12 ? 185.409 94.657 141.886 1.00 110.70 4 GLN C O 1
ATOM 11253 N N . LEU C 3 13 ? 185.693 95.492 139.806 1.00 104.38 5 LEU C N 1
ATOM 11254 C CA . LEU C 3 13 ? 186.382 96.702 140.246 1.00 104.38 5 LEU C CA 1
ATOM 11255 C C . LEU C 3 13 ? 185.512 97.533 141.188 1.00 104.38 5 LEU C C 1
ATOM 11256 O O . LEU C 3 13 ? 185.827 97.682 142.379 1.00 104.38 5 LEU C O 1
ATOM 11261 N N . TYR C 3 14 ? 184.381 98.035 140.686 1.00 86.18 6 TYR C N 1
ATOM 11262 C CA . TYR C 3 14 ? 183.521 98.842 141.539 1.00 86.18 6 TYR C CA 1
ATOM 11263 C C . TYR C 3 14 ? 182.771 98.002 142.556 1.00 86.18 6 TYR C C 1
ATOM 11264 O O . TYR C 3 14 ? 182.408 98.533 143.607 1.00 86.18 6 TYR C O 1
ATOM 11273 N N . LEU C 3 15 ? 182.558 96.711 142.285 1.00 88.17 7 LEU C N 1
ATOM 11274 C CA . LEU C 3 15 ? 181.908 95.855 143.274 1.00 88.17 7 LEU C CA 1
ATOM 11275 C C . LEU C 3 15 ? 182.782 95.679 144.509 1.00 88.17 7 LEU C C 1
ATOM 11276 O O . LEU C 3 15 ? 182.300 95.811 145.641 1.00 88.17 7 LEU C O 1
ATOM 11281 N N . GLU C 3 16 ? 184.085 95.461 144.317 1.00 86.38 8 GLU C N 1
ATOM 11282 C CA . GLU C 3 16 ? 184.974 95.362 145.460 1.00 86.38 8 GLU C CA 1
ATOM 11283 C C . GLU C 3 16 ? 185.234 96.712 146.099 1.00 86.38 8 GLU C C 1
ATOM 11284 O O . GLU C 3 16 ? 185.387 96.777 147.324 1.00 86.38 8 GLU C O 1
ATOM 11290 N N . ASN C 3 17 ? 185.259 97.791 145.307 1.00 80.84 9 ASN C N 1
ATOM 11291 C CA . ASN C 3 17 ? 185.416 99.125 145.881 1.00 80.84 9 ASN C CA 1
ATOM 11292 C C . ASN C 3 17 ? 184.245 99.487 146.786 1.00 80.84 9 ASN C C 1
ATOM 11293 O O . ASN C 3 17 ? 184.448 100.002 147.893 1.00 80.84 9 ASN C O 1
ATOM 11298 N N . ILE C 3 18 ? 183.017 99.192 146.354 1.00 74.21 10 ILE C N 1
ATOM 11299 C CA . ILE C 3 18 ? 181.857 99.449 147.199 1.00 74.21 10 ILE C CA 1
ATOM 11300 C C . ILE C 3 18 ? 181.849 98.518 148.404 1.00 74.21 10 ILE C C 1
ATOM 11301 O O . ILE C 3 18 ? 181.526 98.947 149.520 1.00 74.21 10 ILE C O 1
ATOM 11306 N N . ASP C 3 19 ? 182.258 97.258 148.226 1.00 77.36 11 ASP C N 1
ATOM 11307 C CA . ASP C 3 19 ? 182.266 96.339 149.355 1.00 77.36 11 ASP C CA 1
ATOM 11308 C C . ASP C 3 19 ? 183.343 96.676 150.385 1.00 77.36 11 ASP C C 1
ATOM 11309 O O . ASP C 3 19 ? 183.221 96.265 151.543 1.00 77.36 11 ASP C O 1
ATOM 11314 N N . GLU C 3 20 ? 184.382 97.425 150.011 1.00 79.47 12 GLU C N 1
ATOM 11315 C CA . GLU C 3 20 ? 185.303 97.865 151.055 1.00 79.47 12 GLU C CA 1
ATOM 11316 C C . GLU C 3 20 ? 184.923 99.236 151.605 1.00 79.47 12 GLU C C 1
ATOM 11317 O O . GLU C 3 20 ? 185.258 99.554 152.750 1.00 79.47 12 GLU C O 1
ATOM 11323 N N . PHE C 3 21 ? 184.226 100.062 150.815 1.00 68.24 13 PHE C N 1
ATOM 11324 C CA . PHE C 3 21 ? 183.783 101.360 151.321 1.00 68.24 13 PHE C CA 1
ATOM 11325 C C . PHE C 3 21 ? 182.646 101.212 152.324 1.00 68.24 13 PHE C C 1
ATOM 11326 O O . PHE C 3 21 ? 182.565 101.971 153.294 1.00 68.24 13 PHE C O 1
ATOM 11334 N N . VAL C 3 22 ? 181.759 100.246 152.104 1.00 70.11 14 VAL C N 1
ATOM 11335 C CA . VAL C 3 22 ? 180.530 100.164 152.886 1.00 70.11 14 VAL C CA 1
ATOM 11336 C C . VAL C 3 22 ? 180.743 99.345 154.151 1.00 70.11 14 VAL C C 1
ATOM 11337 O O . VAL C 3 22 ? 180.508 99.818 155.268 1.00 70.11 14 VAL C O 1
ATOM 11341 N N . THR C 3 23 ? 181.202 98.108 153.994 1.00 77.29 15 THR C N 1
ATOM 11342 C CA . THR C 3 23 ? 181.165 97.146 155.083 1.00 77.29 15 THR C CA 1
ATOM 11343 C C . THR C 3 23 ? 182.434 97.118 155.917 1.00 77.29 15 THR C C 1
ATOM 11344 O O . THR C 3 23 ? 182.412 96.572 157.026 1.00 77.29 15 THR C O 1
ATOM 11348 N N . ASP C 3 24 ? 183.533 97.680 155.424 1.00 81.77 16 ASP C N 1
ATOM 11349 C CA . ASP C 3 24 ? 184.792 97.655 156.156 1.00 81.77 16 ASP C CA 1
ATOM 11350 C C . ASP C 3 24 ? 185.107 98.975 156.840 1.00 81.77 16 ASP C C 1
ATOM 11351 O O . ASP C 3 24 ? 185.340 98.999 158.049 1.00 81.77 16 ASP C O 1
ATOM 11356 N N . GLN C 3 25 ? 185.128 100.079 156.097 1.00 77.21 17 GLN C N 1
ATOM 11357 C CA . GLN C 3 25 ? 185.406 101.372 156.704 1.00 77.21 17 GLN C CA 1
ATOM 11358 C C . GLN C 3 25 ? 184.200 101.972 157.411 1.00 77.21 17 GLN C C 1
ATOM 11359 O O . GLN C 3 25 ? 184.370 102.973 158.113 1.00 77.21 17 GLN C O 1
ATOM 11365 N N . ASN C 3 26 ? 183.011 101.378 157.235 1.00 77.92 18 ASN C N 1
ATOM 11366 C CA . ASN C 3 26 ? 181.767 101.739 157.925 1.00 77.92 18 ASN C CA 1
ATOM 11367 C C . ASN C 3 26 ? 181.374 103.190 157.631 1.00 77.92 18 ASN C C 1
ATOM 11368 O O . ASN C 3 26 ? 181.219 104.021 158.527 1.00 77.92 18 ASN C O 1
ATOM 11373 N N . LYS C 3 27 ? 181.225 103.477 156.347 1.00 68.80 19 LYS C N 1
ATOM 11374 C CA . LYS C 3 27 ? 180.968 104.822 155.865 1.00 68.80 19 LYS C CA 1
ATOM 11375 C C . LYS C 3 27 ? 179.553 104.906 155.306 1.00 68.80 19 LYS C C 1
ATOM 11376 O O . LYS C 3 27 ? 178.790 103.936 155.327 1.00 68.80 19 LYS C O 1
ATOM 11382 N N . ILE C 3 28 ? 179.204 106.097 154.824 1.00 55.19 20 ILE C N 1
ATOM 11383 C CA . ILE C 3 28 ? 177.903 106.380 154.230 1.00 55.19 20 ILE C CA 1
ATOM 11384 C C . ILE C 3 28 ? 178.156 106.884 152.823 1.00 55.19 20 ILE C C 1
ATOM 11385 O O . ILE C 3 28 ? 178.827 107.906 152.638 1.00 55.19 20 ILE C O 1
ATOM 11390 N N . VAL C 3 29 ? 177.619 106.174 151.835 1.00 46.89 21 VAL C N 1
ATOM 11391 C CA . VAL C 3 29 ? 177.954 106.377 150.432 1.00 46.89 21 VAL C CA 1
ATOM 11392 C C . VAL C 3 29 ? 176.743 106.966 149.728 1.00 46.89 21 VAL C C 1
ATOM 11393 O O . VAL C 3 29 ? 175.753 106.264 149.499 1.00 46.89 21 VAL C O 1
ATOM 11397 N N . THR C 3 30 ? 176.814 108.243 149.369 1.00 39.68 22 THR C N 1
ATOM 11398 C CA . THR C 3 30 ? 175.830 108.809 148.464 1.00 39.68 22 THR C CA 1
ATOM 11399 C C . THR C 3 30 ? 176.314 108.592 147.036 1.00 39.68 22 THR C C 1
ATOM 11400 O O . THR C 3 30 ? 177.395 108.053 146.800 1.00 39.68 22 THR C O 1
ATOM 11404 N N . TYR C 3 31 ? 175.503 109.002 146.065 1.00 36.86 23 TYR C N 1
ATOM 11405 C CA . TYR C 3 31 ? 175.900 108.852 144.672 1.00 36.86 23 TYR C CA 1
ATOM 11406 C C . TYR C 3 31 ? 176.945 109.887 144.280 1.00 36.86 23 TYR C C 1
ATOM 11407 O O . TYR C 3 31 ? 177.810 109.604 143.447 1.00 36.86 23 TYR C O 1
ATOM 11416 N N . LYS C 3 32 ? 176.901 111.074 144.886 1.00 37.99 24 LYS C N 1
ATOM 11417 C CA . LYS C 3 32 ? 177.860 112.116 144.545 1.00 37.99 24 LYS C CA 1
ATOM 11418 C C . LYS C 3 32 ? 179.235 111.823 145.134 1.00 37.99 24 LYS C C 1
ATOM 11419 O O . LYS C 3 32 ? 180.256 112.143 144.513 1.00 37.99 24 LYS C O 1
ATOM 11425 N N . TRP C 3 33 ? 179.285 111.193 146.311 1.00 39.91 25 TRP C N 1
ATOM 11426 C CA . TRP C 3 33 ? 180.560 110.736 146.852 1.00 39.91 25 TRP C CA 1
ATOM 11427 C C . TRP C 3 33 ? 181.146 109.614 146.007 1.00 39.91 25 TRP C C 1
ATOM 11428 O O . TRP C 3 33 ? 182.356 109.577 145.765 1.00 39.91 25 TRP C O 1
ATOM 11439 N N . LEU C 3 34 ? 180.297 108.709 145.520 1.00 37.94 26 LEU C N 1
ATOM 11440 C CA . LEU C 3 34 ? 180.778 107.602 144.704 1.00 37.94 26 LEU C CA 1
ATOM 11441 C C . LEU C 3 34 ? 180.995 108.037 143.259 1.00 37.94 26 LEU C C 1
ATOM 11442 O O . LEU C 3 34 ? 181.460 107.244 142.434 1.00 37.94 26 LEU C O 1
ATOM 11447 N N . SER C 3 35 ? 180.670 109.282 142.926 1.00 39.10 27 SER C N 1
ATOM 11448 C CA . SER C 3 35 ? 181.056 109.804 141.624 1.00 39.10 27 SER C CA 1
ATOM 11449 C C . SER C 3 35 ? 182.251 110.744 141.698 1.00 39.10 27 SER C C 1
ATOM 11450 O O . SER C 3 35 ? 182.906 110.964 140.677 1.00 39.10 27 SER C O 1
ATOM 11453 N N . TYR C 3 36 ? 182.540 111.315 142.868 1.00 44.36 28 TYR C N 1
ATOM 11454 C CA . TYR C 3 36 ? 183.791 112.041 143.068 1.00 44.36 28 TYR C CA 1
ATOM 11455 C C . TYR C 3 36 ? 184.950 111.145 143.469 1.00 44.36 28 TYR C C 1
ATOM 11456 O O . TYR C 3 36 ? 186.106 111.525 143.258 1.00 44.36 28 TYR C O 1
ATOM 11465 N N . THR C 3 37 ? 184.680 109.973 144.034 1.00 42.95 29 THR C N 1
ATOM 11466 C CA . THR C 3 37 ? 185.754 109.019 144.269 1.00 42.95 29 THR C CA 1
ATOM 11467 C C . THR C 3 37 ? 186.222 108.404 142.955 1.00 42.95 29 THR C C 1
ATOM 11468 O O . THR C 3 37 ? 187.395 108.526 142.583 1.00 42.95 29 THR C O 1
ATOM 11472 N N . LEU C 3 38 ? 185.315 107.768 142.221 1.00 44.38 30 LEU C N 1
ATOM 11473 C CA . LEU C 3 38 ? 185.684 106.972 141.058 1.00 44.38 30 LEU C CA 1
ATOM 11474 C C . LEU C 3 38 ? 185.650 107.741 139.743 1.00 44.38 30 LEU C C 1
ATOM 11475 O O . LEU C 3 38 ? 185.888 107.136 138.695 1.00 44.38 30 LEU C O 1
ATOM 11480 N N . GLY C 3 39 ? 185.362 109.039 139.763 1.00 40.86 31 GLY C N 1
ATOM 11481 C CA . GLY C 3 39 ? 185.391 109.854 138.554 1.00 40.86 31 GLY C CA 1
ATOM 11482 C C . GLY C 3 39 ? 184.339 109.529 137.515 1.00 40.86 31 GLY C C 1
ATOM 11483 O O . GLY C 3 39 ? 184.638 109.536 136.315 1.00 40.86 31 GLY C O 1
ATOM 11484 N N . VAL C 3 40 ? 183.109 109.269 137.943 1.00 38.36 32 VAL C N 1
ATOM 11485 C CA . VAL C 3 40 ? 182.062 108.716 137.096 1.00 38.36 32 VAL C CA 1
ATOM 11486 C C . VAL C 3 40 ? 180.972 109.773 136.917 1.00 38.36 32 VAL C C 1
ATOM 11487 O O . VAL C 3 40 ? 180.812 110.683 137.735 1.00 38.36 32 VAL C O 1
ATOM 11491 N N . HIS C 3 41 ? 180.251 109.683 135.794 1.00 44.74 33 HIS C N 1
ATOM 11492 C CA . HIS C 3 41 ? 178.968 110.344 135.581 1.00 44.74 33 HIS C CA 1
ATOM 11493 C C . HIS C 3 41 ? 177.977 110.028 136.698 1.00 44.74 33 HIS C C 1
ATOM 11494 O O . HIS C 3 41 ? 178.063 108.982 137.349 1.00 44.74 33 HIS C O 1
ATOM 11501 N N . VAL C 3 42 ? 177.004 110.913 136.892 1.00 37.70 34 VAL C N 1
ATOM 11502 C CA . VAL C 3 42 ? 176.089 110.820 138.023 1.00 37.70 34 VAL C CA 1
ATOM 11503 C C . VAL C 3 42 ? 175.066 109.701 137.820 1.00 37.70 34 VAL C C 1
ATOM 11504 O O . VAL C 3 42 ? 174.794 108.908 138.737 1.00 37.70 34 VAL C O 1
ATOM 11508 N N . ASN C 3 43 ? 174.490 109.617 136.614 1.00 39.56 35 ASN C N 1
ATOM 11509 C CA . ASN C 3 43 ? 173.505 108.574 136.315 1.00 39.56 35 ASN C CA 1
ATOM 11510 C C . ASN C 3 43 ? 174.138 107.190 136.323 1.00 39.56 35 ASN C C 1
ATOM 11511 O O . ASN C 3 43 ? 173.537 106.225 136.819 1.00 39.56 35 ASN C O 1
ATOM 11516 N N . GLN C 3 44 ? 175.362 107.081 135.799 1.00 45.00 36 GLN C N 1
ATOM 11517 C CA . GLN C 3 44 ? 176.094 105.820 135.864 1.00 45.00 36 GLN C CA 1
ATOM 11518 C C . GLN C 3 44 ? 176.417 105.429 137.298 1.00 45.00 36 GLN C C 1
ATOM 11519 O O . GLN C 3 44 ? 176.464 104.238 137.615 1.00 45.00 36 GLN C O 1
ATOM 11525 N N . ALA C 3 45 ? 176.585 106.405 138.189 1.00 35.35 37 ALA C N 1
ATOM 11526 C CA . ALA C 3 45 ? 176.834 106.087 139.588 1.00 35.35 37 ALA C CA 1
ATOM 11527 C C . ALA C 3 45 ? 175.581 105.554 140.269 1.00 35.35 37 ALA C C 1
ATOM 11528 O O . ALA C 3 45 ? 175.660 104.647 141.115 1.00 35.35 37 ALA C O 1
ATOM 11530 N N . LYS C 3 46 ? 174.413 106.106 139.915 1.00 35.36 38 LYS C N 1
ATOM 11531 C CA . LYS C 3 46 ? 173.159 105.555 140.432 1.00 35.36 38 LYS C CA 1
ATOM 11532 C C . LYS C 3 46 ? 172.940 104.128 139.937 1.00 35.36 38 LYS C C 1
ATOM 11533 O O . LYS C 3 46 ? 172.495 103.253 140.699 1.00 35.36 38 LYS C O 1
ATOM 11539 N N . GLN C 3 47 ? 173.276 103.875 138.664 1.00 47.01 39 GLN C N 1
ATOM 11540 C CA . GLN C 3 47 ? 173.178 102.528 138.106 1.00 47.01 39 GLN C CA 1
ATOM 11541 C C . GLN C 3 47 ? 174.142 101.563 138.789 1.00 47.01 39 GLN C C 1
ATOM 11542 O O . GLN C 3 47 ? 173.800 100.394 139.010 1.00 47.01 39 GLN C O 1
ATOM 11548 N N . MET C 3 48 ? 175.349 102.036 139.126 1.00 51.88 40 MET C N 1
ATOM 11549 C CA . MET C 3 48 ? 176.312 101.234 139.882 1.00 51.88 40 MET C CA 1
ATOM 11550 C C . MET C 3 48 ? 175.756 100.823 141.239 1.00 51.88 40 MET C C 1
ATOM 11551 O O . MET C 3 48 ? 175.878 99.659 141.647 1.00 51.88 40 MET C O 1
ATOM 11556 N N . LEU C 3 49 ? 175.157 101.777 141.960 1.00 46.76 41 LEU C N 1
ATOM 11557 C CA . LEU C 3 49 ? 174.618 101.470 143.282 1.00 46.76 41 LEU C CA 1
ATOM 11558 C C . LEU C 3 49 ? 173.442 100.505 143.196 1.00 46.76 41 LEU C C 1
ATOM 11559 O O . LEU C 3 49 ? 173.290 99.627 144.059 1.00 46.76 41 LEU C O 1
ATOM 11564 N N . TYR C 3 50 ? 172.616 100.634 142.151 1.00 51.86 42 TYR C N 1
ATOM 11565 C CA . TYR C 3 50 ? 171.509 99.693 141.986 1.00 51.86 42 TYR C CA 1
ATOM 11566 C C . TYR C 3 50 ? 172.015 98.299 141.638 1.00 51.86 42 TYR C C 1
ATOM 11567 O O . TYR C 3 50 ? 171.450 97.295 142.096 1.00 51.86 42 TYR C O 1
ATOM 11576 N N . ASP C 3 51 ? 173.094 98.224 140.849 1.00 63.14 43 ASP C N 1
ATOM 11577 C CA . ASP C 3 51 ? 173.730 96.947 140.539 1.00 63.14 43 ASP C CA 1
ATOM 11578 C C . ASP C 3 51 ? 174.235 96.256 141.799 1.00 63.14 43 ASP C C 1
ATOM 11579 O O . ASP C 3 51 ? 173.976 95.063 142.006 1.00 63.14 43 ASP C O 1
ATOM 11584 N N . TYR C 3 52 ? 174.947 97.001 142.654 1.00 62.20 44 TYR C N 1
ATOM 11585 C CA . TYR C 3 52 ? 175.482 96.429 143.891 1.00 62.20 44 TYR C CA 1
ATOM 11586 C C . TYR C 3 52 ? 174.372 95.957 144.818 1.00 62.20 44 TYR C C 1
ATOM 11587 O O . TYR C 3 52 ? 174.463 94.861 145.396 1.00 62.20 44 TYR C O 1
ATOM 11596 N N . VAL C 3 53 ? 173.317 96.764 144.972 1.00 61.91 45 VAL C N 1
ATOM 11597 C CA . VAL C 3 53 ? 172.275 96.362 145.904 1.00 61.91 45 VAL C CA 1
ATOM 11598 C C . VAL C 3 53 ? 171.485 95.182 145.347 1.00 61.91 45 VAL C C 1
ATOM 11599 O O . VAL C 3 53 ? 171.094 94.295 146.109 1.00 61.91 45 VAL C O 1
ATOM 11603 N N . GLU C 3 54 ? 171.338 95.078 144.019 1.00 65.10 46 GLU C N 1
ATOM 11604 C CA . GLU C 3 54 ? 170.586 93.961 143.461 1.00 65.10 46 GLU C CA 1
ATOM 11605 C C . GLU C 3 54 ? 171.367 92.660 143.576 1.00 65.10 46 GLU C C 1
ATOM 11606 O O . GLU C 3 54 ? 170.793 91.619 143.926 1.00 65.10 46 GLU C O 1
ATOM 11612 N N . ARG C 3 55 ? 172.687 92.715 143.342 1.00 72.52 47 ARG C N 1
ATOM 11613 C CA . ARG C 3 55 ? 173.532 91.529 143.492 1.00 72.52 47 ARG C CA 1
ATOM 11614 C C . ARG C 3 55 ? 173.555 91.041 144.934 1.00 72.52 47 ARG C C 1
ATOM 11615 O O . ARG C 3 55 ? 173.307 89.858 145.204 1.00 72.52 47 ARG C O 1
ATOM 11623 N N . LYS C 3 56 ? 173.820 91.939 145.880 1.00 70.75 48 LYS C N 1
ATOM 11624 C CA . LYS C 3 56 ? 173.936 91.492 147.261 1.00 70.75 48 LYS C CA 1
ATOM 11625 C C . LYS C 3 56 ? 172.591 91.274 147.944 1.00 70.75 48 LYS C C 1
ATOM 11626 O O . LYS C 3 56 ? 172.563 90.701 149.037 1.00 70.75 48 LYS C O 1
ATOM 11632 N N . ARG C 3 57 ? 171.479 91.708 147.347 1.00 77.60 49 ARG C N 1
ATOM 11633 C CA . ARG C 3 57 ? 170.168 91.375 147.888 1.00 77.60 49 ARG C CA 1
ATOM 11634 C C . ARG C 3 57 ? 169.571 90.132 147.246 1.00 77.60 49 ARG C C 1
ATOM 11635 O O . ARG C 3 57 ? 168.657 89.532 147.822 1.00 77.60 49 ARG C O 1
ATOM 11643 N N . LYS C 3 58 ? 170.058 89.744 146.064 1.00 87.25 50 LYS C N 1
ATOM 11644 C CA . LYS C 3 58 ? 169.686 88.474 145.457 1.00 87.25 50 LYS C CA 1
ATOM 11645 C C . LYS C 3 58 ? 170.535 87.324 145.979 1.00 87.25 50 LYS C C 1
ATOM 11646 O O . LYS C 3 58 ? 170.056 86.187 146.040 1.00 87.25 50 LYS C O 1
ATOM 11652 N N . GLU C 3 59 ? 171.780 87.609 146.371 1.00 96.25 51 GLU C N 1
ATOM 11653 C CA . GLU C 3 59 ? 172.667 86.578 146.907 1.00 96.25 51 GLU C CA 1
ATOM 11654 C C . GLU C 3 59 ? 172.167 86.021 148.236 1.00 96.25 51 GLU C C 1
ATOM 11655 O O . GLU C 3 59 ? 172.089 84.800 148.408 1.00 96.25 51 GLU C O 1
ATOM 11661 N N . ASN C 3 60 ? 171.812 86.889 149.177 1.00 108.88 52 ASN C N 1
ATOM 11662 C CA . ASN C 3 60 ? 171.774 86.494 150.579 1.00 108.88 52 ASN C CA 1
ATOM 11663 C C . ASN C 3 60 ? 170.437 86.734 151.260 1.00 108.88 52 ASN C C 1
ATOM 11664 O O . ASN C 3 60 ? 170.031 85.917 152.095 1.00 108.88 52 ASN C O 1
ATOM 11669 N N . SER C 3 61 ? 169.791 87.873 150.978 1.00 115.72 53 SER C N 1
ATOM 11670 C CA . SER C 3 61 ? 168.507 88.380 151.482 1.00 115.72 53 SER C CA 1
ATOM 11671 C C . SER C 3 61 ? 168.553 88.835 152.940 1.00 115.72 53 SER C C 1
ATOM 11672 O O . SER C 3 61 ? 167.574 89.422 153.413 1.00 115.72 53 SER C O 1
ATOM 11675 N N . GLY C 3 62 ? 169.655 88.629 153.652 1.00 108.12 54 GLY C N 1
ATOM 11676 C CA . GLY C 3 62 ? 169.728 88.988 155.056 1.00 108.12 54 GLY C CA 1
ATOM 11677 C C . GLY C 3 62 ? 170.953 89.799 155.429 1.00 108.12 54 GLY C C 1
ATOM 11678 O O . GLY C 3 62 ? 171.507 89.631 156.521 1.00 108.12 54 GLY C O 1
ATOM 11679 N N . ALA C 3 63 ? 171.388 90.680 154.532 1.00 95.88 55 ALA C N 1
ATOM 11680 C CA . ALA C 3 63 ? 172.597 91.447 154.766 1.00 95.88 55 ALA C CA 1
ATOM 11681 C C . ALA C 3 63 ? 172.345 92.564 155.773 1.00 95.88 55 ALA C C 1
ATOM 11682 O O . ALA C 3 63 ? 171.221 92.798 156.222 1.00 95.88 55 ALA C O 1
ATOM 11684 N N . GLN C 3 64 ? 173.423 93.261 156.130 1.00 91.19 56 GLN C N 1
ATOM 11685 C CA . GLN C 3 64 ? 173.337 94.433 157.002 1.00 91.19 56 GLN C CA 1
ATOM 11686 C C . GLN C 3 64 ? 173.327 95.684 156.128 1.00 91.19 56 GLN C C 1
ATOM 11687 O O . GLN C 3 64 ? 174.244 96.507 156.125 1.00 91.19 56 GLN C O 1
ATOM 11693 N N . LEU C 3 65 ? 172.245 95.805 155.367 1.00 76.14 57 LEU C N 1
ATOM 11694 C CA . LEU C 3 65 ? 172.180 96.748 154.266 1.00 76.14 57 LEU C CA 1
ATOM 11695 C C . LEU C 3 65 ? 170.859 97.499 154.350 1.00 76.14 57 LEU C C 1
ATOM 11696 O O . LEU C 3 65 ? 169.796 96.883 154.472 1.00 76.14 57 LEU C O 1
ATOM 11701 N N . HIS C 3 66 ? 170.941 98.827 154.313 1.00 71.33 58 HIS C N 1
ATOM 11702 C CA . HIS C 3 66 ? 169.794 99.720 154.362 1.00 71.33 58 HIS C CA 1
ATOM 11703 C C . HIS C 3 66 ? 169.866 100.666 153.173 1.00 71.33 58 HIS C C 1
ATOM 11704 O O . HIS C 3 66 ? 170.939 101.180 152.856 1.00 71.33 58 HIS C O 1
ATOM 11711 N N . VAL C 3 67 ? 168.728 100.911 152.527 1.00 48.58 59 VAL C N 1
ATOM 11712 C CA . VAL C 3 67 ? 168.681 101.756 151.342 1.00 48.58 59 VAL C CA 1
ATOM 11713 C C . VAL C 3 67 ? 167.802 102.969 151.613 1.00 48.58 59 VAL C C 1
ATOM 11714 O O . VAL C 3 67 ? 166.956 102.960 152.506 1.00 48.58 59 VAL C O 1
ATOM 11718 N N . THR C 3 68 ? 168.033 104.031 150.834 1.00 35.49 60 THR C N 1
ATOM 11719 C CA . THR C 3 68 ? 167.173 105.212 150.763 1.00 35.49 60 THR C CA 1
ATOM 11720 C C . THR C 3 68 ? 167.089 105.658 149.313 1.00 35.49 60 THR C C 1
ATOM 11721 O O . THR C 3 68 ? 168.125 105.801 148.652 1.00 35.49 60 THR C O 1
ATOM 11725 N N . TYR C 3 69 ? 165.865 105.910 148.841 1.00 32.43 61 TYR C N 1
ATOM 11726 C CA . TYR C 3 69 ? 165.561 106.219 147.449 1.00 32.43 61 TYR C CA 1
ATOM 11727 C C . TYR C 3 69 ? 165.117 107.671 147.319 1.00 32.43 61 TYR C C 1
ATOM 11728 O O . TYR C 3 69 ? 165.006 108.408 148.301 1.00 32.43 61 TYR C O 1
ATOM 11737 N N . LEU C 3 70 ? 164.826 108.071 146.088 1.00 31.38 62 LEU C N 1
ATOM 11738 C CA . LEU C 3 70 ? 164.232 109.369 145.812 1.00 31.38 62 LEU C CA 1
ATOM 11739 C C . LEU C 3 70 ? 163.041 109.188 144.888 1.00 31.38 62 LEU C C 1
ATOM 11740 O O . LEU C 3 70 ? 163.139 108.477 143.886 1.00 31.38 62 LEU C O 1
ATOM 11745 N N . VAL C 3 71 ? 161.919 109.830 145.220 1.00 35.21 63 VAL C N 1
ATOM 11746 C CA . VAL C 3 71 ? 160.712 109.804 144.397 1.00 35.21 63 VAL C CA 1
ATOM 11747 C C . VAL C 3 71 ? 160.307 111.236 144.085 1.00 35.21 63 VAL C C 1
ATOM 11748 O O . VAL C 3 71 ? 160.212 112.071 144.989 1.00 35.21 63 VAL C O 1
ATOM 11752 N N . SER C 3 72 ? 160.025 111.507 142.816 1.00 40.55 64 SER C N 1
ATOM 11753 C CA . SER C 3 72 ? 159.573 112.815 142.376 1.00 40.55 64 SER C CA 1
ATOM 11754 C C . SER C 3 72 ? 158.363 112.666 141.465 1.00 40.55 64 SER C C 1
ATOM 11755 O O . SER C 3 72 ? 158.180 111.638 140.812 1.00 40.55 64 SER C O 1
ATOM 11758 N N . GLY C 3 73 ? 157.527 113.694 141.438 1.00 42.12 65 GLY C N 1
ATOM 11759 C CA . GLY C 3 73 ? 156.424 113.708 140.495 1.00 42.12 65 GLY C CA 1
ATOM 11760 C C . GLY C 3 73 ? 155.354 114.705 140.871 1.00 42.12 65 GLY C C 1
ATOM 11761 O O . GLY C 3 73 ? 155.418 115.370 141.901 1.00 42.12 65 GLY C O 1
ATOM 11762 N N . SER C 3 74 ? 154.342 114.782 140.009 1.00 47.17 66 SER C N 1
ATOM 11763 C CA . SER C 3 74 ? 153.255 115.738 140.170 1.00 47.17 66 SER C CA 1
ATOM 11764 C C . SER C 3 74 ? 152.332 115.355 141.323 1.00 47.17 66 SER C C 1
ATOM 11765 O O . SER C 3 74 ? 152.378 114.245 141.854 1.00 47.17 66 SER C O 1
ATOM 11768 N N . LEU C 3 75 ? 151.480 116.308 141.699 1.00 53.38 67 LEU C N 1
ATOM 11769 C CA . LEU C 3 75 ? 150.442 116.098 142.700 1.00 53.38 67 LEU C CA 1
ATOM 11770 C C . LEU C 3 75 ? 149.409 117.210 142.571 1.00 53.38 67 LEU C C 1
ATOM 11771 O O . LEU C 3 75 ? 149.700 118.281 142.032 1.00 53.38 67 LEU C O 1
ATOM 11776 N N . ILE C 3 76 ? 148.197 116.938 143.054 1.00 79.27 68 ILE C N 1
ATOM 11777 C CA . ILE C 3 76 ? 147.169 117.956 143.252 1.00 79.27 68 ILE C CA 1
ATOM 11778 C C . ILE C 3 76 ? 146.665 117.857 144.682 1.00 79.27 68 ILE C C 1
ATOM 11779 O O . ILE C 3 76 ? 146.147 116.811 145.097 1.00 79.27 68 ILE C O 1
ATOM 11784 N N . GLN C 3 77 ? 146.823 118.945 145.433 1.00 93.53 69 GLN C N 1
ATOM 11785 C CA . GLN C 3 77 ? 146.354 119.012 146.820 1.00 93.53 69 GLN C CA 1
ATOM 11786 C C . GLN C 3 77 ? 144.936 119.568 146.855 1.00 93.53 69 GLN C C 1
ATOM 11787 O O . GLN C 3 77 ? 143.991 118.871 147.236 1.00 93.53 69 GLN C O 1
ATOM 11793 N N . ASN C 3 78 ? 144.780 120.830 146.448 1.00 104.04 70 ASN C N 1
ATOM 11794 C CA . ASN C 3 78 ? 143.477 121.496 146.349 1.00 104.04 70 ASN C CA 1
ATOM 11795 C C . ASN C 3 78 ? 143.438 122.194 144.991 1.00 104.04 70 ASN C C 1
ATOM 11796 O O . ASN C 3 78 ? 143.729 123.390 144.887 1.00 104.04 70 ASN C O 1
ATOM 11801 N N . GLY C 3 79 ? 143.073 121.445 143.951 1.00 104.43 71 GLY C N 1
ATOM 11802 C CA . GLY C 3 79 ? 142.990 121.992 142.606 1.00 104.43 71 GLY C CA 1
ATOM 11803 C C . GLY C 3 79 ? 144.317 122.165 141.889 1.00 104.43 71 GLY C C 1
ATOM 11804 O O . GLY C 3 79 ? 144.507 121.641 140.788 1.00 104.43 71 GLY C O 1
ATOM 11805 N N . HIS C 3 80 ? 145.239 122.892 142.516 1.00 88.47 72 HIS C N 1
ATOM 11806 C CA . HIS C 3 80 ? 146.494 123.295 141.897 1.00 88.47 72 HIS C CA 1
ATOM 11807 C C . HIS C 3 80 ? 147.439 122.113 141.688 1.00 88.47 72 HIS C C 1
ATOM 11808 O O . HIS C 3 80 ? 147.478 121.171 142.483 1.00 88.47 72 HIS C O 1
ATOM 11815 N N . SER C 3 81 ? 148.233 122.195 140.624 1.00 57.90 73 SER C N 1
ATOM 11816 C CA . SER C 3 81 ? 149.218 121.170 140.306 1.00 57.90 73 SER C CA 1
ATOM 11817 C C . SER C 3 81 ? 150.572 121.574 140.878 1.00 57.90 73 SER C C 1
ATOM 11818 O O . SER C 3 81 ? 151.203 122.509 140.382 1.00 57.90 73 SER C O 1
ATOM 11821 N N . CYS C 3 82 ? 151.014 120.868 141.912 1.00 47.40 74 CYS C N 1
ATOM 11822 C CA . CYS C 3 82 ? 152.348 121.055 142.452 1.00 47.40 74 CYS C CA 1
ATOM 11823 C C . CYS C 3 82 ? 153.246 119.905 142.015 1.00 47.40 74 CYS C C 1
ATOM 11824 O O . CYS C 3 82 ? 152.792 118.924 141.421 1.00 47.40 74 CYS C O 1
ATOM 11827 N N . HIS C 3 83 ? 154.529 120.028 142.335 1.00 36.48 75 HIS C N 1
ATOM 11828 C CA . HIS C 3 83 ? 155.550 119.054 141.968 1.00 36.48 75 HIS C CA 1
ATOM 11829 C C . HIS C 3 83 ? 156.340 118.710 143.220 1.00 36.48 75 HIS C C 1
ATOM 11830 O O . HIS C 3 83 ? 157.112 119.534 143.710 1.00 36.48 75 HIS C O 1
ATOM 11837 N N . LYS C 3 84 ? 156.154 117.499 143.726 1.00 36.18 76 LYS C N 1
ATOM 11838 C CA . LYS C 3 84 ? 156.705 117.085 145.006 1.00 36.18 76 LYS C CA 1
ATOM 11839 C C . LYS C 3 84 ? 157.908 116.178 144.785 1.00 36.18 76 LYS C C 1
ATOM 11840 O O . LYS C 3 84 ? 157.837 115.224 143.999 1.00 36.18 76 LYS C O 1
ATOM 11846 N N . VAL C 3 85 ? 159.004 116.484 145.479 1.00 37.93 77 VAL C N 1
ATOM 11847 C CA . VAL C 3 85 ? 160.267 115.757 145.390 1.00 37.93 77 VAL C CA 1
ATOM 11848 C C . VAL C 3 85 ? 160.674 115.338 146.799 1.00 37.93 77 VAL C C 1
ATOM 11849 O O . VAL C 3 85 ? 160.777 116.187 147.691 1.00 37.93 77 VAL C O 1
ATOM 11853 N N . ALA C 3 86 ? 160.916 114.042 147.004 1.00 35.33 78 ALA C N 1
ATOM 11854 C CA . ALA C 3 86 ? 161.154 113.543 148.349 1.00 35.33 78 ALA C CA 1
ATOM 11855 C C . ALA C 3 86 ? 162.253 112.493 148.372 1.00 35.33 78 ALA C C 1
ATOM 11856 O O . ALA C 3 86 ? 162.348 111.659 147.469 1.00 35.33 78 ALA C O 1
ATOM 11858 N N . VAL C 3 87 ? 163.070 112.536 149.422 1.00 33.16 79 VAL C N 1
ATOM 11859 C CA . VAL C 3 87 ? 164.053 111.499 149.717 1.00 33.16 79 VAL C CA 1
ATOM 11860 C C . VAL C 3 87 ? 163.461 110.603 150.793 1.00 33.16 79 VAL C C 1
ATOM 11861 O O . VAL C 3 87 ? 163.175 111.063 151.901 1.00 33.16 79 VAL C O 1
ATOM 11865 N N . VAL C 3 88 ? 163.278 109.327 150.464 1.00 35.62 80 VAL C N 1
ATOM 11866 C CA . VAL C 3 88 ? 162.395 108.432 151.199 1.00 35.62 80 VAL C CA 1
ATOM 11867 C C . VAL C 3 88 ? 163.206 107.241 151.695 1.00 35.62 80 VAL C C 1
ATOM 11868 O O . VAL C 3 88 ? 164.197 106.840 151.078 1.00 35.62 80 VAL C O 1
ATOM 11872 N N . ARG C 3 89 ? 162.762 106.660 152.812 1.00 52.58 81 ARG C N 1
ATOM 11873 C CA . ARG C 3 89 ? 163.359 105.469 153.404 1.00 52.58 81 ARG C CA 1
ATOM 11874 C C . ARG C 3 89 ? 162.959 104.206 152.655 1.00 52.58 81 ARG C C 1
ATOM 11875 O O . ARG C 3 89 ? 162.399 104.271 151.558 1.00 52.58 81 ARG C O 1
ATOM 11883 N N . GLU C 3 90 ? 163.228 103.049 153.254 1.00 63.23 82 GLU C N 1
ATOM 11884 C CA . GLU C 3 90 ? 163.036 101.760 152.604 1.00 63.23 82 GLU C CA 1
ATOM 11885 C C . GLU C 3 90 ? 161.708 101.094 152.939 1.00 63.23 82 GLU C C 1
ATOM 11886 O O . GLU C 3 90 ? 161.359 100.091 152.307 1.00 63.23 82 GLU C O 1
ATOM 11892 N N . ASP C 3 91 ? 160.969 101.608 153.918 1.00 69.27 83 ASP C N 1
ATOM 11893 C CA . ASP C 3 91 ? 159.695 101.003 154.277 1.00 69.27 83 ASP C CA 1
ATOM 11894 C C . ASP C 3 91 ? 158.528 101.664 153.563 1.00 69.27 83 ASP C C 1
ATOM 11895 O O . ASP C 3 91 ? 157.556 100.988 153.210 1.00 69.27 83 ASP C O 1
ATOM 11900 N N . LYS C 3 92 ? 158.610 102.977 153.348 1.00 71.50 84 LYS C N 1
ATOM 11901 C CA . LYS C 3 92 ? 157.452 103.806 153.049 1.00 71.50 84 LYS C CA 1
ATOM 11902 C C . LYS C 3 92 ? 157.362 104.182 151.579 1.00 71.50 84 LYS C C 1
ATOM 11903 O O . LYS C 3 92 ? 156.687 105.153 151.241 1.00 71.50 84 LYS C O 1
ATOM 11909 N N . LEU C 3 93 ? 158.019 103.424 150.701 1.00 66.94 85 LEU C N 1
ATOM 11910 C CA . LEU C 3 93 ? 158.137 103.823 149.302 1.00 66.94 85 LEU C CA 1
ATOM 11911 C C . LEU C 3 93 ? 156.810 103.714 148.560 1.00 66.94 85 LEU C C 1
ATOM 11912 O O . LEU C 3 93 ? 156.402 104.658 147.875 1.00 66.94 85 LEU C O 1
ATOM 11917 N N . GLU C 3 94 ? 156.114 102.581 148.705 1.00 74.11 86 GLU C N 1
ATOM 11918 C CA . GLU C 3 94 ? 154.961 102.296 147.855 1.00 74.11 86 GLU C CA 1
ATOM 11919 C C . GLU C 3 94 ? 153.764 103.172 148.208 1.00 74.11 86 GLU C C 1
ATOM 11920 O O . GLU C 3 94 ? 152.980 103.541 147.323 1.00 74.11 86 GLU C O 1
ATOM 11926 N N . ALA C 3 95 ? 153.615 103.531 149.487 1.00 68.03 87 ALA C N 1
ATOM 11927 C CA . ALA C 3 95 ? 152.531 104.426 149.881 1.00 68.03 87 ALA C CA 1
ATOM 11928 C C . ALA C 3 95 ? 152.734 105.824 149.307 1.00 68.03 87 ALA C C 1
ATOM 11929 O O . ALA C 3 95 ? 151.782 106.448 148.817 1.00 68.03 87 ALA C O 1
ATOM 11931 N N . VAL C 3 96 ? 153.979 106.308 149.336 1.00 62.07 88 VAL C N 1
ATOM 11932 C CA . VAL C 3 96 ? 154.327 107.588 148.730 1.00 62.07 88 VAL C CA 1
ATOM 11933 C C . VAL C 3 96 ? 154.155 107.519 147.219 1.00 62.07 88 VAL C C 1
ATOM 11934 O O . VAL C 3 96 ? 153.740 108.496 146.586 1.00 62.07 88 VAL C O 1
ATOM 11938 N N . LYS C 3 97 ? 154.393 106.349 146.627 1.00 62.98 89 LYS C N 1
ATOM 11939 C CA . LYS C 3 97 ? 154.188 106.207 145.192 1.00 62.98 89 LYS C CA 1
ATOM 11940 C C . LYS C 3 97 ? 152.707 106.208 144.827 1.00 62.98 89 LYS C C 1
ATOM 11941 O O . LYS C 3 97 ? 152.333 106.703 143.756 1.00 62.98 89 LYS C O 1
ATOM 11947 N N . SER C 3 98 ? 151.853 105.680 145.700 1.00 61.22 90 SER C N 1
ATOM 11948 C CA . SER C 3 98 ? 150.423 105.646 145.429 1.00 61.22 90 SER C CA 1
ATOM 11949 C C . SER C 3 98 ? 149.707 106.944 145.781 1.00 61.22 90 SER C C 1
ATOM 11950 O O . SER C 3 98 ? 148.591 107.162 145.299 1.00 61.22 90 SER C O 1
ATOM 11953 N N . LYS C 3 99 ? 150.298 107.805 146.613 1.00 53.07 91 LYS C N 1
ATOM 11954 C CA . LYS C 3 99 ? 149.689 109.115 146.845 1.00 53.07 91 LYS C CA 1
ATOM 11955 C C . LYS C 3 99 ? 149.823 110.032 145.634 1.00 53.07 91 LYS C C 1
ATOM 11956 O O . LYS C 3 99 ? 148.977 110.907 145.425 1.00 53.07 91 LYS C O 1
ATOM 11962 N N . LEU C 3 100 ? 150.866 109.848 144.834 1.00 48.19 92 LEU C N 1
ATOM 11963 C CA . LEU C 3 100 ? 151.164 110.761 143.741 1.00 48.19 92 LEU C CA 1
ATOM 11964 C C . LEU C 3 100 ? 150.223 110.537 142.569 1.00 48.19 92 LEU C C 1
ATOM 11965 O O . LEU C 3 100 ? 149.571 109.500 142.455 1.00 48.19 92 LEU C O 1
ATOM 11970 N N . ALA C 3 101 ? 150.153 111.531 141.690 1.00 43.82 93 ALA C N 1
ATOM 11971 C CA . ALA C 3 101 ? 149.346 111.396 140.485 1.00 43.82 93 ALA C CA 1
ATOM 11972 C C . ALA C 3 101 ? 150.184 110.888 139.320 1.00 43.82 93 ALA C C 1
ATOM 11973 O O . ALA C 3 101 ? 149.898 109.830 138.750 1.00 43.82 93 ALA C O 1
ATOM 11975 N N . VAL C 3 102 ? 151.226 111.629 138.958 1.00 44.52 94 VAL C N 1
ATOM 11976 C CA . VAL C 3 102 ? 152.120 111.274 137.866 1.00 44.52 94 VAL C CA 1
ATOM 11977 C C . VAL C 3 102 ? 153.494 111.003 138.471 1.00 44.52 94 VAL C C 1
ATOM 11978 O O . VAL C 3 102 ? 153.900 111.635 139.447 1.00 44.52 94 VAL C O 1
ATOM 11982 N N . THR C 3 103 ? 154.200 110.032 137.901 1.00 46.25 95 THR C N 1
ATOM 11983 C CA . THR C 3 103 ? 155.532 109.659 138.347 1.00 46.25 95 THR C CA 1
ATOM 11984 C C . THR C 3 103 ? 156.558 110.097 137.309 1.00 46.25 95 THR C C 1
ATOM 11985 O O . THR C 3 103 ? 156.343 109.956 136.103 1.00 46.25 95 THR C O 1
ATOM 11989 N N . ALA C 3 104 ? 157.668 110.661 137.787 1.00 46.22 96 ALA C N 1
ATOM 11990 C CA . ALA C 3 104 ? 158.628 111.306 136.901 1.00 46.22 96 ALA C CA 1
ATOM 11991 C C . ALA C 3 104 ? 160.087 110.956 137.152 1.00 46.22 96 ALA C C 1
ATOM 11992 O O . ALA C 3 104 ? 160.904 111.177 136.251 1.00 46.22 96 ALA C O 1
ATOM 11994 N N . SER C 3 105 ? 160.452 110.437 138.323 1.00 37.15 97 SER C N 1
ATOM 11995 C CA . SER C 3 105 ? 161.848 110.122 138.612 1.00 37.15 97 SER C CA 1
ATOM 11996 C C . SER C 3 105 ? 161.923 109.123 139.751 1.00 37.15 97 SER C C 1
ATOM 11997 O O . SER C 3 105 ? 161.374 109.372 140.827 1.00 37.15 97 SER C O 1
ATOM 12000 N N . ILE C 3 106 ? 162.592 107.996 139.510 1.00 32.56 98 ILE C N 1
ATOM 12001 C CA . ILE C 3 106 ? 162.969 107.044 140.551 1.00 32.56 98 ILE C CA 1
ATOM 12002 C C . ILE C 3 106 ? 164.425 106.660 140.332 1.00 32.56 98 ILE C C 1
ATOM 12003 O O . ILE C 3 106 ? 164.794 106.237 139.233 1.00 32.56 98 ILE C O 1
ATOM 12008 N N . HIS C 3 107 ? 165.255 106.833 141.357 1.00 29.63 99 HIS C N 1
ATOM 12009 C CA . HIS C 3 107 ? 166.560 106.187 141.408 1.00 29.63 99 HIS C CA 1
ATOM 12010 C C . HIS C 3 107 ? 166.915 105.941 142.865 1.00 29.63 99 HIS C C 1
ATOM 12011 O O . HIS C 3 107 ? 166.056 105.990 143.749 1.00 29.63 99 HIS C O 1
ATOM 12018 N N . VAL C 3 108 ? 168.182 105.658 143.109 1.00 27.95 100 VAL C N 1
ATOM 12019 C CA . VAL C 3 108 ? 168.686 105.308 144.430 1.00 27.95 100 VAL C CA 1
ATOM 12020 C C . VAL C 3 108 ? 169.499 106.485 144.950 1.00 27.95 100 VAL C C 1
ATOM 12021 O O . VAL C 3 108 ? 170.154 107.187 144.172 1.00 27.95 100 VAL C O 1
ATOM 12025 N N . TYR C 3 109 ? 169.421 106.740 146.255 1.00 34.67 101 TYR C N 1
ATOM 12026 C CA . TYR C 3 109 ? 170.141 107.848 146.867 1.00 34.67 101 TYR C CA 1
ATOM 12027 C C . TYR C 3 109 ? 171.283 107.396 147.760 1.00 34.67 101 TYR C C 1
ATOM 12028 O O . TYR C 3 109 ? 172.396 107.907 147.623 1.00 34.67 101 TYR C O 1
ATOM 12037 N N . SER C 3 110 ? 171.052 106.455 148.669 1.00 41.06 102 SER C N 1
ATOM 12038 C CA . SER C 3 110 ? 172.135 106.084 149.576 1.00 41.06 102 SER C CA 1
ATOM 12039 C C . SER C 3 110 ? 171.938 104.678 150.117 1.00 41.06 102 SER C C 1
ATOM 12040 O O . SER C 3 110 ? 170.839 104.122 150.069 1.00 41.06 102 SER C O 1
ATOM 12043 N N . ILE C 3 111 ? 173.030 104.118 150.647 1.00 53.75 103 ILE C N 1
ATOM 12044 C CA . ILE C 3 111 ? 173.018 102.866 151.393 1.00 53.75 103 ILE C CA 1
ATOM 12045 C C . ILE C 3 111 ? 173.813 103.038 152.682 1.00 53.75 103 ILE C C 1
ATOM 12046 O O . ILE C 3 111 ? 174.674 103.909 152.801 1.00 53.75 103 ILE C O 1
ATOM 12051 N N . GLN C 3 112 ? 173.512 102.181 153.654 1.00 75.70 104 GLN C N 1
ATOM 12052 C CA . GLN C 3 112 ? 174.026 102.335 155.007 1.00 75.70 104 GLN C CA 1
ATOM 12053 C C . GLN C 3 112 ? 174.370 100.968 155.583 1.00 75.70 104 GLN C C 1
ATOM 12054 O O . GLN C 3 112 ? 173.963 99.929 155.058 1.00 75.70 104 GLN C O 1
ATOM 12060 N N . LYS C 3 113 ? 175.147 100.981 156.666 1.00 88.48 105 LYS C N 1
ATOM 12061 C CA . LYS C 3 113 ? 175.369 99.796 157.485 1.00 88.48 105 LYS C CA 1
ATOM 12062 C C . LYS C 3 113 ? 174.436 99.745 158.694 1.00 88.48 105 LYS C C 1
ATOM 12063 O O . LYS C 3 113 ? 173.649 98.807 158.832 1.00 88.48 105 LYS C O 1
ATOM 12069 N N . ALA C 3 114 ? 174.500 100.746 159.572 1.00 91.41 106 ALA C N 1
ATOM 12070 C CA . ALA C 3 114 ? 173.680 100.790 160.777 1.00 91.41 106 ALA C CA 1
ATOM 12071 C C . ALA C 3 114 ? 172.793 102.028 160.764 1.00 91.41 106 ALA C C 1
ATOM 12072 O O . ALA C 3 114 ? 173.285 103.143 160.578 1.00 91.41 106 ALA C O 1
ATOM 12074 N N . MET C 3 115 ? 171.503 101.821 161.050 1.00 84.77 107 MET C N 1
ATOM 12075 C CA . MET C 3 115 ? 170.436 102.765 160.719 1.00 84.77 107 MET C CA 1
ATOM 12076 C C . MET C 3 115 ? 170.547 104.095 161.464 1.00 84.77 107 MET C C 1
ATOM 12077 O O . MET C 3 115 ? 170.744 104.134 162.682 1.00 84.77 107 MET C O 1
ATOM 12082 N N . LEU C 3 116 ? 170.395 105.188 160.710 1.00 83.40 108 LEU C N 1
ATOM 12083 C CA . LEU C 3 116 ? 170.365 106.555 161.209 1.00 83.40 108 LEU C CA 1
ATOM 12084 C C . LEU C 3 116 ? 168.984 106.918 161.765 1.00 83.40 108 LEU C C 1
ATOM 12085 O O . LEU C 3 116 ? 168.024 106.147 161.688 1.00 83.40 108 LEU C O 1
ATOM 12090 N N . LYS C 3 117 ? 168.888 108.122 162.326 1.00 87.32 109 LYS C N 1
ATOM 12091 C CA . LYS C 3 117 ? 167.649 108.582 162.937 1.00 87.32 109 LYS C CA 1
ATOM 12092 C C . LYS C 3 117 ? 166.941 109.676 162.158 1.00 87.32 109 LYS C C 1
ATOM 12093 O O . LYS C 3 117 ? 165.714 109.737 162.191 1.00 87.32 109 LYS C O 1
ATOM 12099 N N . ASP C 3 118 ? 167.671 110.536 161.464 1.00 80.32 110 ASP C N 1
ATOM 12100 C CA . ASP C 3 118 ? 167.064 111.536 160.603 1.00 80.32 110 ASP C CA 1
ATOM 12101 C C . ASP C 3 118 ? 168.012 111.785 159.440 1.00 80.32 110 ASP C C 1
ATOM 12102 O O . ASP C 3 118 ? 169.013 111.088 159.274 1.00 80.32 110 ASP C O 1
ATOM 12107 N N . SER C 3 119 ? 167.736 112.835 158.671 1.00 73.84 111 SER C N 1
ATOM 12108 C CA . SER C 3 119 ? 168.498 113.152 157.471 1.00 73.84 111 SER C CA 1
ATOM 12109 C C . SER C 3 119 ? 169.704 114.032 157.765 1.00 73.84 111 SER C C 1
ATOM 12110 O O . SER C 3 119 ? 170.107 114.833 156.910 1.00 73.84 111 SER C O 1
ATOM 12113 N N . GLY C 3 120 ? 170.264 113.918 158.965 1.00 64.87 112 GLY C N 1
ATOM 12114 C CA . GLY C 3 120 ? 171.399 114.696 159.398 1.00 64.87 112 GLY C CA 1
ATOM 12115 C C . GLY C 3 120 ? 172.673 114.531 158.591 1.00 64.87 112 GLY C C 1
ATOM 12116 O O . GLY C 3 120 ? 173.098 115.465 157.899 1.00 64.87 112 GLY C O 1
ATOM 12117 N N . PRO C 3 121 ? 173.316 113.357 158.656 1.00 60.56 113 PRO C N 1
ATOM 12118 C CA . PRO C 3 121 ? 174.651 113.218 158.047 1.00 60.56 113 PRO C CA 1
ATOM 12119 C C . PRO C 3 121 ? 174.658 113.163 156.526 1.00 60.56 113 PRO C C 1
ATOM 12120 O O . PRO C 3 121 ? 175.735 113.321 155.929 1.00 60.56 113 PRO C O 1
ATOM 12124 N N . LEU C 3 122 ? 173.505 112.969 155.882 1.00 49.49 114 LEU C N 1
ATOM 12125 C CA . LEU C 3 122 ? 173.448 112.964 154.427 1.00 49.49 114 LEU C CA 1
ATOM 12126 C C . LEU C 3 122 ? 173.696 114.337 153.820 1.00 49.49 114 LEU C C 1
ATOM 12127 O O . LEU C 3 122 ? 173.892 114.426 152.606 1.00 49.49 114 LEU C O 1
ATOM 12132 N N . PHE C 3 123 ? 173.669 115.402 154.619 1.00 48.60 115 PHE C N 1
ATOM 12133 C CA . PHE C 3 123 ? 174.131 116.707 154.169 1.00 48.60 115 PHE C CA 1
ATOM 12134 C C . PHE C 3 123 ? 175.596 116.937 154.509 1.00 48.60 115 PHE C C 1
ATOM 12135 O O . PHE C 3 123 ? 176.309 117.569 153.721 1.00 48.60 115 PHE C O 1
ATOM 12143 N N . ASN C 3 124 ? 176.045 116.422 155.661 1.00 52.95 116 ASN C N 1
ATOM 12144 C CA . ASN C 3 124 ? 177.448 116.513 156.063 1.00 52.95 116 ASN C CA 1
ATOM 12145 C C . ASN C 3 124 ? 178.371 115.850 155.050 1.00 52.95 116 ASN C C 1
ATOM 12146 O O . ASN C 3 124 ? 179.428 116.401 154.717 1.00 52.95 116 ASN C O 1
ATOM 12151 N N . THR C 3 125 ? 177.971 114.684 154.529 1.00 47.73 117 THR C N 1
ATOM 12152 C CA . THR C 3 125 ? 178.799 113.959 153.565 1.00 47.73 117 THR C CA 1
ATOM 12153 C C . THR C 3 125 ? 178.975 114.746 152.269 1.00 47.73 117 THR C C 1
ATOM 12154 O O . THR C 3 125 ? 180.105 114.970 151.815 1.00 47.73 117 THR C O 1
ATOM 12158 N N . ASP C 3 126 ? 177.860 115.176 151.669 1.00 50.02 118 ASP C N 1
ATOM 12159 C CA . ASP C 3 126 ? 177.894 115.928 150.418 1.00 50.02 118 ASP C CA 1
ATOM 12160 C C . ASP C 3 126 ? 178.595 117.268 150.581 1.00 50.02 118 ASP C C 1
ATOM 12161 O O . ASP C 3 126 ? 179.352 117.687 149.696 1.00 50.02 118 ASP C O 1
ATOM 12166 N N . TYR C 3 127 ? 178.415 117.911 151.734 1.00 53.06 119 TYR C N 1
ATOM 12167 C CA . TYR C 3 127 ? 179.068 119.181 152.005 1.00 53.06 119 TYR C CA 1
ATOM 12168 C C . TYR C 3 127 ? 180.582 119.020 152.117 1.00 53.06 119 TYR C C 1
ATOM 12169 O O . TYR C 3 127 ? 181.339 119.792 151.518 1.00 53.06 119 TYR C O 1
ATOM 12178 N N . ASP C 3 128 ? 181.041 117.987 152.836 1.00 52.79 120 ASP C N 1
ATOM 12179 C CA . ASP C 3 128 ? 182.477 117.795 153.024 1.00 52.79 120 ASP C CA 1
ATOM 12180 C C . ASP C 3 128 ? 183.167 117.364 151.737 1.00 52.79 120 ASP C C 1
ATOM 12181 O O . ASP C 3 128 ? 184.280 117.816 151.449 1.00 52.79 120 ASP C O 1
ATOM 12186 N N . ILE C 3 129 ? 182.530 116.499 150.942 1.00 46.80 121 ILE C N 1
ATOM 12187 C CA . ILE C 3 129 ? 183.147 116.110 149.680 1.00 46.80 121 ILE C CA 1
ATOM 12188 C C . ILE C 3 129 ? 183.087 117.249 148.656 1.00 46.80 121 ILE C C 1
ATOM 12189 O O . ILE C 3 129 ? 183.902 117.291 147.728 1.00 46.80 121 ILE C O 1
ATOM 12194 N N . LEU C 3 130 ? 182.164 118.204 148.819 1.00 47.26 122 LEU C N 1
ATOM 12195 C CA . LEU C 3 130 ? 182.226 119.433 148.033 1.00 47.26 122 LEU C CA 1
ATOM 12196 C C . LEU C 3 130 ? 183.372 120.331 148.483 1.00 47.26 122 LEU C C 1
ATOM 12197 O O . LEU C 3 130 ? 183.995 121.009 147.655 1.00 47.26 122 LEU C O 1
ATOM 12202 N N . LYS C 3 131 ? 183.674 120.324 149.791 1.00 55.63 123 LYS C N 1
ATOM 12203 C CA . LYS C 3 131 ? 184.548 121.333 150.398 1.00 55.63 123 LYS C CA 1
ATOM 12204 C C . LYS C 3 131 ? 185.974 121.273 149.868 1.00 55.63 123 LYS C C 1
ATOM 12205 O O . LYS C 3 131 ? 186.657 122.299 149.786 1.00 55.63 123 LYS C O 1
ATOM 12211 N N . SER C 3 132 ? 186.445 120.080 149.521 1.00 58.60 124 SER C N 1
ATOM 12212 C CA . SER C 3 132 ? 187.798 119.917 149.016 1.00 58.60 124 SER C CA 1
ATOM 12213 C C . SER C 3 132 ? 187.852 119.861 147.500 1.00 58.60 124 SER C C 1
ATOM 12214 O O . SER C 3 132 ? 188.946 119.830 146.929 1.00 58.60 124 SER C O 1
ATOM 12217 N N . ASN C 3 133 ? 186.703 119.858 146.838 1.00 56.36 125 ASN C N 1
ATOM 12218 C CA . ASN C 3 133 ? 186.653 119.567 145.413 1.00 56.36 125 ASN C CA 1
ATOM 12219 C C . ASN C 3 133 ? 186.008 120.730 144.668 1.00 56.36 125 ASN C C 1
ATOM 12220 O O . ASN C 3 133 ? 185.056 120.537 143.910 1.00 56.36 125 ASN C O 1
ATOM 12225 N N . LEU C 3 134 ? 186.511 121.940 144.899 1.00 54.31 126 LEU C N 1
ATOM 12226 C CA . LEU C 3 134 ? 185.761 123.164 144.655 1.00 54.31 126 LEU C CA 1
ATOM 12227 C C . LEU C 3 134 ? 185.905 123.724 143.248 1.00 54.31 126 LEU C C 1
ATOM 12228 O O . LEU C 3 134 ? 185.073 124.539 142.846 1.00 54.31 126 LEU C O 1
ATOM 12233 N N . GLN C 3 135 ? 186.919 123.324 142.487 1.00 60.50 127 GLN C N 1
ATOM 12234 C CA . GLN C 3 135 ? 187.061 123.825 141.123 1.00 60.50 127 GLN C CA 1
ATOM 12235 C C . GLN C 3 135 ? 186.239 123.020 140.113 1.00 60.50 127 GLN C C 1
ATOM 12236 O O . GLN C 3 135 ? 186.167 123.395 138.939 1.00 60.50 127 GLN C O 1
ATOM 12242 N N . ASN C 3 136 ? 185.583 121.949 140.541 1.00 56.28 128 ASN C N 1
ATOM 12243 C CA . ASN C 3 136 ? 184.684 121.220 139.665 1.00 56.28 128 ASN C CA 1
ATOM 12244 C C . ASN C 3 136 ? 183.389 120.871 140.381 1.00 56.28 128 ASN C C 1
ATOM 12245 O O . ASN C 3 136 ? 183.393 120.190 141.408 1.00 56.28 128 ASN C O 1
ATOM 12250 N N . CYS C 3 137 ? 182.284 121.391 139.857 1.00 53.16 129 CYS C N 1
ATOM 12251 C CA . CYS C 3 137 ? 180.946 120.894 140.159 1.00 53.16 129 CYS C CA 1
ATOM 12252 C C . CYS C 3 137 ? 180.104 120.662 138.914 1.00 53.16 129 CYS C C 1
ATOM 12253 O O . CYS C 3 137 ? 179.229 119.794 138.943 1.00 53.16 129 CYS C O 1
ATOM 12256 N N . SER C 3 138 ? 180.351 121.384 137.820 1.00 48.60 130 SER C N 1
ATOM 12257 C CA . SER C 3 138 ? 179.748 121.126 136.520 1.00 48.60 130 SER C CA 1
ATOM 12258 C C . SER C 3 138 ? 180.538 120.120 135.700 1.00 48.60 130 SER C C 1
ATOM 12259 O O . SER C 3 138 ? 180.278 119.970 134.503 1.00 48.60 130 SER C O 1
ATOM 12262 N N . LYS C 3 139 ? 181.492 119.427 136.322 1.00 40.29 131 LYS C N 1
ATOM 12263 C CA . LYS C 3 139 ? 182.343 118.481 135.613 1.00 40.29 131 LYS C CA 1
ATOM 12264 C C . LYS C 3 139 ? 181.583 117.214 135.250 1.00 40.29 131 LYS C C 1
ATOM 12265 O O . LYS C 3 139 ? 181.667 116.741 134.114 1.00 40.29 131 LYS C O 1
ATOM 12271 N N . PHE C 3 140 ? 180.822 116.662 136.190 1.00 39.43 132 PHE C N 1
ATOM 12272 C CA . PHE C 3 140 ? 179.999 115.493 135.921 1.00 39.43 132 PHE C CA 1
ATOM 12273 C C . PHE C 3 140 ? 178.513 115.830 135.803 1.00 39.43 132 PHE C C 1
ATOM 12274 O O . PHE C 3 140 ? 177.673 114.967 136.055 1.00 39.43 132 PHE C O 1
ATOM 12282 N N . SER C 3 141 ? 178.172 117.048 135.401 1.00 37.49 133 SER C N 1
ATOM 12283 C CA . SER C 3 141 ? 176.788 117.485 135.305 1.00 37.49 133 SER C CA 1
ATOM 12284 C C . SER C 3 141 ? 176.217 117.210 133.917 1.00 37.49 133 SER C C 1
ATOM 12285 O O . SER C 3 141 ? 176.886 117.377 132.895 1.00 37.49 133 SER C O 1
ATOM 12288 N N . ALA C 3 142 ? 174.943 116.803 133.900 1.00 33.33 134 ALA C N 1
ATOM 12289 C CA . ALA C 3 142 ? 174.237 116.504 132.660 1.00 33.33 134 ALA C CA 1
ATOM 12290 C C . ALA C 3 142 ? 173.999 117.732 131.788 1.00 33.33 134 ALA C C 1
ATOM 12291 O O . ALA C 3 142 ? 173.745 117.577 130.592 1.00 33.33 134 ALA C O 1
ATOM 12293 N N . ILE C 3 143 ? 174.070 118.940 132.339 1.00 32.58 135 ILE C N 1
ATOM 12294 C CA . ILE C 3 143 ? 173.843 120.165 131.580 1.00 32.58 135 ILE C CA 1
ATOM 12295 C C . ILE C 3 143 ? 175.143 120.947 131.529 1.00 32.58 135 ILE C C 1
ATOM 12296 O O . ILE C 3 143 ? 175.731 121.251 132.571 1.00 32.58 135 ILE C O 1
ATOM 12301 N N . GLN C 3 144 ? 175.588 121.275 130.321 1.00 40.83 136 GLN C N 1
ATOM 12302 C CA . GLN C 3 144 ? 176.831 122.001 130.089 1.00 40.83 136 GLN C CA 1
ATOM 12303 C C . GLN C 3 144 ? 176.498 123.291 129.343 1.00 40.83 136 GLN C C 1
ATOM 12304 O O . GLN C 3 144 ? 176.366 123.306 128.118 1.00 40.83 136 GLN C O 1
ATOM 12310 N N . CYS C 3 145 ? 176.372 124.378 130.094 1.00 51.37 137 CYS C N 1
ATOM 12311 C CA . CYS C 3 145 ? 176.174 125.698 129.521 1.00 51.37 137 CYS C CA 1
ATOM 12312 C C . CYS C 3 145 ? 177.460 126.192 128.866 1.00 51.37 137 CYS C C 1
ATOM 12313 O O . CYS C 3 145 ? 178.534 125.609 129.022 1.00 51.37 137 CYS C O 1
ATOM 12316 N N . ALA C 3 146 ? 177.354 127.307 128.146 1.00 68.45 138 ALA C N 1
ATOM 12317 C CA . ALA C 3 146 ? 178.465 127.784 127.337 1.00 68.45 138 ALA C CA 1
ATOM 12318 C C . ALA C 3 146 ? 179.019 129.136 127.752 1.00 68.45 138 ALA C C 1
ATOM 12319 O O . ALA C 3 146 ? 180.235 129.332 127.665 1.00 68.45 138 ALA C O 1
ATOM 12321 N N . ALA C 3 147 ? 178.180 130.065 128.210 1.00 72.59 139 ALA C N 1
ATOM 12322 C CA . ALA C 3 147 ? 178.631 131.408 128.553 1.00 72.59 139 ALA C CA 1
ATOM 12323 C C . ALA C 3 147 ? 179.261 131.498 129.937 1.00 72.59 139 ALA C C 1
ATOM 12324 O O . ALA C 3 147 ? 179.794 132.557 130.288 1.00 72.59 139 ALA C O 1
ATOM 12326 N N . ALA C 3 148 ? 179.235 130.419 130.718 1.00 66.72 140 ALA C N 1
ATOM 12327 C CA . ALA C 3 148 ? 179.780 130.422 132.075 1.00 66.72 140 ALA C CA 1
ATOM 12328 C C . ALA C 3 148 ? 181.174 129.809 132.069 1.00 66.72 140 ALA C C 1
ATOM 12329 O O . ALA C 3 148 ? 181.356 128.614 132.296 1.00 66.72 140 ALA C O 1
ATOM 12331 N N . VAL C 3 149 ? 182.173 130.649 131.818 1.00 77.36 141 VAL C N 1
ATOM 12332 C CA . VAL C 3 149 ? 183.585 130.274 131.879 1.00 77.36 141 VAL C CA 1
ATOM 12333 C C . VAL C 3 149 ? 184.281 131.399 132.644 1.00 77.36 141 VAL C C 1
ATOM 12334 O O . VAL C 3 149 ? 183.849 132.554 132.531 1.00 77.36 141 VAL C O 1
ATOM 12338 N N . PRO C 3 150 ? 185.280 131.108 133.521 1.00 76.13 142 PRO C N 1
ATOM 12339 C CA . PRO C 3 150 ? 185.876 132.175 134.345 1.00 76.13 142 PRO C CA 1
ATOM 12340 C C . PRO C 3 150 ? 186.581 133.274 133.568 1.00 76.13 142 PRO C C 1
ATOM 12341 O O . PRO C 3 150 ? 187.641 133.061 132.971 1.00 76.13 142 PRO C O 1
ATOM 12345 N N . ARG C 3 151 ? 185.991 134.466 133.600 1.00 89.26 143 ARG C N 1
ATOM 12346 C CA . ARG C 3 151 ? 186.417 135.622 132.823 1.00 89.26 143 ARG C CA 1
ATOM 12347 C C . ARG C 3 151 ? 186.826 136.812 133.676 1.00 89.26 143 ARG C C 1
ATOM 12348 O O . ARG C 3 151 ? 187.834 137.460 133.381 1.00 89.26 143 ARG C O 1
ATOM 12356 N N . ALA C 3 152 ? 186.066 137.120 134.721 1.00 87.25 144 ALA C N 1
ATOM 12357 C CA . ALA C 3 152 ? 186.355 138.275 135.560 1.00 87.25 144 ALA C CA 1
ATOM 12358 C C . ALA C 3 152 ? 187.067 137.858 136.841 1.00 87.25 144 ALA C C 1
ATOM 12359 O O . ALA C 3 152 ? 187.379 138.702 137.683 1.00 87.25 144 ALA C O 1
ATOM 12361 N N . GLU D 4 72 ? 170.100 196.215 139.836 1.00 70.36 42 GLU D N 1
ATOM 12362 C CA . GLU D 4 72 ? 170.312 195.838 141.227 1.00 70.36 42 GLU D CA 1
ATOM 12363 C C . GLU D 4 72 ? 169.431 196.707 142.131 1.00 70.36 42 GLU D C 1
ATOM 12364 O O . GLU D 4 72 ? 169.156 197.859 141.786 1.00 70.36 42 GLU D O 1
ATOM 12370 N N . GLU D 4 73 ? 168.970 196.097 143.240 1.00 68.29 43 GLU D N 1
ATOM 12371 C CA . GLU D 4 73 ? 167.984 196.543 144.239 1.00 68.29 43 GLU D CA 1
ATOM 12372 C C . GLU D 4 73 ? 166.554 196.492 143.711 1.00 68.29 43 GLU D C 1
ATOM 12373 O O . GLU D 4 73 ? 165.599 196.653 144.475 1.00 68.29 43 GLU D O 1
ATOM 12379 N N . ALA D 4 74 ? 166.393 196.241 142.417 1.00 56.21 44 ALA D N 1
ATOM 12380 C CA . ALA D 4 74 ? 165.125 195.855 141.827 1.00 56.21 44 ALA D CA 1
ATOM 12381 C C . ALA D 4 74 ? 165.154 194.423 141.337 1.00 56.21 44 ALA D C 1
ATOM 12382 O O . ALA D 4 74 ? 164.116 193.760 141.311 1.00 56.21 44 ALA D O 1
ATOM 12384 N N . GLU D 4 75 ? 166.336 193.937 140.976 1.00 52.45 45 GLU D N 1
ATOM 12385 C CA . GLU D 4 75 ? 166.541 192.532 140.684 1.00 52.45 45 GLU D CA 1
ATOM 12386 C C . GLU D 4 75 ? 166.564 191.672 141.933 1.00 52.45 45 GLU D C 1
ATOM 12387 O O . GLU D 4 75 ? 166.383 190.458 141.828 1.00 52.45 45 GLU D O 1
ATOM 12393 N N . LEU D 4 76 ? 166.775 192.257 143.106 1.00 38.50 46 LEU D N 1
ATOM 12394 C CA . LEU D 4 76 ? 166.771 191.491 144.342 1.00 38.50 46 LEU D CA 1
ATOM 12395 C C . LEU D 4 76 ? 165.390 191.343 144.956 1.00 38.50 46 LEU D C 1
ATOM 12396 O O . LEU D 4 76 ? 165.254 190.647 145.965 1.00 38.50 46 LEU D O 1
ATOM 12401 N N . GLU D 4 77 ? 164.370 191.974 144.390 1.00 36.52 47 GLU D N 1
ATOM 12402 C CA . GLU D 4 77 ? 163.005 191.733 144.833 1.00 36.52 47 GLU D CA 1
ATOM 12403 C C . GLU D 4 77 ? 162.238 190.806 143.906 1.00 36.52 47 GLU D C 1
ATOM 12404 O O . GLU D 4 77 ? 161.349 190.093 144.366 1.00 36.52 47 GLU D O 1
ATOM 12410 N N . LEU D 4 78 ? 162.600 190.771 142.620 1.00 31.83 48 LEU D N 1
ATOM 12411 C CA . LEU D 4 78 ? 162.043 189.792 141.690 1.00 31.83 48 LEU D CA 1
ATOM 12412 C C . LEU D 4 78 ? 162.390 188.366 142.084 1.00 31.83 48 LEU D C 1
ATOM 12413 O O . LEU D 4 78 ? 161.550 187.467 141.981 1.00 31.83 48 LEU D O 1
ATOM 12418 N N . LEU D 4 79 ? 163.628 188.133 142.509 1.00 25.94 49 LEU D N 1
ATOM 12419 C CA . LEU D 4 79 ? 164.022 186.803 142.947 1.00 25.94 49 LEU D CA 1
ATOM 12420 C C . LEU D 4 79 ? 163.389 186.450 144.275 1.00 25.94 49 LEU D C 1
ATOM 12421 O O . LEU D 4 79 ? 163.003 185.300 144.484 1.00 25.94 49 LEU D O 1
ATOM 12426 N N . ARG D 4 80 ? 163.243 187.428 145.164 1.00 28.74 50 ARG D N 1
ATOM 12427 C CA . ARG D 4 80 ? 162.553 187.212 146.422 1.00 28.74 50 ARG D CA 1
ATOM 12428 C C . ARG D 4 80 ? 161.056 186.995 146.229 1.00 28.74 50 ARG D C 1
ATOM 12429 O O . ARG D 4 80 ? 160.410 186.411 147.104 1.00 28.74 50 ARG D O 1
ATOM 12437 N N . GLN D 4 81 ? 160.495 187.449 145.105 1.00 30.72 51 GLN D N 1
ATOM 12438 C CA . GLN D 4 81 ? 159.110 187.162 144.749 1.00 30.72 51 GLN D CA 1
ATOM 12439 C C . GLN D 4 81 ? 158.939 185.819 144.056 1.00 30.72 51 GLN D C 1
ATOM 12440 O O . GLN D 4 81 ? 157.905 185.169 144.236 1.00 30.72 51 GLN D O 1
ATOM 12446 N N . PHE D 4 82 ? 159.917 185.398 143.251 1.00 23.49 52 PHE D N 1
ATOM 12447 C CA . PHE D 4 82 ? 159.915 184.054 142.687 1.00 23.49 52 PHE D CA 1
ATOM 12448 C C . PHE D 4 82 ? 160.072 182.985 143.756 1.00 23.49 52 PHE D C 1
ATOM 12449 O O . PHE D 4 82 ? 159.574 181.874 143.577 1.00 23.49 52 PHE D O 1
ATOM 12457 N N . ASP D 4 83 ? 160.701 183.309 144.879 1.00 24.12 53 ASP D N 1
ATOM 12458 C CA . ASP D 4 83 ? 161.020 182.311 145.889 1.00 24.12 53 ASP D CA 1
ATOM 12459 C C . ASP D 4 83 ? 159.864 181.980 146.813 1.00 24.12 53 ASP D C 1
ATOM 12460 O O . ASP D 4 83 ? 159.969 181.014 147.568 1.00 24.12 53 ASP D O 1
ATOM 12465 N N . LEU D 4 84 ? 158.775 182.739 146.794 1.00 20.64 54 LEU D N 1
ATOM 12466 C CA . LEU D 4 84 ? 157.676 182.504 147.723 1.00 20.64 54 LEU D CA 1
ATOM 12467 C C . LEU D 4 84 ? 156.352 182.252 147.020 1.00 20.64 54 LEU D C 1
ATOM 12468 O O . LEU D 4 84 ? 155.323 182.134 147.688 1.00 20.64 54 LEU D O 1
ATOM 12473 N N . ALA D 4 85 ? 156.352 182.177 145.694 1.00 22.87 55 ALA D N 1
ATOM 12474 C CA . ALA D 4 85 ? 155.155 181.809 144.956 1.00 22.87 55 ALA D CA 1
ATOM 12475 C C . ALA D 4 85 ? 154.953 180.308 145.052 1.00 22.87 55 ALA D C 1
ATOM 12476 O O . ALA D 4 85 ? 155.814 179.536 144.633 1.00 22.87 55 ALA D O 1
ATOM 12478 N N . TRP D 4 86 ? 153.809 179.895 145.591 1.00 21.02 56 TRP D N 1
ATOM 12479 C CA . TRP D 4 86 ? 153.554 178.498 145.915 1.00 21.02 56 TRP D CA 1
ATOM 12480 C C . TRP D 4 86 ? 153.296 177.623 144.699 1.00 21.02 56 TRP D C 1
ATOM 12481 O O . TRP D 4 86 ? 153.277 176.401 144.842 1.00 21.02 56 TRP D O 1
ATOM 12492 N N . GLN D 4 87 ? 153.097 178.190 143.517 1.00 29.36 57 GLN D N 1
ATOM 12493 C CA . GLN D 4 87 ? 152.767 177.376 142.360 1.00 29.36 57 GLN D CA 1
ATOM 12494 C C . GLN D 4 87 ? 153.996 176.871 141.620 1.00 29.36 57 GLN D C 1
ATOM 12495 O O . GLN D 4 87 ? 153.851 176.267 140.554 1.00 29.36 57 GLN D O 1
ATOM 12501 N N . TYR D 4 88 ? 155.196 177.081 142.158 1.00 30.18 58 TYR D N 1
ATOM 12502 C CA . TYR D 4 88 ? 156.403 176.521 141.576 1.00 30.18 58 TYR D CA 1
ATOM 12503 C C . TYR D 4 88 ? 157.098 175.507 142.478 1.00 30.18 58 TYR D C 1
ATOM 12504 O O . TYR D 4 88 ? 158.049 174.866 142.030 1.00 30.18 58 TYR D O 1
ATOM 12513 N N . GLY D 4 89 ? 156.668 175.343 143.724 1.00 40.62 59 GLY D N 1
ATOM 12514 C CA . GLY D 4 89 ? 157.218 174.312 144.568 1.00 40.62 59 GLY D CA 1
ATOM 12515 C C . GLY D 4 89 ? 157.705 174.777 145.925 1.00 40.62 59 GLY D C 1
ATOM 12516 O O . GLY D 4 89 ? 157.878 175.971 146.171 1.00 40.62 59 GLY D O 1
ATOM 12517 N N . PRO D 4 90 ? 157.983 173.805 146.839 1.00 35.81 60 PRO D N 1
ATOM 12518 C CA . PRO D 4 90 ? 158.302 174.081 148.244 1.00 35.81 60 PRO D CA 1
ATOM 12519 C C . PRO D 4 90 ? 159.789 174.241 148.539 1.00 35.81 60 PRO D C 1
ATOM 12520 O O . PRO D 4 90 ? 160.378 173.456 149.272 1.00 35.81 60 PRO D O 1
ATOM 12524 N N . CYS D 4 91 ? 160.401 175.280 147.990 1.00 29.61 61 CYS D N 1
ATOM 12525 C CA . CYS D 4 91 ? 161.843 175.221 147.767 1.00 29.61 61 CYS D CA 1
ATOM 12526 C C . CYS D 4 91 ? 162.651 176.039 148.763 1.00 29.61 61 CYS D C 1
ATOM 12527 O O . CYS D 4 91 ? 162.847 177.242 148.602 1.00 29.61 61 CYS D O 1
ATOM 12530 N N . THR D 4 92 ? 163.124 175.357 149.808 1.00 30.26 62 THR D N 1
ATOM 12531 C CA . THR D 4 92 ? 164.193 175.787 150.705 1.00 30.26 62 THR D CA 1
ATOM 12532 C C . THR D 4 92 ? 165.154 174.646 151.001 1.00 30.26 62 THR D C 1
ATOM 12533 O O . THR D 4 92 ? 165.492 174.390 152.157 1.00 30.26 62 THR D O 1
ATOM 12537 N N . GLY D 4 93 ? 165.579 173.899 149.999 1.00 30.46 63 GLY D N 1
ATOM 12538 C CA . GLY D 4 93 ? 166.691 173.008 150.257 1.00 30.46 63 GLY D CA 1
ATOM 12539 C C . GLY D 4 93 ? 167.680 172.962 149.118 1.00 30.46 63 GLY D C 1
ATOM 12540 O O . GLY D 4 93 ? 168.760 172.387 149.245 1.00 30.46 63 GLY D O 1
ATOM 12541 N N . ILE D 4 94 ? 167.329 173.598 148.004 1.00 40.62 64 ILE D N 1
ATOM 12542 C CA . ILE D 4 94 ? 168.020 173.418 146.736 1.00 40.62 64 ILE D CA 1
ATOM 12543 C C . ILE D 4 94 ? 168.407 174.793 146.222 1.00 40.62 64 ILE D C 1
ATOM 12544 O O . ILE D 4 94 ? 168.203 175.799 146.904 1.00 40.62 64 ILE D O 1
ATOM 12549 N N . THR D 4 95 ? 168.969 174.849 145.024 1.00 27.76 65 THR D N 1
ATOM 12550 C CA . THR D 4 95 ? 169.409 176.104 144.446 1.00 27.76 65 THR D CA 1
ATOM 12551 C C . THR D 4 95 ? 168.199 176.811 143.826 1.00 27.76 65 THR D C 1
ATOM 12552 O O . THR D 4 95 ? 167.061 176.360 143.941 1.00 27.76 65 THR D O 1
ATOM 12556 N N . ARG D 4 96 ? 168.443 177.946 143.186 1.00 25.13 66 ARG D N 1
ATOM 12557 C CA . ARG D 4 96 ? 167.395 178.724 142.547 1.00 25.13 66 ARG D CA 1
ATOM 12558 C C . ARG D 4 96 ? 167.185 178.297 141.099 1.00 25.13 66 ARG D C 1
ATOM 12559 O O . ARG D 4 96 ? 166.039 178.179 140.641 1.00 25.13 66 ARG D O 1
ATOM 12567 N N . LEU D 4 97 ? 168.270 178.014 140.380 1.00 21.66 67 LEU D N 1
ATOM 12568 C CA . LEU D 4 97 ? 168.163 177.615 138.987 1.00 21.66 67 LEU D CA 1
ATOM 12569 C C . LEU D 4 97 ? 167.693 176.173 138.844 1.00 21.66 67 LEU D C 1
ATOM 12570 O O . LEU D 4 97 ? 167.045 175.834 137.846 1.00 21.66 67 LEU D O 1
ATOM 12575 N N . GLN D 4 98 ? 167.969 175.326 139.833 1.00 26.61 68 GLN D N 1
ATOM 12576 C CA . GLN D 4 98 ? 167.409 173.981 139.818 1.00 26.61 68 GLN D CA 1
ATOM 12577 C C . GLN D 4 98 ? 165.891 174.005 139.955 1.00 26.61 68 GLN D C 1
ATOM 12578 O O . GLN D 4 98 ? 165.199 173.256 139.264 1.00 26.61 68 GLN D O 1
ATOM 12584 N N . ARG D 4 99 ? 165.355 174.866 140.825 1.00 26.95 69 ARG D N 1
ATOM 12585 C CA . ARG D 4 99 ? 163.904 174.994 140.945 1.00 26.95 69 ARG D CA 1
ATOM 12586 C C . ARG D 4 99 ? 163.293 175.624 139.695 1.00 26.95 69 ARG D C 1
ATOM 12587 O O . ARG D 4 99 ? 162.203 175.209 139.263 1.00 26.95 69 ARG D O 1
ATOM 12595 N N . TRP D 4 100 ? 164.010 176.565 139.058 1.00 26.82 70 TRP D N 1
ATOM 12596 C CA . TRP D 4 100 ? 163.532 177.119 137.790 1.00 26.82 70 TRP D CA 1
ATOM 12597 C C . TRP D 4 100 ? 163.453 176.063 136.689 1.00 26.82 70 TRP D C 1
ATOM 12598 O O . TRP D 4 100 ? 162.513 176.071 135.890 1.00 26.82 70 TRP D O 1
ATOM 12609 N N . CYS D 4 101 ? 164.427 175.162 136.611 1.00 27.07 71 CYS D N 1
ATOM 12610 C CA . CYS D 4 101 ? 164.354 174.115 135.598 1.00 27.07 71 CYS D CA 1
ATOM 12611 C C . CYS D 4 101 ? 163.395 172.990 135.960 1.00 27.07 71 CYS D C 1
ATOM 12612 O O . CYS D 4 101 ? 162.826 172.372 135.049 1.00 27.07 71 CYS D O 1
ATOM 12615 N N . ARG D 4 102 ? 163.195 172.720 137.256 1.00 40.62 72 ARG D N 1
ATOM 12616 C CA . ARG D 4 102 ? 162.202 171.738 137.685 1.00 40.62 72 ARG D CA 1
ATOM 12617 C C . ARG D 4 102 ? 160.803 172.155 137.277 1.00 40.62 72 ARG D C 1
ATOM 12618 O O . ARG D 4 102 ? 160.024 171.331 136.791 1.00 40.62 72 ARG D O 1
ATOM 12626 N N . ALA D 4 103 ? 160.472 173.435 137.452 1.00 33.39 73 ALA D N 1
ATOM 12627 C CA . ALA D 4 103 ? 159.151 173.895 137.043 1.00 33.39 73 ALA D CA 1
ATOM 12628 C C . ALA D 4 103 ? 159.008 173.910 135.527 1.00 33.39 73 ALA D C 1
ATOM 12629 O O . ALA D 4 103 ? 157.914 173.682 135.008 1.00 33.39 73 ALA D O 1
ATOM 12631 N N . LYS D 4 104 ? 160.103 174.158 134.801 1.00 26.22 74 LYS D N 1
ATOM 12632 C CA . LYS D 4 104 ? 160.054 174.200 133.340 1.00 26.22 74 LYS D CA 1
ATOM 12633 C C . LYS D 4 104 ? 159.851 172.816 132.737 1.00 26.22 74 LYS D C 1
ATOM 12634 O O . LYS D 4 104 ? 159.210 172.682 131.690 1.00 26.22 74 LYS D O 1
ATOM 12640 N N . GLN D 4 105 ? 160.419 171.782 133.368 1.00 29.77 75 GLN D N 1
ATOM 12641 C CA . GLN D 4 105 ? 160.224 170.407 132.903 1.00 29.77 75 GLN D CA 1
ATOM 12642 C C . GLN D 4 105 ? 158.757 170.011 132.947 1.00 29.77 75 GLN D C 1
ATOM 12643 O O . GLN D 4 105 ? 158.193 169.573 131.942 1.00 29.77 75 GLN D O 1
ATOM 12649 N N . MET D 4 106 ? 158.153 170.230 134.108 1.00 31.14 76 MET D N 1
ATOM 12650 C CA . MET D 4 106 ? 156.727 170.018 134.313 1.00 31.14 76 MET D CA 1
ATOM 12651 C C . MET D 4 106 ? 155.948 171.129 133.585 1.00 31.14 76 MET D C 1
ATOM 12652 O O . MET D 4 106 ? 154.737 171.024 133.394 1.00 31.14 76 MET D O 1
ATOM 12657 N N . GLY D 4 107 ? 156.662 172.196 133.209 1.00 34.54 77 GLY D N 1
ATOM 12658 C CA . GLY D 4 107 ? 156.113 173.350 132.491 1.00 34.54 77 GLY D CA 1
ATOM 12659 C C . GLY D 4 107 ? 154.934 174.032 133.174 1.00 34.54 77 GLY D C 1
ATOM 12660 O O . GLY D 4 107 ? 153.933 174.334 132.527 1.00 34.54 77 GLY D O 1
ATOM 12661 N N . LEU D 4 108 ? 155.048 174.282 134.474 1.00 32.18 78 LEU D N 1
ATOM 12662 C CA . LEU D 4 108 ? 153.940 174.904 135.186 1.00 32.18 78 LEU D CA 1
ATOM 12663 C C . LEU D 4 108 ? 153.584 176.291 134.647 1.00 32.18 78 LEU D C 1
ATOM 12664 O O . LEU D 4 108 ? 152.396 176.488 134.353 1.00 32.18 78 LEU D O 1
ATOM 12669 N N . GLU D 4 109 ? 154.626 177.134 134.442 1.00 37.48 79 GLU D N 1
ATOM 12670 C CA . GLU D 4 109 ? 154.707 178.546 133.906 1.00 37.48 79 GLU D CA 1
ATOM 12671 C C . GLU D 4 109 ? 155.909 179.375 134.412 1.00 37.48 79 GLU D C 1
ATOM 12672 O O . GLU D 4 109 ? 155.724 180.481 134.926 1.00 37.48 79 GLU D O 1
ATOM 12678 N N . PRO D 4 110 ? 157.141 178.865 134.277 1.00 29.07 80 PRO D N 1
ATOM 12679 C CA . PRO D 4 110 ? 158.242 179.721 134.742 1.00 29.07 80 PRO D CA 1
ATOM 12680 C C . PRO D 4 110 ? 158.319 180.986 133.881 1.00 29.07 80 PRO D C 1
ATOM 12681 O O . PRO D 4 110 ? 158.157 180.881 132.665 1.00 29.07 80 PRO D O 1
ATOM 12685 N N . PRO D 4 111 ? 158.564 182.163 134.488 1.00 29.38 81 PRO D N 1
ATOM 12686 C CA . PRO D 4 111 ? 158.611 183.370 133.660 1.00 29.38 81 PRO D CA 1
ATOM 12687 C C . PRO D 4 111 ? 160.009 183.625 133.132 1.00 29.38 81 PRO D C 1
ATOM 12688 O O . PRO D 4 111 ? 161.000 183.363 133.824 1.00 29.38 81 PRO D O 1
ATOM 12692 N N . PRO D 4 112 ? 160.142 184.158 131.906 1.00 40.16 82 PRO D N 1
ATOM 12693 C CA . PRO D 4 112 ? 161.462 184.363 131.296 1.00 40.16 82 PRO D CA 1
ATOM 12694 C C . PRO D 4 112 ? 162.132 185.674 131.703 1.00 40.16 82 PRO D C 1
ATOM 12695 O O . PRO D 4 112 ? 162.658 186.416 130.866 1.00 40.16 82 PRO D O 1
ATOM 12699 N N . GLU D 4 113 ? 162.118 185.967 132.996 1.00 40.35 83 GLU D N 1
ATOM 12700 C CA . GLU D 4 113 ? 162.868 187.072 133.567 1.00 40.35 83 GLU D CA 1
ATOM 12701 C C . GLU D 4 113 ? 163.670 186.650 134.778 1.00 40.35 83 GLU D C 1
ATOM 12702 O O . GLU D 4 113 ? 164.766 187.178 134.989 1.00 40.35 83 GLU D O 1
ATOM 12708 N N . VAL D 4 114 ? 163.192 185.665 135.540 1.00 34.78 84 VAL D N 1
ATOM 12709 C CA . VAL D 4 114 ? 163.965 185.060 136.615 1.00 34.78 84 VAL D CA 1
ATOM 12710 C C . VAL D 4 114 ? 165.051 184.153 136.038 1.00 34.78 84 VAL D C 1
ATOM 12711 O O . VAL D 4 114 ? 165.969 183.730 136.751 1.00 34.78 84 VAL D O 1
ATOM 12715 N N . TRP D 4 115 ? 164.989 183.867 134.731 1.00 44.08 85 TRP D N 1
ATOM 12716 C CA . TRP D 4 115 ? 166.126 183.283 134.024 1.00 44.08 85 TRP D CA 1
ATOM 12717 C C . TRP D 4 115 ? 167.124 184.336 133.563 1.00 44.08 85 TRP D C 1
ATOM 12718 O O . TRP D 4 115 ? 168.332 184.096 133.609 1.00 44.08 85 TRP D O 1
ATOM 12729 N N . GLN D 4 116 ? 166.654 185.492 133.101 1.00 44.05 86 GLN D N 1
ATOM 12730 C CA . GLN D 4 116 ? 167.527 186.468 132.459 1.00 44.05 86 GLN D CA 1
ATOM 12731 C C . GLN D 4 116 ? 168.284 187.351 133.443 1.00 44.05 86 GLN D C 1
ATOM 12732 O O . GLN D 4 116 ? 168.953 188.297 133.015 1.00 44.05 86 GLN D O 1
ATOM 12738 N N . VAL D 4 117 ? 168.196 187.079 134.740 1.00 42.80 87 VAL D N 1
ATOM 12739 C CA . VAL D 4 117 ? 169.150 187.627 135.694 1.00 42.80 87 VAL D CA 1
ATOM 12740 C C . VAL D 4 117 ? 170.081 186.573 136.260 1.00 42.80 87 VAL D C 1
ATOM 12741 O O . VAL D 4 117 ? 171.092 186.931 136.879 1.00 42.80 87 VAL D O 1
ATOM 12745 N N . LEU D 4 118 ? 169.796 185.292 136.073 1.00 38.76 88 LEU D N 1
ATOM 12746 C CA . LEU D 4 118 ? 170.696 184.222 136.460 1.00 38.76 88 LEU D CA 1
ATOM 12747 C C . LEU D 4 118 ? 171.647 183.840 135.338 1.00 38.76 88 LEU D C 1
ATOM 12748 O O . LEU D 4 118 ? 172.284 182.787 135.406 1.00 38.76 88 LEU D O 1
ATOM 12753 N N . LYS D 4 119 ? 171.743 184.665 134.309 1.00 51.06 89 LYS D N 1
ATOM 12754 C CA . LYS D 4 119 ? 172.690 184.475 133.227 1.00 51.06 89 LYS D CA 1
ATOM 12755 C C . LYS D 4 119 ? 173.664 185.631 133.094 1.00 51.06 89 LYS D C 1
ATOM 12756 O O . LYS D 4 119 ? 174.818 185.412 132.722 1.00 51.06 89 LYS D O 1
ATOM 12762 N N . THR D 4 120 ? 173.252 186.848 133.436 1.00 48.91 90 THR D N 1
ATOM 12763 C CA . THR D 4 120 ? 174.132 188.004 133.405 1.00 48.91 90 THR D CA 1
ATOM 12764 C C . THR D 4 120 ? 174.861 188.211 134.721 1.00 48.91 90 THR D C 1
ATOM 12765 O O . THR D 4 120 ? 175.219 189.347 135.046 1.00 48.91 90 THR D O 1
ATOM 12769 N N . HIS D 4 121 ? 175.076 187.148 135.485 1.00 49.13 91 HIS D N 1
ATOM 12770 C CA . HIS D 4 121 ? 175.849 187.190 136.712 1.00 49.13 91 HIS D CA 1
ATOM 12771 C C . HIS D 4 121 ? 176.739 185.960 136.787 1.00 49.13 91 HIS D C 1
ATOM 12772 O O . HIS D 4 121 ? 176.458 184.941 136.149 1.00 49.13 91 HIS D O 1
ATOM 12779 N N . PRO D 4 122 ? 177.842 186.043 137.524 1.00 57.44 92 PRO D N 1
ATOM 12780 C CA . PRO D 4 122 ? 178.598 184.838 137.882 1.00 57.44 92 PRO D CA 1
ATOM 12781 C C . PRO D 4 122 ? 178.032 184.155 139.113 1.00 57.44 92 PRO D C 1
ATOM 12782 O O . PRO D 4 122 ? 176.926 184.472 139.556 1.00 57.44 92 PRO D O 1
ATOM 12786 N N . GLY D 4 123 ? 178.792 183.222 139.673 1.00 52.90 93 GLY D N 1
ATOM 12787 C CA . GLY D 4 123 ? 178.406 182.527 140.884 1.00 52.90 93 GLY D CA 1
ATOM 12788 C C . GLY D 4 123 ? 178.449 183.376 142.142 1.00 52.90 93 GLY D C 1
ATOM 12789 O O . GLY D 4 123 ? 179.312 183.197 143.005 1.00 52.90 93 GLY D O 1
ATOM 12790 N N . ASP D 4 124 ? 177.514 184.314 142.238 1.00 45.44 94 ASP D N 1
ATOM 12791 C CA . ASP D 4 124 ? 177.305 185.142 143.422 1.00 45.44 94 ASP D CA 1
ATOM 12792 C C . ASP D 4 124 ? 176.350 184.436 144.381 1.00 45.44 94 ASP D C 1
ATOM 12793 O O . ASP D 4 124 ? 175.293 183.970 143.955 1.00 45.44 94 ASP D O 1
ATOM 12798 N N . PRO D 4 125 ? 176.672 184.348 145.673 1.00 39.57 95 PRO D N 1
ATOM 12799 C CA . PRO D 4 125 ? 175.773 183.690 146.627 1.00 39.57 95 PRO D CA 1
ATOM 12800 C C . PRO D 4 125 ? 174.551 184.497 147.038 1.00 39.57 95 PRO D C 1
ATOM 12801 O O . PRO D 4 125 ? 173.761 183.999 147.844 1.00 39.57 95 PRO D O 1
ATOM 12805 N N . ARG D 4 126 ? 174.358 185.720 146.549 1.00 39.94 96 ARG D N 1
ATOM 12806 C CA . ARG D 4 126 ? 173.143 186.458 146.853 1.00 39.94 96 ARG D CA 1
ATOM 12807 C C . ARG D 4 126 ? 172.214 186.581 145.663 1.00 39.94 96 ARG D C 1
ATOM 12808 O O . ARG D 4 126 ? 171.165 187.224 145.776 1.00 39.94 96 ARG D O 1
ATOM 12816 N N . PHE D 4 127 ? 172.577 186.002 144.526 1.00 36.16 97 PHE D N 1
ATOM 12817 C CA . PHE D 4 127 ? 171.646 185.705 143.457 1.00 36.16 97 PHE D CA 1
ATOM 12818 C C . PHE D 4 127 ? 171.329 184.224 143.361 1.00 36.16 97 PHE D C 1
ATOM 12819 O O . PHE D 4 127 ? 170.162 183.853 143.319 1.00 36.16 97 PHE D O 1
ATOM 12827 N N . GLN D 4 128 ? 172.336 183.364 143.357 1.00 37.34 98 GLN D N 1
ATOM 12828 C CA . GLN D 4 128 ? 172.132 181.953 143.092 1.00 37.34 98 GLN D CA 1
ATOM 12829 C C . GLN D 4 128 ? 171.959 181.149 144.381 1.00 37.34 98 GLN D C 1
ATOM 12830 O O . GLN D 4 128 ? 172.578 180.104 144.569 1.00 37.34 98 GLN D O 1
ATOM 12836 N N . CYS D 4 129 ? 171.077 181.610 145.259 1.00 30.66 99 CYS D N 1
ATOM 12837 C CA . CYS D 4 129 ? 170.794 180.898 146.503 1.00 30.66 99 CYS D CA 1
ATOM 12838 C C . CYS D 4 129 ? 169.410 181.241 147.025 1.00 30.66 99 CYS D C 1
ATOM 12839 O O . CYS D 4 129 ? 168.939 182.360 146.835 1.00 30.66 99 CYS D O 1
ATOM 12842 N N . SER D 4 130 ? 168.757 180.302 147.698 1.00 35.42 100 SER D N 1
ATOM 12843 C CA . SER D 4 130 ? 167.457 180.536 148.313 1.00 35.42 100 SER D CA 1
ATOM 12844 C C . SER D 4 130 ? 167.587 181.514 149.466 1.00 35.42 100 SER D C 1
ATOM 12845 O O . SER D 4 130 ? 168.642 181.598 150.100 1.00 35.42 100 SER D O 1
ATOM 12848 N N . LEU D 4 131 ? 166.496 182.235 149.729 1.00 40.62 101 LEU D N 1
ATOM 12849 C CA . LEU D 4 131 ? 166.345 183.248 150.770 1.00 40.62 101 LEU D CA 1
ATOM 12850 C C . LEU D 4 131 ? 166.853 182.874 152.151 1.00 40.62 101 LEU D C 1
ATOM 12851 O O . LEU D 4 131 ? 167.421 183.711 152.852 1.00 40.62 101 LEU D O 1
ATOM 12856 N N . TRP D 4 132 ? 166.617 181.641 152.565 1.00 36.29 102 TRP D N 1
ATOM 12857 C CA . TRP D 4 132 ? 167.016 181.207 153.895 1.00 36.29 102 TRP D CA 1
ATOM 12858 C C . TRP D 4 132 ? 168.154 180.210 153.844 1.00 36.29 102 TRP D C 1
ATOM 12859 O O . TRP D 4 132 ? 168.116 179.202 154.547 1.00 36.29 102 TRP D O 1
ATOM 12870 N N . HIS D 4 133 ? 169.172 180.452 153.009 1.00 28.99 103 HIS D N 1
ATOM 12871 C CA . HIS D 4 133 ? 170.256 179.484 152.845 1.00 28.99 103 HIS D CA 1
ATOM 12872 C C . HIS D 4 133 ? 171.277 179.591 153.973 1.00 28.99 103 HIS D C 1
ATOM 12873 O O . HIS D 4 133 ? 172.168 178.747 154.100 1.00 28.99 103 HIS D O 1
ATOM 12880 N N . LEU D 4 134 ? 171.144 180.615 154.807 1.00 35.99 104 LEU D N 1
ATOM 12881 C CA . LEU D 4 134 ? 171.620 180.651 156.188 1.00 35.99 104 LEU D CA 1
ATOM 12882 C C . LEU D 4 134 ? 170.596 179.897 157.041 1.00 35.99 104 LEU D C 1
ATOM 12883 O O . LEU D 4 134 ? 170.030 178.899 156.596 1.00 35.99 104 LEU D O 1
ATOM 12888 N N . TYR D 4 135 ? 170.445 180.280 158.329 1.00 25.42 105 TYR D N 1
ATOM 12889 C CA . TYR D 4 135 ? 169.247 179.921 159.110 1.00 25.42 105 TYR D CA 1
ATOM 12890 C C . TYR D 4 135 ? 169.082 178.435 159.393 1.00 25.42 105 TYR D C 1
ATOM 12891 O O . TYR D 4 135 ? 168.494 177.725 158.575 1.00 25.42 105 TYR D O 1
ATOM 12900 N N . PRO D 4 136 ? 169.587 177.937 160.523 1.00 33.38 106 PRO D N 1
ATOM 12901 C CA . PRO D 4 136 ? 169.817 176.485 160.722 1.00 33.38 106 PRO D CA 1
ATOM 12902 C C . PRO D 4 136 ? 168.652 175.512 160.512 1.00 33.38 106 PRO D C 1
ATOM 12903 O O . PRO D 4 136 ? 168.822 174.326 160.817 1.00 33.38 106 PRO D O 1
ATOM 12907 N N . LEU D 4 137 ? 167.472 175.960 160.090 1.00 31.65 107 LEU D N 1
ATOM 12908 C CA . LEU D 4 137 ? 166.430 175.058 159.585 1.00 31.65 107 LEU D CA 1
ATOM 12909 C C . LEU D 4 137 ? 166.925 174.204 158.415 1.00 31.65 107 LEU D C 1
ATOM 12910 O O . LEU D 4 137 ? 166.361 173.151 158.120 1.00 31.65 107 LEU D O 1
ATOM 12915 N N . MET E 5 4 ? 214.179 221.053 179.835 1.00 154.44 1 MET E N 1
ATOM 12916 C CA . MET E 5 4 ? 214.340 219.735 179.238 1.00 154.44 1 MET E CA 1
ATOM 12917 C C . MET E 5 4 ? 215.256 218.882 180.100 1.00 154.44 1 MET E C 1
ATOM 12918 O O . MET E 5 4 ? 216.460 219.125 180.160 1.00 154.44 1 MET E O 1
ATOM 12923 N N . PHE E 5 5 ? 214.686 217.887 180.777 1.00 144.39 2 PHE E N 1
ATOM 12924 C CA . PHE E 5 5 ? 215.461 217.046 181.677 1.00 144.39 2 PHE E CA 1
ATOM 12925 C C . PHE E 5 5 ? 215.972 215.821 180.935 1.00 144.39 2 PHE E C 1
ATOM 12926 O O . PHE E 5 5 ? 215.189 215.089 180.323 1.00 144.39 2 PHE E O 1
ATOM 12934 N N . GLU E 5 6 ? 217.286 215.596 180.995 1.00 138.84 3 GLU E N 1
ATOM 12935 C CA . GLU E 5 6 ? 217.902 214.478 180.287 1.00 138.84 3 GLU E CA 1
ATOM 12936 C C . GLU E 5 6 ? 219.148 214.059 181.052 1.00 138.84 3 GLU E C 1
ATOM 12937 O O . GLU E 5 6 ? 220.137 214.797 181.061 1.00 138.84 3 GLU E O 1
ATOM 12943 N N . ALA E 5 7 ? 219.104 212.883 181.690 1.00 130.13 4 ALA E N 1
ATOM 12944 C CA . ALA E 5 7 ? 220.168 212.464 182.601 1.00 130.13 4 ALA E CA 1
ATOM 12945 C C . ALA E 5 7 ? 220.534 211.003 182.379 1.00 130.13 4 ALA E C 1
ATOM 12946 O O . ALA E 5 7 ? 219.705 210.198 181.954 1.00 130.13 4 ALA E O 1
ATOM 12948 N N . ARG E 5 8 ? 221.780 210.663 182.715 1.00 129.64 5 ARG E N 1
ATOM 12949 C CA . ARG E 5 8 ? 222.381 209.367 182.427 1.00 129.64 5 ARG E CA 1
ATOM 12950 C C . ARG E 5 8 ? 222.953 208.766 183.711 1.00 129.64 5 ARG E C 1
ATOM 12951 O O . ARG E 5 8 ? 223.295 209.492 184.649 1.00 129.64 5 ARG E O 1
ATOM 12959 N N . LEU E 5 9 ? 223.054 207.434 183.754 1.00 122.21 6 LEU E N 1
ATOM 12960 C CA . LEU E 5 9 ? 223.665 206.739 184.885 1.00 122.21 6 LEU E CA 1
ATOM 12961 C C . LEU E 5 9 ? 224.207 205.404 184.388 1.00 122.21 6 LEU E C 1
ATOM 12962 O O . LEU E 5 9 ? 223.430 204.529 183.980 1.00 122.21 6 LEU E O 1
ATOM 12967 N N . VAL E 5 10 ? 225.533 205.247 184.434 1.00 116.71 7 VAL E N 1
ATOM 12968 C CA . VAL E 5 10 ? 226.177 204.093 183.806 1.00 116.71 7 VAL E CA 1
ATOM 12969 C C . VAL E 5 10 ? 226.117 202.872 184.720 1.00 116.71 7 VAL E C 1
ATOM 12970 O O . VAL E 5 10 ? 225.565 201.829 184.350 1.00 116.71 7 VAL E O 1
ATOM 12974 N N . GLN E 5 11 ? 226.687 202.974 185.924 1.00 111.51 8 GLN E N 1
ATOM 12975 C CA . GLN E 5 11 ? 226.419 201.982 186.969 1.00 111.51 8 GLN E CA 1
ATOM 12976 C C . GLN E 5 11 ? 225.014 202.263 187.492 1.00 111.51 8 GLN E C 1
ATOM 12977 O O . GLN E 5 11 ? 224.795 203.001 188.454 1.00 111.51 8 GLN E O 1
ATOM 12983 N N . GLY E 5 12 ? 224.041 201.669 186.814 1.00 110.37 9 GLY E N 1
ATOM 12984 C CA . GLY E 5 12 ? 222.655 202.047 186.987 1.00 110.37 9 GLY E CA 1
ATOM 12985 C C . GLY E 5 12 ? 221.837 201.070 187.791 1.00 110.37 9 GLY E C 1
ATOM 12986 O O . GLY E 5 12 ? 220.621 201.223 187.897 1.00 110.37 9 GLY E O 1
ATOM 12987 N N . SER E 5 13 ? 222.497 200.070 188.380 1.00 109.34 10 SER E N 1
ATOM 12988 C CA . SER E 5 13 ? 221.791 199.066 189.175 1.00 109.34 10 SER E CA 1
ATOM 12989 C C . SER E 5 13 ? 221.223 199.657 190.459 1.00 109.34 10 SER E C 1
ATOM 12990 O O . SER E 5 13 ? 220.299 199.094 191.060 1.00 109.34 10 SER E O 1
ATOM 12993 N N . ILE E 5 14 ? 221.765 200.804 190.881 1.00 109.95 11 ILE E N 1
ATOM 12994 C CA . ILE E 5 14 ? 221.348 201.477 192.108 1.00 109.95 11 ILE E CA 1
ATOM 12995 C C . ILE E 5 14 ? 219.895 201.931 192.037 1.00 109.95 11 ILE E C 1
ATOM 12996 O O . ILE E 5 14 ? 219.212 201.992 193.061 1.00 109.95 11 ILE E O 1
ATOM 13001 N N . LEU E 5 15 ? 219.388 202.241 190.838 1.00 111.52 12 LEU E N 1
ATOM 13002 C CA . LEU E 5 15 ? 218.000 202.690 190.747 1.00 111.52 12 LEU E CA 1
ATOM 13003 C C . LEU E 5 15 ? 217.031 201.528 190.948 1.00 111.52 12 LEU E C 1
ATOM 13004 O O . LEU E 5 15 ? 216.015 201.668 191.650 1.00 111.52 12 LEU E O 1
ATOM 13009 N N . LYS E 5 16 ? 217.333 200.379 190.331 1.00 110.30 13 LYS E N 1
ATOM 13010 C CA . LYS E 5 16 ? 216.660 199.117 190.640 1.00 110.30 13 LYS E CA 1
ATOM 13011 C C . LYS E 5 16 ? 216.716 198.825 192.132 1.00 110.30 13 LYS E C 1
ATOM 13012 O O . LYS E 5 16 ? 215.720 198.436 192.749 1.00 110.30 13 LYS E O 1
ATOM 13018 N N . LYS E 5 17 ? 217.886 199.053 192.725 1.00 110.62 14 LYS E N 1
ATOM 13019 C CA . LYS E 5 17 ? 218.097 198.730 194.125 1.00 110.62 14 LYS E CA 1
ATOM 13020 C C . LYS E 5 17 ? 217.310 199.650 195.060 1.00 110.62 14 LYS E C 1
ATOM 13021 O O . LYS E 5 17 ? 216.805 199.187 196.090 1.00 110.62 14 LYS E O 1
ATOM 13027 N N . VAL E 5 18 ? 217.169 200.939 194.719 1.00 115.00 15 VAL E N 1
ATOM 13028 C CA . VAL E 5 18 ? 216.422 201.840 195.598 1.00 115.00 15 VAL E CA 1
ATOM 13029 C C . VAL E 5 18 ? 214.920 201.633 195.434 1.00 115.00 15 VAL E C 1
ATOM 13030 O O . VAL E 5 18 ? 214.180 201.618 196.424 1.00 115.00 15 VAL E O 1
ATOM 13034 N N . LEU E 5 19 ? 214.440 201.434 194.199 1.00 116.23 16 LEU E N 1
ATOM 13035 C CA . LEU E 5 19 ? 213.000 201.278 194.047 1.00 116.23 16 LEU E CA 1
ATOM 13036 C C . LEU E 5 19 ? 212.529 199.892 194.471 1.00 116.23 16 LEU E C 1
ATOM 13037 O O . LEU E 5 19 ? 211.362 199.731 194.844 1.00 116.23 16 LEU E O 1
ATOM 13042 N N . GLU E 5 20 ? 213.425 198.902 194.495 1.00 122.09 17 GLU E N 1
ATOM 13043 C CA . GLU E 5 20 ? 213.094 197.646 195.154 1.00 122.09 17 GLU E CA 1
ATOM 13044 C C . GLU E 5 20 ? 212.932 197.805 196.662 1.00 122.09 17 GLU E C 1
ATOM 13045 O O . GLU E 5 20 ? 212.142 197.073 197.267 1.00 122.09 17 GLU E O 1
ATOM 13051 N N . ALA E 5 21 ? 213.652 198.741 197.278 1.00 120.35 18 ALA E N 1
ATOM 13052 C CA . ALA E 5 21 ? 213.500 199.040 198.694 1.00 120.35 18 ALA E CA 1
ATOM 13053 C C . ALA E 5 21 ? 212.565 200.213 198.942 1.00 120.35 18 ALA E C 1
ATOM 13054 O O . ALA E 5 21 ? 212.574 200.783 200.038 1.00 120.35 18 ALA E O 1
ATOM 13056 N N . LEU E 5 22 ? 211.763 200.590 197.949 1.00 124.15 19 LEU E N 1
ATOM 13057 C CA . LEU E 5 22 ? 210.862 201.727 198.079 1.00 124.15 19 LEU E CA 1
ATOM 13058 C C . LEU E 5 22 ? 209.412 201.299 197.953 1.00 124.15 19 LEU E C 1
ATOM 13059 O O . LEU E 5 22 ? 208.525 201.895 198.571 1.00 124.15 19 LEU E O 1
ATOM 13064 N N . LYS E 5 23 ? 209.163 200.264 197.154 1.00 129.29 20 LYS E N 1
ATOM 13065 C CA . LYS E 5 23 ? 207.798 199.974 196.741 1.00 129.29 20 LYS E CA 1
ATOM 13066 C C . LYS E 5 23 ? 207.010 199.219 197.797 1.00 129.29 20 LYS E C 1
ATOM 13067 O O . LYS E 5 23 ? 205.782 199.352 197.850 1.00 129.29 20 LYS E O 1
ATOM 13073 N N . ASP E 5 24 ? 207.676 198.443 198.651 1.00 136.02 21 ASP E N 1
ATOM 13074 C CA . ASP E 5 24 ? 206.947 197.749 199.702 1.00 136.02 21 ASP E CA 1
ATOM 13075 C C . ASP E 5 24 ? 206.545 198.682 200.833 1.00 136.02 21 ASP E C 1
ATOM 13076 O O . ASP E 5 24 ? 205.556 198.410 201.524 1.00 136.02 21 ASP E O 1
ATOM 13081 N N . LEU E 5 25 ? 207.291 199.771 201.029 1.00 137.75 22 LEU E N 1
ATOM 13082 C CA . LEU E 5 25 ? 206.971 200.781 202.032 1.00 137.75 22 LEU E CA 1
ATOM 13083 C C . LEU E 5 25 ? 205.772 201.616 201.603 1.00 137.75 22 LEU E C 1
ATOM 13084 O O . LEU E 5 25 ? 204.725 201.608 202.258 1.00 137.75 22 LEU E O 1
ATOM 13089 N N . ILE E 5 26 ? 205.923 202.340 200.499 1.00 138.94 23 ILE E N 1
ATOM 13090 C CA . ILE E 5 26 ? 205.001 203.391 200.096 1.00 138.94 23 ILE E CA 1
ATOM 13091 C C . ILE E 5 26 ? 204.521 203.133 198.677 1.00 138.94 23 ILE E C 1
ATOM 13092 O O . ILE E 5 26 ? 205.206 202.474 197.887 1.00 138.94 23 ILE E O 1
ATOM 13097 N N . ASN E 5 27 ? 203.341 203.657 198.357 1.00 134.79 24 ASN E N 1
ATOM 13098 C CA . ASN E 5 27 ? 202.746 203.449 197.046 1.00 134.79 24 ASN E CA 1
ATOM 13099 C C . ASN E 5 27 ? 203.048 204.573 196.064 1.00 134.79 24 ASN E C 1
ATOM 13100 O O . ASN E 5 27 ? 202.868 204.387 194.856 1.00 134.79 24 ASN E O 1
ATOM 13105 N N . GLU E 5 28 ? 203.504 205.729 196.540 1.00 140.30 25 GLU E N 1
ATOM 13106 C CA . GLU E 5 28 ? 203.713 206.873 195.665 1.00 140.30 25 GLU E CA 1
ATOM 13107 C C . GLU E 5 28 ? 204.972 207.606 196.102 1.00 140.30 25 GLU E C 1
ATOM 13108 O O . GLU E 5 28 ? 205.485 207.370 197.199 1.00 140.30 25 GLU E O 1
ATOM 13114 N N . ALA E 5 29 ? 205.450 208.513 195.247 1.00 144.57 26 ALA E N 1
ATOM 13115 C CA . ALA E 5 29 ? 206.600 209.337 195.588 1.00 144.57 26 ALA E CA 1
ATOM 13116 C C . ALA E 5 29 ? 206.499 210.709 194.937 1.00 144.57 26 ALA E C 1
ATOM 13117 O O . ALA E 5 29 ? 206.007 210.855 193.812 1.00 144.57 26 ALA E O 1
ATOM 13119 N N . CYS E 5 30 ? 207.004 211.715 195.667 1.00 146.47 27 CYS E N 1
ATOM 13120 C CA . CYS E 5 30 ? 207.079 213.104 195.221 1.00 146.47 27 CYS E CA 1
ATOM 13121 C C . CYS E 5 30 ? 208.497 213.390 194.734 1.00 146.47 27 CYS E C 1
ATOM 13122 O O . CYS E 5 30 ? 209.376 213.749 195.524 1.00 146.47 27 CYS E O 1
ATOM 13125 N N . TRP E 5 31 ? 208.712 213.265 193.431 1.00 144.13 28 TRP E N 1
ATOM 13126 C CA . TRP E 5 31 ? 210.037 213.418 192.843 1.00 144.13 28 TRP E CA 1
ATOM 13127 C C . TRP E 5 31 ? 210.312 214.900 192.617 1.00 144.13 28 TRP E C 1
ATOM 13128 O O . TRP E 5 31 ? 209.686 215.533 191.759 1.00 144.13 28 TRP E O 1
ATOM 13139 N N . ASP E 5 32 ? 211.232 215.454 193.401 1.00 138.46 29 ASP E N 1
ATOM 13140 C CA . ASP E 5 32 ? 211.626 216.855 193.298 1.00 138.46 29 ASP E CA 1
ATOM 13141 C C . ASP E 5 32 ? 212.952 216.912 192.548 1.00 138.46 29 ASP E C 1
ATOM 13142 O O . ASP E 5 32 ? 214.009 216.617 193.109 1.00 138.46 29 ASP E O 1
ATOM 13147 N N . ILE E 5 33 ? 212.892 217.272 191.272 1.00 133.11 30 ILE E N 1
ATOM 13148 C CA . ILE E 5 33 ? 214.073 217.435 190.439 1.00 133.11 30 ILE E CA 1
ATOM 13149 C C . ILE E 5 33 ? 214.496 218.889 190.517 1.00 133.11 30 ILE E C 1
ATOM 13150 O O . ILE E 5 33 ? 213.784 219.777 190.031 1.00 133.11 30 ILE E O 1
ATOM 13155 N N . SER E 5 34 ? 215.644 219.134 191.141 1.00 131.28 31 SER E N 1
ATOM 13156 C CA . SER E 5 34 ? 216.208 220.475 191.199 1.00 131.28 31 SER E CA 1
ATOM 13157 C C . SER E 5 34 ? 217.529 220.485 190.448 1.00 131.28 31 SER E C 1
ATOM 13158 O O . SER E 5 34 ? 217.972 219.442 189.959 1.00 131.28 31 SER E O 1
ATOM 13161 N N . SER E 5 35 ? 218.184 221.643 190.366 1.00 128.28 32 SER E N 1
ATOM 13162 C CA . SER E 5 35 ? 219.514 221.669 189.774 1.00 128.28 32 SER E CA 1
ATOM 13163 C C . SER E 5 35 ? 220.561 221.027 190.670 1.00 128.28 32 SER E C 1
ATOM 13164 O O . SER E 5 35 ? 221.654 220.710 190.189 1.00 128.28 32 SER E O 1
ATOM 13167 N N . SER E 5 36 ? 220.247 220.816 191.951 1.00 127.82 33 SER E N 1
ATOM 13168 C CA . SER E 5 36 ? 221.073 219.972 192.801 1.00 127.82 33 SER E CA 1
ATOM 13169 C C . SER E 5 36 ? 220.944 218.493 192.448 1.00 127.82 33 SER E C 1
ATOM 13170 O O . SER E 5 36 ? 221.783 217.697 192.878 1.00 127.82 33 SER E O 1
ATOM 13173 N N . GLY E 5 37 ? 219.919 218.108 191.682 1.00 124.29 34 GLY E N 1
ATOM 13174 C CA . GLY E 5 37 ? 219.792 216.741 191.209 1.00 124.29 34 GLY E CA 1
ATOM 13175 C C . GLY E 5 37 ? 218.406 216.150 191.373 1.00 124.29 34 GLY E C 1
ATOM 13176 O O . GLY E 5 37 ? 217.400 216.798 191.070 1.00 124.29 34 GLY E O 1
ATOM 13177 N N . VAL E 5 38 ? 218.348 214.910 191.854 1.00 129.55 35 VAL E N 1
ATOM 13178 C CA . VAL E 5 38 ? 217.088 214.204 192.071 1.00 129.55 35 VAL E CA 1
ATOM 13179 C C . VAL E 5 38 ? 216.873 214.041 193.568 1.00 129.55 35 VAL E C 1
ATOM 13180 O O . VAL E 5 38 ? 217.718 213.472 194.267 1.00 129.55 35 VAL E O 1
ATOM 13184 N N . ASN E 5 39 ? 215.745 214.525 194.069 1.00 130.37 36 ASN E N 1
ATOM 13185 C CA . ASN E 5 39 ? 215.469 214.433 195.484 1.00 130.37 36 ASN E CA 1
ATOM 13186 C C . ASN E 5 39 ? 214.077 213.858 195.693 1.00 130.37 36 ASN E C 1
ATOM 13187 O O . ASN E 5 39 ? 213.230 213.888 194.797 1.00 130.37 36 ASN E O 1
ATOM 13192 N N . LEU E 5 40 ? 213.862 213.319 196.887 1.00 133.47 37 LEU E N 1
ATOM 13193 C CA . LEU E 5 40 ? 212.576 212.742 197.258 1.00 133.47 37 LEU E CA 1
ATOM 13194 C C . LEU E 5 40 ? 212.412 212.794 198.767 1.00 133.47 37 LEU E C 1
ATOM 13195 O O . LEU E 5 40 ? 213.024 212.008 199.489 1.00 133.47 37 LEU E O 1
ATOM 13200 N N . GLN E 5 41 ? 211.592 213.719 199.242 1.00 138.55 38 GLN E N 1
ATOM 13201 C CA . GLN E 5 41 ? 211.057 213.647 200.590 1.00 138.55 38 GLN E CA 1
ATOM 13202 C C . GLN E 5 41 ? 209.634 213.120 200.483 1.00 138.55 38 GLN E C 1
ATOM 13203 O O . GLN E 5 41 ? 208.856 213.584 199.640 1.00 138.55 38 GLN E O 1
ATOM 13209 N N . SER E 5 42 ? 209.316 212.114 201.294 1.00 145.27 39 SER E N 1
ATOM 13210 C CA . SER E 5 42 ? 207.974 211.552 201.276 1.00 145.27 39 SER E CA 1
ATOM 13211 C C . SER E 5 42 ? 207.708 210.846 202.595 1.00 145.27 39 SER E C 1
ATOM 13212 O O . SER E 5 42 ? 208.570 210.130 203.101 1.00 145.27 39 SER E O 1
ATOM 13215 N N . MET E 5 43 ? 206.496 211.015 203.120 1.00 153.81 40 MET E N 1
ATOM 13216 C CA . MET E 5 43 ? 206.063 210.301 204.314 1.00 153.81 40 MET E CA 1
ATOM 13217 C C . MET E 5 43 ? 205.844 208.816 204.016 1.00 153.81 40 MET E C 1
ATOM 13218 O O . MET E 5 43 ? 205.990 208.342 202.884 1.00 153.81 40 MET E O 1
ATOM 13223 N N . ASP E 5 44 ? 205.467 208.075 205.055 1.00 148.36 41 ASP E N 1
ATOM 13224 C CA . ASP E 5 44 ? 205.005 206.711 204.852 1.00 148.36 41 ASP E CA 1
ATOM 13225 C C . ASP E 5 44 ? 203.483 206.714 204.747 1.00 148.36 41 ASP E C 1
ATOM 13226 O O . ASP E 5 44 ? 202.839 207.766 204.721 1.00 148.36 41 ASP E O 1
ATOM 13231 N N . SER E 5 45 ? 202.888 205.523 204.696 1.00 142.99 42 SER E N 1
ATOM 13232 C CA . SER E 5 45 ? 201.437 205.422 204.606 1.00 142.99 42 SER E CA 1
ATOM 13233 C C . SER E 5 45 ? 200.803 205.226 205.979 1.00 142.99 42 SER E C 1
ATOM 13234 O O . SER E 5 45 ? 199.616 205.517 206.164 1.00 142.99 42 SER E O 1
ATOM 13237 N N . SER E 5 46 ? 201.574 204.736 206.948 1.00 149.50 43 SER E N 1
ATOM 13238 C CA . SER E 5 46 ? 201.068 204.460 208.286 1.00 149.50 43 SER E CA 1
ATOM 13239 C C . SER E 5 46 ? 201.285 205.614 209.259 1.00 149.50 43 SER E C 1
ATOM 13240 O O . SER E 5 46 ? 200.940 205.469 210.438 1.00 149.50 43 SER E O 1
ATOM 13243 N N . HIS E 5 47 ? 201.839 206.740 208.780 1.00 152.33 44 HIS E N 1
ATOM 13244 C CA . HIS E 5 47 ? 202.158 207.937 209.579 1.00 152.33 44 HIS E CA 1
ATOM 13245 C C . HIS E 5 47 ? 203.133 207.591 210.714 1.00 152.33 44 HIS E C 1
ATOM 13246 O O . HIS E 5 47 ? 202.957 207.983 211.868 1.00 152.33 44 HIS E O 1
ATOM 13253 N N . VAL E 5 48 ? 204.154 206.795 210.385 1.00 142.34 45 VAL E N 1
ATOM 13254 C CA . VAL E 5 48 ? 205.227 206.489 211.332 1.00 142.34 45 VAL E CA 1
ATOM 13255 C C . VAL E 5 48 ? 206.617 206.808 210.783 1.00 142.34 45 VAL E C 1
ATOM 13256 O O . VAL E 5 48 ? 207.563 206.990 211.570 1.00 142.34 45 VAL E O 1
ATOM 13260 N N . SER E 5 49 ? 206.817 206.923 209.470 1.00 141.21 46 SER E N 1
ATOM 13261 C CA . SER E 5 49 ? 208.146 206.905 208.871 1.00 141.21 46 SER E CA 1
ATOM 13262 C C . SER E 5 49 ? 208.228 207.834 207.666 1.00 141.21 46 SER E C 1
ATOM 13263 O O . SER E 5 49 ? 207.239 208.439 207.255 1.00 141.21 46 SER E O 1
ATOM 13266 N N . LEU E 5 50 ? 209.428 207.922 207.088 1.00 139.09 47 LEU E N 1
ATOM 13267 C CA . LEU E 5 50 ? 209.697 208.879 206.018 1.00 139.09 47 LEU E CA 1
ATOM 13268 C C . LEU E 5 50 ? 210.944 208.465 205.244 1.00 139.09 47 LEU E C 1
ATOM 13269 O O . LEU E 5 50 ? 211.855 207.845 205.796 1.00 139.09 47 LEU E O 1
ATOM 13274 N N . VAL E 5 51 ? 210.984 208.839 203.966 1.00 134.01 48 VAL E N 1
ATOM 13275 C CA . VAL E 5 51 ? 212.122 208.609 203.080 1.00 134.01 48 VAL E CA 1
ATOM 13276 C C . VAL E 5 51 ? 212.633 209.950 202.555 1.00 134.01 48 VAL E C 1
ATOM 13277 O O . VAL E 5 51 ? 211.853 210.763 202.039 1.00 134.01 48 VAL E O 1
ATOM 13281 N N . GLN E 5 52 ? 213.945 210.185 202.704 1.00 128.19 49 GLN E N 1
ATOM 13282 C CA . GLN E 5 52 ? 214.634 211.281 202.027 1.00 128.19 49 GLN E CA 1
ATOM 13283 C C . GLN E 5 52 ? 215.720 210.660 201.158 1.00 128.19 49 GLN E C 1
ATOM 13284 O O . GLN E 5 52 ? 216.674 210.061 201.657 1.00 128.19 49 GLN E O 1
ATOM 13290 N N . LEU E 5 53 ? 215.543 210.782 199.857 1.00 125.33 50 LEU E N 1
ATOM 13291 C CA . LEU E 5 53 ? 216.530 210.375 198.875 1.00 125.33 50 LEU E CA 1
ATOM 13292 C C . LEU E 5 53 ? 217.180 211.633 198.327 1.00 125.33 50 LEU E C 1
ATOM 13293 O O . LEU E 5 53 ? 216.477 212.534 197.863 1.00 125.33 50 LEU E O 1
ATOM 13298 N N . THR E 5 54 ? 218.508 211.706 198.382 1.00 125.92 51 THR E N 1
ATOM 13299 C CA . THR E 5 54 ? 219.205 212.794 197.719 1.00 125.92 51 THR E CA 1
ATOM 13300 C C . THR E 5 54 ? 220.246 212.227 196.759 1.00 125.92 51 THR E C 1
ATOM 13301 O O . THR E 5 54 ? 221.025 211.319 197.104 1.00 125.92 51 THR E O 1
ATOM 13305 N N . LEU E 5 55 ? 220.194 212.743 195.530 1.00 128.76 52 LEU E N 1
ATOM 13306 C CA . LEU E 5 55 ? 221.057 212.351 194.421 1.00 128.76 52 LEU E CA 1
ATOM 13307 C C . LEU E 5 55 ? 221.640 213.648 193.880 1.00 128.76 52 LEU E C 1
ATOM 13308 O O . LEU E 5 55 ? 220.949 214.397 193.176 1.00 128.76 52 LEU E O 1
ATOM 13313 N N . ARG E 5 56 ? 222.895 213.916 194.227 1.00 131.16 53 ARG E N 1
ATOM 13314 C CA . ARG E 5 56 ? 223.576 215.086 193.710 1.00 131.16 53 ARG E CA 1
ATOM 13315 C C . ARG E 5 56 ? 223.884 214.911 192.227 1.00 131.16 53 ARG E C 1
ATOM 13316 O O . ARG E 5 56 ? 223.866 213.804 191.683 1.00 131.16 53 ARG E O 1
ATOM 13324 N N . SER E 5 57 ? 224.148 216.038 191.567 1.00 138.45 54 SER E N 1
ATOM 13325 C CA . SER E 5 57 ? 224.505 216.008 190.158 1.00 138.45 54 SER E CA 1
ATOM 13326 C C . SER E 5 57 ? 225.899 215.448 189.934 1.00 138.45 54 SER E C 1
ATOM 13327 O O . SER E 5 57 ? 226.142 214.809 188.907 1.00 138.45 54 SER E O 1
ATOM 13330 N N . GLU E 5 58 ? 226.813 215.658 190.882 1.00 138.54 55 GLU E N 1
ATOM 13331 C CA . GLU E 5 58 ? 228.188 215.193 190.766 1.00 138.54 55 GLU E CA 1
ATOM 13332 C C . GLU E 5 58 ? 228.318 213.685 190.901 1.00 138.54 55 GLU E C 1
ATOM 13333 O O . GLU E 5 58 ? 229.378 213.143 190.572 1.00 138.54 55 GLU E O 1
ATOM 13339 N N . GLY E 5 59 ? 227.274 213.004 191.377 1.00 132.95 56 GLY E N 1
ATOM 13340 C CA . GLY E 5 59 ? 227.205 211.558 191.325 1.00 132.95 56 GLY E CA 1
ATOM 13341 C C . GLY E 5 59 ? 226.641 210.989 190.043 1.00 132.95 56 GLY E C 1
ATOM 13342 O O . GLY E 5 59 ? 226.483 209.769 189.943 1.00 132.95 56 GLY E O 1
ATOM 13343 N N . PHE E 5 60 ? 226.320 211.845 189.072 1.00 133.29 57 PHE E N 1
ATOM 13344 C CA . PHE E 5 60 ? 225.830 211.412 187.775 1.00 133.29 57 PHE E CA 1
ATOM 13345 C C . PHE E 5 60 ? 226.945 211.466 186.736 1.00 133.29 57 PHE E C 1
ATOM 13346 O O . PHE E 5 60 ? 228.101 211.774 187.037 1.00 133.29 57 PHE E O 1
ATOM 13354 N N . ASP E 5 61 ? 226.585 211.150 185.491 1.00 138.31 58 ASP E N 1
ATOM 13355 C CA . ASP E 5 61 ? 227.541 211.227 184.391 1.00 138.31 58 ASP E CA 1
ATOM 13356 C C . ASP E 5 61 ? 227.324 212.467 183.530 1.00 138.31 58 ASP E C 1
ATOM 13357 O O . ASP E 5 61 ? 228.223 213.302 183.399 1.00 138.31 58 ASP E O 1
ATOM 13362 N N . THR E 5 62 ? 226.133 212.598 182.951 1.00 140.14 59 THR E N 1
ATOM 13363 C CA . THR E 5 62 ? 225.838 213.617 181.949 1.00 140.14 59 THR E CA 1
ATOM 13364 C C . THR E 5 62 ? 224.475 214.206 182.279 1.00 140.14 59 THR E C 1
ATOM 13365 O O . THR E 5 62 ? 223.528 213.459 182.544 1.00 140.14 59 THR E O 1
ATOM 13369 N N . TYR E 5 63 ? 224.373 215.531 182.268 1.00 145.22 60 TYR E N 1
ATOM 13370 C CA . TYR E 5 63 ? 223.283 216.200 182.956 1.00 145.22 60 TYR E CA 1
ATOM 13371 C C . TYR E 5 63 ? 222.796 217.416 182.174 1.00 145.22 60 TYR E C 1
ATOM 13372 O O . TYR E 5 63 ? 223.598 218.196 181.650 1.00 145.22 60 TYR E O 1
ATOM 13381 N N . ARG E 5 64 ? 221.472 217.556 182.084 1.00 153.12 61 ARG E N 1
ATOM 13382 C CA . ARG E 5 64 ? 220.840 218.776 181.582 1.00 153.12 61 ARG E CA 1
ATOM 13383 C C . ARG E 5 64 ? 219.542 218.971 182.351 1.00 153.12 61 ARG E C 1
ATOM 13384 O O . ARG E 5 64 ? 218.574 218.238 182.135 1.00 153.12 61 ARG E O 1
ATOM 13392 N N . CYS E 5 65 ? 219.529 219.944 183.256 1.00 157.81 62 CYS E N 1
ATOM 13393 C CA . CYS E 5 65 ? 218.334 220.302 184.012 1.00 157.81 62 CYS E CA 1
ATOM 13394 C C . CYS E 5 65 ? 218.033 221.771 183.733 1.00 157.81 62 CYS E C 1
ATOM 13395 O O . CYS E 5 65 ? 218.878 222.639 183.984 1.00 157.81 62 CYS E O 1
ATOM 13398 N N . ASP E 5 66 ? 216.846 222.044 183.193 1.00 161.99 63 ASP E N 1
ATOM 13399 C CA . ASP E 5 66 ? 216.407 223.399 182.873 1.00 161.99 63 ASP E CA 1
ATOM 13400 C C . ASP E 5 66 ? 215.207 223.855 183.691 1.00 161.99 63 ASP E C 1
ATOM 13401 O O . ASP E 5 66 ? 214.744 224.987 183.512 1.00 161.99 63 ASP E O 1
ATOM 13406 N N . ARG E 5 67 ? 214.686 223.000 184.569 1.00 145.34 64 ARG E N 1
ATOM 13407 C CA . ARG E 5 67 ? 213.452 223.257 185.292 1.00 145.34 64 ARG E CA 1
ATOM 13408 C C . ARG E 5 67 ? 213.552 222.661 186.688 1.00 145.34 64 ARG E C 1
ATOM 13409 O O . ARG E 5 67 ? 214.190 221.624 186.889 1.00 145.34 64 ARG E O 1
ATOM 13417 N N . ASN E 5 68 ? 212.928 223.323 187.660 1.00 135.45 65 ASN E N 1
ATOM 13418 C CA . ASN E 5 68 ? 212.707 222.721 188.974 1.00 135.45 65 ASN E CA 1
ATOM 13419 C C . ASN E 5 68 ? 211.436 221.889 188.876 1.00 135.45 65 ASN E C 1
ATOM 13420 O O . ASN E 5 68 ? 210.347 222.333 189.244 1.00 135.45 65 ASN E O 1
ATOM 13425 N N . LEU E 5 69 ? 211.574 220.672 188.356 1.00 132.95 66 LEU E N 1
ATOM 13426 C CA . LEU E 5 69 ? 210.426 219.800 188.176 1.00 132.95 66 LEU E CA 1
ATOM 13427 C C . LEU E 5 69 ? 209.957 219.251 189.518 1.00 132.95 66 LEU E C 1
ATOM 13428 O O . LEU E 5 69 ? 210.751 218.948 190.406 1.00 132.95 66 LEU E O 1
ATOM 13433 N N . ALA E 5 70 ? 208.641 219.132 189.663 1.00 127.52 67 ALA E N 1
ATOM 13434 C CA . ALA E 5 70 ? 208.066 218.571 190.883 1.00 127.52 67 ALA E CA 1
ATOM 13435 C C . ALA E 5 70 ? 206.952 217.624 190.455 1.00 127.52 67 ALA E C 1
ATOM 13436 O O . ALA E 5 70 ? 205.798 218.042 190.329 1.00 127.52 67 ALA E O 1
ATOM 13438 N N . MET E 5 71 ? 207.301 216.356 190.250 1.00 140.28 68 MET E N 1
ATOM 13439 C CA . MET E 5 71 ? 206.382 215.379 189.685 1.00 140.28 68 MET E CA 1
ATOM 13440 C C . MET E 5 71 ? 206.051 214.295 190.703 1.00 140.28 68 MET E C 1
ATOM 13441 O O . MET E 5 71 ? 206.570 214.284 191.822 1.00 140.28 68 MET E O 1
ATOM 13446 N N . GLY E 5 72 ? 205.174 213.384 190.300 1.00 139.54 69 GLY E N 1
ATOM 13447 C CA . GLY E 5 72 ? 204.780 212.289 191.159 1.00 139.54 69 GLY E CA 1
ATOM 13448 C C . GLY E 5 72 ? 204.778 210.954 190.446 1.00 139.54 69 GLY E C 1
ATOM 13449 O O . GLY E 5 72 ? 204.286 210.845 189.321 1.00 139.54 69 GLY E O 1
ATOM 13450 N N . VAL E 5 73 ? 205.323 209.926 191.090 1.00 138.34 70 VAL E N 1
ATOM 13451 C CA . VAL E 5 73 ? 205.449 208.601 190.491 1.00 138.34 70 VAL E CA 1
ATOM 13452 C C . VAL E 5 73 ? 204.668 207.594 191.328 1.00 138.34 70 VAL E C 1
ATOM 13453 O O . VAL E 5 73 ? 204.848 207.521 192.551 1.00 138.34 70 VAL E O 1
ATOM 13457 N N . ASN E 5 74 ? 203.787 206.837 190.670 1.00 132.55 71 ASN E N 1
ATOM 13458 C CA . ASN E 5 74 ? 203.260 205.603 191.241 1.00 132.55 71 ASN E CA 1
ATOM 13459 C C . ASN E 5 74 ? 204.366 204.555 191.230 1.00 132.55 71 ASN E C 1
ATOM 13460 O O . ASN E 5 74 ? 204.861 204.183 190.164 1.00 132.55 71 ASN E O 1
ATOM 13465 N N . LEU E 5 75 ? 204.759 204.073 192.407 1.00 127.02 72 LEU E N 1
ATOM 13466 C CA . LEU E 5 75 ? 206.064 203.421 192.511 1.00 127.02 72 LEU E CA 1
ATOM 13467 C C . LEU E 5 75 ? 206.074 201.998 191.977 1.00 127.02 72 LEU E C 1
ATOM 13468 O O . LEU E 5 75 ? 207.030 201.610 191.299 1.00 127.02 72 LEU E O 1
ATOM 13473 N N . THR E 5 76 ? 205.058 201.194 192.293 1.00 117.01 73 THR E N 1
ATOM 13474 C CA . THR E 5 76 ? 205.171 199.765 192.018 1.00 117.01 73 THR E CA 1
ATOM 13475 C C . THR E 5 76 ? 205.063 199.445 190.528 1.00 117.01 73 THR E C 1
ATOM 13476 O O . THR E 5 76 ? 205.722 198.512 190.064 1.00 117.01 73 THR E O 1
ATOM 13480 N N . SER E 5 77 ? 204.321 200.242 189.751 1.00 115.81 74 SER E N 1
ATOM 13481 C CA . SER E 5 77 ? 204.306 200.045 188.304 1.00 115.81 74 SER E CA 1
ATOM 13482 C C . SER E 5 77 ? 205.638 200.447 187.685 1.00 115.81 74 SER E C 1
ATOM 13483 O O . SER E 5 77 ? 206.125 199.792 186.753 1.00 115.81 74 SER E O 1
ATOM 13486 N N . MET E 5 78 ? 206.244 201.515 188.209 1.00 116.62 75 MET E N 1
ATOM 13487 C CA . MET E 5 78 ? 207.586 201.903 187.798 1.00 116.62 75 MET E CA 1
ATOM 13488 C C . MET E 5 78 ? 208.608 200.829 188.150 1.00 116.62 75 MET E C 1
ATOM 13489 O O . MET E 5 78 ? 209.525 200.573 187.370 1.00 116.62 75 MET E O 1
ATOM 13494 N N . SER E 5 79 ? 208.437 200.160 189.293 1.00 113.98 76 SER E N 1
ATOM 13495 C CA . SER E 5 79 ? 209.309 199.047 189.665 1.00 113.98 76 SER E CA 1
ATOM 13496 C C . SER E 5 79 ? 209.101 197.845 188.754 1.00 113.98 76 SER E C 1
ATOM 13497 O O . SER E 5 79 ? 210.056 197.120 188.442 1.00 113.98 76 SER E O 1
ATOM 13500 N N . LYS E 5 80 ? 207.856 197.609 188.334 1.00 106.40 77 LYS E N 1
ATOM 13501 C CA . LYS E 5 80 ? 207.574 196.525 187.401 1.00 106.40 77 LYS E CA 1
ATOM 13502 C C . LYS E 5 80 ? 208.175 196.812 186.034 1.00 106.40 77 LYS E C 1
ATOM 13503 O O . LYS E 5 80 ? 208.533 195.885 185.302 1.00 106.40 77 LYS E O 1
ATOM 13509 N N . ILE E 5 81 ? 208.271 198.089 185.665 1.00 105.79 78 ILE E N 1
ATOM 13510 C CA . ILE E 5 81 ? 208.979 198.441 184.436 1.00 105.79 78 ILE E CA 1
ATOM 13511 C C . ILE E 5 81 ? 210.489 198.326 184.637 1.00 105.79 78 ILE E C 1
ATOM 13512 O O . ILE E 5 81 ? 211.205 197.839 183.749 1.00 105.79 78 ILE E O 1
ATOM 13517 N N . LEU E 5 82 ? 210.993 198.704 185.818 1.00 104.43 79 LEU E N 1
ATOM 13518 C CA . LEU E 5 82 ? 212.420 198.590 186.114 1.00 104.43 79 LEU E CA 1
ATOM 13519 C C . LEU E 5 82 ? 212.881 197.145 186.249 1.00 104.43 79 LEU E C 1
ATOM 13520 O O . LEU E 5 82 ? 214.086 196.883 186.167 1.00 104.43 79 LEU E O 1
ATOM 13525 N N . LYS E 5 83 ? 211.954 196.210 186.457 1.00 103.64 80 LYS E N 1
ATOM 13526 C CA . LYS E 5 83 ? 212.270 194.785 186.452 1.00 103.64 80 LYS E CA 1
ATOM 13527 C C . LYS E 5 83 ? 212.581 194.234 185.060 1.00 103.64 80 LYS E C 1
ATOM 13528 O O . LYS E 5 83 ? 212.944 193.059 184.959 1.00 103.64 80 LYS E O 1
ATOM 13534 N N . CYS E 5 84 ? 212.462 195.038 184.003 1.00 104.59 81 CYS E N 1
ATOM 13535 C CA . CYS E 5 84 ? 212.669 194.595 182.632 1.00 104.59 81 CYS E CA 1
ATOM 13536 C C . CYS E 5 84 ? 214.032 194.992 182.085 1.00 104.59 81 CYS E C 1
ATOM 13537 O O . CYS E 5 84 ? 214.240 194.942 180.867 1.00 104.59 81 CYS E O 1
ATOM 13540 N N . ALA E 5 85 ? 214.963 195.382 182.948 1.00 102.45 82 ALA E N 1
ATOM 13541 C CA . ALA E 5 85 ? 216.308 195.742 182.532 1.00 102.45 82 ALA E CA 1
ATOM 13542 C C . ALA E 5 85 ? 217.309 195.164 183.511 1.00 102.45 82 ALA E C 1
ATOM 13543 O O . ALA E 5 85 ? 217.057 195.122 184.717 1.00 102.45 82 ALA E O 1
ATOM 13545 N N . GLY E 5 86 ? 218.452 194.738 182.989 1.00 108.95 83 GLY E N 1
ATOM 13546 C CA . GLY E 5 86 ? 219.504 194.201 183.821 1.00 108.95 83 GLY E CA 1
ATOM 13547 C C . GLY E 5 86 ? 220.196 195.275 184.642 1.00 108.95 83 GLY E C 1
ATOM 13548 O O . GLY E 5 86 ? 219.856 196.459 184.622 1.00 108.95 83 GLY E O 1
ATOM 13549 N N . ASN E 5 87 ? 221.212 194.833 185.373 1.00 114.95 84 ASN E N 1
ATOM 13550 C CA . ASN E 5 87 ? 221.891 195.678 186.342 1.00 114.95 84 ASN E CA 1
ATOM 13551 C C . ASN E 5 87 ? 223.161 196.309 185.793 1.00 114.95 84 ASN E C 1
ATOM 13552 O O . ASN E 5 87 ? 223.570 197.375 186.269 1.00 114.95 84 ASN E O 1
ATOM 13557 N N . GLU E 5 88 ? 223.785 195.679 184.807 1.00 122.79 85 GLU E N 1
ATOM 13558 C CA . GLU E 5 88 ? 224.881 196.284 184.071 1.00 122.79 85 GLU E CA 1
ATOM 13559 C C . GLU E 5 88 ? 224.391 197.316 183.063 1.00 122.79 85 GLU E C 1
ATOM 13560 O O . GLU E 5 88 ? 225.183 198.158 182.622 1.00 122.79 85 GLU E O 1
ATOM 13566 N N . ASP E 5 89 ? 223.100 197.295 182.742 1.00 119.17 86 ASP E N 1
ATOM 13567 C CA . ASP E 5 89 ? 222.527 198.165 181.726 1.00 119.17 86 ASP E CA 1
ATOM 13568 C C . ASP E 5 89 ? 222.471 199.621 182.193 1.00 119.17 86 ASP E C 1
ATOM 13569 O O . ASP E 5 89 ? 222.220 199.917 183.363 1.00 119.17 86 ASP E O 1
ATOM 13574 N N . ILE E 5 90 ? 222.709 200.530 181.249 1.00 119.04 87 ILE E N 1
ATOM 13575 C CA . ILE E 5 90 ? 222.764 201.964 181.532 1.00 119.04 87 ILE E CA 1
ATOM 13576 C C . ILE E 5 90 ? 221.338 202.497 181.621 1.00 119.04 87 ILE E C 1
ATOM 13577 O O . ILE E 5 90 ? 220.499 202.189 180.766 1.00 119.04 87 ILE E O 1
ATOM 13582 N N . ILE E 5 91 ? 221.058 203.304 182.652 1.00 120.77 88 ILE E N 1
ATOM 13583 C CA . ILE E 5 91 ? 219.732 203.884 182.854 1.00 120.77 88 ILE E CA 1
ATOM 13584 C C . ILE E 5 91 ? 219.761 205.355 182.460 1.00 120.77 88 ILE E C 1
ATOM 13585 O O . ILE E 5 91 ? 220.593 206.126 182.955 1.00 120.77 88 ILE E O 1
ATOM 13590 N N . THR E 5 92 ? 218.843 205.755 181.580 1.00 123.41 89 THR E N 1
ATOM 13591 C CA . THR E 5 92 ? 218.754 207.123 181.088 1.00 123.41 89 THR E CA 1
ATOM 13592 C C . THR E 5 92 ? 217.323 207.595 181.277 1.00 123.41 89 THR E C 1
ATOM 13593 O O . THR E 5 92 ? 216.384 206.838 181.017 1.00 123.41 89 THR E O 1
ATOM 13597 N N . LEU E 5 93 ? 217.151 208.825 181.746 1.00 130.20 90 LEU E N 1
ATOM 13598 C CA . LEU E 5 93 ? 215.822 209.396 181.903 1.00 130.20 90 LEU E CA 1
ATOM 13599 C C . LEU E 5 93 ? 215.701 210.642 181.037 1.00 130.20 90 LEU E C 1
ATOM 13600 O O . LEU E 5 93 ? 216.642 211.439 180.940 1.00 130.20 90 LEU E O 1
ATOM 13605 N N . ARG E 5 94 ? 214.536 210.796 180.402 1.00 131.58 91 ARG E N 1
ATOM 13606 C CA . ARG E 5 94 ? 214.207 211.956 179.590 1.00 131.58 91 ARG E CA 1
ATOM 13607 C C . ARG E 5 94 ? 212.812 212.444 179.948 1.00 131.58 91 ARG E C 1
ATOM 13608 O O . ARG E 5 94 ? 211.900 211.643 180.212 1.00 131.58 91 ARG E O 1
ATOM 13616 N N . ALA E 5 95 ? 212.659 213.768 179.951 1.00 139.74 92 ALA E N 1
ATOM 13617 C CA . ALA E 5 95 ? 211.461 214.419 180.454 1.00 139.74 92 ALA E CA 1
ATOM 13618 C C . ALA E 5 95 ? 211.305 215.784 179.800 1.00 139.74 92 ALA E C 1
ATOM 13619 O O . ALA E 5 95 ? 212.252 216.581 179.755 1.00 139.74 92 ALA E O 1
ATOM 13621 N N . GLU E 5 96 ? 210.096 216.040 179.308 1.00 145.09 93 GLU E N 1
ATOM 13622 C CA . GLU E 5 96 ? 209.700 217.331 178.772 1.00 145.09 93 GLU E CA 1
ATOM 13623 C C . GLU E 5 96 ? 208.767 217.983 179.777 1.00 145.09 93 GLU E C 1
ATOM 13624 O O . GLU E 5 96 ? 207.905 217.313 180.357 1.00 145.09 93 GLU E O 1
ATOM 13630 N N . ASP E 5 97 ? 208.942 219.286 179.979 1.00 151.78 94 ASP E N 1
ATOM 13631 C CA . ASP E 5 97 ? 208.230 220.021 181.012 1.00 151.78 94 ASP E CA 1
ATOM 13632 C C . ASP E 5 97 ? 206.781 220.303 180.643 1.00 151.78 94 ASP E C 1
ATOM 13633 O O . ASP E 5 97 ? 206.024 220.786 181.493 1.00 151.78 94 ASP E O 1
ATOM 13638 N N . ASN E 5 98 ? 206.382 220.019 179.406 1.00 156.59 95 ASN E N 1
ATOM 13639 C CA . ASN E 5 98 ? 204.990 220.078 178.979 1.00 156.59 95 ASN E CA 1
ATOM 13640 C C . ASN E 5 98 ? 204.361 218.705 178.782 1.00 156.59 95 ASN E C 1
ATOM 13641 O O . ASN E 5 98 ? 203.156 218.549 179.005 1.00 156.59 95 ASN E O 1
ATOM 13646 N N . ALA E 5 99 ? 205.148 217.710 178.378 1.00 152.17 96 ALA E N 1
ATOM 13647 C CA . ALA E 5 99 ? 204.651 216.361 178.148 1.00 152.17 96 ALA E CA 1
ATOM 13648 C C . ALA E 5 99 ? 204.760 215.555 179.437 1.00 152.17 96 ALA E C 1
ATOM 13649 O O . ALA E 5 99 ? 205.858 215.129 179.816 1.00 152.17 96 ALA E O 1
ATOM 13651 N N . ASP E 5 100 ? 203.619 215.330 180.095 1.00 158.80 97 ASP E N 1
ATOM 13652 C CA . ASP E 5 100 ? 203.574 214.676 181.405 1.00 158.80 97 ASP E CA 1
ATOM 13653 C C . ASP E 5 100 ? 203.766 213.164 181.275 1.00 158.80 97 ASP E C 1
ATOM 13654 O O . ASP E 5 100 ? 202.850 212.362 181.462 1.00 158.80 97 ASP E O 1
ATOM 13659 N N . THR E 5 101 ? 204.997 212.785 180.956 1.00 147.91 98 THR E N 1
ATOM 13660 C CA . THR E 5 101 ? 205.380 211.387 180.864 1.00 147.91 98 THR E CA 1
ATOM 13661 C C . THR E 5 101 ? 206.849 211.276 181.224 1.00 147.91 98 THR E C 1
ATOM 13662 O O . THR E 5 101 ? 207.572 212.273 181.271 1.00 147.91 98 THR E O 1
ATOM 13666 N N . LEU E 5 102 ? 207.274 210.049 181.502 1.00 137.24 99 LEU E N 1
ATOM 13667 C CA . LEU E 5 102 ? 208.675 209.735 181.721 1.00 137.24 99 LEU E CA 1
ATOM 13668 C C . LEU E 5 102 ? 209.124 208.802 180.612 1.00 137.24 99 LEU E C 1
ATOM 13669 O O . LEU E 5 102 ? 208.480 207.766 180.377 1.00 137.24 99 LEU E O 1
ATOM 13674 N N . ALA E 5 103 ? 210.211 209.176 179.921 1.00 128.36 100 ALA E N 1
ATOM 13675 C CA . ALA E 5 103 ? 210.813 208.346 178.886 1.00 128.36 100 ALA E CA 1
ATOM 13676 C C . ALA E 5 103 ? 212.085 207.729 179.454 1.00 128.36 100 ALA E C 1
ATOM 13677 O O . ALA E 5 103 ? 213.097 208.417 179.626 1.00 128.36 100 ALA E O 1
ATOM 13679 N N . LEU E 5 104 ? 212.033 206.433 179.744 1.00 116.34 101 LEU E N 1
ATOM 13680 C CA . LEU E 5 104 ? 213.173 205.683 180.241 1.00 116.34 101 LEU E CA 1
ATOM 13681 C C . LEU E 5 104 ? 213.879 205.048 179.055 1.00 116.34 101 LEU E C 1
ATOM 13682 O O . LEU E 5 104 ? 213.228 204.520 178.151 1.00 116.34 101 LEU E O 1
ATOM 13687 N N . VAL E 5 105 ? 215.209 205.128 179.040 1.00 117.57 102 VAL E N 1
ATOM 13688 C CA . VAL E 5 105 ? 216.033 204.548 177.983 1.00 117.57 102 VAL E CA 1
ATOM 13689 C C . VAL E 5 105 ? 217.041 203.626 178.652 1.00 117.57 102 VAL E C 1
ATOM 13690 O O . VAL E 5 105 ? 217.932 204.088 179.375 1.00 117.57 102 VAL E O 1
ATOM 13694 N N . PHE E 5 106 ? 216.909 202.326 178.409 1.00 114.76 103 PHE E N 1
ATOM 13695 C CA . PHE E 5 106 ? 217.858 201.343 178.915 1.00 114.76 103 PHE E CA 1
ATOM 13696 C C . PHE E 5 106 ? 218.823 200.995 177.791 1.00 114.76 103 PHE E C 1
ATOM 13697 O O . PHE E 5 106 ? 218.439 200.352 176.804 1.00 114.76 103 PHE E O 1
ATOM 13705 N N . GLU E 5 107 ? 220.062 201.460 177.932 1.00 117.31 104 GLU E N 1
ATOM 13706 C CA . GLU E 5 107 ? 221.144 201.076 177.040 1.00 117.31 104 GLU E CA 1
ATOM 13707 C C . GLU E 5 107 ? 221.755 199.767 177.518 1.00 117.31 104 GLU E C 1
ATOM 13708 O O . GLU E 5 107 ? 221.704 199.441 178.708 1.00 117.31 104 GLU E O 1
ATOM 13714 N N . ALA E 5 108 ? 222.344 199.034 176.597 1.00 113.45 105 ALA E N 1
ATOM 13715 C CA . ALA E 5 108 ? 223.049 197.827 176.991 1.00 113.45 105 ALA E CA 1
ATOM 13716 C C . ALA E 5 108 ? 224.540 198.105 177.099 1.00 113.45 105 ALA E C 1
ATOM 13717 O O . ALA E 5 108 ? 225.053 199.034 176.468 1.00 113.45 105 ALA E O 1
ATOM 13719 N N . PRO E 5 109 ? 225.265 197.334 177.920 1.00 115.53 106 PRO E N 1
ATOM 13720 C CA . PRO E 5 109 ? 226.733 197.477 177.930 1.00 115.53 106 PRO E CA 1
ATOM 13721 C C . PRO E 5 109 ? 227.375 197.026 176.633 1.00 115.53 106 PRO E C 1
ATOM 13722 O O . PRO E 5 109 ? 228.444 197.529 176.262 1.00 115.53 106 PRO E O 1
ATOM 13726 N N . ASN E 5 110 ? 226.756 196.070 175.940 1.00 109.71 107 ASN E N 1
ATOM 13727 C CA . ASN E 5 110 ? 227.149 195.724 174.580 1.00 109.71 107 ASN E CA 1
ATOM 13728 C C . ASN E 5 110 ? 226.366 196.503 173.528 1.00 109.71 107 ASN E C 1
ATOM 13729 O O . ASN E 5 110 ? 226.580 196.277 172.332 1.00 109.71 107 ASN E O 1
ATOM 13731 N N . GLN E 5 111 ? 225.438 197.366 173.957 1.00 106.43 108 GLN E N 1
ATOM 13732 C CA . GLN E 5 111 ? 224.662 198.325 173.166 1.00 106.43 108 GLN E CA 1
ATOM 13733 C C . GLN E 5 111 ? 223.738 197.697 172.124 1.00 106.43 108 GLN E C 1
ATOM 13734 O O . GLN E 5 111 ? 223.119 198.435 171.345 1.00 106.43 108 GLN E O 1
ATOM 13736 N N . GLU E 5 112 ? 223.596 196.372 172.096 1.00 105.89 109 GLU E N 1
ATOM 13737 C CA . GLU E 5 112 ? 222.798 195.725 171.065 1.00 105.89 109 GLU E CA 1
ATOM 13738 C C . GLU E 5 112 ? 221.313 195.685 171.404 1.00 105.89 109 GLU E C 1
ATOM 13739 O O . GLU E 5 112 ? 220.482 195.857 170.505 1.00 105.89 109 GLU E O 1
ATOM 13745 N N . LYS E 5 113 ? 220.953 195.507 172.671 1.00 100.01 110 LYS E N 1
ATOM 13746 C CA . LYS E 5 113 ? 219.565 195.583 173.104 1.00 100.01 110 LYS E CA 1
ATOM 13747 C C . LYS E 5 113 ? 219.277 196.997 173.590 1.00 100.01 110 LYS E C 1
ATOM 13748 O O . LYS E 5 113 ? 219.908 197.472 174.540 1.00 100.01 110 LYS E O 1
ATOM 13754 N N . VAL E 5 114 ? 218.327 197.663 172.942 1.00 101.65 111 VAL E N 1
ATOM 13755 C CA . VAL E 5 114 ? 217.884 198.999 173.319 1.00 101.65 111 VAL E CA 1
ATOM 13756 C C . VAL E 5 114 ? 216.470 198.888 173.874 1.00 101.65 111 VAL E C 1
ATOM 13757 O O . VAL E 5 114 ? 215.619 198.213 173.282 1.00 101.65 111 VAL E O 1
ATOM 13761 N N . SER E 5 115 ? 216.216 199.531 175.012 1.00 111.43 112 SER E N 1
ATOM 13762 C CA . SER E 5 115 ? 214.870 199.612 175.559 1.00 111.43 112 SER E CA 1
ATOM 13763 C C . SER E 5 115 ? 214.460 201.070 175.707 1.00 111.43 112 SER E C 1
ATOM 13764 O O . SER E 5 115 ? 215.286 201.922 176.044 1.00 111.43 112 SER E O 1
ATOM 13767 N N . ASP E 5 116 ? 213.179 201.351 175.470 1.00 114.60 113 ASP E N 1
ATOM 13768 C CA . ASP E 5 116 ? 212.671 202.720 175.522 1.00 114.60 113 ASP E CA 1
ATOM 13769 C C . ASP E 5 116 ? 211.231 202.680 176.010 1.00 114.60 113 ASP E C 1
ATOM 13770 O O . ASP E 5 116 ? 210.299 202.546 175.216 1.00 114.60 113 ASP E O 1
ATOM 13775 N N . TYR E 5 117 ? 211.055 202.833 177.314 1.00 121.59 114 TYR E N 1
ATOM 13776 C CA . TYR E 5 117 ? 209.768 202.678 177.969 1.00 121.59 114 TYR E CA 1
ATOM 13777 C C . TYR E 5 117 ? 209.221 204.039 178.372 1.00 121.59 114 TYR E C 1
ATOM 13778 O O . TYR E 5 117 ? 209.942 205.037 178.413 1.00 121.59 114 TYR E O 1
ATOM 13787 N N . GLU E 5 118 ? 207.919 204.084 178.630 1.00 130.95 115 GLU E N 1
ATOM 13788 C CA . GLU E 5 118 ? 207.225 205.341 178.886 1.00 130.95 115 GLU E CA 1
ATOM 13789 C C . GLU E 5 118 ? 206.170 205.094 179.949 1.00 130.95 115 GLU E C 1
ATOM 13790 O O . GLU E 5 118 ? 205.304 204.233 179.774 1.00 130.95 115 GLU E O 1
ATOM 13796 N N . MET E 5 119 ? 206.229 205.847 181.039 1.00 143.57 116 MET E N 1
ATOM 13797 C CA . MET E 5 119 ? 205.184 205.773 182.054 1.00 143.57 116 MET E CA 1
ATOM 13798 C C . MET E 5 119 ? 204.493 207.123 182.179 1.00 143.57 116 MET E C 1
ATOM 13799 O O . MET E 5 119 ? 205.156 208.167 182.229 1.00 143.57 116 MET E O 1
ATOM 13804 N N . LYS E 5 120 ? 203.164 207.095 182.234 1.00 153.56 117 LYS E N 1
ATOM 13805 C CA . LYS E 5 120 ? 202.370 208.312 182.279 1.00 153.56 117 LYS E CA 1
ATOM 13806 C C . LYS E 5 120 ? 202.410 208.922 183.678 1.00 153.56 117 LYS E C 1
ATOM 13807 O O . LYS E 5 120 ? 202.870 208.300 184.638 1.00 153.56 117 LYS E O 1
ATOM 13813 N N . LEU E 5 121 ? 201.929 210.157 183.779 1.00 155.45 118 LEU E N 1
ATOM 13814 C CA . LEU E 5 121 ? 201.958 210.913 185.024 1.00 155.45 118 LEU E CA 1
ATOM 13815 C C . LEU E 5 121 ? 200.585 210.970 185.685 1.00 155.45 118 LEU E C 1
ATOM 13816 O O . LEU E 5 121 ? 199.542 210.864 185.035 1.00 155.45 118 LEU E O 1
ATOM 13821 N N . MET E 5 122 ? 200.604 211.142 187.007 1.00 156.26 119 MET E N 1
ATOM 13822 C CA . MET E 5 122 ? 199.407 211.429 187.782 1.00 156.26 119 MET E CA 1
ATOM 13823 C C . MET E 5 122 ? 199.713 212.561 188.753 1.00 156.26 119 MET E C 1
ATOM 13824 O O . MET E 5 122 ? 200.853 212.731 189.196 1.00 156.26 119 MET E O 1
ATOM 13829 N N . ASP E 5 123 ? 198.681 213.339 189.069 1.00 153.66 120 ASP E N 1
ATOM 13830 C CA . ASP E 5 123 ? 198.857 214.541 189.871 1.00 153.66 120 ASP E CA 1
ATOM 13831 C C . ASP E 5 123 ? 199.083 214.181 191.337 1.00 153.66 120 ASP E C 1
ATOM 13832 O O . ASP E 5 123 ? 198.728 213.092 191.797 1.00 153.66 120 ASP E O 1
ATOM 13837 N N . LEU E 5 124 ? 199.685 215.114 192.072 1.00 149.26 121 LEU E N 1
ATOM 13838 C CA . LEU E 5 124 ? 200.069 214.888 193.455 1.00 149.26 121 LEU E CA 1
ATOM 13839 C C . LEU E 5 124 ? 199.910 216.172 194.258 1.00 149.26 121 LEU E C 1
ATOM 13840 O O . LEU E 5 124 ? 200.214 217.267 193.777 1.00 149.26 121 LEU E O 1
ATOM 13845 N N . ASP E 5 125 ? 199.394 216.025 195.476 1.00 145.50 122 ASP E N 1
ATOM 13846 C CA . ASP E 5 125 ? 199.275 217.097 196.461 1.00 145.50 122 ASP E CA 1
ATOM 13847 C C . ASP E 5 125 ? 199.748 216.592 197.816 1.00 145.50 122 ASP E C 1
ATOM 13848 O O . ASP E 5 125 ? 199.063 216.702 198.834 1.00 145.50 122 ASP E O 1
ATOM 13853 N N . VAL E 5 126 ? 200.943 216.001 197.817 1.00 142.46 123 VAL E N 1
ATOM 13854 C CA . VAL E 5 126 ? 201.425 215.228 198.953 1.00 142.46 123 VAL E CA 1
ATOM 13855 C C . VAL E 5 126 ? 201.821 216.164 200.092 1.00 142.46 123 VAL E C 1
ATOM 13856 O O . VAL E 5 126 ? 202.312 217.279 199.866 1.00 142.46 123 VAL E O 1
ATOM 13860 N N . GLU E 5 127 ? 201.570 215.727 201.325 1.00 144.64 124 GLU E N 1
ATOM 13861 C CA . GLU E 5 127 ? 202.013 216.458 202.505 1.00 144.64 124 GLU E CA 1
ATOM 13862 C C . GLU E 5 127 ? 203.535 216.455 202.597 1.00 144.64 124 GLU E C 1
ATOM 13863 O O . GLU E 5 127 ? 204.210 215.583 202.042 1.00 144.64 124 GLU E O 1
ATOM 13869 N N . GLN E 5 128 ? 204.078 217.446 203.295 1.00 139.56 125 GLN E N 1
ATOM 13870 C CA . GLN E 5 128 ? 205.517 217.633 203.390 1.00 139.56 125 GLN E CA 1
ATOM 13871 C C . GLN E 5 128 ? 205.857 218.305 204.712 1.00 139.56 125 GLN E C 1
ATOM 13872 O O . GLN E 5 128 ? 205.426 219.435 204.966 1.00 139.56 125 GLN E O 1
ATOM 13878 N N . LEU E 5 129 ? 206.624 217.611 205.547 1.00 139.81 126 LEU E N 1
ATOM 13879 C CA . LEU E 5 129 ? 207.116 218.163 206.800 1.00 139.81 126 LEU E CA 1
ATOM 13880 C C . LEU E 5 129 ? 208.640 218.126 206.828 1.00 139.81 126 LEU E C 1
ATOM 13881 O O . LEU E 5 129 ? 209.273 217.310 206.151 1.00 139.81 126 LEU E O 1
ATOM 13886 N N . GLY E 5 130 ? 209.223 219.029 207.613 1.00 132.85 127 GLY E N 1
ATOM 13887 C CA . GLY E 5 130 ? 210.667 219.134 207.714 1.00 132.85 127 GLY E CA 1
ATOM 13888 C C . GLY E 5 130 ? 211.220 218.336 208.878 1.00 132.85 127 GLY E C 1
ATOM 13889 O O . GLY E 5 130 ? 210.622 218.296 209.956 1.00 132.85 127 GLY E O 1
ATOM 13890 N N . ILE E 5 131 ? 212.365 217.705 208.656 1.00 140.91 128 ILE E N 1
ATOM 13891 C CA . ILE E 5 131 ? 213.039 216.968 209.728 1.00 140.91 128 ILE E CA 1
ATOM 13892 C C . ILE E 5 131 ? 213.742 217.971 210.641 1.00 140.91 128 ILE E C 1
ATOM 13893 O O . ILE E 5 131 ? 214.115 219.065 210.180 1.00 140.91 128 ILE E O 1
ATOM 13898 N N . PRO E 5 132 ? 213.825 217.712 211.947 1.00 147.32 129 PRO E N 1
ATOM 13899 C CA . PRO E 5 132 ? 214.684 218.545 212.802 1.00 147.32 129 PRO E CA 1
ATOM 13900 C C . PRO E 5 132 ? 216.142 218.120 212.674 1.00 147.32 129 PRO E C 1
ATOM 13901 O O . PRO E 5 132 ? 216.440 216.964 212.363 1.00 147.32 129 PRO E O 1
ATOM 13905 N N . GLU E 5 133 ? 217.050 219.068 212.894 1.00 159.44 130 GLU E N 1
ATOM 13906 C CA . GLU E 5 133 ? 218.468 218.751 213.002 1.00 159.44 130 GLU E CA 1
ATOM 13907 C C . GLU E 5 133 ? 218.911 218.935 214.447 1.00 159.44 130 GLU E C 1
ATOM 13908 O O . GLU E 5 133 ? 218.594 219.949 215.077 1.00 159.44 130 GLU E O 1
ATOM 13914 N N . GLN E 5 134 ? 219.640 217.958 214.974 1.00 158.22 131 GLN E N 1
ATOM 13915 C CA . GLN E 5 134 ? 219.851 217.870 216.416 1.00 158.22 131 GLN E CA 1
ATOM 13916 C C . GLN E 5 134 ? 221.094 217.030 216.689 1.00 158.22 131 GLN E C 1
ATOM 13917 O O . GLN E 5 134 ? 221.878 216.740 215.779 1.00 158.22 131 GLN E O 1
ATOM 13923 N N . GLU E 5 135 ? 221.269 216.638 217.948 1.00 146.05 132 GLU E N 1
ATOM 13924 C CA . GLU E 5 135 ? 222.353 215.766 218.371 1.00 146.05 132 GLU E CA 1
ATOM 13925 C C . GLU E 5 135 ? 221.804 214.357 218.515 1.00 146.05 132 GLU E C 1
ATOM 13926 O O . GLU E 5 135 ? 220.791 214.140 219.188 1.00 146.05 132 GLU E O 1
ATOM 13932 N N . TYR E 5 136 ? 222.463 213.401 217.871 1.00 141.33 133 TYR E N 1
ATOM 13933 C CA . TYR E 5 136 ? 222.075 211.998 217.952 1.00 141.33 133 TYR E CA 1
ATOM 13934 C C . TYR E 5 136 ? 223.054 211.301 218.879 1.00 141.33 133 TYR E C 1
ATOM 13935 O O . TYR E 5 136 ? 224.221 211.106 218.523 1.00 141.33 133 TYR E O 1
ATOM 13944 N N . SER E 5 137 ? 222.565 210.929 220.067 1.00 134.73 134 SER E N 1
ATOM 13945 C CA . SER E 5 137 ? 223.385 210.420 221.162 1.00 134.73 134 SER E CA 1
ATOM 13946 C C . SER E 5 137 ? 224.060 209.091 220.848 1.00 134.73 134 SER E C 1
ATOM 13947 O O . SER E 5 137 ? 225.016 208.726 221.541 1.00 134.73 134 SER E O 1
ATOM 13950 N N . CYS E 5 138 ? 223.607 208.372 219.824 1.00 131.90 135 CYS E N 1
ATOM 13951 C CA . CYS E 5 138 ? 224.262 207.142 219.406 1.00 131.90 135 CYS E CA 1
ATOM 13952 C C . CYS E 5 138 ? 224.268 207.057 217.890 1.00 131.90 135 CYS E C 1
ATOM 13953 O O . CYS E 5 138 ? 223.200 206.972 217.269 1.00 131.90 135 CYS E O 1
ATOM 13956 N N . VAL E 5 139 ? 225.464 207.082 217.297 1.00 125.04 136 VAL E N 1
ATOM 13957 C CA . VAL E 5 139 ? 225.629 206.826 215.867 1.00 125.04 136 VAL E CA 1
ATOM 13958 C C . VAL E 5 139 ? 226.502 205.587 215.690 1.00 125.04 136 VAL E C 1
ATOM 13959 O O . VAL E 5 139 ? 227.632 205.525 216.192 1.00 125.04 136 VAL E O 1
ATOM 13963 N N . VAL E 5 140 ? 225.955 204.582 215.011 1.00 125.21 137 VAL E N 1
ATOM 13964 C CA . VAL E 5 140 ? 226.589 203.276 214.881 1.00 125.21 137 VAL E CA 1
ATOM 13965 C C . VAL E 5 140 ? 226.836 203.005 213.403 1.00 125.21 137 VAL E C 1
ATOM 13966 O O . VAL E 5 140 ? 225.908 203.071 212.589 1.00 125.21 137 VAL E O 1
ATOM 13970 N N . LYS E 5 141 ? 228.081 202.694 213.059 1.00 129.66 138 LYS E N 1
ATOM 13971 C CA . LYS E 5 141 ? 228.432 202.209 211.731 1.00 129.66 138 LYS E CA 1
ATOM 13972 C C . LYS E 5 141 ? 228.546 200.692 211.784 1.00 129.66 138 LYS E C 1
ATOM 13973 O O . LYS E 5 141 ? 229.246 200.147 212.649 1.00 129.66 138 LYS E O 1
ATOM 13979 N N . MET E 5 142 ? 227.869 200.023 210.853 1.00 132.35 139 MET E N 1
ATOM 13980 C CA . MET E 5 142 ? 227.644 198.587 210.899 1.00 132.35 139 MET E CA 1
ATOM 13981 C C . MET E 5 142 ? 227.683 198.052 209.474 1.00 132.35 139 MET E C 1
ATOM 13982 O O . MET E 5 142 ? 227.443 198.806 208.524 1.00 132.35 139 MET E O 1
ATOM 13987 N N . PRO E 5 143 ? 228.036 196.781 209.290 1.00 128.02 140 PRO E N 1
ATOM 13988 C CA . PRO E 5 143 ? 227.726 196.114 208.021 1.00 128.02 140 PRO E CA 1
ATOM 13989 C C . PRO E 5 143 ? 226.223 195.947 207.844 1.00 128.02 140 PRO E C 1
ATOM 13990 O O . PRO E 5 143 ? 225.500 195.623 208.790 1.00 128.02 140 PRO E O 1
ATOM 13994 N N . SER E 5 144 ? 225.755 196.173 206.610 1.00 122.68 141 SER E N 1
ATOM 13995 C CA . SER E 5 144 ? 224.323 196.104 206.334 1.00 122.68 141 SER E CA 1
ATOM 13996 C C . SER E 5 144 ? 223.815 194.667 206.357 1.00 122.68 141 SER E C 1
ATOM 13997 O O . SER E 5 144 ? 222.708 194.403 206.846 1.00 122.68 141 SER E O 1
ATOM 14000 N N . GLY E 5 145 ? 224.605 193.732 205.819 1.00 117.31 142 GLY E N 1
ATOM 14001 C CA . GLY E 5 145 ? 224.196 192.339 205.802 1.00 117.31 142 GLY E CA 1
ATOM 14002 C C . GLY E 5 145 ? 224.090 191.730 207.185 1.00 117.31 142 GLY E C 1
ATOM 14003 O O . GLY E 5 145 ? 223.122 191.020 207.477 1.00 117.31 142 GLY E O 1
ATOM 14004 N N . GLU E 5 146 ? 225.060 192.023 208.055 1.00 120.28 143 GLU E N 1
ATOM 14005 C CA . GLU E 5 146 ? 224.993 191.582 209.443 1.00 120.28 143 GLU E CA 1
ATOM 14006 C C . GLU E 5 146 ? 223.819 192.212 210.178 1.00 120.28 143 GLU E C 1
ATOM 14007 O O . GLU E 5 146 ? 223.171 191.539 210.983 1.00 120.28 143 GLU E O 1
ATOM 14013 N N . PHE E 5 147 ? 223.523 193.485 209.896 1.00 120.67 144 PHE E N 1
ATOM 14014 C CA . PHE E 5 147 ? 222.398 194.165 210.534 1.00 120.67 144 PHE E CA 1
ATOM 14015 C C . PHE E 5 147 ? 221.070 193.526 210.141 1.00 120.67 144 PHE E C 1
ATOM 14016 O O . PHE E 5 147 ? 220.207 193.278 211.000 1.00 120.67 144 PHE E O 1
ATOM 14024 N N . ALA E 5 148 ? 220.895 193.254 208.839 1.00 118.70 145 ALA E N 1
ATOM 14025 C CA . ALA E 5 148 ? 219.690 192.583 208.358 1.00 118.70 145 ALA E CA 1
ATOM 14026 C C . ALA E 5 148 ? 219.577 191.180 208.934 1.00 118.70 145 ALA E C 1
ATOM 14027 O O . ALA E 5 148 ? 218.478 190.748 209.314 1.00 118.70 145 ALA E O 1
ATOM 14029 N N . ARG E 5 149 ? 220.713 190.482 209.039 1.00 120.49 146 ARG E N 1
ATOM 14030 C CA . ARG E 5 149 ? 220.751 189.141 209.611 1.00 120.49 146 ARG E CA 1
ATOM 14031 C C . ARG E 5 149 ? 220.305 189.151 211.066 1.00 120.49 146 ARG E C 1
ATOM 14032 O O . ARG E 5 149 ? 219.503 188.310 211.484 1.00 120.49 146 ARG E O 1
ATOM 14040 N N . ILE E 5 150 ? 220.760 190.150 211.826 1.00 119.43 147 ILE E N 1
ATOM 14041 C CA . ILE E 5 150 ? 220.437 190.234 213.249 1.00 119.43 147 ILE E CA 1
ATOM 14042 C C . ILE E 5 150 ? 218.959 190.562 213.454 1.00 119.43 147 ILE E C 1
ATOM 14043 O O . ILE E 5 150 ? 218.271 189.906 214.248 1.00 119.43 147 ILE E O 1
ATOM 14048 N N . CYS E 5 151 ? 218.434 191.559 212.724 1.00 126.65 148 CYS E N 1
ATOM 14049 C CA . CYS E 5 151 ? 217.040 191.943 212.961 1.00 126.65 148 CYS E CA 1
ATOM 14050 C C . CYS E 5 151 ? 216.072 190.884 212.440 1.00 126.65 148 CYS E C 1
ATOM 14051 O O . CYS E 5 151 ? 214.986 190.696 213.005 1.00 126.65 148 CYS E O 1
ATOM 14054 N N . ARG E 5 152 ? 216.458 190.154 211.385 1.00 126.34 149 ARG E N 1
ATOM 14055 C CA . ARG E 5 152 ? 215.647 189.023 210.946 1.00 126.34 149 ARG E CA 1
ATOM 14056 C C . ARG E 5 152 ? 215.743 187.858 211.921 1.00 126.34 149 ARG E C 1
ATOM 14057 O O . ARG E 5 152 ? 214.773 187.109 212.084 1.00 126.34 149 ARG E O 1
ATOM 14065 N N . ASP E 5 153 ? 216.897 187.692 212.578 1.00 122.36 150 ASP E N 1
ATOM 14066 C CA . ASP E 5 153 ? 217.026 186.700 213.638 1.00 122.36 150 ASP E CA 1
ATOM 14067 C C . ASP E 5 153 ? 216.161 187.051 214.839 1.00 122.36 150 ASP E C 1
ATOM 14068 O O . ASP E 5 153 ? 215.734 186.159 215.578 1.00 122.36 150 ASP E O 1
ATOM 14073 N N . LEU E 5 154 ? 215.911 188.342 215.051 1.00 126.91 151 LEU E N 1
ATOM 14074 C CA . LEU E 5 154 ? 214.987 188.775 216.091 1.00 126.91 151 LEU E CA 1
ATOM 14075 C C . LEU E 5 154 ? 213.532 188.723 215.649 1.00 126.91 151 LEU E C 1
ATOM 14076 O O . LEU E 5 154 ? 212.646 188.705 216.511 1.00 126.91 151 LEU E O 1
ATOM 14081 N N . SER E 5 155 ? 213.268 188.726 214.336 1.00 130.02 152 SER E N 1
ATOM 14082 C CA . SER E 5 155 ? 211.895 188.703 213.831 1.00 130.02 152 SER E CA 1
ATOM 14083 C C . SER E 5 155 ? 211.156 187.417 214.182 1.00 130.02 152 SER E C 1
ATOM 14084 O O . SER E 5 155 ? 209.921 187.416 214.235 1.00 130.02 152 SER E O 1
ATOM 14087 N N . HIS E 5 156 ? 211.874 186.332 214.433 1.00 131.98 153 HIS E N 1
ATOM 14088 C CA . HIS E 5 156 ? 211.255 185.060 214.761 1.00 131.98 153 HIS E CA 1
ATOM 14089 C C . HIS E 5 156 ? 211.105 184.853 216.257 1.00 131.98 153 HIS E C 1
ATOM 14090 O O . HIS E 5 156 ? 210.875 183.721 216.694 1.00 131.98 153 HIS E O 1
ATOM 14097 N N . ILE E 5 157 ? 211.222 185.918 217.046 1.00 126.96 154 ILE E N 1
ATOM 14098 C CA . ILE E 5 157 ? 210.989 185.855 218.481 1.00 126.96 154 ILE E CA 1
ATOM 14099 C C . ILE E 5 157 ? 209.721 186.637 218.794 1.00 126.96 154 ILE E C 1
ATOM 14100 O O . ILE E 5 157 ? 208.749 186.080 219.315 1.00 126.96 154 ILE E O 1
ATOM 14105 N N . GLY E 5 158 ? 209.718 187.919 218.460 1.00 126.36 155 GLY E N 1
ATOM 14106 C CA . GLY E 5 158 ? 208.585 188.790 218.718 1.00 126.36 155 GLY E CA 1
ATOM 14107 C C . GLY E 5 158 ? 208.416 189.816 217.622 1.00 126.36 155 GLY E C 1
ATOM 14108 O O . GLY E 5 158 ? 208.884 189.625 216.496 1.00 126.36 155 GLY E O 1
ATOM 14109 N N . ASP E 5 159 ? 207.761 190.926 217.962 1.00 119.29 156 ASP E N 1
ATOM 14110 C CA . ASP E 5 159 ? 207.294 191.902 216.983 1.00 119.29 156 ASP E CA 1
ATOM 14111 C C . ASP E 5 159 ? 207.964 193.261 217.103 1.00 119.29 156 ASP E C 1
ATOM 14112 O O . ASP E 5 159 ? 208.342 193.838 216.085 1.00 119.29 156 ASP E O 1
ATOM 14117 N N . ALA E 5 160 ? 208.086 193.811 218.308 1.00 122.90 157 ALA E N 1
ATOM 14118 C CA . ALA E 5 160 ? 208.710 195.108 218.525 1.00 122.90 157 ALA E CA 1
ATOM 14119 C C . ALA E 5 160 ? 209.969 194.936 219.364 1.00 122.90 157 ALA E C 1
ATOM 14120 O O . ALA E 5 160 ? 210.044 194.054 220.226 1.00 122.90 157 ALA E O 1
ATOM 14122 N N . VAL E 5 161 ? 210.962 195.787 219.105 1.00 125.51 158 VAL E N 1
ATOM 14123 C CA . VAL E 5 161 ? 212.294 195.644 219.675 1.00 125.51 158 VAL E CA 1
ATOM 14124 C C . VAL E 5 161 ? 212.516 196.764 220.686 1.00 125.51 158 VAL E C 1
ATOM 14125 O O . VAL E 5 161 ? 211.955 197.862 220.555 1.00 125.51 158 VAL E O 1
ATOM 14129 N N . VAL E 5 162 ? 213.283 196.469 221.736 1.00 125.97 159 VAL E N 1
ATOM 14130 C CA . VAL E 5 162 ? 213.760 197.479 222.670 1.00 125.97 159 VAL E CA 1
ATOM 14131 C C . VAL E 5 162 ? 215.277 197.542 222.533 1.00 125.97 159 VAL E C 1
ATOM 14132 O O . VAL E 5 162 ? 215.945 196.507 222.394 1.00 125.97 159 VAL E O 1
ATOM 14136 N N . ILE E 5 163 ? 215.811 198.758 222.479 1.00 127.34 160 ILE E N 1
ATOM 14137 C CA . ILE E 5 163 ? 217.227 198.982 222.242 1.00 127.34 160 ILE E CA 1
ATOM 14138 C C . ILE E 5 163 ? 217.806 199.703 223.457 1.00 127.34 160 ILE E C 1
ATOM 14139 O O . ILE E 5 163 ? 217.129 200.531 224.083 1.00 127.34 160 ILE E O 1
ATOM 14144 N N . SER E 5 164 ? 219.028 199.322 223.832 1.00 133.71 161 SER E N 1
ATOM 14145 C CA . SER E 5 164 ? 219.788 199.968 224.901 1.00 133.71 161 SER E CA 1
ATOM 14146 C C . SER E 5 164 ? 221.165 200.315 224.357 1.00 133.71 161 SER E C 1
ATOM 14147 O O . SER E 5 164 ? 221.965 199.419 224.070 1.00 133.71 161 SER E O 1
ATOM 14150 N N . CYS E 5 165 ? 221.445 201.609 224.227 1.00 135.88 162 CYS E N 1
ATOM 14151 C CA . CYS E 5 165 ? 222.659 202.099 223.583 1.00 135.88 162 CYS E CA 1
ATOM 14152 C C . CYS E 5 165 ? 223.573 202.721 224.632 1.00 135.88 162 CYS E C 1
ATOM 14153 O O . CYS E 5 165 ? 223.229 203.744 225.232 1.00 135.88 162 CYS E O 1
ATOM 14156 N N . ALA E 5 166 ? 224.746 202.124 224.826 1.00 128.63 163 ALA E N 1
ATOM 14157 C CA . ALA E 5 166 ? 225.640 202.520 225.907 1.00 128.63 163 ALA E CA 1
ATOM 14158 C C . ALA E 5 166 ? 227.083 202.433 225.419 1.00 128.63 163 ALA E C 1
ATOM 14159 O O . ALA E 5 166 ? 227.353 202.261 224.227 1.00 128.63 163 ALA E O 1
ATOM 14161 N N . LYS E 5 167 ? 228.018 202.519 226.366 1.00 124.17 164 LYS E N 1
ATOM 14162 C CA . LYS E 5 167 ? 229.423 202.704 226.025 1.00 124.17 164 LYS E CA 1
ATOM 14163 C C . LYS E 5 167 ? 230.077 201.409 225.554 1.00 124.17 164 LYS E C 1
ATOM 14164 O O . LYS E 5 167 ? 230.611 201.350 224.442 1.00 124.17 164 LYS E O 1
ATOM 14170 N N . ASP E 5 168 ? 230.061 200.370 226.387 1.00 125.93 165 ASP E N 1
ATOM 14171 C CA . ASP E 5 168 ? 230.787 199.150 226.051 1.00 125.93 165 ASP E CA 1
ATOM 14172 C C . ASP E 5 168 ? 230.078 198.363 224.955 1.00 125.93 165 ASP E C 1
ATOM 14173 O O . ASP E 5 168 ? 230.641 198.137 223.879 1.00 125.93 165 ASP E O 1
ATOM 14178 N N . GLY E 5 169 ? 228.845 197.944 225.210 1.00 124.24 166 GLY E N 1
ATOM 14179 C CA . GLY E 5 169 ? 228.093 197.237 224.202 1.00 124.24 166 GLY E CA 1
ATOM 14180 C C . GLY E 5 169 ? 226.753 197.876 223.917 1.00 124.24 166 GLY E C 1
ATOM 14181 O O . GLY E 5 169 ? 226.312 198.772 224.640 1.00 124.24 166 GLY E O 1
ATOM 14182 N N . VAL E 5 170 ? 226.095 197.401 222.866 1.00 128.96 167 VAL E N 1
ATOM 14183 C CA . VAL E 5 170 ? 224.733 197.812 222.541 1.00 128.96 167 VAL E CA 1
ATOM 14184 C C . VAL E 5 170 ? 223.851 196.573 222.647 1.00 128.96 167 VAL E C 1
ATOM 14185 O O . VAL E 5 170 ? 224.295 195.451 222.376 1.00 128.96 167 VAL E O 1
ATOM 14189 N N . LYS E 5 171 ? 222.616 196.772 223.103 1.00 131.90 168 LYS E N 1
ATOM 14190 C CA . LYS E 5 171 ? 221.765 195.696 223.607 1.00 131.90 168 LYS E CA 1
ATOM 14191 C C . LYS E 5 171 ? 220.469 195.691 222.808 1.00 131.90 168 LYS E C 1
ATOM 14192 O O . LYS E 5 171 ? 219.627 196.580 222.980 1.00 131.90 168 LYS E O 1
ATOM 14198 N N . PHE E 5 172 ? 220.311 194.703 221.929 1.00 134.20 169 PHE E N 1
ATOM 14199 C CA . PHE E 5 172 ? 219.082 194.567 221.151 1.00 134.20 169 PHE E CA 1
ATOM 14200 C C . PHE E 5 172 ? 218.266 193.475 221.824 1.00 134.20 169 PHE E C 1
ATOM 14201 O O . PHE E 5 172 ? 218.588 192.289 221.706 1.00 134.20 169 PHE E O 1
ATOM 14209 N N . SER E 5 173 ? 217.230 193.871 222.565 1.00 120.65 170 SER E N 1
ATOM 14210 C CA . SER E 5 173 ? 216.404 192.929 223.302 1.00 120.65 170 SER E CA 1
ATOM 14211 C C . SER E 5 173 ? 214.991 192.891 222.739 1.00 120.65 170 SER E C 1
ATOM 14212 O O . SER E 5 173 ? 214.541 193.822 222.062 1.00 120.65 170 SER E O 1
ATOM 14215 N N . ALA E 5 174 ? 214.299 191.798 223.048 1.00 115.34 171 ALA E N 1
ATOM 14216 C CA . ALA E 5 174 ? 212.932 191.584 222.603 1.00 115.34 171 ALA E CA 1
ATOM 14217 C C . ALA E 5 174 ? 212.303 190.506 223.467 1.00 115.34 171 ALA E C 1
ATOM 14218 O O . ALA E 5 174 ? 212.988 189.657 224.052 1.00 115.34 171 ALA E O 1
ATOM 14220 N N . SER E 5 175 ? 210.976 190.561 223.537 1.00 114.00 172 SER E N 1
ATOM 14221 C CA . SER E 5 175 ? 210.173 189.497 224.107 1.00 114.00 172 SER E CA 1
ATOM 14222 C C . SER E 5 175 ? 209.494 188.759 222.967 1.00 114.00 172 SER E C 1
ATOM 14223 O O . SER E 5 175 ? 209.593 189.158 221.805 1.00 114.00 172 SER E O 1
ATOM 14226 N N . GLY E 5 176 ? 208.815 187.674 223.312 1.00 117.77 173 GLY E N 1
ATOM 14227 C CA . GLY E 5 176 ? 207.954 187.008 222.367 1.00 117.77 173 GLY E CA 1
ATOM 14228 C C . GLY E 5 176 ? 207.166 185.909 223.038 1.00 117.77 173 GLY E C 1
ATOM 14229 O O . GLY E 5 176 ? 207.293 185.670 224.243 1.00 117.77 173 GLY E O 1
ATOM 14230 N N . GLU E 5 177 ? 206.385 185.197 222.219 1.00 124.49 174 GLU E N 1
ATOM 14231 C CA . GLU E 5 177 ? 205.549 184.094 222.678 1.00 124.49 174 GLU E CA 1
ATOM 14232 C C . GLU E 5 177 ? 206.354 182.886 223.141 1.00 124.49 174 GLU E C 1
ATOM 14233 O O . GLU E 5 177 ? 205.773 181.965 223.726 1.00 124.49 174 GLU E O 1
ATOM 14239 N N . LEU E 5 178 ? 207.657 182.855 222.879 1.00 116.23 175 LEU E N 1
ATOM 14240 C CA . LEU E 5 178 ? 208.548 181.831 223.397 1.00 116.23 175 LEU E CA 1
ATOM 14241 C C . LEU E 5 178 ? 209.452 182.350 224.511 1.00 116.23 175 LEU E C 1
ATOM 14242 O O . LEU E 5 178 ? 210.313 181.606 224.992 1.00 116.23 175 LEU E O 1
ATOM 14247 N N . GLY E 5 179 ? 209.281 183.601 224.931 1.00 109.12 176 GLY E N 1
ATOM 14248 C CA . GLY E 5 179 ? 210.103 184.119 226.005 1.00 109.12 176 GLY E CA 1
ATOM 14249 C C . GLY E 5 179 ? 210.986 185.288 225.614 1.00 109.12 176 GLY E C 1
ATOM 14250 O O . GLY E 5 179 ? 210.725 185.964 224.619 1.00 109.12 176 GLY E O 1
ATOM 14251 N N . ASN E 5 180 ? 212.032 185.539 226.393 1.00 112.13 177 ASN E N 1
ATOM 14252 C CA . ASN E 5 180 ? 212.850 186.731 226.233 1.00 112.13 177 ASN E CA 1
ATOM 14253 C C . ASN E 5 180 ? 214.174 186.391 225.573 1.00 112.13 177 ASN E C 1
ATOM 14254 O O . ASN E 5 180 ? 214.691 185.279 225.708 1.00 112.13 177 ASN E O 1
ATOM 14259 N N . GLY E 5 181 ? 214.714 187.368 224.849 1.00 111.17 178 GLY E N 1
ATOM 14260 C CA . GLY E 5 181 ? 216.019 187.205 224.241 1.00 111.17 178 GLY E CA 1
ATOM 14261 C C . GLY E 5 181 ? 216.624 188.562 223.979 1.00 111.17 178 GLY E C 1
ATOM 14262 O O . GLY E 5 181 ? 215.929 189.579 223.930 1.00 111.17 178 GLY E O 1
ATOM 14263 N N . ASN E 5 182 ? 217.945 188.558 223.817 1.00 123.02 179 ASN E N 1
ATOM 14264 C CA . ASN E 5 182 ? 218.705 189.768 223.558 1.00 123.02 179 ASN E CA 1
ATOM 14265 C C . ASN E 5 182 ? 220.077 189.388 223.035 1.00 123.02 179 ASN E C 1
ATOM 14266 O O . ASN E 5 182 ? 220.657 188.391 223.470 1.00 123.02 179 ASN E O 1
ATOM 14271 N N . ILE E 5 183 ? 220.592 190.191 222.106 1.00 128.18 180 ILE E N 1
ATOM 14272 C CA . ILE E 5 183 ? 221.953 190.036 221.607 1.00 128.18 180 ILE E CA 1
ATOM 14273 C C . ILE E 5 183 ? 222.736 191.302 221.929 1.00 128.18 180 ILE E C 1
ATOM 14274 O O . ILE E 5 183 ? 222.206 192.419 221.848 1.00 128.18 180 ILE E O 1
ATOM 14279 N N . LYS E 5 184 ? 223.995 191.114 222.316 1.00 129.41 181 LYS E N 1
ATOM 14280 C CA . LYS E 5 184 ? 224.893 192.200 222.675 1.00 129.41 181 LYS E CA 1
ATOM 14281 C C . LYS E 5 184 ? 225.954 192.367 221.595 1.00 129.41 181 LYS E C 1
ATOM 14282 O O . LYS E 5 184 ? 226.427 191.385 221.014 1.00 129.41 181 LYS E O 1
ATOM 14288 N N . LEU E 5 185 ? 226.315 193.615 221.322 1.00 130.19 182 LEU E N 1
ATOM 14289 C CA . LEU E 5 185 ? 227.381 193.928 220.383 1.00 130.19 182 LEU E CA 1
ATOM 14290 C C . LEU E 5 185 ? 228.392 194.850 221.044 1.00 130.19 182 LEU E C 1
ATOM 14291 O O . LEU E 5 185 ? 228.104 195.491 222.057 1.00 130.19 182 LEU E O 1
ATOM 14296 N N . SER E 5 186 ? 229.574 194.929 220.439 1.00 127.68 183 SER E N 1
ATOM 14297 C CA . SER E 5 186 ? 230.624 195.833 220.882 1.00 127.68 183 SER E CA 1
ATOM 14298 C C . SER E 5 186 ? 231.325 196.404 219.661 1.00 127.68 183 SER E C 1
ATOM 14299 O O . SER E 5 186 ? 231.119 195.943 218.537 1.00 127.68 183 SER E O 1
ATOM 14302 N N . GLN E 5 187 ? 232.144 197.430 219.891 1.00 120.65 184 GLN E N 1
ATOM 14303 C CA . GLN E 5 187 ? 233.064 197.882 218.859 1.00 120.65 184 GLN E CA 1
ATOM 14304 C C . GLN E 5 187 ? 234.097 196.796 218.571 1.00 120.65 184 GLN E C 1
ATOM 14305 O O . GLN E 5 187 ? 234.448 195.989 219.433 1.00 120.65 184 GLN E O 1
ATOM 14311 N N . THR E 5 188 ? 234.592 196.785 217.342 1.00 118.64 185 THR E N 1
ATOM 14312 C CA . THR E 5 188 ? 235.598 195.823 216.918 1.00 118.64 185 THR E CA 1
ATOM 14313 C C . THR E 5 188 ? 236.928 196.543 216.752 1.00 118.64 185 THR E C 1
ATOM 14314 O O . THR E 5 188 ? 237.065 197.415 215.889 1.00 118.64 185 THR E O 1
ATOM 14318 N N . SER E 5 189 ? 237.894 196.185 217.591 1.00 128.89 186 SER E N 1
ATOM 14319 C CA . SER E 5 189 ? 239.197 196.838 217.594 1.00 128.89 186 SER E CA 1
ATOM 14320 C C . SER E 5 189 ? 240.068 196.348 216.444 1.00 128.89 186 SER E C 1
ATOM 14321 O O . SER E 5 189 ? 241.070 196.976 216.103 1.00 128.89 186 SER E O 1
ATOM 14324 N N . GLU E 5 194 ? 236.807 198.885 207.329 1.00 160.62 191 GLU E N 1
ATOM 14325 C CA . GLU E 5 194 ? 236.493 199.913 206.343 1.00 160.62 191 GLU E CA 1
ATOM 14326 C C . GLU E 5 194 ? 235.072 199.718 205.803 1.00 160.62 191 GLU E C 1
ATOM 14327 O O . GLU E 5 194 ? 234.396 200.683 205.442 1.00 160.62 191 GLU E O 1
ATOM 14333 N N . GLU E 5 195 ? 234.625 198.464 205.755 1.00 140.73 192 GLU E N 1
ATOM 14334 C CA . GLU E 5 195 ? 233.237 198.150 205.452 1.00 140.73 192 GLU E CA 1
ATOM 14335 C C . GLU E 5 195 ? 232.692 197.218 206.523 1.00 140.73 192 GLU E C 1
ATOM 14336 O O . GLU E 5 195 ? 231.525 197.315 206.918 1.00 140.73 192 GLU E O 1
ATOM 14342 N N . GLU E 5 196 ? 233.543 196.317 207.001 1.00 135.19 193 GLU E N 1
ATOM 14343 C CA . GLU E 5 196 ? 233.183 195.354 208.026 1.00 135.19 193 GLU E CA 1
ATOM 14344 C C . GLU E 5 196 ? 233.511 195.844 209.427 1.00 135.19 193 GLU E C 1
ATOM 14345 O O . GLU E 5 196 ? 233.185 195.161 210.402 1.00 135.19 193 GLU E O 1
ATOM 14351 N N . ALA E 5 197 ? 234.146 197.006 209.544 1.00 129.79 194 ALA E N 1
ATOM 14352 C CA . ALA E 5 197 ? 234.362 197.617 210.843 1.00 129.79 194 ALA E CA 1
ATOM 14353 C C . ALA E 5 197 ? 233.060 198.210 211.366 1.00 129.79 194 ALA E C 1
ATOM 14354 O O . ALA E 5 197 ? 232.213 198.682 210.603 1.00 129.79 194 ALA E O 1
ATOM 14356 N N . VAL E 5 198 ? 232.898 198.169 212.683 1.00 124.65 195 VAL E N 1
ATOM 14357 C CA . VAL E 5 198 ? 231.747 198.754 213.355 1.00 124.65 195 VAL E CA 1
ATOM 14358 C C . VAL E 5 198 ? 232.265 199.885 214.230 1.00 124.65 195 VAL E C 1
ATOM 14359 O O . VAL E 5 198 ? 233.464 199.941 214.527 1.00 124.65 195 VAL E O 1
ATOM 14363 N N . THR E 5 199 ? 231.374 200.798 214.618 1.00 123.18 196 THR E N 1
ATOM 14364 C CA . THR E 5 199 ? 231.706 201.826 215.603 1.00 123.18 196 THR E CA 1
ATOM 14365 C C . THR E 5 199 ? 230.423 202.320 216.247 1.00 123.18 196 THR E C 1
ATOM 14366 O O . THR E 5 199 ? 229.527 202.798 215.545 1.00 123.18 196 THR E O 1
ATOM 14370 N N . ILE E 5 200 ? 230.336 202.214 217.570 1.00 120.02 197 ILE E N 1
ATOM 14371 C CA . ILE E 5 200 ? 229.245 202.794 218.350 1.00 120.02 197 ILE E CA 1
ATOM 14372 C C . ILE E 5 200 ? 229.778 204.068 218.990 1.00 120.02 197 ILE E C 1
ATOM 14373 O O . ILE E 5 200 ? 230.373 204.020 220.075 1.00 120.02 197 ILE E O 1
ATOM 14378 N N . GLU E 5 201 ? 229.582 205.205 218.324 1.00 123.54 198 GLU E N 1
ATOM 14379 C CA . GLU E 5 201 ? 229.960 206.493 218.886 1.00 123.54 198 GLU E CA 1
ATOM 14380 C C . GLU E 5 201 ? 228.828 206.971 219.787 1.00 123.54 198 GLU E C 1
ATOM 14381 O O . GLU E 5 201 ? 227.676 207.100 219.339 1.00 123.54 198 GLU E O 1
ATOM 14387 N N . MET E 5 202 ? 229.172 207.234 221.049 1.00 128.34 199 MET E N 1
ATOM 14388 C CA . MET E 5 202 ? 228.230 207.406 222.145 1.00 128.34 199 MET E CA 1
ATOM 14389 C C . MET E 5 202 ? 228.693 208.533 223.054 1.00 128.34 199 MET E C 1
ATOM 14390 O O . MET E 5 202 ? 229.883 208.633 223.365 1.00 128.34 199 MET E O 1
ATOM 14395 N N . ASN E 5 203 ? 227.750 209.368 223.491 1.00 136.57 200 ASN E N 1
ATOM 14396 C CA . ASN E 5 203 ? 227.986 210.310 224.578 1.00 136.57 200 ASN E CA 1
ATOM 14397 C C . ASN E 5 203 ? 227.288 209.891 225.867 1.00 136.57 200 ASN E C 1
ATOM 14398 O O . ASN E 5 203 ? 227.911 209.870 226.932 1.00 136.57 200 ASN E O 1
ATOM 14403 N N . GLU E 5 204 ? 226.002 209.547 225.789 1.00 144.46 201 GLU E N 1
ATOM 14404 C CA . GLU E 5 204 ? 225.196 209.270 226.959 1.00 144.46 201 GLU E CA 1
ATOM 14405 C C . GLU E 5 204 ? 224.274 208.094 226.649 1.00 144.46 201 GLU E C 1
ATOM 14406 O O . GLU E 5 204 ? 223.607 208.092 225.598 1.00 144.46 201 GLU E O 1
ATOM 14412 N N . PRO E 5 205 ? 224.228 207.081 227.518 1.00 148.18 202 PRO E N 1
ATOM 14413 C CA . PRO E 5 205 ? 223.454 205.872 227.207 1.00 148.18 202 PRO E CA 1
ATOM 14414 C C . PRO E 5 205 ? 221.953 206.117 227.288 1.00 148.18 202 PRO E C 1
ATOM 14415 O O . PRO E 5 205 ? 221.470 206.892 228.115 1.00 148.18 202 PRO E O 1
ATOM 14419 N N . VAL E 5 206 ? 221.214 205.433 226.412 1.00 140.47 203 VAL E N 1
ATOM 14420 C CA . VAL E 5 206 ? 219.775 205.602 226.277 1.00 140.47 203 VAL E CA 1
ATOM 14421 C C . VAL E 5 206 ? 219.109 204.241 226.160 1.00 140.47 203 VAL E C 1
ATOM 14422 O O . VAL E 5 206 ? 219.762 203.207 225.999 1.00 140.47 203 VAL E O 1
ATOM 14426 N N . GLN E 5 207 ? 217.781 204.265 226.242 1.00 137.12 204 GLN E N 1
ATOM 14427 C CA . GLN E 5 207 ? 216.926 203.116 225.981 1.00 137.12 204 GLN E CA 1
ATOM 14428 C C . GLN E 5 207 ? 215.723 203.608 225.191 1.00 137.12 204 GLN E C 1
ATOM 14429 O O . GLN E 5 207 ? 215.175 204.676 225.483 1.00 137.12 204 GLN E O 1
ATOM 14435 N N . LEU E 5 208 ? 215.343 202.860 224.161 1.00 129.90 205 LEU E N 1
ATOM 14436 C CA . LEU E 5 208 ? 214.229 203.267 223.317 1.00 129.90 205 LEU E CA 1
ATOM 14437 C C . LEU E 5 208 ? 213.453 202.045 222.860 1.00 129.90 205 LEU E C 1
ATOM 14438 O O . LEU E 5 208 ? 213.931 200.911 222.938 1.00 129.90 205 LEU E O 1
ATOM 14443 N N . THR E 5 209 ? 212.240 202.293 222.384 1.00 129.17 206 THR E N 1
ATOM 14444 C CA . THR E 5 209 ? 211.406 201.269 221.774 1.00 129.17 206 THR E CA 1
ATOM 14445 C C . THR E 5 209 ? 211.242 201.568 220.289 1.00 129.17 206 THR E C 1
ATOM 14446 O O . THR E 5 209 ? 211.065 202.727 219.894 1.00 129.17 206 THR E O 1
ATOM 14450 N N . PHE E 5 210 ? 211.356 200.531 219.464 1.00 132.15 207 PHE E N 1
ATOM 14451 C CA . PHE E 5 210 ? 211.155 200.682 218.032 1.00 132.15 207 PHE E CA 1
ATOM 14452 C C . PHE E 5 210 ? 210.416 199.460 217.512 1.00 132.15 207 PHE E C 1
ATOM 14453 O O . PHE E 5 210 ? 210.257 198.459 218.215 1.00 132.15 207 PHE E O 1
ATOM 14461 N N . ALA E 5 211 ? 209.957 199.552 216.269 1.00 131.69 208 ALA E N 1
ATOM 14462 C CA . ALA E 5 211 ? 209.263 198.441 215.641 1.00 131.69 208 ALA E CA 1
ATOM 14463 C C . ALA E 5 211 ? 210.229 197.656 214.769 1.00 131.69 208 ALA E C 1
ATOM 14464 O O . ALA E 5 211 ? 210.826 198.204 213.839 1.00 131.69 208 ALA E O 1
ATOM 14466 N N . LEU E 5 212 ? 210.364 196.365 215.071 1.00 130.63 209 LEU E N 1
ATOM 14467 C CA . LEU E 5 212 ? 211.257 195.487 214.332 1.00 130.63 209 LEU E CA 1
ATOM 14468 C C . LEU E 5 212 ? 210.772 195.217 212.912 1.00 130.63 209 LEU E C 1
ATOM 14469 O O . LEU E 5 212 ? 211.595 194.962 212.025 1.00 130.63 209 LEU E O 1
ATOM 14474 N N . ARG E 5 213 ? 209.459 195.277 212.681 1.00 129.57 210 ARG E N 1
ATOM 14475 C CA . ARG E 5 213 ? 208.927 195.098 211.337 1.00 129.57 210 ARG E CA 1
ATOM 14476 C C . ARG E 5 213 ? 209.318 196.269 210.441 1.00 129.57 210 ARG E C 1
ATOM 14477 O O . ARG E 5 213 ? 209.603 196.090 209.247 1.00 129.57 210 ARG E O 1
ATOM 14485 N N . TYR E 5 214 ? 209.397 197.469 211.012 1.00 133.46 211 TYR E N 1
ATOM 14486 C CA . TYR E 5 214 ? 209.915 198.593 210.248 1.00 133.46 211 TYR E CA 1
ATOM 14487 C C . TYR E 5 214 ? 211.427 198.514 210.089 1.00 133.46 211 TYR E C 1
ATOM 14488 O O . TYR E 5 214 ? 211.963 199.101 209.147 1.00 133.46 211 TYR E O 1
ATOM 14497 N N . LEU E 5 215 ? 212.124 197.759 210.947 1.00 131.87 212 LEU E N 1
ATOM 14498 C CA . LEU E 5 215 ? 213.532 197.470 210.676 1.00 131.87 212 LEU E CA 1
ATOM 14499 C C . LEU E 5 215 ? 213.691 196.489 209.526 1.00 131.87 212 LEU E C 1
ATOM 14500 O O . LEU E 5 215 ? 214.646 196.602 208.753 1.00 131.87 212 LEU E O 1
ATOM 14505 N N . ASN E 5 216 ? 212.780 195.520 209.398 1.00 130.47 213 ASN E N 1
ATOM 14506 C CA . ASN E 5 216 ? 212.776 194.668 208.212 1.00 130.47 213 ASN E CA 1
ATOM 14507 C C . ASN E 5 216 ? 212.457 195.468 206.960 1.00 130.47 213 ASN E C 1
ATOM 14508 O O . ASN E 5 216 ? 213.017 195.202 205.891 1.00 130.47 213 ASN E O 1
ATOM 14513 N N . PHE E 5 217 ? 211.566 196.451 207.085 1.00 135.86 214 PHE E N 1
ATOM 14514 C CA . PHE E 5 217 ? 211.279 197.350 205.975 1.00 135.86 214 PHE E CA 1
ATOM 14515 C C . PHE E 5 217 ? 212.467 198.241 205.641 1.00 135.86 214 PHE E C 1
ATOM 14516 O O . PHE E 5 217 ? 212.664 198.601 204.474 1.00 135.86 214 PHE E O 1
ATOM 14524 N N . PHE E 5 218 ? 213.260 198.614 206.642 1.00 137.75 215 PHE E N 1
ATOM 14525 C CA . PHE E 5 218 ? 214.397 199.496 206.408 1.00 137.75 215 PHE E CA 1
ATOM 14526 C C . PHE E 5 218 ? 215.608 198.737 205.886 1.00 137.75 215 PHE E C 1
ATOM 14527 O O . PHE E 5 218 ? 216.437 199.319 205.177 1.00 137.75 215 PHE E O 1
ATOM 14535 N N . THR E 5 219 ? 215.736 197.454 206.233 1.00 129.41 216 THR E N 1
ATOM 14536 C CA . THR E 5 219 ? 216.821 196.615 205.737 1.00 129.41 216 THR E CA 1
ATOM 14537 C C . THR E 5 219 ? 216.565 196.079 204.342 1.00 129.41 216 THR E C 1
ATOM 14538 O O . THR E 5 219 ? 217.355 195.262 203.859 1.00 129.41 216 THR E O 1
ATOM 14542 N N . LYS E 5 220 ? 215.485 196.508 203.687 1.00 126.01 217 LYS E N 1
ATOM 14543 C CA . LYS E 5 220 ? 215.300 196.218 202.273 1.00 126.01 217 LYS E CA 1
ATOM 14544 C C . LYS E 5 220 ? 216.381 196.865 201.424 1.00 126.01 217 LYS E C 1
ATOM 14545 O O . LYS E 5 220 ? 216.647 196.401 200.310 1.00 126.01 217 LYS E O 1
ATOM 14551 N N . ALA E 5 221 ? 217.018 197.915 201.942 1.00 121.63 218 ALA E N 1
ATOM 14552 C CA . ALA E 5 221 ? 218.181 198.543 201.338 1.00 121.63 218 ALA E CA 1
ATOM 14553 C C . ALA E 5 221 ? 219.492 197.954 201.840 1.00 121.63 218 ALA E C 1
ATOM 14554 O O . ALA E 5 221 ? 220.474 198.688 201.973 1.00 121.63 218 ALA E O 1
ATOM 14556 N N . THR E 5 222 ? 219.518 196.660 202.169 1.00 118.58 219 THR E N 1
ATOM 14557 C CA . THR E 5 222 ? 220.767 196.002 202.562 1.00 118.58 219 THR E CA 1
ATOM 14558 C C . THR E 5 222 ? 221.877 196.067 201.505 1.00 118.58 219 THR E C 1
ATOM 14559 O O . THR E 5 222 ? 223.009 196.427 201.873 1.00 118.58 219 THR E O 1
ATOM 14563 N N . PRO E 5 223 ? 221.650 195.787 200.173 1.00 116.05 220 PRO E N 1
ATOM 14564 C CA . PRO E 5 223 ? 222.789 195.888 199.245 1.00 116.05 220 PRO E CA 1
ATOM 14565 C C . PRO E 5 223 ? 223.079 197.301 198.751 1.00 116.05 220 PRO E C 1
ATOM 14566 O O . PRO E 5 223 ? 223.728 197.464 197.715 1.00 116.05 220 PRO E O 1
ATOM 14570 N N . LEU E 5 224 ? 222.593 198.325 199.453 1.00 117.35 221 LEU E N 1
ATOM 14571 C CA . LEU E 5 224 ? 222.561 199.677 198.910 1.00 117.35 221 LEU E CA 1
ATOM 14572 C C . LEU E 5 224 ? 223.741 200.556 199.304 1.00 117.35 221 LEU E C 1
ATOM 14573 O O . LEU E 5 224 ? 223.763 201.726 198.910 1.00 117.35 221 LEU E O 1
ATOM 14578 N N . SER E 5 225 ? 224.708 200.046 200.060 1.00 122.41 222 SER E N 1
ATOM 14579 C CA . SER E 5 225 ? 225.814 200.881 200.511 1.00 122.41 222 SER E CA 1
ATOM 14580 C C . SER E 5 225 ? 227.000 200.012 200.881 1.00 122.41 222 SER E C 1
ATOM 14581 O O . SER E 5 225 ? 226.910 198.783 200.868 1.00 122.41 222 SER E O 1
ATOM 14584 N N . SER E 5 226 ? 228.124 200.663 201.179 1.00 125.61 223 SER E N 1
ATOM 14585 C CA . SER E 5 226 ? 229.179 199.978 201.910 1.00 125.61 223 SER E CA 1
ATOM 14586 C C . SER E 5 226 ? 228.707 199.600 203.303 1.00 125.61 223 SER E C 1
ATOM 14587 O O . SER E 5 226 ? 228.558 198.415 203.621 1.00 125.61 223 SER E O 1
ATOM 14590 N N . THR E 5 227 ? 228.438 200.599 204.141 1.00 126.85 224 THR E N 1
ATOM 14591 C CA . THR E 5 227 ? 228.025 200.401 205.521 1.00 126.85 224 THR E CA 1
ATOM 14592 C C . THR E 5 227 ? 226.683 201.074 205.774 1.00 126.85 224 THR E C 1
ATOM 14593 O O . THR E 5 227 ? 226.317 202.043 205.105 1.00 126.85 224 THR E O 1
ATOM 14597 N N . VAL E 5 228 ? 225.958 200.549 206.757 1.00 126.57 225 VAL E N 1
ATOM 14598 C CA . VAL E 5 228 ? 224.735 201.158 207.258 1.00 126.57 225 VAL E CA 1
ATOM 14599 C C . VAL E 5 228 ? 225.086 202.006 208.478 1.00 126.57 225 VAL E C 1
ATOM 14600 O O . VAL E 5 228 ? 225.978 201.654 209.267 1.00 126.57 225 VAL E O 1
ATOM 14604 N N . THR E 5 229 ? 224.434 203.161 208.593 1.00 126.49 226 THR E N 1
ATOM 14605 C CA . THR E 5 229 ? 224.553 204.004 209.772 1.00 126.49 226 THR E CA 1
ATOM 14606 C C . THR E 5 229 ? 223.218 204.032 210.503 1.00 126.49 226 THR E C 1
ATOM 14607 O O . THR E 5 229 ? 222.160 204.113 209.877 1.00 126.49 226 THR E O 1
ATOM 14611 N N . LEU E 5 230 ? 223.278 203.930 211.826 1.00 129.46 227 LEU E N 1
ATOM 14612 C CA . LEU E 5 230 ? 222.104 203.929 212.695 1.00 129.46 227 LEU E CA 1
ATOM 14613 C C . LEU E 5 230 ? 222.248 205.114 213.637 1.00 129.46 227 LEU E C 1
ATOM 14614 O O . LEU E 5 230 ? 223.125 205.104 214.508 1.00 129.46 227 LEU E O 1
ATOM 14619 N N . SER E 5 231 ? 221.412 206.139 213.470 1.00 134.55 228 SER E N 1
ATOM 14620 C CA . SER E 5 231 ? 221.517 207.337 214.293 1.00 134.55 228 SER E CA 1
ATOM 14621 C C . SER E 5 231 ? 220.257 207.477 215.132 1.00 134.55 228 SER E C 1
ATOM 14622 O O . SER E 5 231 ? 219.145 207.529 214.585 1.00 134.55 228 SER E O 1
ATOM 14625 N N . MET E 5 232 ? 220.439 207.553 216.454 1.00 137.11 229 MET E N 1
ATOM 14626 C CA . MET E 5 232 ? 219.337 207.707 217.391 1.00 137.11 229 MET E CA 1
ATOM 14627 C C . MET E 5 232 ? 219.719 208.684 218.493 1.00 137.11 229 MET E C 1
ATOM 14628 O O . MET E 5 232 ? 220.899 208.917 218.770 1.00 137.11 229 MET E O 1
ATOM 14633 N N . SER E 5 233 ? 218.690 209.236 219.125 1.00 133.89 230 SER E N 1
ATOM 14634 C CA . SER E 5 233 ? 218.801 209.992 220.370 1.00 133.89 230 SER E CA 1
ATOM 14635 C C . SER E 5 233 ? 217.512 209.774 221.157 1.00 133.89 230 SER E C 1
ATOM 14636 O O . SER E 5 233 ? 216.744 208.853 220.868 1.00 133.89 230 SER E O 1
ATOM 14639 N N . ALA E 5 234 ? 217.267 210.627 222.149 1.00 126.14 231 ALA E N 1
ATOM 14640 C CA . ALA E 5 234 ? 216.125 210.452 223.039 1.00 126.14 231 ALA E CA 1
ATOM 14641 C C . ALA E 5 234 ? 214.834 210.944 222.386 1.00 126.14 231 ALA E C 1
ATOM 14642 O O . ALA E 5 234 ? 214.723 212.127 222.039 1.00 126.14 231 ALA E O 1
ATOM 14644 N N . ASP E 5 235 ? 213.870 210.021 222.226 1.00 128.91 232 ASP E N 1
ATOM 14645 C CA . ASP E 5 235 ? 212.482 210.303 221.821 1.00 128.91 232 ASP E CA 1
ATOM 14646 C C . ASP E 5 235 ? 212.401 210.998 220.463 1.00 128.91 232 ASP E C 1
ATOM 14647 O O . ASP E 5 235 ? 211.636 211.945 220.274 1.00 128.91 232 ASP E O 1
ATOM 14652 N N . VAL E 5 236 ? 213.196 210.531 219.507 1.00 135.74 233 VAL E N 1
ATOM 14653 C CA . VAL E 5 236 ? 213.278 211.182 218.200 1.00 135.74 233 VAL E CA 1
ATOM 14654 C C . VAL E 5 236 ? 213.253 210.104 217.122 1.00 135.74 233 VAL E C 1
ATOM 14655 O O . VAL E 5 236 ? 213.431 208.912 217.423 1.00 135.74 233 VAL E O 1
ATOM 14659 N N . PRO E 5 237 ? 212.961 210.478 215.870 1.00 137.43 234 PRO E N 1
ATOM 14660 C CA . PRO E 5 237 ? 213.056 209.508 214.767 1.00 137.43 234 PRO E CA 1
ATOM 14661 C C . PRO E 5 237 ? 214.464 208.958 214.573 1.00 137.43 234 PRO E C 1
ATOM 14662 O O . PRO E 5 237 ? 215.421 209.712 214.379 1.00 137.43 234 PRO E O 1
ATOM 14666 N N . LEU E 5 238 ? 214.577 207.630 214.655 1.00 138.02 235 LEU E N 1
ATOM 14667 C CA . LEU E 5 238 ? 215.766 206.930 214.184 1.00 138.02 235 LEU E CA 1
ATOM 14668 C C . LEU E 5 238 ? 215.969 207.198 212.707 1.00 138.02 235 LEU E C 1
ATOM 14669 O O . LEU E 5 238 ? 215.048 207.035 211.905 1.00 138.02 235 LEU E O 1
ATOM 14674 N N . VAL E 5 239 ? 217.180 207.589 212.340 1.00 136.54 236 VAL E N 1
ATOM 14675 C CA . VAL E 5 239 ? 217.534 207.724 210.936 1.00 136.54 236 VAL E CA 1
ATOM 14676 C C . VAL E 5 239 ? 218.512 206.614 210.598 1.00 136.54 236 VAL E C 1
ATOM 14677 O O . VAL E 5 239 ? 219.624 206.563 211.142 1.00 136.54 236 VAL E O 1
ATOM 14681 N N . VAL E 5 240 ? 218.088 205.701 209.733 1.00 130.68 237 VAL E N 1
ATOM 14682 C CA . VAL E 5 240 ? 219.010 204.746 209.146 1.00 130.68 237 VAL E CA 1
ATOM 14683 C C . VAL E 5 240 ? 219.518 205.370 207.854 1.00 130.68 237 VAL E C 1
ATOM 14684 O O . VAL E 5 240 ? 218.775 206.067 207.144 1.00 130.68 237 VAL E O 1
ATOM 14688 N N . GLU E 5 241 ? 220.815 205.232 207.626 1.00 127.93 238 GLU E N 1
ATOM 14689 C CA . GLU E 5 241 ? 221.507 205.862 206.515 1.00 127.93 238 GLU E CA 1
ATOM 14690 C C . GLU E 5 241 ? 222.137 204.785 205.653 1.00 127.93 238 GLU E C 1
ATOM 14691 O O . GLU E 5 241 ? 222.879 203.935 206.161 1.00 127.93 238 GLU E O 1
ATOM 14697 N N . TYR E 5 242 ? 221.843 204.832 204.357 1.00 122.64 239 TYR E N 1
ATOM 14698 C CA . TYR E 5 242 ? 222.567 204.061 203.361 1.00 122.64 239 TYR E CA 1
ATOM 14699 C C . TYR E 5 242 ? 223.214 205.058 202.417 1.00 122.64 239 TYR E C 1
ATOM 14700 O O . TYR E 5 242 ? 222.517 205.771 201.683 1.00 122.64 239 TYR E O 1
ATOM 14709 N N . LYS E 5 243 ? 224.539 205.137 202.473 1.00 113.86 240 LYS E N 1
ATOM 14710 C CA . LYS E 5 243 ? 225.291 206.108 201.690 1.00 113.86 240 LYS E CA 1
ATOM 14711 C C . LYS E 5 243 ? 225.442 205.570 200.276 1.00 113.86 240 LYS E C 1
ATOM 14712 O O . LYS E 5 243 ? 226.259 204.677 200.031 1.00 113.86 240 LYS E O 1
ATOM 14718 N N . ILE E 5 244 ? 224.647 206.098 199.351 1.00 115.14 241 ILE E N 1
ATOM 14719 C CA . ILE E 5 244 ? 224.655 205.629 197.970 1.00 115.14 241 ILE E CA 1
ATOM 14720 C C . ILE E 5 244 ? 225.966 206.093 197.345 1.00 115.14 241 ILE E C 1
ATOM 14721 O O . ILE E 5 244 ? 226.138 207.283 197.057 1.00 115.14 241 ILE E O 1
ATOM 14726 N N . ALA E 5 245 ? 226.887 205.141 197.143 1.00 108.03 242 ALA E N 1
ATOM 14727 C CA . ALA E 5 245 ? 228.312 205.360 196.902 1.00 108.03 242 ALA E CA 1
ATOM 14728 C C . ALA E 5 245 ? 228.594 206.231 195.687 1.00 108.03 242 ALA E C 1
ATOM 14729 O O . ALA E 5 245 ? 228.106 205.945 194.590 1.00 108.03 242 ALA E O 1
ATOM 14731 N N . ASP E 5 246 ? 229.290 207.354 195.932 1.00 117.38 243 ASP E N 1
ATOM 14732 C CA . ASP E 5 246 ? 229.737 208.393 194.993 1.00 117.38 243 ASP E CA 1
ATOM 14733 C C . ASP E 5 246 ? 228.560 209.248 194.508 1.00 117.38 243 ASP E C 1
ATOM 14734 O O . ASP E 5 246 ? 228.757 210.267 193.841 1.00 117.38 243 ASP E O 1
ATOM 14739 N N . MET E 5 247 ? 227.339 208.895 194.911 1.00 123.31 244 MET E N 1
ATOM 14740 C CA . MET E 5 247 ? 226.125 209.505 194.389 1.00 123.31 244 MET E CA 1
ATOM 14741 C C . MET E 5 247 ? 225.476 210.483 195.352 1.00 123.31 244 MET E C 1
ATOM 14742 O O . MET E 5 247 ? 225.160 211.613 194.961 1.00 123.31 244 MET E O 1
ATOM 14747 N N . GLY E 5 248 ? 225.291 210.084 196.603 1.00 116.84 245 GLY E N 1
ATOM 14748 C CA . GLY E 5 248 ? 224.480 210.842 197.529 1.00 116.84 245 GLY E CA 1
ATOM 14749 C C . GLY E 5 248 ? 224.037 209.909 198.629 1.00 116.84 245 GLY E C 1
ATOM 14750 O O . GLY E 5 248 ? 224.788 208.987 198.964 1.00 116.84 245 GLY E O 1
ATOM 14751 N N . HIS E 5 249 ? 222.835 210.080 199.182 1.00 120.18 246 HIS E N 1
ATOM 14752 C CA . HIS E 5 249 ? 222.481 209.182 200.275 1.00 120.18 246 HIS E CA 1
ATOM 14753 C C . HIS E 5 249 ? 220.975 209.051 200.425 1.00 120.18 246 HIS E C 1
ATOM 14754 O O . HIS E 5 249 ? 220.196 209.932 200.040 1.00 120.18 246 HIS E O 1
ATOM 14761 N N . LEU E 5 250 ? 220.581 207.916 200.998 1.00 123.54 247 LEU E N 1
ATOM 14762 C CA . LEU E 5 250 ? 219.189 207.624 201.299 1.00 123.54 247 LEU E CA 1
ATOM 14763 C C . LEU E 5 250 ? 219.056 207.504 202.805 1.00 123.54 247 LEU E C 1
ATOM 14764 O O . LEU E 5 250 ? 219.799 206.750 203.447 1.00 123.54 247 LEU E O 1
ATOM 14769 N N . LYS E 5 251 ? 218.129 208.259 203.366 1.00 129.76 248 LYS E N 1
ATOM 14770 C CA . LYS E 5 251 ? 217.914 208.279 204.797 1.00 129.76 248 LYS E CA 1
ATOM 14771 C C . LYS E 5 251 ? 216.459 207.958 205.087 1.00 129.76 248 LYS E C 1
ATOM 14772 O O . LYS E 5 251 ? 215.546 208.620 204.583 1.00 129.76 248 LYS E O 1
ATOM 14778 N N . TYR E 5 252 ? 216.252 206.937 205.904 1.00 135.40 249 TYR E N 1
ATOM 14779 C CA . TYR E 5 252 ? 214.918 206.543 206.333 1.00 135.40 249 TYR E CA 1
ATOM 14780 C C . TYR E 5 252 ? 214.729 207.000 207.768 1.00 135.40 249 TYR E C 1
ATOM 14781 O O . TYR E 5 252 ? 215.494 206.604 208.654 1.00 135.40 249 TYR E O 1
ATOM 14790 N N . TYR E 5 253 ? 213.720 207.840 207.989 1.00 140.48 250 TYR E N 1
ATOM 14791 C CA . TYR E 5 253 ? 213.338 208.293 209.321 1.00 140.48 250 TYR E CA 1
ATOM 14792 C C . TYR E 5 253 ? 212.226 207.404 209.854 1.00 140.48 250 TYR E C 1
ATOM 14793 O O . TYR E 5 253 ? 211.305 207.045 209.113 1.00 140.48 250 TYR E O 1
ATOM 14802 N N . LEU E 5 254 ? 212.306 207.069 211.136 1.00 138.32 251 LEU E N 1
ATOM 14803 C CA . LEU E 5 254 ? 211.248 206.355 211.838 1.00 138.32 251 LEU E CA 1
ATOM 14804 C C . LEU E 5 254 ? 210.939 207.123 213.115 1.00 138.32 251 LEU E C 1
ATOM 14805 O O . LEU E 5 254 ? 211.772 207.173 214.027 1.00 138.32 251 LEU E O 1
ATOM 14810 N N . ALA E 5 255 ? 209.748 207.722 213.167 1.00 133.95 252 ALA E N 1
ATOM 14811 C CA . ALA E 5 255 ? 209.286 208.383 214.379 1.00 133.95 252 ALA E CA 1
ATOM 14812 C C . ALA E 5 255 ? 209.113 207.355 215.499 1.00 133.95 252 ALA E C 1
ATOM 14813 O O . ALA E 5 255 ? 208.559 206.274 215.272 1.00 133.95 252 ALA E O 1
ATOM 14815 N N . PRO E 5 256 ? 209.584 207.655 216.706 1.00 130.89 253 PRO E N 1
ATOM 14816 C CA . PRO E 5 256 ? 209.709 206.621 217.733 1.00 130.89 253 PRO E CA 1
ATOM 14817 C C . PRO E 5 256 ? 208.364 206.293 218.363 1.00 130.89 253 PRO E C 1
ATOM 14818 O O . PRO E 5 256 ? 207.331 206.892 218.062 1.00 130.89 253 PRO E O 1
ATOM 14822 N N . LYS E 5 257 ? 208.399 205.324 219.267 1.00 125.44 254 LYS E N 1
ATOM 14823 C CA . LYS E 5 257 ? 207.192 204.730 219.814 1.00 125.44 254 LYS E CA 1
ATOM 14824 C C . LYS E 5 257 ? 206.994 205.192 221.248 1.00 125.44 254 LYS E C 1
ATOM 14825 O O . LYS E 5 257 ? 207.926 205.698 221.882 1.00 125.44 254 LYS E O 1
ATOM 14831 N N . ILE E 5 258 ? 205.774 205.028 221.745 1.00 118.97 255 ILE E N 1
ATOM 14832 C CA . ILE E 5 258 ? 205.460 205.341 223.130 1.00 118.97 255 ILE E CA 1
ATOM 14833 C C . ILE E 5 258 ? 204.616 204.217 223.715 1.00 118.97 255 ILE E C 1
ATOM 14834 O O . ILE E 5 258 ? 204.394 203.197 223.060 1.00 118.97 255 ILE E O 1
ATOM 14839 N N . MET F 5 4 ? 207.308 144.076 165.870 1.00 67.35 1 MET F N 1
ATOM 14840 C CA . MET F 5 4 ? 207.904 144.483 167.131 1.00 67.35 1 MET F CA 1
ATOM 14841 C C . MET F 5 4 ? 208.718 145.752 166.931 1.00 67.35 1 MET F C 1
ATOM 14842 O O . MET F 5 4 ? 209.429 145.892 165.933 1.00 67.35 1 MET F O 1
ATOM 14847 N N . PHE F 5 5 ? 208.604 146.681 167.878 1.00 56.01 2 PHE F N 1
ATOM 14848 C CA . PHE F 5 5 ? 209.373 147.913 167.874 1.00 56.01 2 PHE F CA 1
ATOM 14849 C C . PHE F 5 5 ? 210.350 147.908 169.041 1.00 56.01 2 PHE F C 1
ATOM 14850 O O . PHE F 5 5 ? 209.989 147.530 170.160 1.00 56.01 2 PHE F O 1
ATOM 14858 N N . GLU F 5 6 ? 211.585 148.330 168.780 1.00 56.52 3 GLU F N 1
ATOM 14859 C CA . GLU F 5 6 ? 212.577 148.489 169.838 1.00 56.52 3 GLU F CA 1
ATOM 14860 C C . GLU F 5 6 ? 213.595 149.531 169.414 1.00 56.52 3 GLU F C 1
ATOM 14861 O O . GLU F 5 6 ? 214.289 149.352 168.411 1.00 56.52 3 GLU F O 1
ATOM 14867 N N . ALA F 5 7 ? 213.692 150.604 170.186 1.00 53.80 4 ALA F N 1
ATOM 14868 C CA . ALA F 5 7 ? 214.692 151.636 169.954 1.00 53.80 4 ALA F CA 1
ATOM 14869 C C . ALA F 5 7 ? 215.583 151.766 171.180 1.00 53.80 4 ALA F C 1
ATOM 14870 O O . ALA F 5 7 ? 215.177 151.429 172.289 1.00 53.80 4 ALA F O 1
ATOM 14872 N N . ARG F 5 8 ? 216.798 152.252 170.963 1.00 60.76 5 ARG F N 1
ATOM 14873 C CA . ARG F 5 8 ? 217.755 152.511 172.026 1.00 60.76 5 ARG F CA 1
ATOM 14874 C C . ARG F 5 8 ? 218.547 153.762 171.686 1.00 60.76 5 ARG F C 1
ATOM 14875 O O . ARG F 5 8 ? 219.124 153.869 170.596 1.00 60.76 5 ARG F O 1
ATOM 14883 N N . LEU F 5 9 ? 218.581 154.693 172.639 1.00 61.60 6 LEU F N 1
ATOM 14884 C CA . LEU F 5 9 ? 219.179 156.008 172.465 1.00 61.60 6 LEU F CA 1
ATOM 14885 C C . LEU F 5 9 ? 220.042 156.308 173.683 1.00 61.60 6 LEU F C 1
ATOM 14886 O O . LEU F 5 9 ? 219.639 156.016 174.813 1.00 61.60 6 LEU F O 1
ATOM 14891 N N . VAL F 5 10 ? 221.222 156.891 173.458 1.00 63.39 7 VAL F N 1
ATOM 14892 C CA . VAL F 5 10 ? 222.171 157.040 174.558 1.00 63.39 7 VAL F CA 1
ATOM 14893 C C . VAL F 5 10 ? 221.907 158.308 175.368 1.00 63.39 7 VAL F C 1
ATOM 14894 O O . VAL F 5 10 ? 222.183 158.349 176.572 1.00 63.39 7 VAL F O 1
ATOM 14898 N N . GLN F 5 11 ? 221.366 159.356 174.745 1.00 65.54 8 GLN F N 1
ATOM 14899 C CA . GLN F 5 11 ? 221.141 160.628 175.431 1.00 65.54 8 GLN F CA 1
ATOM 14900 C C . GLN F 5 11 ? 219.661 160.765 175.772 1.00 65.54 8 GLN F C 1
ATOM 14901 O O . GLN F 5 11 ? 218.858 161.304 175.010 1.00 65.54 8 GLN F O 1
ATOM 14907 N N . GLY F 5 12 ? 219.305 160.281 176.965 1.00 58.05 9 GLY F N 1
ATOM 14908 C CA . GLY F 5 12 ? 217.935 160.411 177.435 1.00 58.05 9 GLY F CA 1
ATOM 14909 C C . GLY F 5 12 ? 217.544 161.836 177.775 1.00 58.05 9 GLY F C 1
ATOM 14910 O O . GLY F 5 12 ? 216.353 162.146 177.906 1.00 58.05 9 GLY F O 1
ATOM 14911 N N . SER F 5 13 ? 218.537 162.716 177.917 1.00 55.93 10 SER F N 1
ATOM 14912 C CA . SER F 5 13 ? 218.292 164.123 178.191 1.00 55.93 10 SER F CA 1
ATOM 14913 C C . SER F 5 13 ? 217.514 164.784 177.064 1.00 55.93 10 SER F C 1
ATOM 14914 O O . SER F 5 13 ? 216.673 165.654 177.308 1.00 55.93 10 SER F O 1
ATOM 14917 N N . ILE F 5 14 ? 217.776 164.371 175.821 1.00 51.46 11 ILE F N 1
ATOM 14918 C CA . ILE F 5 14 ? 217.057 164.911 174.668 1.00 51.46 11 ILE F CA 1
ATOM 14919 C C . ILE F 5 14 ? 215.587 164.530 174.750 1.00 51.46 11 ILE F C 1
ATOM 14920 O O . ILE F 5 14 ? 214.693 165.355 174.514 1.00 51.46 11 ILE F O 1
ATOM 14925 N N . LEU F 5 15 ? 215.326 163.294 175.170 1.00 50.09 12 LEU F N 1
ATOM 14926 C CA . LEU F 5 15 ? 213.962 162.815 175.358 1.00 50.09 12 LEU F CA 1
ATOM 14927 C C . LEU F 5 15 ? 213.250 163.589 176.462 1.00 50.09 12 LEU F C 1
ATOM 14928 O O . LEU F 5 15 ? 212.080 163.962 176.313 1.00 50.09 12 LEU F O 1
ATOM 14933 N N . LYS F 5 16 ? 213.954 163.886 177.561 1.00 48.36 13 LYS F N 1
ATOM 14934 C CA . LYS F 5 16 ? 213.314 164.619 178.654 1.00 48.36 13 LYS F CA 1
ATOM 14935 C C . LYS F 5 16 ? 213.062 166.083 178.304 1.00 48.36 13 LYS F C 1
ATOM 14936 O O . LYS F 5 16 ? 212.046 166.649 178.725 1.00 48.36 13 LYS F O 1
ATOM 14942 N N . LYS F 5 17 ? 213.947 166.703 177.523 1.00 47.60 14 LYS F N 1
ATOM 14943 C CA . LYS F 5 17 ? 213.707 168.076 177.085 1.00 47.60 14 LYS F CA 1
ATOM 14944 C C . LYS F 5 17 ? 212.512 168.159 176.140 1.00 47.60 14 LYS F C 1
ATOM 14945 O O . LYS F 5 17 ? 211.673 169.062 176.267 1.00 47.60 14 LYS F O 1
ATOM 14951 N N . VAL F 5 18 ? 212.413 167.219 175.191 1.00 40.15 15 VAL F N 1
ATOM 14952 C CA . VAL F 5 18 ? 211.267 167.226 174.285 1.00 40.15 15 VAL F CA 1
ATOM 14953 C C . VAL F 5 18 ? 209.977 166.887 175.027 1.00 40.15 15 VAL F C 1
ATOM 14954 O O . VAL F 5 18 ? 208.916 167.438 174.712 1.00 40.15 15 VAL F O 1
ATOM 14958 N N . LEU F 5 19 ? 210.029 166.051 176.061 1.00 37.68 16 LEU F N 1
ATOM 14959 C CA . LEU F 5 19 ? 208.777 165.796 176.762 1.00 37.68 16 LEU F CA 1
ATOM 14960 C C . LEU F 5 19 ? 208.407 166.927 177.707 1.00 37.68 16 LEU F C 1
ATOM 14961 O O . LEU F 5 19 ? 207.233 167.070 178.053 1.00 37.68 16 LEU F O 1
ATOM 14966 N N . GLU F 5 20 ? 209.365 167.754 178.128 1.00 40.10 17 GLU F N 1
ATOM 14967 C CA . GLU F 5 20 ? 208.954 168.949 178.860 1.00 40.10 17 GLU F CA 1
ATOM 14968 C C . GLU F 5 20 ? 208.657 170.134 177.952 1.00 40.10 17 GLU F C 1
ATOM 14969 O O . GLU F 5 20 ? 208.238 171.185 178.446 1.00 40.10 17 GLU F O 1
ATOM 14975 N N . ALA F 5 21 ? 208.863 169.993 176.645 1.00 34.37 18 ALA F N 1
ATOM 14976 C CA . ALA F 5 21 ? 208.356 170.998 175.722 1.00 34.37 18 ALA F CA 1
ATOM 14977 C C . ALA F 5 21 ? 206.831 171.036 175.684 1.00 34.37 18 ALA F C 1
ATOM 14978 O O . ALA F 5 21 ? 206.250 172.105 175.473 1.00 34.37 18 ALA F O 1
ATOM 14980 N N . LEU F 5 22 ? 206.166 169.894 175.900 1.00 29.39 19 LEU F N 1
ATOM 14981 C CA . LEU F 5 22 ? 204.802 169.703 175.423 1.00 29.39 19 LEU F CA 1
ATOM 14982 C C . LEU F 5 22 ? 203.770 169.331 176.478 1.00 29.39 19 LEU F C 1
ATOM 14983 O O . LEU F 5 22 ? 202.590 169.248 176.133 1.00 29.39 19 LEU F O 1
ATOM 14988 N N . LYS F 5 23 ? 204.151 169.107 177.731 1.00 29.99 20 LYS F N 1
ATOM 14989 C CA . LYS F 5 23 ? 203.203 168.565 178.698 1.00 29.99 20 LYS F CA 1
ATOM 14990 C C . LYS F 5 23 ? 202.195 169.582 179.207 1.00 29.99 20 LYS F C 1
ATOM 14991 O O . LYS F 5 23 ? 201.291 169.202 179.957 1.00 29.99 20 LYS F O 1
ATOM 14997 N N . ASP F 5 24 ? 202.327 170.851 178.831 1.00 34.33 21 ASP F N 1
ATOM 14998 C CA . ASP F 5 24 ? 201.419 171.907 179.260 1.00 34.33 21 ASP F CA 1
ATOM 14999 C C . ASP F 5 24 ? 200.443 172.325 178.177 1.00 34.33 21 ASP F C 1
ATOM 15000 O O . ASP F 5 24 ? 199.314 172.710 178.488 1.00 34.33 21 ASP F O 1
ATOM 15005 N N . LEU F 5 25 ? 200.867 172.253 176.919 1.00 37.96 22 LEU F N 1
ATOM 15006 C CA . LEU F 5 25 ? 200.079 172.648 175.764 1.00 37.96 22 LEU F CA 1
ATOM 15007 C C . LEU F 5 25 ? 199.192 171.522 175.242 1.00 37.96 22 LEU F C 1
ATOM 15008 O O . LEU F 5 25 ? 198.164 171.795 174.617 1.00 37.96 22 LEU F O 1
ATOM 15013 N N . ILE F 5 26 ? 199.566 170.263 175.482 1.00 33.94 23 ILE F N 1
ATOM 15014 C CA . ILE F 5 26 ? 198.919 169.088 174.906 1.00 33.94 23 ILE F CA 1
ATOM 15015 C C . ILE F 5 26 ? 198.622 168.110 176.036 1.00 33.94 23 ILE F C 1
ATOM 15016 O O . ILE F 5 26 ? 199.395 167.985 176.987 1.00 33.94 23 ILE F O 1
ATOM 15021 N N . ASN F 5 27 ? 197.492 167.418 175.942 1.00 39.89 24 ASN F N 1
ATOM 15022 C CA . ASN F 5 27 ? 197.184 166.382 176.914 1.00 39.89 24 ASN F CA 1
ATOM 15023 C C . ASN F 5 27 ? 197.206 164.975 176.327 1.00 39.89 24 ASN F C 1
ATOM 15024 O O . ASN F 5 27 ? 197.490 164.024 177.056 1.00 39.89 24 ASN F O 1
ATOM 15029 N N . GLU F 5 28 ? 196.929 164.820 175.028 1.00 39.48 25 GLU F N 1
ATOM 15030 C CA . GLU F 5 28 ? 196.832 163.523 174.366 1.00 39.48 25 GLU F CA 1
ATOM 15031 C C . GLU F 5 28 ? 197.507 163.586 173.008 1.00 39.48 25 GLU F C 1
ATOM 15032 O O . GLU F 5 28 ? 197.377 164.587 172.301 1.00 39.48 25 GLU F O 1
ATOM 15038 N N . ALA F 5 29 ? 198.188 162.513 172.615 1.00 33.72 26 ALA F N 1
ATOM 15039 C CA . ALA F 5 29 ? 198.781 162.513 171.285 1.00 33.72 26 ALA F CA 1
ATOM 15040 C C . ALA F 5 29 ? 198.832 161.098 170.728 1.00 33.72 26 ALA F C 1
ATOM 15041 O O . ALA F 5 29 ? 198.615 160.111 171.440 1.00 33.72 26 ALA F O 1
ATOM 15043 N N . CYS F 5 30 ? 199.127 161.019 169.430 1.00 40.33 27 CYS F N 1
ATOM 15044 C CA . CYS F 5 30 ? 199.309 159.757 168.726 1.00 40.33 27 CYS F CA 1
ATOM 15045 C C . CYS F 5 30 ? 200.667 159.758 168.045 1.00 40.33 27 CYS F C 1
ATOM 15046 O O . CYS F 5 30 ? 200.943 160.617 167.202 1.00 40.33 27 CYS F O 1
ATOM 15049 N N . TRP F 5 31 ? 201.499 158.784 168.407 1.00 41.61 28 TRP F N 1
ATOM 15050 C CA . TRP F 5 31 ? 202.827 158.610 167.843 1.00 41.61 28 TRP F CA 1
ATOM 15051 C C . TRP F 5 31 ? 202.743 157.742 166.597 1.00 41.61 28 TRP F C 1
ATOM 15052 O O . TRP F 5 31 ? 202.306 156.588 166.670 1.00 41.61 28 TRP F O 1
ATOM 15063 N N . ASP F 5 32 ? 203.172 158.295 165.465 1.00 46.34 29 ASP F N 1
ATOM 15064 C CA . ASP F 5 32 ? 203.223 157.575 164.193 1.00 46.34 29 ASP F CA 1
ATOM 15065 C C . ASP F 5 32 ? 204.607 156.953 164.054 1.00 46.34 29 ASP F C 1
ATOM 15066 O O . ASP F 5 32 ? 205.533 157.547 163.506 1.00 46.34 29 ASP F O 1
ATOM 15071 N N . ILE F 5 33 ? 204.743 155.740 164.563 1.00 46.42 30 ILE F N 1
ATOM 15072 C CA . ILE F 5 33 ? 205.985 154.983 164.469 1.00 46.42 30 ILE F CA 1
ATOM 15073 C C . ILE F 5 33 ? 206.109 154.402 163.072 1.00 46.42 30 ILE F C 1
ATOM 15074 O O . ILE F 5 33 ? 205.223 153.681 162.604 1.00 46.42 30 ILE F O 1
ATOM 15079 N N . SER F 5 34 ? 207.218 154.679 162.403 1.00 52.52 31 SER F N 1
ATOM 15080 C CA . SER F 5 34 ? 207.414 154.185 161.052 1.00 52.52 31 SER F CA 1
ATOM 15081 C C . SER F 5 34 ? 208.825 153.627 160.938 1.00 52.52 31 SER F C 1
ATOM 15082 O O . SER F 5 34 ? 209.563 153.547 161.922 1.00 52.52 31 SER F O 1
ATOM 15085 N N . SER F 5 35 ? 209.190 153.222 159.728 1.00 56.57 32 SER F N 1
ATOM 15086 C CA . SER F 5 35 ? 210.556 152.825 159.426 1.00 56.57 32 SER F CA 1
ATOM 15087 C C . SER F 5 35 ? 211.415 153.996 158.966 1.00 56.57 32 SER F C 1
ATOM 15088 O O . SER F 5 35 ? 212.540 153.782 158.506 1.00 56.57 32 SER F O 1
ATOM 15091 N N . SER F 5 36 ? 210.908 155.223 159.065 1.00 60.80 33 SER F N 1
ATOM 15092 C CA . SER F 5 36 ? 211.707 156.406 158.798 1.00 60.80 33 SER F CA 1
ATOM 15093 C C . SER F 5 36 ? 212.028 157.217 160.048 1.00 60.80 33 SER F C 1
ATOM 15094 O O . SER F 5 36 ? 212.803 158.174 159.956 1.00 60.80 33 SER F O 1
ATOM 15097 N N . GLY F 5 37 ? 211.453 156.877 161.197 1.00 50.86 34 GLY F N 1
ATOM 15098 C CA . GLY F 5 37 ? 211.753 157.599 162.426 1.00 50.86 34 GLY F CA 1
ATOM 15099 C C . GLY F 5 37 ? 210.559 157.591 163.366 1.00 50.86 34 GLY F C 1
ATOM 15100 O O . GLY F 5 37 ? 209.743 156.672 163.342 1.00 50.86 34 GLY F O 1
ATOM 15101 N N . VAL F 5 38 ? 210.504 158.613 164.220 1.00 42.36 35 VAL F N 1
ATOM 15102 C CA . VAL F 5 38 ? 209.362 158.861 165.098 1.00 42.36 35 VAL F CA 1
ATOM 15103 C C . VAL F 5 38 ? 208.891 160.289 164.849 1.00 42.36 35 VAL F C 1
ATOM 15104 O O . VAL F 5 38 ? 209.593 161.252 165.188 1.00 42.36 35 VAL F O 1
ATOM 15108 N N . ASN F 5 39 ? 207.716 160.423 164.244 1.00 40.82 36 ASN F N 1
ATOM 15109 C CA . ASN F 5 39 ? 207.194 161.693 163.768 1.00 40.82 36 ASN F CA 1
ATOM 15110 C C . ASN F 5 39 ? 205.849 161.961 164.432 1.00 40.82 36 ASN F C 1
ATOM 15111 O O . ASN F 5 39 ? 205.098 161.026 164.722 1.00 40.82 36 ASN F O 1
ATOM 15116 N N . LEU F 5 40 ? 205.547 163.236 164.686 1.00 36.45 37 LEU F N 1
ATOM 15117 C CA . LEU F 5 40 ? 204.312 163.604 165.366 1.00 36.45 37 LEU F CA 1
ATOM 15118 C C . LEU F 5 40 ? 203.799 164.949 164.863 1.00 36.45 37 LEU F C 1
ATOM 15119 O O . LEU F 5 40 ? 204.577 165.871 164.603 1.00 36.45 37 LEU F O 1
ATOM 15124 N N . GLN F 5 41 ? 202.472 165.053 164.749 1.00 38.91 38 GLN F N 1
ATOM 15125 C CA . GLN F 5 41 ? 201.767 166.308 164.522 1.00 38.91 38 GLN F CA 1
ATOM 15126 C C . GLN F 5 41 ? 200.628 166.388 165.519 1.00 38.91 38 GLN F C 1
ATOM 15127 O O . GLN F 5 41 ? 199.997 165.372 165.820 1.00 38.91 38 GLN F O 1
ATOM 15133 N N . SER F 5 42 ? 200.357 167.594 166.019 1.00 44.25 39 SER F N 1
ATOM 15134 C CA . SER F 5 42 ? 199.197 167.761 166.890 1.00 44.25 39 SER F CA 1
ATOM 15135 C C . SER F 5 42 ? 198.750 169.216 166.894 1.00 44.25 39 SER F C 1
ATOM 15136 O O . SER F 5 42 ? 199.537 170.122 166.618 1.00 44.25 39 SER F O 1
ATOM 15139 N N . MET F 5 43 ? 197.470 169.422 167.179 1.00 54.61 40 MET F N 1
ATOM 15140 C CA . MET F 5 43 ? 196.975 170.739 167.545 1.00 54.61 40 MET F CA 1
ATOM 15141 C C . MET F 5 43 ? 196.929 170.875 169.057 1.00 54.61 40 MET F C 1
ATOM 15142 O O . MET F 5 43 ? 196.859 169.888 169.792 1.00 54.61 40 MET F O 1
ATOM 15147 N N . ASP F 5 44 ? 196.942 172.121 169.522 1.00 67.63 41 ASP F N 1
ATOM 15148 C CA . ASP F 5 44 ? 196.837 172.362 170.950 1.00 67.63 41 ASP F CA 1
ATOM 15149 C C . ASP F 5 44 ? 195.394 172.176 171.405 1.00 67.63 41 ASP F C 1
ATOM 15150 O O . ASP F 5 44 ? 194.482 171.954 170.605 1.00 67.63 41 ASP F O 1
ATOM 15155 N N . SER F 5 45 ? 195.185 172.272 172.719 1.00 82.63 42 SER F N 1
ATOM 15156 C CA . SER F 5 45 ? 193.846 172.093 173.271 1.00 82.63 42 SER F CA 1
ATOM 15157 C C . SER F 5 45 ? 192.929 173.256 172.905 1.00 82.63 42 SER F C 1
ATOM 15158 O O . SER F 5 45 ? 191.708 173.084 172.811 1.00 82.63 42 SER F O 1
ATOM 15161 N N . SER F 5 46 ? 193.495 174.441 172.683 1.00 88.66 43 SER F N 1
ATOM 15162 C CA . SER F 5 46 ? 192.703 175.623 172.375 1.00 88.66 43 SER F CA 1
ATOM 15163 C C . SER F 5 46 ? 192.333 175.729 170.900 1.00 88.66 43 SER F C 1
ATOM 15164 O O . SER F 5 46 ? 191.611 176.666 170.543 1.00 88.66 43 SER F O 1
ATOM 15167 N N . HIS F 5 47 ? 192.809 174.793 170.065 1.00 77.72 44 HIS F N 1
ATOM 15168 C CA . HIS F 5 47 ? 192.608 174.769 168.611 1.00 77.72 44 HIS F CA 1
ATOM 15169 C C . HIS F 5 47 ? 193.150 176.030 167.940 1.00 77.72 44 HIS F C 1
ATOM 15170 O O . HIS F 5 47 ? 192.518 176.598 167.047 1.00 77.72 44 HIS F O 1
ATOM 15177 N N . VAL F 5 48 ? 194.340 176.470 168.363 1.00 66.84 45 VAL F N 1
ATOM 15178 C CA . VAL F 5 48 ? 194.975 177.660 167.814 1.00 66.84 45 VAL F CA 1
ATOM 15179 C C . VAL F 5 48 ? 196.303 177.349 167.132 1.00 66.84 45 VAL F C 1
ATOM 15180 O O . VAL F 5 48 ? 196.582 177.875 166.049 1.00 66.84 45 VAL F O 1
ATOM 15184 N N . SER F 5 49 ? 197.140 176.507 167.736 1.00 56.89 46 SER F N 1
ATOM 15185 C CA . SER F 5 49 ? 198.530 176.372 167.312 1.00 56.89 46 SER F CA 1
ATOM 15186 C C . SER F 5 49 ? 198.877 174.932 166.943 1.00 56.89 46 SER F C 1
ATOM 15187 O O . SER F 5 49 ? 198.236 173.978 167.383 1.00 56.89 46 SER F O 1
ATOM 15190 N N . LEU F 5 50 ? 199.918 174.782 166.122 1.00 47.31 47 LEU F N 1
ATOM 15191 C CA . LEU F 5 50 ? 200.302 173.471 165.604 1.00 47.31 47 LEU F CA 1
ATOM 15192 C C . LEU F 5 50 ? 201.695 173.107 166.081 1.00 47.31 47 LEU F C 1
ATOM 15193 O O . LEU F 5 50 ? 202.588 173.955 166.085 1.00 47.31 47 LEU F O 1
ATOM 15198 N N . VAL F 5 51 ? 201.890 171.845 166.464 1.00 39.00 48 VAL F N 1
ATOM 15199 C CA . VAL F 5 51 ? 203.214 171.320 166.778 1.00 39.00 48 VAL F CA 1
ATOM 15200 C C . VAL F 5 51 ? 203.562 170.209 165.797 1.00 39.00 48 VAL F C 1
ATOM 15201 O O . VAL F 5 51 ? 202.692 169.439 165.358 1.00 39.00 48 VAL F O 1
ATOM 15205 N N . GLN F 5 52 ? 204.843 170.156 165.431 1.00 38.90 49 GLN F N 1
ATOM 15206 C CA . GLN F 5 52 ? 205.360 169.189 164.473 1.00 38.90 49 GLN F CA 1
ATOM 15207 C C . GLN F 5 52 ? 206.754 168.782 164.919 1.00 38.90 49 GLN F C 1
ATOM 15208 O O . GLN F 5 52 ? 207.659 169.620 164.956 1.00 38.90 49 GLN F O 1
ATOM 15214 N N . LEU F 5 53 ? 206.933 167.501 165.240 1.00 39.08 50 LEU F N 1
ATOM 15215 C CA . LEU F 5 53 ? 208.158 167.008 165.860 1.00 39.08 50 LEU F CA 1
ATOM 15216 C C . LEU F 5 53 ? 208.707 165.836 165.069 1.00 39.08 50 LEU F C 1
ATOM 15217 O O . LEU F 5 53 ? 207.983 164.870 164.816 1.00 39.08 50 LEU F O 1
ATOM 15222 N N . THR F 5 54 ? 209.988 165.898 164.702 1.00 43.85 51 THR F N 1
ATOM 15223 C CA . THR F 5 54 ? 210.599 164.843 163.901 1.00 43.85 51 THR F CA 1
ATOM 15224 C C . THR F 5 54 ? 211.883 164.375 164.564 1.00 43.85 51 THR F C 1
ATOM 15225 O O . THR F 5 54 ? 212.810 165.177 164.735 1.00 43.85 51 THR F O 1
ATOM 15229 N N . LEU F 5 55 ? 211.935 163.084 164.942 1.00 46.32 52 LEU F N 1
ATOM 15230 C CA . LEU F 5 55 ? 213.166 162.414 165.370 1.00 46.32 52 LEU F CA 1
ATOM 15231 C C . LEU F 5 55 ? 213.512 161.395 164.290 1.00 46.32 52 LEU F C 1
ATOM 15232 O O . LEU F 5 55 ? 212.868 160.346 164.191 1.00 46.32 52 LEU F O 1
ATOM 15237 N N . ARG F 5 56 ? 214.529 161.707 163.488 1.00 57.55 53 ARG F N 1
ATOM 15238 C CA . ARG F 5 56 ? 214.916 160.895 162.342 1.00 57.55 53 ARG F CA 1
ATOM 15239 C C . ARG F 5 56 ? 215.462 159.540 162.786 1.00 57.55 53 ARG F C 1
ATOM 15240 O O . ARG F 5 56 ? 215.888 159.354 163.928 1.00 57.55 53 ARG F O 1
ATOM 15248 N N . SER F 5 57 ? 215.434 158.581 161.860 1.00 63.73 54 SER F N 1
ATOM 15249 C CA . SER F 5 57 ? 215.719 157.188 162.197 1.00 63.73 54 SER F CA 1
ATOM 15250 C C . SER F 5 57 ? 217.184 156.916 162.501 1.00 63.73 54 SER F C 1
ATOM 15251 O O . SER F 5 57 ? 217.469 155.985 163.261 1.00 63.73 54 SER F O 1
ATOM 15254 N N . GLU F 5 58 ? 218.108 157.689 161.916 1.00 68.12 55 GLU F N 1
ATOM 15255 C CA . GLU F 5 58 ? 219.535 157.414 162.066 1.00 68.12 55 GLU F CA 1
ATOM 15256 C C . GLU F 5 58 ? 220.019 157.685 163.482 1.00 68.12 55 GLU F C 1
ATOM 15257 O O . GLU F 5 58 ? 220.759 156.875 164.051 1.00 68.12 55 GLU F O 1
ATOM 15263 N N . GLY F 5 59 ? 219.613 158.822 164.060 1.00 68.88 56 GLY F N 1
ATOM 15264 C CA . GLY F 5 59 ? 220.123 159.285 165.341 1.00 68.88 56 GLY F CA 1
ATOM 15265 C C . GLY F 5 59 ? 219.816 158.374 166.508 1.00 68.88 56 GLY F C 1
ATOM 15266 O O . GLY F 5 59 ? 220.489 158.460 167.540 1.00 68.88 56 GLY F O 1
ATOM 15267 N N . PHE F 5 60 ? 218.818 157.511 166.375 1.00 60.80 57 PHE F N 1
ATOM 15268 C CA . PHE F 5 60 ? 218.656 156.422 167.321 1.00 60.80 57 PHE F CA 1
ATOM 15269 C C . PHE F 5 60 ? 219.745 155.386 167.098 1.00 60.80 57 PHE F C 1
ATOM 15270 O O . PHE F 5 60 ? 219.881 154.831 166.004 1.00 60.80 57 PHE F O 1
ATOM 15278 N N . ASP F 5 61 ? 220.524 155.127 168.145 1.00 68.72 58 ASP F N 1
ATOM 15279 C CA . ASP F 5 61 ? 221.761 154.375 167.978 1.00 68.72 58 ASP F CA 1
ATOM 15280 C C . ASP F 5 61 ? 221.526 152.875 167.938 1.00 68.72 58 ASP F C 1
ATOM 15281 O O . ASP F 5 61 ? 222.452 152.121 167.626 1.00 68.72 58 ASP F O 1
ATOM 15286 N N . THR F 5 62 ? 220.310 152.420 168.242 1.00 62.53 59 THR F N 1
ATOM 15287 C CA . THR F 5 62 ? 219.904 151.055 167.908 1.00 62.53 59 THR F CA 1
ATOM 15288 C C . THR F 5 62 ? 218.420 151.074 167.568 1.00 62.53 59 THR F C 1
ATOM 15289 O O . THR F 5 62 ? 217.580 151.167 168.464 1.00 62.53 59 THR F O 1
ATOM 15293 N N . TYR F 5 63 ? 218.094 150.999 166.283 1.00 59.29 60 TYR F N 1
ATOM 15294 C CA . TYR F 5 63 ? 216.721 151.089 165.810 1.00 59.29 60 TYR F CA 1
ATOM 15295 C C . TYR F 5 63 ? 216.249 149.715 165.340 1.00 59.29 60 TYR F C 1
ATOM 15296 O O . TYR F 5 63 ? 217.032 148.949 164.774 1.00 59.29 60 TYR F O 1
ATOM 15305 N N . ARG F 5 64 ? 214.968 149.409 165.560 1.00 58.56 61 ARG F N 1
ATOM 15306 C CA . ARG F 5 64 ? 214.351 148.237 164.929 1.00 58.56 61 ARG F CA 1
ATOM 15307 C C . ARG F 5 64 ? 212.841 148.432 164.913 1.00 58.56 61 ARG F C 1
ATOM 15308 O O . ARG F 5 64 ? 212.221 148.506 165.976 1.00 58.56 61 ARG F O 1
ATOM 15316 N N . CYS F 5 65 ? 212.250 148.511 163.721 1.00 60.85 62 CYS F N 1
ATOM 15317 C CA . CYS F 5 65 ? 210.804 148.642 163.567 1.00 60.85 62 CYS F CA 1
ATOM 15318 C C . CYS F 5 65 ? 210.339 147.735 162.443 1.00 60.85 62 CYS F C 1
ATOM 15319 O O . CYS F 5 65 ? 210.786 147.880 161.298 1.00 60.85 62 CYS F O 1
ATOM 15322 N N . ASP F 5 66 ? 209.422 146.827 162.764 1.00 65.26 63 ASP F N 1
ATOM 15323 C CA . ASP F 5 66 ? 208.965 145.845 161.789 1.00 65.26 63 ASP F CA 1
ATOM 15324 C C . ASP F 5 66 ? 207.847 146.395 160.906 1.00 65.26 63 ASP F C 1
ATOM 15325 O O . ASP F 5 66 ? 207.873 146.224 159.684 1.00 65.26 63 ASP F O 1
ATOM 15330 N N . ARG F 5 67 ? 206.867 147.067 161.512 1.00 59.97 64 ARG F N 1
ATOM 15331 C CA . ARG F 5 67 ? 205.619 147.444 160.863 1.00 59.97 64 ARG F CA 1
ATOM 15332 C C . ARG F 5 67 ? 205.192 148.813 161.383 1.00 59.97 64 ARG F C 1
ATOM 15333 O O . ARG F 5 67 ? 205.461 149.152 162.538 1.00 59.97 64 ARG F O 1
ATOM 15341 N N . ASN F 5 68 ? 204.545 149.604 160.516 1.00 45.85 65 ASN F N 1
ATOM 15342 C CA . ASN F 5 68 ? 204.098 150.951 160.870 1.00 45.85 65 ASN F CA 1
ATOM 15343 C C . ASN F 5 68 ? 203.045 150.917 161.969 1.00 45.85 65 ASN F C 1
ATOM 15344 O O . ASN F 5 68 ? 201.960 150.360 161.784 1.00 45.85 65 ASN F O 1
ATOM 15349 N N . LEU F 5 69 ? 203.352 151.544 163.097 1.00 45.59 66 LEU F N 1
ATOM 15350 C CA . LEU F 5 69 ? 202.494 151.549 164.272 1.00 45.59 66 LEU F CA 1
ATOM 15351 C C . LEU F 5 69 ? 201.790 152.894 164.436 1.00 45.59 66 LEU F C 1
ATOM 15352 O O . LEU F 5 69 ? 201.997 153.838 163.670 1.00 45.59 66 LEU F O 1
ATOM 15357 N N . ALA F 5 70 ? 200.944 152.956 165.463 1.00 40.15 67 ALA F N 1
ATOM 15358 C CA . ALA F 5 70 ? 200.298 154.195 165.887 1.00 40.15 67 ALA F CA 1
ATOM 15359 C C . ALA F 5 70 ? 199.922 154.032 167.351 1.00 40.15 67 ALA F C 1
ATOM 15360 O O . ALA F 5 70 ? 199.013 153.263 167.671 1.00 40.15 67 ALA F O 1
ATOM 15362 N N . MET F 5 71 ? 200.604 154.748 168.236 1.00 36.45 68 MET F N 1
ATOM 15363 C CA . MET F 5 71 ? 200.393 154.598 169.669 1.00 36.45 68 MET F CA 1
ATOM 15364 C C . MET F 5 71 ? 199.652 155.805 170.216 1.00 36.45 68 MET F C 1
ATOM 15365 O O . MET F 5 71 ? 199.881 156.927 169.777 1.00 36.45 68 MET F O 1
ATOM 15370 N N . GLY F 5 72 ? 198.750 155.571 171.173 1.00 32.18 69 GLY F N 1
ATOM 15371 C CA . GLY F 5 72 ? 198.002 156.638 171.796 1.00 32.18 69 GLY F CA 1
ATOM 15372 C C . GLY F 5 72 ? 198.472 156.864 173.216 1.00 32.18 69 GLY F C 1
ATOM 15373 O O . GLY F 5 72 ? 198.323 155.994 174.075 1.00 32.18 69 GLY F O 1
ATOM 15374 N N . VAL F 5 73 ? 199.037 158.043 173.462 1.00 30.91 70 VAL F N 1
ATOM 15375 C CA . VAL F 5 73 ? 199.762 158.324 174.696 1.00 30.91 70 VAL F CA 1
ATOM 15376 C C . VAL F 5 73 ? 199.143 159.523 175.399 1.00 30.91 70 VAL F C 1
ATOM 15377 O O . VAL F 5 73 ? 198.922 160.575 174.782 1.00 30.91 70 VAL F O 1
ATOM 15381 N N . ASN F 5 74 ? 198.832 159.333 176.680 1.00 33.37 71 ASN F N 1
ATOM 15382 C CA . ASN F 5 74 ? 198.533 160.410 177.611 1.00 33.37 71 ASN F CA 1
ATOM 15383 C C . ASN F 5 74 ? 199.848 161.019 178.075 1.00 33.37 71 ASN F C 1
ATOM 15384 O O . ASN F 5 74 ? 200.648 160.345 178.727 1.00 33.37 71 ASN F O 1
ATOM 15389 N N . LEU F 5 75 ? 200.079 162.288 177.730 1.00 29.82 72 LEU F N 1
ATOM 15390 C CA . LEU F 5 75 ? 201.398 162.888 177.876 1.00 29.82 72 LEU F CA 1
ATOM 15391 C C . LEU F 5 75 ? 201.737 163.242 179.312 1.00 29.82 72 LEU F C 1
ATOM 15392 O O . LEU F 5 75 ? 202.919 163.398 179.634 1.00 29.82 72 LEU F O 1
ATOM 15397 N N . THR F 5 76 ? 200.735 163.328 180.181 1.00 32.67 73 THR F N 1
ATOM 15398 C CA . THR F 5 76 ? 200.976 163.656 181.579 1.00 32.67 73 THR F CA 1
ATOM 15399 C C . THR F 5 76 ? 201.611 162.484 182.321 1.00 32.67 73 THR F C 1
ATOM 15400 O O . THR F 5 76 ? 202.590 162.658 183.058 1.00 32.67 73 THR F O 1
ATOM 15404 N N . SER F 5 77 ? 201.074 161.277 182.122 1.00 34.09 74 SER F N 1
ATOM 15405 C CA . SER F 5 77 ? 201.637 160.084 182.751 1.00 34.09 74 SER F CA 1
ATOM 15406 C C . SER F 5 77 ? 203.029 159.768 182.207 1.00 34.09 74 SER F C 1
ATOM 15407 O O . SER F 5 77 ? 203.912 159.328 182.955 1.00 34.09 74 SER F O 1
ATOM 15410 N N . MET F 5 78 ? 203.253 160.018 180.917 1.00 34.33 75 MET F N 1
ATOM 15411 C CA . MET F 5 78 ? 204.576 159.811 180.342 1.00 34.33 75 MET F CA 1
ATOM 15412 C C . MET F 5 78 ? 205.573 160.832 180.867 1.00 34.33 75 MET F C 1
ATOM 15413 O O . MET F 5 78 ? 206.739 160.499 181.105 1.00 34.33 75 MET F O 1
ATOM 15418 N N . SER F 5 79 ? 205.133 162.083 181.054 1.00 36.32 76 SER F N 1
ATOM 15419 C CA . SER F 5 79 ? 206.014 163.097 181.622 1.00 36.32 76 SER F CA 1
ATOM 15420 C C . SER F 5 79 ? 206.321 162.807 183.080 1.00 36.32 76 SER F C 1
ATOM 15421 O O . SER F 5 79 ? 207.388 163.175 183.579 1.00 36.32 76 SER F O 1
ATOM 15424 N N . LYS F 5 80 ? 205.399 162.155 183.782 1.00 38.63 77 LYS F N 1
ATOM 15425 C CA . LYS F 5 80 ? 205.708 161.730 185.139 1.00 38.63 77 LYS F CA 1
ATOM 15426 C C . LYS F 5 80 ? 206.669 160.549 185.153 1.00 38.63 77 LYS F C 1
ATOM 15427 O O . LYS F 5 80 ? 207.450 160.403 186.098 1.00 38.63 77 LYS F O 1
ATOM 15433 N N . ILE F 5 81 ? 206.618 159.683 184.137 1.00 41.12 78 ILE F N 1
ATOM 15434 C CA . ILE F 5 81 ? 207.536 158.546 184.115 1.00 41.12 78 ILE F CA 1
ATOM 15435 C C . ILE F 5 81 ? 208.945 158.991 183.736 1.00 41.12 78 ILE F C 1
ATOM 15436 O O . ILE F 5 81 ? 209.925 158.560 184.354 1.00 41.12 78 ILE F O 1
ATOM 15441 N N . LEU F 5 82 ? 209.082 159.894 182.761 1.00 44.27 79 LEU F N 1
ATOM 15442 C CA . LEU F 5 82 ? 210.430 160.276 182.347 1.00 44.27 79 LEU F CA 1
ATOM 15443 C C . LEU F 5 82 ? 211.149 161.218 183.305 1.00 44.27 79 LEU F C 1
ATOM 15444 O O . LEU F 5 82 ? 212.253 161.665 182.977 1.00 44.27 79 LEU F O 1
ATOM 15449 N N . LYS F 5 83 ? 210.580 161.539 184.459 1.00 51.11 80 LYS F N 1
ATOM 15450 C CA . LYS F 5 83 ? 211.338 162.208 185.503 1.00 51.11 80 LYS F CA 1
ATOM 15451 C C . LYS F 5 83 ? 211.733 161.264 186.620 1.00 51.11 80 LYS F C 1
ATOM 15452 O O . LYS F 5 83 ? 212.193 161.717 187.669 1.00 51.11 80 LYS F O 1
ATOM 15458 N N . CYS F 5 84 ? 211.571 159.961 186.409 1.00 58.38 81 CYS F N 1
ATOM 15459 C CA . CYS F 5 84 ? 212.173 158.923 187.242 1.00 58.38 81 CYS F CA 1
ATOM 15460 C C . CYS F 5 84 ? 213.426 158.371 186.586 1.00 58.38 81 CYS F C 1
ATOM 15461 O O . CYS F 5 84 ? 213.722 157.182 186.679 1.00 58.38 81 CYS F O 1
ATOM 15464 N N . ALA F 5 85 ? 214.164 159.235 185.895 1.00 61.49 82 ALA F N 1
ATOM 15465 C CA . ALA F 5 85 ? 215.358 158.846 185.156 1.00 61.49 82 ALA F CA 1
ATOM 15466 C C . ALA F 5 85 ? 216.327 160.016 185.176 1.00 61.49 82 ALA F C 1
ATOM 15467 O O . ALA F 5 85 ? 215.979 161.106 184.711 1.00 61.49 82 ALA F O 1
ATOM 15469 N N . GLY F 5 86 ? 217.534 159.787 185.699 1.00 64.63 83 GLY F N 1
ATOM 15470 C CA . GLY F 5 86 ? 218.521 160.843 185.790 1.00 64.63 83 GLY F CA 1
ATOM 15471 C C . GLY F 5 86 ? 219.047 161.280 184.436 1.00 64.63 83 GLY F C 1
ATOM 15472 O O . GLY F 5 86 ? 218.818 160.647 183.407 1.00 64.63 83 GLY F O 1
ATOM 15473 N N . ASN F 5 87 ? 219.792 162.389 184.444 1.00 66.91 84 ASN F N 1
ATOM 15474 C CA . ASN F 5 87 ? 220.158 163.079 183.211 1.00 66.91 84 ASN F CA 1
ATOM 15475 C C . ASN F 5 87 ? 221.274 162.407 182.423 1.00 66.91 84 ASN F C 1
ATOM 15476 O O . ASN F 5 87 ? 221.659 162.933 181.375 1.00 66.91 84 ASN F O 1
ATOM 15481 N N . GLU F 5 88 ? 221.805 161.280 182.881 1.00 69.80 85 GLU F N 1
ATOM 15482 C CA . GLU F 5 88 ? 222.880 160.608 182.169 1.00 69.80 85 GLU F CA 1
ATOM 15483 C C . GLU F 5 88 ? 222.518 159.212 181.685 1.00 69.80 85 GLU F C 1
ATOM 15484 O O . GLU F 5 88 ? 223.361 158.552 181.073 1.00 69.80 85 GLU F O 1
ATOM 15490 N N . ASP F 5 89 ? 221.290 158.759 181.910 1.00 66.11 86 ASP F N 1
ATOM 15491 C CA . ASP F 5 89 ? 220.903 157.391 181.612 1.00 66.11 86 ASP F CA 1
ATOM 15492 C C . ASP F 5 89 ? 220.737 157.169 180.113 1.00 66.11 86 ASP F C 1
ATOM 15493 O O . ASP F 5 89 ? 220.720 158.101 179.308 1.00 66.11 86 ASP F O 1
ATOM 15498 N N . ILE F 5 90 ? 220.617 155.896 179.748 1.00 62.24 87 ILE F N 1
ATOM 15499 C CA . ILE F 5 90 ? 220.488 155.443 178.369 1.00 62.24 87 ILE F CA 1
ATOM 15500 C C . ILE F 5 90 ? 219.126 154.780 178.249 1.00 62.24 87 ILE F C 1
ATOM 15501 O O . ILE F 5 90 ? 218.828 153.843 178.999 1.00 62.24 87 ILE F O 1
ATOM 15506 N N . ILE F 5 91 ? 218.292 155.262 177.329 1.00 57.57 88 ILE F N 1
ATOM 15507 C CA . ILE F 5 91 ? 216.870 154.923 177.323 1.00 57.57 88 ILE F CA 1
ATOM 15508 C C . ILE F 5 91 ? 216.564 154.005 176.149 1.00 57.57 88 ILE F C 1
ATOM 15509 O O . ILE F 5 91 ? 216.912 154.317 175.004 1.00 57.57 88 ILE F O 1
ATOM 15514 N N . THR F 5 92 ? 215.897 152.877 176.424 1.00 50.79 89 THR F N 1
ATOM 15515 C CA . THR F 5 92 ? 215.374 152.024 175.365 1.00 50.79 89 THR F CA 1
ATOM 15516 C C . THR F 5 92 ? 213.858 151.875 175.482 1.00 50.79 89 THR F C 1
ATOM 15517 O O . THR F 5 92 ? 213.301 151.846 176.589 1.00 50.79 89 THR F O 1
ATOM 15521 N N . LEU F 5 93 ? 213.203 151.823 174.322 1.00 47.52 90 LEU F N 1
ATOM 15522 C CA . LEU F 5 93 ? 211.755 151.711 174.187 1.00 47.52 90 LEU F CA 1
ATOM 15523 C C . LEU F 5 93 ? 211.414 150.367 173.566 1.00 47.52 90 LEU F C 1
ATOM 15524 O O . LEU F 5 93 ? 212.000 149.989 172.543 1.00 47.52 90 LEU F O 1
ATOM 15529 N N . ARG F 5 94 ? 210.447 149.670 174.160 1.00 55.14 91 ARG F N 1
ATOM 15530 C CA . ARG F 5 94 ? 210.095 148.315 173.763 1.00 55.14 91 ARG F CA 1
ATOM 15531 C C . ARG F 5 94 ? 208.589 148.217 173.594 1.00 55.14 91 ARG F C 1
ATOM 15532 O O . ARG F 5 94 ? 207.842 148.452 174.549 1.00 55.14 91 ARG F O 1
ATOM 15540 N N . ALA F 5 95 ? 208.140 147.862 172.391 1.00 63.67 92 ALA F N 1
ATOM 15541 C CA . ALA F 5 95 ? 206.716 147.732 172.127 1.00 63.67 92 ALA F CA 1
ATOM 15542 C C . ALA F 5 95 ? 206.450 146.513 171.261 1.00 63.67 92 ALA F C 1
ATOM 15543 O O . ALA F 5 95 ? 207.250 146.151 170.394 1.00 63.67 92 ALA F O 1
ATOM 15545 N N . GLU F 5 96 ? 205.304 145.895 171.499 1.00 80.44 93 GLU F N 1
ATOM 15546 C CA . GLU F 5 96 ? 204.807 144.824 170.658 1.00 80.44 93 GLU F CA 1
ATOM 15547 C C . GLU F 5 96 ? 203.972 145.396 169.517 1.00 80.44 93 GLU F C 1
ATOM 15548 O O . GLU F 5 96 ? 203.552 146.555 169.541 1.00 80.44 93 GLU F O 1
ATOM 15554 N N . ASP F 5 97 ? 203.736 144.569 168.504 1.00 75.42 94 ASP F N 1
ATOM 15555 C CA . ASP F 5 97 ? 202.823 144.936 167.431 1.00 75.42 94 ASP F CA 1
ATOM 15556 C C . ASP F 5 97 ? 201.417 144.394 167.628 1.00 75.42 94 ASP F C 1
ATOM 15557 O O . ASP F 5 97 ? 200.579 144.545 166.735 1.00 75.42 94 ASP F O 1
ATOM 15562 N N . ASN F 5 98 ? 201.137 143.785 168.774 1.00 88.73 95 ASN F N 1
ATOM 15563 C CA . ASN F 5 98 ? 199.805 143.311 169.096 1.00 88.73 95 ASN F CA 1
ATOM 15564 C C . ASN F 5 98 ? 199.242 143.923 170.369 1.00 88.73 95 ASN F C 1
ATOM 15565 O O . ASN F 5 98 ? 198.088 143.647 170.709 1.00 88.73 95 ASN F O 1
ATOM 15570 N N . ALA F 5 99 ? 200.016 144.749 171.069 1.00 82.07 96 ALA F N 1
ATOM 15571 C CA . ALA F 5 99 ? 199.691 145.180 172.418 1.00 82.07 96 ALA F CA 1
ATOM 15572 C C . ALA F 5 99 ? 199.433 146.678 172.472 1.00 82.07 96 ALA F C 1
ATOM 15573 O O . ALA F 5 99 ? 199.752 147.421 171.540 1.00 82.07 96 ALA F O 1
ATOM 15575 N N . ASP F 5 100 ? 198.840 147.105 173.582 1.00 64.69 97 ASP F N 1
ATOM 15576 C CA . ASP F 5 100 ? 198.564 148.512 173.868 1.00 64.69 97 ASP F CA 1
ATOM 15577 C C . ASP F 5 100 ? 199.285 148.974 175.132 1.00 64.69 97 ASP F C 1
ATOM 15578 O O . ASP F 5 100 ? 198.752 149.749 175.924 1.00 64.69 97 ASP F O 1
ATOM 15583 N N . THR F 5 101 ? 200.500 148.474 175.355 1.00 50.19 98 THR F N 1
ATOM 15584 C CA . THR F 5 101 ? 201.253 148.813 176.555 1.00 50.19 98 THR F CA 1
ATOM 15585 C C . THR F 5 101 ? 202.723 148.909 176.189 1.00 50.19 98 THR F C 1
ATOM 15586 O O . THR F 5 101 ? 203.259 148.009 175.540 1.00 50.19 98 THR F O 1
ATOM 15590 N N . LEU F 5 102 ? 203.358 150.004 176.592 1.00 46.92 99 LEU F N 1
ATOM 15591 C CA . LEU F 5 102 ? 204.731 150.315 176.218 1.00 46.92 99 LEU F CA 1
ATOM 15592 C C . LEU F 5 102 ? 205.674 150.046 177.384 1.00 46.92 99 LEU F C 1
ATOM 15593 O O . LEU F 5 102 ? 205.293 150.170 178.553 1.00 46.92 99 LEU F O 1
ATOM 15598 N N . ALA F 5 103 ? 206.913 149.674 177.058 1.00 45.85 100 ALA F N 1
ATOM 15599 C CA . ALA F 5 103 ? 207.951 149.413 178.043 1.00 45.85 100 ALA F CA 1
ATOM 15600 C C . ALA F 5 103 ? 209.084 150.406 177.860 1.00 45.85 100 ALA F C 1
ATOM 15601 O O . ALA F 5 103 ? 209.555 150.619 176.739 1.00 45.85 100 ALA F O 1
ATOM 15603 N N . LEU F 5 104 ? 209.530 150.994 178.961 1.00 44.00 101 LEU F N 1
ATOM 15604 C CA . LEU F 5 104 ? 210.662 151.906 178.961 1.00 44.00 101 LEU F CA 1
ATOM 15605 C C . LEU F 5 104 ? 211.701 151.348 179.918 1.00 44.00 101 LEU F C 1
ATOM 15606 O O . LEU F 5 104 ? 211.376 151.047 181.071 1.00 44.00 101 LEU F O 1
ATOM 15611 N N . VAL F 5 105 ? 212.938 151.185 179.452 1.00 51.02 102 VAL F N 1
ATOM 15612 C CA . VAL F 5 105 ? 214.013 150.709 180.319 1.00 51.02 102 VAL F CA 1
ATOM 15613 C C . VAL F 5 105 ? 215.124 151.746 180.325 1.00 51.02 102 VAL F C 1
ATOM 15614 O O . VAL F 5 105 ? 215.645 152.122 179.264 1.00 51.02 102 VAL F O 1
ATOM 15618 N N . PHE F 5 106 ? 215.471 152.212 181.524 1.00 54.20 103 PHE F N 1
ATOM 15619 C CA . PHE F 5 106 ? 216.517 153.202 181.749 1.00 54.20 103 PHE F CA 1
ATOM 15620 C C . PHE F 5 106 ? 217.737 152.496 182.315 1.00 54.20 103 PHE F C 1
ATOM 15621 O O . PHE F 5 106 ? 217.638 151.789 183.331 1.00 54.20 103 PHE F O 1
ATOM 15629 N N . GLU F 5 107 ? 218.881 152.707 181.664 1.00 69.41 104 GLU F N 1
ATOM 15630 C CA . GLU F 5 107 ? 220.139 152.054 181.986 1.00 69.41 104 GLU F CA 1
ATOM 15631 C C . GLU F 5 107 ? 221.130 153.102 182.464 1.00 69.41 104 GLU F C 1
ATOM 15632 O O . GLU F 5 107 ? 221.561 153.953 181.681 1.00 69.41 104 GLU F O 1
ATOM 15638 N N . ALA F 5 108 ? 221.482 153.034 183.744 1.00 78.41 105 ALA F N 1
ATOM 15639 C CA . ALA F 5 108 ? 222.458 153.940 184.322 1.00 78.41 105 ALA F CA 1
ATOM 15640 C C . ALA F 5 108 ? 223.843 153.652 183.750 1.00 78.41 105 ALA F C 1
ATOM 15641 O O . ALA F 5 108 ? 224.162 152.504 183.433 1.00 78.41 105 ALA F O 1
ATOM 15643 N N . PRO F 5 109 ? 224.696 154.676 183.614 1.00 81.20 106 PRO F N 1
ATOM 15644 C CA . PRO F 5 109 ? 226.025 154.436 183.031 1.00 81.20 106 PRO F CA 1
ATOM 15645 C C . PRO F 5 109 ? 227.011 153.804 184.003 1.00 81.20 106 PRO F C 1
ATOM 15646 O O . PRO F 5 109 ? 228.168 153.582 183.628 1.00 81.20 106 PRO F O 1
ATOM 15650 N N . ASN F 5 110 ? 226.597 153.506 185.229 1.00 83.78 107 ASN F N 1
ATOM 15651 C CA . ASN F 5 110 ? 227.468 152.839 186.184 1.00 83.78 107 ASN F CA 1
ATOM 15652 C C . ASN F 5 110 ? 227.102 151.365 186.298 1.00 83.78 107 ASN F C 1
ATOM 15653 O O . ASN F 5 110 ? 227.025 150.660 185.291 1.00 83.78 107 ASN F O 1
ATOM 15655 N N . GLU F 5 112 ? 225.061 149.321 187.898 1.00 85.42 109 GLU F N 1
ATOM 15656 C CA . GLU F 5 112 ? 224.554 148.598 189.059 1.00 85.42 109 GLU F CA 1
ATOM 15657 C C . GLU F 5 112 ? 223.059 148.793 189.285 1.00 85.42 109 GLU F C 1
ATOM 15658 O O . GLU F 5 112 ? 222.469 148.121 190.135 1.00 85.42 109 GLU F O 1
ATOM 15664 N N . LYS F 5 113 ? 222.446 149.702 188.525 1.00 82.45 110 LYS F N 1
ATOM 15665 C CA . LYS F 5 113 ? 221.038 150.045 188.700 1.00 82.45 110 LYS F CA 1
ATOM 15666 C C . LYS F 5 113 ? 220.378 150.159 187.336 1.00 82.45 110 LYS F C 1
ATOM 15667 O O . LYS F 5 113 ? 220.797 150.980 186.515 1.00 82.45 110 LYS F O 1
ATOM 15673 N N . VAL F 5 114 ? 219.348 149.347 187.097 1.00 69.54 111 VAL F N 1
ATOM 15674 C CA . VAL F 5 114 ? 218.558 149.427 185.875 1.00 69.54 111 VAL F CA 1
ATOM 15675 C C . VAL F 5 114 ? 217.086 149.476 186.272 1.00 69.54 111 VAL F C 1
ATOM 15676 O O . VAL F 5 114 ? 216.690 148.897 187.292 1.00 69.54 111 VAL F O 1
ATOM 15680 N N . SER F 5 115 ? 216.283 150.219 185.504 1.00 61.22 112 SER F N 1
ATOM 15681 C CA . SER F 5 115 ? 214.885 150.429 185.858 1.00 61.22 112 SER F CA 1
ATOM 15682 C C . SER F 5 115 ? 213.995 150.188 184.648 1.00 61.22 112 SER F C 1
ATOM 15683 O O . SER F 5 115 ? 214.397 150.438 183.512 1.00 61.22 112 SER F O 1
ATOM 15686 N N . ASP F 5 116 ? 212.782 149.695 184.897 1.00 58.31 113 ASP F N 1
ATOM 15687 C CA . ASP F 5 116 ? 211.888 149.295 183.813 1.00 58.31 113 ASP F CA 1
ATOM 15688 C C . ASP F 5 116 ? 210.435 149.551 184.182 1.00 58.31 113 ASP F C 1
ATOM 15689 O O . ASP F 5 116 ? 209.953 149.047 185.198 1.00 58.31 113 ASP F O 1
ATOM 15694 N N . TYR F 5 117 ? 209.742 150.314 183.337 1.00 52.06 114 TYR F N 1
ATOM 15695 C CA . TYR F 5 117 ? 208.360 150.715 183.568 1.00 52.06 114 TYR F CA 1
ATOM 15696 C C . TYR F 5 117 ? 207.466 150.279 182.414 1.00 52.06 114 TYR F C 1
ATOM 15697 O O . TYR F 5 117 ? 207.891 150.263 181.256 1.00 52.06 114 TYR F O 1
ATOM 15706 N N . GLU F 5 118 ? 206.223 149.932 182.745 1.00 53.88 115 GLU F N 1
ATOM 15707 C CA . GLU F 5 118 ? 205.195 149.583 181.772 1.00 53.88 115 GLU F CA 1
ATOM 15708 C C . GLU F 5 118 ? 204.037 150.562 181.891 1.00 53.88 115 GLU F C 1
ATOM 15709 O O . GLU F 5 118 ? 203.577 150.851 182.998 1.00 53.88 115 GLU F O 1
ATOM 15715 N N . MET F 5 119 ? 203.567 151.066 180.756 1.00 47.59 116 MET F N 1
ATOM 15716 C CA . MET F 5 119 ? 202.554 152.110 180.731 1.00 47.59 116 MET F CA 1
ATOM 15717 C C . MET F 5 119 ? 201.443 151.738 179.760 1.00 47.59 116 MET F C 1
ATOM 15718 O O . MET F 5 119 ? 201.713 151.420 178.598 1.00 47.59 116 MET F O 1
ATOM 15723 N N . LYS F 5 120 ? 200.199 151.799 180.236 1.00 47.40 117 LYS F N 1
ATOM 15724 C CA . LYS F 5 120 ? 199.049 151.452 179.411 1.00 47.40 117 LYS F CA 1
ATOM 15725 C C . LYS F 5 120 ? 198.705 152.570 178.440 1.00 47.40 117 LYS F C 1
ATOM 15726 O O . LYS F 5 120 ? 198.505 153.716 178.839 1.00 47.40 117 LYS F O 1
ATOM 15732 N N . LEU F 5 121 ? 198.599 152.224 177.163 1.00 43.54 118 LEU F N 1
ATOM 15733 C CA . LEU F 5 121 ? 198.205 153.171 176.134 1.00 43.54 118 LEU F CA 1
ATOM 15734 C C . LEU F 5 121 ? 196.684 153.250 176.025 1.00 43.54 118 LEU F C 1
ATOM 15735 O O . LEU F 5 121 ? 195.945 152.523 176.688 1.00 43.54 118 LEU F O 1
ATOM 15740 N N . MET F 5 122 ? 196.225 154.160 175.165 1.00 46.28 119 MET F N 1
ATOM 15741 C CA . MET F 5 122 ? 194.808 154.407 174.949 1.00 46.28 119 MET F CA 1
ATOM 15742 C C . MET F 5 122 ? 194.539 154.490 173.454 1.00 46.28 119 MET F C 1
ATOM 15743 O O . MET F 5 122 ? 195.399 154.910 172.682 1.00 46.28 119 MET F O 1
ATOM 15748 N N . ASP F 5 123 ? 193.340 154.102 173.042 1.00 45.94 120 ASP F N 1
ATOM 15749 C CA . ASP F 5 123 ? 192.938 154.284 171.653 1.00 45.94 120 ASP F CA 1
ATOM 15750 C C . ASP F 5 123 ? 192.144 155.572 171.494 1.00 45.94 120 ASP F C 1
ATOM 15751 O O . ASP F 5 123 ? 191.201 155.831 172.245 1.00 45.94 120 ASP F O 1
ATOM 15756 N N . LEU F 5 124 ? 192.552 156.385 170.526 1.00 43.86 121 LEU F N 1
ATOM 15757 C CA . LEU F 5 124 ? 191.986 157.700 170.299 1.00 43.86 121 LEU F CA 1
ATOM 15758 C C . LEU F 5 124 ? 191.596 157.835 168.840 1.00 43.86 121 LEU F C 1
ATOM 15759 O O . LEU F 5 124 ? 192.152 157.164 167.970 1.00 43.86 121 LEU F O 1
ATOM 15764 N N . ASP F 5 125 ? 190.667 158.749 168.577 1.00 58.94 122 ASP F N 1
ATOM 15765 C CA . ASP F 5 125 ? 190.069 158.892 167.258 1.00 58.94 122 ASP F CA 1
ATOM 15766 C C . ASP F 5 125 ? 190.379 160.259 166.671 1.00 58.94 122 ASP F C 1
ATOM 15767 O O . ASP F 5 125 ? 189.481 160.948 166.182 1.00 58.94 122 ASP F O 1
ATOM 15772 N N . VAL F 5 126 ? 191.643 160.664 166.733 1.00 62.68 123 VAL F N 1
ATOM 15773 C CA . VAL F 5 126 ? 192.063 162.000 166.339 1.00 62.68 123 VAL F CA 1
ATOM 15774 C C . VAL F 5 126 ? 192.261 162.032 164.830 1.00 62.68 123 VAL F C 1
ATOM 15775 O O . VAL F 5 126 ? 192.321 160.985 164.179 1.00 62.68 123 VAL F O 1
ATOM 15779 N N . GLU F 5 127 ? 192.344 163.230 164.264 1.00 68.61 124 GLU F N 1
ATOM 15780 C CA . GLU F 5 127 ? 192.655 163.423 162.858 1.00 68.61 124 GLU F CA 1
ATOM 15781 C C . GLU F 5 127 ? 193.969 164.182 162.729 1.00 68.61 124 GLU F C 1
ATOM 15782 O O . GLU F 5 127 ? 194.227 165.130 163.471 1.00 68.61 124 GLU F O 1
ATOM 15788 N N . GLN F 5 128 ? 194.798 163.763 161.776 1.00 59.09 125 GLN F N 1
ATOM 15789 C CA . GLN F 5 128 ? 196.151 164.281 161.622 1.00 59.09 125 GLN F CA 1
ATOM 15790 C C . GLN F 5 128 ? 196.200 165.328 160.517 1.00 59.09 125 GLN F C 1
ATOM 15791 O O . GLN F 5 128 ? 195.779 165.060 159.390 1.00 59.09 125 GLN F O 1
ATOM 15797 N N . LEU F 5 129 ? 196.728 166.511 160.842 1.00 58.95 126 LEU F N 1
ATOM 15798 C CA . LEU F 5 129 ? 196.852 167.623 159.906 1.00 58.95 126 LEU F CA 1
ATOM 15799 C C . LEU F 5 129 ? 198.323 167.958 159.693 1.00 58.95 126 LEU F C 1
ATOM 15800 O O . LEU F 5 129 ? 199.198 167.473 160.415 1.00 58.95 126 LEU F O 1
ATOM 15805 N N . GLY F 5 130 ? 198.591 168.809 158.697 1.00 68.01 127 GLY F N 1
ATOM 15806 C CA . GLY F 5 130 ? 199.957 169.145 158.326 1.00 68.01 127 GLY F CA 1
ATOM 15807 C C . GLY F 5 130 ? 200.190 170.579 157.875 1.00 68.01 127 GLY F C 1
ATOM 15808 O O . GLY F 5 130 ? 199.442 171.481 158.253 1.00 68.01 127 GLY F O 1
ATOM 15809 N N . ILE F 5 131 ? 201.229 170.806 157.074 1.00 73.47 128 ILE F N 1
ATOM 15810 C CA . ILE F 5 131 ? 201.521 172.146 156.564 1.00 73.47 128 ILE F CA 1
ATOM 15811 C C . ILE F 5 131 ? 202.044 172.054 155.131 1.00 73.47 128 ILE F C 1
ATOM 15812 O O . ILE F 5 131 ? 202.628 171.031 154.740 1.00 73.47 128 ILE F O 1
ATOM 15817 N N . PRO F 5 132 ? 201.772 173.041 154.283 1.00 84.88 129 PRO F N 1
ATOM 15818 C CA . PRO F 5 132 ? 202.441 173.090 152.976 1.00 84.88 129 PRO F CA 1
ATOM 15819 C C . PRO F 5 132 ? 203.689 173.963 152.995 1.00 84.88 129 PRO F C 1
ATOM 15820 O O . PRO F 5 132 ? 203.786 174.900 153.792 1.00 84.88 129 PRO F O 1
ATOM 15824 N N . GLU F 5 133 ? 204.646 173.675 152.120 1.00 94.37 130 GLU F N 1
ATOM 15825 C CA . GLU F 5 133 ? 205.925 174.371 152.145 1.00 94.37 130 GLU F CA 1
ATOM 15826 C C . GLU F 5 133 ? 205.923 175.568 151.202 1.00 94.37 130 GLU F C 1
ATOM 15827 O O . GLU F 5 133 ? 205.844 175.412 149.979 1.00 94.37 130 GLU F O 1
ATOM 15833 N N . GLN F 5 134 ? 206.026 176.763 151.776 1.00 104.12 131 GLN F N 1
ATOM 15834 C CA . GLN F 5 134 ? 206.191 177.991 151.018 1.00 104.12 131 GLN F CA 1
ATOM 15835 C C . GLN F 5 134 ? 207.370 178.756 151.597 1.00 104.12 131 GLN F C 1
ATOM 15836 O O . GLN F 5 134 ? 207.871 178.435 152.679 1.00 104.12 131 GLN F O 1
ATOM 15842 N N . GLU F 5 135 ? 207.804 179.778 150.871 1.00 108.18 132 GLU F N 1
ATOM 15843 C CA . GLU F 5 135 ? 208.983 180.544 151.249 1.00 108.18 132 GLU F CA 1
ATOM 15844 C C . GLU F 5 135 ? 208.571 181.747 152.086 1.00 108.18 132 GLU F C 1
ATOM 15845 O O . GLU F 5 135 ? 208.052 182.733 151.553 1.00 108.18 132 GLU F O 1
ATOM 15851 N N . TYR F 5 136 ? 208.800 181.669 153.388 1.00 104.91 133 TYR F N 1
ATOM 15852 C CA . TYR F 5 136 ? 208.616 182.813 154.261 1.00 104.91 133 TYR F CA 1
ATOM 15853 C C . TYR F 5 136 ? 209.719 183.825 153.982 1.00 104.91 133 TYR F C 1
ATOM 15854 O O . TYR F 5 136 ? 210.876 183.454 153.768 1.00 104.91 133 TYR F O 1
ATOM 15863 N N . SER F 5 137 ? 209.355 185.104 153.981 1.00 112.39 134 SER F N 1
ATOM 15864 C CA . SER F 5 137 ? 210.216 186.118 153.387 1.00 112.39 134 SER F CA 1
ATOM 15865 C C . SER F 5 137 ? 211.067 186.869 154.400 1.00 112.39 134 SER F C 1
ATOM 15866 O O . SER F 5 137 ? 212.031 187.538 154.007 1.00 112.39 134 SER F O 1
ATOM 15869 N N . CYS F 5 138 ? 210.733 186.798 155.683 1.00 110.33 135 CYS F N 1
ATOM 15870 C CA . CYS F 5 138 ? 211.577 187.346 156.737 1.00 110.33 135 CYS F CA 1
ATOM 15871 C C . CYS F 5 138 ? 212.132 186.193 157.559 1.00 110.33 135 CYS F C 1
ATOM 15872 O O . CYS F 5 138 ? 211.363 185.424 158.152 1.00 110.33 135 CYS F O 1
ATOM 15875 N N . VAL F 5 139 ? 213.460 186.075 157.583 1.00 104.39 136 VAL F N 1
ATOM 15876 C CA . VAL F 5 139 ? 214.156 184.932 158.167 1.00 104.39 136 VAL F CA 1
ATOM 15877 C C . VAL F 5 139 ? 215.081 185.450 159.264 1.00 104.39 136 VAL F C 1
ATOM 15878 O O . VAL F 5 139 ? 216.110 186.074 158.976 1.00 104.39 136 VAL F O 1
ATOM 15882 N N . VAL F 5 140 ? 214.728 185.186 160.518 1.00 92.03 137 VAL F N 1
ATOM 15883 C CA . VAL F 5 140 ? 215.493 185.646 161.670 1.00 92.03 137 VAL F CA 1
ATOM 15884 C C . VAL F 5 140 ? 216.131 184.438 162.339 1.00 92.03 137 VAL F C 1
ATOM 15885 O O . VAL F 5 140 ? 215.471 183.412 162.535 1.00 92.03 137 VAL F O 1
ATOM 15889 N N . LYS F 5 141 ? 217.409 184.554 162.687 1.00 89.36 138 LYS F N 1
ATOM 15890 C CA . LYS F 5 141 ? 218.093 183.557 163.506 1.00 89.36 138 LYS F CA 1
ATOM 15891 C C . LYS F 5 141 ? 218.707 184.290 164.689 1.00 89.36 138 LYS F C 1
ATOM 15892 O O . LYS F 5 141 ? 219.634 185.089 164.508 1.00 89.36 138 LYS F O 1
ATOM 15898 N N . MET F 5 142 ? 218.196 184.023 165.887 1.00 83.41 139 MET F N 1
ATOM 15899 C CA . MET F 5 142 ? 218.485 184.860 167.042 1.00 83.41 139 MET F CA 1
ATOM 15900 C C . MET F 5 142 ? 218.785 183.985 168.252 1.00 83.41 139 MET F C 1
ATOM 15901 O O . MET F 5 142 ? 218.514 182.780 168.228 1.00 83.41 139 MET F O 1
ATOM 15906 N N . PRO F 5 143 ? 219.389 184.547 169.312 1.00 88.11 140 PRO F N 1
ATOM 15907 C CA . PRO F 5 143 ? 219.599 183.748 170.523 1.00 88.11 140 PRO F CA 1
ATOM 15908 C C . PRO F 5 143 ? 218.297 183.483 171.258 1.00 88.11 140 PRO F C 1
ATOM 15909 O O . PRO F 5 143 ? 217.409 184.336 171.321 1.00 88.11 140 PRO F O 1
ATOM 15913 N N . SER F 5 144 ? 218.207 182.286 171.836 1.00 84.66 141 SER F N 1
ATOM 15914 C CA . SER F 5 144 ? 216.963 181.842 172.453 1.00 84.66 141 SER F CA 1
ATOM 15915 C C . SER F 5 144 ? 216.737 182.516 173.799 1.00 84.66 141 SER F C 1
ATOM 15916 O O . SER F 5 144 ? 215.585 182.765 174.189 1.00 84.66 141 SER F O 1
ATOM 15919 N N . GLY F 5 145 ? 217.822 182.814 174.521 1.00 84.60 142 GLY F N 1
ATOM 15920 C CA . GLY F 5 145 ? 217.687 183.460 175.815 1.00 84.60 142 GLY F CA 1
ATOM 15921 C C . GLY F 5 145 ? 217.129 184.864 175.709 1.00 84.60 142 GLY F C 1
ATOM 15922 O O . GLY F 5 145 ? 216.263 185.259 176.495 1.00 84.60 142 GLY F O 1
ATOM 15923 N N . GLU F 5 146 ? 217.593 185.621 174.711 1.00 87.66 143 GLU F N 1
ATOM 15924 C CA . GLU F 5 146 ? 217.093 186.972 174.486 1.00 87.66 143 GLU F CA 1
ATOM 15925 C C . GLU F 5 146 ? 215.621 186.962 174.101 1.00 87.66 143 GLU F C 1
ATOM 15926 O O . GLU F 5 146 ? 214.858 187.813 174.559 1.00 87.66 143 GLU F O 1
ATOM 15932 N N . PHE F 5 147 ? 215.200 185.978 173.300 1.00 83.76 144 PHE F N 1
ATOM 15933 C CA . PHE F 5 147 ? 213.798 185.872 172.906 1.00 83.76 144 PHE F CA 1
ATOM 15934 C C . PHE F 5 147 ? 212.911 185.528 174.096 1.00 83.76 144 PHE F C 1
ATOM 15935 O O . PHE F 5 147 ? 211.809 186.085 174.240 1.00 83.76 144 PHE F O 1
ATOM 15943 N N . ALA F 5 148 ? 213.392 184.629 174.963 1.00 83.73 145 ALA F N 1
ATOM 15944 C CA . ALA F 5 148 ? 212.665 184.290 176.182 1.00 83.73 145 ALA F CA 1
ATOM 15945 C C . ALA F 5 148 ? 212.499 185.504 177.090 1.00 83.73 145 ALA F C 1
ATOM 15946 O O . ALA F 5 148 ? 211.393 185.772 177.585 1.00 83.73 145 ALA F O 1
ATOM 15948 N N . ARG F 5 149 ? 213.578 186.270 177.295 1.00 88.97 146 ARG F N 1
ATOM 15949 C CA . ARG F 5 149 ? 213.478 187.443 178.162 1.00 88.97 146 ARG F CA 1
ATOM 15950 C C . ARG F 5 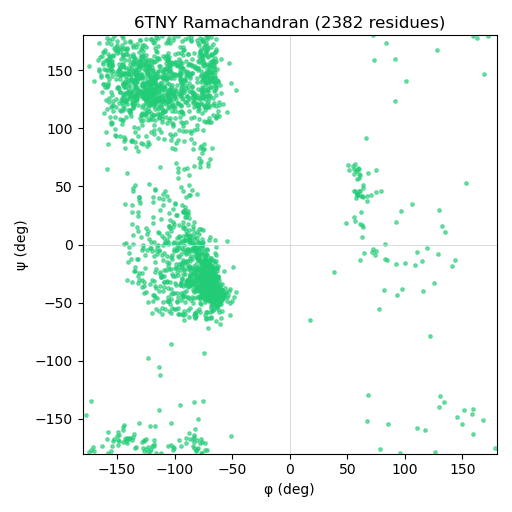149 ? 212.628 188.542 177.532 1.00 88.97 146 ARG F C 1
ATOM 15951 O O . ARG F 5 149 ? 211.911 189.244 178.244 1.00 88.97 146 ARG F O 1
ATOM 15959 N N . ILE F 5 150 ? 212.676 188.688 176.204 1.00 87.33 147 ILE F N 1
ATOM 15960 C CA . ILE F 5 150 ? 211.911 189.733 175.526 1.00 87.33 147 ILE F CA 1
ATOM 15961 C C . ILE F 5 150 ? 210.415 189.463 175.646 1.00 87.33 147 ILE F C 1
ATOM 15962 O O . ILE F 5 150 ? 209.639 190.358 176.010 1.00 87.33 147 ILE F O 1
ATOM 15967 N N . CYS F 5 151 ? 210.000 188.214 175.386 1.00 88.95 148 CYS F N 1
ATOM 15968 C CA . CYS F 5 151 ? 208.593 187.848 175.544 1.00 88.95 148 CYS F CA 1
ATOM 15969 C C . CYS F 5 151 ? 208.143 187.965 176.998 1.00 88.95 148 CYS F C 1
ATOM 15970 O O . CYS F 5 151 ? 207.091 188.563 177.281 1.00 88.95 148 CYS F O 1
ATOM 15973 N N . ARG F 5 152 ? 208.953 187.451 177.938 1.00 99.26 149 ARG F N 1
ATOM 15974 C CA . ARG F 5 152 ? 208.589 187.491 179.355 1.00 99.26 149 ARG F CA 1
ATOM 15975 C C . ARG F 5 152 ? 208.548 188.914 179.896 1.00 99.26 149 ARG F C 1
ATOM 15976 O O . ARG F 5 152 ? 207.752 189.207 180.793 1.00 99.26 149 ARG F O 1
ATOM 15984 N N . ASP F 5 153 ? 209.362 189.816 179.344 1.00 98.90 150 ASP F N 1
ATOM 15985 C CA . ASP F 5 153 ? 209.410 191.181 179.848 1.00 98.90 150 ASP F CA 1
ATOM 15986 C C . ASP F 5 153 ? 208.286 192.027 179.272 1.00 98.90 150 ASP F C 1
ATOM 15987 O O . ASP F 5 153 ? 207.687 192.832 179.996 1.00 98.90 150 ASP F O 1
ATOM 15992 N N . LEU F 5 154 ? 207.969 191.853 177.987 1.00 89.81 151 LEU F N 1
ATOM 15993 C CA . LEU F 5 154 ? 206.805 192.535 177.441 1.00 89.81 151 LEU F CA 1
ATOM 15994 C C . LEU F 5 154 ? 205.496 191.991 177.996 1.00 89.81 151 LEU F C 1
ATOM 15995 O O . LEU F 5 154 ? 204.477 192.678 177.890 1.00 89.81 151 LEU F O 1
ATOM 16000 N N . SER F 5 155 ? 205.503 190.779 178.572 1.00 96.00 152 SER F N 1
ATOM 16001 C CA . SER F 5 155 ? 204.263 190.141 179.011 1.00 96.00 152 SER F CA 1
ATOM 16002 C C . SER F 5 155 ? 203.565 190.891 180.141 1.00 96.00 152 SER F C 1
ATOM 16003 O O . SER F 5 155 ? 202.334 190.837 180.239 1.00 96.00 152 SER F O 1
ATOM 16006 N N . HIS F 5 156 ? 204.314 191.598 180.995 1.00 98.75 153 HIS F N 1
ATOM 16007 C CA . HIS F 5 156 ? 203.681 192.232 182.150 1.00 98.75 153 HIS F CA 1
ATOM 16008 C C . HIS F 5 156 ? 202.917 193.489 181.759 1.00 98.75 153 HIS F C 1
ATOM 16009 O O . HIS F 5 156 ? 202.110 193.993 182.548 1.00 98.75 153 HIS F O 1
ATOM 16016 N N . ILE F 5 157 ? 203.156 194.012 180.563 1.00 99.44 154 ILE F N 1
ATOM 16017 C CA . ILE F 5 157 ? 202.580 195.291 180.177 1.00 99.44 154 ILE F CA 1
ATOM 16018 C C . ILE F 5 157 ? 201.201 195.054 179.572 1.00 99.44 154 ILE F C 1
ATOM 16019 O O . ILE F 5 157 ? 200.189 195.512 180.109 1.00 99.44 154 ILE F O 1
ATOM 16024 N N . GLY F 5 158 ? 201.156 194.322 178.463 1.00 87.35 155 GLY F N 1
ATOM 16025 C CA . GLY F 5 158 ? 199.919 193.972 177.792 1.00 87.35 155 GLY F CA 1
ATOM 16026 C C . GLY F 5 158 ? 200.030 192.593 177.190 1.00 87.35 155 GLY F C 1
ATOM 16027 O O . GLY F 5 158 ? 200.993 191.882 177.480 1.00 87.35 155 GLY F O 1
ATOM 16028 N N . ASP F 5 159 ? 199.062 192.182 176.367 1.00 76.58 156 ASP F N 1
ATOM 16029 C CA . ASP F 5 159 ? 199.023 190.803 175.898 1.00 76.58 156 ASP F CA 1
ATOM 16030 C C . ASP F 5 159 ? 199.360 190.612 174.426 1.00 76.58 156 ASP F C 1
ATOM 16031 O O . ASP F 5 159 ? 199.721 189.498 174.043 1.00 76.58 156 ASP F O 1
ATOM 16036 N N . ALA F 5 160 ? 199.234 191.634 173.590 1.00 71.66 157 ALA F N 1
ATOM 16037 C CA . ALA F 5 160 ? 199.665 191.488 172.211 1.00 71.66 157 ALA F CA 1
ATOM 16038 C C . ALA F 5 160 ? 201.091 192.006 172.061 1.00 71.66 157 ALA F C 1
ATOM 16039 O O . ALA F 5 160 ? 201.613 192.707 172.926 1.00 71.66 157 ALA F O 1
ATOM 16041 N N . VAL F 5 161 ? 201.719 191.656 170.938 1.00 79.51 158 VAL F N 1
ATOM 16042 C CA . VAL F 5 161 ? 203.059 192.112 170.566 1.00 79.51 158 VAL F CA 1
ATOM 16043 C C . VAL F 5 161 ? 203.062 192.268 169.052 1.00 79.51 158 VAL F C 1
ATOM 16044 O O . VAL F 5 161 ? 202.506 191.436 168.334 1.00 79.51 158 VAL F O 1
ATOM 16048 N N . VAL F 5 162 ? 203.674 193.347 168.563 1.00 92.32 159 VAL F N 1
ATOM 16049 C CA . VAL F 5 162 ? 203.846 193.553 167.129 1.00 92.32 159 VAL F CA 1
ATOM 16050 C C . VAL F 5 162 ? 205.316 193.361 166.759 1.00 92.32 159 VAL F C 1
ATOM 16051 O O . VAL F 5 162 ? 206.216 193.953 167.371 1.00 92.32 159 VAL F O 1
ATOM 16055 N N . ILE F 5 163 ? 205.545 192.485 165.787 1.00 98.12 160 ILE F N 1
ATOM 16056 C CA . ILE F 5 163 ? 206.859 192.188 165.238 1.00 98.12 160 ILE F CA 1
ATOM 16057 C C . ILE F 5 163 ? 207.038 193.061 164.006 1.00 98.12 160 ILE F C 1
ATOM 16058 O O . ILE F 5 163 ? 206.153 193.102 163.137 1.00 98.12 160 ILE F O 1
ATOM 16063 N N . SER F 5 164 ? 208.173 193.755 163.921 1.00 101.84 161 SER F N 1
ATOM 16064 C CA . SER F 5 164 ? 208.408 194.759 162.888 1.00 101.84 161 SER F CA 1
ATOM 16065 C C . SER F 5 164 ? 209.780 194.506 162.271 1.00 101.84 161 SER F C 1
ATOM 16066 O O . SER F 5 164 ? 210.793 194.997 162.774 1.00 101.84 161 SER F O 1
ATOM 16069 N N . CYS F 5 165 ? 209.815 193.742 161.185 1.00 111.03 162 CYS F N 1
ATOM 16070 C CA . CYS F 5 165 ? 211.057 193.380 160.522 1.00 111.03 162 CYS F CA 1
ATOM 16071 C C . CYS F 5 165 ? 211.333 194.355 159.382 1.00 111.03 162 CYS F C 1
ATOM 16072 O O . CYS F 5 165 ? 210.576 194.404 158.401 1.00 111.03 162 CYS F O 1
ATOM 16075 N N . ALA F 5 166 ? 212.419 195.115 159.528 1.00 111.62 163 ALA F N 1
ATOM 16076 C CA . ALA F 5 166 ? 212.947 196.111 158.602 1.00 111.62 163 ALA F CA 1
ATOM 16077 C C . ALA F 5 166 ? 214.337 195.662 158.152 1.00 111.62 163 ALA F C 1
ATOM 16078 O O . ALA F 5 166 ? 214.732 194.513 158.376 1.00 111.62 163 ALA F O 1
ATOM 16080 N N . LYS F 5 167 ? 215.071 196.572 157.494 1.00 109.96 164 LYS F N 1
ATOM 16081 C CA . LYS F 5 167 ? 216.260 196.177 156.736 1.00 109.96 164 LYS F CA 1
ATOM 16082 C C . LYS F 5 167 ? 217.402 195.701 157.630 1.00 109.96 164 LYS F C 1
ATOM 16083 O O . LYS F 5 167 ? 217.826 194.543 157.539 1.00 109.96 164 LYS F O 1
ATOM 16089 N N . ASP F 5 168 ? 217.930 196.579 158.485 1.00 108.93 165 ASP F N 1
ATOM 16090 C CA . ASP F 5 168 ? 219.100 196.200 159.272 1.00 108.93 165 ASP F CA 1
ATOM 16091 C C . ASP F 5 168 ? 218.720 195.252 160.399 1.00 108.93 165 ASP F C 1
ATOM 16092 O O . ASP F 5 168 ? 219.541 194.439 160.838 1.00 108.93 165 ASP F O 1
ATOM 16097 N N . GLY F 5 169 ? 217.490 195.331 160.866 1.00 110.70 166 GLY F N 1
ATOM 16098 C CA . GLY F 5 169 ? 217.107 194.572 162.026 1.00 110.70 166 GLY F CA 1
ATOM 16099 C C . GLY F 5 169 ? 215.619 194.445 162.188 1.00 110.70 166 GLY F C 1
ATOM 16100 O O . GLY F 5 169 ? 214.841 194.861 161.329 1.00 110.70 166 GLY F O 1
ATOM 16101 N N . VAL F 5 170 ? 215.243 193.864 163.323 1.00 108.13 167 VAL F N 1
ATOM 16102 C CA . VAL F 5 170 ? 213.856 193.639 163.694 1.00 108.13 167 VAL F CA 1
ATOM 16103 C C . VAL F 5 170 ? 213.592 194.473 164.948 1.00 108.13 167 VAL F C 1
ATOM 16104 O O . VAL F 5 170 ? 214.514 194.863 165.668 1.00 108.13 167 VAL F O 1
ATOM 16108 N N . LYS F 5 171 ? 212.318 194.770 165.194 1.00 99.51 168 LYS F N 1
ATOM 16109 C CA . LYS F 5 171 ? 211.912 195.603 166.316 1.00 99.51 168 LYS F CA 1
ATOM 16110 C C . LYS F 5 171 ? 210.587 195.092 166.854 1.00 99.51 168 LYS F C 1
ATOM 16111 O O . LYS F 5 171 ? 209.606 195.001 166.109 1.00 99.51 168 LYS F O 1
ATOM 16117 N N . PHE F 5 172 ? 210.554 194.771 168.144 1.00 96.20 169 PHE F N 1
ATOM 16118 C CA . PHE F 5 172 ? 209.366 194.225 168.791 1.00 96.20 169 PHE F CA 1
ATOM 16119 C C . PHE F 5 172 ? 208.752 195.323 169.646 1.00 96.20 169 PHE F C 1
ATOM 16120 O O . PHE F 5 172 ? 209.447 195.912 170.474 1.00 96.20 169 PHE F O 1
ATOM 16128 N N . SER F 5 173 ? 207.460 195.590 169.471 1.00 92.71 170 SER F N 1
ATOM 16129 C CA . SER F 5 173 ? 206.803 196.605 170.283 1.00 92.71 170 SER F CA 1
ATOM 16130 C C . SER F 5 173 ? 205.612 196.004 171.016 1.00 92.71 170 SER F C 1
ATOM 16131 O O . SER F 5 173 ? 204.976 195.061 170.534 1.00 92.71 170 SER F O 1
ATOM 16134 N N . ALA F 5 174 ? 205.317 196.562 172.192 1.00 89.02 171 ALA F N 1
ATOM 16135 C CA . ALA F 5 174 ? 204.192 196.096 172.992 1.00 89.02 171 ALA F CA 1
ATOM 16136 C C . ALA F 5 174 ? 203.705 197.220 173.890 1.00 89.02 171 ALA F C 1
ATOM 16137 O O . ALA F 5 174 ? 204.503 198.007 174.407 1.00 89.02 171 ALA F O 1
ATOM 16139 N N . SER F 5 175 ? 202.388 197.254 174.101 1.00 93.92 172 SER F N 1
ATOM 16140 C CA . SER F 5 175 ? 201.727 198.304 174.865 1.00 93.92 172 SER F CA 1
ATOM 16141 C C . SER F 5 175 ? 201.042 197.727 176.094 1.00 93.92 172 SER F C 1
ATOM 16142 O O . SER F 5 175 ? 201.212 196.559 176.439 1.00 93.92 172 SER F O 1
ATOM 16145 N N . GLY F 5 176 ? 200.298 198.593 176.770 1.00 102.53 173 GLY F N 1
ATOM 16146 C CA . GLY F 5 176 ? 199.528 198.205 177.932 1.00 102.53 173 GLY F CA 1
ATOM 16147 C C . GLY F 5 176 ? 199.217 199.418 178.782 1.00 102.53 173 GLY F C 1
ATOM 16148 O O . GLY F 5 176 ? 199.642 200.536 178.479 1.00 102.53 173 GLY F O 1
ATOM 16149 N N . GLU F 5 177 ? 198.487 199.168 179.877 1.00 114.76 174 GLU F N 1
ATOM 16150 C CA . GLU F 5 177 ? 197.978 200.252 180.720 1.00 114.76 174 GLU F CA 1
ATOM 16151 C C . GLU F 5 177 ? 199.095 201.009 181.432 1.00 114.76 174 GLU F C 1
ATOM 16152 O O . GLU F 5 177 ? 198.959 202.208 181.699 1.00 114.76 174 GLU F O 1
ATOM 16158 N N . LEU F 5 178 ? 200.203 200.338 181.737 1.00 112.34 175 LEU F N 1
ATOM 16159 C CA . LEU F 5 178 ? 201.381 200.989 182.285 1.00 112.34 175 LEU F CA 1
ATOM 16160 C C . LEU F 5 178 ? 202.377 201.402 181.203 1.00 112.34 175 LEU F C 1
ATOM 16161 O O . LEU F 5 178 ? 203.578 201.498 181.477 1.00 112.34 175 LEU F O 1
ATOM 16166 N N . GLY F 5 179 ? 201.902 201.669 179.986 1.00 107.01 176 GLY F N 1
ATOM 16167 C CA . GLY F 5 179 ? 202.754 202.276 178.981 1.00 107.01 176 GLY F CA 1
ATOM 16168 C C . GLY F 5 179 ? 203.116 201.359 177.835 1.00 107.01 176 GLY F C 1
ATOM 16169 O O . GLY F 5 179 ? 202.410 200.382 177.586 1.00 107.01 176 GLY F O 1
ATOM 16170 N N . ASN F 5 180 ? 204.210 201.652 177.129 1.00 110.80 177 ASN F N 1
ATOM 16171 C CA . ASN F 5 180 ? 204.632 200.816 176.012 1.00 110.80 177 ASN F CA 1
ATOM 16172 C C . ASN F 5 180 ? 206.148 200.859 175.849 1.00 110.80 177 ASN F C 1
ATOM 16173 O O . ASN F 5 180 ? 206.840 201.699 176.430 1.00 110.80 177 ASN F O 1
ATOM 16178 N N . GLY F 5 181 ? 206.656 199.927 175.042 1.00 103.75 178 GLY F N 1
ATOM 16179 C CA . GLY F 5 181 ? 208.082 199.876 174.770 1.00 103.75 178 GLY F CA 1
ATOM 16180 C C . GLY F 5 181 ? 208.407 198.972 173.604 1.00 103.75 178 GLY F C 1
ATOM 16181 O O . GLY F 5 181 ? 207.640 198.073 173.244 1.00 103.75 178 GLY F O 1
ATOM 16182 N N . ASN F 5 182 ? 209.582 199.216 173.019 1.00 105.59 179 ASN F N 1
ATOM 16183 C CA . ASN F 5 182 ? 210.062 198.389 171.922 1.00 105.59 179 ASN F CA 1
ATOM 16184 C C . ASN F 5 182 ? 211.469 197.910 172.260 1.00 105.59 179 ASN F C 1
ATOM 16185 O O . ASN F 5 182 ? 212.097 198.389 173.206 1.00 105.59 179 ASN F O 1
ATOM 16190 N N . ILE F 5 183 ? 211.933 196.924 171.502 1.00 98.63 180 ILE F N 1
ATOM 16191 C CA . ILE F 5 183 ? 213.314 196.455 171.546 1.00 98.63 180 ILE F CA 1
ATOM 16192 C C . ILE F 5 183 ? 213.784 196.283 170.108 1.00 98.63 180 ILE F C 1
ATOM 16193 O O . ILE F 5 183 ? 213.108 195.623 169.309 1.00 98.63 180 ILE F O 1
ATOM 16198 N N . LYS F 5 184 ? 214.915 196.899 169.773 1.00 98.12 181 LYS F N 1
ATOM 16199 C CA . LYS F 5 184 ? 215.537 196.792 168.463 1.00 98.12 181 LYS F CA 1
ATOM 16200 C C . LYS F 5 184 ? 216.554 195.661 168.444 1.00 98.12 181 LYS F C 1
ATOM 16201 O O . LYS F 5 184 ? 217.001 195.176 169.487 1.00 98.12 181 LYS F O 1
ATOM 16207 N N . LEU F 5 185 ? 216.922 195.258 167.230 1.00 103.27 182 LEU F N 1
ATOM 16208 C CA . LEU F 5 185 ? 217.970 194.274 167.016 1.00 103.27 182 LEU F CA 1
ATOM 16209 C C . LEU F 5 185 ? 218.482 194.464 165.598 1.00 103.27 182 LEU F C 1
ATOM 16210 O O . LEU F 5 185 ? 217.687 194.634 164.672 1.00 103.27 182 LEU F O 1
ATOM 16215 N N . SER F 5 186 ? 219.804 194.418 165.430 1.00 105.20 183 SER F N 1
ATOM 16216 C CA . SER F 5 186 ? 220.444 194.864 164.202 1.00 105.20 183 SER F CA 1
ATOM 16217 C C . SER F 5 186 ? 221.440 193.831 163.692 1.00 105.20 183 SER F C 1
ATOM 16218 O O . SER F 5 186 ? 221.993 193.042 164.462 1.00 105.20 183 SER F O 1
ATOM 16221 N N . GLN F 5 187 ? 221.664 193.853 162.375 1.00 106.40 184 GLN F N 1
ATOM 16222 C CA . GLN F 5 187 ? 222.672 192.997 161.761 1.00 106.40 184 GLN F CA 1
ATOM 16223 C C . GLN F 5 187 ? 224.063 193.454 162.176 1.00 106.40 184 GLN F C 1
ATOM 16224 O O . GLN F 5 187 ? 224.324 194.656 162.299 1.00 106.40 184 GLN F O 1
ATOM 16230 N N . THR F 5 188 ? 224.956 192.498 162.399 1.00 106.04 185 THR F N 1
ATOM 16231 C CA . THR F 5 188 ? 226.306 192.803 162.861 1.00 106.04 185 THR F CA 1
ATOM 16232 C C . THR F 5 188 ? 227.355 192.229 161.907 1.00 106.04 185 THR F C 1
ATOM 16233 O O . THR F 5 188 ? 228.559 192.382 162.116 1.00 106.04 185 THR F O 1
ATOM 16237 N N . GLU F 5 194 ? 229.654 183.153 167.275 1.00 138.85 191 GLU F N 1
ATOM 16238 C CA . GLU F 5 194 ? 228.842 183.090 166.064 1.00 138.85 191 GLU F CA 1
ATOM 16239 C C . GLU F 5 194 ? 227.349 183.051 166.396 1.00 138.85 191 GLU F C 1
ATOM 16240 O O . GLU F 5 194 ? 226.564 183.784 165.794 1.00 138.85 191 GLU F O 1
ATOM 16246 N N . GLU F 5 195 ? 226.963 182.220 167.368 1.00 130.72 192 GLU F N 1
ATOM 16247 C CA . GLU F 5 195 ? 225.552 181.983 167.648 1.00 130.72 192 GLU F CA 1
ATOM 16248 C C . GLU F 5 195 ? 224.891 183.110 168.428 1.00 130.72 192 GLU F C 1
ATOM 16249 O O . GLU F 5 195 ? 223.656 183.155 168.485 1.00 130.72 192 GLU F O 1
ATOM 16255 N N . GLU F 5 196 ? 225.664 184.011 169.032 1.00 123.93 193 GLU F N 1
ATOM 16256 C CA . GLU F 5 196 ? 225.109 185.177 169.702 1.00 123.93 193 GLU F CA 1
ATOM 16257 C C . GLU F 5 196 ? 224.775 186.302 168.728 1.00 123.93 193 GLU F C 1
ATOM 16258 O O . GLU F 5 196 ? 224.195 187.311 169.138 1.00 123.93 193 GLU F O 1
ATOM 16264 N N . ALA F 5 197 ? 225.117 186.148 167.452 1.00 109.21 194 ALA F N 1
ATOM 16265 C CA . ALA F 5 197 ? 224.675 187.084 166.438 1.00 109.21 194 ALA F CA 1
ATOM 16266 C C . ALA F 5 197 ? 223.190 186.887 166.150 1.00 109.21 194 ALA F C 1
ATOM 16267 O O . ALA F 5 197 ? 222.576 185.891 166.540 1.00 109.21 194 ALA F O 1
ATOM 16269 N N . VAL F 5 198 ? 222.608 187.858 165.454 1.00 96.56 195 VAL F N 1
ATOM 16270 C CA . VAL F 5 198 ? 221.211 187.804 165.044 1.00 96.56 195 VAL F CA 1
ATOM 16271 C C . VAL F 5 198 ? 221.202 187.993 163.533 1.00 96.56 195 VAL F C 1
ATOM 16272 O O . VAL F 5 198 ? 221.184 189.127 163.041 1.00 96.56 195 VAL F O 1
ATOM 16276 N N . THR F 5 199 ? 221.211 186.891 162.789 1.00 98.72 196 THR F N 1
ATOM 16277 C CA . THR F 5 199 ? 221.247 186.947 161.333 1.00 98.72 196 THR F CA 1
ATOM 16278 C C . THR F 5 199 ? 219.852 187.214 160.784 1.00 98.72 196 THR F C 1
ATOM 16279 O O . THR F 5 199 ? 218.893 186.518 161.136 1.00 98.72 196 THR F O 1
ATOM 16283 N N . ILE F 5 200 ? 219.743 188.222 159.920 1.00 106.43 197 ILE F N 1
ATOM 16284 C CA . ILE F 5 200 ? 218.458 188.725 159.453 1.00 106.43 197 ILE F CA 1
ATOM 16285 C C . ILE F 5 200 ? 218.467 188.768 157.932 1.00 106.43 197 ILE F C 1
ATOM 16286 O O . ILE F 5 200 ? 219.193 189.569 157.334 1.00 106.43 197 ILE F O 1
ATOM 16291 N N . GLU F 5 201 ? 217.659 187.916 157.309 1.00 116.69 198 GLU F N 1
ATOM 16292 C CA . GLU F 5 201 ? 217.426 187.956 155.876 1.00 116.69 198 GLU F CA 1
ATOM 16293 C C . GLU F 5 201 ? 216.049 188.549 155.611 1.00 116.69 198 GLU F C 1
ATOM 16294 O O . GLU F 5 201 ? 215.058 188.145 156.233 1.00 116.69 198 GLU F O 1
ATOM 16300 N N . MET F 5 202 ? 215.993 189.497 154.673 1.00 123.59 199 MET F N 1
ATOM 16301 C CA . MET F 5 202 ? 214.770 190.237 154.378 1.00 123.59 199 MET F CA 1
ATOM 16302 C C . MET F 5 202 ? 214.636 190.429 152.877 1.00 123.59 199 MET F C 1
ATOM 16303 O O . MET F 5 202 ? 215.593 190.846 152.217 1.00 123.59 199 MET F O 1
ATOM 16308 N N . ASN F 5 203 ? 213.452 190.128 152.343 1.00 126.46 200 ASN F N 1
ATOM 16309 C CA . ASN F 5 203 ? 213.073 190.547 151.000 1.00 126.46 200 ASN F CA 1
ATOM 16310 C C . ASN F 5 203 ? 211.973 191.600 151.045 1.00 126.46 200 ASN F C 1
ATOM 16311 O O . ASN F 5 203 ? 212.140 192.682 150.473 1.00 126.46 200 ASN F O 1
ATOM 16316 N N . GLU F 5 204 ? 210.856 191.322 151.720 1.00 122.20 201 GLU F N 1
ATOM 16317 C CA . GLU F 5 204 ? 209.798 192.291 151.979 1.00 122.20 201 GLU F CA 1
ATOM 16318 C C . GLU F 5 204 ? 209.657 192.534 153.481 1.00 122.20 201 GLU F C 1
ATOM 16319 O O . GLU F 5 204 ? 209.763 191.591 154.268 1.00 122.20 201 GLU F O 1
ATOM 16325 N N . PRO F 5 205 ? 209.469 193.786 153.906 1.00 117.92 202 PRO F N 1
ATOM 16326 C CA . PRO F 5 205 ? 209.348 194.071 155.341 1.00 117.92 202 PRO F CA 1
ATOM 16327 C C . PRO F 5 205 ? 208.047 193.534 155.904 1.00 117.92 202 PRO F C 1
ATOM 16328 O O . PRO F 5 205 ? 207.057 193.368 155.190 1.00 117.92 202 PRO F O 1
ATOM 16332 N N . VAL F 5 206 ? 208.046 193.262 157.207 1.00 109.81 203 VAL F N 1
ATOM 16333 C CA . VAL F 5 206 ? 206.887 192.637 157.837 1.00 109.81 203 VAL F CA 1
ATOM 16334 C C . VAL F 5 206 ? 206.516 193.440 159.081 1.00 109.81 203 VAL F C 1
ATOM 16335 O O . VAL F 5 206 ? 207.381 194.008 159.750 1.00 109.81 203 VAL F O 1
ATOM 16339 N N . GLN F 5 207 ? 205.211 193.557 159.338 1.00 105.28 204 GLN F N 1
ATOM 16340 C CA . GLN F 5 207 ? 204.713 194.029 160.626 1.00 105.28 204 GLN F CA 1
ATOM 16341 C C . GLN F 5 207 ? 203.458 193.224 160.940 1.00 105.28 204 GLN F C 1
ATOM 16342 O O . GLN F 5 207 ? 202.517 193.235 160.141 1.00 105.28 204 GLN F O 1
ATOM 16348 N N . LEU F 5 208 ? 203.438 192.523 162.080 1.00 93.57 205 LEU F N 1
ATOM 16349 C CA . LEU F 5 208 ? 202.293 191.676 162.434 1.00 93.57 205 LEU F CA 1
ATOM 16350 C C . LEU F 5 208 ? 202.088 191.637 163.944 1.00 93.57 205 LEU F C 1
ATOM 16351 O O . LEU F 5 208 ? 202.965 192.014 164.713 1.00 93.57 205 LEU F O 1
ATOM 16356 N N . THR F 5 209 ? 200.915 191.151 164.374 1.00 84.18 206 THR F N 1
ATOM 16357 C CA . THR F 5 209 ? 200.519 191.145 165.784 1.00 84.18 206 THR F CA 1
ATOM 16358 C C . THR F 5 209 ? 200.194 189.727 166.240 1.00 84.18 206 THR F C 1
ATOM 16359 O O . THR F 5 209 ? 199.434 189.025 165.566 1.00 84.18 206 THR F O 1
ATOM 16363 N N . PHE F 5 210 ? 200.739 189.323 167.397 1.00 77.56 207 PHE F N 1
ATOM 16364 C CA . PHE F 5 210 ? 200.500 188.006 167.992 1.00 77.56 207 PHE F CA 1
ATOM 16365 C C . PHE F 5 210 ? 200.344 188.118 169.505 1.00 77.56 207 PHE F C 1
ATOM 16366 O O . PHE F 5 210 ? 200.961 188.972 170.143 1.00 77.56 207 PHE F O 1
ATOM 16374 N N . ALA F 5 211 ? 199.543 187.221 170.079 1.00 68.03 208 ALA F N 1
ATOM 16375 C CA . ALA F 5 211 ? 199.256 187.225 171.511 1.00 68.03 208 ALA F CA 1
ATOM 16376 C C . ALA F 5 211 ? 200.364 186.537 172.298 1.00 68.03 208 ALA F C 1
ATOM 16377 O O . ALA F 5 211 ? 201.025 185.629 171.795 1.00 68.03 208 ALA F O 1
ATOM 16379 N N . LEU F 5 212 ? 200.541 186.952 173.555 1.00 72.45 209 LEU F N 1
ATOM 16380 C CA . LEU F 5 212 ? 201.745 186.606 174.309 1.00 72.45 209 LEU F CA 1
ATOM 16381 C C . LEU F 5 212 ? 201.682 185.276 175.035 1.00 72.45 209 LEU F C 1
ATOM 16382 O O . LEU F 5 212 ? 202.747 184.704 175.297 1.00 72.45 209 LEU F O 1
ATOM 16387 N N . ARG F 5 213 ? 200.486 184.801 175.408 1.00 73.37 210 ARG F N 1
ATOM 16388 C CA . ARG F 5 213 ? 200.366 183.536 176.139 1.00 73.37 210 ARG F CA 1
ATOM 16389 C C . ARG F 5 213 ? 200.872 182.366 175.297 1.00 73.37 210 ARG F C 1
ATOM 16390 O O . ARG F 5 213 ? 201.573 181.480 175.803 1.00 73.37 210 ARG F O 1
ATOM 16398 N N . TYR F 5 214 ? 200.592 182.395 173.993 1.00 69.30 211 TYR F N 1
ATOM 16399 C CA . TYR F 5 214 ? 201.122 181.378 173.097 1.00 69.30 211 TYR F CA 1
ATOM 16400 C C . TYR F 5 214 ? 202.636 181.476 172.955 1.00 69.30 211 TYR F C 1
ATOM 16401 O O . TYR F 5 214 ? 203.308 180.445 172.897 1.00 69.30 211 TYR F O 1
ATOM 16410 N N . LEU F 5 215 ? 203.196 182.686 172.926 1.00 64.70 212 LEU F N 1
ATOM 16411 C CA . LEU F 5 215 ? 204.645 182.815 172.793 1.00 64.70 212 LEU F CA 1
ATOM 16412 C C . LEU F 5 215 ? 205.372 182.387 174.058 1.00 64.70 212 LEU F C 1
ATOM 16413 O O . LEU F 5 215 ? 206.452 181.778 173.989 1.00 64.70 212 LEU F O 1
ATOM 16418 N N . ASN F 5 216 ? 204.781 182.659 175.213 1.00 68.63 213 ASN F N 1
ATOM 16419 C CA . ASN F 5 216 ? 205.338 182.183 176.467 1.00 68.63 213 ASN F CA 1
ATOM 16420 C C . ASN F 5 216 ? 205.103 180.695 176.681 1.00 68.63 213 ASN F C 1
ATOM 16421 O O . ASN F 5 216 ? 205.755 180.104 177.547 1.00 68.63 213 ASN F O 1
ATOM 16426 N N . PHE F 5 217 ? 204.185 180.079 175.928 1.00 60.10 214 PHE F N 1
ATOM 16427 C CA . PHE F 5 217 ? 204.180 178.620 175.815 1.00 60.10 214 PHE F CA 1
ATOM 16428 C C . PHE F 5 217 ? 205.295 178.121 174.905 1.00 60.10 214 PHE F C 1
ATOM 16429 O O . PHE F 5 217 ? 205.932 177.105 175.202 1.00 60.10 214 PHE F O 1
ATOM 16437 N N . PHE F 5 218 ? 205.543 178.826 173.795 1.00 56.96 215 PHE F N 1
ATOM 16438 C CA . PHE F 5 218 ? 206.522 178.369 172.807 1.00 56.96 215 PHE F CA 1
ATOM 16439 C C . PHE F 5 218 ? 207.945 178.431 173.346 1.00 56.96 215 PHE F C 1
ATOM 16440 O O . PHE F 5 218 ? 208.795 177.636 172.934 1.00 56.96 215 PHE F O 1
ATOM 16448 N N . THR F 5 219 ? 208.230 179.361 174.257 1.00 58.91 216 THR F N 1
ATOM 16449 C CA . THR F 5 219 ? 209.575 179.471 174.813 1.00 58.91 216 THR F CA 1
ATOM 16450 C C . THR F 5 219 ? 209.797 178.586 176.042 1.00 58.91 216 THR F C 1
ATOM 16451 O O . THR F 5 219 ? 210.652 178.909 176.872 1.00 58.91 216 THR F O 1
ATOM 16455 N N . LYS F 5 220 ? 209.053 177.484 176.175 1.00 52.62 217 LYS F N 1
ATOM 16456 C CA . LYS F 5 220 ? 209.289 176.524 177.250 1.00 52.62 217 LYS F CA 1
ATOM 16457 C C . LYS F 5 220 ? 210.374 175.515 176.913 1.00 52.62 217 LYS F C 1
ATOM 16458 O O . LYS F 5 220 ? 210.916 174.886 177.823 1.00 52.62 217 LYS F O 1
ATOM 16464 N N . ALA F 5 221 ? 210.689 175.331 175.632 1.00 50.63 218 ALA F N 1
ATOM 16465 C CA . ALA F 5 221 ? 211.655 174.335 175.191 1.00 50.63 218 ALA F CA 1
ATOM 16466 C C . ALA F 5 221 ? 213.022 174.937 174.912 1.00 50.63 218 ALA F C 1
ATOM 16467 O O . ALA F 5 221 ? 213.716 174.496 173.996 1.00 50.63 218 ALA F O 1
ATOM 16469 N N . THR F 5 222 ? 213.414 175.936 175.694 1.00 54.00 219 THR F N 1
ATOM 16470 C CA . THR F 5 222 ? 214.689 176.616 175.475 1.00 54.00 219 THR F CA 1
ATOM 16471 C C . THR F 5 222 ? 215.960 175.768 175.671 1.00 54.00 219 THR F C 1
ATOM 16472 O O . THR F 5 222 ? 216.923 176.007 174.924 1.00 54.00 219 THR F O 1
ATOM 16476 N N . PRO F 5 223 ? 216.059 174.791 176.592 1.00 48.18 220 PRO F N 1
ATOM 16477 C CA . PRO F 5 223 ? 217.309 174.012 176.669 1.00 48.18 220 PRO F CA 1
ATOM 16478 C C . PRO F 5 223 ? 217.592 173.066 175.512 1.00 48.18 220 PRO F C 1
ATOM 16479 O O . PRO F 5 223 ? 218.595 172.351 175.574 1.00 48.18 220 PRO F O 1
ATOM 16483 N N . LEU F 5 224 ? 216.780 173.021 174.460 1.00 55.33 221 LEU F N 1
ATOM 16484 C CA . LEU F 5 224 ? 217.048 172.084 173.376 1.00 55.33 221 LEU F CA 1
ATOM 16485 C C . LEU F 5 224 ? 218.162 172.558 172.455 1.00 55.33 221 LEU F C 1
ATOM 16486 O O . LEU F 5 224 ? 218.871 171.729 171.877 1.00 55.33 221 LEU F O 1
ATOM 16491 N N . SER F 5 225 ? 218.335 173.869 172.298 1.00 67.68 222 SER F N 1
ATOM 16492 C CA . SER F 5 225 ? 219.380 174.403 171.438 1.00 67.68 222 SER F CA 1
ATOM 16493 C C . SER F 5 225 ? 219.844 175.743 171.991 1.00 67.68 222 SER F C 1
ATOM 16494 O O . SER F 5 225 ? 219.461 176.154 173.090 1.00 67.68 222 SER F O 1
ATOM 16497 N N . SER F 5 226 ? 220.692 176.423 171.219 1.00 84.89 223 SER F N 1
ATOM 16498 C CA . SER F 5 226 ? 221.179 177.746 171.582 1.00 84.89 223 SER F CA 1
ATOM 16499 C C . SER F 5 226 ? 220.464 178.852 170.820 1.00 84.89 223 SER F C 1
ATOM 16500 O O . SER F 5 226 ? 220.127 179.887 171.405 1.00 84.89 223 SER F O 1
ATOM 16503 N N . THR F 5 227 ? 220.236 178.653 169.523 1.00 85.07 224 THR F N 1
ATOM 16504 C CA . THR F 5 227 ? 219.595 179.632 168.659 1.00 85.07 224 THR F CA 1
ATOM 16505 C C . THR F 5 227 ? 218.190 179.172 168.286 1.00 85.07 224 THR F C 1
ATOM 16506 O O . THR F 5 227 ? 217.837 177.995 168.410 1.00 85.07 224 THR F O 1
ATOM 16510 N N . VAL F 5 228 ? 217.371 180.132 167.862 1.00 76.86 225 VAL F N 1
ATOM 16511 C CA . VAL F 5 228 ? 215.998 179.881 167.451 1.00 76.86 225 VAL F CA 1
ATOM 16512 C C . VAL F 5 228 ? 215.749 180.600 166.136 1.00 76.86 225 VAL F C 1
ATOM 16513 O O . VAL F 5 228 ? 216.286 181.688 165.894 1.00 76.86 225 VAL F O 1
ATOM 16517 N N . THR F 5 229 ? 214.934 179.987 165.275 1.00 68.41 226 THR F N 1
ATOM 16518 C CA . THR F 5 229 ? 214.696 180.525 163.941 1.00 68.41 226 THR F CA 1
ATOM 16519 C C . THR F 5 229 ? 213.240 180.945 163.819 1.00 68.41 226 THR F C 1
ATOM 16520 O O . THR F 5 229 ? 212.333 180.137 164.044 1.00 68.41 226 THR F O 1
ATOM 16524 N N . LEU F 5 230 ? 213.020 182.206 163.467 1.00 75.80 227 LEU F N 1
ATOM 16525 C CA . LEU F 5 230 ? 211.685 182.765 163.316 1.00 75.80 227 LEU F CA 1
ATOM 16526 C C . LEU F 5 230 ? 211.442 183.106 161.855 1.00 75.80 227 LEU F C 1
ATOM 16527 O O . LEU F 5 230 ? 212.234 183.827 161.240 1.00 75.80 227 LEU F O 1
ATOM 16532 N N . SER F 5 231 ? 210.345 182.601 161.304 1.00 84.42 228 SER F N 1
ATOM 16533 C CA . SER F 5 231 ? 210.053 182.824 159.900 1.00 84.42 228 SER F CA 1
ATOM 16534 C C . SER F 5 231 ? 208.682 183.462 159.744 1.00 84.42 228 SER F C 1
ATOM 16535 O O . SER F 5 231 ? 207.690 182.988 160.323 1.00 84.42 228 SER F O 1
ATOM 16538 N N . MET F 5 232 ? 208.656 184.550 158.962 1.00 103.51 229 MET F N 1
ATOM 16539 C CA . MET F 5 232 ? 207.473 185.363 158.730 1.00 103.51 229 MET F CA 1
ATOM 16540 C C . MET F 5 232 ? 207.273 185.581 157.240 1.00 103.51 229 MET F C 1
ATOM 16541 O O . MET F 5 232 ? 208.215 185.545 156.445 1.00 103.51 229 MET F O 1
ATOM 16546 N N . SER F 5 233 ? 206.021 185.847 156.886 1.00 108.72 230 SER F N 1
ATOM 16547 C CA . SER F 5 233 ? 205.621 186.231 155.541 1.00 108.72 230 SER F CA 1
ATOM 16548 C C . SER F 5 233 ? 204.290 186.959 155.654 1.00 108.72 230 SER F C 1
ATOM 16549 O O . SER F 5 233 ? 203.756 187.141 156.751 1.00 108.72 230 SER F O 1
ATOM 16552 N N . ALA F 5 234 ? 203.760 187.381 154.508 1.00 108.54 231 ALA F N 1
ATOM 16553 C CA . ALA F 5 234 ? 202.471 188.052 154.461 1.00 108.54 231 ALA F CA 1
ATOM 16554 C C . ALA F 5 234 ? 201.348 187.099 154.861 1.00 108.54 231 ALA F C 1
ATOM 16555 O O . ALA F 5 234 ? 201.176 186.047 154.243 1.00 108.54 231 ALA F O 1
ATOM 16557 N N . ASP F 5 235 ? 200.621 187.465 155.925 1.00 103.76 232 ASP F N 1
ATOM 16558 C CA . ASP F 5 235 ? 199.335 186.884 156.370 1.00 103.76 232 ASP F CA 1
ATOM 16559 C C . ASP F 5 235 ? 199.364 185.369 156.635 1.00 103.76 232 ASP F C 1
ATOM 16560 O O . ASP F 5 235 ? 198.318 184.714 156.679 1.00 103.76 232 ASP F O 1
ATOM 16565 N N . VAL F 5 236 ? 200.543 184.803 156.851 1.00 92.64 233 VAL F N 1
ATOM 16566 C CA . VAL F 5 236 ? 200.640 183.374 157.135 1.00 92.64 233 VAL F CA 1
ATOM 16567 C C . VAL F 5 236 ? 200.934 183.213 158.618 1.00 92.64 233 VAL F C 1
ATOM 16568 O O . VAL F 5 236 ? 201.369 184.167 159.282 1.00 92.64 233 VAL F O 1
ATOM 16572 N N . PRO F 5 237 ? 200.654 182.036 159.183 1.00 77.48 234 PRO F N 1
ATOM 16573 C CA . PRO F 5 237 ? 201.093 181.743 160.557 1.00 77.48 234 PRO F CA 1
ATOM 16574 C C . PRO F 5 237 ? 202.609 181.778 160.710 1.00 77.48 234 PRO F C 1
ATOM 16575 O O . PRO F 5 237 ? 203.338 181.066 160.013 1.00 77.48 234 PRO F O 1
ATOM 16579 N N . LEU F 5 238 ? 203.068 182.673 161.594 1.00 67.62 235 LEU F N 1
ATOM 16580 C CA . LEU F 5 238 ? 204.438 182.716 162.097 1.00 67.62 235 LEU F CA 1
ATOM 16581 C C . LEU F 5 238 ? 204.931 181.343 162.523 1.00 67.62 235 LEU F C 1
ATOM 16582 O O . LEU F 5 238 ? 204.235 180.604 163.236 1.00 67.62 235 LEU F O 1
ATOM 16587 N N . VAL F 5 239 ? 206.146 181.012 162.083 1.00 64.24 236 VAL F N 1
ATOM 16588 C CA . VAL F 5 239 ? 206.752 179.716 162.355 1.00 64.24 236 VAL F CA 1
ATOM 16589 C C . VAL F 5 239 ? 207.923 179.907 163.305 1.00 64.24 236 VAL F C 1
ATOM 16590 O O . VAL F 5 239 ? 208.809 180.738 163.051 1.00 64.24 236 VAL F O 1
ATOM 16594 N N . VAL F 5 240 ? 207.930 179.134 164.387 1.00 53.62 237 VAL F N 1
ATOM 16595 C CA . VAL F 5 240 ? 209.049 179.091 165.320 1.00 53.62 237 VAL F CA 1
ATOM 16596 C C . VAL F 5 240 ? 209.701 177.725 165.193 1.00 53.62 237 VAL F C 1
ATOM 16597 O O . VAL F 5 240 ? 209.035 176.699 165.379 1.00 53.62 237 VAL F O 1
ATOM 16601 N N . GLU F 5 241 ? 211.000 177.701 164.895 1.00 51.93 238 GLU F N 1
ATOM 16602 C CA . GLU F 5 241 ? 211.682 176.465 164.547 1.00 51.93 238 GLU F CA 1
ATOM 16603 C C . GLU F 5 241 ? 212.935 176.272 165.391 1.00 51.93 238 GLU F C 1
ATOM 16604 O O . GLU F 5 241 ? 213.704 177.221 165.612 1.00 51.93 238 GLU F O 1
ATOM 16610 N N . TYR F 5 242 ? 213.122 175.033 165.874 1.00 50.63 239 TYR F N 1
ATOM 16611 C CA . TYR F 5 242 ? 214.309 174.615 166.610 1.00 50.63 239 TYR F CA 1
ATOM 16612 C C . TYR F 5 242 ? 214.876 173.386 165.921 1.00 50.63 239 TYR F C 1
ATOM 16613 O O . TYR F 5 242 ? 214.117 172.576 165.381 1.00 50.63 239 TYR F O 1
ATOM 16622 N N . LYS F 5 243 ? 216.189 173.198 166.019 1.00 55.24 240 LYS F N 1
ATOM 16623 C CA . LYS F 5 243 ? 216.848 172.003 165.512 1.00 55.24 240 LYS F CA 1
ATOM 16624 C C . LYS F 5 243 ? 217.494 171.232 166.655 1.00 55.24 240 LYS F C 1
ATOM 16625 O O . LYS F 5 243 ? 218.058 171.829 167.574 1.00 55.24 240 LYS F O 1
ATOM 16631 N N . ILE F 5 244 ? 217.401 169.906 166.599 1.00 64.42 241 ILE F N 1
ATOM 16632 C CA . ILE F 5 244 ? 218.022 169.011 167.567 1.00 64.42 241 ILE F CA 1
ATOM 16633 C C . ILE F 5 244 ? 219.097 168.219 166.839 1.00 64.42 241 ILE F C 1
ATOM 16634 O O . ILE F 5 244 ? 218.812 167.576 165.816 1.00 64.42 241 ILE F O 1
ATOM 16639 N N . ALA F 5 245 ? 220.307 168.206 167.413 1.00 81.00 242 ALA F N 1
ATOM 16640 C CA . ALA F 5 245 ? 221.555 167.873 166.727 1.00 81.00 242 ALA F CA 1
ATOM 16641 C C . ALA F 5 245 ? 221.619 166.438 166.229 1.00 81.00 242 ALA F C 1
ATOM 16642 O O . ALA F 5 245 ? 221.701 165.501 167.030 1.00 81.00 242 ALA F O 1
ATOM 16644 N N . ASP F 5 246 ? 221.557 166.277 164.902 1.00 88.29 243 ASP F N 1
ATOM 16645 C CA . ASP F 5 246 ? 221.529 164.995 164.186 1.00 88.29 243 ASP F CA 1
ATOM 16646 C C . ASP F 5 246 ? 220.383 164.085 164.632 1.00 88.29 243 ASP F C 1
ATOM 16647 O O . ASP F 5 246 ? 220.455 162.863 164.471 1.00 88.29 243 ASP F O 1
ATOM 16652 N N . MET F 5 247 ? 219.323 164.666 165.188 1.00 71.43 244 MET F N 1
ATOM 16653 C CA . MET F 5 247 ? 218.123 163.951 165.589 1.00 71.43 244 MET F CA 1
ATOM 16654 C C . MET F 5 247 ? 216.907 164.417 164.812 1.00 71.43 244 MET F C 1
ATOM 16655 O O . MET F 5 247 ? 216.121 163.594 164.341 1.00 71.43 244 MET F O 1
ATOM 16660 N N . GLY F 5 248 ? 216.736 165.727 164.658 1.00 58.53 245 GLY F N 1
ATOM 16661 C CA . GLY F 5 248 ? 215.585 166.192 163.916 1.00 58.53 245 GLY F CA 1
ATOM 16662 C C . GLY F 5 248 ? 215.232 167.619 164.235 1.00 58.53 245 GLY F C 1
ATOM 16663 O O . GLY F 5 248 ? 216.122 168.447 164.429 1.00 58.53 245 GLY F O 1
ATOM 16664 N N . HIS F 5 249 ? 213.943 167.928 164.315 1.00 45.29 246 HIS F N 1
ATOM 16665 C CA . HIS F 5 249 ? 213.573 169.307 164.597 1.00 45.29 246 HIS F CA 1
ATOM 16666 C C . HIS F 5 249 ? 212.251 169.364 165.346 1.00 45.29 246 HIS F C 1
ATOM 16667 O O . HIS F 5 249 ? 211.570 168.350 165.543 1.00 45.29 246 HIS F O 1
ATOM 16674 N N . LEU F 5 250 ? 211.887 170.587 165.735 1.00 39.94 247 LEU F N 1
ATOM 16675 C CA . LEU F 5 250 ? 210.664 170.851 166.484 1.00 39.94 247 LEU F CA 1
ATOM 16676 C C . LEU F 5 250 ? 210.116 172.204 166.056 1.00 39.94 247 LEU F C 1
ATOM 16677 O O . LEU F 5 250 ? 210.812 173.219 166.165 1.00 39.94 247 LEU F O 1
ATOM 16682 N N . LYS F 5 251 ? 208.874 172.226 165.565 1.00 39.92 248 LYS F N 1
ATOM 16683 C CA . LYS F 5 251 ? 208.278 173.441 165.025 1.00 39.92 248 LYS F CA 1
ATOM 16684 C C . LYS F 5 251 ? 206.951 173.721 165.703 1.00 39.92 248 LYS F C 1
ATOM 16685 O O . LYS F 5 251 ? 206.131 172.812 165.864 1.00 39.92 248 LYS F O 1
ATOM 16691 N N . TYR F 5 252 ? 206.739 174.985 166.074 1.00 47.16 249 TYR F N 1
ATOM 16692 C CA . TYR F 5 252 ? 205.431 175.499 166.448 1.00 47.16 249 TYR F CA 1
ATOM 16693 C C . TYR F 5 252 ? 204.929 176.454 165.368 1.00 47.16 249 TYR F C 1
ATOM 16694 O O . TYR F 5 252 ? 205.716 177.117 164.678 1.00 47.16 249 TYR F O 1
ATOM 16703 N N . TYR F 5 253 ? 203.601 176.526 165.251 1.00 50.37 250 TYR F N 1
ATOM 16704 C CA . TYR F 5 253 ? 202.908 177.314 164.239 1.00 50.37 250 TYR F CA 1
ATOM 16705 C C . TYR F 5 253 ? 201.823 178.134 164.908 1.00 50.37 250 TYR F C 1
ATOM 16706 O O . TYR F 5 253 ? 200.993 177.569 165.631 1.00 50.37 250 TYR F O 1
ATOM 16715 N N . LEU F 5 254 ? 201.790 179.447 164.635 1.00 57.22 251 LEU F N 1
ATOM 16716 C CA . LEU F 5 254 ? 200.770 180.322 165.212 1.00 57.22 251 LEU F CA 1
ATOM 16717 C C . LEU F 5 254 ? 200.299 181.347 164.192 1.00 57.22 251 LEU F C 1
ATOM 16718 O O . LEU F 5 254 ? 201.123 181.980 163.532 1.00 57.22 251 LEU F O 1
ATOM 16723 N N . ALA F 5 255 ? 198.943 181.552 164.095 1.00 65.09 252 ALA F N 1
ATOM 16724 C CA . ALA F 5 255 ? 198.298 182.417 163.111 1.00 65.09 252 ALA F CA 1
ATOM 16725 C C . ALA F 5 255 ? 198.218 183.861 163.602 1.00 65.09 252 ALA F C 1
ATOM 16726 O O . ALA F 5 255 ? 198.022 184.107 164.795 1.00 65.09 252 ALA F O 1
ATOM 16728 N N . PRO F 5 256 ? 198.355 184.845 162.695 1.00 75.03 253 PRO F N 1
ATOM 16729 C CA . PRO F 5 256 ? 198.287 186.250 163.118 1.00 75.03 253 PRO F CA 1
ATOM 16730 C C . PRO F 5 256 ? 196.869 186.725 163.374 1.00 75.03 253 PRO F C 1
ATOM 16731 O O . PRO F 5 256 ? 195.908 186.098 162.923 1.00 75.03 253 PRO F O 1
ATOM 16735 N N . LYS F 5 257 ? 196.731 187.841 164.080 1.00 81.47 254 LYS F N 1
ATOM 16736 C CA . LYS F 5 257 ? 195.435 188.449 164.326 1.00 81.47 254 LYS F CA 1
ATOM 16737 C C . LYS F 5 257 ? 195.049 189.337 163.151 1.00 81.47 254 LYS F C 1
ATOM 16738 O O . LYS F 5 257 ? 195.901 189.945 162.496 1.00 81.47 254 LYS F O 1
ATOM 16744 N N . ILE F 5 258 ? 193.750 189.404 162.889 1.00 87.27 255 ILE F N 1
ATOM 16745 C CA . ILE F 5 258 ? 193.235 190.188 161.781 1.00 87.27 255 ILE F CA 1
ATOM 16746 C C . ILE F 5 258 ? 192.563 191.448 162.312 1.00 87.27 255 ILE F C 1
ATOM 16747 O O . ILE F 5 258 ? 191.793 191.399 163.271 1.00 87.27 255 ILE F O 1
ATOM 16752 N N . MET G 5 4 ? 222.259 170.184 238.691 1.00 155.99 1 MET G N 1
ATOM 16753 C CA . MET G 5 4 ? 222.515 170.999 237.503 1.00 155.99 1 MET G CA 1
ATOM 16754 C C . MET G 5 4 ? 223.059 170.183 236.332 1.00 155.99 1 MET G C 1
ATOM 16755 O O . MET G 5 4 ? 224.125 169.574 236.427 1.00 155.99 1 MET G O 1
ATOM 16760 N N . PHE G 5 5 ? 222.334 170.192 235.217 1.00 158.54 2 PHE G N 1
ATOM 16761 C CA . PHE G 5 5 ? 222.779 169.560 233.983 1.00 158.54 2 PHE G CA 1
ATOM 16762 C C . PHE G 5 5 ? 223.333 170.604 233.025 1.00 158.54 2 PHE G C 1
ATOM 16763 O O . PHE G 5 5 ? 222.663 171.598 232.726 1.00 158.54 2 PHE G O 1
ATOM 16771 N N . GLU G 5 6 ? 224.540 170.353 232.526 1.00 155.34 3 GLU G N 1
ATOM 16772 C CA . GLU G 5 6 ? 225.155 171.212 231.524 1.00 155.34 3 GLU G CA 1
ATOM 16773 C C . GLU G 5 6 ? 225.778 170.342 230.441 1.00 155.34 3 GLU G C 1
ATOM 16774 O O . GLU G 5 6 ? 226.252 169.238 230.723 1.00 155.34 3 GLU G O 1
ATOM 16780 N N . ALA G 5 7 ? 225.776 170.842 229.204 1.00 140.66 4 ALA G N 1
ATOM 16781 C CA . ALA G 5 7 ? 226.307 170.111 228.065 1.00 140.66 4 ALA G CA 1
ATOM 16782 C C . ALA G 5 7 ? 226.768 171.096 227.006 1.00 140.66 4 ALA G C 1
ATOM 16783 O O . ALA G 5 7 ? 226.211 172.185 226.866 1.00 140.66 4 ALA G O 1
ATOM 16785 N N . ARG G 5 8 ? 227.794 170.698 226.258 1.00 135.14 5 ARG G N 1
ATOM 16786 C CA . ARG G 5 8 ? 228.333 171.509 225.173 1.00 135.14 5 ARG G CA 1
ATOM 16787 C C . ARG G 5 8 ? 228.590 170.626 223.966 1.00 135.14 5 ARG G C 1
ATOM 16788 O O . ARG G 5 8 ? 229.328 169.641 224.062 1.00 135.14 5 ARG G O 1
ATOM 16796 N N . LEU G 5 9 ? 228.001 170.984 222.830 1.00 131.43 6 LEU G N 1
ATOM 16797 C CA . LEU G 5 9 ? 228.250 170.286 221.575 1.00 131.43 6 LEU G CA 1
ATOM 16798 C C . LEU G 5 9 ? 228.727 171.311 220.556 1.00 131.43 6 LEU G C 1
ATOM 16799 O O . LEU G 5 9 ? 227.976 172.219 220.181 1.00 131.43 6 LEU G O 1
ATOM 16804 N N . VAL G 5 10 ? 229.985 171.178 220.128 1.00 125.89 7 VAL G N 1
ATOM 16805 C CA . VAL G 5 10 ? 230.569 172.168 219.232 1.00 125.89 7 VAL G CA 1
ATOM 16806 C C . VAL G 5 10 ? 230.253 171.876 217.775 1.00 125.89 7 VAL G C 1
ATOM 16807 O O . VAL G 5 10 ? 230.545 172.708 216.909 1.00 125.89 7 VAL G O 1
ATOM 16811 N N . GLN G 5 11 ? 229.692 170.713 217.478 1.00 119.32 8 GLN G N 1
ATOM 16812 C CA . GLN G 5 11 ? 229.035 170.475 216.196 1.00 119.32 8 GLN G CA 1
ATOM 16813 C C . GLN G 5 11 ? 227.520 170.641 216.344 1.00 119.32 8 GLN G C 1
ATOM 16814 O O . GLN G 5 11 ? 226.746 169.687 216.301 1.00 119.32 8 GLN G O 1
ATOM 16820 N N . GLY G 5 12 ? 227.106 171.894 216.544 1.00 118.92 9 GLY G N 1
ATOM 16821 C CA . GLY G 5 12 ? 225.702 172.194 216.764 1.00 118.92 9 GLY G CA 1
ATOM 16822 C C . GLY G 5 12 ? 224.830 172.038 215.536 1.00 118.92 9 GLY G C 1
ATOM 16823 O O . GLY G 5 12 ? 223.631 171.762 215.676 1.00 118.92 9 GLY G O 1
ATOM 16824 N N . SER G 5 13 ? 225.418 172.199 214.342 1.00 119.98 10 SER G N 1
ATOM 16825 C CA . SER G 5 13 ? 224.695 172.048 213.081 1.00 119.98 10 SER G CA 1
ATOM 16826 C C . SER G 5 13 ? 224.081 170.664 212.949 1.00 119.98 10 SER G C 1
ATOM 16827 O O . SER G 5 13 ? 222.944 170.537 212.465 1.00 119.98 10 SER G O 1
ATOM 16830 N N . ILE G 5 14 ? 224.823 169.639 213.405 1.00 118.67 11 ILE G N 1
ATOM 16831 C CA . ILE G 5 14 ? 224.339 168.259 213.516 1.00 118.67 11 ILE G CA 1
ATOM 16832 C C . ILE G 5 14 ? 223.000 168.210 214.238 1.00 118.67 11 ILE G C 1
ATOM 16833 O O . ILE G 5 14 ? 222.027 167.628 213.737 1.00 118.67 11 ILE G O 1
ATOM 16838 N N . LEU G 5 15 ? 222.916 168.894 215.388 1.00 121.14 12 LEU G N 1
ATOM 16839 C CA . LEU G 5 15 ? 221.689 168.878 216.173 1.00 121.14 12 LEU G CA 1
ATOM 16840 C C . LEU G 5 15 ? 220.541 169.552 215.444 1.00 121.14 12 LEU G C 1
ATOM 16841 O O . LEU G 5 15 ? 219.398 169.086 215.554 1.00 121.14 12 LEU G O 1
ATOM 16846 N N . LYS G 5 16 ? 220.843 170.584 214.641 1.00 120.85 13 LYS G N 1
ATOM 16847 C CA . LYS G 5 16 ? 219.831 171.193 213.785 1.00 120.85 13 LYS G CA 1
ATOM 16848 C C . LYS G 5 16 ? 219.256 170.163 212.828 1.00 120.85 13 LYS G C 1
ATOM 16849 O O . LYS G 5 16 ? 218.032 169.983 212.751 1.00 120.85 13 LYS G O 1
ATOM 16855 N N . LYS G 5 17 ? 220.141 169.396 212.183 1.00 121.80 14 LYS G N 1
ATOM 16856 C CA . LYS G 5 17 ? 219.689 168.329 211.302 1.00 121.80 14 LYS G CA 1
ATOM 16857 C C . LYS G 5 17 ? 218.993 167.231 212.089 1.00 121.80 14 LYS G C 1
ATOM 16858 O O . LYS G 5 17 ? 218.024 166.641 211.592 1.00 121.80 14 LYS G O 1
ATOM 16864 N N . VAL G 5 18 ? 219.440 167.001 213.335 1.00 121.07 15 VAL G N 1
ATOM 16865 C CA . VAL G 5 18 ? 218.771 166.058 214.230 1.00 121.07 15 VAL G CA 1
ATOM 16866 C C . VAL G 5 18 ? 217.343 166.509 214.485 1.00 121.07 15 VAL G C 1
ATOM 16867 O O . VAL G 5 18 ? 216.397 165.711 214.420 1.00 121.07 15 VAL G O 1
ATOM 16871 N N . LEU G 5 19 ? 217.154 167.811 214.675 1.00 122.32 16 LEU G N 1
ATOM 16872 C CA . LEU G 5 19 ? 215.801 168.288 214.884 1.00 122.32 16 LEU G CA 1
ATOM 16873 C C . LEU G 5 19 ? 215.050 168.332 213.567 1.00 122.32 16 LEU G C 1
ATOM 16874 O O . LEU G 5 19 ? 213.824 168.156 213.548 1.00 122.32 16 LEU G O 1
ATOM 16879 N N . GLU G 5 20 ? 215.787 168.435 212.456 1.00 122.68 17 GLU G N 1
ATOM 16880 C CA . GLU G 5 20 ? 215.193 168.256 211.141 1.00 122.68 17 GLU G CA 1
ATOM 16881 C C . GLU G 5 20 ? 214.803 166.815 210.878 1.00 122.68 17 GLU G C 1
ATOM 16882 O O . GLU G 5 20 ? 214.065 166.561 209.923 1.00 122.68 17 GLU G O 1
ATOM 16888 N N . ALA G 5 21 ? 215.273 165.874 211.696 1.00 118.88 18 ALA G N 1
ATOM 16889 C CA . ALA G 5 21 ? 214.753 164.519 211.653 1.00 118.88 18 ALA G CA 1
ATOM 16890 C C . ALA G 5 21 ? 213.361 164.421 212.257 1.00 118.88 18 ALA G C 1
ATOM 16891 O O . ALA G 5 21 ? 212.583 163.551 211.853 1.00 118.88 18 ALA G O 1
ATOM 16893 N N . LEU G 5 22 ? 213.019 165.303 213.194 1.00 125.01 19 LEU G N 1
ATOM 16894 C CA . LEU G 5 22 ? 211.801 165.123 213.978 1.00 125.01 19 LEU G CA 1
ATOM 16895 C C . LEU G 5 22 ? 210.701 166.113 213.644 1.00 125.01 19 LEU G C 1
ATOM 16896 O O . LEU G 5 22 ? 209.536 165.717 213.607 1.00 125.01 19 LEU G O 1
ATOM 16901 N N . LYS G 5 23 ? 211.053 167.370 213.337 1.00 133.63 20 LYS G N 1
ATOM 16902 C CA . LYS G 5 23 ? 210.100 168.483 213.313 1.00 133.63 20 LYS G CA 1
ATOM 16903 C C . LYS G 5 23 ? 209.007 168.358 212.253 1.00 133.63 20 LYS G C 1
ATOM 16904 O O . LYS G 5 23 ? 208.015 169.091 212.318 1.00 133.63 20 LYS G O 1
ATOM 16910 N N . ASP G 5 24 ? 209.161 167.462 211.282 1.00 150.86 21 ASP G N 1
ATOM 16911 C CA . ASP G 5 24 ? 208.051 167.124 210.404 1.00 150.86 21 ASP G CA 1
ATOM 16912 C C . ASP G 5 24 ? 207.454 165.767 210.730 1.00 150.86 21 ASP G C 1
ATOM 16913 O O . ASP G 5 24 ? 206.343 165.465 210.284 1.00 150.86 21 ASP G O 1
ATOM 16918 N N . LEU G 5 25 ? 208.174 164.945 211.496 1.00 136.94 22 LEU G N 1
ATOM 16919 C CA . LEU G 5 25 ? 207.760 163.574 211.753 1.00 136.94 22 LEU G CA 1
ATOM 16920 C C . LEU G 5 25 ? 206.927 163.467 213.031 1.00 136.94 22 LEU G C 1
ATOM 16921 O O . LEU G 5 25 ? 205.760 163.071 212.973 1.00 136.94 22 LEU G O 1
ATOM 16926 N N . ILE G 5 26 ? 207.497 163.837 214.187 1.00 132.09 23 ILE G N 1
ATOM 16927 C CA . ILE G 5 26 ? 206.788 163.882 215.466 1.00 132.09 23 ILE G CA 1
ATOM 16928 C C . ILE G 5 26 ? 206.907 165.295 216.024 1.00 132.09 23 ILE G C 1
ATOM 16929 O O . ILE G 5 26 ? 207.957 165.930 215.895 1.00 132.09 23 ILE G O 1
ATOM 16934 N N . ASN G 5 27 ? 205.834 165.793 216.645 1.00 132.60 24 ASN G N 1
ATOM 16935 C CA . ASN G 5 27 ? 205.805 167.174 217.122 1.00 132.60 24 ASN G CA 1
ATOM 16936 C C . ASN G 5 27 ? 206.117 167.309 218.614 1.00 132.60 24 ASN G C 1
ATOM 16937 O O . ASN G 5 27 ? 206.733 168.296 219.025 1.00 132.60 24 ASN G O 1
ATOM 16942 N N . GLU G 5 28 ? 205.699 166.345 219.433 1.00 132.62 25 GLU G N 1
ATOM 16943 C CA . GLU G 5 28 ? 205.873 166.382 220.884 1.00 132.62 25 GLU G CA 1
ATOM 16944 C C . GLU G 5 28 ? 206.545 165.095 221.334 1.00 132.62 25 GLU G C 1
ATOM 16945 O O . GLU G 5 28 ? 206.183 164.013 220.855 1.00 132.62 25 GLU G O 1
ATOM 16951 N N . ALA G 5 29 ? 207.499 165.193 222.265 1.00 131.28 26 ALA G N 1
ATOM 16952 C CA . ALA G 5 29 ? 208.121 163.992 222.817 1.00 131.28 26 ALA G CA 1
ATOM 16953 C C . ALA G 5 29 ? 208.671 164.269 224.208 1.00 131.28 26 ALA G C 1
ATOM 16954 O O . ALA G 5 29 ? 208.528 165.363 224.760 1.00 131.28 26 ALA G O 1
ATOM 16956 N N . CYS G 5 30 ? 209.308 163.242 224.765 1.00 134.52 27 CYS G N 1
ATOM 16957 C CA . CYS G 5 30 ? 209.952 163.296 226.069 1.00 134.52 27 CYS G CA 1
ATOM 16958 C C . CYS G 5 30 ? 211.429 162.983 225.901 1.00 134.52 27 CYS G C 1
ATOM 16959 O O . CYS G 5 30 ? 211.793 162.039 225.191 1.00 134.52 27 CYS G O 1
ATOM 16962 N N . TRP G 5 31 ? 212.270 163.777 226.557 1.00 132.09 28 TRP G N 1
ATOM 16963 C CA . TRP G 5 31 ? 213.722 163.667 226.458 1.00 132.09 28 TRP G CA 1
ATOM 16964 C C . TRP G 5 31 ? 214.248 163.034 227.739 1.00 132.09 28 TRP G C 1
ATOM 16965 O O . TRP G 5 31 ? 213.908 163.480 228.841 1.00 132.09 28 TRP G O 1
ATOM 16976 N N . ASP G 5 32 ? 215.078 161.996 227.604 1.00 122.09 29 ASP G N 1
ATOM 16977 C CA . ASP G 5 32 ? 215.699 161.370 228.764 1.00 122.09 29 ASP G CA 1
ATOM 16978 C C . ASP G 5 32 ? 217.175 161.743 228.827 1.00 122.09 29 ASP G C 1
ATOM 16979 O O . ASP G 5 32 ? 217.905 161.620 227.833 1.00 122.09 29 ASP G O 1
ATOM 16984 N N . ILE G 5 33 ? 217.602 162.200 230.004 1.00 127.93 30 ILE G N 1
ATOM 16985 C CA . ILE G 5 33 ? 218.958 162.655 230.268 1.00 127.93 30 ILE G CA 1
ATOM 16986 C C . ILE G 5 33 ? 219.511 161.839 231.427 1.00 127.93 30 ILE G C 1
ATOM 16987 O O . ILE G 5 33 ? 218.989 161.904 232.548 1.00 127.93 30 ILE G O 1
ATOM 16992 N N . SER G 5 34 ? 220.571 161.086 231.156 1.00 125.01 31 SER G N 1
ATOM 16993 C CA . SER G 5 34 ? 221.357 160.431 232.185 1.00 125.01 31 SER G CA 1
ATOM 16994 C C . SER G 5 34 ? 222.814 160.802 231.937 1.00 125.01 31 SER G C 1
ATOM 16995 O O . SER G 5 34 ? 223.117 161.687 231.131 1.00 125.01 31 SER G O 1
ATOM 16998 N N . SER G 5 35 ? 223.730 160.137 232.641 1.00 121.28 32 SER G N 1
ATOM 16999 C CA . SER G 5 35 ? 225.152 160.336 232.374 1.00 121.28 32 SER G CA 1
ATOM 17000 C C . SER G 5 35 ? 225.574 159.751 231.033 1.00 121.28 32 SER G C 1
ATOM 17001 O O . SER G 5 35 ? 226.583 160.186 230.468 1.00 121.28 32 SER G O 1
ATOM 17004 N N . SER G 5 36 ? 224.827 158.766 230.526 1.00 117.61 33 SER G N 1
ATOM 17005 C CA . SER G 5 36 ? 225.147 158.144 229.249 1.00 117.61 33 SER G CA 1
ATOM 17006 C C . SER G 5 36 ? 225.003 159.122 228.088 1.00 117.61 33 SER G C 1
ATOM 17007 O O . SER G 5 36 ? 225.773 159.060 227.125 1.00 117.61 33 SER G O 1
ATOM 17010 N N . GLY G 5 37 ? 224.038 160.026 228.165 1.00 117.78 34 GLY G N 1
ATOM 17011 C CA . GLY G 5 37 ? 223.849 161.031 227.145 1.00 117.78 34 GLY G CA 1
ATOM 17012 C C . GLY G 5 37 ? 222.377 161.333 226.976 1.00 117.78 34 GLY G C 1
ATOM 17013 O O . GLY G 5 37 ? 221.601 161.246 227.921 1.00 117.78 34 GLY G O 1
ATOM 17014 N N . VAL G 5 38 ? 222.017 161.673 225.749 1.00 113.46 35 VAL G N 1
ATOM 17015 C CA . VAL G 5 38 ? 220.656 162.082 225.420 1.00 113.46 35 VAL G CA 1
ATOM 17016 C C . VAL G 5 38 ? 219.943 160.936 224.718 1.00 113.46 35 VAL G C 1
ATOM 17017 O O . VAL G 5 38 ? 220.491 160.306 223.798 1.00 113.46 35 VAL G O 1
ATOM 17021 N N . ASN G 5 39 ? 218.708 160.665 225.139 1.00 110.03 36 ASN G N 1
ATOM 17022 C CA . ASN G 5 39 ? 217.976 159.513 224.638 1.00 110.03 36 ASN G CA 1
ATOM 17023 C C . ASN G 5 39 ? 216.536 159.893 224.326 1.00 110.03 36 ASN G C 1
ATOM 17024 O O . ASN G 5 39 ? 215.902 160.632 225.091 1.00 110.03 36 ASN G O 1
ATOM 17029 N N . LEU G 5 40 ? 216.023 159.363 223.210 1.00 108.26 37 LEU G N 1
ATOM 17030 C CA . LEU G 5 40 ? 214.638 159.567 222.785 1.00 108.26 37 LEU G CA 1
ATOM 17031 C C . LEU G 5 40 ? 214.069 158.262 222.261 1.00 108.26 37 LEU G C 1
ATOM 17032 O O . LEU G 5 40 ? 214.660 157.645 221.371 1.00 108.26 37 LEU G O 1
ATOM 17037 N N . GLN G 5 41 ? 212.917 157.852 222.793 1.00 100.65 38 GLN G N 1
ATOM 17038 C CA . GLN G 5 41 ? 212.221 156.653 222.327 1.00 100.65 38 GLN G CA 1
ATOM 17039 C C . GLN G 5 41 ? 210.738 156.978 222.235 1.00 100.65 38 GLN G C 1
ATOM 17040 O O . GLN G 5 41 ? 209.991 156.726 223.185 1.00 100.65 38 GLN G O 1
ATOM 17046 N N . SER G 5 42 ? 210.299 157.481 221.082 1.00 108.18 39 SER G N 1
ATOM 17047 C CA . SER G 5 42 ? 208.965 158.047 220.954 1.00 108.18 39 SER G CA 1
ATOM 17048 C C . SER G 5 42 ? 208.124 157.273 219.945 1.00 108.18 39 SER G C 1
ATOM 17049 O O . SER G 5 42 ? 208.640 156.508 219.121 1.00 108.18 39 SER G O 1
ATOM 17052 N N . MET G 5 43 ? 206.813 157.479 220.041 1.00 119.75 40 MET G N 1
ATOM 17053 C CA . MET G 5 43 ? 205.822 156.990 219.096 1.00 119.75 40 MET G CA 1
ATOM 17054 C C . MET G 5 43 ? 205.248 158.174 218.322 1.00 119.75 40 MET G C 1
ATOM 17055 O O . MET G 5 43 ? 205.183 159.295 218.831 1.00 119.75 40 MET G O 1
ATOM 17060 N N . ASP G 5 44 ? 204.848 157.923 217.076 1.00 130.01 41 ASP G N 1
ATOM 17061 C CA . ASP G 5 44 ? 204.282 158.966 216.230 1.00 130.01 41 ASP G CA 1
ATOM 17062 C C . ASP G 5 44 ? 202.776 159.073 216.466 1.00 130.01 41 ASP G C 1
ATOM 17063 O O . ASP G 5 44 ? 202.224 158.519 217.419 1.00 130.01 41 ASP G O 1
ATOM 17068 N N . SER G 5 45 ? 202.098 159.803 215.578 1.00 129.71 42 SER G N 1
ATOM 17069 C CA . SER G 5 45 ? 200.699 160.151 215.768 1.00 129.71 42 SER G CA 1
ATOM 17070 C C . SER G 5 45 ? 199.771 159.106 215.170 1.00 129.71 42 SER G C 1
ATOM 17071 O O . SER G 5 45 ? 198.690 158.851 215.712 1.00 129.71 42 SER G O 1
ATOM 17074 N N . SER G 5 46 ? 200.170 158.489 214.060 1.00 133.87 43 SER G N 1
ATOM 17075 C CA . SER G 5 46 ? 199.379 157.438 213.433 1.00 133.87 43 SER G CA 1
ATOM 17076 C C . SER G 5 46 ? 199.732 156.047 213.954 1.00 133.87 43 SER G C 1
ATOM 17077 O O . SER G 5 46 ? 199.319 155.054 213.344 1.00 133.87 43 SER G O 1
ATOM 17080 N N . HIS G 5 47 ? 200.504 155.972 215.049 1.00 144.10 44 HIS G N 1
ATOM 17081 C CA . HIS G 5 47 ? 200.717 154.757 215.849 1.00 144.10 44 HIS G CA 1
ATOM 17082 C C . HIS G 5 47 ? 201.396 153.649 215.041 1.00 144.10 44 HIS G C 1
ATOM 17083 O O . HIS G 5 47 ? 201.039 152.473 215.128 1.00 144.10 44 HIS G O 1
ATOM 17090 N N . VAL G 5 48 ? 202.385 154.024 214.240 1.00 131.96 45 VAL G N 1
ATOM 17091 C CA . VAL G 5 48 ? 203.129 153.080 213.421 1.00 131.96 45 VAL G CA 1
ATOM 17092 C C . VAL G 5 48 ? 204.610 153.090 213.768 1.00 131.96 45 VAL G C 1
ATOM 17093 O O . VAL G 5 48 ? 205.169 152.067 214.167 1.00 131.96 45 VAL G O 1
ATOM 17097 N N . SER G 5 49 ? 205.257 154.241 213.645 1.00 117.85 46 SER G N 1
ATOM 17098 C CA . SER G 5 49 ? 206.708 154.318 213.697 1.00 117.85 46 SER G CA 1
ATOM 17099 C C . SER G 5 49 ? 207.217 154.358 215.130 1.00 117.85 46 SER G C 1
ATOM 17100 O O . SER G 5 49 ? 206.769 155.168 215.944 1.00 117.85 46 SER G O 1
ATOM 17103 N N . LEU G 5 50 ? 208.181 153.493 215.422 1.00 107.47 47 LEU G N 1
ATOM 17104 C CA . LEU G 5 50 ? 208.971 153.603 216.642 1.00 107.47 47 LEU G CA 1
ATOM 17105 C C . LEU G 5 50 ? 210.236 154.393 216.331 1.00 107.47 47 LEU G C 1
ATOM 17106 O O . LEU G 5 50 ? 211.083 153.934 215.555 1.00 107.47 47 LEU G O 1
ATOM 17111 N N . VAL G 5 51 ? 210.354 155.583 216.920 1.00 100.40 48 VAL G N 1
ATOM 17112 C CA . VAL G 5 51 ? 211.423 156.526 216.607 1.00 100.40 48 VAL G CA 1
ATOM 17113 C C . VAL G 5 51 ? 212.424 156.509 217.751 1.00 100.40 48 VAL G C 1
ATOM 17114 O O . VAL G 5 51 ? 212.070 156.824 218.892 1.00 100.40 48 VAL G O 1
ATOM 17118 N N . GLN G 5 52 ? 213.665 156.127 217.458 1.00 101.38 49 GLN G N 1
ATOM 17119 C CA . GLN G 5 52 ? 214.685 156.005 218.491 1.00 101.38 49 GLN G CA 1
ATOM 17120 C C . GLN G 5 52 ? 215.897 156.840 218.110 1.00 101.38 49 GLN G C 1
ATOM 17121 O O . GLN G 5 52 ? 216.350 156.796 216.964 1.00 101.38 49 GLN G O 1
ATOM 17127 N N . LEU G 5 53 ? 216.417 157.588 219.077 1.00 105.34 50 LEU G N 1
ATOM 17128 C CA . LEU G 5 53 ? 217.569 158.453 218.886 1.00 105.34 50 LEU G CA 1
ATOM 17129 C C . LEU G 5 53 ? 218.494 158.345 220.084 1.00 105.34 50 LEU G C 1
ATOM 17130 O O . LEU G 5 53 ? 218.060 158.514 221.230 1.00 105.34 50 LEU G O 1
ATOM 17135 N N . THR G 5 54 ? 219.773 158.088 219.814 1.00 108.14 51 THR G N 1
ATOM 17136 C CA . THR G 5 54 ? 220.773 157.981 220.863 1.00 108.14 51 THR G CA 1
ATOM 17137 C C . THR G 5 54 ? 221.950 158.891 220.552 1.00 108.14 51 THR G C 1
ATOM 17138 O O . THR G 5 54 ? 222.501 158.844 219.445 1.00 108.14 51 THR G O 1
ATOM 17142 N N . LEU G 5 55 ? 222.312 159.727 221.533 1.00 112.33 52 LEU G N 1
ATOM 17143 C CA . LEU G 5 55 ? 223.572 160.461 221.551 1.00 112.33 52 LEU G CA 1
ATOM 17144 C C . LEU G 5 55 ? 224.311 160.048 222.815 1.00 112.33 52 LEU G C 1
ATOM 17145 O O . LEU G 5 55 ? 223.773 160.200 223.918 1.00 112.33 52 LEU G O 1
ATOM 17150 N N . ARG G 5 56 ? 225.530 159.532 222.666 1.00 120.19 53 ARG G N 1
ATOM 17151 C CA . ARG G 5 56 ? 226.294 159.115 223.836 1.00 120.19 53 ARG G CA 1
ATOM 17152 C C . ARG G 5 56 ? 227.309 160.179 224.240 1.00 120.19 53 ARG G C 1
ATOM 17153 O O . ARG G 5 56 ? 227.907 160.859 223.403 1.00 120.19 53 ARG G O 1
ATOM 17161 N N . SER G 5 57 ? 227.533 160.283 225.550 1.00 126.91 54 SER G N 1
ATOM 17162 C CA . SER G 5 57 ? 228.359 161.355 226.091 1.00 126.91 54 SER G CA 1
ATOM 17163 C C . SER G 5 57 ? 229.855 161.097 225.977 1.00 126.91 54 SER G C 1
ATOM 17164 O O . SER G 5 57 ? 230.643 161.953 226.395 1.00 126.91 54 SER G O 1
ATOM 17167 N N . GLU G 5 58 ? 230.266 159.941 225.455 1.00 118.90 55 GLU G N 1
ATOM 17168 C CA . GLU G 5 58 ? 231.662 159.777 225.067 1.00 118.90 55 GLU G CA 1
ATOM 17169 C C . GLU G 5 58 ? 232.028 160.733 223.939 1.00 118.90 55 GLU G C 1
ATOM 17170 O O . GLU G 5 58 ? 233.130 161.293 223.923 1.00 118.90 55 GLU G O 1
ATOM 17176 N N . GLY G 5 59 ? 231.110 160.936 222.991 1.00 125.00 56 GLY G N 1
ATOM 17177 C CA . GLY G 5 59 ? 231.316 161.920 221.946 1.00 125.00 56 GLY G CA 1
ATOM 17178 C C . GLY G 5 59 ? 231.055 163.348 222.380 1.00 125.00 56 GLY G C 1
ATOM 17179 O O . GLY G 5 59 ? 231.419 164.278 221.652 1.00 125.00 56 GLY G O 1
ATOM 17180 N N . PHE G 5 60 ? 230.434 163.543 223.542 1.00 129.63 57 PHE G N 1
ATOM 17181 C CA . PHE G 5 60 ? 230.173 164.887 224.043 1.00 129.63 57 PHE G CA 1
ATOM 17182 C C . PHE G 5 60 ? 231.481 165.522 224.506 1.00 129.63 57 PHE G C 1
ATOM 17183 O O . PHE G 5 60 ? 232.256 164.909 225.245 1.00 129.63 57 PHE G O 1
ATOM 17191 N N . ASP G 5 61 ? 231.725 166.761 224.073 1.00 138.68 58 ASP G N 1
ATOM 17192 C CA . ASP G 5 61 ? 232.997 167.405 224.393 1.00 138.68 58 ASP G CA 1
ATOM 17193 C C . ASP G 5 61 ? 233.031 167.932 225.823 1.00 138.68 58 ASP G C 1
ATOM 17194 O O . ASP G 5 61 ? 234.084 167.886 226.468 1.00 138.68 58 ASP G O 1
ATOM 17199 N N . THR G 5 62 ? 231.906 168.431 226.338 1.00 141.75 59 THR G N 1
ATOM 17200 C CA . THR G 5 62 ? 231.850 168.914 227.719 1.00 141.75 59 THR G CA 1
ATOM 17201 C C . THR G 5 62 ? 230.503 168.511 228.301 1.00 141.75 59 THR G C 1
ATOM 17202 O O . THR G 5 62 ? 229.457 168.822 227.722 1.00 141.75 59 THR G O 1
ATOM 17206 N N . TYR G 5 63 ? 230.535 167.833 229.450 1.00 145.74 60 TYR G N 1
ATOM 17207 C CA . TYR G 5 63 ? 229.362 167.192 230.023 1.00 145.74 60 TYR G CA 1
ATOM 17208 C C . TYR G 5 63 ? 229.308 167.426 231.527 1.00 145.74 60 TYR G C 1
ATOM 17209 O O . TYR G 5 63 ? 230.345 167.573 232.182 1.00 145.74 60 TYR G O 1
ATOM 17218 N N . ARG G 5 64 ? 228.084 167.450 232.064 1.00 159.08 61 ARG G N 1
ATOM 17219 C CA . ARG G 5 64 ? 227.852 167.487 233.508 1.00 159.08 61 ARG G CA 1
ATOM 17220 C C . ARG G 5 64 ? 226.420 167.046 233.774 1.00 159.08 61 ARG G C 1
ATOM 17221 O O . ARG G 5 64 ? 225.486 167.773 233.425 1.00 159.08 61 ARG G O 1
ATOM 17229 N N . CYS G 5 65 ? 226.238 165.889 234.417 1.00 157.22 62 CYS G N 1
ATOM 17230 C CA . CYS G 5 65 ? 224.892 165.403 234.727 1.00 157.22 62 CYS G CA 1
ATOM 17231 C C . CYS G 5 65 ? 224.925 164.694 236.077 1.00 157.22 62 CYS G C 1
ATOM 17232 O O . CYS G 5 65 ? 225.197 163.491 236.142 1.00 157.22 62 CYS G O 1
ATOM 17235 N N . ASP G 5 66 ? 224.634 165.441 237.145 1.00 154.13 63 ASP G N 1
ATOM 17236 C CA . ASP G 5 66 ? 224.521 164.836 238.469 1.00 154.13 63 ASP G CA 1
ATOM 17237 C C . ASP G 5 66 ? 223.143 164.210 238.674 1.00 154.13 63 ASP G C 1
ATOM 17238 O O . ASP G 5 66 ? 223.022 162.992 238.842 1.00 154.13 63 ASP G O 1
ATOM 17243 N N . ARG G 5 67 ? 222.090 165.022 238.633 1.00 142.71 64 ARG G N 1
ATOM 17244 C CA . ARG G 5 67 ? 220.725 164.539 238.766 1.00 142.71 64 ARG G CA 1
ATOM 17245 C C . ARG G 5 67 ? 220.171 164.206 237.382 1.00 142.71 64 ARG G C 1
ATOM 17246 O O . ARG G 5 67 ? 220.520 164.845 236.386 1.00 142.71 64 ARG G O 1
ATOM 17254 N N . ASN G 5 68 ? 219.331 163.174 237.320 1.00 133.13 65 ASN G N 1
ATOM 17255 C CA . ASN G 5 68 ? 218.844 162.649 236.049 1.00 133.13 65 ASN G CA 1
ATOM 17256 C C . ASN G 5 68 ? 217.514 163.285 235.663 1.00 133.13 65 ASN G C 1
ATOM 17257 O O . ASN G 5 68 ? 216.640 163.489 236.511 1.00 133.13 65 ASN G O 1
ATOM 17262 N N . LEU G 5 69 ? 217.358 163.581 234.374 1.00 127.53 66 LEU G N 1
ATOM 17263 C CA . LEU G 5 69 ? 216.223 164.363 233.901 1.00 127.53 66 LEU G CA 1
ATOM 17264 C C . LEU G 5 69 ? 215.342 163.555 232.958 1.00 127.53 66 LEU G C 1
ATOM 17265 O O . LEU G 5 69 ? 215.828 162.755 232.156 1.00 127.53 66 LEU G O 1
ATOM 17270 N N . ALA G 5 70 ? 214.028 163.765 233.068 1.00 120.45 67 ALA G N 1
ATOM 17271 C CA . ALA G 5 70 ? 213.046 163.215 232.126 1.00 120.45 67 ALA G CA 1
ATOM 17272 C C . ALA G 5 70 ? 212.075 164.340 231.785 1.00 120.45 67 ALA G C 1
ATOM 17273 O O . ALA G 5 70 ? 211.034 164.496 232.427 1.00 120.45 67 ALA G O 1
ATOM 17275 N N . MET G 5 71 ? 212.411 165.114 230.758 1.00 131.00 68 MET G N 1
ATOM 17276 C CA . MET G 5 71 ? 211.652 166.312 230.430 1.00 131.00 68 MET G CA 1
ATOM 17277 C C . MET G 5 71 ? 210.706 166.067 229.260 1.00 131.00 68 MET G C 1
ATOM 17278 O O . MET G 5 71 ? 210.715 165.001 228.643 1.00 131.00 68 MET G O 1
ATOM 17283 N N . GLY G 5 72 ? 209.909 167.085 228.941 1.00 135.68 69 GLY G N 1
ATOM 17284 C CA . GLY G 5 72 ? 208.983 167.010 227.825 1.00 135.68 69 GLY G CA 1
ATOM 17285 C C . GLY G 5 72 ? 209.016 168.232 226.930 1.00 135.68 69 GLY G C 1
ATOM 17286 O O . GLY G 5 72 ? 208.821 169.356 227.400 1.00 135.68 69 GLY G O 1
ATOM 17287 N N . VAL G 5 73 ? 209.254 168.029 225.637 1.00 132.56 70 VAL G N 1
ATOM 17288 C CA . VAL G 5 73 ? 209.549 169.114 224.710 1.00 132.56 70 VAL G CA 1
ATOM 17289 C C . VAL G 5 73 ? 208.625 169.014 223.501 1.00 132.56 70 VAL G C 1
ATOM 17290 O O . VAL G 5 73 ? 208.440 167.925 222.936 1.00 132.56 70 VAL G O 1
ATOM 17294 N N . ASN G 5 74 ? 208.024 170.152 223.129 1.00 127.45 71 ASN G N 1
ATOM 17295 C CA . ASN G 5 74 ? 207.483 170.352 221.788 1.00 127.45 71 ASN G CA 1
ATOM 17296 C C . ASN G 5 74 ? 208.642 170.462 220.807 1.00 127.45 71 ASN G C 1
ATOM 17297 O O . ASN G 5 74 ? 209.331 171.487 220.764 1.00 127.45 71 ASN G O 1
ATOM 17302 N N . LEU G 5 75 ? 208.855 169.398 220.022 1.00 127.87 72 LEU G N 1
ATOM 17303 C CA . LEU G 5 75 ? 210.011 169.303 219.128 1.00 127.87 72 LEU G CA 1
ATOM 17304 C C . LEU G 5 75 ? 209.983 170.350 218.015 1.00 127.87 72 LEU G C 1
ATOM 17305 O O . LEU G 5 75 ? 211.044 170.728 217.495 1.00 127.87 72 LEU G O 1
ATOM 17310 N N . THR G 5 76 ? 208.782 170.820 217.652 1.00 123.74 73 THR G N 1
ATOM 17311 C CA . THR G 5 76 ? 208.618 171.845 216.624 1.00 123.74 73 THR G CA 1
ATOM 17312 C C . THR G 5 76 ? 209.310 173.140 217.017 1.00 123.74 73 THR G C 1
ATOM 17313 O O . THR G 5 76 ? 210.180 173.637 216.297 1.00 123.74 73 THR G O 1
ATOM 17317 N N . SER G 5 77 ? 208.928 173.702 218.165 1.00 122.38 74 SER G N 1
ATOM 17318 C CA . SER G 5 77 ? 209.488 174.982 218.579 1.00 122.38 74 SER G CA 1
ATOM 17319 C C . SER G 5 77 ? 210.951 174.861 218.977 1.00 122.38 74 SER G C 1
ATOM 17320 O O . SER G 5 77 ? 211.686 175.847 218.903 1.00 122.38 74 SER G O 1
ATOM 17323 N N . MET G 5 78 ? 211.402 173.667 219.369 1.00 130.07 75 MET G N 1
ATOM 17324 C CA . MET G 5 78 ? 212.835 173.471 219.574 1.00 130.07 75 MET G CA 1
ATOM 17325 C C . MET G 5 78 ? 213.589 173.530 218.253 1.00 130.07 75 MET G C 1
ATOM 17326 O O . MET G 5 78 ? 214.682 174.102 218.181 1.00 130.07 75 MET G O 1
ATOM 17331 N N . SER G 5 79 ? 213.016 172.951 217.192 1.00 131.63 76 SER G N 1
ATOM 17332 C CA . SER G 5 79 ? 213.602 173.115 215.862 1.00 131.63 76 SER G CA 1
ATOM 17333 C C . SER G 5 79 ? 213.527 174.563 215.398 1.00 131.63 76 SER G C 1
ATOM 17334 O O . SER G 5 79 ? 214.393 175.031 214.649 1.00 131.63 76 SER G O 1
ATOM 17337 N N . LYS G 5 80 ? 212.488 175.280 215.828 1.00 129.07 77 LYS G N 1
ATOM 17338 C CA . LYS G 5 80 ? 212.348 176.693 215.498 1.00 129.07 77 LYS G CA 1
ATOM 17339 C C . LYS G 5 80 ? 213.445 177.524 216.153 1.00 129.07 77 LYS G C 1
ATOM 17340 O O . LYS G 5 80 ? 214.073 178.367 215.501 1.00 129.07 77 LYS G O 1
ATOM 17346 N N . ILE G 5 81 ? 213.697 177.288 217.440 1.00 132.94 78 ILE G N 1
ATOM 17347 C CA . ILE G 5 81 ? 214.698 178.073 218.151 1.00 132.94 78 ILE G CA 1
ATOM 17348 C C . ILE G 5 81 ? 216.106 177.585 217.844 1.00 132.94 78 ILE G C 1
ATOM 17349 O O . ILE G 5 81 ? 217.081 178.271 218.168 1.00 132.94 78 ILE G O 1
ATOM 17354 N N . LEU G 5 82 ? 216.248 176.403 217.237 1.00 131.89 79 LEU G N 1
ATOM 17355 C CA . LEU G 5 82 ? 217.567 175.947 216.810 1.00 131.89 79 LEU G CA 1
ATOM 17356 C C . LEU G 5 82 ? 218.016 176.555 215.488 1.00 131.89 79 LEU G C 1
ATOM 17357 O O . LEU G 5 82 ? 219.197 176.439 215.141 1.00 131.89 79 LEU G O 1
ATOM 17362 N N . LYS G 5 83 ? 217.127 177.214 214.755 1.00 129.42 80 LYS G N 1
ATOM 17363 C CA . LYS G 5 83 ? 217.469 177.744 213.443 1.00 129.42 80 LYS G CA 1
ATOM 17364 C C . LYS G 5 83 ? 218.000 179.174 213.491 1.00 129.42 80 LYS G C 1
ATOM 17365 O O . LYS G 5 83 ? 217.819 179.914 212.521 1.00 129.42 80 LYS G O 1
ATOM 17371 N N . CYS G 5 84 ? 218.648 179.576 214.583 1.00 122.99 81 CYS G N 1
ATOM 17372 C CA . CYS G 5 84 ? 219.162 180.932 214.741 1.00 122.99 81 CYS G CA 1
ATOM 17373 C C . CYS G 5 84 ? 220.683 180.915 214.916 1.00 122.99 81 CYS G C 1
ATOM 17374 O O . CYS G 5 84 ? 221.250 181.648 215.728 1.00 122.99 81 CYS G O 1
ATOM 17377 N N . ALA G 5 85 ? 221.360 180.069 214.140 1.00 110.28 82 ALA G N 1
ATOM 17378 C CA . ALA G 5 85 ? 222.802 179.901 214.235 1.00 110.28 82 ALA G CA 1
ATOM 17379 C C . ALA G 5 85 ? 223.342 179.343 212.928 1.00 110.28 82 ALA G C 1
ATOM 17380 O O . ALA G 5 85 ? 222.710 178.487 212.305 1.00 110.28 82 ALA G O 1
ATOM 17382 N N . GLY G 5 86 ? 224.522 179.817 212.531 1.00 107.48 83 GLY G N 1
ATOM 17383 C CA . GLY G 5 86 ? 225.143 179.364 211.303 1.00 107.48 83 GLY G CA 1
ATOM 17384 C C . GLY G 5 86 ? 225.697 177.955 211.414 1.00 107.48 83 GLY G C 1
ATOM 17385 O O . GLY G 5 86 ? 225.657 177.304 212.458 1.00 107.48 83 GLY G O 1
ATOM 17386 N N . ASN G 5 87 ? 226.257 177.485 210.307 1.00 118.51 84 ASN G N 1
ATOM 17387 C CA . ASN G 5 87 ? 226.650 176.087 210.183 1.00 118.51 84 ASN G CA 1
ATOM 17388 C C . ASN G 5 87 ? 228.091 175.809 210.598 1.00 118.51 84 ASN G C 1
ATOM 17389 O O . ASN G 5 87 ? 228.692 174.870 210.072 1.00 118.51 84 ASN G O 1
ATOM 17394 N N . GLU G 5 88 ? 228.666 176.599 211.507 1.00 117.78 85 GLU G N 1
ATOM 17395 C CA . GLU G 5 88 ? 229.908 176.231 212.177 1.00 117.78 85 GLU G CA 1
ATOM 17396 C C . GLU G 5 88 ? 229.815 176.426 213.684 1.00 117.78 85 GLU G C 1
ATOM 17397 O O . GLU G 5 88 ? 230.839 176.342 214.374 1.00 117.78 85 GLU G O 1
ATOM 17403 N N . ASP G 5 89 ? 228.620 176.659 214.212 1.00 120.80 86 ASP G N 1
ATOM 17404 C CA . ASP G 5 89 ? 228.467 177.177 215.559 1.00 120.80 86 ASP G CA 1
ATOM 17405 C C . ASP G 5 89 ? 228.476 176.064 216.607 1.00 120.80 86 ASP G C 1
ATOM 17406 O O . ASP G 5 89 ? 228.583 174.870 216.308 1.00 120.80 86 ASP G O 1
ATOM 17411 N N . ILE G 5 90 ? 228.372 176.496 217.863 1.00 127.35 87 ILE G N 1
ATOM 17412 C CA . ILE G 5 90 ? 228.382 175.634 219.036 1.00 127.35 87 ILE G CA 1
ATOM 17413 C C . ILE G 5 90 ? 227.054 175.824 219.750 1.00 127.35 87 ILE G C 1
ATOM 17414 O O . ILE G 5 90 ? 226.563 176.953 219.864 1.00 127.35 87 ILE G O 1
ATOM 17419 N N . ILE G 5 91 ? 226.467 174.731 220.229 1.00 130.46 88 ILE G N 1
ATOM 17420 C CA . ILE G 5 91 ? 225.313 174.802 221.113 1.00 130.46 88 ILE G CA 1
ATOM 17421 C C . ILE G 5 91 ? 225.780 174.477 222.527 1.00 130.46 88 ILE G C 1
ATOM 17422 O O . ILE G 5 91 ? 226.567 173.544 222.743 1.00 130.46 88 ILE G O 1
ATOM 17427 N N . THR G 5 92 ? 225.351 175.299 223.482 1.00 131.60 89 THR G N 1
ATOM 17428 C CA . THR G 5 92 ? 225.529 175.023 224.899 1.00 131.60 89 THR G CA 1
ATOM 17429 C C . THR G 5 92 ? 224.146 174.806 225.509 1.00 131.60 89 THR G C 1
ATOM 17430 O O . THR G 5 92 ? 223.339 175.739 225.574 1.00 131.60 89 THR G O 1
ATOM 17434 N N . LEU G 5 93 ? 223.872 173.574 225.929 1.00 140.78 90 LEU G N 1
ATOM 17435 C CA . LEU G 5 93 ? 222.631 173.235 226.608 1.00 140.78 90 LEU G CA 1
ATOM 17436 C C . LEU G 5 93 ? 222.842 173.315 228.110 1.00 140.78 90 LEU G C 1
ATOM 17437 O O . LEU G 5 93 ? 223.907 172.951 228.613 1.00 140.78 90 LEU G O 1
ATOM 17442 N N . ARG G 5 94 ? 221.826 173.787 228.829 1.00 149.39 91 ARG G N 1
ATOM 17443 C CA . ARG G 5 94 ? 221.901 173.792 230.288 1.00 149.39 91 ARG G CA 1
ATOM 17444 C C . ARG G 5 94 ? 220.496 173.740 230.865 1.00 149.39 91 ARG G C 1
ATOM 17445 O O . ARG G 5 94 ? 219.682 174.630 230.611 1.00 149.39 91 ARG G O 1
ATOM 17453 N N . ALA G 5 95 ? 220.213 172.698 231.634 1.00 155.11 92 ALA G N 1
ATOM 17454 C CA . ALA G 5 95 ? 218.903 172.524 232.238 1.00 155.11 92 ALA G CA 1
ATOM 17455 C C . ALA G 5 95 ? 219.084 172.169 233.703 1.00 155.11 92 ALA G C 1
ATOM 17456 O O . ALA G 5 95 ? 219.995 171.423 234.067 1.00 155.11 92 ALA G O 1
ATOM 17458 N N . GLU G 5 96 ? 218.209 172.713 234.540 1.00 152.27 93 GLU G N 1
ATOM 17459 C CA . GLU G 5 96 ? 218.357 172.618 235.983 1.00 152.27 93 GLU G CA 1
ATOM 17460 C C . GLU G 5 96 ? 217.485 171.502 236.541 1.00 152.27 93 GLU G C 1
ATOM 17461 O O . GLU G 5 96 ? 216.460 171.135 235.958 1.00 152.27 93 GLU G O 1
ATOM 17467 N N . ASP G 5 97 ? 217.901 170.968 237.694 1.00 150.10 94 ASP G N 1
ATOM 17468 C CA . ASP G 5 97 ? 217.181 169.897 238.373 1.00 150.10 94 ASP G CA 1
ATOM 17469 C C . ASP G 5 97 ? 215.906 170.369 239.062 1.00 150.10 94 ASP G C 1
ATOM 17470 O O . ASP G 5 97 ? 215.172 169.536 239.601 1.00 150.10 94 ASP G O 1
ATOM 17475 N N . ASN G 5 98 ? 215.628 171.670 239.050 1.00 149.78 95 ASN G N 1
ATOM 17476 C CA . ASN G 5 98 ? 214.479 172.264 239.715 1.00 149.78 95 ASN G CA 1
ATOM 17477 C C . ASN G 5 98 ? 213.701 173.238 238.844 1.00 149.78 95 ASN G C 1
ATOM 17478 O O . ASN G 5 98 ? 212.587 173.612 239.215 1.00 149.78 95 ASN G O 1
ATOM 17483 N N . ALA G 5 99 ? 214.247 173.649 237.698 1.00 148.35 96 ALA G N 1
ATOM 17484 C CA . ALA G 5 99 ? 213.611 174.600 236.797 1.00 148.35 96 ALA G CA 1
ATOM 17485 C C . ALA G 5 99 ? 213.112 173.901 235.535 1.00 148.35 96 ALA G C 1
ATOM 17486 O O . ALA G 5 99 ? 213.711 172.929 235.066 1.00 148.35 96 ALA G O 1
ATOM 17488 N N . ASP G 5 100 ? 212.020 174.422 234.974 1.00 145.57 97 ASP G N 1
ATOM 17489 C CA . ASP G 5 100 ? 211.349 173.780 233.839 1.00 145.57 97 ASP G CA 1
ATOM 17490 C C . ASP G 5 100 ? 211.784 174.406 232.509 1.00 145.57 97 ASP G C 1
ATOM 17491 O O . ASP G 5 100 ? 210.999 174.965 231.743 1.00 145.57 97 ASP G O 1
ATOM 17496 N N . THR G 5 101 ? 213.069 174.285 232.206 1.00 144.81 98 THR G N 1
ATOM 17497 C CA . THR G 5 101 ? 213.579 175.008 231.057 1.00 144.81 98 THR G CA 1
ATOM 17498 C C . THR G 5 101 ? 214.666 174.235 230.333 1.00 144.81 98 THR G C 1
ATOM 17499 O O . THR G 5 101 ? 215.124 173.168 230.758 1.00 144.81 98 THR G O 1
ATOM 17503 N N . LEU G 5 102 ? 215.027 174.798 229.192 1.00 140.58 99 LEU G N 1
ATOM 17504 C CA . LEU G 5 102 ? 216.322 174.622 228.568 1.00 140.58 99 LEU G CA 1
ATOM 17505 C C . LEU G 5 102 ? 216.900 176.013 228.354 1.00 140.58 99 LEU G C 1
ATOM 17506 O O . LEU G 5 102 ? 216.232 176.879 227.778 1.00 140.58 99 LEU G O 1
ATOM 17511 N N . ALA G 5 103 ? 218.108 176.242 228.856 1.00 135.99 100 ALA G N 1
ATOM 17512 C CA . ALA G 5 103 ? 218.860 177.459 228.596 1.00 135.99 100 ALA G CA 1
ATOM 17513 C C . ALA G 5 103 ? 219.872 177.131 227.513 1.00 135.99 100 ALA G C 1
ATOM 17514 O O . ALA G 5 103 ? 220.759 176.293 227.720 1.00 135.99 100 ALA G O 1
ATOM 17516 N N . LEU G 5 104 ? 219.718 177.758 226.355 1.00 134.87 101 LEU G N 1
ATOM 17517 C CA . LEU G 5 104 ? 220.477 177.401 225.167 1.00 134.87 101 LEU G CA 1
ATOM 17518 C C . LEU G 5 104 ? 221.320 178.593 224.746 1.00 134.87 101 LEU G C 1
ATOM 17519 O O . LEU G 5 104 ? 220.808 179.715 224.628 1.00 134.87 101 LEU G O 1
ATOM 17524 N N . VAL G 5 105 ? 222.603 178.347 224.525 1.00 130.04 102 VAL G N 1
ATOM 17525 C CA . VAL G 5 105 ? 223.549 179.387 224.146 1.00 130.04 102 VAL G CA 1
ATOM 17526 C C . VAL G 5 105 ? 224.135 179.013 222.791 1.00 130.04 102 VAL G C 1
ATOM 17527 O O . VAL G 5 105 ? 224.923 178.066 222.681 1.00 130.04 102 VAL G O 1
ATOM 17531 N N . PHE G 5 106 ? 223.727 179.742 221.755 1.00 131.54 103 PHE G N 1
ATOM 17532 C CA . PHE G 5 106 ? 224.411 179.725 220.473 1.00 131.54 103 PHE G CA 1
ATOM 17533 C C . PHE G 5 106 ? 225.713 180.497 220.606 1.00 131.54 103 PHE G C 1
ATOM 17534 O O . PHE G 5 106 ? 225.691 181.712 220.841 1.00 131.54 103 PHE G O 1
ATOM 17542 N N . GLU G 5 107 ? 226.833 179.798 220.448 1.00 129.98 104 GLU G N 1
ATOM 17543 C CA . GLU G 5 107 ? 228.161 180.390 220.515 1.00 129.98 104 GLU G CA 1
ATOM 17544 C C . GLU G 5 107 ? 228.817 180.298 219.147 1.00 129.98 104 GLU G C 1
ATOM 17545 O O . GLU G 5 107 ? 229.076 179.193 218.652 1.00 129.98 104 GLU G O 1
ATOM 17551 N N . ALA G 5 108 ? 229.091 181.452 218.547 1.00 126.03 105 ALA G N 1
ATOM 17552 C CA . ALA G 5 108 ? 229.858 181.485 217.317 1.00 126.03 105 ALA G CA 1
ATOM 17553 C C . ALA G 5 108 ? 231.310 181.100 217.610 1.00 126.03 105 ALA G C 1
ATOM 17554 O O . ALA G 5 108 ? 231.773 181.244 218.743 1.00 126.03 105 ALA G O 1
ATOM 17556 N N . PRO G 5 109 ? 232.039 180.564 216.619 1.00 126.24 106 PRO G N 1
ATOM 17557 C CA . PRO G 5 109 ? 233.484 180.373 216.832 1.00 126.24 106 PRO G CA 1
ATOM 17558 C C . PRO G 5 109 ? 234.216 181.691 216.971 1.00 126.24 106 PRO G C 1
ATOM 17559 O O . PRO G 5 109 ? 235.141 181.806 217.783 1.00 126.24 106 PRO G O 1
ATOM 17563 N N . ASN G 5 110 ? 233.818 182.692 216.197 1.00 133.95 107 ASN G N 1
ATOM 17564 C CA . ASN G 5 110 ? 234.226 184.074 216.429 1.00 133.95 107 ASN G CA 1
ATOM 17565 C C . ASN G 5 110 ? 233.251 184.665 217.441 1.00 133.95 107 ASN G C 1
ATOM 17566 O O . ASN G 5 110 ? 232.178 185.165 217.092 1.00 133.95 107 ASN G O 1
ATOM 17571 N N . GLN G 5 111 ? 233.648 184.633 218.718 1.00 138.99 108 GLN G N 1
ATOM 17572 C CA . GLN G 5 111 ? 232.774 184.960 219.843 1.00 138.99 108 GLN G CA 1
ATOM 17573 C C . GLN G 5 111 ? 232.447 186.447 219.907 1.00 138.99 108 GLN G C 1
ATOM 17574 O O . GLN G 5 111 ? 232.863 187.140 220.842 1.00 138.99 108 GLN G O 1
ATOM 17580 N N . GLU G 5 112 ? 231.696 186.941 218.926 1.00 145.64 109 GLU G N 1
ATOM 17581 C CA . GLU G 5 112 ? 231.280 188.332 218.886 1.00 145.64 109 GLU G CA 1
ATOM 17582 C C . GLU G 5 112 ? 229.767 188.490 218.853 1.00 145.64 109 GLU G C 1
ATOM 17583 O O . GLU G 5 112 ? 229.248 189.446 219.430 1.00 145.64 109 GLU G O 1
ATOM 17589 N N . LYS G 5 113 ? 229.050 187.566 218.208 1.00 148.65 110 LYS G N 1
ATOM 17590 C CA . LYS G 5 113 ? 227.590 187.531 218.196 1.00 148.65 110 LYS G CA 1
ATOM 17591 C C . LYS G 5 113 ? 227.133 186.241 218.865 1.00 148.65 110 LYS G C 1
ATOM 17592 O O . LYS G 5 113 ? 227.275 185.153 218.294 1.00 148.65 110 LYS G O 1
ATOM 17598 N N . VAL G 5 114 ? 226.596 186.353 220.077 1.00 143.44 111 VAL G N 1
ATOM 17599 C CA . VAL G 5 114 ? 226.257 185.194 220.893 1.00 143.44 111 VAL G CA 1
ATOM 17600 C C . VAL G 5 114 ? 224.774 185.257 221.228 1.00 143.44 111 VAL G C 1
ATOM 17601 O O . VAL G 5 114 ? 224.302 186.254 221.787 1.00 143.44 111 VAL G O 1
ATOM 17605 N N . SER G 5 115 ? 224.043 184.195 220.900 1.00 143.95 112 SER G N 1
ATOM 17606 C CA . SER G 5 115 ? 222.594 184.196 221.051 1.00 143.95 112 SER G CA 1
ATOM 17607 C C . SER G 5 115 ? 222.174 183.329 222.235 1.00 143.95 112 SER G C 1
ATOM 17608 O O . SER G 5 115 ? 222.782 182.298 222.513 1.00 143.95 112 SER G O 1
ATOM 17611 N N . ASP G 5 116 ? 221.148 183.775 222.957 1.00 142.14 113 ASP G N 1
ATOM 17612 C CA . ASP G 5 116 ? 220.733 183.092 224.178 1.00 142.14 113 ASP G CA 1
ATOM 17613 C C . ASP G 5 116 ? 219.215 182.956 224.207 1.00 142.14 113 ASP G C 1
ATOM 17614 O O . ASP G 5 116 ? 218.494 183.888 223.835 1.00 142.14 113 ASP G O 1
ATOM 17619 N N . TYR G 5 117 ? 218.736 181.789 224.650 1.00 143.14 114 TYR G N 1
ATOM 17620 C CA . TYR G 5 117 ? 217.308 181.498 224.692 1.00 143.14 114 TYR G CA 1
ATOM 17621 C C . TYR G 5 117 ? 216.966 180.691 225.938 1.00 143.14 114 TYR G C 1
ATOM 17622 O O . TYR G 5 117 ? 217.791 179.930 226.451 1.00 143.14 114 TYR G O 1
ATOM 17631 N N . GLU G 5 118 ? 215.725 180.854 226.408 1.00 138.76 115 GLU G N 1
ATOM 17632 C CA . GLU G 5 118 ? 215.210 180.151 227.586 1.00 138.76 115 GLU G CA 1
ATOM 17633 C C . GLU G 5 118 ? 213.848 179.554 227.237 1.00 138.76 115 GLU G C 1
ATOM 17634 O O . GLU G 5 118 ? 212.832 180.257 227.256 1.00 138.76 115 GLU G O 1
ATOM 17640 N N . MET G 5 119 ? 213.819 178.258 226.936 1.00 137.48 116 MET G N 1
ATOM 17641 C CA . MET G 5 119 ? 212.602 177.581 226.506 1.00 137.48 116 MET G CA 1
ATOM 17642 C C . MET G 5 119 ? 211.948 176.866 227.682 1.00 137.48 116 MET G C 1
ATOM 17643 O O . MET G 5 119 ? 212.627 176.208 228.472 1.00 137.48 116 MET G O 1
ATOM 17648 N N . LYS G 5 120 ? 210.624 176.980 227.781 1.00 133.53 117 LYS G N 1
ATOM 17649 C CA . LYS G 5 120 ? 209.890 176.364 228.879 1.00 133.53 117 LYS G CA 1
ATOM 17650 C C . LYS G 5 120 ? 209.734 174.861 228.650 1.00 133.53 117 LYS G C 1
ATOM 17651 O O . LYS G 5 120 ? 210.192 174.302 227.649 1.00 133.53 117 LYS G O 1
ATOM 17657 N N . LEU G 5 121 ? 209.058 174.209 229.592 1.00 135.11 118 LEU G N 1
ATOM 17658 C CA . LEU G 5 121 ? 208.886 172.763 229.602 1.00 135.11 118 LEU G CA 1
ATOM 17659 C C . LEU G 5 121 ? 207.415 172.400 229.758 1.00 135.11 118 LEU G C 1
ATOM 17660 O O . LEU G 5 121 ? 206.570 173.250 230.051 1.00 135.11 118 LEU G O 1
ATOM 17665 N N . MET G 5 122 ? 207.123 171.112 229.557 1.00 139.10 119 MET G N 1
ATOM 17666 C CA . MET G 5 122 ? 205.805 170.527 229.792 1.00 139.10 119 MET G CA 1
ATOM 17667 C C . MET G 5 122 ? 205.959 169.093 230.283 1.00 139.10 119 MET G C 1
ATOM 17668 O O . MET G 5 122 ? 206.432 168.234 229.535 1.00 139.10 119 MET G O 1
ATOM 17673 N N . ASP G 5 123 ? 205.546 168.828 231.521 1.00 145.33 120 ASP G N 1
ATOM 17674 C CA . ASP G 5 123 ? 205.466 167.454 232.005 1.00 145.33 120 ASP G CA 1
ATOM 17675 C C . ASP G 5 123 ? 204.322 166.726 231.314 1.00 145.33 120 ASP G C 1
ATOM 17676 O O . ASP G 5 123 ? 203.234 167.283 231.140 1.00 145.33 120 ASP G O 1
ATOM 17681 N N . LEU G 5 124 ? 204.562 165.472 230.941 1.00 144.99 121 LEU G N 1
ATOM 17682 C CA . LEU G 5 124 ? 203.695 164.756 230.018 1.00 144.99 121 LEU G CA 1
ATOM 17683 C C . LEU G 5 124 ? 203.588 163.291 230.420 1.00 144.99 121 LEU G C 1
ATOM 17684 O O . LEU G 5 124 ? 204.255 162.824 231.347 1.00 144.99 121 LEU G O 1
ATOM 17689 N N . ASP G 5 125 ? 202.718 162.571 229.709 1.00 146.92 122 ASP G N 1
ATOM 17690 C CA . ASP G 5 125 ? 202.451 161.169 229.999 1.00 146.92 122 ASP G CA 1
ATOM 17691 C C . ASP G 5 125 ? 202.414 160.368 228.698 1.00 146.92 122 ASP G C 1
ATOM 17692 O O . ASP G 5 125 ? 201.467 159.613 228.453 1.00 146.92 122 ASP G O 1
ATOM 17697 N N . VAL G 5 126 ? 203.416 160.551 227.836 1.00 141.46 123 VAL G N 1
ATOM 17698 C CA . VAL G 5 126 ? 203.465 159.806 226.582 1.00 141.46 123 VAL G CA 1
ATOM 17699 C C . VAL G 5 126 ? 203.837 158.358 226.872 1.00 141.46 123 VAL G C 1
ATOM 17700 O O . VAL G 5 126 ? 204.805 158.081 227.593 1.00 141.46 123 VAL G O 1
ATOM 17704 N N . GLU G 5 127 ? 203.027 157.432 226.351 1.00 133.26 124 GLU G N 1
ATOM 17705 C CA . GLU G 5 127 ? 203.287 156.005 226.495 1.00 133.26 124 GLU G CA 1
ATOM 17706 C C . GLU G 5 127 ? 204.590 155.619 225.806 1.00 133.26 124 GLU G C 1
ATOM 17707 O O . GLU G 5 127 ? 204.927 156.145 224.740 1.00 133.26 124 GLU G O 1
ATOM 17713 N N . GLN G 5 128 ? 205.334 154.720 226.434 1.00 117.04 125 GLN G N 1
ATOM 17714 C CA . GLN G 5 128 ? 206.631 154.312 225.928 1.00 117.04 125 GLN G CA 1
ATOM 17715 C C . GLN G 5 128 ? 206.558 152.904 225.358 1.00 117.04 125 GLN G C 1
ATOM 17716 O O . GLN G 5 128 ? 205.689 152.108 225.714 1.00 117.04 125 GLN G O 1
ATOM 17722 N N . LEU G 5 129 ? 207.479 152.615 224.451 1.00 103.54 126 LEU G N 1
ATOM 17723 C CA . LEU G 5 129 ? 207.641 151.294 223.867 1.00 103.54 126 LEU G CA 1
ATOM 17724 C C . LEU G 5 129 ? 209.119 151.126 223.551 1.00 103.54 126 LEU G C 1
ATOM 17725 O O . LEU G 5 129 ? 209.756 152.039 223.015 1.00 103.54 126 LEU G O 1
ATOM 17730 N N . GLY G 5 130 ? 209.665 149.973 223.923 1.00 101.28 127 GLY G N 1
ATOM 17731 C CA . GLY G 5 130 ? 211.088 149.722 223.830 1.00 101.28 127 GLY G CA 1
ATOM 17732 C C . GLY G 5 130 ? 211.460 148.981 222.561 1.00 101.28 127 GLY G C 1
ATOM 17733 O O . GLY G 5 130 ? 210.662 148.859 221.639 1.00 101.28 127 GLY G O 1
ATOM 17734 N N . ILE G 5 131 ? 212.693 148.498 222.522 1.00 109.54 128 ILE G N 1
ATOM 17735 C CA . ILE G 5 131 ? 213.189 147.814 221.324 1.00 109.54 128 ILE G CA 1
ATOM 17736 C C . ILE G 5 131 ? 213.015 146.309 221.497 1.00 109.54 128 ILE G C 1
ATOM 17737 O O . ILE G 5 131 ? 213.667 145.711 222.372 1.00 109.54 128 ILE G O 1
ATOM 17742 N N . PRO G 5 132 ? 212.156 145.647 220.704 1.00 118.11 129 PRO G N 1
ATOM 17743 C CA . PRO G 5 132 ? 212.118 144.180 220.742 1.00 118.11 129 PRO G CA 1
ATOM 17744 C C . PRO G 5 132 ? 213.350 143.601 220.077 1.00 118.11 129 PRO G C 1
ATOM 17745 O O . PRO G 5 132 ? 213.453 143.610 218.848 1.00 118.11 129 PRO G O 1
ATOM 17749 N N . GLU G 5 133 ? 214.285 143.093 220.876 1.00 129.08 130 GLU G N 1
ATOM 17750 C CA . GLU G 5 133 ? 215.546 142.577 220.356 1.00 129.08 130 GLU G CA 1
ATOM 17751 C C . GLU G 5 133 ? 215.333 141.174 219.812 1.00 129.08 130 GLU G C 1
ATOM 17752 O O . GLU G 5 133 ? 214.903 140.272 220.537 1.00 129.08 130 GLU G O 1
ATOM 17758 N N . GLN G 5 134 ? 215.640 140.986 218.536 1.00 129.90 131 GLN G N 1
ATOM 17759 C CA . GLN G 5 134 ? 215.516 139.693 217.886 1.00 129.90 131 GLN G CA 1
ATOM 17760 C C . GLN G 5 134 ? 216.693 139.544 216.935 1.00 129.90 131 GLN G C 1
ATOM 17761 O O . GLN G 5 134 ? 217.670 140.296 217.001 1.00 129.90 131 GLN G O 1
ATOM 17767 N N . GLU G 5 135 ? 216.605 138.557 216.055 1.00 133.23 132 GLU G N 1
ATOM 17768 C CA . GLU G 5 135 ? 217.518 138.450 214.930 1.00 133.23 132 GLU G CA 1
ATOM 17769 C C . GLU G 5 135 ? 216.905 139.148 213.721 1.00 133.23 132 GLU G C 1
ATOM 17770 O O . GLU G 5 135 ? 215.732 139.527 213.714 1.00 133.23 132 GLU G O 1
ATOM 17776 N N . TYR G 5 136 ? 217.717 139.300 212.683 1.00 131.27 133 TYR G N 1
ATOM 17777 C CA . TYR G 5 136 ? 217.235 139.790 211.406 1.00 131.27 133 TYR G CA 1
ATOM 17778 C C . TYR G 5 136 ? 217.823 138.932 210.298 1.00 131.27 133 TYR G C 1
ATOM 17779 O O . TYR G 5 136 ? 219.046 138.815 210.170 1.00 131.27 133 TYR G O 1
ATOM 17788 N N . SER G 5 137 ? 216.933 138.315 209.518 1.00 129.95 134 SER G N 1
ATOM 17789 C CA . SER G 5 137 ? 217.307 137.334 208.511 1.00 129.95 134 SER G CA 1
ATOM 17790 C C . SER G 5 137 ? 218.000 137.948 207.302 1.00 129.95 134 SER G C 1
ATOM 17791 O O . SER G 5 137 ? 218.710 137.235 206.586 1.00 129.95 134 SER G O 1
ATOM 17794 N N . CYS G 5 138 ? 217.809 139.238 207.045 1.00 126.07 135 CYS G N 1
ATOM 17795 C CA . CYS G 5 138 ? 218.467 139.882 205.920 1.00 126.07 135 CYS G CA 1
ATOM 17796 C C . CYS G 5 138 ? 218.832 141.309 206.287 1.00 126.07 135 CYS G C 1
ATOM 17797 O O . CYS G 5 138 ? 217.971 142.107 206.681 1.00 126.07 135 CYS G O 1
ATOM 17800 N N . VAL G 5 139 ? 220.114 141.628 206.146 1.00 115.83 136 VAL G N 1
ATOM 17801 C CA . VAL G 5 139 ? 220.576 142.998 206.312 1.00 115.83 136 VAL G CA 1
ATOM 17802 C C . VAL G 5 139 ? 221.167 143.470 204.990 1.00 115.83 136 VAL G C 1
ATOM 17803 O O . VAL G 5 139 ? 221.739 142.684 204.224 1.00 115.83 136 VAL G O 1
ATOM 17807 N N . VAL G 5 140 ? 221.000 144.765 204.714 1.00 113.55 137 VAL G N 1
ATOM 17808 C CA . VAL G 5 140 ? 221.533 145.393 203.508 1.00 113.55 137 VAL G CA 1
ATOM 17809 C C . VAL G 5 140 ? 222.011 146.793 203.885 1.00 113.55 137 VAL G C 1
ATOM 17810 O O . VAL G 5 140 ? 221.390 147.467 204.714 1.00 113.55 137 VAL G O 1
ATOM 17814 N N . LYS G 5 141 ? 223.158 147.197 203.346 1.00 109.36 138 LYS G N 1
ATOM 17815 C CA . LYS G 5 141 ? 223.702 148.532 203.577 1.00 109.36 138 LYS G CA 1
ATOM 17816 C C . LYS G 5 141 ? 224.008 149.194 202.243 1.00 109.36 138 LYS G C 1
ATOM 17817 O O . LYS G 5 141 ? 224.762 148.639 201.433 1.00 109.36 138 LYS G O 1
ATOM 17823 N N . MET G 5 142 ? 223.463 150.389 202.044 1.00 110.05 139 MET G N 1
ATOM 17824 C CA . MET G 5 142 ? 223.362 151.032 200.743 1.00 110.05 139 MET G CA 1
ATOM 17825 C C . MET G 5 142 ? 223.700 152.506 200.923 1.00 110.05 139 MET G C 1
ATOM 17826 O O . MET G 5 142 ? 223.730 152.998 202.055 1.00 110.05 139 MET G O 1
ATOM 17831 N N . PRO G 5 143 ? 224.026 153.223 199.844 1.00 106.59 140 PRO G N 1
ATOM 17832 C CA . PRO G 5 143 ? 224.130 154.682 199.955 1.00 106.59 140 PRO G CA 1
ATOM 17833 C C . PRO G 5 143 ? 222.776 155.335 200.200 1.00 106.59 140 PRO G C 1
ATOM 17834 O O . PRO G 5 143 ? 221.717 154.740 199.995 1.00 106.59 140 PRO G O 1
ATOM 17838 N N . SER G 5 144 ? 222.824 156.598 200.632 1.00 103.62 141 SER G N 1
ATOM 17839 C CA . SER G 5 144 ? 221.638 157.261 201.172 1.00 103.62 141 SER G CA 1
ATOM 17840 C C . SER G 5 144 ? 220.846 158.040 200.132 1.00 103.62 141 SER G C 1
ATOM 17841 O O . SER G 5 144 ? 219.610 157.954 200.117 1.00 103.62 141 SER G O 1
ATOM 17844 N N . GLY G 5 145 ? 221.528 158.817 199.282 1.00 94.21 142 GLY G N 1
ATOM 17845 C CA . GLY G 5 145 ? 220.830 159.593 198.270 1.00 94.21 142 GLY G CA 1
ATOM 17846 C C . GLY G 5 145 ? 220.131 158.731 197.240 1.00 94.21 142 GLY G C 1
ATOM 17847 O O . GLY G 5 145 ? 219.059 159.095 196.743 1.00 94.21 142 GLY G O 1
ATOM 17848 N N . GLU G 5 146 ? 220.705 157.565 196.936 1.00 98.42 143 GLU G N 1
ATOM 17849 C CA . GLU G 5 146 ? 220.075 156.631 196.012 1.00 98.42 143 GLU G CA 1
ATOM 17850 C C . GLU G 5 146 ? 218.792 156.054 196.595 1.00 98.42 143 GLU G C 1
ATOM 17851 O O . GLU G 5 146 ? 217.792 155.919 195.882 1.00 98.42 143 GLU G O 1
ATOM 17857 N N . PHE G 5 147 ? 218.789 155.749 197.897 1.00 95.71 144 PHE G N 1
ATOM 17858 C CA . PHE G 5 147 ? 217.571 155.288 198.562 1.00 95.71 144 PHE G CA 1
ATOM 17859 C C . PHE G 5 147 ? 216.520 156.385 198.631 1.00 95.71 144 PHE G C 1
ATOM 17860 O O . PHE G 5 147 ? 215.318 156.103 198.531 1.00 95.71 144 PHE G O 1
ATOM 17868 N N . ALA G 5 148 ? 216.950 157.632 198.846 1.00 91.38 145 ALA G N 1
ATOM 17869 C CA . ALA G 5 148 ? 216.012 158.750 198.855 1.00 91.38 145 ALA G CA 1
ATOM 17870 C C . ALA G 5 148 ? 215.348 158.918 197.492 1.00 91.38 145 ALA G C 1
ATOM 17871 O O . ALA G 5 148 ? 214.122 159.087 197.396 1.00 91.38 145 ALA G O 1
ATOM 17873 N N . ARG G 5 149 ? 216.155 158.824 196.427 1.00 85.49 146 ARG G N 1
ATOM 17874 C CA . ARG G 5 149 ? 215.647 158.842 195.059 1.00 85.49 146 ARG G CA 1
ATOM 17875 C C . ARG G 5 149 ? 214.679 157.690 194.800 1.00 85.49 146 ARG G C 1
ATOM 17876 O O . ARG G 5 149 ? 213.627 157.890 194.182 1.00 85.49 146 ARG G O 1
ATOM 17884 N N . ILE G 5 150 ? 214.989 156.497 195.322 1.00 86.90 147 ILE G N 1
ATOM 17885 C CA . ILE G 5 150 ? 214.162 155.312 195.090 1.00 86.90 147 ILE G CA 1
ATOM 17886 C C . ILE G 5 150 ? 212.807 155.444 195.782 1.00 86.90 147 ILE G C 1
ATOM 17887 O O . ILE G 5 150 ? 211.757 155.191 195.175 1.00 86.90 147 ILE G O 1
ATOM 17892 N N . CYS G 5 151 ? 212.808 155.839 197.062 1.00 91.43 148 CYS G N 1
ATOM 17893 C CA . CYS G 5 151 ? 211.552 155.941 197.804 1.00 91.43 148 CYS G CA 1
ATOM 17894 C C . CYS G 5 151 ? 210.670 157.064 197.267 1.00 91.43 148 CYS G C 1
ATOM 17895 O O . CYS G 5 151 ? 209.454 156.871 197.109 1.00 91.43 148 CYS G O 1
ATOM 17898 N N . ARG G 5 152 ? 211.276 158.220 196.941 1.00 81.38 149 ARG G N 1
ATOM 17899 C CA . ARG G 5 152 ? 210.535 159.298 196.291 1.00 81.38 149 ARG G CA 1
ATOM 17900 C C . ARG G 5 152 ? 209.938 158.848 194.963 1.00 81.38 149 ARG G C 1
ATOM 17901 O O . ARG G 5 152 ? 208.756 159.098 194.702 1.00 81.38 149 ARG G O 1
ATOM 17909 N N . ASP G 5 153 ? 210.717 158.123 194.144 1.00 80.91 150 ASP G N 1
ATOM 17910 C CA . ASP G 5 153 ? 210.259 157.741 192.808 1.00 80.91 150 ASP G CA 1
ATOM 17911 C C . ASP G 5 153 ? 209.141 156.708 192.860 1.00 80.91 150 ASP G C 1
ATOM 17912 O O . ASP G 5 153 ? 208.143 156.838 192.144 1.00 80.91 150 ASP G O 1
ATOM 17917 N N . LEU G 5 154 ? 209.284 155.679 193.696 1.00 83.18 151 LEU G N 1
ATOM 17918 C CA . LEU G 5 154 ? 208.224 154.685 193.820 1.00 83.18 151 LEU G CA 1
ATOM 17919 C C . LEU G 5 154 ? 206.986 155.241 194.512 1.00 83.18 151 LEU G C 1
ATOM 17920 O O . LEU G 5 154 ? 205.903 154.677 194.344 1.00 83.18 151 LEU G O 1
ATOM 17925 N N . SER G 5 155 ? 207.109 156.348 195.256 1.00 85.59 152 SER G N 1
ATOM 17926 C CA . SER G 5 155 ? 205.914 157.061 195.699 1.00 85.59 152 SER G CA 1
ATOM 17927 C C . SER G 5 155 ? 205.121 157.712 194.561 1.00 85.59 152 SER G C 1
ATOM 17928 O O . SER G 5 155 ? 203.978 158.119 194.793 1.00 85.59 152 SER G O 1
ATOM 17931 N N . HIS G 5 156 ? 205.679 157.832 193.351 1.00 78.95 153 HIS G N 1
ATOM 17932 C CA . HIS G 5 156 ? 204.950 158.443 192.245 1.00 78.95 153 HIS G CA 1
ATOM 17933 C C . HIS G 5 156 ? 204.079 157.463 191.475 1.00 78.95 153 HIS G C 1
ATOM 17934 O O . HIS G 5 156 ? 203.083 157.886 190.882 1.00 78.95 153 HIS G O 1
ATOM 17941 N N . ILE G 5 157 ? 204.423 156.181 191.446 1.00 74.87 154 ILE G N 1
ATOM 17942 C CA . ILE G 5 157 ? 203.621 155.216 190.700 1.00 74.87 154 ILE G CA 1
ATOM 17943 C C . ILE G 5 157 ? 202.421 154.754 191.511 1.00 74.87 154 ILE G C 1
ATOM 17944 O O . ILE G 5 157 ? 201.275 154.934 191.092 1.00 74.87 154 ILE G O 1
ATOM 17949 N N . GLY G 5 158 ? 202.666 154.167 192.685 1.00 81.03 155 GLY G N 1
ATOM 17950 C CA . GLY G 5 158 ? 201.607 153.745 193.575 1.00 81.03 155 GLY G CA 1
ATOM 17951 C C . GLY G 5 158 ? 201.886 154.182 195.000 1.00 81.03 155 GLY G C 1
ATOM 17952 O O . GLY G 5 158 ? 202.861 154.884 195.274 1.00 81.03 155 GLY G O 1
ATOM 17953 N N . ASP G 5 159 ? 201.021 153.736 195.908 1.00 90.53 156 ASP G N 1
ATOM 17954 C CA . ASP G 5 159 ? 201.044 154.171 197.297 1.00 90.53 156 ASP G CA 1
ATOM 17955 C C . ASP G 5 159 ? 201.699 153.174 198.245 1.00 90.53 156 ASP G C 1
ATOM 17956 O O . ASP G 5 159 ? 201.810 153.465 199.442 1.00 90.53 156 ASP G O 1
ATOM 17961 N N . ALA G 5 160 ? 202.107 152.008 197.757 1.00 93.31 157 ALA G N 1
ATOM 17962 C CA . ALA G 5 160 ? 202.798 151.020 198.569 1.00 93.31 157 ALA G CA 1
ATOM 17963 C C . ALA G 5 160 ? 204.009 150.502 197.807 1.00 93.31 157 ALA G C 1
ATOM 17964 O O . ALA G 5 160 ? 204.192 150.777 196.621 1.00 93.31 157 ALA G O 1
ATOM 17966 N N . VAL G 5 161 ? 204.840 149.743 198.512 1.00 96.16 158 VAL G N 1
ATOM 17967 C CA . VAL G 5 161 ? 206.046 149.154 197.943 1.00 96.16 158 VAL G CA 1
ATOM 17968 C C . VAL G 5 161 ? 206.164 147.714 198.428 1.00 96.16 158 VAL G C 1
ATOM 17969 O O . VAL G 5 161 ? 206.039 147.431 199.622 1.00 96.16 158 VAL G O 1
ATOM 17973 N N . VAL G 5 162 ? 206.342 146.793 197.488 1.00 98.65 159 VAL G N 1
ATOM 17974 C CA . VAL G 5 162 ? 206.622 145.397 197.798 1.00 98.65 159 VAL G CA 1
ATOM 17975 C C . VAL G 5 162 ? 208.110 145.184 197.584 1.00 98.65 159 VAL G C 1
ATOM 17976 O O . VAL G 5 162 ? 208.613 145.313 196.460 1.00 98.65 159 VAL G O 1
ATOM 17980 N N . ILE G 5 163 ? 208.816 144.896 198.654 1.00 106.67 160 ILE G N 1
ATOM 17981 C CA . ILE G 5 163 ? 210.235 144.611 198.563 1.00 106.67 160 ILE G CA 1
ATOM 17982 C C . ILE G 5 163 ? 210.435 143.104 198.590 1.00 106.67 160 ILE G C 1
ATOM 17983 O O . ILE G 5 163 ? 209.585 142.339 199.075 1.00 106.67 160 ILE G O 1
ATOM 17988 N N . SER G 5 164 ? 211.577 142.684 198.051 1.00 107.10 161 SER G N 1
ATOM 17989 C CA . SER G 5 164 ? 211.928 141.276 197.915 1.00 107.10 161 SER G CA 1
ATOM 17990 C C . SER G 5 164 ? 213.442 141.157 197.894 1.00 107.10 161 SER G C 1
ATOM 17991 O O . SER G 5 164 ? 214.101 141.768 197.045 1.00 107.10 161 SER G O 1
ATOM 17994 N N . CYS G 5 165 ? 213.988 140.365 198.808 1.00 110.26 162 CYS G N 1
ATOM 17995 C CA . CYS G 5 165 ? 215.419 140.106 198.853 1.00 110.26 162 CYS G CA 1
ATOM 17996 C C . CYS G 5 165 ? 215.664 138.613 198.732 1.00 110.26 162 CYS G C 1
ATOM 17997 O O . CYS G 5 165 ? 214.815 137.802 199.118 1.00 110.26 162 CYS G O 1
ATOM 18000 N N . ALA G 5 166 ? 216.834 138.263 198.211 1.00 105.97 163 ALA G N 1
ATOM 18001 C CA . ALA G 5 166 ? 217.163 136.882 197.889 1.00 105.97 163 ALA G CA 1
ATOM 18002 C C . ALA G 5 166 ? 218.667 136.685 198.068 1.00 105.97 163 ALA G C 1
ATOM 18003 O O . ALA G 5 166 ? 219.343 137.443 198.774 1.00 105.97 163 ALA G O 1
ATOM 18005 N N . LYS G 5 167 ? 219.185 135.613 197.461 1.00 105.58 164 LYS G N 1
ATOM 18006 C CA . LYS G 5 167 ? 220.612 135.307 197.513 1.00 105.58 164 LYS G CA 1
ATOM 18007 C C . LYS G 5 167 ? 221.448 136.388 196.836 1.00 105.58 164 LYS G C 1
ATOM 18008 O O . LYS G 5 167 ? 222.439 136.870 197.397 1.00 105.58 164 LYS G O 1
ATOM 18014 N N . ASP G 5 168 ? 221.045 136.794 195.634 1.00 105.51 165 ASP G N 1
ATOM 18015 C CA . ASP G 5 168 ? 221.901 137.562 194.742 1.00 105.51 165 ASP G CA 1
ATOM 18016 C C . ASP G 5 168 ? 221.644 139.066 194.803 1.00 105.51 165 ASP G C 1
ATOM 18017 O O . ASP G 5 168 ? 222.588 139.846 194.953 1.00 105.51 165 ASP G O 1
ATOM 18022 N N . GLY G 5 169 ? 220.389 139.494 194.693 1.00 101.84 166 GLY G N 1
ATOM 18023 C CA . GLY G 5 169 ? 220.088 140.910 194.649 1.00 101.84 166 GLY G CA 1
ATOM 18024 C C . GLY G 5 169 ? 218.912 141.327 195.504 1.00 101.84 166 GLY G C 1
ATOM 18025 O O . GLY G 5 169 ? 218.454 140.566 196.362 1.00 101.84 166 GLY G O 1
ATOM 18026 N N . VAL G 5 170 ? 218.410 142.542 195.275 1.00 98.64 167 VAL G N 1
ATOM 18027 C CA . VAL G 5 170 ? 217.275 143.078 196.013 1.00 98.64 167 VAL G CA 1
ATOM 18028 C C . VAL G 5 170 ? 216.363 143.744 194.987 1.00 98.64 167 VAL G C 1
ATOM 18029 O O . VAL G 5 170 ? 216.792 144.096 193.890 1.00 98.64 167 VAL G O 1
ATOM 18033 N N . LYS G 5 171 ? 215.082 143.884 195.331 1.00 95.61 168 LYS G N 1
ATOM 18034 C CA . LYS G 5 171 ? 214.112 144.439 194.399 1.00 95.61 168 LYS G CA 1
ATOM 18035 C C . LYS G 5 171 ? 213.026 145.180 195.164 1.00 95.61 168 LYS G C 1
ATOM 18036 O O . LYS G 5 171 ? 212.535 144.694 196.185 1.00 95.61 168 LYS G O 1
ATOM 18042 N N . PHE G 5 172 ? 212.679 146.371 194.675 1.00 87.63 169 PHE G N 1
ATOM 18043 C CA . PHE G 5 172 ? 211.526 147.124 195.147 1.00 87.63 169 PHE G CA 1
ATOM 18044 C C . PHE G 5 172 ? 210.555 147.321 193.996 1.00 87.63 169 PHE G C 1
ATOM 18045 O O . PHE G 5 172 ? 210.952 147.734 192.903 1.00 87.63 169 PHE G O 1
ATOM 18053 N N . SER G 5 173 ? 209.280 147.050 194.251 1.00 84.17 170 SER G N 1
ATOM 18054 C CA . SER G 5 173 ? 208.254 147.060 193.225 1.00 84.17 170 SER G CA 1
ATOM 18055 C C . SER G 5 173 ? 207.042 147.827 193.723 1.00 84.17 170 SER G C 1
ATOM 18056 O O . SER G 5 173 ? 206.826 147.949 194.928 1.00 84.17 170 SER G O 1
ATOM 18059 N N . ALA G 5 174 ? 206.254 148.342 192.781 1.00 75.47 171 ALA G N 1
ATOM 18060 C CA . ALA G 5 174 ? 205.025 149.055 193.096 1.00 75.47 171 ALA G CA 1
ATOM 18061 C C . ALA G 5 174 ? 204.121 149.031 191.874 1.00 75.47 171 ALA G C 1
ATOM 18062 O O . ALA G 5 174 ? 204.596 148.971 190.736 1.00 75.47 171 ALA G O 1
ATOM 18064 N N . SER G 5 175 ? 202.813 149.062 192.126 1.00 75.11 172 SER G N 1
ATOM 18065 C CA . SER G 5 175 ? 201.810 149.061 191.071 1.00 75.11 172 SER G CA 1
ATOM 18066 C C . SER G 5 175 ? 200.752 150.123 191.345 1.00 75.11 172 SER G C 1
ATOM 18067 O O . SER G 5 175 ? 200.142 150.151 192.417 1.00 75.11 172 SER G O 1
ATOM 18070 N N . GLY G 5 176 ? 200.524 150.980 190.357 1.00 76.63 173 GLY G N 1
ATOM 18071 C CA . GLY G 5 176 ? 199.607 152.081 190.518 1.00 76.63 173 GLY G CA 1
ATOM 18072 C C . GLY G 5 176 ? 198.778 152.321 189.276 1.00 76.63 173 GLY G C 1
ATOM 18073 O O . GLY G 5 176 ? 198.752 151.502 188.355 1.00 76.63 173 GLY G O 1
ATOM 18074 N N . GLU G 5 177 ? 198.126 153.493 189.265 1.00 75.86 174 GLU G N 1
ATOM 18075 C CA . GLU G 5 177 ? 197.054 153.799 188.319 1.00 75.86 174 GLU G CA 1
ATOM 18076 C C . GLU G 5 177 ? 197.523 153.756 186.867 1.00 75.86 174 GLU G C 1
ATOM 18077 O O . GLU G 5 177 ? 196.768 153.353 185.976 1.00 75.86 174 GLU G O 1
ATOM 18083 N N . LEU G 5 178 ? 198.763 154.150 186.606 1.00 64.86 175 LEU G N 1
ATOM 18084 C CA . LEU G 5 178 ? 199.276 154.140 185.238 1.00 64.86 175 LEU G CA 1
ATOM 18085 C C . LEU G 5 178 ? 200.169 152.943 184.942 1.00 64.86 175 LEU G C 1
ATOM 18086 O O . LEU G 5 178 ? 200.930 152.962 183.969 1.00 64.86 175 LEU G O 1
ATOM 18091 N N . GLY G 5 179 ? 200.085 151.880 185.730 1.00 65.54 176 GLY G N 1
ATOM 18092 C CA . GLY G 5 179 ? 200.783 150.645 185.416 1.00 65.54 176 GLY G CA 1
ATOM 18093 C C . GLY G 5 179 ? 201.578 150.123 186.601 1.00 65.54 176 GLY G C 1
ATOM 18094 O O . GLY G 5 179 ? 201.053 150.003 187.700 1.00 65.54 176 GLY G O 1
ATOM 18095 N N . ASN G 5 180 ? 202.843 149.802 186.367 1.00 62.62 177 ASN G N 1
ATOM 18096 C CA . ASN G 5 180 ? 203.669 149.270 187.433 1.00 62.62 177 ASN G CA 1
ATOM 18097 C C . ASN G 5 180 ? 205.122 149.620 187.162 1.00 62.62 177 ASN G C 1
ATOM 18098 O O . ASN G 5 180 ? 205.485 150.094 186.083 1.00 62.62 177 ASN G O 1
ATOM 18103 N N . GLY G 5 181 ? 205.948 149.382 188.169 1.00 68.36 178 GLY G N 1
ATOM 18104 C CA . GLY G 5 181 ? 207.378 149.558 188.031 1.00 68.36 178 GLY G CA 1
ATOM 18105 C C . GLY G 5 181 ? 208.080 148.770 189.109 1.00 68.36 178 GLY G C 1
ATOM 18106 O O . GLY G 5 181 ? 207.486 148.412 190.132 1.00 68.36 178 GLY G O 1
ATOM 18107 N N . ASN G 5 182 ? 209.351 148.483 188.853 1.00 73.43 179 ASN G N 1
ATOM 18108 C CA . ASN G 5 182 ? 210.212 147.861 189.843 1.00 73.43 179 ASN G CA 1
ATOM 18109 C C . ASN G 5 182 ? 211.654 148.186 189.497 1.00 73.43 179 ASN G C 1
ATOM 18110 O O . ASN G 5 182 ? 211.971 148.510 188.353 1.00 73.43 179 ASN G O 1
ATOM 18115 N N . ILE G 5 183 ? 212.511 148.161 190.514 1.00 81.45 180 ILE G N 1
ATOM 18116 C CA . ILE G 5 183 ? 213.949 148.365 190.359 1.00 81.45 180 ILE G CA 1
ATOM 18117 C C . ILE G 5 183 ? 214.665 147.331 191.216 1.00 81.45 180 ILE G C 1
ATOM 18118 O O . ILE G 5 183 ? 214.355 147.180 192.405 1.00 81.45 180 ILE G O 1
ATOM 18123 N N . LYS G 5 184 ? 215.597 146.602 190.608 1.00 88.63 181 LYS G N 1
ATOM 18124 C CA . LYS G 5 184 ? 216.476 145.691 191.323 1.00 88.63 181 LYS G CA 1
ATOM 18125 C C . LYS G 5 184 ? 217.851 146.322 191.493 1.00 88.63 181 LYS G C 1
ATOM 18126 O O . LYS G 5 184 ? 218.251 147.201 190.728 1.00 88.63 181 LYS G O 1
ATOM 18132 N N . LEU G 5 185 ? 218.564 145.868 192.515 1.00 95.26 182 LEU G N 1
ATOM 18133 C CA . LEU G 5 185 ? 219.988 146.117 192.667 1.00 95.26 182 LEU G CA 1
ATOM 18134 C C . LEU G 5 185 ? 220.718 144.788 192.821 1.00 95.26 182 LEU G C 1
ATOM 18135 O O . LEU G 5 185 ? 220.120 143.770 193.190 1.00 95.26 182 LEU G O 1
ATOM 18140 N N . SER G 5 186 ? 222.020 144.817 192.550 1.00 98.63 183 SER G N 1
ATOM 18141 C CA . SER G 5 186 ? 222.854 143.627 192.526 1.00 98.63 183 SER G CA 1
ATOM 18142 C C . SER G 5 186 ? 223.971 143.741 193.553 1.00 98.63 183 SER G C 1
ATOM 18143 O O . SER G 5 186 ? 224.452 144.835 193.858 1.00 98.63 183 SER G O 1
ATOM 18146 N N . GLN G 5 187 ? 224.388 142.583 194.066 1.00 101.48 184 GLN G N 1
ATOM 18147 C CA . GLN G 5 187 ? 225.425 142.518 195.089 1.00 101.48 184 GLN G CA 1
ATOM 18148 C C . GLN G 5 187 ? 226.766 142.975 194.533 1.00 101.48 184 GLN G C 1
ATOM 18149 O O . GLN G 5 187 ? 227.246 142.471 193.515 1.00 101.48 184 GLN G O 1
ATOM 18155 N N . THR G 5 188 ? 227.374 143.939 195.218 1.00 100.07 185 THR G N 1
ATOM 18156 C CA . THR G 5 188 ? 228.661 144.459 194.783 1.00 100.07 185 THR G CA 1
ATOM 18157 C C . THR G 5 188 ? 229.749 143.440 195.084 1.00 100.07 185 THR G C 1
ATOM 18158 O O . THR G 5 188 ? 229.941 143.039 196.237 1.00 100.07 185 THR G O 1
ATOM 18162 N N . SER G 5 189 ? 230.434 143.001 194.034 1.00 97.61 186 SER G N 1
ATOM 18163 C CA . SER G 5 189 ? 231.527 142.046 194.145 1.00 97.61 186 SER G CA 1
ATOM 18164 C C . SER G 5 189 ? 232.868 142.771 194.044 1.00 97.61 186 SER G C 1
ATOM 18165 O O . SER G 5 189 ? 233.913 142.151 193.848 1.00 97.61 186 SER G O 1
ATOM 18168 N N . GLU G 5 196 ? 229.615 153.719 199.056 1.00 127.00 193 GLU G N 1
ATOM 18169 C CA . GLU G 5 196 ? 229.235 153.815 197.650 1.00 127.00 193 GLU G CA 1
ATOM 18170 C C . GLU G 5 196 ? 228.683 152.503 197.131 1.00 127.00 193 GLU G C 1
ATOM 18171 O O . GLU G 5 196 ? 227.934 152.468 196.152 1.00 127.00 193 GLU G O 1
ATOM 18177 N N . ALA G 5 197 ? 229.066 151.418 197.784 1.00 114.93 194 ALA G N 1
ATOM 18178 C CA . ALA G 5 197 ? 228.643 150.097 197.373 1.00 114.93 194 ALA G CA 1
ATOM 18179 C C . ALA G 5 197 ? 227.496 149.634 198.264 1.00 114.93 194 ALA G C 1
ATOM 18180 O O . ALA G 5 197 ? 226.995 150.372 199.113 1.00 114.93 194 ALA G O 1
ATOM 18182 N N . VAL G 5 198 ? 227.078 148.391 198.069 1.00 108.29 195 VAL G N 1
ATOM 18183 C CA . VAL G 5 198 ? 225.967 147.816 198.807 1.00 108.29 195 VAL G CA 1
ATOM 18184 C C . VAL G 5 198 ? 226.425 146.462 199.336 1.00 108.29 195 VAL G C 1
ATOM 18185 O O . VAL G 5 198 ? 227.290 145.809 198.744 1.00 108.29 195 VAL G O 1
ATOM 18189 N N . THR G 5 199 ? 225.897 146.062 200.491 1.00 110.41 196 THR G N 1
ATOM 18190 C CA . THR G 5 199 ? 226.164 144.719 200.986 1.00 110.41 196 THR G CA 1
ATOM 18191 C C . THR G 5 199 ? 224.872 144.069 201.457 1.00 110.41 196 THR G C 1
ATOM 18192 O O . THR G 5 199 ? 223.933 144.744 201.897 1.00 110.41 196 THR G O 1
ATOM 18196 N N . ILE G 5 200 ? 224.825 142.747 201.312 1.00 108.59 197 ILE G N 1
ATOM 18197 C CA . ILE G 5 200 ? 223.720 141.921 201.781 1.00 108.59 197 ILE G CA 1
ATOM 18198 C C . ILE G 5 200 ? 224.313 140.790 202.606 1.00 108.59 197 ILE G C 1
ATOM 18199 O O . ILE G 5 200 ? 225.277 140.148 202.178 1.00 108.59 197 ILE G O 1
ATOM 18204 N N . GLU G 5 201 ? 223.758 140.562 203.794 1.00 117.82 198 GLU G N 1
ATOM 18205 C CA . GLU G 5 201 ? 223.953 139.313 204.524 1.00 117.82 198 GLU G CA 1
ATOM 18206 C C . GLU G 5 201 ? 222.591 138.694 204.795 1.00 117.82 198 GLU G C 1
ATOM 18207 O O . GLU G 5 201 ? 221.777 139.262 205.535 1.00 117.82 198 GLU G O 1
ATOM 18213 N N . MET G 5 202 ? 222.358 137.531 204.192 1.00 125.33 199 MET G N 1
ATOM 18214 C CA . MET G 5 202 ? 221.028 136.973 204.000 1.00 125.33 199 MET G CA 1
ATOM 18215 C C . MET G 5 202 ? 220.881 135.638 204.716 1.00 125.33 199 MET G C 1
ATOM 18216 O O . MET G 5 202 ? 221.873 134.974 205.024 1.00 125.33 199 MET G O 1
ATOM 18221 N N . ASN G 5 203 ? 219.636 135.263 205.002 1.00 131.54 200 ASN G N 1
ATOM 18222 C CA . ASN G 5 203 ? 219.377 133.938 205.546 1.00 131.54 200 ASN G CA 1
ATOM 18223 C C . ASN G 5 203 ? 218.178 133.310 204.835 1.00 131.54 200 ASN G C 1
ATOM 18224 O O . ASN G 5 203 ? 218.043 132.084 204.805 1.00 131.54 200 ASN G O 1
ATOM 18229 N N . GLU G 5 204 ? 217.307 134.144 204.250 1.00 133.25 201 GLU G N 1
ATOM 18230 C CA . GLU G 5 204 ? 216.092 133.686 203.561 1.00 133.25 201 GLU G CA 1
ATOM 18231 C C . GLU G 5 204 ? 215.593 134.740 202.576 1.00 133.25 201 GLU G C 1
ATOM 18232 O O . GLU G 5 204 ? 215.567 135.930 202.931 1.00 133.25 201 GLU G O 1
ATOM 18238 N N . PRO G 5 205 ? 215.206 134.354 201.357 1.00 128.19 202 PRO G N 1
ATOM 18239 C CA . PRO G 5 205 ? 214.587 135.310 200.414 1.00 128.19 202 PRO G CA 1
ATOM 18240 C C . PRO G 5 205 ? 213.187 135.715 200.859 1.00 128.19 202 PRO G C 1
ATOM 18241 O O . PRO G 5 205 ? 212.243 134.929 200.760 1.00 128.19 202 PRO G O 1
ATOM 18245 N N . VAL G 5 206 ? 213.048 136.960 201.313 1.00 122.59 203 VAL G N 1
ATOM 18246 C CA . VAL G 5 206 ? 211.832 137.435 201.971 1.00 122.59 203 VAL G CA 1
ATOM 18247 C C . VAL G 5 206 ? 211.202 138.578 201.182 1.00 122.59 203 VAL G C 1
ATOM 18248 O O . VAL G 5 206 ? 211.894 139.402 200.574 1.00 122.59 203 VAL G O 1
ATOM 18252 N N . GLN G 5 207 ? 209.866 138.617 201.190 1.00 115.43 204 GLN G N 1
ATOM 18253 C CA . GLN G 5 207 ? 209.090 139.628 200.472 1.00 115.43 204 GLN G CA 1
ATOM 18254 C C . GLN G 5 207 ? 208.064 140.231 201.419 1.00 115.43 204 GLN G C 1
ATOM 18255 O O . GLN G 5 207 ? 207.328 139.486 202.073 1.00 115.43 204 GLN G O 1
ATOM 18261 N N . LEU G 5 208 ? 207.980 141.563 201.462 1.00 116.77 205 LEU G N 1
ATOM 18262 C CA . LEU G 5 208 ? 206.987 142.242 202.299 1.00 116.77 205 LEU G CA 1
ATOM 18263 C C . LEU G 5 208 ? 206.498 143.532 201.646 1.00 116.77 205 LEU G C 1
ATOM 18264 O O . LEU G 5 208 ? 206.940 143.913 200.562 1.00 116.77 205 LEU G O 1
ATOM 18269 N N . THR G 5 209 ? 205.575 144.208 202.339 1.00 108.90 206 THR G N 1
ATOM 18270 C CA . THR G 5 209 ? 204.831 145.348 201.809 1.00 108.90 206 THR G CA 1
ATOM 18271 C C . THR G 5 209 ? 204.841 146.504 202.803 1.00 108.90 206 THR G C 1
ATOM 18272 O O . T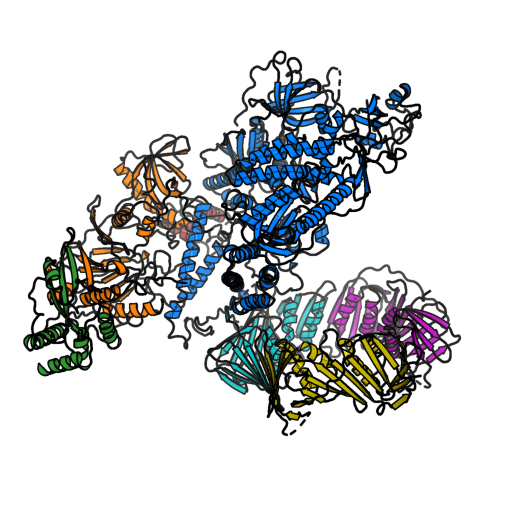HR G 5 209 ? 204.554 146.311 203.987 1.00 108.90 206 THR G O 1
ATOM 18276 N N . PHE G 5 210 ? 205.153 147.706 202.313 1.00 106.19 207 PHE G N 1
ATOM 18277 C CA . PHE G 5 210 ? 205.349 148.887 203.144 1.00 106.19 207 PHE G CA 1
ATOM 18278 C C . PHE G 5 210 ? 204.624 150.076 202.522 1.00 106.19 207 PHE G C 1
ATOM 18279 O O . PHE G 5 210 ? 204.315 150.086 201.331 1.00 106.19 207 PHE G O 1
ATOM 18287 N N . ALA G 5 211 ? 204.363 151.086 203.347 1.00 101.43 208 ALA G N 1
ATOM 18288 C CA . ALA G 5 211 ? 203.596 152.262 202.954 1.00 101.43 208 ALA G CA 1
ATOM 18289 C C . ALA G 5 211 ? 204.544 153.442 202.769 1.00 101.43 208 ALA G C 1
ATOM 18290 O O . ALA G 5 211 ? 205.184 153.884 203.728 1.00 101.43 208 ALA G O 1
ATOM 18292 N N . LEU G 5 212 ? 204.606 153.963 201.542 1.00 100.49 209 LEU G N 1
ATOM 18293 C CA . LEU G 5 212 ? 205.650 154.896 201.133 1.00 100.49 209 LEU G CA 1
ATOM 18294 C C . LEU G 5 212 ? 205.520 156.282 201.754 1.00 100.49 209 LEU G C 1
ATOM 18295 O O . LEU G 5 212 ? 206.487 157.055 201.685 1.00 100.49 209 LEU G O 1
ATOM 18300 N N . ARG G 5 213 ? 204.358 156.614 202.332 1.00 110.36 210 ARG G N 1
ATOM 18301 C CA . ARG G 5 213 ? 204.186 157.889 203.029 1.00 110.36 210 ARG G CA 1
ATOM 18302 C C . ARG G 5 213 ? 205.177 158.029 204.176 1.00 110.36 210 ARG G C 1
ATOM 18303 O O . ARG G 5 213 ? 205.867 159.050 204.308 1.00 110.36 210 ARG G O 1
ATOM 18311 N N . TYR G 5 214 ? 205.325 156.985 204.970 1.00 113.24 211 TYR G N 1
ATOM 18312 C CA . TYR G 5 214 ? 206.239 157.103 206.088 1.00 113.24 211 TYR G CA 1
ATOM 18313 C C . TYR G 5 214 ? 207.675 156.797 205.702 1.00 113.24 211 TYR G C 1
ATOM 18314 O O . TYR G 5 214 ? 208.579 157.161 206.448 1.00 113.24 211 TYR G O 1
ATOM 18323 N N . LEU G 5 215 ? 207.921 156.226 204.523 1.00 108.26 212 LEU G N 1
ATOM 18324 C CA . LEU G 5 215 ? 209.287 156.234 204.009 1.00 108.26 212 LEU G CA 1
ATOM 18325 C C . LEU G 5 215 ? 209.695 157.639 203.579 1.00 108.26 212 LEU G C 1
ATOM 18326 O O . LEU G 5 215 ? 210.836 158.061 203.805 1.00 108.26 212 LEU G O 1
ATOM 18331 N N . ASN G 5 216 ? 208.757 158.395 203.000 1.00 105.70 213 ASN G N 1
ATOM 18332 C CA . ASN G 5 216 ? 209.018 159.805 202.731 1.00 105.70 213 ASN G CA 1
ATOM 18333 C C . ASN G 5 216 ? 209.165 160.613 204.013 1.00 105.70 213 ASN G C 1
ATOM 18334 O O . ASN G 5 216 ? 209.823 161.660 204.013 1.00 105.70 213 ASN G O 1
ATOM 18339 N N . PHE G 5 217 ? 208.550 160.160 205.111 1.00 112.45 214 PHE G N 1
ATOM 18340 C CA . PHE G 5 217 ? 208.824 160.807 206.397 1.00 112.45 214 PHE G CA 1
ATOM 18341 C C . PHE G 5 217 ? 210.190 160.426 206.970 1.00 112.45 214 PHE G C 1
ATOM 18342 O O . PHE G 5 217 ? 210.909 161.294 207.480 1.00 112.45 214 PHE G O 1
ATOM 18350 N N . PHE G 5 218 ? 210.572 159.146 206.904 1.00 110.35 215 PHE G N 1
ATOM 18351 C CA . PHE G 5 218 ? 211.849 158.700 207.457 1.00 110.35 215 PHE G CA 1
ATOM 18352 C C . PHE G 5 218 ? 213.038 159.113 206.601 1.00 110.35 215 PHE G C 1
ATOM 18353 O O . PHE G 5 218 ? 214.178 158.939 207.041 1.00 110.35 215 PHE G O 1
ATOM 18361 N N . THR G 5 219 ? 212.795 159.608 205.382 1.00 105.26 216 THR G N 1
ATOM 18362 C CA . THR G 5 219 ? 213.882 159.945 204.467 1.00 105.26 216 THR G CA 1
ATOM 18363 C C . THR G 5 219 ? 214.725 161.122 204.960 1.00 105.26 216 THR G C 1
ATOM 18364 O O . THR G 5 219 ? 215.950 161.116 204.779 1.00 105.26 216 THR G O 1
ATOM 18368 N N . LYS G 5 220 ? 214.117 162.095 205.649 1.00 99.50 217 LYS G N 1
ATOM 18369 C CA . LYS G 5 220 ? 214.716 163.400 205.944 1.00 99.50 217 LYS G CA 1
ATOM 18370 C C . LYS G 5 220 ? 215.954 163.354 206.846 1.00 99.50 217 LYS G C 1
ATOM 18371 O O . LYS G 5 220 ? 216.539 164.413 207.093 1.00 99.50 217 LYS G O 1
ATOM 18377 N N . ALA G 5 221 ? 216.376 162.193 207.339 1.00 100.37 218 ALA G N 1
ATOM 18378 C CA . ALA G 5 221 ? 217.641 162.063 208.044 1.00 100.37 218 ALA G CA 1
ATOM 18379 C C . ALA G 5 221 ? 218.781 161.674 207.115 1.00 100.37 218 ALA G C 1
ATOM 18380 O O . ALA G 5 221 ? 219.730 161.014 207.551 1.00 100.37 218 ALA G O 1
ATOM 18382 N N . THR G 5 222 ? 218.696 162.061 205.845 1.00 98.83 219 THR G N 1
ATOM 18383 C CA . THR G 5 222 ? 219.754 161.745 204.888 1.00 98.83 219 THR G CA 1
ATOM 18384 C C . THR G 5 222 ? 221.073 162.490 205.127 1.00 98.83 219 THR G C 1
ATOM 18385 O O . THR G 5 222 ? 222.121 161.820 205.108 1.00 98.83 219 THR G O 1
ATOM 18389 N N . PRO G 5 223 ? 221.130 163.839 205.381 1.00 100.70 220 PRO G N 1
ATOM 18390 C CA . PRO G 5 223 ? 222.463 164.440 205.549 1.00 100.70 220 PRO G CA 1
ATOM 18391 C C . PRO G 5 223 ? 223.063 164.328 206.947 1.00 100.70 220 PRO G C 1
ATOM 18392 O O . PRO G 5 223 ? 224.013 165.054 207.249 1.00 100.70 220 PRO G O 1
ATOM 18396 N N . LEU G 5 224 ? 222.539 163.456 207.813 1.00 105.10 221 LEU G N 1
ATOM 18397 C CA . LEU G 5 224 ? 223.253 163.100 209.039 1.00 105.10 221 LEU G CA 1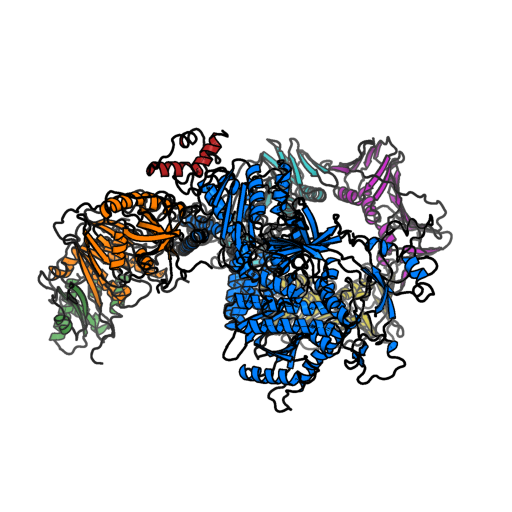
ATOM 18398 C C . LEU G 5 224 ? 224.194 161.922 208.865 1.00 105.10 221 LEU G C 1
ATOM 18399 O O . LEU G 5 224 ? 224.891 161.559 209.818 1.00 105.10 221 LEU G O 1
ATOM 18404 N N . SER G 5 225 ? 224.217 161.310 207.687 1.00 109.54 222 SER G N 1
ATOM 18405 C CA . SER G 5 225 ? 225.063 160.161 207.423 1.00 109.54 222 SER G CA 1
ATOM 18406 C C . SER G 5 225 ? 225.432 160.169 205.948 1.00 109.54 222 SER G C 1
ATOM 18407 O O . SER G 5 225 ? 224.912 160.970 205.168 1.00 109.54 222 SER G O 1
ATOM 18410 N N . SER G 5 226 ? 226.347 159.281 205.575 1.00 106.96 223 SER G N 1
ATOM 18411 C CA . SER G 5 226 ? 226.624 159.075 204.163 1.00 106.96 223 SER G CA 1
ATOM 18412 C C . SER G 5 226 ? 225.923 157.836 203.624 1.00 106.96 223 SER G C 1
ATOM 18413 O O . SER G 5 226 ? 225.512 157.819 202.460 1.00 106.96 223 SER G O 1
ATOM 18416 N N . THR G 5 227 ? 225.770 156.804 204.449 1.00 106.90 224 THR G N 1
ATOM 18417 C CA . THR G 5 227 ? 225.147 155.547 204.066 1.00 106.90 224 THR G CA 1
ATOM 18418 C C . THR G 5 227 ? 223.930 155.277 204.942 1.00 106.90 224 THR G C 1
ATOM 18419 O O . THR G 5 227 ? 223.619 156.034 205.865 1.00 106.90 224 THR G O 1
ATOM 18423 N N . VAL G 5 228 ? 223.236 154.180 204.646 1.00 109.82 225 VAL G N 1
ATOM 18424 C CA . VAL G 5 228 ? 221.981 153.849 205.313 1.00 109.82 225 VAL G CA 1
ATOM 18425 C C . VAL G 5 228 ? 221.874 152.329 205.390 1.00 109.82 225 VAL G C 1
ATOM 18426 O O . VAL G 5 228 ? 222.371 151.612 204.514 1.00 109.82 225 VAL G O 1
ATOM 18430 N N . THR G 5 229 ? 221.272 151.832 206.473 1.00 117.28 226 THR G N 1
ATOM 18431 C CA . THR G 5 229 ? 221.166 150.399 206.715 1.00 117.28 226 THR G CA 1
ATOM 18432 C C . THR G 5 229 ? 219.698 150.007 206.813 1.00 117.28 226 THR G C 1
ATOM 18433 O O . THR G 5 229 ? 218.916 150.676 207.496 1.00 117.28 226 THR G O 1
ATOM 18437 N N . LEU G 5 230 ? 219.319 148.936 206.120 1.00 119.44 227 LEU G N 1
ATOM 18438 C CA . LEU G 5 230 ? 217.985 148.367 206.232 1.00 119.44 227 LEU G CA 1
ATOM 18439 C C . LEU G 5 230 ? 218.109 146.955 206.779 1.00 119.44 227 LEU G C 1
ATOM 18440 O O . LEU G 5 230 ? 218.833 146.124 206.213 1.00 119.44 227 LEU G O 1
ATOM 18445 N N . SER G 5 231 ? 217.402 146.681 207.869 1.00 128.22 228 SER G N 1
ATOM 18446 C CA . SER G 5 231 ? 217.513 145.394 208.544 1.00 128.22 228 SER G CA 1
ATOM 18447 C C . SER G 5 231 ? 216.128 144.798 208.763 1.00 128.22 228 SER G C 1
ATOM 18448 O O . SER G 5 231 ? 215.233 145.467 209.304 1.00 128.22 228 SER G O 1
ATOM 18451 N N . MET G 5 232 ? 215.945 143.542 208.337 1.00 131.03 229 MET G N 1
ATOM 18452 C CA . MET G 5 232 ? 214.584 143.047 208.184 1.00 131.03 229 MET G CA 1
ATOM 18453 C C . MET G 5 232 ? 214.525 141.528 208.097 1.00 131.03 229 MET G C 1
ATOM 18454 O O . MET G 5 232 ? 215.519 140.857 207.808 1.00 131.03 229 MET G O 1
ATOM 18459 N N . SER G 5 233 ? 213.321 141.014 208.337 1.00 124.98 230 SER G N 1
ATOM 18460 C CA . SER G 5 233 ? 212.946 139.620 208.147 1.00 124.98 230 SER G CA 1
ATOM 18461 C C . SER G 5 233 ? 211.499 139.617 207.681 1.00 124.98 230 SER G C 1
ATOM 18462 O O . SER G 5 233 ? 210.993 140.619 207.169 1.00 124.98 230 SER G O 1
ATOM 18465 N N . ALA G 5 234 ? 210.837 138.476 207.841 1.00 121.40 231 ALA G N 1
ATOM 18466 C CA . ALA G 5 234 ? 209.417 138.380 207.535 1.00 121.40 231 ALA G CA 1
ATOM 18467 C C . ALA G 5 234 ? 208.596 138.403 208.820 1.00 121.40 231 ALA G C 1
ATOM 18468 O O . ALA G 5 234 ? 209.067 137.975 209.879 1.00 121.40 231 ALA G O 1
ATOM 18470 N N . ASP G 5 235 ? 207.383 138.971 208.720 1.00 126.76 232 ASP G N 1
ATOM 18471 C CA . ASP G 5 235 ? 206.364 139.019 209.786 1.00 126.76 232 ASP G CA 1
ATOM 18472 C C . ASP G 5 235 ? 206.815 139.811 211.015 1.00 126.76 232 ASP G C 1
ATOM 18473 O O . ASP G 5 235 ? 206.216 139.703 212.088 1.00 126.76 232 ASP G O 1
ATOM 18478 N N . VAL G 5 236 ? 207.859 140.623 210.866 1.00 123.76 233 VAL G N 1
ATOM 18479 C CA . VAL G 5 236 ? 208.351 141.523 211.907 1.00 123.76 233 VAL G CA 1
ATOM 18480 C C . VAL G 5 236 ? 208.647 142.863 211.243 1.00 123.76 233 VAL G C 1
ATOM 18481 O O . VAL G 5 236 ? 208.821 142.921 210.015 1.00 123.76 233 VAL G O 1
ATOM 18485 N N . PRO G 5 237 ? 208.661 143.963 212.009 1.00 124.95 234 PRO G N 1
ATOM 18486 C CA . PRO G 5 237 ? 208.941 145.274 211.406 1.00 124.95 234 PRO G CA 1
ATOM 18487 C C . PRO G 5 237 ? 210.338 145.398 210.810 1.00 124.95 234 PRO G C 1
ATOM 18488 O O . PRO G 5 237 ? 211.262 144.651 211.150 1.00 124.95 234 PRO G O 1
ATOM 18492 N N . LEU G 5 238 ? 210.465 146.348 209.883 1.00 123.13 235 LEU G N 1
ATOM 18493 C CA . LEU G 5 238 ? 211.738 146.703 209.274 1.00 123.13 235 LEU G CA 1
ATOM 18494 C C . LEU G 5 238 ? 212.352 147.887 210.007 1.00 123.13 235 LEU G C 1
ATOM 18495 O O . LEU G 5 238 ? 211.644 148.775 210.511 1.00 123.13 235 LEU G O 1
ATOM 18500 N N . VAL G 5 239 ? 213.685 147.893 210.051 1.00 125.96 236 VAL G N 1
ATOM 18501 C CA . VAL G 5 239 ? 214.465 148.947 210.681 1.00 125.96 236 VAL G CA 1
ATOM 18502 C C . VAL G 5 239 ? 215.195 149.729 209.600 1.00 125.96 236 VAL G C 1
ATOM 18503 O O . VAL G 5 239 ? 215.964 149.145 208.819 1.00 125.96 236 VAL G O 1
ATOM 18507 N N . VAL G 5 240 ? 214.967 151.047 209.567 1.00 122.09 237 VAL G N 1
ATOM 18508 C CA . VAL G 5 240 ? 215.756 151.989 208.781 1.00 122.09 237 VAL G CA 1
ATOM 18509 C C . VAL G 5 240 ? 216.710 152.693 209.735 1.00 122.09 237 VAL G C 1
ATOM 18510 O O . VAL G 5 240 ? 216.269 153.345 210.692 1.00 122.09 237 VAL G O 1
ATOM 18514 N N . GLU G 5 241 ? 218.011 152.586 209.472 1.00 115.60 238 GLU G N 1
ATOM 18515 C CA . GLU G 5 241 ? 219.026 152.950 210.446 1.00 115.60 238 GLU G CA 1
ATOM 18516 C C . GLU G 5 241 ? 220.035 153.919 209.847 1.00 115.60 238 GLU G C 1
ATOM 18517 O O . GLU G 5 241 ? 220.578 153.671 208.761 1.00 115.60 238 GLU G O 1
ATOM 18523 N N . TYR G 5 242 ? 220.290 155.010 210.579 1.00 110.74 239 TYR G N 1
ATOM 18524 C CA . TYR G 5 242 ? 221.285 156.019 210.241 1.00 110.74 239 TYR G CA 1
ATOM 18525 C C . TYR G 5 242 ? 222.224 156.195 211.426 1.00 110.74 239 TYR G C 1
ATOM 18526 O O . TYR G 5 242 ? 221.859 155.910 212.570 1.00 110.74 239 TYR G O 1
ATOM 18535 N N . LYS G 5 243 ? 223.421 156.703 211.149 1.00 112.15 240 LYS G N 1
ATOM 18536 C CA . LYS G 5 243 ? 224.482 156.836 212.140 1.00 112.15 240 LYS G CA 1
ATOM 18537 C C . LYS G 5 243 ? 224.836 158.304 212.354 1.00 112.15 240 LYS G C 1
ATOM 18538 O O . LYS G 5 243 ? 225.176 159.008 211.395 1.00 112.15 240 LYS G O 1
ATOM 18544 N N . ILE G 5 244 ? 224.763 158.761 213.604 1.00 109.49 241 ILE G N 1
ATOM 18545 C CA . ILE G 5 244 ? 225.268 160.072 213.998 1.00 109.49 241 ILE G CA 1
ATOM 18546 C C . ILE G 5 244 ? 226.717 159.885 214.414 1.00 109.49 241 ILE G C 1
ATOM 18547 O O . ILE G 5 244 ? 227.009 159.108 215.336 1.00 109.49 241 ILE G O 1
ATOM 18552 N N . ALA G 5 245 ? 227.610 160.625 213.749 1.00 114.24 242 ALA G N 1
ATOM 18553 C CA . ALA G 5 245 ? 229.042 160.341 213.699 1.00 114.24 242 ALA G CA 1
ATOM 18554 C C . ALA G 5 245 ? 229.712 160.384 215.066 1.00 114.24 242 ALA G C 1
ATOM 18555 O O . ALA G 5 245 ? 229.805 161.445 215.692 1.00 114.24 242 ALA G O 1
ATOM 18557 N N . ASP G 5 246 ? 230.127 159.203 215.537 1.00 117.94 243 ASP G N 1
ATOM 18558 C CA . ASP G 5 246 ? 230.900 158.969 216.760 1.00 117.94 243 ASP G CA 1
ATOM 18559 C C . ASP G 5 246 ? 230.152 159.364 218.028 1.00 117.94 243 ASP G C 1
ATOM 18560 O O . ASP G 5 246 ? 230.757 159.484 219.096 1.00 117.94 243 ASP G O 1
ATOM 18565 N N . MET G 5 247 ? 228.842 159.558 217.941 1.00 117.06 244 MET G N 1
ATOM 18566 C CA . MET G 5 247 ? 228.025 159.886 219.096 1.00 117.06 244 MET G CA 1
ATOM 18567 C C . MET G 5 247 ? 226.845 158.944 219.249 1.00 117.06 244 MET G C 1
ATOM 18568 O O . MET G 5 247 ? 226.538 158.521 220.371 1.00 117.06 244 MET G O 1
ATOM 18573 N N . GLY G 5 248 ? 226.176 158.584 218.157 1.00 106.32 245 GLY G N 1
ATOM 18574 C CA . GLY G 5 248 ? 225.035 157.710 218.314 1.00 106.32 245 GLY G CA 1
ATOM 18575 C C . GLY G 5 248 ? 224.369 157.288 217.029 1.00 106.32 245 GLY G C 1
ATOM 18576 O O . GLY G 5 248 ? 225.021 157.153 215.994 1.00 106.32 245 GLY G O 1
ATOM 18577 N N . HIS G 5 249 ? 223.058 157.104 217.071 1.00 105.94 246 HIS G N 1
ATOM 18578 C CA . HIS G 5 249 ? 222.368 156.623 215.879 1.00 105.94 246 HIS G CA 1
ATOM 18579 C C . HIS G 5 249 ? 220.898 157.010 215.936 1.00 105.94 246 HIS G C 1
ATOM 18580 O O . HIS G 5 249 ? 220.409 157.561 216.928 1.00 105.94 246 HIS G O 1
ATOM 18587 N N . LEU G 5 250 ? 220.197 156.689 214.849 1.00 107.53 247 LEU G N 1
ATOM 18588 C CA . LEU G 5 250 ? 218.824 157.123 214.612 1.00 107.53 247 LEU G CA 1
ATOM 18589 C C . LEU G 5 250 ? 218.097 155.997 213.892 1.00 107.53 247 LEU G C 1
ATOM 18590 O O . LEU G 5 250 ? 218.453 155.649 212.761 1.00 107.53 247 LEU G O 1
ATOM 18595 N N . LYS G 5 251 ? 217.087 155.428 214.542 1.00 107.90 248 LYS G N 1
ATOM 18596 C CA . LYS G 5 251 ? 216.318 154.318 213.999 1.00 107.90 248 LYS G CA 1
ATOM 18597 C C . LYS G 5 251 ? 214.870 154.738 213.788 1.00 107.90 248 LYS G C 1
ATOM 18598 O O . LYS G 5 251 ? 214.276 155.401 214.648 1.00 107.90 248 LYS G O 1
ATOM 18604 N N . TYR G 5 252 ? 214.310 154.340 212.650 1.00 111.96 249 TYR G N 1
ATOM 18605 C CA . TYR G 5 252 ? 212.876 154.395 212.411 1.00 111.96 249 TYR G CA 1
ATOM 18606 C C . TYR G 5 252 ? 212.390 152.974 212.174 1.00 111.96 249 TYR G C 1
ATOM 18607 O O . TYR G 5 252 ? 212.888 152.283 211.276 1.00 111.96 249 TYR G O 1
ATOM 18616 N N . TYR G 5 253 ? 211.441 152.533 212.995 1.00 114.00 250 TYR G N 1
ATOM 18617 C CA . TYR G 5 253 ? 210.865 151.200 212.903 1.00 114.00 250 TYR G CA 1
ATOM 18618 C C . TYR G 5 253 ? 209.482 151.301 212.283 1.00 114.00 250 TYR G C 1
ATOM 18619 O O . TYR G 5 253 ? 208.616 152.012 212.817 1.00 114.00 250 TYR G O 1
ATOM 18628 N N . LEU G 5 254 ? 209.267 150.578 211.181 1.00 115.10 251 LEU G N 1
ATOM 18629 C CA . LEU G 5 254 ? 207.945 150.500 210.563 1.00 115.10 251 LEU G CA 1
ATOM 18630 C C . LEU G 5 254 ? 207.508 149.048 210.462 1.00 115.10 251 LEU G C 1
ATOM 18631 O O . LEU G 5 254 ? 208.254 148.206 209.954 1.00 115.10 251 LEU G O 1
ATOM 18636 N N . ALA G 5 255 ? 206.284 148.777 210.900 1.00 115.56 252 ALA G N 1
ATOM 18637 C CA . ALA G 5 255 ? 205.711 147.441 210.809 1.00 115.56 252 ALA G CA 1
ATOM 18638 C C . ALA G 5 255 ? 205.025 147.260 209.460 1.00 115.56 252 ALA G C 1
ATOM 18639 O O . ALA G 5 255 ? 204.148 148.052 209.110 1.00 115.56 252 ALA G O 1
ATOM 18641 N N . PRO G 5 256 ? 205.372 146.222 208.702 1.00 114.54 253 PRO G N 1
ATOM 18642 C CA . PRO G 5 256 ? 204.880 146.096 207.330 1.00 114.54 253 PRO G CA 1
ATOM 18643 C C . PRO G 5 256 ? 203.410 145.712 207.268 1.00 114.54 253 PRO G C 1
ATOM 18644 O O . PRO G 5 256 ? 202.844 145.127 208.195 1.00 114.54 253 PRO G O 1
ATOM 18648 N N . LYS G 5 257 ? 202.797 146.078 206.145 1.00 110.02 254 LYS G N 1
ATOM 18649 C CA . LYS G 5 257 ? 201.401 145.749 205.906 1.00 110.02 254 LYS G CA 1
ATOM 18650 C C . LYS G 5 257 ? 201.239 144.249 205.722 1.00 110.02 254 LYS G C 1
ATOM 18651 O O . LYS G 5 257 ? 202.097 143.578 205.141 1.00 110.02 254 LYS G O 1
ATOM 18657 N N . ILE G 5 258 ? 200.129 143.725 206.225 1.00 111.40 255 ILE G N 1
ATOM 18658 C CA . ILE G 5 258 ? 199.825 142.313 206.099 1.00 111.40 255 ILE G CA 1
ATOM 18659 C C . ILE G 5 258 ? 198.717 142.139 205.067 1.00 111.40 255 ILE G C 1
ATOM 18660 O O . ILE G 5 258 ? 197.710 142.849 205.098 1.00 111.40 255 ILE G O 1
#

Foldseek 3Di:
DDFWDADPDDDQQADKAKWWWADKDWDQDDPDVCQRIKMWTWTAGQRGFIEIEIEDDDFDKFKWAFDPDPALVDVVNQVLVQPDDPDPVCCLAQPLQNNWCQHWDWDWFAAFFAAQDPGTHIMIMTTTRHPVSVVVVQVCQAVNDPPGVPRQPDDIDIFDPDDDVLVLCLVQVAFAGWMKMADGPFWDFVVDDDQWPGNTYIYGYSVRMDTDQCDDPRVDHHFFKEKFKDWAWADDFLADDDLQPIDIFKMWMWMDTPPDPHTDATEIEGAADADDDPPHDYDYHPDVLVVLVVVLVVLSRHVGAEYEAACCFAPNVVSSVSNCVNVPNPPRQCNAGGRPDGKDKAKDKDADPQLAIDITIGIDHPRHYYDYVLLVCSPQHDDQASDPQVVCCVPPNFYNVVNDLRVDDRVSVVVVRVVRSVNRVVVVCVCVLLVPVVLLSVVRSLQRHYSRCVRPHDLFVSLVSLLSSLCVVSGHIYDWDADDFDDDDDAADKDFFPAFWFFAKWWKKFWDLQLLWVCQFQQDASNFFHDPPSCPPPDDQPQQWDAFPVGTIGGHVVRHHHSLNVSLVSLVVVLVVLVVVLVPDDDVSVSVSSVSSSVVSSVSSVVSLVQQPDSHHTHHDVVRVNRSNRVLRVVVVVLQCVQQPAADDVNPHDHRKHWRIDTSTMTTIRDPHRDVVVVVVVQQVSQQVSQPPDGPPIGMGTAWMFRIWHGQGVQFIKGWTDGDVVSPTDGMDTGPAPQPDQQAFQLQNVLVVVLCCCCHPVNDVVVNLVVVLVSLLCLQAVNDACNRFKGKDAAADVVVCVVDPDQQVLAQVDDDPSYPPDGDDHGRMGIWGFADDDPVVDSSVGIDHPVCCVVVVGHHDSVCCVPPRHLVSCVSGQDSVDHCVSVVVSVVSCVVSVVRGHDVCVVVDPPFDAALPPGDTDPDLARHDPVCPVVVVVSLVPLVVVLVVLVVVLVVLVVVQCVSVPHDPDDGDDCDPNDSSHPVNVVSVVVNVVSVVSNVSPPDPDDDPD/DQVVQLVVDDFDPVDPDDDDADDDAADDQPDKDFDPVVLADDPFDADDDQPLALVQVCVVLPVLQVVVCCVVPHVVAAADDPVPADAFDKHKYKFFKAKADPPPDDDVQARDDPDIFIWGDDPPGIATEDEPDDNFADHGQFIWMFIFGQHDVRHTYTDDIAFSFAFAADDFDFDDDKAKEWEAEALAQQDQDCQSVVLLVVVLCQLQQNDDGVSSNVSSSRHAAYEYAENHHPPDDDVSVLVRLVVVLVSLQSNLVGHQYEYEYYPDDPFDQAASTAWDDCPSRPRNVVHPSYYTGYAFTWMQRNRAIETEGAAPQQVQSVRRHDDDDSLVSCVVCNTNQFVHSPPPPPGDHGNDRDHDPRGDNYHGQEYEYHADADWDKDWDQGPPGDIHIYTYAYHCSPFVKMWMAIPRVGDIDIDHDGDDDPDDPPD/DLVVVLVVCVCQAVPVFDKDWLVNVCLVVVDASVVSLVNVVVNCVVVCVPPVDALKWWKKKWWAWADDDPDIDIDIDIGGDPCPVVVVVRGDDTDDITTTIMGRDDDDDCPCVVVVVVVSCVVVPVDDCSNPPDDDDPDDDDD/DVVLLVVLVVVQPPPQQHDDDPDKSVVSLVVCVVVDSDRDVPLVVVVVPDDPDPSNTHHPPPDPPD/DWKFKAQQALLVLLVLLLVVVFAFKWWWFQDQQGTWTWAATPVRFKIKIDGFGPQLTDDTDDDDRDTFMDRRVVVSVVVVVADRSWMWMWDDDPPAQKIWIWTAGPVRPDIDTDIGGGDDDDGDDDDADDDDFQKKKKAQLVVLLVVLVVVVVADWKWKWKADDAWIWIWDHHPVGIDIDIGGFDVFLHGMDIRGDHIDMFIGTSVVVNSVSSSNVQASIWMWTHDPQAWIWIWHARPSTGIMIMTGRGDD/DWKFKAQFCLLVLLVLQLPVPFDFKFKWWDDQFFIWGWDAGPVRFKIKIDTFGDVNGPDTDDDHTDIFMDGSNVVNVVSVVADRRWMWMKDDDPVFQKIKIKTHDPPPDIDMDIGGTDDDDDDGDDDDDDAFFKKKKAWLVVLLCVLVVLVVADWKKKWKADDFWIKIKHHHPVGIDMDIAGADVNNGMDIGHDDIDIFMDTRVVVNSNSSSNVQDTIWMWGHHPQAWIKIKDAHPSTGIMIMTGGTDD/DWKFKDQQLLLVLLVLLLDQVWAFKFKWWFDQQGIWGFAAHDVRFKTKTWFFGCVNTPDTDCDDIDIFMDRSNVVSVVSPPADRRWMWMWDDDPPAFWTWIWIAHPPRPDIDIDIGGTDDDDGDGDDDDDDAFQKKKKAWQVVVLVVLVVLVVADFKWKKKDDDWKIKIWDHHDVGIDMDIDGAPCVHMHMDHRHTDIFMATSVVVNSSSSSNVQAGMWMWTHDPPAWIWIKGARPPTIIIIITGGTDD

Radius of gyration: 51.13 Å; Cα contacts (8 Å, |Δi|>4): 4740; chains: 7; bounding box: 130×147×123 Å

Organism: Homo sapiens (NCBI:txid9606)

B-factor: mean 67.87, std 49.25, range [11.6, 329.43]

CATH classification: 3.60.21.50 (+1 more: 2.40.50.430)